Protein 9KCE (pdb70)

Secondary structure (DSSP, 8-state):
-HHHHTTHHHHHHHHHTT-SSHHHHHHHHT----S--HHHHHHHHHHHHHHHHH-SPP-TT----HHHHHHHHTTPPPPHHHHHHHHHHHHHHHHHHHHHHTSS-HHHHHHHTT----HHHHHHHHHHB-TTSPBPGGG-HHHHHHHHHHHHHHHHHHHHHHHHHHH-TTTBSSS--EE-SS-EEEEEEGGGTTTS-EEEEEE-SSS-EEEEEEHHHHHHHHHHHHHHHHHHHHHHHHHHHHHHHHHHTHHHHHHHHHHHHHHHHHHHHHHHHHHHT-B-PPEES-EEEEEE--TTS-TTT---EEEEE-TT--EEEEE--TTSSHHHHHHHHHHHHHHHHTT--BSS-TT-BEE--SEEEEE-S---BTTTTB-HHHHHHHHHHHHHHT-STTEEEEESSTT-SS-HHHHHHHHHHHHHHHHHTT-EEEEE---HHHHHHHHH-TT--EEEEEEETTTTEEEEEEEES------HHHHHHHTT--SHHHHHHT-/--HHHHTTHHHHHHHHHTT-SSHHHHHHHTT----S--HHHHHHHHHHHHHHHHH-SPP-TT----HHHHHHHHTTPPPPHHHHHHHHHHHHHHHHHHHHHHTSS-HHHHHHTTSPPP-HHHHHHHHHHB-TTSPBPGGG-HHHHHHHHHHHHHHHHHHHHHHHHHHH-GGGBSSS--EEETTEEEEEE-S----EEE---EEEEEHHHHHHHHHHHHHHHHHHHHHHHHHHHHHHHHHTTHHHHHHHHHHHHHHHHHHHHHHHHHHHT-B---EESSEEEEEE--TTS-TTT---EEEEE-TT--EEEEE--TTSSHHHHHHHHHHHHHHHHTT--BSS-TT-BEE--SEEEE-----BTTTB-HHHHHHHHHHHHHHH--TTEEEEETTTTTTS-HHHHHHHHHHHHHHHHHHT-EEEEE---HHHHHHHHHSTTEEEEEEEEETTTTEEEEEEEESS-----HHHHHHHTT--HHHHHHH-/-HHHHTTHHHHHHHHHTT-SSHHHHHHHTT----S--HHHHHHHHHHHHHHHHH-SPP-TT----HHHHHHHHTTPPPPHHHHHHHHHHHHHHHHHHHHTTSSS-HHHHHHHTTPPP-HHHHHHHHHHB-TTSPBPTTS-HHHHHHHHHHHHHHHHHHHHHHHHHHH-TTTBSSSS-B--BB-BBSSSSTTS-EEE----TTS-B--EEEGGGHHHHHHHHHHHHHHHHHHHHHHHHHHHHHHTTHHHHHHHHHHHHHHHHHHHHHHHHHHTT-B---EES-EEEEEE--TTS-TTT---EEEEE-TT--EEEEE-STTSSHHHHHHHHHHHHHHHHHT--BSS-TT-BEE--SEEEEE-----BTTTTB-HHHHHHHHHHHHHHH--TTEEEEESSTT-SS-HHHHHHHHHHHHHHHHHTT-EEEEE---HHHHHHHHHSTTEEEEEEEEETTTTEEEEEEEET------HHHHHHHTT--HHHHHHH-/--HHHHTTHHHHHHHHHTT-SSHHHHHHHTT----S-THHHHHHHHHHHHHHHHH-S---SS----HHHHHHHHHTPPPPHHHHHHHHHHHHHHHHHHHHHTTSS-HHHHHHHHTPPP-HHHHHHHHHHB-TTSPBPTTS-HHHHHHHHHHHHHHHHHHHHHHHHHHSSGGGBSSSS-B--TTS-BEEEEGGGTTTS-EEEEEE-TTSSEEEEEEHHHHHHHHHHHHHHHHHHHHHHHHHHHHHHHHHHTHHHHHHHHHHHHHHHHHHHHHHHHHHHT-B---B-S-EEEEEE--TTS-TTT---EEEEE-TT--EEEEE--TTSSHHHHHHHHHHHHHHHHHT--BSS-TT-BB---SEEEEE-----BTTTTB-HHHHHHHHHHHHHHH-STTEEEEESSTT-SS-HHHHHHHHHHHHHHHHHHT-EEEEE---HHHHHHHHH-TTEEEEEEEEETTTTEEEEEEEES------TT------SHHHHHHH--

Foldseek 3Di:
DFQCVLLCQVVVLVVLLVQFPEVLQVVVSVPQWFDQDCPLLLLLLVLVLVCCVVPNDAQAWLQYPLVVLLVCVVVVHFDALVNLVSLLSNLVSLVSRQVVVVPDDRVSSNVLSVLQDHLVVLNVLSPQQAPPVRDGDCSNDVVLVVLVVVLVVLVVVVVVVLLVCLVVPVVQAPDSDWDADPQAIWTLGHVPDQDADFPECTTGGHPVRVVSSVVNVVSVVVNVVVVVVSSSVSSVSCVVVSVSVVSNSNSSNSVSNSSSLSVVCVVLVWDSAAADLWAWFAQFWDVVDDPVPTGGETDTADPLAQEEEEEAADVQCLSVVLSSLLSVQGCNSSSHTGNGDDPGHHHRAPAEEEQNADDDPPPGDRVRSRVVRLVVCLVPAAQRYEYEEEAQLPDDPLPVSLVVSLVSVVSNVVRNYRYYYYYARVSNQVSQLPDSRHWYKYWDADPVVLGTDNYIGTRDHYHHSCLSVVVVVPDDVVVSVVVD/DFCVLLCQVVVLVVLLVQFPECLLVVVSVVQWFDLDQVLLLLLLVLVLVVCVPVNDAQDWLQYQLVVVLVCLVVVHFDALVSLVSLLSNLVSLVRLLVVLVVDDRPSSNVLSVLADHPVVLNVLSVQQAPDVRHGDCSNDVQLVVLVVVLVVLVVVVQVVLLVCLVVVVPQAPDSHQPPNWGFGFPVCPVVFDFAFDDADPVRTTRGTQGPVRPVSVVVSVVSVVSNVVVVSVSRSVSSVSCSVVSVSSVVSSNSSSSVSNSSSLSVVCVVLVWDSAAADPWAWFAQFWDPVDDPVPTGGETDTQDPLAFEEEEEEAVVQCQQVVLSCLLNVQRQNSSSHTGSGDPPGHHHRAPAEEEQHDADDDVVVVGDRVRSRVVSLVVCLVPQALSYEYEYEAQLPDDDNVVSLVVSLVSVVSNVVRNYHYYYYHQRVSNVVSQVVDSNHWYWYFDADPVVRGTPNYIGTRDHYHHSVLSVVVVVPDDPVVSVVVD/DFCVLLVVVVVLVQLLVLFPEVLQVVVSVVLWFDLDQPLLLLLLVLVLVVCVVPNDAQDWLQYDLPVVLVCLVVLHFDALVSLVSVLRNLVSLVSRLVVLCPDDSPSSNVLSVLQDHDVVLNVLSPQQADPVRDGDLRNDVVLVVLVVVLVVLVVVLVVVVLVCLVPVVVQAPDSDWDADPQAIWGWGFLVPPPVAAFAFDDADPVSGTTITDGPVRVVSSVVNVVSVVVSVVVVVVSSSVSSVSCSVVSVSSVVNSNSSSVVSNSSSLSVVCVVLVWDQAAADLWAWFAQFWDPVDDPVDTGGETDTQDNQAQEEEEEAAVVQCLQVVLSRLLNVQGQNSSSHTGNGDPPGHHHHAPAEAEQHDADDDPVVPGDRCRRRVVRLVVCLVPAALRYEYEYEQQLPDDDLVVSLVVSVVSVVSNVVRNHRYYYYHHRPSNQVVLLPDRRHWYKYFDADPVVRGTDNYIGTRDHDYHPVLSVVVVVPDPNVVSVVVVD/DPQCVLLCQVVVLVQLLVQQPECLLVVVSVVQWFDQCLPLLLLLLVLVLCVCVPPNDADPFLLYQLVVVLVCLVVPHFDQLVSLVSLLRNLVSLVRLLVVLCVDPRVSSNVLSVLQDHDVVLNVLSPQQADPPRDGDCSLDVLLVVLVVVLVVLVVVLQVVQLVVLVPVVVQAPDSHWDCPDQFIWGWGFQVCQPVAAFDWDDADPVRGTTTTGGPVRPVSSVVSVVSVVSNVVVVSVSSSVSSVSCNVVSVSSVSSSNSVSVVSNSSSQSVVCVVLVWDSAAADDWAWFAQFWDPVADPVGTGGETDTADPLAQAEEEEAADVQCQQVNLSCLLNVQRQNSSSHTGNGDPPGHHHQAPAEAEQHDADDDPVVNGDRCNRRVVSLVVCLVDAALSYEYEYEAQLPDDDSVVSLVVRLVSVVSNVVRNYRYYYYHQRVSNVVSQLPDSNHWYWYFDADVVVRGTDNYIGTHDHYHRPPVPPVDPDCVVVVVVVHD

Sequence (1963 aa):
MDYLESLDFPKVVEIVKKYALSDLGRKHLDTLKPTVNPWDELELVEELLNYFNRWGEPPIKGLNDISQEVEKVKSGSPLEPWELLRVSVFLEGCDILKKEFEKREYSRLKETFSRLSSFREFVEEVNRCIEQDGEISDRASPRLREIRTEKKRLSSEIKRKADDFVRTHSQILQEQMYVYRDGRYLFPVKASMVRGIVHHTVFLEPDEFVELNNRVRLLEEEERLEISRILRQLTNILLSRLNDLERNVELIARFDSLYARVKFAREFNGTVVKPSSRIRLVNARHPLIPKERVVPINLELPPNKRGFIITGPNMGGKTVTVKTVGLFTALMMSGFPLPCDEGTELKVFPKIMADIEQSIEQSLSTFSSHMKKIVEIVKNADSDSLVILDELGSGTDPVEGAALAIAIIEDLLEKGATIFVTTHLTPVKVFAMNHPLLLNASMEFDPETLSPTYRVLVGVPGGSHAFQIAEKLGLDKRIIENARDYLESLDFPKVVEIVKKYALSDLGRKHLDTLKPTVNPWDELELVEELLNYFNRWGEPPIKGLNDISQEVEKVKSGSPLEPWELLRVSVFLEGCDILKKEFEKREYSRLKETFSRLSSFREFVEEVNRCIEQDGEISDRASPRLREIRTEKKRLSSEIKRKADDFVRTHSQILQEQMYVYYLFPVKASMKNAVRGIVHHLSSSGATVFLEPDEFVELNNRVRLLEEEERLEISRILRQLTNILLSRLNDLERNVELIARFDSLYARVKFAREFNGTVVKPSSRIRLVNARHPLIPKERVVPINLELPPNKRGFIITGPNMGGKTVTVKTVGLFTALMMSGFPLPCDEGTELKVFPKIMADIGEEQSIEQSLSTFSSHMKKIVEIVKNADSDSLVILDELGSGTDPVEGAALAIAIIEDLLEKGATIFVTTHLTPVKVFAMNHPLLLNASMEFDPETLSPTYRVLVGVPGGSHAFQIAEKLGLDKRIIENARDYLESLDFPKVVEIVKKYALSDLGRKHLDTLKPTVNPWDELELVEELLNYFNRWGEPPIKGLNDISQEVEKVKSGSPLEPWELLRVSVFLEGCDILKKEFEKREYSRLKETFSRLSSFREFVEEVNRCIEQDGEISDRASPRLREIRTEKKRLSSEIKRKADDFVRTHSQILQEQMYVYRDGRYLFPVKASMKNAVRGIVHHLSSSGATVFLEPDEFVELNNRVRLLEEEERLEISRILRQLTNILLSRLNDLERNVELIARFDSLYARVKFAREFNGTVVKPSSRIRLVNARHPLIPKERVVPINLELPPNKRGFIITGPNMGGKTVTVKTVGLFTALMMSGFPLPCDEGTELKVFPKIMADIGEEQSIEQSLSTFSSHMKKIVEIVKNADSDSLVILDELGSGTDPVEGAALAIAIIEDLLEKGATIFVTTHLTPVKVFAMNHPLLLNASMEFDPETLSPTYRVLVGVPGGSHAFQIAEKLGLDKRIIENARSMDYLESLDFPKVVEIVKKYALSDLGRRKHLDTLKPTVNPWDELELVEELLNYFNRWGEPPIKGLNDISQEVEKVKSGSPLEPWELLRVSVFLEGCDILKKEFEKREYSRLKETFSRLSSFREFVEEVNRCIEQDGEISDRASPRLREIRTEKKRLSSEIKRKADDFVRTHSQILQEQMYVYRDGRYLFPVKASMKNAVRGIVHHLSSSGATVFLEPDEFVELNNRVRLLEEEERLEISRILRQLTNILLSRLNDLERNVELIARFDSLYARVKFAREFNGTVVKPSSRIRLVNARHPLIPKERVVPINLELPPNKRGFIITGPNMGGKTVTVKTVGLFTALMMSGFPLPCDEGTELKVFPKIMADIGEEQSIEQSLSTFSSHMKKIVEIVKNADSDSLVILDELGSGTDPVEGAALAIAIIEDLLEKGATIFVTTHLTPVKVFAMNHPLLLNASMEFDPETLSPTYRVLVGVPGGSHAFQIEKLGLDKRIIENAR

Organism: Thermotoga maritima (strain ATCC 43589 / DSM 3109 / JCM 10099 / NBRC 100826 / MSB8) (NCBI:txid243274)

Structure (mmCIF, N/CA/C/O backbone):
data_9KCE
#
_entry.id   9KCE
#
_cell.length_a   74.740
_cell.length_b   142.850
_cell.length_c   139.420
_cell.angle_alpha   90.000
_cell.angle_beta   105.390
_cell.angle_gamma   90.000
#
_symmetry.space_group_name_H-M   'P 1 21 1'
#
loop_
_entity.id
_entity.type
_entity.pdbx_description
1 polymer 'Endonuclease MutS2'
2 non-polymer 'PHOSPHOAMINOPHOSPHONIC ACID-ADENYLATE ESTER'
3 non-polymer 'MAGNESIUM ION'
4 non-polymer 'SULFATE ION'
5 non-polymer GLYCEROL
6 water water
#
loop_
_atom_site.group_PDB
_atom_site.id
_atom_site.type_symbol
_atom_site.label_atom_id
_atom_site.label_alt_id
_atom_site.label_comp_id
_atom_site.label_asym_id
_atom_site.label_entity_id
_atom_site.label_seq_id
_atom_site.pdbx_PDB_ins_code
_atom_site.Cartn_x
_atom_site.Cartn_y
_atom_site.Cartn_z
_atom_site.occupancy
_atom_site.B_iso_or_equiv
_atom_site.auth_seq_id
_atom_site.auth_comp_id
_atom_site.auth_asym_id
_atom_site.auth_atom_id
_atom_site.pdbx_PDB_model_num
ATOM 1 N N . MET A 1 1 ? -18.56500 31.21800 -68.45600 1.000 68.28472 1 MET B N 1
ATOM 2 C CA . MET A 1 1 ? -17.72900 32.33300 -68.88500 1.000 70.21008 1 MET B CA 1
ATOM 3 C C . MET A 1 1 ? -18.55100 33.61100 -69.00500 1.000 61.27539 1 MET B C 1
ATOM 4 O O . MET A 1 1 ? -19.71800 33.56800 -69.39400 1.000 76.73115 1 MET B O 1
ATOM 6 N N . ASP A 1 2 ? -17.94600 34.74800 -68.66300 1.000 59.72916 2 ASP B N 1
ATOM 7 C CA . ASP A 1 2 ? -18.61700 36.02600 -68.83100 1.000 58.23009 2 ASP B CA 1
ATOM 8 C C . ASP A 1 2 ? -18.39200 36.53500 -70.25400 1.000 53.42082 2 ASP B C 1
ATOM 9 O O . ASP A 1 2 ? -17.78600 35.86600 -71.09400 1.000 55.62681 2 ASP B O 1
ATOM 14 N N . TYR A 1 3 ? -18.88100 37.74500 -70.52700 1.000 54.26497 3 TYR B N 1
ATOM 15 C CA . TYR A 1 3 ? -18.85800 38.25000 -71.89500 1.000 50.18111 3 TYR B CA 1
ATOM 16 C C . TYR A 1 3 ? -17.43500 38.52100 -72.36800 1.000 47.45740 3 TYR B C 1
ATOM 17 O O . TYR A 1 3 ? -17.07300 38.16400 -73.49600 1.000 43.72444 3 TYR B O 1
ATOM 26 N N . LEU A 1 4 ? -16.60600 39.13000 -71.51800 1.000 42.60832 4 LEU B N 1
ATOM 27 C CA . LEU A 1 4 ? -15.23200 39.41700 -71.91600 1.000 40.19103 4 LEU B CA 1
ATOM 28 C C . LEU A 1 4 ? -14.41600 38.14200 -72.08600 1.000 46.61255 4 LEU B C 1
ATOM 29 O O . LEU A 1 4 ? -13.53500 38.08500 -72.95200 1.000 39.34255 4 LEU B O 1
ATOM 34 N N . GLU A 1 5 ? -14.69800 37.11000 -71.28500 1.000 51.97024 5 GLU B N 1
ATOM 35 C CA . GLU A 1 5 ? -13.96700 35.85300 -71.41700 1.000 42.53479 5 GLU B CA 1
ATOM 36 C C . GLU A 1 5 ? -14.33300 35.13000 -72.70800 1.000 45.73749 5 GLU B C 1
ATOM 37 O O . GLU A 1 5 ? -13.47500 34.49800 -73.33400 1.000 34.81060 5 GLU B O 1
ATOM 43 N N . SER A 1 6 ? -15.60000 35.21000 -73.12500 1.000 40.14452 6 SER B N 1
ATOM 44 C CA . SER A 1 6 ? -16.01700 34.58300 -74.37500 1.000 45.67974 6 SER B CA 1
ATOM 45 C C . SER A 1 6 ? -15.37600 35.23300 -75.59500 1.000 41.89126 6 SER B C 1
ATOM 46 O O . SER A 1 6 ? -15.32100 34.60600 -76.65700 1.000 34.45933 6 SER B O 1
ATOM 49 N N . LEU A 1 7 ? -14.89800 36.46900 -75.46900 1.000 42.84714 7 LEU B N 1
ATOM 50 C CA . LEU A 1 7 ? -14.25800 37.18100 -76.56600 1.000 34.72177 7 LEU B CA 1
ATOM 51 C C . LEU A 1 7 ? -12.73700 37.14600 -76.47500 1.000 41.84405 7 LEU B C 1
ATOM 52 O O . LEU A 1 7 ? -12.06600 37.89500 -77.19600 1.000 35.03025 7 LEU B O 1
ATOM 57 N N . ASP A 1 8 ? -12.18200 36.29800 -75.60500 1.000 34.72447 8 ASP B N 1
ATOM 58 C CA . ASP A 1 8 ? -10.74100 36.15600 -75.41500 1.000 34.84346 8 ASP B CA 1
ATOM 59 C C . ASP A 1 8 ? -10.07500 37.46400 -75.00100 1.000 40.02418 8 ASP B C 1
ATOM 60 O O . ASP A 1 8 ? -8.86800 37.63900 -75.20400 1.000 35.83243 8 ASP B O 1
ATOM 65 N N . PHE A 1 9 ? -10.85300 38.37800 -74.41900 1.000 34.92626 9 PHE B N 1
ATOM 66 C CA . PHE A 1 9 ? -10.32200 39.67000 -73.98900 1.000 35.07084 9 PHE B CA 1
ATOM 67 C C . PHE A 1 9 ? -9.13900 39.52800 -73.03800 1.000 42.93351 9 PHE B C 1
ATOM 68 O O . PHE A 1 9 ? -8.07700 40.11200 -73.32200 1.000 39.18499 9 PHE B O 1
ATOM 76 N N . PRO A 1 10 ? -9.22800 38.78500 -71.92400 1.000 37.31000 10 PRO B N 1
ATOM 77 C CA . PRO A 1 10 ? -8.06300 38.71000 -71.02800 1.000 42.88018 10 PRO B CA 1
ATOM 78 C C . PRO A 1 10 ? -6.86300 38.03700 -71.66700 1.000 35.13077 10 PRO B C 1
ATOM 79 O O . PRO A 1 10 ? -5.72300 38.36600 -71.31500 1.000 37.14987 10 PRO B O 1
ATOM 83 N N . LYS A 1 11 ? -7.08400 37.10700 -72.59700 1.000 35.12250 11 LYS B N 1
ATOM 84 C CA . LYS A 1 11 ? -5.96600 36.50200 -73.31100 1.000 35.33728 11 LYS B CA 1
ATOM 85 C C . LYS A 1 11 ? -5.21400 37.54300 -74.13200 1.000 41.31683 11 LYS B C 1
ATOM 86 O O . LYS A 1 11 ? -3.98100 37.49900 -74.22400 1.000 43.93584 11 LYS B O 1
ATOM 92 N N . VAL A 1 12 ? -5.93800 38.49300 -74.73100 1.000 42.00695 12 VAL B N 1
ATOM 93 C CA . VAL A 1 12 ? -5.28400 39.54500 -75.50400 1.000 43.44269 12 VAL B CA 1
ATOM 94 C C . VAL A 1 12 ? -4.57300 40.52300 -74.57700 1.000 36.11262 12 VAL B C 1
ATOM 95 O O . VAL A 1 12 ? -3.45200 40.96400 -74.85800 1.000 36.65239 12 VAL B O 1
ATOM 99 N N . VAL A 1 13 ? -5.21100 40.88200 -73.46000 1.000 35.88967 13 VAL B N 1
ATOM 100 C CA . VAL A 1 13 ? -4.56200 41.75900 -72.48900 1.000 37.04750 13 VAL B CA 1
ATOM 101 C C . VAL A 1 13 ? -3.27800 41.12300 -71.96900 1.000 39.30054 13 VAL B C 1
ATOM 102 O O . VAL A 1 13 ? -2.30800 41.82700 -71.65700 1.000 36.33794 13 VAL B O 1
ATOM 106 N N . GLU A 1 14 ? -3.23600 39.78700 -71.89300 1.000 35.95835 14 GLU B N 1
ATOM 107 C CA . GLU A 1 14 ? -2.00200 39.11000 -71.50800 1.000 36.82631 14 GLU B CA 1
ATOM 108 C C . GLU A 1 14 ? -0.88900 39.35100 -72.51900 1.000 44.10224 14 GLU B C 1
ATOM 109 O O . GLU A 1 14 ? 0.28800 39.38100 -72.14600 1.000 51.92450 14 GLU B O 1
ATOM 115 N N . ILE A 1 15 ? -1.23400 39.52900 -73.79600 1.000 43.35507 15 ILE B N 1
ATOM 116 C CA . ILE A 1 15 ? -0.21500 39.79600 -74.80700 1.000 37.05661 15 ILE B CA 1
ATOM 117 C C . ILE A 1 15 ? 0.44300 41.14500 -74.55700 1.000 38.73800 15 ILE B C 1
ATOM 118 O O . ILE A 1 15 ? 1.67200 41.27300 -74.62200 1.000 42.78992 15 ILE B O 1
ATOM 123 N N . VAL A 1 16 ? -0.35900 42.17100 -74.26300 1.000 37.21192 16 VAL B N 1
ATOM 124 C CA . VAL A 1 16 ? 0.18700 43.50700 -74.04500 1.000 46.92328 16 VAL B CA 1
ATOM 125 C C . VAL A 1 16 ? 0.99900 43.56200 -72.75800 1.000 40.49177 16 VAL B C 1
ATOM 126 O O . VAL A 1 16 ? 1.99000 44.29800 -72.67300 1.000 37.87175 16 VAL B O 1
ATOM 130 N N . LYS A 1 17 ? 0.60400 42.79000 -71.74100 1.000 37.15355 17 LYS B N 1
ATOM 131 C CA . LYS A 1 17 ? 1.31600 42.80300 -70.46800 1.000 49.09441 17 LYS B CA 1
ATOM 132 C C . LYS A 1 17 ? 2.77400 42.38900 -70.61100 1.000 43.21953 17 LYS B C 1
ATOM 133 O O . LYS A 1 17 ? 3.60000 42.77800 -69.77800 1.000 45.83140 17 LYS B O 1
ATOM 139 N N . LYS A 1 18 ? 3.11200 41.62200 -71.65100 1.000 42.51789 18 LYS B N 1
ATOM 140 C CA . LYS A 1 18 ? 4.49400 41.21500 -71.86700 1.000 40.78490 18 LYS B CA 1
ATOM 141 C C . LYS A 1 18 ? 5.39800 42.39200 -72.20300 1.000 45.38901 18 LYS B C 1
ATOM 142 O O . LYS A 1 18 ? 6.62200 42.25000 -72.14000 1.000 53.43990 18 LYS B O 1
ATOM 148 N N . TYR A 1 19 ? 4.83000 43.54200 -72.55700 1.000 43.63983 19 TYR B N 1
ATOM 149 C CA . TYR A 1 19 ? 5.60700 44.71300 -72.93700 1.000 50.46772 19 TYR B CA 1
ATOM 150 C C . TYR A 1 19 ? 5.78400 45.71300 -71.80000 1.000 39.08464 19 TYR B C 1
ATOM 151 O O . TYR A 1 19 ? 6.39800 46.76300 -72.00900 1.000 39.49165 19 TYR B O 1
ATOM 160 N N . ALA A 1 20 ? 5.27000 45.41400 -70.61000 1.000 41.54803 20 ALA B N 1
ATOM 161 C CA . ALA A 1 20 ? 5.32800 46.36000 -69.50300 1.000 46.28132 20 ALA B CA 1
ATOM 162 C C . ALA A 1 20 ? 6.73500 46.43700 -68.91800 1.000 43.37495 20 ALA B C 1
ATOM 163 O O . ALA A 1 20 ? 7.48600 45.45700 -68.90700 1.000 42.21551 20 ALA B O 1
ATOM 165 N N . LEU A 1 21 ? 7.08900 47.62500 -68.41900 1.000 48.75824 21 LEU B N 1
ATOM 166 C CA . LEU A 1 21 ? 8.39600 47.80000 -67.79600 1.000 47.46836 21 LEU B CA 1
ATOM 167 C C . LEU A 1 21 ? 8.50900 47.06200 -66.46900 1.000 45.97830 21 LEU B C 1
ATOM 168 O O . LEU A 1 21 ? 9.62500 46.73200 -66.05300 1.000 44.37337 21 LEU B O 1
ATOM 173 N N . SER A 1 22 ? 7.39200 46.79500 -65.80600 1.000 38.70699 22 SER B N 1
ATOM 174 C CA . SER A 1 22 ? 7.39800 46.16700 -64.48900 1.000 42.35012 22 SER B CA 1
ATOM 175 C C . SER A 1 22 ? 5.97200 45.75000 -64.15300 1.000 43.62699 22 SER B C 1
ATOM 176 O O . SER A 1 22 ? 5.05400 45.88800 -64.96700 1.000 44.30612 22 SER B O 1
ATOM 179 N N . ASP A 1 23 ? 5.79300 45.24100 -62.93100 1.000 45.22548 23 ASP B N 1
ATOM 180 C CA . ASP A 1 23 ? 4.46100 44.89300 -62.45200 1.000 49.77870 23 ASP B CA 1
ATOM 181 C C . ASP A 1 23 ? 3.61300 46.12100 -62.15900 1.000 37.33044 23 ASP B C 1
ATOM 182 O O . ASP A 1 23 ? 2.40700 45.97900 -61.92700 1.000 36.56436 23 ASP B O 1
ATOM 187 N N . LEU A 1 24 ? 4.21100 47.31500 -62.15900 1.000 37.23036 24 LEU B N 1
ATOM 188 C CA . LEU A 1 24 ? 3.42500 48.54000 -62.07000 1.000 43.86899 24 LEU B CA 1
ATOM 189 C C . LEU A 1 24 ? 2.45800 48.65000 -63.24200 1.000 37.13586 24 LEU B C 1
ATOM 190 O O . LEU A 1 24 ? 1.27400 48.95100 -63.06000 1.000 47.55959 24 LEU B O 1
ATOM 195 N N . GLY A 1 25 ? 2.94800 48.39800 -64.45900 1.000 42.08438 25 GLY B N 1
ATOM 196 C CA . GLY A 1 25 ? 2.08700 48.46300 -65.62600 1.000 46.75183 25 GLY B CA 1
ATOM 197 C C . GLY A 1 25 ? 1.26600 47.21500 -65.85300 1.000 45.72532 25 GLY B C 1
ATOM 198 O O . GLY A 1 25 ? 0.14700 47.29700 -66.36900 1.000 46.29698 25 GLY B O 1
ATOM 199 N N . ARG A 1 26 ? 1.80100 46.04700 -65.48700 1.000 44.08385 26 ARG B N 1
ATOM 200 C CA . ARG A 1 26 ? 1.02500 44.81600 -65.60300 1.000 37.86519 26 ARG B CA 1
ATOM 201 C C . ARG A 1 26 ? -0.23500 44.88400 -64.75000 1.000 42.97714 26 ARG B C 1
ATOM 202 O O . ARG A 1 26 ? -1.31800 44.48300 -65.19300 1.000 50.83132 26 ARG B O 1
ATOM 210 N N . LYS A 1 27 ? -0.11400 45.39600 -63.52400 1.000 54.31865 27 LYS B N 1
ATOM 211 C CA . LYS A 1 27 ? -1.27700 45.50500 -62.65200 1.000 57.70885 27 LYS B CA 1
ATOM 212 C C . LYS A 1 27 ? -2.26200 46.55000 -63.15900 1.000 42.51704 27 LYS B C 1
ATOM 213 O O . LYS A 1 27 ? -3.47700 46.37600 -63.01500 1.000 45.75562 27 LYS B O 1
ATOM 216 N N . HIS A 1 28 ? -1.76500 47.63400 -63.75800 1.000 36.13898 28 HIS B N 1
ATOM 217 C CA . HIS A 1 28 ? -2.66600 48.66200 -64.26800 1.000 41.69564 28 HIS B CA 1
ATOM 218 C C . HIS A 1 28 ? -3.38200 48.19700 -65.53200 1.000 45.01679 28 HIS B C 1
ATOM 219 O O . HIS A 1 28 ? -4.55700 48.52400 -65.74000 1.000 46.47263 28 HIS B O 1
ATOM 226 N N . LEU A 1 29 ? -2.69600 47.43200 -66.38800 1.000 36.45552 29 LEU B N 1
ATOM 227 C CA . LEU A 1 29 ? -3.34200 46.90100 -67.58400 1.000 46.46408 29 LEU B CA 1
ATOM 228 C C . LEU A 1 29 ? -4.49000 45.96200 -67.24500 1.000 46.27069 29 LEU B C 1
ATOM 229 O O . LEU A 1 29 ? -5.38300 45.76600 -68.07800 1.000 43.39776 29 LEU B O 1
ATOM 234 N N . ASP A 1 30 ? -4.48800 45.37900 -66.04500 1.000 41.31341 30 ASP B N 1
ATOM 235 C CA . ASP A 1 30 ? -5.57600 44.50500 -65.62900 1.000 39.45706 30 ASP B CA 1
ATOM 236 C C . ASP A 1 30 ? -6.83200 45.26700 -65.23100 1.000 42.43218 30 ASP B C 1
ATOM 237 O O . ASP A 1 30 ? -7.89300 44.64700 -65.09200 1.000 40.71179 30 ASP B O 1
ATOM 242 N N . THR A 1 31 ? -6.74400 46.58400 -65.05400 1.000 35.43870 31 THR B N 1
ATOM 243 C CA . THR A 1 31 ? -7.89400 47.39200 -64.67100 1.000 42.62222 31 THR B CA 1
ATOM 244 C C . THR A 1 31 ? -8.61600 48.01800 -65.86000 1.000 46.09191 31 THR B C 1
ATOM 245 O O . THR A 1 31 ? -9.73000 48.52600 -65.69000 1.000 40.82185 31 THR B O 1
ATOM 249 N N . LEU A 1 32 ? -8.02000 47.99200 -67.05100 1.000 41.18864 32 LEU B N 1
ATOM 250 C CA . LEU A 1 32 ? -8.63700 48.61100 -68.22000 1.000 46.26979 32 LEU B CA 1
ATOM 251 C C . LEU A 1 32 ? -9.79600 47.75300 -68.71600 1.000 43.95532 32 LEU B C 1
ATOM 252 O O . LEU A 1 32 ? -9.59100 46.62100 -69.16600 1.000 41.62405 32 LEU B O 1
ATOM 257 N N . LYS A 1 33 ? -11.00600 48.29000 -68.63300 1.000 35.64336 33 LYS B N 1
ATOM 258 C CA . LYS A 1 33 ? -12.23000 47.59700 -68.99700 1.000 35.48297 33 LYS B CA 1
ATOM 259 C C . LYS A 1 33 ? -13.09500 48.51100 -69.85000 1.000 45.97802 33 LYS B C 1
ATOM 260 O O . LYS A 1 33 ? -12.94000 49.73700 -69.81100 1.000 42.57201 33 LYS B O 1
ATOM 266 N N . PRO A 1 34 ? -14.00900 47.93900 -70.65600 1.000 50.47480 34 PRO B N 1
ATOM 267 C CA . PRO A 1 34 ? -14.86200 48.76600 -71.52400 1.000 41.88753 34 PRO B CA 1
ATOM 268 C C . PRO A 1 34 ? -15.59900 49.87900 -70.79500 1.000 42.81830 34 PRO B C 1
ATOM 269 O O . PRO A 1 34 ? -16.43700 49.61800 -69.92500 1.000 37.12751 34 PRO B O 1
ATOM 273 N N . THR A 1 35 ? -15.29100 51.12600 -71.14600 1.000 47.54482 35 THR B N 1
ATOM 274 C CA . THR A 1 35 ? -15.97000 52.28900 -70.59900 1.000 50.38408 35 THR B CA 1
ATOM 275 C C . THR A 1 35 ? -16.65300 53.05800 -71.72100 1.000 42.24438 35 THR B C 1
ATOM 276 O O . THR A 1 35 ? -16.28300 52.94900 -72.89400 1.000 42.23684 35 THR B O 1
ATOM 280 N N . VAL A 1 36 ? -17.65700 53.84900 -71.34400 1.000 49.21568 36 VAL B N 1
ATOM 281 C CA . VAL A 1 36 ? -18.44800 54.55500 -72.34500 1.000 49.80688 36 VAL B CA 1
ATOM 282 C C . VAL A 1 36 ? -17.71400 55.78600 -72.87500 1.000 48.91433 36 VAL B C 1
ATOM 283 O O . VAL A 1 36 ? -17.95900 56.21300 -74.00800 1.000 48.10120 36 VAL B O 1
ATOM 287 N N . ASN A 1 37 ? -16.80600 56.37300 -72.09100 1.000 39.45113 37 ASN B N 1
ATOM 288 C CA . ASN A 1 37 ? -15.99900 57.51400 -72.52500 1.000 51.17177 37 ASN B CA 1
ATOM 289 C C . ASN A 1 37 ? -14.52700 57.11400 -72.49700 1.000 44.86522 37 ASN B C 1
ATOM 290 O O . ASN A 1 37 ? -13.81500 57.38900 -71.51800 1.000 43.29895 37 ASN B O 1
ATOM 295 N N . PRO A 1 38 ? -14.03400 56.46700 -73.55600 1.000 37.96543 38 PRO B N 1
ATOM 296 C CA . PRO A 1 38 ? -12.61900 56.07800 -73.58600 1.000 37.93897 38 PRO B CA 1
ATOM 297 C C . PRO A 1 38 ? -11.73500 57.06400 -74.33400 1.000 38.39314 38 PRO B C 1
ATOM 298 O O . PRO A 1 38 ? -10.58700 56.74500 -74.66300 1.000 38.45695 38 PRO B O 1
ATOM 302 N N . TRP A 1 39 ? -12.25100 58.26800 -74.59300 1.000 38.74711 39 TRP B N 1
ATOM 303 C CA . TRP A 1 39 ? -11.56000 59.20100 -75.48200 1.000 41.93586 39 TRP B CA 1
ATOM 304 C C . TRP A 1 39 ? -10.17600 59.56100 -74.95400 1.000 39.38396 39 TRP B C 1
ATOM 305 O O . TRP A 1 39 ? -9.18100 59.48000 -75.68500 1.000 39.59919 39 TRP B O 1
ATOM 316 N N . ASP A 1 40 ? -10.09000 59.95000 -73.67900 1.000 45.65050 40 ASP B N 1
ATOM 317 C CA . ASP A 1 40 ? -8.81300 60.39100 -73.12700 1.000 39.46969 40 ASP B CA 1
ATOM 318 C C . ASP A 1 40 ? -7.79500 59.25800 -73.10700 1.000 42.71349 40 ASP B C 1
ATOM 319 O O . ASP A 1 40 ? -6.61800 59.46600 -73.42800 1.000 40.07022 40 ASP B O 1
ATOM 324 N N . GLU A 1 41 ? -8.23000 58.05400 -72.72800 1.000 39.12830 41 GLU B N 1
ATOM 325 C CA . GLU A 1 41 ? -7.34100 56.89700 -72.75300 1.000 38.56180 41 GLU B CA 1
ATOM 326 C C . GLU A 1 41 ? -6.77800 56.66100 -74.15000 1.000 42.50767 41 GLU B C 1
ATOM 327 O O . GLU A 1 41 ? -5.58200 56.38800 -74.30800 1.000 40.40161 41 GLU B O 1
ATOM 333 N N . LEU A 1 42 ? -7.62100 56.77600 -75.18000 1.000 38.90907 42 LEU B N 1
ATOM 334 C CA . LEU A 1 42 ? -7.16500 56.53000 -76.54400 1.000 45.94464 42 LEU B CA 1
ATOM 335 C C . LEU A 1 42 ? -6.29700 57.66300 -77.08000 1.000 39.71886 42 LEU B C 1
ATOM 336 O O . LEU A 1 42 ? -5.36700 57.40700 -77.85400 1.000 39.95576 42 LEU B O 1
ATOM 341 N N . GLU A 1 43 ? -6.57200 58.91000 -76.68800 1.000 39.97644 43 GLU B N 1
ATOM 342 C CA . GLU A 1 43 ? -5.74100 60.01600 -77.15400 1.000 40.55575 43 GLU B CA 1
ATOM 343 C C . GLU A 1 43 ? -4.33700 59.93700 -76.56300 1.000 48.05672 43 GLU B C 1
ATOM 344 O O . GLU A 1 43 ? -3.35700 60.30200 -77.22500 1.000 41.12084 43 GLU B O 1
ATOM 350 N N . LEU A 1 44 ? -4.22100 59.46900 -75.31700 1.000 44.59846 44 LEU B N 1
ATOM 351 C CA . LEU A 1 44 ? -2.90800 59.32500 -74.70000 1.000 40.38855 44 LEU B CA 1
ATOM 352 C C . LEU A 1 44 ? -2.08200 58.25400 -75.40100 1.000 40.38742 44 LEU B C 1
ATOM 353 O O . LEU A 1 44 ? -0.87800 58.43400 -75.61900 1.000 40.76407 44 LEU B O 1
ATOM 358 N N . VAL A 1 45 ? -2.71200 57.13500 -75.76600 1.000 39.99864 45 VAL B N 1
ATOM 359 C CA . VAL A 1 45 ? -2.01500 56.10900 -76.53700 1.000 43.53389 45 VAL B CA 1
ATOM 360 C C . VAL A 1 45 ? -1.56200 56.66800 -77.88000 1.000 40.55534 45 VAL B C 1
ATOM 361 O O . VAL A 1 45 ? -0.43100 56.42600 -78.32100 1.000 40.86097 45 VAL B O 1
ATOM 365 N N . GLU A 1 46 ? -2.43300 57.43100 -78.54600 1.000 40.71111 46 GLU B N 1
ATOM 366 C CA . GLU A 1 46 ? -2.08000 58.00400 -79.84200 1.000 41.24121 46 GLU B CA 1
ATOM 367 C C . GLU A 1 46 ? -0.90500 58.96600 -79.71500 1.000 53.51183 46 GLU B C 1
ATOM 368 O O . GLU A 1 46 ? 0.03800 58.92100 -80.51400 1.000 45.15627 46 GLU B O 1
ATOM 374 N N . GLU A 1 47 ? -0.94200 59.84300 -78.70900 1.000 45.60962 47 GLU B N 1
ATOM 375 C CA . GLU A 1 47 ? 0.14500 60.80000 -78.52700 1.000 42.40041 47 GLU B CA 1
ATOM 376 C C . GLU A 1 47 ? 1.46400 60.09100 -78.24600 1.000 53.44188 47 GLU B C 1
ATOM 377 O O . GLU A 1 47 ? 2.50400 60.45100 -78.81100 1.000 43.01944 47 GLU B O 1
ATOM 383 N N . LEU A 1 48 ? 1.44200 59.07200 -77.38000 1.000 42.36124 48 LEU B N 1
ATOM 384 C CA . LEU A 1 48 ? 2.65900 58.31100 -77.12000 1.000 42.00600 48 LEU B CA 1
ATOM 385 C C . LEU A 1 48 ? 3.09900 57.52200 -78.34800 1.000 53.56569 48 LEU B C 1
ATOM 386 O O . LEU A 1 48 ? 4.30300 57.34300 -78.56800 1.000 50.45322 48 LEU B O 1
ATOM 391 N N . LEU A 1 49 ? 2.14800 57.04400 -79.15400 1.000 42.70468 49 LEU B N 1
ATOM 392 C CA . LEU A 1 49 ? 2.51300 56.42600 -80.42300 1.000 49.91549 49 LEU B CA 1
ATOM 393 C C . LEU A 1 49 ? 3.19700 57.43100 -81.33800 1.000 56.61779 49 LEU B C 1
ATOM 394 O O . LEU A 1 49 ? 4.14700 57.08700 -82.05200 1.000 54.00901 49 LEU B O 1
ATOM 399 N N . ASN A 1 50 ? 2.72900 58.68200 -81.32800 1.000 56.69559 50 ASN B N 1
ATOM 400 C CA . ASN A 1 50 ? 3.39700 59.72600 -82.09800 1.000 58.97538 50 ASN B CA 1
ATOM 401 C C . ASN A 1 50 ? 4.80300 59.97200 -81.57000 1.000 55.10448 50 ASN B C 1
ATOM 402 O O . ASN A 1 50 ? 5.75200 60.12100 -82.35000 1.000 52.39468 50 ASN B O 1
ATOM 407 N N . TYR A 1 51 ? 4.95500 60.01200 -80.24300 1.000 53.45997 51 TYR B N 1
ATOM 408 C CA . TYR A 1 51 ? 6.26700 60.24300 -79.64700 1.000 51.38203 51 TYR B CA 1
ATOM 409 C C . TYR A 1 51 ? 7.25800 59.15800 -80.05100 1.000 53.66756 51 TYR B C 1
ATOM 410 O O . TYR A 1 51 ? 8.43000 59.44800 -80.31800 1.000 46.50264 51 TYR B O 1
ATOM 419 N N . PHE A 1 52 ? 6.80600 57.90200 -80.09600 1.000 46.04169 52 PHE B N 1
ATOM 420 C CA . PHE A 1 52 ? 7.70500 56.80200 -80.42700 1.000 54.03416 52 PHE B CA 1
ATOM 421 C C . PHE A 1 52 ? 8.28200 56.96400 -81.82800 1.000 62.21755 52 PHE B C 1
ATOM 422 O O . PHE A 1 52 ? 9.50000 56.89000 -82.02300 1.000 61.54256 52 PHE B O 1
ATOM 430 N N . ASN A 1 53 ? 7.41900 57.18600 -82.82100 1.000 63.42507 53 ASN B N 1
ATOM 431 C CA . ASN A 1 53 ? 7.90100 57.35100 -84.18800 1.000 60.28806 53 ASN B CA 1
ATOM 432 C C . ASN A 1 53 ? 8.69800 58.63800 -84.35200 1.000 59.19814 53 ASN B C 1
ATOM 433 O O . ASN A 1 53 ? 9.56600 58.72100 -85.22800 1.000 66.25619 53 ASN B O 1
ATOM 438 N N . ARG A 1 54 ? 8.42900 59.64400 -83.51800 1.000 54.55463 54 ARG B N 1
ATOM 439 C CA . ARG A 1 54 ? 9.13400 60.91700 -83.62800 1.000 68.52231 54 ARG B CA 1
ATOM 440 C C . ARG A 1 54 ? 10.49500 60.86400 -82.93900 1.000 73.62599 54 ARG B C 1
ATOM 441 O O . ARG A 1 54 ? 11.53300 61.07200 -83.57500 1.000 68.15309 54 ARG B O 1
ATOM 443 N N . TRP A 1 55 ? 10.50700 60.58100 -81.63600 1.000 70.19719 55 TRP B N 1
ATOM 444 C CA . TRP A 1 55 ? 11.71500 60.68500 -80.83000 1.000 73.37678 55 TRP B CA 1
ATOM 445 C C . TRP A 1 55 ? 12.23500 59.34700 -80.32100 1.000 74.47494 55 TRP B C 1
ATOM 446 O O . TRP A 1 55 ? 13.22900 59.32700 -79.58900 1.000 76.86981 55 TRP B O 1
ATOM 457 N N . GLY A 1 56 ? 11.60200 58.23700 -80.67600 1.000 67.35242 56 GLY B N 1
ATOM 458 C CA . GLY A 1 56 ? 12.03700 56.94200 -80.18600 1.000 50.42735 56 GLY B CA 1
ATOM 459 C C . GLY A 1 56 ? 11.44100 56.60400 -78.83300 1.000 49.44619 56 GLY B C 1
ATOM 460 O O . GLY A 1 56 ? 10.38400 57.10300 -78.43500 1.000 61.65525 56 GLY B O 1
ATOM 461 N N . GLU A 1 57 ? 12.14400 55.73600 -78.11500 1.000 53.22210 57 GLU B N 1
ATOM 462 C CA . GLU A 1 57 ? 11.66300 55.30100 -76.81200 1.000 54.54822 57 GLU B CA 1
ATOM 463 C C . GLU A 1 57 ? 11.81800 56.42300 -75.78600 1.000 44.46513 57 GLU B C 1
ATOM 464 O O . GLU A 1 57 ? 12.82600 57.13800 -75.78900 1.000 45.09600 57 GLU B O 1
ATOM 470 N N . PRO A 1 58 ? 10.83900 56.60500 -74.90600 1.000 43.88585 58 PRO B N 1
ATOM 471 C CA . PRO A 1 58 ? 10.91800 57.67200 -73.89700 1.000 47.73780 58 PRO B CA 1
ATOM 472 C C . PRO A 1 58 ? 11.97200 57.35100 -72.84800 1.000 60.06473 58 PRO B C 1
ATOM 473 O O . PRO A 1 58 ? 12.47700 56.21900 -72.80200 1.000 55.25341 58 PRO B O 1
ATOM 477 N N . PRO A 1 59 ? 12.39800 58.25300 -71.92200 1.000 55.81377 59 PRO B N 1
ATOM 478 C CA . PRO A 1 59 ? 13.35200 57.86000 -70.85800 1.000 51.69554 59 PRO B CA 1
ATOM 479 C C . PRO A 1 59 ? 12.73700 56.86400 -69.87000 1.000 43.50703 59 PRO B C 1
ATOM 480 O O . PRO A 1 59 ? 11.75400 57.20800 -69.28500 1.000 54.68893 59 PRO B O 1
ATOM 484 N N . ILE A 1 60 ? 13.34700 55.69200 -69.66000 1.000 43.57816 60 ILE B N 1
ATOM 485 C CA . ILE A 1 60 ? 12.66500 54.65300 -68.82400 1.000 42.70385 60 ILE B CA 1
ATOM 486 C C . ILE A 1 60 ? 13.51700 54.12000 -67.65500 1.000 58.99839 60 ILE B C 1
ATOM 487 O O . ILE A 1 60 ? 12.96500 53.36700 -66.85200 1.000 58.94596 60 ILE B O 1
ATOM 492 N N . LYS A 1 61 ? 14.78900 54.48500 -67.53600 1.000 52.98464 61 LYS B N 1
ATOM 493 C CA . LYS A 1 61 ? 15.65500 53.90600 -66.47400 1.000 49.63911 61 LYS B CA 1
ATOM 494 C C . LYS A 1 61 ? 15.15900 54.23900 -65.06300 1.000 52.57442 61 LYS B C 1
ATOM 495 O O . LYS A 1 61 ? 15.00700 55.42800 -64.75900 1.000 55.21377 61 LYS B O 1
ATOM 497 N N . GLY A 1 62 ? 14.94400 53.22100 -64.22700 1.000 53.92356 62 GLY B N 1
ATOM 498 C CA . GLY A 1 62 ? 14.57400 53.45100 -62.82100 1.000 42.25532 62 GLY B CA 1
ATOM 499 C C . GLY A 1 62 ? 13.11200 53.20600 -62.53800 1.000 52.16702 62 GLY B C 1
ATOM 500 O O . GLY A 1 62 ? 12.75100 53.16600 -61.36300 1.000 52.08486 62 GLY B O 1
ATOM 501 N N . LEU A 1 63 ? 12.30600 53.00800 -63.57000 1.000 49.83252 63 LEU B N 1
ATOM 502 C CA . LEU A 1 63 ? 10.84200 52.89600 -63.35900 1.000 40.45133 63 LEU B CA 1
ATOM 503 C C . LEU A 1 63 ? 10.49000 51.44500 -63.03600 1.000 46.75453 63 LEU B C 1
ATOM 504 O O . LEU A 1 63 ? 9.78800 50.81300 -63.83700 1.000 63.65186 63 LEU B O 1
ATOM 509 N N . ASN A 1 64 ? 10.97800 50.94100 -61.90800 1.000 44.24121 64 ASN B N 1
ATOM 510 C CA . ASN A 1 64 ? 10.68800 49.59200 -61.46100 1.000 52.28513 64 ASN B CA 1
ATOM 511 C C . ASN A 1 64 ? 9.53600 49.61200 -60.46100 1.000 46.54483 64 ASN B C 1
ATOM 512 O O . ASN A 1 64 ? 9.07100 50.66800 -60.02600 1.000 51.63650 64 ASN B O 1
ATOM 517 N N . ASP A 1 65 ? 9.06800 48.42100 -60.10000 1.000 38.50149 65 ASP B N 1
ATOM 518 C CA . ASP A 1 65 ? 7.98400 48.28200 -59.13100 1.000 52.16040 65 ASP B CA 1
ATOM 519 C C . ASP A 1 65 ? 8.54200 48.53000 -57.73400 1.000 45.62151 65 ASP B C 1
ATOM 520 O O . ASP A 1 65 ? 9.13500 47.63900 -57.12100 1.000 45.89748 65 ASP B O 1
ATOM 525 N N . ILE A 1 66 ? 8.35200 49.74700 -57.22200 1.000 47.52458 66 ILE B N 1
ATOM 526 C CA . ILE A 1 66 ? 8.79800 50.10200 -55.87800 1.000 48.99724 66 ILE B CA 1
ATOM 527 C C . ILE A 1 66 ? 7.59900 50.15000 -54.93700 1.000 54.42056 66 ILE B C 1
ATOM 528 O O . ILE A 1 66 ? 7.62100 50.84800 -53.91700 1.000 59.94198 66 ILE B O 1
ATOM 533 N N . SER A 1 67 ? 6.55100 49.38800 -55.26500 1.000 67.58255 67 SER B N 1
ATOM 534 C CA . SER A 1 67 ? 5.33300 49.40900 -54.46000 1.000 61.40408 67 SER B CA 1
ATOM 535 C C . SER A 1 67 ? 5.59800 48.95000 -53.03200 1.000 60.65331 67 SER B C 1
ATOM 536 O O . SER A 1 67 ? 5.04900 49.51700 -52.08000 1.000 70.69036 67 SER B O 1
ATOM 539 N N . GLN A 1 68 ? 6.43600 47.92400 -52.86300 1.000 62.19081 68 GLN B N 1
ATOM 540 C CA . GLN A 1 68 ? 6.70900 47.40600 -51.52600 1.000 65.34195 68 GLN B CA 1
ATOM 541 C C . GLN A 1 68 ? 7.45100 48.42800 -50.67400 1.000 61.13572 68 GLN B C 1
ATOM 542 O O . GLN A 1 68 ? 7.21600 48.52500 -49.46500 1.000 55.58245 68 GLN B O 1
ATOM 548 N N . GLU A 1 69 ? 8.35400 49.19900 -51.28100 1.000 48.98742 69 GLU B N 1
ATOM 549 C CA . GLU A 1 69 ? 9.03200 50.25000 -50.53200 1.000 59.25214 69 GLU B CA 1
ATOM 550 C C . GLU A 1 69 ? 8.05500 51.34200 -50.11300 1.000 73.72883 69 GLU B C 1
ATOM 551 O O . GLU A 1 69 ? 8.18100 51.90900 -49.02200 1.000 76.89510 69 GLU B O 1
ATOM 557 N N . VAL A 1 70 ? 7.07000 51.64400 -50.96200 1.000 69.36886 70 VAL B N 1
ATOM 558 C CA . VAL A 1 70 ? 6.07600 52.65400 -50.61100 1.000 63.22390 70 VAL B CA 1
ATOM 559 C C . VAL A 1 70 ? 5.20100 52.16600 -49.46000 1.000 61.74054 70 VAL B C 1
ATOM 560 O O . VAL A 1 70 ? 4.82800 52.94600 -48.57500 1.000 60.74606 70 VAL B O 1
ATOM 564 N N . GLU A 1 71 ? 4.87500 50.86900 -49.43800 1.000 60.64393 71 GLU B N 1
ATOM 565 C CA . GLU A 1 71 ? 4.05500 50.34900 -48.34800 1.000 67.69570 71 GLU B CA 1
ATOM 566 C C . GLU A 1 71 ? 4.82300 50.35000 -47.03000 1.000 75.82079 71 GLU B C 1
ATOM 567 O O . GLU A 1 71 ? 4.24100 50.60200 -45.96900 1.000 70.15119 71 GLU B O 1
ATOM 573 N N . LYS A 1 72 ? 6.12700 50.05700 -47.07200 1.000 74.10152 72 LYS B N 1
ATOM 574 C CA . LYS A 1 72 ? 6.90900 50.04200 -45.84100 1.000 75.05457 72 LYS B CA 1
ATOM 575 C C . LYS A 1 72 ? 6.90000 51.41400 -45.18600 1.000 68.34524 72 LYS B C 1
ATOM 576 O O . LYS A 1 72 ? 6.82800 51.52700 -43.95700 1.000 66.36924 72 LYS B O 1
ATOM 582 N N . VAL A 1 73 ? 6.95500 52.46900 -46.00000 1.000 63.63166 73 VAL B N 1
ATOM 583 C CA . VAL A 1 73 ? 6.76200 53.82100 -45.49000 1.000 67.12039 73 VAL B CA 1
ATOM 584 C C . VAL A 1 73 ? 5.37600 53.97100 -44.87900 1.000 76.20513 73 VAL B C 1
ATOM 585 O O . VAL A 1 73 ? 5.20700 54.61900 -43.83800 1.000 79.59287 73 VAL B O 1
ATOM 589 N N . LYS A 1 74 ? 4.36200 53.38300 -45.51900 1.000 93.65094 74 LYS B N 1
ATOM 590 C CA . LYS A 1 74 ? 3.00000 53.48500 -45.00600 1.000 97.85705 74 LYS B CA 1
ATOM 591 C C . LYS A 1 74 ? 2.89800 52.91800 -43.59700 1.000 82.30333 74 LYS B C 1
ATOM 592 O O . LYS A 1 74 ? 2.22100 53.49200 -42.73600 1.000 75.52919 74 LYS B O 1
ATOM 594 N N . SER A 1 75 ? 3.57600 51.80300 -43.33900 1.000 57.07294 75 SER B N 1
ATOM 595 C CA . SER A 1 75 ? 3.57500 51.17900 -42.02300 1.000 75.45303 75 SER B CA 1
ATOM 596 C C . SER A 1 75 ? 4.49200 51.88700 -41.02700 1.000 67.24862 75 SER B C 1
ATOM 597 O O . SER A 1 75 ? 4.75800 51.33200 -39.95600 1.000 63.95325 75 SER B O 1
ATOM 600 N N . GLY A 1 76 ? 4.98100 53.08500 -41.35500 1.000 68.26930 76 GLY B N 1
ATOM 601 C CA . GLY A 1 76 ? 5.87600 53.82700 -40.49000 1.000 70.13139 76 GLY B CA 1
ATOM 602 C C . GLY A 1 76 ? 7.27200 53.26300 -40.35800 1.000 82.06596 76 GLY B C 1
ATOM 603 O O . GLY A 1 76 ? 8.12800 53.91800 -39.75000 1.000 69.80327 76 GLY B O 1
ATOM 604 N N . SER A 1 77 ? 7.53600 52.08000 -40.90600 1.000 91.26040 77 SER B N 1
ATOM 605 C CA . SER A 1 77 ? 8.84000 51.45600 -40.76400 1.000 81.82088 77 SER B CA 1
ATOM 606 C C . SER A 1 77 ? 9.89300 52.21900 -41.56800 1.000 85.82898 77 SER B C 1
ATOM 607 O O . SER A 1 77 ? 9.59600 52.77100 -42.63200 1.000 71.64809 77 SER B O 1
ATOM 610 N N . PRO A 1 78 ? 11.12600 52.27400 -41.07600 1.000 81.78378 78 PRO B N 1
ATOM 611 C CA . PRO A 1 78 ? 12.20800 52.86600 -41.86600 1.000 74.33002 78 PRO B CA 1
ATOM 612 C C . PRO A 1 78 ? 12.74600 51.87700 -42.88600 1.000 72.20672 78 PRO B C 1
ATOM 613 O O . PRO A 1 78 ? 12.67500 50.65800 -42.71000 1.000 66.76835 78 PRO B O 1
ATOM 617 N N . LEU A 1 79 ? 13.29200 52.42300 -43.96800 1.000 54.70983 79 LEU B N 1
ATOM 618 C CA . LEU A 1 79 ? 13.74700 51.61900 -45.09300 1.000 70.24384 79 LEU B CA 1
ATOM 619 C C . LEU A 1 79 ? 15.25800 51.41400 -45.04900 1.000 67.67743 79 LEU B C 1
ATOM 620 O O . LEU A 1 79 ? 16.01200 52.28500 -44.60800 1.000 58.53231 79 LEU B O 1
ATOM 625 N N . GLU A 1 80 ? 15.69000 50.24900 -45.53200 1.000 64.33665 80 GLU B N 1
ATOM 626 C CA . GLU A 1 80 ? 17.09800 49.89100 -45.58100 1.000 51.96510 80 GLU B CA 1
ATOM 627 C C . GLU A 1 80 ? 17.81600 50.72500 -46.64100 1.000 57.55898 80 GLU B C 1
ATOM 628 O O . GLU A 1 80 ? 17.17600 51.36700 -47.47700 1.000 66.91881 80 GLU B O 1
ATOM 634 N N . PRO A 1 81 ? 19.15600 50.74900 -46.62200 1.000 56.52445 81 PRO B N 1
ATOM 635 C CA . PRO A 1 81 ? 19.88000 51.54000 -47.63600 1.000 60.50021 81 PRO B CA 1
ATOM 636 C C . PRO A 1 81 ? 19.57400 51.14400 -49.07300 1.000 64.95551 81 PRO B C 1
ATOM 637 O O . PRO A 1 81 ? 19.46700 52.02400 -49.93800 1.000 60.22178 81 PRO B O 1
ATOM 641 N N . TRP A 1 82 ? 19.43800 49.84800 -49.36300 1.000 55.19414 82 TRP B N 1
ATOM 642 C CA . TRP A 1 82 ? 19.13600 49.44300 -50.73300 1.000 59.45692 82 TRP B CA 1
ATOM 643 C C . TRP A 1 82 ? 17.72400 49.85600 -51.13100 1.000 62.63516 82 TRP B C 1
ATOM 644 O O . TRP A 1 82 ? 17.47900 50.21200 -52.29000 1.000 53.04322 82 TRP B O 1
ATOM 655 N N . GLU A 1 83 ? 16.78400 49.81800 -50.18500 1.000 53.87823 83 GLU B N 1
ATOM 656 C CA . GLU A 1 83 ? 15.45300 50.34500 -50.45500 1.000 50.88512 83 GLU B CA 1
ATOM 657 C C . GLU A 1 83 ? 15.49200 51.85100 -50.67800 1.000 57.37500 83 GLU B C 1
ATOM 658 O O . GLU A 1 83 ? 14.71600 52.37700 -51.48500 1.000 65.19593 83 GLU B O 1
ATOM 664 N N . LEU A 1 84 ? 16.38300 52.55700 -49.97800 1.000 54.27865 84 LEU B N 1
ATOM 665 C CA . LEU A 1 84 ? 16.54900 53.98500 -50.22400 1.000 56.82108 84 LEU B CA 1
ATOM 666 C C . LEU A 1 84 ? 17.05100 54.23900 -51.63700 1.000 54.23589 84 LEU B C 1
ATOM 667 O O . LEU A 1 84 ? 16.62900 55.20000 -52.29200 1.000 53.13089 84 LEU B O 1
ATOM 672 N N . LEU A 1 85 ? 17.95400 53.38600 -52.12500 1.000 53.05027 85 LEU B N 1
ATOM 673 C CA . LEU A 1 85 ? 18.51300 53.57000 -53.45800 1.000 58.44644 85 LEU B CA 1
ATOM 674 C C . LEU A 1 85 ? 17.52200 53.19100 -54.55100 1.000 56.34254 85 LEU B C 1
ATOM 675 O O . LEU A 1 85 ? 17.51500 53.81600 -55.61900 1.000 56.37944 85 LEU B O 1
ATOM 680 N N . ARG A 1 86 ? 16.68600 52.18100 -54.30500 1.000 53.91675 86 ARG B N 1
ATOM 681 C CA . ARG A 1 86 ? 15.65500 51.81500 -55.26900 1.000 54.09707 86 ARG B CA 1
ATOM 682 C C . ARG A 1 86 ? 14.64000 52.93700 -55.43200 1.000 60.61780 86 ARG B C 1
ATOM 683 O O . ARG A 1 86 ? 14.26300 53.29200 -56.55400 1.000 63.62862 86 ARG B O 1
ATOM 691 N N . VAL A 1 87 ? 14.17700 53.50300 -54.31500 1.000 66.46574 87 VAL B N 1
ATOM 692 C CA . VAL A 1 87 ? 13.22600 54.60600 -54.38200 1.000 53.14969 87 VAL B CA 1
ATOM 693 C C . VAL A 1 87 ? 13.88600 55.84300 -54.97700 1.000 55.20893 87 VAL B C 1
ATOM 694 O O . VAL A 1 87 ? 13.27800 56.56500 -55.77700 1.000 60.96811 87 VAL B O 1
ATOM 698 N N . SER A 1 88 ? 15.14600 56.09900 -54.61400 1.000 57.27335 88 SER B N 1
ATOM 699 C CA . SER A 1 88 ? 15.84800 57.25900 -55.15100 1.000 51.93926 88 SER B CA 1
ATOM 700 C C . SER A 1 88 ? 16.02900 57.16000 -56.65900 1.000 50.49214 88 SER B C 1
ATOM 701 O O . SER A 1 88 ? 16.06300 58.18600 -57.34700 1.000 56.36304 88 SER B O 1
ATOM 704 N N . VAL A 1 89 ? 16.14700 55.94500 -57.19300 1.000 59.07345 89 VAL B N 1
ATOM 705 C CA . VAL A 1 89 ? 16.31100 55.81000 -58.63600 1.000 58.23316 89 VAL B CA 1
ATOM 706 C C . VAL A 1 89 ? 14.95600 55.83600 -59.34200 1.000 58.44802 89 VAL B C 1
ATOM 707 O O . VAL A 1 89 ? 14.87300 56.21700 -60.51600 1.000 42.08285 89 VAL B O 1
ATOM 711 N N . PHE A 1 90 ? 13.88200 55.45100 -58.64700 1.000 47.94704 90 PHE B N 1
ATOM 712 C CA . PHE A 1 90 ? 12.54300 55.58800 -59.20800 1.000 40.76306 90 PHE B CA 1
ATOM 713 C C . PHE A 1 90 ? 12.15100 57.05600 -59.31700 1.000 62.07427 90 PHE B C 1
ATOM 714 O O . PHE A 1 90 ? 11.69000 57.51100 -60.37100 1.000 57.76064 90 PHE B O 1
ATOM 722 N N . LEU A 1 91 ? 12.33200 57.81500 -58.23200 1.000 62.63120 91 LEU B N 1
ATOM 723 C CA . LEU A 1 91 ? 11.97000 59.22800 -58.24800 1.000 55.15085 91 LEU B CA 1
ATOM 724 C C . LEU A 1 91 ? 12.80900 60.01100 -59.24800 1.000 58.99953 91 LEU B C 1
ATOM 725 O O . LEU A 1 91 ? 12.31400 60.96400 -59.86100 1.000 62.52962 91 LEU B O 1
ATOM 730 N N . GLU A 1 92 ? 14.07600 59.62900 -59.42900 1.000 51.47126 92 GLU B N 1
ATOM 731 C CA . GLU A 1 92 ? 14.88500 60.27300 -60.45700 1.000 52.17060 92 GLU B CA 1
ATOM 732 C C . GLU A 1 92 ? 14.40200 59.90500 -61.85300 1.000 64.48079 92 GLU B C 1
ATOM 733 O O . GLU A 1 92 ? 14.46900 60.73300 -62.76900 1.000 67.67608 92 GLU B O 1
ATOM 739 N N . GLY A 1 93 ? 13.91600 58.67500 -62.03700 1.000 60.67324 93 GLY B N 1
ATOM 740 C CA . GLY A 1 93 ? 13.28300 58.31200 -63.29100 1.000 51.35789 93 GLY B CA 1
ATOM 741 C C . GLY A 1 93 ? 11.99300 59.05600 -63.55300 1.000 65.82670 93 GLY B C 1
ATOM 742 O O . GLY A 1 93 ? 11.59100 59.19200 -64.71400 1.000 72.55240 93 GLY B O 1
ATOM 743 N N . CYS A 1 94 ? 11.33400 59.54100 -62.49800 1.000 59.82068 94 CYS B N 1
ATOM 744 C CA . CYS A 1 94 ? 10.14200 60.36200 -62.67300 1.000 60.41514 94 CYS B CA 1
ATOM 745 C C . CYS A 1 94 ? 10.50000 61.77600 -63.11700 1.000 63.71738 94 CYS B C 1
ATOM 746 O O . CYS A 1 94 ? 9.80500 62.36200 -63.95400 1.000 60.77480 94 CYS B O 1
ATOM 749 N N . ASP A 1 95 ? 11.58000 62.33700 -62.56500 1.000 66.22723 95 ASP B N 1
ATOM 750 C CA . ASP A 1 95 ? 11.97800 63.69500 -62.91800 1.000 62.65960 95 ASP B CA 1
ATOM 751 C C . ASP A 1 95 ? 12.50500 63.77100 -64.34500 1.000 64.26349 95 ASP B C 1
ATOM 752 O O . ASP A 1 95 ? 12.32900 64.79600 -65.01400 1.000 49.92849 95 ASP B O 1
ATOM 754 N N . ILE A 1 96 ? 13.14700 62.70700 -64.82900 1.000 61.93944 96 ILE B N 1
ATOM 755 C CA . ILE A 1 96 ? 13.62200 62.71000 -66.20800 1.000 65.54387 96 ILE B CA 1
ATOM 756 C C . ILE A 1 96 ? 12.47100 62.46200 -67.17700 1.000 64.35420 96 ILE B C 1
ATOM 757 O O . ILE A 1 96 ? 12.51600 62.91600 -68.32600 1.000 63.60632 96 ILE B O 1
ATOM 762 N N . LEU A 1 97 ? 11.42600 61.75500 -66.73700 1.000 71.68338 97 LEU B N 1
ATOM 763 C CA . LEU A 1 97 ? 10.27100 61.52900 -67.59900 1.000 64.54290 97 LEU B CA 1
ATOM 764 C C . LEU A 1 97 ? 9.41800 62.78400 -67.71000 1.000 63.29287 97 LEU B C 1
ATOM 765 O O . LEU A 1 97 ? 8.90900 63.10300 -68.79100 1.000 56.82634 97 LEU B O 1
ATOM 770 N N . LYS A 1 98 ? 9.24800 63.50700 -66.60100 1.000 64.06481 98 LYS B N 1
ATOM 771 C CA . LYS A 1 98 ? 8.50600 64.76200 -66.63800 1.000 64.36807 98 LYS B CA 1
ATOM 772 C C . LYS A 1 98 ? 9.18800 65.77200 -67.55200 1.000 60.34004 98 LYS B C 1
ATOM 773 O O . LYS A 1 98 ? 8.56800 66.30700 -68.47700 1.000 68.04287 98 LYS B O 1
ATOM 775 N N . LYS A 1 99 ? 10.47900 66.02600 -67.31900 1.000 63.86673 99 LYS B N 1
ATOM 776 C CA . LYS A 1 99 ? 11.18400 67.05800 -68.07400 1.000 69.13338 99 LYS B CA 1
ATOM 777 C C . LYS A 1 99 ? 11.22100 66.74900 -69.56600 1.000 67.34815 99 LYS B C 1
ATOM 778 O O . LYS A 1 99 ? 11.32500 67.67000 -70.38400 1.000 70.54136 99 LYS B O 1
ATOM 780 N N . GLU A 1 100 ? 11.13100 65.47100 -69.94100 1.000 61.71996 100 GLU B N 1
ATOM 781 C CA . GLU A 1 100 ? 11.15400 65.11600 -71.35600 1.000 63.33937 100 GLU B CA 1
ATOM 782 C C . GLU A 1 100 ? 9.83000 65.43600 -72.03800 1.000 61.98237 100 GLU B C 1
ATOM 783 O O . GLU A 1 100 ? 9.81100 65.84500 -73.20500 1.000 69.16685 100 GLU B O 1
ATOM 789 N N . PHE A 1 101 ? 8.71400 65.26000 -71.33000 1.000 68.69280 101 PHE B N 1
ATOM 790 C CA . PHE A 1 101 ? 7.41300 65.54000 -71.92400 1.000 65.56499 101 PHE B CA 1
ATOM 791 C C . PHE A 1 101 ? 7.10600 67.03300 -71.96100 1.000 76.33690 101 PHE B C 1
ATOM 792 O O . PHE A 1 101 ? 6.39000 67.49000 -72.85900 1.000 64.68103 101 PHE B O 1
ATOM 800 N N . GLU A 1 102 ? 7.63900 67.80400 -71.00800 1.000 78.35334 102 GLU B N 1
ATOM 801 C CA . GLU A 1 102 ? 7.36600 69.23500 -70.97100 1.000 59.31068 102 GLU B CA 1
ATOM 802 C C . GLU A 1 102 ? 8.02700 69.98500 -72.12100 1.000 68.18212 102 GLU B C 1
ATOM 803 O O . GLU A 1 102 ? 7.57100 71.07800 -72.47100 1.000 69.06743 102 GLU B O 1
ATOM 809 N N . LYS A 1 103 ? 9.08300 69.43200 -72.71400 1.000 70.03115 103 LYS B N 1
ATOM 810 C CA . LYS A 1 103 ? 9.73200 70.04100 -73.86700 1.000 64.28682 103 LYS B CA 1
ATOM 811 C C . LYS A 1 103 ? 9.18500 69.52200 -75.19000 1.000 77.39023 103 LYS B C 1
ATOM 812 O O . LYS A 1 103 ? 9.79500 69.76500 -76.23700 1.000 76.71342 103 LYS B O 1
ATOM 818 N N . ARG A 1 104 ? 8.06000 68.81400 -75.16800 1.000 86.20913 104 ARG B N 1
ATOM 819 C CA . ARG A 1 104 ? 7.42800 68.28300 -76.36600 1.000 88.93918 104 ARG B CA 1
ATOM 820 C C . ARG A 1 104 ? 6.09600 68.98800 -76.60700 1.000 84.62831 104 ARG B C 1
ATOM 821 O O . ARG A 1 104 ? 5.71400 69.91900 -75.89000 1.000 88.64083 104 ARG B O 1
ATOM 829 N N . GLU A 1 105 ? 5.37900 68.52400 -77.63100 1.000 80.77459 105 GLU B N 1
ATOM 830 C CA . GLU A 1 105 ? 4.16200 69.16900 -78.10800 1.000 77.23104 105 GLU B CA 1
ATOM 831 C C . GLU A 1 105 ? 2.92200 68.30900 -77.88000 1.000 74.68324 105 GLU B C 1
ATOM 832 O O . GLU A 1 105 ? 1.95400 68.38900 -78.64100 1.000 81.99062 105 GLU B O 1
ATOM 838 N N . TYR A 1 106 ? 3.08100 67.33500 -76.98000 1.000 72.89792 106 TYR B N 1
ATOM 839 C CA . TYR A 1 106 ? 1.98100 66.39000 -76.67600 1.000 60.93957 106 TYR B CA 1
ATOM 840 C C . TYR A 1 106 ? 1.29600 66.88600 -75.43300 1.000 56.49465 106 TYR B C 1
ATOM 841 O O . TYR A 1 106 ? 1.81200 66.70200 -74.32500 1.000 60.90817 106 TYR B O 1
ATOM 850 N N . SER A 1 107 ? 0.14600 67.51100 -75.61900 1.000 60.09060 107 SER B N 1
ATOM 851 C CA . SER A 1 107 ? -0.56900 68.12300 -74.48300 1.000 65.23808 107 SER B CA 1
ATOM 852 C C . SER A 1 107 ? -0.90300 67.08300 -73.42300 1.000 57.82772 107 SER B C 1
ATOM 853 O O . SER A 1 107 ? -0.35400 67.18200 -72.33000 1.000 67.15314 107 SER B O 1
ATOM 856 N N . ARG A 1 108 ? -1.77300 66.13400 -73.74600 1.000 50.54589 108 ARG B N 1
ATOM 857 C CA . ARG A 1 108 ? -2.26200 65.16500 -72.73500 1.000 60.52343 108 ARG B CA 1
ATOM 858 C C . ARG A 1 108 ? -1.10000 64.42300 -72.06300 1.000 53.05061 108 ARG B C 1
ATOM 859 O O . ARG A 1 108 ? -1.24400 64.08300 -70.89200 1.000 54.71612 108 ARG B O 1
ATOM 861 N N . LEU A 1 109 ? 0.01100 64.21800 -72.75600 1.000 49.96795 109 LEU B N 1
ATOM 862 C CA . LEU A 1 109 ? 1.18200 63.59800 -72.09200 1.000 50.62688 109 LEU B CA 1
ATOM 863 C C . LEU A 1 109 ? 1.73000 64.55700 -71.02800 1.000 55.45504 109 LEU B C 1
ATOM 864 O O . LEU A 1 109 ? 1.63200 64.22800 -69.84300 1.000 55.33869 109 LEU B O 1
ATOM 869 N N . LYS A 1 110 ? 2.26500 65.70600 -71.44100 1.000 58.17324 110 LYS B N 1
ATOM 870 C CA . LYS A 1 110 ? 2.78400 66.72500 -70.48900 1.000 64.79078 110 LYS B CA 1
ATOM 871 C C . LYS A 1 110 ? 1.78700 66.96600 -69.36000 1.000 64.32364 110 LYS B C 1
ATOM 872 O O . LYS A 1 110 ? 2.14800 66.76700 -68.20100 1.000 64.62748 110 LYS B O 1
ATOM 874 N N . GLU A 1 111 ? 0.58100 67.38200 -69.69800 1.000 58.17751 111 GLU B N 1
ATOM 875 C CA . GLU A 1 111 ? -0.40200 67.71300 -68.64600 1.000 60.90094 111 GLU B CA 1
ATOM 876 C C . GLU A 1 111 ? -0.53000 66.55900 -67.65900 1.000 53.86188 111 GLU B C 1
ATOM 877 O O . GLU A 1 111 ? -0.52300 66.82300 -66.45300 1.000 61.35966 111 GLU B O 1
ATOM 883 N N . THR A 1 112 ? -0.66600 65.33200 -68.15400 1.000 59.79296 112 THR B N 1
ATOM 884 C CA . THR A 1 112 ? -0.92100 64.18500 -67.24400 1.000 58.50767 112 THR B CA 1
ATOM 885 C C . THR A 1 112 ? 0.32400 63.92500 -66.40000 1.000 62.25007 112 THR B C 1
ATOM 886 O O . THR A 1 112 ? 0.18700 63.76500 -65.18100 1.000 47.88561 112 THR B O 1
ATOM 888 N N . PHE A 1 113 ? 1.48700 63.92800 -67.03800 1.000 56.64304 113 PHE B N 1
ATOM 889 C CA . PHE A 1 113 ? 2.74100 63.60500 -66.32400 1.000 62.14839 113 PHE B CA 1
ATOM 890 C C . PHE A 1 113 ? 3.34600 64.88800 -65.75400 1.000 68.40390 113 PHE B C 1
ATOM 891 O O . PHE A 1 113 ? 4.53800 64.88300 -65.42300 1.000 70.89332 113 PHE B O 1
ATOM 899 N N . SER A 1 114 ? 2.55700 65.96100 -65.67600 1.000 67.75319 114 SER B N 1
ATOM 900 C CA . SER A 1 114 ? 3.03700 67.19400 -65.01000 1.000 64.31172 114 SER B CA 1
ATOM 901 C C . SER A 1 114 ? 2.75700 66.99100 -63.52700 1.000 54.42003 114 SER B C 1
ATOM 902 O O . SER A 1 114 ? 3.60100 67.36800 -62.71500 1.000 58.57219 114 SER B O 1
ATOM 905 N N . ARG A 1 115 ? 1.59800 66.42500 -63.20700 1.000 52.19867 115 ARG B N 1
ATOM 906 C CA . ARG A 1 115 ? 1.34800 66.08800 -61.81300 1.000 60.62395 115 ARG B CA 1
ATOM 907 C C . ARG A 1 115 ? 2.45600 65.23900 -61.20600 1.000 63.23970 115 ARG B C 1
ATOM 908 O O . ARG A 1 115 ? 2.38500 64.93100 -60.00700 1.000 62.69401 115 ARG B O 1
ATOM 916 N N . LEU A 1 116 ? 3.46100 64.84300 -61.99100 1.000 55.84609 116 LEU B N 1
ATOM 917 C CA . LEU A 1 116 ? 4.64700 64.18800 -61.45000 1.000 65.49575 116 LEU B CA 1
ATOM 918 C C . LEU A 1 116 ? 5.41300 65.17500 -60.58000 1.000 62.87425 116 LEU B C 1
ATOM 919 O O . LEU A 1 116 ? 5.91400 66.18900 -61.07800 1.000 61.45992 116 LEU B O 1
ATOM 924 N N . SER A 1 117 ? 5.51800 64.87600 -59.29100 1.000 58.46433 117 SER B N 1
ATOM 925 C CA . SER A 1 117 ? 6.29500 65.69000 -58.36700 1.000 72.83420 117 SER B CA 1
ATOM 926 C C . SER A 1 117 ? 7.66300 65.05000 -58.18000 1.000 68.56566 117 SER B C 1
ATOM 927 O O . SER A 1 117 ? 7.75700 63.85700 -57.87500 1.000 79.31707 117 SER B O 1
ATOM 930 N N . SER A 1 118 ? 8.71700 65.83300 -58.38500 1.000 63.80792 118 SER B N 1
ATOM 931 C CA . SER A 1 118 ? 10.08400 65.33700 -58.30300 1.000 63.67863 118 SER B CA 1
ATOM 932 C C . SER A 1 118 ? 10.65700 65.58200 -56.91200 1.000 74.38569 118 SER B C 1
ATOM 933 O O . SER A 1 118 ? 10.44300 66.64200 -56.31600 1.000 70.26757 118 SER B O 1
ATOM 936 N N . PHE A 1 119 ? 11.38700 64.59400 -56.40400 1.000 66.73846 119 PHE B N 1
ATOM 937 C CA . PHE A 1 119 ? 11.98000 64.65700 -55.06800 1.000 55.19865 119 PHE B CA 1
ATOM 938 C C . PHE A 1 119 ? 13.47700 64.94800 -55.16800 1.000 60.24636 119 PHE B C 1
ATOM 939 O O . PHE A 1 119 ? 14.32000 64.15200 -54.75300 1.000 63.22573 119 PHE B O 1
ATOM 947 N N . ARG A 1 120 ? 13.79900 66.11500 -55.73300 1.000 57.92703 120 ARG B N 1
ATOM 948 C CA . ARG A 1 120 ? 15.19800 66.46000 -55.97600 1.000 54.10673 120 ARG B CA 1
ATOM 949 C C . ARG A 1 120 ? 16.01300 66.48100 -54.68800 1.000 70.88216 120 ARG B C 1
ATOM 950 O O . ARG A 1 120 ? 17.19900 66.13300 -54.70000 1.000 70.90957 120 ARG B O 1
ATOM 952 N N . GLU A 1 121 ? 15.40100 66.87800 -53.57000 1.000 66.51823 121 GLU B N 1
ATOM 953 C CA . GLU A 1 121 ? 16.13000 66.90400 -52.30600 1.000 73.47291 121 GLU B CA 1
ATOM 954 C C . GLU A 1 121 ? 16.39100 65.49400 -51.78900 1.000 69.98813 121 GLU B C 1
ATOM 955 O O . GLU A 1 121 ? 17.48700 65.20100 -51.29600 1.000 67.83090 121 GLU B O 1
ATOM 957 N N . PHE A 1 122 ? 15.39800 64.60800 -51.89200 1.000 68.52069 122 PHE B N 1
ATOM 958 C CA . PHE A 1 122 ? 15.58400 63.23300 -51.44100 1.000 67.28477 122 PHE B CA 1
ATOM 959 C C . PHE A 1 122 ? 16.66800 62.53100 -52.24700 1.000 65.22707 122 PHE B C 1
ATOM 960 O O . PHE A 1 122 ? 17.48400 61.78800 -51.68900 1.000 71.90081 122 PHE B O 1
ATOM 968 N N . VAL A 1 123 ? 16.69200 62.75300 -53.56400 1.000 68.60382 123 VAL B N 1
ATOM 969 C CA . VAL A 1 123 ? 17.71800 62.14400 -54.40500 1.000 73.33765 123 VAL B CA 1
ATOM 970 C C . VAL A 1 123 ? 19.10200 62.62200 -53.98500 1.000 62.23792 123 VAL B C 1
ATOM 971 O O . VAL A 1 123 ? 20.04800 61.83000 -53.89100 1.000 71.00615 123 VAL B O 1
ATOM 975 N N . GLU A 1 124 ? 19.23900 63.92000 -53.70400 1.000 70.09543 124 GLU B N 1
ATOM 976 C CA . GLU A 1 124 ? 20.53500 64.45100 -53.29800 1.000 72.38061 124 GLU B CA 1
ATOM 977 C C . GLU A 1 124 ? 20.91300 64.00800 -51.89000 1.000 72.90947 124 GLU B C 1
ATOM 978 O O . GLU A 1 124 ? 22.09800 63.79500 -51.60900 1.000 77.96335 124 GLU B O 1
ATOM 980 N N . GLU A 1 125 ? 19.93200 63.86100 -50.99500 1.000 70.45413 125 GLU B N 1
ATOM 981 C CA . GLU A 1 125 ? 20.22700 63.43500 -49.63100 1.000 70.65869 125 GLU B CA 1
ATOM 982 C C . GLU A 1 125 ? 20.54200 61.94700 -49.55200 1.000 70.29787 125 GLU B C 1
ATOM 983 O O . GLU A 1 125 ? 21.28800 61.52300 -48.66200 1.000 67.16115 125 GLU B O 1
ATOM 985 N N . VAL A 1 126 ? 19.98600 61.14300 -50.45800 1.000 68.99693 126 VAL B N 1
ATOM 986 C CA . VAL A 1 126 ? 20.33200 59.72600 -50.50000 1.000 59.95964 126 VAL B CA 1
ATOM 987 C C . VAL A 1 126 ? 21.69100 59.52900 -51.15800 1.000 64.03277 126 VAL B C 1
ATOM 988 O O . VAL A 1 126 ? 22.50500 58.72100 -50.69900 1.000 65.82567 126 VAL B O 1
ATOM 992 N N . ASN A 1 127 ? 21.96300 60.27100 -52.23300 1.000 64.31740 127 ASN B N 1
ATOM 993 C CA . ASN A 1 127 ? 23.24600 60.15500 -52.91200 1.000 66.86657 127 ASN B CA 1
ATOM 994 C C . ASN A 1 127 ? 24.39600 60.69100 -52.06900 1.000 60.02889 127 ASN B C 1
ATOM 995 O O . ASN A 1 127 ? 25.55600 60.37200 -52.34800 1.000 60.96535 127 ASN B O 1
ATOM 1000 N N . ARG A 1 128 ? 24.10300 61.49200 -51.04800 1.000 66.14487 128 ARG B N 1
ATOM 1001 C CA . ARG A 1 128 ? 25.14400 62.03100 -50.18200 1.000 65.76716 128 ARG B CA 1
ATOM 1002 C C . ARG A 1 128 ? 25.38000 61.15200 -48.96000 1.000 66.17216 128 ARG B C 1
ATOM 1003 O O . ARG A 1 128 ? 26.52900 60.96300 -48.54500 1.000 60.75568 128 ARG B O 1
ATOM 1011 N N . CYS A 1 129 ? 24.31400 60.59700 -48.38700 1.000 61.66145 129 CYS B N 1
ATOM 1012 C CA . CYS A 1 129 ? 24.41800 59.79300 -47.17600 1.000 63.06482 129 CYS B CA 1
ATOM 1013 C C . CYS A 1 129 ? 24.67600 58.32100 -47.47100 1.000 65.96400 129 CYS B C 1
ATOM 1014 O O . CYS A 1 129 ? 25.50100 57.69200 -46.80100 1.000 62.09907 129 CYS B O 1
ATOM 1017 N N . ILE A 1 130 ? 23.98400 57.75800 -48.45700 1.000 63.62335 130 ILE B N 1
ATOM 1018 C CA . ILE A 1 130 ? 24.12900 56.35300 -48.81900 1.000 66.98217 130 ILE B CA 1
ATOM 1019 C C . ILE A 1 130 ? 25.09500 56.24200 -49.98700 1.000 67.33857 130 ILE B C 1
ATOM 1020 O O . ILE A 1 130 ? 25.04600 57.04300 -50.93000 1.000 74.60032 130 ILE B O 1
ATOM 1025 N N . GLU A 1 131 ? 25.98200 55.25700 -49.92200 1.000 73.81670 131 GLU B N 1
ATOM 1026 C CA . GLU A 1 131 ? 26.90400 54.98700 -51.01100 1.000 79.36394 131 GLU B CA 1
ATOM 1027 C C . GLU A 1 131 ? 26.31000 53.93900 -51.94700 1.000 84.54626 131 GLU B C 1
ATOM 1028 O O . GLU A 1 131 ? 25.36900 53.22200 -51.59700 1.000 79.88381 131 GLU B O 1
ATOM 1034 N N . GLN A 1 132 ? 26.87500 53.86600 -53.15600 1.000 79.93566 132 GLN B N 1
ATOM 1035 C CA . GLN A 1 132 ? 26.31800 53.00200 -54.19500 1.000 71.46100 132 GLN B CA 1
ATOM 1036 C C . GLN A 1 132 ? 26.23700 51.55000 -53.73600 1.000 70.47187 132 GLN B C 1
ATOM 1037 O O . GLN A 1 132 ? 25.25100 50.85700 -54.01300 1.000 66.72947 132 GLN B O 1
ATOM 1043 N N . ASP A 1 133 ? 27.26000 51.07300 -53.02600 1.000 74.47439 133 ASP B N 1
ATOM 1044 C CA . ASP A 1 133 ? 27.28600 49.68600 -52.57700 1.000 78.87941 133 ASP B CA 1
ATOM 1045 C C . ASP A 1 133 ? 26.31900 49.40700 -51.43400 1.000 80.15793 133 ASP B C 1
ATOM 1046 O O . ASP A 1 133 ? 26.15600 48.24200 -51.05800 1.000 68.72733 133 ASP B O 1
ATOM 1051 N N . GLY A 1 134 ? 25.68600 50.43300 -50.87500 1.000 80.55984 134 GLY B N 1
ATOM 1052 C CA . GLY A 1 134 ? 24.79500 50.26200 -49.74900 1.000 77.14840 134 GLY B CA 1
ATOM 1053 C C . GLY A 1 134 ? 25.36500 50.65700 -48.40500 1.000 75.75268 134 GLY B C 1
ATOM 1054 O O . GLY A 1 134 ? 24.70200 50.43700 -47.38500 1.000 73.59244 134 GLY B O 1
ATOM 1055 N N . GLU A 1 135 ? 26.56600 51.22500 -48.36800 1.000 79.87036 135 GLU B N 1
ATOM 1056 C CA . GLU A 1 135 ? 27.17000 51.66900 -47.12300 1.000 67.22539 135 GLU B CA 1
ATOM 1057 C C . GLU A 1 135 ? 26.77600 53.11300 -46.82400 1.000 66.58776 135 GLU B C 1
ATOM 1058 O O . GLU A 1 135 ? 26.26400 53.84000 -47.67800 1.000 76.79248 135 GLU B O 1
ATOM 1064 N N . ILE A 1 136 ? 27.02900 53.52700 -45.58700 1.000 64.27278 136 ILE B N 1
ATOM 1065 C CA . ILE A 1 136 ? 26.71600 54.87200 -45.12400 1.000 51.97258 136 ILE B CA 1
ATOM 1066 C C . ILE A 1 136 ? 27.98000 55.71300 -45.21900 1.000 64.69527 136 ILE B C 1
ATOM 1067 O O . ILE A 1 136 ? 28.98400 55.41600 -44.55900 1.000 66.53577 136 ILE B O 1
ATOM 1072 N N . SER A 1 137 ? 27.93700 56.76100 -46.03700 1.000 64.60356 137 SER B N 1
ATOM 1073 C CA . SER A 1 137 ? 29.07400 57.65600 -46.15500 1.000 63.68415 137 SER B CA 1
ATOM 1074 C C . SER A 1 137 ? 29.27000 58.44100 -44.86000 1.000 77.15940 137 SER B C 1
ATOM 1075 O O . SER A 1 137 ? 28.42500 58.44500 -43.96000 1.000 67.18854 137 SER B O 1
ATOM 1078 N N . ASP A 1 138 ? 30.41300 59.11600 -44.77400 1.000 79.24788 138 ASP B N 1
ATOM 1079 C CA . ASP A 1 138 ? 30.74300 59.90500 -43.59800 1.000 83.48302 138 ASP B CA 1
ATOM 1080 C C . ASP A 1 138 ? 30.15300 61.30800 -43.64200 1.000 84.98305 138 ASP B C 1
ATOM 1081 O O . ASP A 1 138 ? 29.97000 61.92300 -42.58500 1.000 88.75179 138 ASP B O 1
ATOM 1086 N N . ARG A 1 139 ? 29.84300 61.82000 -44.83400 1.000 103.06302 139 ARG B N 1
ATOM 1087 C CA . ARG A 1 139 ? 29.12900 63.08400 -44.97400 1.000 109.77524 139 ARG B CA 1
ATOM 1088 C C . ARG A 1 139 ? 27.67600 62.98100 -44.51700 1.000 100.25828 139 ARG B C 1
ATOM 1089 O O . ARG A 1 139 ? 26.99800 64.01000 -44.42000 1.000 107.25516 139 ARG B O 1
ATOM 1097 N N . ALA A 1 140 ? 27.19800 61.77200 -44.20800 1.000 73.94810 140 ALA B N 1
ATOM 1098 C CA . ALA A 1 140 ? 25.80900 61.58900 -43.79500 1.000 71.57311 140 ALA B CA 1
ATOM 1099 C C . ALA A 1 140 ? 25.44600 62.48700 -42.62000 1.000 75.01843 140 ALA B C 1
ATOM 1100 O O . ALA A 1 140 ? 24.37200 63.10000 -42.60600 1.000 70.81619 140 ALA B O 1
ATOM 1102 N N . SER A 1 141 ? 26.33000 62.58300 -41.63000 1.000 75.65651 141 SER B N 1
ATOM 1103 C CA . SER A 1 141 ? 26.13900 63.47600 -40.49700 1.000 64.76508 141 SER B CA 1
ATOM 1104 C C . SER A 1 141 ? 27.50100 63.77000 -39.89300 1.000 72.10012 141 SER B C 1
ATOM 1105 O O . SER A 1 141 ? 28.41900 62.95200 -40.02200 1.000 70.07480 141 SER B O 1
ATOM 1108 N N . PRO A 1 142 ? 27.67100 64.92300 -39.24000 1.000 77.73593 142 PRO B N 1
ATOM 1109 C CA . PRO A 1 142 ? 28.96700 65.20800 -38.60600 1.000 79.59465 142 PRO B CA 1
ATOM 1110 C C . PRO A 1 142 ? 29.28300 64.27300 -37.45300 1.000 74.99524 142 PRO B C 1
ATOM 1111 O O . PRO A 1 142 ? 30.46200 63.98600 -37.20800 1.000 79.23203 142 PRO B O 1
ATOM 1115 N N . ARG A 1 143 ? 28.26600 63.78600 -36.73900 1.000 67.22393 143 ARG B N 1
ATOM 1116 C CA . ARG A 1 143 ? 28.50400 62.84900 -35.64800 1.000 72.23343 143 ARG B CA 1
ATOM 1117 C C . ARG A 1 143 ? 28.95100 61.48400 -36.16000 1.000 67.55257 143 ARG B C 1
ATOM 1118 O O . ARG A 1 143 ? 29.74500 60.80400 -35.49700 1.000 73.61183 143 ARG B O 1
ATOM 1126 N N . LEU A 1 144 ? 28.47200 61.08000 -37.33900 1.000 70.13478 144 LEU B N 1
ATOM 1127 C CA . LEU A 1 144 ? 28.76100 59.74200 -37.85100 1.000 68.91862 144 LEU B CA 1
ATOM 1128 C C . LEU A 1 144 ? 30.26100 59.51200 -37.99300 1.000 72.78504 144 LEU B C 1
ATOM 1129 O O . LEU A 1 144 ? 30.79500 58.50800 -37.50600 1.000 76.38868 144 LEU B O 1
ATOM 1134 N N . ARG A 1 145 ? 30.96300 60.43200 -38.65400 1.000 75.72530 145 ARG B N 1
ATOM 1135 C CA . ARG A 1 145 ? 32.38800 60.23500 -38.87400 1.000 78.15065 145 ARG B CA 1
ATOM 1136 C C . ARG A 1 145 ? 33.23700 60.67300 -37.68900 1.000 72.07060 145 ARG B C 1
ATOM 1137 O O . ARG A 1 145 ? 34.41100 60.29600 -37.61900 1.000 76.78431 145 ARG B O 1
ATOM 1145 N N . GLU A 1 146 ? 32.68300 61.45500 -36.76000 1.000 69.58972 146 GLU B N 1
ATOM 1146 C CA . GLU A 1 146 ? 33.38200 61.67600 -35.49900 1.000 78.38423 146 GLU B CA 1
ATOM 1147 C C . GLU A 1 146 ? 33.43500 60.38900 -34.68700 1.000 71.37123 146 GLU B C 1
ATOM 1148 O O . GLU A 1 146 ? 34.42900 60.11500 -34.00400 1.000 79.32026 146 GLU B O 1
ATOM 1154 N N . ILE A 1 147 ? 32.37600 59.58200 -34.76400 1.000 68.09243 147 ILE B N 1
ATOM 1155 C CA . ILE A 1 147 ? 32.39400 58.26100 -34.14600 1.000 60.38769 147 ILE B CA 1
ATOM 1156 C C . ILE A 1 147 ? 33.38000 57.35300 -34.87100 1.000 68.74321 147 ILE B C 1
ATOM 1157 O O . ILE A 1 147 ? 34.18400 56.65200 -34.24300 1.000 74.61076 147 ILE B O 1
ATOM 1162 N N . ARG A 1 148 ? 33.34000 57.35800 -36.20500 1.000 58.68963 148 ARG B N 1
ATOM 1163 C CA . ARG A 1 148 ? 34.22300 56.48700 -36.97200 1.000 61.66578 148 ARG B CA 1
ATOM 1164 C C . ARG A 1 148 ? 35.67700 56.92800 -36.87300 1.000 66.04879 148 ARG B C 1
ATOM 1165 O O . ARG A 1 148 ? 36.58100 56.09100 -36.96100 1.000 73.88103 148 ARG B O 1
ATOM 1173 N N . THR A 1 149 ? 35.92500 58.22800 -36.69400 1.000 61.75100 149 THR B N 1
ATOM 1174 C CA . THR A 1 149 ? 37.29300 58.68600 -36.47200 1.000 67.29534 149 THR B CA 1
ATOM 1175 C C . THR A 1 149 ? 37.79400 58.25400 -35.09800 1.000 59.85994 149 THR B C 1
ATOM 1176 O O . THR A 1 149 ? 38.96400 57.88400 -34.94400 1.000 56.81769 149 THR B O 1
ATOM 1180 N N . GLU A 1 150 ? 36.91600 58.27100 -34.09400 1.000 53.25367 150 GLU B N 1
ATOM 1181 C CA . GLU A 1 150 ? 37.30100 57.83300 -32.75900 1.000 64.74895 150 GLU B CA 1
ATOM 1182 C C . GLU A 1 150 ? 37.34600 56.31500 -32.64700 1.000 62.08207 150 GLU B C 1
ATOM 1183 O O . GLU A 1 150 ? 38.17700 55.77900 -31.90600 1.000 59.69907 150 GLU B O 1
ATOM 1189 N N . LYS A 1 151 ? 36.46700 55.61100 -33.36100 1.000 65.72365 151 LYS B N 1
ATOM 1190 C CA . LYS A 1 151 ? 36.53800 54.15400 -33.38100 1.000 62.86373 151 LYS B CA 1
ATOM 1191 C C . LYS A 1 151 ? 37.80400 53.67800 -34.08100 1.000 60.71492 151 LYS B C 1
ATOM 1192 O O . LYS A 1 151 ? 38.48400 52.76800 -33.59200 1.000 71.81640 151 LYS B O 1
ATOM 1198 N N . LYS A 1 152 ? 38.14200 54.28800 -35.22000 1.000 56.09476 152 LYS B N 1
ATOM 1199 C CA . LYS A 1 152 ? 39.36000 53.91500 -35.93200 1.000 66.90540 152 LYS B CA 1
ATOM 1200 C C . LYS A 1 152 ? 40.60000 54.25600 -35.11600 1.000 74.12267 152 LYS B C 1
ATOM 1201 O O . LYS A 1 152 ? 41.56100 53.47900 -35.08200 1.000 77.41683 152 LYS B O 1
ATOM 1207 N N . ARG A 1 153 ? 40.59600 55.41400 -34.45200 1.000 72.57321 153 ARG B N 1
ATOM 1208 C CA . ARG A 1 153 ? 41.74700 55.81200 -33.65100 1.000 65.87645 153 ARG B CA 1
ATOM 1209 C C . ARG A 1 153 ? 41.89200 54.94100 -32.40900 1.000 62.89029 153 ARG B C 1
ATOM 1210 O O . ARG A 1 153 ? 43.01600 54.64600 -31.98800 1.000 64.31601 153 ARG B O 1
ATOM 1218 N N . LEU A 1 154 ? 40.77500 54.50800 -31.82100 1.000 49.34443 154 LEU B N 1
ATOM 1219 C CA . LEU A 1 154 ? 40.84900 53.62400 -30.66200 1.000 55.86814 154 LEU B CA 1
ATOM 1220 C C . LEU A 1 154 ? 41.28200 52.21700 -31.06000 1.000 68.41948 154 LEU B C 1
ATOM 1221 O O . LEU A 1 154 ? 42.10900 51.60200 -30.37600 1.000 71.51392 154 LEU B O 1
ATOM 1226 N N . SER A 1 155 ? 40.73000 51.68900 -32.15900 1.000 61.84872 155 SER B N 1
ATOM 1227 C CA . SER A 1 155 ? 41.05500 50.32800 -32.57800 1.000 64.61768 155 SER B CA 1
ATOM 1228 C C . SER A 1 155 ? 42.55300 50.15400 -32.78600 1.000 64.66197 155 SER B C 1
ATOM 1229 O O . SER A 1 155 ? 43.13000 49.14100 -32.37500 1.000 60.01423 155 SER B O 1
ATOM 1232 N N . SER A 1 156 ? 43.20200 51.13300 -33.42000 1.000 66.33928 156 SER B N 1
ATOM 1233 C CA . SER A 1 156 ? 44.64800 51.08200 -33.58600 1.000 64.84374 156 SER B CA 1
ATOM 1234 C C . SER A 1 156 ? 45.38500 51.18600 -32.25700 1.000 62.94116 156 SER B C 1
ATOM 1235 O O . SER A 1 156 ? 46.54100 50.75900 -32.16800 1.000 69.73521 156 SER B O 1
ATOM 1238 N N . GLU A 1 157 ? 44.74000 51.73000 -31.22500 1.000 60.27275 157 GLU B N 1
ATOM 1239 C CA . GLU A 1 157 ? 45.38900 51.96900 -29.94200 1.000 62.94224 157 GLU B CA 1
ATOM 1240 C C . GLU A 1 157 ? 45.36300 50.74500 -29.03200 1.000 63.41160 157 GLU B C 1
ATOM 1241 O O . GLU A 1 157 ? 46.36900 50.44100 -28.38200 1.000 63.46069 157 GLU B O 1
ATOM 1247 N N . ILE A 1 158 ? 44.23100 50.03700 -28.96400 1.000 57.85138 158 ILE B N 1
ATOM 1248 C CA . ILE A 1 158 ? 44.16400 48.83500 -28.13700 1.000 58.77850 158 ILE B CA 1
ATOM 1249 C C . ILE A 1 158 ? 45.09600 47.76300 -28.68800 1.000 60.83938 158 ILE B C 1
ATOM 1250 O O . ILE A 1 158 ? 45.75200 47.03700 -27.93000 1.000 68.49217 158 ILE B O 1
ATOM 1255 N N . LYS A 1 159 ? 45.17300 47.64800 -30.01600 1.000 51.75587 159 LYS B N 1
ATOM 1256 C CA . LYS A 1 159 ? 46.06000 46.65500 -30.61100 1.000 64.32005 159 LYS B CA 1
ATOM 1257 C C . LYS A 1 159 ? 47.51600 46.96100 -30.29100 1.000 67.06529 159 LYS B C 1
ATOM 1258 O O . LYS A 1 159 ? 48.28700 46.05400 -29.95600 1.000 69.43857 159 LYS B O 1
ATOM 1264 N N . ARG A 1 160 ? 47.91000 48.23300 -30.38500 1.000 65.60135 160 ARG B N 1
ATOM 1265 C CA . ARG A 1 160 ? 49.26400 48.61100 -29.99700 1.000 68.00313 160 ARG B CA 1
ATOM 1266 C C . ARG A 1 160 ? 49.51200 48.30700 -28.52600 1.000 59.34329 160 ARG B C 1
ATOM 1267 O O . ARG A 1 160 ? 50.59600 47.84100 -28.15400 1.000 75.06646 160 ARG B O 1
ATOM 1275 N N . LYS A 1 161 ? 48.51200 48.54900 -27.67400 1.000 60.39746 161 LYS B N 1
ATOM 1276 C CA . LYS A 1 161 ? 48.66900 48.27300 -26.25000 1.000 62.72649 161 LYS B CA 1
ATOM 1277 C C . LYS A 1 161 ? 48.63800 46.77800 -25.95900 1.000 60.96078 161 LYS B C 1
ATOM 1278 O O . LYS A 1 161 ? 49.26200 46.32500 -24.99200 1.000 63.05333 161 LYS B O 1
ATOM 1284 N N . ALA A 1 162 ? 47.92000 46.00000 -26.77200 1.000 67.34465 162 ALA B N 1
ATOM 1285 C CA . ALA A 1 162 ? 47.93300 44.55100 -26.60500 1.000 59.87425 162 ALA B CA 1
ATOM 1286 C C . ALA A 1 162 ? 49.31200 43.97700 -26.89900 1.000 60.41939 162 ALA B C 1
ATOM 1287 O O . ALA A 1 162 ? 49.81200 43.13100 -26.14900 1.000 61.76609 162 ALA B O 1
ATOM 1289 N N . ASP A 1 163 ? 49.94200 44.42800 -27.98700 1.000 55.02261 163 ASP B N 1
ATOM 1290 C CA . ASP A 1 163 ? 51.29600 43.98100 -28.29300 1.000 61.96541 163 ASP B CA 1
ATOM 1291 C C . ASP A 1 163 ? 52.27000 44.38300 -27.19200 1.000 65.84574 163 ASP B C 1
ATOM 1292 O O . ASP A 1 163 ? 53.17600 43.61800 -26.84600 1.000 70.68502 163 ASP B O 1
ATOM 1297 N N . ASP A 1 164 ? 52.09600 45.58100 -26.62800 1.000 78.10430 164 ASP B N 1
ATOM 1298 C CA . ASP A 1 164 ? 52.97600 46.02200 -25.55100 1.000 74.62186 164 ASP B CA 1
ATOM 1299 C C . ASP A 1 164 ? 52.77800 45.17900 -24.29900 1.000 76.53286 164 ASP B C 1
ATOM 1300 O O . ASP A 1 164 ? 53.74400 44.88000 -23.58700 1.000 76.82035 164 ASP B O 1
ATOM 1305 N N . PHE A 1 165 ? 51.53500 44.78100 -24.01700 1.000 62.11209 165 PHE B N 1
ATOM 1306 C CA . PHE A 1 165 ? 51.27200 43.97000 -22.83300 1.000 63.57543 165 PHE B CA 1
ATOM 1307 C C . PHE A 1 165 ? 51.90400 42.58900 -22.95600 1.000 71.54424 165 PHE B C 1
ATOM 1308 O O . PHE A 1 165 ? 52.41500 42.04500 -21.97000 1.000 72.91050 165 PHE B O 1
ATOM 1316 N N . VAL A 1 166 ? 51.87400 42.00600 -24.15600 1.000 68.45097 166 VAL B N 1
ATOM 1317 C CA . VAL A 1 166 ? 52.46800 40.68900 -24.35700 1.000 57.26106 166 VAL B CA 1
ATOM 1318 C C . VAL A 1 166 ? 53.97800 40.74700 -24.15700 1.000 69.89755 166 VAL B C 1
ATOM 1319 O O . VAL A 1 166 ? 54.56700 39.87500 -23.50600 1.000 79.69902 166 VAL B O 1
ATOM 1323 N N . ARG A 1 167 ? 54.62700 41.77900 -24.69700 1.000 68.44734 167 ARG B N 1
ATOM 1324 C CA . ARG A 1 167 ? 56.07900 41.87400 -24.62600 1.000 68.75147 167 ARG B CA 1
ATOM 1325 C C . ARG A 1 167 ? 56.58000 42.31700 -23.25600 1.000 77.12729 167 ARG B C 1
ATOM 1326 O O . ARG A 1 167 ? 57.73800 42.04600 -22.91900 1.000 81.84575 167 ARG B O 1
ATOM 1334 N N . THR A 1 168 ? 55.74300 42.97700 -22.45700 1.000 80.95508 168 THR B N 1
ATOM 1335 C CA . THR A 1 168 ? 56.16100 43.51200 -21.16900 1.000 58.69603 168 THR B CA 1
ATOM 1336 C C . THR A 1 168 ? 55.65000 42.69900 -19.98700 1.000 69.75846 168 THR B C 1
ATOM 1337 O O . THR A 1 168 ? 55.88100 43.09100 -18.83900 1.000 76.96094 168 THR B O 1
ATOM 1339 N N . HIS A 1 169 ? 54.96700 41.58300 -20.23100 1.000 63.18846 169 HIS B N 1
ATOM 1340 C CA . HIS A 1 169 ? 54.43600 40.75100 -19.15800 1.000 58.51526 169 HIS B CA 1
ATOM 1341 C C . HIS A 1 169 ? 54.66700 39.27900 -19.46300 1.000 66.13910 169 HIS B C 1
ATOM 1342 O O . HIS A 1 169 ? 53.83700 38.42200 -19.14100 1.000 69.83376 169 HIS B O 1
ATOM 1349 N N . SER A 1 170 ? 55.80700 38.96400 -20.08300 1.000 66.59742 170 SER B N 1
ATOM 1350 C CA . SER A 1 170 ? 56.07600 37.58600 -20.48000 1.000 72.68640 170 SER B CA 1
ATOM 1351 C C . SER A 1 170 ? 56.20300 36.66200 -19.27500 1.000 76.77229 170 SER B C 1
ATOM 1352 O O . SER A 1 170 ? 55.89000 35.47000 -19.37400 1.000 79.85366 170 SER B O 1
ATOM 1355 N N . GLN A 1 171 ? 56.64800 37.19200 -18.13300 1.000 64.05875 171 GLN B N 1
ATOM 1356 C CA . GLN A 1 171 ? 56.90700 36.34500 -16.97300 1.000 68.12249 171 GLN B CA 1
ATOM 1357 C C . GLN A 1 171 ? 55.63200 35.71600 -16.42500 1.000 68.47560 171 GLN B C 1
ATOM 1358 O O . GLN A 1 171 ? 55.67600 34.60600 -15.88200 1.000 74.02864 171 GLN B O 1
ATOM 1360 N N . ILE A 1 172 ? 54.49100 36.39800 -16.55300 1.000 66.43591 172 ILE B N 1
ATOM 1361 C CA . ILE A 1 172 ? 53.22600 35.87600 -16.05000 1.000 66.84578 172 ILE B CA 1
ATOM 1362 C C . ILE A 1 172 ? 52.37200 35.25700 -17.14700 1.000 69.70896 172 ILE B C 1
ATOM 1363 O O . ILE A 1 172 ? 51.28500 34.74000 -16.85400 1.000 71.35361 172 ILE B O 1
ATOM 1368 N N . LEU A 1 173 ? 52.85200 35.29200 -18.39000 1.000 70.28475 173 LEU B N 1
ATOM 1369 C CA . LEU A 1 173 ? 52.04100 34.77300 -19.52200 1.000 70.94089 173 LEU B CA 1
ATOM 1370 C C . LEU A 1 173 ? 52.44100 33.32700 -19.81800 1.000 72.88013 173 LEU B C 1
ATOM 1371 O O . LEU A 1 173 ? 53.64300 33.08500 -19.99700 1.000 73.93155 173 LEU B O 1
ATOM 1376 N N . GLN A 1 174 ? 51.46600 32.41500 -19.87000 1.000 67.84899 174 GLN B N 1
ATOM 1377 C CA . GLN A 1 174 ? 51.76000 31.00600 -20.24300 1.000 69.00018 174 GLN B CA 1
ATOM 1378 C C . GLN A 1 174 ? 52.45700 31.00300 -21.60200 1.000 71.85221 174 GLN B C 1
ATOM 1379 O O . GLN A 1 174 ? 53.58900 30.51100 -21.67600 1.000 76.83946 174 GLN B O 1
ATOM 1381 N N . GLU A 1 175 ? 51.80900 31.54200 -22.63200 1.000 58.43341 175 GLU B N 1
ATOM 1382 C CA . GLU A 1 175 ? 52.48900 31.66500 -23.94700 1.000 60.07215 175 GLU B CA 1
ATOM 1383 C C . GLU A 1 175 ? 52.42200 33.12700 -24.38400 1.000 57.50591 175 GLU B C 1
ATOM 1384 O O . GLU A 1 175 ? 51.54100 33.84300 -23.89800 1.000 62.06153 175 GLU B O 1
ATOM 1390 N N . GLN A 1 176 ? 53.32400 33.53700 -25.26700 1.000 58.35784 176 GLN B N 1
ATOM 1391 C CA . GLN A 1 176 ? 53.38900 34.95600 -25.69300 1.000 59.00863 176 GLN B CA 1
ATOM 1392 C C . GLN A 1 176 ? 52.34000 35.24800 -26.76800 1.000 57.56579 176 GLN B C 1
ATOM 1393 O O . GLN A 1 176 ? 52.71900 35.33100 -27.94400 1.000 58.10999 176 GLN B O 1
ATOM 1395 N N . MET A 1 177 ? 51.08300 35.44300 -26.37400 1.000 56.42521 177 MET B N 1
ATOM 1396 C CA . MET A 1 177 ? 50.04100 35.63700 -27.40400 1.000 57.02970 177 MET B CA 1
ATOM 1397 C C . MET A 1 177 ? 48.85300 36.38100 -26.80600 1.000 57.92857 177 MET B C 1
ATOM 1398 O O . MET A 1 177 ? 48.80700 36.53400 -25.58300 1.000 54.31644 177 MET B O 1
ATOM 1403 N N . TYR A 1 178 ? 47.94600 36.83800 -27.66700 1.000 60.26775 178 TYR B N 1
ATOM 1404 C CA . TYR A 1 178 ? 46.70000 37.47400 -27.17900 1.000 52.88840 178 TYR B CA 1
ATOM 1405 C C . TYR A 1 178 ? 45.53900 36.80000 -27.89300 1.000 56.89642 178 TYR B C 1
ATOM 1406 O O . TYR A 1 178 ? 45.71000 36.26400 -28.99700 1.000 52.62401 178 TYR B O 1
ATOM 1415 N N . VAL A 1 179 ? 44.38500 36.79900 -27.24900 1.000 51.27588 179 VAL B N 1
ATOM 1416 C CA . VAL A 1 179 ? 43.18900 36.18900 -27.81400 1.000 51.76472 179 VAL B CA 1
ATOM 1417 C C . VAL A 1 179 ? 42.11800 37.25900 -27.96600 1.000 49.74996 179 VAL B C 1
ATOM 1418 O O . VAL A 1 179 ? 41.90300 38.06600 -27.05400 1.000 49.36111 179 VAL B O 1
ATOM 1422 N N . TYR A 1 180 ? 41.45700 37.26700 -29.12000 1.000 54.61034 180 TYR B N 1
ATOM 1423 C CA . TYR A 1 180 ? 40.33500 38.15500 -29.39700 1.000 53.56233 180 TYR B CA 1
ATOM 1424 C C . TYR A 1 180 ? 39.06800 37.31600 -29.47500 1.000 47.95049 180 TYR B C 1
ATOM 1425 O O . TYR A 1 180 ? 38.97000 36.41300 -30.31200 1.000 57.90184 180 TYR B O 1
ATOM 1434 N N . ARG A 1 181 ? 38.10700 37.60900 -28.60400 1.000 54.75587 181 ARG B N 1
ATOM 1435 C CA . ARG A 1 181 ? 36.84500 36.88300 -28.59100 1.000 55.04320 181 ARG B CA 1
ATOM 1436 C C . ARG A 1 181 ? 35.73900 37.82200 -28.14000 1.000 55.06160 181 ARG B C 1
ATOM 1437 O O . ARG A 1 181 ? 35.86600 38.47800 -27.10200 1.000 57.85143 181 ARG B O 1
ATOM 1445 N N . ASP A 1 182 ? 34.66200 37.87900 -28.92700 1.000 55.12109 182 ASP B N 1
ATOM 1446 C CA . ASP A 1 182 ? 33.48700 38.69300 -28.61500 1.000 59.59321 182 ASP B CA 1
ATOM 1447 C C . ASP A 1 182 ? 33.85900 40.16200 -28.42100 1.000 64.20810 182 ASP B C 1
ATOM 1448 O O . ASP A 1 182 ? 33.29400 40.86100 -27.57700 1.000 58.49169 182 ASP B O 1
ATOM 1453 N N . GLY A 1 183 ? 34.82000 40.63500 -29.21200 1.000 69.43604 183 GLY B N 1
ATOM 1454 C CA . GLY A 1 183 ? 35.24000 42.02000 -29.13000 1.000 67.90678 183 GLY B CA 1
ATOM 1455 C C . GLY A 1 183 ? 36.07100 42.37200 -27.91600 1.000 68.00901 183 GLY B C 1
ATOM 1456 O O . GLY A 1 183 ? 36.11800 43.54400 -27.53200 1.000 75.44246 183 GLY B O 1
ATOM 1457 N N . ARG A 1 184 ? 36.73400 41.39500 -27.29800 1.000 50.13422 184 ARG B N 1
ATOM 1458 C CA . ARG A 1 184 ? 37.55400 41.63200 -26.11700 1.000 58.70571 184 ARG B CA 1
ATOM 1459 C C . ARG A 1 184 ? 38.92900 41.01000 -26.30300 1.000 53.26848 184 ARG B C 1
ATOM 1460 O O . ARG A 1 184 ? 39.05200 39.87800 -26.78000 1.000 56.52303 184 ARG B O 1
ATOM 1468 N N . TYR A 1 185 ? 39.96200 41.75400 -25.91700 1.000 56.80593 185 TYR B N 1
ATOM 1469 C CA . TYR A 1 185 ? 41.31800 41.22400 -25.91100 1.000 57.92833 185 TYR B CA 1
ATOM 1470 C C . TYR A 1 185 ? 41.54000 40.40300 -24.64700 1.000 54.95943 185 TYR B C 1
ATOM 1471 O O . TYR A 1 185 ? 41.28900 40.88000 -23.53500 1.000 53.87668 185 TYR B O 1
ATOM 1480 N N . LEU A 1 186 ? 41.99900 39.16600 -24.81800 1.000 51.88949 186 LEU B N 1
ATOM 1481 C CA . LEU A 1 186 ? 42.19700 38.23300 -23.71900 1.000 53.46673 186 LEU B CA 1
ATOM 1482 C C . LEU A 1 186 ? 43.64300 37.75700 -23.70500 1.000 53.44030 186 LEU B C 1
ATOM 1483 O O . LEU A 1 186 ? 44.28800 37.65500 -24.75300 1.000 56.03233 186 LEU B O 1
ATOM 1488 N N . PHE A 1 187 ? 44.14900 37.45700 -22.50700 1.000 51.02212 187 PHE B N 1
ATOM 1489 C CA . PHE A 1 187 ? 45.55200 37.10600 -22.34100 1.000 55.09584 187 PHE B CA 1
ATOM 1490 C C . PHE A 1 187 ? 45.70800 35.81800 -21.54300 1.000 63.85034 187 PHE B C 1
ATOM 1491 O O . PHE A 1 187 ? 45.00100 35.60700 -20.55000 1.000 59.70197 187 PHE B O 1
ATOM 1499 N N . PRO A 1 188 ? 46.63000 34.93700 -21.95500 1.000 52.71891 188 PRO B N 1
ATOM 1500 C CA . PRO A 1 188 ? 46.83600 33.67900 -21.22400 1.000 53.01284 188 PRO B CA 1
ATOM 1501 C C . PRO A 1 188 ? 47.75600 33.83500 -20.02200 1.000 68.05619 188 PRO B C 1
ATOM 1502 O O . PRO A 1 188 ? 48.97300 33.64400 -20.12300 1.000 69.12282 188 PRO B O 1
ATOM 1506 N N . VAL A 1 189 ? 47.17100 34.21000 -18.89300 1.000 58.01491 189 VAL B N 1
ATOM 1507 C CA . VAL A 1 189 ? 47.97700 34.43200 -17.66600 1.000 71.40106 189 VAL B CA 1
ATOM 1508 C C . VAL A 1 189 ? 48.07900 33.11400 -16.88800 1.000 74.68812 189 VAL B C 1
ATOM 1509 O O . VAL A 1 189 ? 47.07900 32.38900 -16.81600 1.000 68.89193 189 VAL B O 1
ATOM 1513 N N . LYS A 1 190 ? 49.25600 32.82300 -16.33300 1.000 70.81479 190 LYS B N 1
ATOM 1514 C CA . LYS A 1 190 ? 49.45700 31.58700 -15.53800 1.000 79.60935 190 LYS B CA 1
ATOM 1515 C C . LYS A 1 190 ? 48.85800 31.73800 -14.13800 1.000 78.45321 190 LYS B C 1
ATOM 1516 O O . LYS A 1 190 ? 48.26700 32.78800 -13.85800 1.000 88.20478 190 LYS B O 1
ATOM 1520 N N . ALA A 1 191 ? 49.02100 30.72200 -13.28700 1.000 93.30243 191 ALA B N 1
ATOM 1521 C CA . ALA A 1 191 ? 48.53400 30.77200 -11.88600 1.000 88.34423 191 ALA B CA 1
ATOM 1522 C C . ALA A 1 191 ? 48.94000 32.08100 -11.20700 1.000 86.05511 191 ALA B C 1
ATOM 1523 O O . ALA A 1 191 ? 48.24800 32.48100 -10.26300 1.000 94.11969 191 ALA B O 1
ATOM 1525 N N . SER A 1 192 ? 50.02300 32.71500 -11.66300 1.000 90.71800 192 SER B N 1
ATOM 1526 C CA . SER A 1 192 ? 50.47000 34.01700 -11.10800 1.000 83.59205 192 SER B CA 1
ATOM 1527 C C . SER A 1 192 ? 49.45700 35.11000 -11.46300 1.000 84.04952 192 SER B C 1
ATOM 1528 O O . SER A 1 192 ? 49.87900 36.15700 -11.97300 1.000 78.70263 192 SER B O 1
ATOM 1531 N N . MET A 1 193 ? 48.17800 34.87700 -11.16700 1.000 84.64002 193 MET B N 1
ATOM 1532 C CA . MET A 1 193 ? 47.10500 35.85700 -11.45800 1.000 73.52299 193 MET B CA 1
ATOM 1533 C C . MET A 1 193 ? 47.27900 37.08300 -10.56000 1.000 75.77075 193 MET B C 1
ATOM 1534 O O . MET A 1 193 ? 46.47500 37.21600 -9.62400 1.000 85.37157 193 MET B O 1
ATOM 1536 N N . VAL A 1 197 ? 48.29900 40.81800 -11.66000 1.000 83.22625 197 VAL B N 1
ATOM 1537 C CA . VAL A 1 197 ? 47.54300 41.54700 -12.72500 1.000 76.46089 197 VAL B CA 1
ATOM 1538 C C . VAL A 1 197 ? 46.05000 41.48900 -12.40000 1.000 85.09787 197 VAL B C 1
ATOM 1539 O O . VAL A 1 197 ? 45.50600 40.37400 -12.34200 1.000 84.66371 197 VAL B O 1
ATOM 1541 N N . ARG A 1 198 ? 45.41700 42.64900 -12.20900 1.000 80.89215 198 ARG B N 1
ATOM 1542 C CA . ARG A 1 198 ? 43.99000 42.67700 -11.79500 1.000 67.33084 198 ARG B CA 1
ATOM 1543 C C . ARG A 1 198 ? 43.09700 42.91300 -13.01200 1.000 71.48969 198 ARG B C 1
ATOM 1544 O O . ARG A 1 198 ? 43.49100 43.69500 -13.89000 1.000 72.98058 198 ARG B O 1
ATOM 1546 N N . GLY A 1 199 ? 41.93300 42.26700 -13.03500 1.000 73.86208 199 GLY B N 1
ATOM 1547 C CA . GLY A 1 199 ? 41.00100 42.42500 -14.16200 1.000 70.47293 199 GLY B CA 1
ATOM 1548 C C . GLY A 1 199 ? 39.90200 41.38300 -14.14400 1.000 73.68456 199 GLY B C 1
ATOM 1549 O O . GLY A 1 199 ? 39.50000 40.98000 -13.04200 1.000 92.96987 199 GLY B O 1
ATOM 1550 N N . ILE A 1 200 ? 39.43500 40.96700 -15.32000 1.000 58.61846 200 ILE B N 1
ATOM 1551 C CA . ILE A 1 200 ? 38.31000 39.99800 -15.40100 1.000 61.29659 200 ILE B CA 1
ATOM 1552 C C . ILE A 1 200 ? 38.80800 38.71500 -16.06800 1.000 68.14637 200 ILE B C 1
ATOM 1553 O O . ILE A 1 200 ? 39.47000 38.81000 -17.10700 1.000 63.44200 200 ILE B O 1
ATOM 1558 N N . VAL A 1 201 ? 38.50800 37.56400 -15.46900 1.000 72.75964 201 VAL B N 1
ATOM 1559 C CA . VAL A 1 201 ? 38.90500 36.25700 -16.05700 1.000 69.06426 201 VAL B CA 1
ATOM 1560 C C . VAL A 1 201 ? 37.70900 35.72000 -16.83800 1.000 71.51830 201 VAL B C 1
ATOM 1561 O O . VAL A 1 201 ? 36.65100 35.52900 -16.22600 1.000 71.34554 201 VAL B O 1
ATOM 1565 N N . HIS A 1 202 ? 37.89600 35.48200 -18.13700 1.000 72.98219 202 HIS B N 1
ATOM 1566 C CA . HIS A 1 202 ? 36.79500 34.97700 -18.99600 1.000 72.60018 202 HIS B CA 1
ATOM 1567 C C . HIS A 1 202 ? 36.99700 33.47600 -19.15500 1.000 79.47380 202 HIS B C 1
ATOM 1568 O O . HIS A 1 202 ? 37.39500 33.06100 -20.25900 1.000 101.87496 202 HIS B O 1
ATOM 1575 N N . HIS A 1 203 ? 36.77900 32.71400 -18.08800 1.000 61.99284 203 HIS B N 1
ATOM 1576 C CA . HIS A 1 203 ? 36.98100 31.23900 -18.11100 1.000 85.42471 203 HIS B CA 1
ATOM 1577 C C . HIS A 1 203 ? 38.47400 30.89800 -18.14100 1.000 77.75425 203 HIS B C 1
ATOM 1578 O O . HIS A 1 203 ? 39.32300 31.77000 -18.41500 1.000 71.83922 203 HIS B O 1
ATOM 1585 N N . THR A 1 210 ? 46.66100 28.03700 -17.18100 1.000 74.73263 210 THR B N 1
ATOM 1586 C CA . THR A 1 210 ? 46.47000 29.28700 -17.90600 1.000 70.23693 210 THR B CA 1
ATOM 1587 C C . THR A 1 210 ? 45.04400 29.80400 -17.74500 1.000 64.26867 210 THR B C 1
ATOM 1588 O O . THR A 1 210 ? 44.08100 29.08300 -18.00600 1.000 62.20248 210 THR B O 1
ATOM 1590 N N . VAL A 1 211 ? 44.91700 31.05600 -17.31500 1.000 68.71786 211 VAL B N 1
ATOM 1591 C CA . VAL A 1 211 ? 43.62600 31.70800 -17.12300 1.000 66.57238 211 VAL B CA 1
ATOM 1592 C C . VAL A 1 211 ? 43.50300 32.82400 -18.15300 1.000 59.60259 211 VAL B C 1
ATOM 1593 O O . VAL A 1 211 ? 44.35600 33.71900 -18.21300 1.000 68.89887 211 VAL B O 1
ATOM 1595 N N . PHE A 1 212 ? 42.44900 32.76900 -18.96600 1.000 61.83775 212 PHE B N 1
ATOM 1596 C CA . PHE A 1 212 ? 42.19700 33.81000 -19.95900 1.000 60.30994 212 PHE B CA 1
ATOM 1597 C C . PHE A 1 212 ? 41.72500 35.07200 -19.24800 1.000 55.59981 212 PHE B C 1
ATOM 1598 O O . PHE A 1 212 ? 40.58100 35.14300 -18.78700 1.000 47.64275 212 PHE B O 1
ATOM 1600 N N . LEU A 1 213 ? 42.60100 36.07100 -19.16400 1.000 59.66661 213 LEU B N 1
ATOM 1601 C CA . LEU A 1 213 ? 42.38400 37.24600 -18.33000 1.000 58.66525 213 LEU B CA 1
ATOM 1602 C C . LEU A 1 213 ? 42.28800 38.50600 -19.17900 1.000 63.74616 213 LEU B C 1
ATOM 1603 O O . LEU A 1 213 ? 42.97300 38.63900 -20.19900 1.000 60.12279 213 LEU B O 1
ATOM 1608 N N . GLU A 1 214 ? 41.42900 39.42800 -18.74700 1.000 59.07662 214 GLU B N 1
ATOM 1609 C CA . GLU A 1 214 ? 41.31800 40.75300 -19.34400 1.000 52.78302 214 GLU B CA 1
ATOM 1610 C C . GLU A 1 214 ? 41.78500 41.78600 -18.32800 1.000 55.92879 214 GLU B C 1
ATOM 1611 O O . GLU A 1 214 ? 41.06900 42.04700 -17.34800 1.000 56.61564 214 GLU B O 1
ATOM 1617 N N . PRO A 1 215 ? 42.96200 42.39000 -18.50200 1.000 48.22540 215 PRO B N 1
ATOM 1618 C CA . PRO A 1 215 ? 43.45000 43.35400 -17.50600 1.000 49.71293 215 PRO B CA 1
ATOM 1619 C C . PRO A 1 215 ? 42.53100 44.56100 -17.39400 1.000 54.91420 215 PRO B C 1
ATOM 1620 O O . PRO A 1 215 ? 41.80900 44.91000 -18.33000 1.000 57.04820 215 PRO B O 1
ATOM 1624 N N . ASP A 1 216 ? 42.56800 45.20100 -16.22000 1.000 62.17006 216 ASP B N 1
ATOM 1625 C CA . ASP A 1 216 ? 41.67300 46.32400 -15.95000 1.000 60.70910 216 ASP B CA 1
ATOM 1626 C C . ASP A 1 216 ? 41.86900 47.46000 -16.94500 1.000 58.22056 216 ASP B C 1
ATOM 1627 O O . ASP A 1 216 ? 40.90400 48.15400 -17.28500 1.000 47.73950 216 ASP B O 1
ATOM 1632 N N . GLU A 1 217 ? 43.10000 47.66900 -17.41900 1.000 54.43774 217 GLU B N 1
ATOM 1633 C CA . GLU A 1 217 ? 43.33000 48.68100 -18.44400 1.000 50.80321 217 GLU B CA 1
ATOM 1634 C C . GLU A 1 217 ? 42.54500 48.36600 -19.71100 1.000 59.11751 217 GLU B C 1
ATOM 1635 O O . GLU A 1 217 ? 41.97400 49.26600 -20.33900 1.000 57.52700 217 GLU B O 1
ATOM 1637 N N . PHE A 1 218 ? 42.49500 47.09000 -20.09400 1.000 60.60715 218 PHE B N 1
ATOM 1638 C CA . PHE A 1 218 ? 41.80200 46.69300 -21.31000 1.000 47.67417 218 PHE B CA 1
ATOM 1639 C C . PHE A 1 218 ? 40.29800 46.55700 -21.11600 1.000 56.06204 218 PHE B C 1
ATOM 1640 O O . PHE A 1 218 ? 39.55900 46.58600 -22.10500 1.000 46.38965 218 PHE B O 1
ATOM 1648 N N . VAL A 1 219 ? 39.82600 46.41200 -19.87700 1.000 55.65384 219 VAL B N 1
ATOM 1649 C CA . VAL A 1 219 ? 38.38600 46.34800 -19.64300 1.000 56.92623 219 VAL B CA 1
ATOM 1650 C C . VAL A 1 219 ? 37.73200 47.67500 -20.00900 1.000 61.18019 219 VAL B C 1
ATOM 1651 O O . VAL A 1 219 ? 36.76500 47.71400 -20.77800 1.000 67.74165 219 VAL B O 1
ATOM 1655 N N . GLU A 1 220 ? 38.25500 48.78200 -19.47300 1.000 46.92926 220 GLU B N 1
ATOM 1656 C CA . GLU A 1 220 ? 37.69900 50.09100 -19.80000 1.000 56.14674 220 GLU B CA 1
ATOM 1657 C C . GLU A 1 220 ? 37.95400 50.46200 -21.25500 1.000 57.70055 220 GLU B C 1
ATOM 1658 O O . GLU A 1 220 ? 37.16600 51.20600 -21.85000 1.000 52.44020 220 GLU B O 1
ATOM 1664 N N . LEU A 1 221 ? 39.03700 49.95700 -21.84600 1.000 53.87188 221 LEU B N 1
ATOM 1665 C CA . LEU A 1 221 ? 39.32000 50.24700 -23.24700 1.000 48.54800 221 LEU B CA 1
ATOM 1666 C C . LEU A 1 221 ? 38.43300 49.42100 -24.17300 1.000 62.54480 221 LEU B C 1
ATOM 1667 O O . LEU A 1 221 ? 37.85100 49.95400 -25.12400 1.000 60.86493 221 LEU B O 1
ATOM 1672 N N . ASN A 1 222 ? 38.32600 48.11300 -23.91700 1.000 63.94977 222 ASN B N 1
ATOM 1673 C CA . ASN A 1 222 ? 37.42800 47.28200 -24.71500 1.000 65.11082 222 ASN B CA 1
ATOM 1674 C C . ASN A 1 222 ? 35.97700 47.69900 -24.53000 1.000 66.19781 222 ASN B C 1
ATOM 1675 O O . ASN A 1 222 ? 35.17100 47.56600 -25.45900 1.000 56.70077 222 ASN B O 1
ATOM 1680 N N . ASN A 1 223 ? 35.62100 48.18800 -23.34200 1.000 58.65404 223 ASN B N 1
ATOM 1681 C CA . ASN A 1 223 ? 34.29000 48.74700 -23.15400 1.000 50.68131 223 ASN B CA 1
ATOM 1682 C C . ASN A 1 223 ? 34.05500 49.89400 -24.12800 1.000 52.84118 223 ASN B C 1
ATOM 1683 O O . ASN A 1 223 ? 33.13600 49.84200 -24.95300 1.000 67.46282 223 ASN B O 1
ATOM 1688 N N . ARG A 1 224 ? 34.91100 50.92400 -24.07300 1.000 46.32247 224 ARG B N 1
ATOM 1689 C CA . ARG A 1 224 ? 34.80100 52.06400 -24.98200 1.000 56.36041 224 ARG B CA 1
ATOM 1690 C C . ARG A 1 224 ? 34.63100 51.63000 -26.43400 1.000 56.14845 224 ARG B C 1
ATOM 1691 O O . ARG A 1 224 ? 33.94100 52.30500 -27.20700 1.000 47.85201 224 ARG B O 1
ATOM 1699 N N . VAL A 1 225 ? 35.24400 50.50900 -26.82000 1.000 53.75640 225 VAL B N 1
ATOM 1700 C CA . VAL A 1 225 ? 35.04500 49.97900 -28.16600 1.000 50.90117 225 VAL B CA 1
ATOM 1701 C C . VAL A 1 225 ? 33.58800 49.57500 -28.36500 1.000 58.82648 225 VAL B C 1
ATOM 1702 O O . VAL A 1 225 ? 32.97000 49.89200 -29.39000 1.000 50.09715 225 VAL B O 1
ATOM 1706 N N . ARG A 1 226 ? 33.01200 48.88300 -27.37900 1.000 55.81118 226 ARG B N 1
ATOM 1707 C CA . ARG A 1 226 ? 31.62400 48.45100 -27.49600 1.000 46.43493 226 ARG B CA 1
ATOM 1708 C C . ARG A 1 226 ? 30.66900 49.63800 -27.46500 1.000 54.43126 226 ARG B C 1
ATOM 1709 O O . ARG A 1 226 ? 29.65200 49.63600 -28.16800 1.000 60.15985 226 ARG B O 1
ATOM 1717 N N . LEU A 1 227 ? 30.97600 50.66400 -26.66000 1.000 52.52796 227 LEU B N 1
ATOM 1718 C CA . LEU A 1 227 ? 30.10800 51.83700 -26.62000 1.000 58.02246 227 LEU B CA 1
ATOM 1719 C C . LEU A 1 227 ? 30.10100 52.56900 -27.95400 1.000 61.99190 227 LEU B C 1
ATOM 1720 O O . LEU A 1 227 ? 29.03900 52.98700 -28.43200 1.000 58.47306 227 LEU B O 1
ATOM 1725 N N . LEU A 1 228 ? 31.27300 52.73900 -28.57100 1.000 52.91005 228 LEU B N 1
ATOM 1726 C CA . LEU A 1 228 ? 31.33300 53.47000 -29.83100 1.000 51.82115 228 LEU B CA 1
ATOM 1727 C C . LEU A 1 228 ? 30.68100 52.69400 -30.97200 1.000 67.29392 228 LEU B C 1
ATOM 1728 O O . LEU A 1 228 ? 30.13100 53.30000 -31.90000 1.000 62.64708 228 LEU B O 1
ATOM 1733 N N . GLU A 1 229 ? 30.72600 51.36100 -30.92400 1.000 64.92493 229 GLU B N 1
ATOM 1734 C CA . GLU A 1 229 ? 30.10000 50.57300 -31.98200 1.000 56.71707 229 GLU B CA 1
ATOM 1735 C C . GLU A 1 229 ? 28.58200 50.60500 -31.86600 1.000 60.17321 229 GLU B C 1
ATOM 1736 O O . GLU A 1 229 ? 27.87800 50.69800 -32.87900 1.000 64.56542 229 GLU B O 1
ATOM 1742 N N . GLU A 1 230 ? 28.05600 50.53900 -30.64200 1.000 52.71133 230 GLU B N 1
ATOM 1743 C CA . GLU A 1 230 ? 26.61800 50.67300 -30.45600 1.000 56.93985 230 GLU B CA 1
ATOM 1744 C C . GLU A 1 230 ? 26.14200 52.10200 -30.68700 1.000 60.26278 230 GLU B C 1
ATOM 1745 O O . GLU A 1 230 ? 24.97100 52.30500 -31.02000 1.000 55.20216 230 GLU B O 1
ATOM 1751 N N . GLU A 1 231 ? 27.02200 53.09300 -30.52100 1.000 53.22480 231 GLU B N 1
ATOM 1752 C CA . GLU A 1 231 ? 26.64700 54.46800 -30.83200 1.000 61.03450 231 GLU B CA 1
ATOM 1753 C C . GLU A 1 231 ? 26.57500 54.69600 -32.33600 1.000 63.16260 231 GLU B C 1
ATOM 1754 O O . GLU A 1 231 ? 25.77400 55.51600 -32.80100 1.000 41.14342 231 GLU B O 1
ATOM 1760 N N . GLU A 1 232 ? 27.40500 53.99000 -33.10600 1.000 62.74522 232 GLU B N 1
ATOM 1761 C CA . GLU A 1 232 ? 27.33100 54.07900 -34.56000 1.000 65.23903 232 GLU B CA 1
ATOM 1762 C C . GLU A 1 232 ? 26.01800 53.49900 -35.07200 1.000 59.14729 232 GLU B C 1
ATOM 1763 O O . GLU A 1 232 ? 25.35300 54.09700 -35.92600 1.000 58.17919 232 GLU B O 1
ATOM 1769 N N . ARG A 1 233 ? 25.62800 52.33100 -34.55300 1.000 62.96078 233 ARG B N 1
ATOM 1770 C CA . ARG A 1 233 ? 24.35000 51.73400 -34.92700 1.000 59.62103 233 ARG B CA 1
ATOM 1771 C C . ARG A 1 233 ? 23.18700 52.65100 -34.57400 1.000 57.14387 233 ARG B C 1
ATOM 1772 O O . ARG A 1 233 ? 22.18300 52.69000 -35.29500 1.000 68.87359 233 ARG B O 1
ATOM 1780 N N . LEU A 1 234 ? 23.29700 53.38900 -33.46800 1.000 59.58088 234 LEU B N 1
ATOM 1781 C CA . LEU A 1 234 ? 22.23100 54.30700 -33.08700 1.000 60.38392 234 LEU B CA 1
ATOM 1782 C C . LEU A 1 234 ? 22.13700 55.48300 -34.04700 1.000 62.53080 234 LEU B C 1
ATOM 1783 O O . LEU A 1 234 ? 21.03800 55.98800 -34.29900 1.000 63.35908 234 LEU B O 1
ATOM 1788 N N . GLU A 1 235 ? 23.26800 55.92900 -34.59200 1.000 51.96966 235 GLU B N 1
ATOM 1789 C CA . GLU A 1 235 ? 23.25500 57.09900 -35.45700 1.000 57.47622 235 GLU B CA 1
ATOM 1790 C C . GLU A 1 235 ? 22.82500 56.75700 -36.87800 1.000 59.76659 235 GLU B C 1
ATOM 1791 O O . GLU A 1 235 ? 22.16500 57.57400 -37.53000 1.000 64.78540 235 GLU B O 1
ATOM 1797 N N . ILE A 1 236 ? 23.17100 55.56600 -37.37300 1.000 53.93730 236 ILE B N 1
ATOM 1798 C CA . ILE A 1 236 ? 22.74000 55.18800 -38.71500 1.000 55.06335 236 ILE B CA 1
ATOM 1799 C C . ILE A 1 236 ? 21.22100 55.06000 -38.76900 1.000 62.25528 236 ILE B C 1
ATOM 1800 O O . ILE A 1 236 ? 20.58900 55.44700 -39.75900 1.000 65.59154 236 ILE B O 1
ATOM 1805 N N . SER A 1 237 ? 20.60700 54.53800 -37.70300 1.000 64.67608 237 SER B N 1
ATOM 1806 C CA . SER A 1 237 ? 19.15200 54.44900 -37.66800 1.000 58.70365 237 SER B CA 1
ATOM 1807 C C . SER A 1 237 ? 18.51900 55.82800 -37.55500 1.000 62.36709 237 SER B C 1
ATOM 1808 O O . SER A 1 237 ? 17.43600 56.06300 -38.10400 1.000 54.75619 237 SER B O 1
ATOM 1811 N N . ARG A 1 238 ? 19.17600 56.74800 -36.84700 1.000 58.10486 238 ARG B N 1
ATOM 1812 C CA . ARG A 1 238 ? 18.71500 58.13100 -36.82800 1.000 64.52322 238 ARG B CA 1
ATOM 1813 C C . ARG A 1 238 ? 18.71000 58.72300 -38.23200 1.000 65.88136 238 ARG B C 1
ATOM 1814 O O . ARG A 1 238 ? 17.83200 59.52300 -38.57700 1.000 80.01557 238 ARG B O 1
ATOM 1822 N N . ILE A 1 239 ? 19.67700 58.33100 -39.06200 1.000 46.10039 239 ILE B N 1
ATOM 1823 C CA . ILE A 1 239 ? 19.74100 58.84600 -40.42500 1.000 67.05605 239 ILE B CA 1
ATOM 1824 C C . ILE A 1 239 ? 18.76400 58.10600 -41.33300 1.000 57.86173 239 ILE B C 1
ATOM 1825 O O . ILE A 1 239 ? 18.07600 58.72500 -42.15200 1.000 55.11759 239 ILE B O 1
ATOM 1830 N N . LEU A 1 240 ? 18.68400 56.77800 -41.20200 1.000 50.89925 240 LEU B N 1
ATOM 1831 C CA . LEU A 1 240 ? 17.73300 56.00800 -41.99800 1.000 51.36728 240 LEU B CA 1
ATOM 1832 C C . LEU A 1 240 ? 16.29800 56.45300 -41.74700 1.000 67.43629 240 LEU B C 1
ATOM 1833 O O . LEU A 1 240 ? 15.46500 56.40500 -42.66000 1.000 77.64154 240 LEU B O 1
ATOM 1838 N N . ARG A 1 241 ? 15.98900 56.88400 -40.52200 1.000 60.52964 241 ARG B N 1
ATOM 1839 C CA . ARG A 1 241 ? 14.66600 57.42400 -40.23200 1.000 54.71325 241 ARG B CA 1
ATOM 1840 C C . ARG A 1 241 ? 14.50200 58.82500 -40.80500 1.000 61.40630 241 ARG B C 1
ATOM 1841 O O . ARG A 1 241 ? 13.46500 59.13500 -41.40100 1.000 75.04394 241 ARG B O 1
ATOM 1843 N N . GLN A 1 242 ? 15.51500 59.68100 -40.63900 1.000 60.26491 242 GLN B N 1
ATOM 1844 C CA . GLN A 1 242 ? 15.46000 61.01500 -41.22800 1.000 58.17373 242 GLN B CA 1
ATOM 1845 C C . GLN A 1 242 ? 15.38800 60.95100 -42.74600 1.000 70.72736 242 GLN B C 1
ATOM 1846 O O . GLN A 1 242 ? 14.84800 61.86500 -43.38200 1.000 71.82825 242 GLN B O 1
ATOM 1852 N N . LEU A 1 243 ? 15.93100 59.88900 -43.34400 1.000 62.53090 243 LEU B N 1
ATOM 1853 C CA . LEU A 1 243 ? 15.85000 59.72000 -44.79000 1.000 60.70421 243 LEU B CA 1
ATOM 1854 C C . LEU A 1 243 ? 14.45600 59.28100 -45.21200 1.000 61.13351 243 LEU B C 1
ATOM 1855 O O . LEU A 1 243 ? 13.88600 59.82500 -46.16400 1.000 58.20624 243 LEU B O 1
ATOM 1860 N N . THR A 1 244 ? 13.89300 58.29300 -44.51200 1.000 60.40446 244 THR B N 1
ATOM 1861 C CA . THR A 1 244 ? 12.54300 57.84200 -44.82900 1.000 58.12803 244 THR B CA 1
ATOM 1862 C C . THR A 1 244 ? 11.53500 58.97100 -44.65900 1.000 71.18242 244 THR B C 1
ATOM 1863 O O . THR A 1 244 ? 10.63700 59.14100 -45.49100 1.000 74.59737 244 THR B O 1
ATOM 1867 N N . ASN A 1 245 ? 11.68200 59.77300 -43.60400 1.000 74.17925 245 ASN B N 1
ATOM 1868 C CA . ASN A 1 245 ? 10.71600 60.83100 -43.33600 1.000 72.21112 245 ASN B CA 1
ATOM 1869 C C . ASN A 1 245 ? 10.69200 61.89800 -44.42300 1.000 79.78701 245 ASN B C 1
ATOM 1870 O O . ASN A 1 245 ? 9.69600 62.62100 -44.53600 1.000 95.66248 245 ASN B O 1
ATOM 1875 N N . ILE A 1 246 ? 11.75700 62.01900 -45.22000 1.000 59.09812 246 ILE B N 1
ATOM 1876 C CA . ILE A 1 246 ? 11.73700 62.96200 -46.33600 1.000 51.10583 246 ILE B CA 1
ATOM 1877 C C . ILE A 1 246 ? 10.60400 62.61900 -47.29600 1.000 66.42573 246 ILE B C 1
ATOM 1878 O O . ILE A 1 246 ? 9.90700 63.50800 -47.80100 1.000 67.70065 246 ILE B O 1
ATOM 1883 N N . LEU A 1 247 ? 10.38600 61.32500 -47.54700 1.000 62.26875 247 LEU B N 1
ATOM 1884 C CA . LEU A 1 247 ? 9.28100 60.91100 -48.40200 1.000 58.36262 247 LEU B CA 1
ATOM 1885 C C . LEU A 1 247 ? 7.93500 61.01800 -47.69500 1.000 62.47836 247 LEU B C 1
ATOM 1886 O O . LEU A 1 247 ? 6.92800 61.32700 -48.34100 1.000 57.77520 247 LEU B O 1
ATOM 1891 N N . LEU A 1 248 ? 7.89400 60.76700 -46.38100 1.000 57.16579 248 LEU B N 1
ATOM 1892 C CA . LEU A 1 248 ? 6.62300 60.78900 -45.66200 1.000 63.43504 248 LEU B CA 1
ATOM 1893 C C . LEU A 1 248 ? 6.00800 62.18000 -45.64500 1.000 58.40356 248 LEU B C 1
ATOM 1894 O O . LEU A 1 248 ? 4.77900 62.31200 -45.65600 1.000 46.44617 248 LEU B O 1
ATOM 1899 N N . SER A 1 249 ? 6.83800 63.22500 -45.61400 1.000 55.22063 249 SER B N 1
ATOM 1900 C CA . SER A 1 249 ? 6.31900 64.58500 -45.71300 1.000 68.23937 249 SER B CA 1
ATOM 1901 C C . SER A 1 249 ? 5.67000 64.85600 -47.06600 1.000 59.99404 249 SER B C 1
ATOM 1902 O O . SER A 1 249 ? 4.89900 65.81400 -47.18900 1.000 61.77344 249 SER B O 1
ATOM 1905 N N . ARG A 1 250 ? 5.96400 64.04000 -48.07600 1.000 52.06420 250 ARG B N 1
ATOM 1906 C CA . ARG A 1 250 ? 5.34500 64.12200 -49.39300 1.000 58.09444 250 ARG B CA 1
ATOM 1907 C C . ARG A 1 250 ? 4.80300 62.76200 -49.80800 1.000 68.75095 250 ARG B C 1
ATOM 1908 O O . ARG A 1 250 ? 4.90000 62.36200 -50.97300 1.000 75.07936 250 ARG B O 1
ATOM 1916 N N . LEU A 1 251 ? 4.23000 62.02300 -48.85400 1.000 64.23639 251 LEU B N 1
ATOM 1917 C CA . LEU A 1 251 ? 3.76100 60.67100 -49.14600 1.000 63.45440 251 LEU B CA 1
ATOM 1918 C C . LEU A 1 251 ? 2.64300 60.68000 -50.18300 1.000 67.02799 251 LEU B C 1
ATOM 1919 O O . LEU A 1 251 ? 2.60700 59.82100 -51.07400 1.000 63.00691 251 LEU B O 1
ATOM 1924 N N . ASN A 1 252 ? 1.71700 61.63900 -50.08300 1.000 75.72511 252 ASN B N 1
ATOM 1925 C CA . ASN A 1 252 ? 0.70100 61.78800 -51.12100 1.000 73.71435 252 ASN B CA 1
ATOM 1926 C C . ASN A 1 252 ? 1.34700 62.05600 -52.47300 1.000 67.60718 252 ASN B C 1
ATOM 1927 O O . ASN A 1 252 ? 0.90300 61.52700 -53.49900 1.000 72.92295 252 ASN B O 1
ATOM 1929 N N . ASP A 1 253 ? 2.40300 62.87200 -52.49300 1.000 54.09378 253 ASP B N 1
ATOM 1930 C CA . ASP A 1 253 ? 3.16600 63.06200 -53.72000 1.000 62.58343 253 ASP B CA 1
ATOM 1931 C C . ASP A 1 253 ? 3.83800 61.76900 -54.16500 1.000 73.00342 253 ASP B C 1
ATOM 1932 O O . ASP A 1 253 ? 4.01500 61.54100 -55.36800 1.000 67.12847 253 ASP B O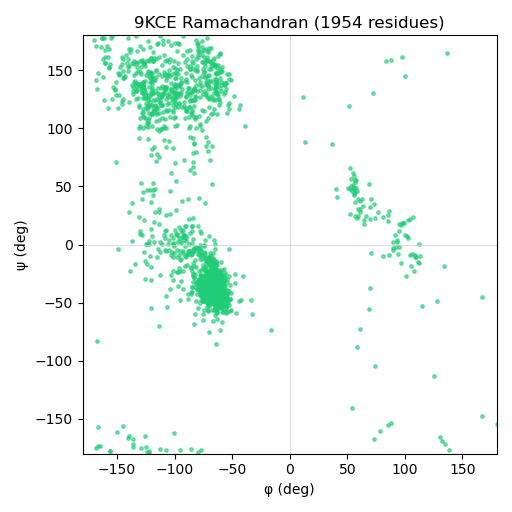 1
ATOM 1937 N N . LEU A 1 254 ? 4.20900 60.90700 -53.21400 1.000 66.99373 254 LEU B N 1
ATOM 1938 C CA . LEU A 1 254 ? 4.89200 59.66300 -53.55200 1.000 62.76932 254 LEU B CA 1
ATOM 1939 C C . LEU A 1 254 ? 3.92700 58.63600 -54.13100 1.000 58.61198 254 LEU B C 1
ATOM 1940 O O . LEU A 1 254 ? 4.20600 58.03200 -55.17200 1.000 59.54131 254 LEU B O 1
ATOM 1942 N N . GLU A 1 255 ? 2.78900 58.42000 -53.46400 1.000 67.38194 255 GLU B N 1
ATOM 1943 C CA . GLU A 1 255 ? 1.80900 57.46000 -53.96600 1.000 60.69218 255 GLU B CA 1
ATOM 1944 C C . GLU A 1 255 ? 1.23400 57.90500 -55.30400 1.000 65.02033 255 GLU B C 1
ATOM 1945 O O . GLU A 1 255 ? 0.93700 57.07300 -56.16900 1.000 62.87722 255 GLU B O 1
ATOM 1951 N N . ARG A 1 256 ? 1.06200 59.21600 -55.49100 1.000 63.09814 256 ARG B N 1
ATOM 1952 C CA . ARG A 1 256 ? 0.64600 59.71500 -56.79600 1.000 62.31676 256 ARG B CA 1
ATOM 1953 C C . ARG A 1 256 ? 1.72000 59.46900 -57.84700 1.000 67.94212 256 ARG B C 1
ATOM 1954 O O . ARG A 1 256 ? 1.39900 59.23000 -59.01600 1.000 66.40478 256 ARG B O 1
ATOM 1962 N N . ASN A 1 257 ? 2.99300 59.51300 -57.44800 1.000 60.95034 257 ASN B N 1
ATOM 1963 C CA . ASN A 1 257 ? 4.07500 59.24800 -58.38800 1.000 55.55904 257 ASN B CA 1
ATOM 1964 C C . ASN A 1 257 ? 4.10900 57.78500 -58.80500 1.000 58.01405 257 ASN B C 1
ATOM 1965 O O . ASN A 1 257 ? 4.48400 57.47600 -59.94200 1.000 60.35392 257 ASN B O 1
ATOM 1970 N N . VAL A 1 258 ? 3.72400 56.87100 -57.91200 1.000 47.55747 258 VAL B N 1
ATOM 1971 C CA . VAL A 1 258 ? 3.74500 55.46200 -58.28400 1.000 52.97605 258 VAL B CA 1
ATOM 1972 C C . VAL A 1 258 ? 2.58700 55.13700 -59.22000 1.000 54.72538 258 VAL B C 1
ATOM 1973 O O . VAL A 1 258 ? 2.72600 54.29900 -60.11900 1.000 58.36837 258 VAL B O 1
ATOM 1977 N N . GLU A 1 259 ? 1.43900 55.80000 -59.05200 1.000 46.47907 259 GLU B N 1
ATOM 1978 C CA . GLU A 1 259 ? 0.32500 55.56300 -59.96100 1.000 57.54876 259 GLU B CA 1
ATOM 1979 C C . GLU A 1 259 ? 0.60200 56.17000 -61.32700 1.000 45.43194 259 GLU B C 1
ATOM 1980 O O . GLU A 1 259 ? 0.33900 55.54100 -62.35800 1.000 51.59892 259 GLU B O 1
ATOM 1986 N N . LEU A 1 260 ? 1.14800 57.38800 -61.35100 1.000 39.72579 260 LEU B N 1
ATOM 1987 C CA . LEU A 1 260 ? 1.43300 58.05000 -62.61900 1.000 48.84085 260 LEU B CA 1
ATOM 1988 C C . LEU A 1 260 ? 2.40900 57.23500 -63.46000 1.000 52.22095 260 LEU B C 1
ATOM 1989 O O . LEU A 1 260 ? 2.29400 57.19000 -64.69100 1.000 46.21529 260 LEU B O 1
ATOM 1994 N N . ILE A 1 261 ? 3.36800 56.56800 -62.81300 1.000 53.11096 261 ILE B N 1
ATOM 1995 C CA . ILE A 1 261 ? 4.28900 55.71100 -63.55100 1.000 49.40399 261 ILE B CA 1
ATOM 1996 C C . ILE A 1 261 ? 3.59500 54.42300 -63.97700 1.000 45.11833 261 ILE B C 1
ATOM 1997 O O . ILE A 1 261 ? 3.87800 53.88400 -65.05500 1.000 38.75911 261 ILE B O 1
ATOM 2002 N N . ALA A 1 262 ? 2.67200 53.91300 -63.15700 1.000 39.76331 262 ALA B N 1
ATOM 2003 C CA . ALA A 1 262 ? 1.89100 52.75000 -63.56600 1.000 37.76450 262 ALA B CA 1
ATOM 2004 C C . ALA A 1 262 ? 1.02400 53.07400 -64.77700 1.000 58.73300 262 ALA B C 1
ATOM 2005 O O . ALA A 1 262 ? 0.89100 52.25300 -65.69400 1.000 47.55546 262 ALA B O 1
ATOM 2007 N N . ARG A 1 263 ? 0.42600 54.26800 -64.79800 1.000 49.15287 263 ARG B N 1
ATOM 2008 C CA . ARG A 1 263 ? -0.35000 54.68000 -65.96300 1.000 49.50965 263 ARG B CA 1
ATOM 2009 C C . ARG A 1 263 ? 0.54500 54.85400 -67.18400 1.000 52.15040 263 ARG B C 1
ATOM 2010 O O . ARG A 1 263 ? 0.15600 54.49700 -68.30200 1.000 44.93533 263 ARG B O 1
ATOM 2018 N N . PHE A 1 264 ? 1.74800 55.39900 -66.99000 1.000 53.02651 264 PHE B N 1
ATOM 2019 C CA . PHE A 1 264 ? 2.69800 55.50300 -68.09100 1.000 47.35167 264 PHE B CA 1
ATOM 2020 C C . PHE A 1 264 ? 3.10100 54.12400 -68.59400 1.000 50.31111 264 PHE B C 1
ATOM 2021 O O . PHE A 1 264 ? 3.18900 53.89400 -69.80500 1.000 46.33246 264 PHE B O 1
ATOM 2029 N N . ASP A 1 265 ? 3.34600 53.18900 -67.67200 1.000 48.39801 265 ASP B N 1
ATOM 2030 C CA . ASP A 1 265 ? 3.78700 51.85400 -68.06300 1.000 39.01718 265 ASP B CA 1
ATOM 2031 C C . ASP A 1 265 ? 2.72700 51.12700 -68.87100 1.000 46.54466 265 ASP B C 1
ATOM 2032 O O . ASP A 1 265 ? 3.05700 50.38300 -69.79900 1.000 38.68823 265 ASP B O 1
ATOM 2037 N N . SER A 1 266 ? 1.45300 51.31900 -68.53000 1.000 47.74128 266 SER B N 1
ATOM 2038 C CA . SER A 1 266 ? 0.38400 50.72700 -69.32700 1.000 38.78291 266 SER B CA 1
ATOM 2039 C C . SER A 1 266 ? 0.31800 51.35700 -70.71600 1.000 40.03182 266 SER B C 1
ATOM 2040 O O . SER A 1 266 ? 0.05000 50.66700 -71.70900 1.000 38.29666 266 SER B O 1
ATOM 2043 N N . LEU A 1 267 ? 0.55900 52.66700 -70.80600 1.000 38.68423 267 LEU B N 1
ATOM 2044 C CA . LEU A 1 267 ? 0.65800 53.31700 -72.10900 1.000 39.09624 267 LEU B CA 1
ATOM 2045 C C . LEU A 1 267 ? 1.85900 52.79100 -72.88400 1.000 41.96651 267 LEU B C 1
ATOM 2046 O O . LEU A 1 267 ? 1.75300 52.45500 -74.06900 1.000 39.56239 267 LEU B O 1
ATOM 2051 N N . TYR A 1 268 ? 3.01500 52.71800 -72.22200 1.000 42.42904 268 TYR B N 1
ATOM 2052 C CA . TYR A 1 268 ? 4.22200 52.20400 -72.86100 1.000 46.55065 268 TYR B CA 1
ATOM 2053 C C . TYR A 1 268 ? 4.00000 50.80300 -73.42000 1.000 46.09898 268 TYR B C 1
ATOM 2054 O O . TYR A 1 268 ? 4.46500 50.48300 -74.52100 1.000 40.02816 268 TYR B O 1
ATOM 2063 N N . ALA A 1 269 ? 3.28500 49.95600 -72.67700 1.000 39.66100 269 ALA B N 1
ATOM 2064 C CA . ALA A 1 269 ? 3.04700 48.59200 -73.13600 1.000 45.91373 269 ALA B CA 1
ATOM 2065 C C . ALA A 1 269 ? 2.11900 48.56900 -74.34500 1.000 49.15171 269 ALA B C 1
ATOM 2066 O O . ALA A 1 269 ? 2.35100 47.81600 -75.29800 1.000 39.00634 269 ALA B O 1
ATOM 2068 N N . ARG A 1 270 ? 1.06600 49.39100 -74.32600 1.000 41.72689 270 ARG B N 1
ATOM 2069 C CA . ARG A 1 270 ? 0.12900 49.41800 -75.44400 1.000 41.57153 270 ARG B CA 1
ATOM 2070 C C . ARG A 1 270 ? 0.79200 49.94600 -76.71000 1.000 39.25205 270 ARG B C 1
ATOM 2071 O O . ARG A 1 270 ? 0.51500 49.45800 -77.81200 1.000 43.77261 270 ARG B O 1
ATOM 2079 N N . VAL A 1 271 ? 1.67100 50.94000 -76.57400 1.000 39.68812 271 VAL B N 1
ATOM 2080 C CA . VAL A 1 271 ? 2.36800 51.47500 -77.73800 1.000 40.80357 271 VAL B CA 1
ATOM 2081 C C . VAL A 1 271 ? 3.32700 50.43800 -78.31000 1.000 44.06279 271 VAL B C 1
ATOM 2082 O O . VAL A 1 271 ? 3.41300 50.26000 -79.53100 1.000 47.92663 271 VAL B O 1
ATOM 2086 N N . LYS A 1 272 ? 4.05600 49.73100 -77.44200 1.000 42.96394 272 LYS B N 1
ATOM 2087 C CA . LYS A 1 272 ? 4.95000 48.68000 -77.91800 1.000 44.35047 272 LYS B CA 1
ATOM 2088 C C . LYS A 1 272 ? 4.17300 47.54200 -78.56600 1.000 48.39182 272 LYS B C 1
ATOM 2089 O O . LYS A 1 272 ? 4.68800 46.86900 -79.46700 1.000 45.53591 272 LYS B O 1
ATOM 2095 N N . PHE A 1 273 ? 2.93500 47.31600 -78.12400 1.000 47.17930 273 PHE B N 1
ATOM 2096 C CA . PHE A 1 273 ? 2.11100 46.26500 -78.70900 1.000 39.28678 273 PHE B CA 1
ATOM 2097 C C . PHE A 1 273 ? 1.59700 46.68000 -80.08200 1.000 46.14863 273 PHE B C 1
ATOM 2098 O O . PHE A 1 273 ? 1.64200 45.89700 -81.03800 1.000 39.51868 273 PHE B O 1
ATOM 2106 N N . ALA A 1 274 ? 1.10300 47.91600 -80.19700 1.000 46.76842 274 ALA B N 1
ATOM 2107 C CA . ALA A 1 274 ? 0.67200 48.42300 -81.49500 1.000 44.56289 274 ALA B CA 1
ATOM 2108 C C . ALA A 1 274 ? 1.84700 48.53500 -82.45700 1.000 41.41172 274 ALA B C 1
ATOM 2109 O O . ALA A 1 274 ? 1.72400 48.20800 -83.64400 1.000 49.88124 274 ALA B O 1
ATOM 2111 N N . ARG A 1 275 ? 2.99700 48.99000 -81.95900 1.000 40.84165 275 ARG B N 1
ATOM 2112 C CA . ARG A 1 275 ? 4.18600 49.10400 -82.79500 1.000 41.36592 275 ARG B CA 1
ATOM 2113 C C . ARG A 1 275 ? 4.63500 47.74400 -83.31900 1.000 47.00317 275 ARG B C 1
ATOM 2114 O O . ARG A 1 275 ? 5.24100 47.66100 -84.39300 1.000 48.69050 275 ARG B O 1
ATOM 2122 N N . GLU A 1 276 ? 4.33300 46.67000 -82.59200 1.000 50.21675 276 GLU B N 1
ATOM 2123 C CA . GLU A 1 276 ? 4.75200 45.33000 -82.98300 1.000 40.83832 276 GLU B CA 1
ATOM 2124 C C . GLU A 1 276 ? 3.70700 44.59000 -83.80700 1.000 58.50261 276 GLU B C 1
ATOM 2125 O O . GLU A 1 276 ? 4.06100 43.66300 -84.54600 1.000 40.61403 276 GLU B O 1
ATOM 2131 N N . PHE A 1 277 ? 2.43500 44.96700 -83.69600 1.000 51.79126 277 PHE B N 1
ATOM 2132 C CA . PHE A 1 277 ? 1.35800 44.32600 -84.43700 1.000 41.60912 277 PHE B CA 1
ATOM 2133 C C . PHE A 1 277 ? 0.80600 45.21600 -85.54000 1.000 42.90549 277 PHE B C 1
ATOM 2134 O O . PHE A 1 277 ? -0.24600 44.89700 -86.10700 1.000 39.73771 277 PHE B O 1
ATOM 2142 N N . ASN A 1 278 ? 1.48800 46.31600 -85.85700 1.000 50.78577 278 ASN B N 1
ATOM 2143 C CA . ASN A 1 278 ? 0.98700 47.34400 -86.76800 1.000 40.76035 278 ASN B CA 1
ATOM 2144 C C . ASN A 1 278 ? -0.40700 47.80600 -86.33600 1.000 43.24317 278 ASN B C 1
ATOM 2145 O O . ASN A 1 278 ? -1.41200 47.60700 -87.01800 1.000 42.93446 278 ASN B O 1
ATOM 2150 N N . GLY A 1 279 ? -0.42800 48.44000 -85.16000 1.000 50.23150 279 GLY B N 1
ATOM 2151 C CA . GLY A 1 279 ? -1.67300 48.83000 -84.54000 1.000 44.65728 279 GLY B CA 1
ATOM 2152 C C . GLY A 1 279 ? -2.14000 50.22500 -84.92000 1.000 41.62296 279 GLY B C 1
ATOM 2153 O O . GLY A 1 279 ? -1.35900 51.08900 -85.32000 1.000 40.64786 279 GLY B O 1
ATOM 2154 N N . THR A 1 280 ? -3.44800 50.43000 -84.77400 1.000 39.82639 280 THR B N 1
ATOM 2155 C CA . THR A 1 280 ? -4.10300 51.69000 -85.09600 1.000 51.03407 280 THR B CA 1
ATOM 2156 C C . THR A 1 280 ? -5.00900 52.07600 -83.93800 1.000 39.72160 280 THR B C 1
ATOM 2157 O O . THR A 1 280 ? -5.75800 51.23700 -83.42800 1.000 39.24906 280 THR B O 1
ATOM 2161 N N . VAL A 1 281 ? -4.93900 53.34000 -83.52400 1.000 39.99476 281 VAL B N 1
ATOM 2162 C CA . VAL A 1 281 ? -5.79200 53.84300 -82.44900 1.000 39.84277 281 VAL B CA 1
ATOM 2163 C C . VAL A 1 281 ? -7.14300 54.18300 -83.07100 1.000 39.70234 281 VAL B C 1
ATOM 2164 O O . VAL A 1 281 ? -7.30600 55.22900 -83.69800 1.000 46.58353 281 VAL B O 1
ATOM 2168 N N . VAL A 1 282 ? -8.11300 53.29400 -82.90800 1.000 39.25458 282 VAL B N 1
ATOM 2169 C CA . VAL A 1 282 ? -9.46400 53.52200 -83.40100 1.000 39.19257 282 VAL B CA 1
ATOM 2170 C C . VAL A 1 282 ? -10.26200 54.22600 -82.31400 1.000 39.08221 282 VAL B C 1
ATOM 2171 O O . VAL A 1 282 ? -10.23900 53.81300 -81.14900 1.000 58.47127 282 VAL B O 1
ATOM 2175 N N . LYS A 1 283 ? -10.95200 55.29300 -82.68800 1.000 39.36796 283 LYS B N 1
ATOM 2176 C CA . LYS A 1 283 ? -11.75900 56.07000 -81.76300 1.000 43.27473 283 LYS B CA 1
ATOM 2177 C C . LYS A 1 283 ? -13.24400 55.85400 -82.03500 1.000 39.17642 283 LYS B C 1
ATOM 2178 O O . LYS A 1 283 ? -13.62900 55.44100 -83.13400 1.000 39.20558 283 LYS B O 1
ATOM 2184 N N . PRO A 1 284 ? -14.10800 56.11200 -81.04900 1.000 39.78859 284 PRO B N 1
ATOM 2185 C CA . PRO A 1 284 ? -15.54100 55.84300 -81.23500 1.000 39.89667 284 PRO B CA 1
ATOM 2186 C C . PRO A 1 284 ? -16.11600 56.58100 -82.43600 1.000 44.79671 284 PRO B C 1
ATOM 2187 O O . PRO A 1 284 ? -15.79900 57.74600 -82.68400 1.000 39.69546 284 PRO B O 1
ATOM 2191 N N . SER A 1 285 ? -16.97600 55.88500 -83.17600 1.000 47.62750 285 SER B N 1
ATOM 2192 C CA . SER A 1 285 ? -17.63900 56.43600 -84.35200 1.000 39.49157 285 SER B CA 1
ATOM 2193 C C . SER A 1 285 ? -19.10900 56.03400 -84.30000 1.000 39.43181 285 SER B C 1
ATOM 2194 O O . SER A 1 285 ? -19.60400 55.53800 -83.28400 1.000 50.01629 285 SER B O 1
ATOM 2197 N N . SER A 1 286 ? -19.81000 56.23200 -85.41500 1.000 50.16899 286 SER B N 1
ATOM 2198 C CA . SER A 1 286 ? -21.21800 55.87400 -85.51700 1.000 50.47298 286 SER B CA 1
ATOM 2199 C C . SER A 1 286 ? -21.45100 54.55500 -86.24100 1.000 41.56628 286 SER B C 1
ATOM 2200 O O . SER A 1 286 ? -22.59000 54.07500 -86.26800 1.000 45.14820 286 SER B O 1
ATOM 2203 N N . ARG A 1 287 ? -20.41100 53.95600 -86.81700 1.000 39.39133 287 ARG B N 1
ATOM 2204 C CA . ARG A 1 287 ? -20.55000 52.77200 -87.64900 1.000 42.80621 287 ARG B CA 1
ATOM 2205 C C . ARG A 1 287 ? -19.60400 51.67900 -87.16800 1.000 53.14524 287 ARG B C 1
ATOM 2206 O O . ARG A 1 287 ? -18.70600 51.91000 -86.35300 1.000 51.94784 287 ARG B O 1
ATOM 2214 N N . ILE A 1 288 ? -19.81700 50.47400 -87.69200 1.000 42.69481 288 ILE B N 1
ATOM 2215 C CA . ILE A 1 288 ? -18.92200 49.34300 -87.47900 1.000 37.86660 288 ILE B CA 1
ATOM 2216 C C . ILE A 1 288 ? -18.33500 48.96400 -88.82800 1.000 37.98629 288 ILE B C 1
ATOM 2217 O O . ILE A 1 288 ? -19.07000 48.55900 -89.73700 1.000 43.63955 288 ILE B O 1
ATOM 2222 N N . ARG A 1 289 ? -17.02100 49.10200 -88.96500 1.000 38.11613 289 ARG B N 1
ATOM 2223 C CA . ARG A 1 289 ? -16.34200 48.70700 -90.19300 1.000 38.25390 289 ARG B CA 1
ATOM 2224 C C . ARG A 1 289 ? -14.93900 48.24300 -89.84700 1.000 38.57405 289 ARG B C 1
ATOM 2225 O O . ARG A 1 289 ? -14.13300 49.02900 -89.34100 1.000 38.40970 289 ARG B O 1
ATOM 2233 N N . LEU A 1 290 ? -14.64900 46.97500 -90.11800 1.000 37.97048 290 LEU B N 1
ATOM 2234 C CA . LEU A 1 290 ? -13.31500 46.42300 -89.93800 1.000 43.49946 290 LEU B CA 1
ATOM 2235 C C . LEU A 1 290 ? -12.58700 46.47100 -91.27400 1.000 38.29316 290 LEU B C 1
ATOM 2236 O O . LEU A 1 290 ? -13.05200 45.89400 -92.26400 1.000 38.25764 290 LEU B O 1
ATOM 2241 N N . VAL A 1 291 ? -11.45700 47.16800 -91.30000 1.000 38.63257 291 VAL B N 1
ATOM 2242 C CA . VAL A 1 291 ? -10.62800 47.29100 -92.49100 1.000 39.01103 291 VAL B CA 1
ATOM 2243 C C . VAL A 1 291 ? -9.34200 46.53100 -92.20100 1.000 39.00850 291 VAL B C 1
ATOM 2244 O O . VAL A 1 291 ? -8.44700 47.04500 -91.52000 1.000 48.19728 291 VAL B O 1
ATOM 2248 N N . ASN A 1 292 ? -9.25900 45.29900 -92.70400 1.000 38.82974 292 ASN B N 1
ATOM 2249 C CA . ASN A 1 292 ? -8.08900 44.43800 -92.53400 1.000 38.84645 292 ASN B CA 1
ATOM 2250 C C . ASN A 1 292 ? -7.77700 44.20600 -91.05000 1.000 38.83805 292 ASN B C 1
ATOM 2251 O O . ASN A 1 292 ? -6.66900 44.45800 -90.56700 1.000 38.80407 292 ASN B O 1
ATOM 2256 N N . ALA A 1 293 ? -8.78300 43.71600 -90.33000 1.000 38.16688 293 ALA B N 1
ATOM 2257 C CA . ALA A 1 293 ? -8.61000 43.36500 -88.92700 1.000 43.02336 293 ALA B CA 1
ATOM 2258 C C . ALA A 1 293 ? -7.90000 42.02100 -88.81200 1.000 49.85771 293 ALA B C 1
ATOM 2259 O O . ALA A 1 293 ? -8.25900 41.05800 -89.49800 1.000 38.74890 293 ALA B O 1
ATOM 2261 N N . ARG A 1 294 ? -6.88800 41.96000 -87.95100 1.000 37.82315 294 ARG B N 1
ATOM 2262 C CA . ARG A 1 294 ? -6.11800 40.74100 -87.71900 1.000 40.92429 294 ARG B CA 1
ATOM 2263 C C . ARG A 1 294 ? -6.25800 40.35700 -86.25200 1.000 38.88738 294 ARG B C 1
ATOM 2264 O O . ARG A 1 294 ? -5.76400 41.07000 -85.37000 1.000 37.50162 294 ARG B O 1
ATOM 2272 N N . HIS A 1 295 ? -6.93300 39.24300 -85.99300 1.000 42.33188 295 HIS B N 1
ATOM 2273 C CA . HIS A 1 295 ? -7.11200 38.77600 -84.62500 1.000 43.54227 295 HIS B CA 1
ATOM 2274 C C . HIS A 1 295 ? -5.74900 38.51200 -83.99400 1.000 43.21296 295 HIS B C 1
ATOM 2275 O O . HIS A 1 295 ? -4.96600 37.71700 -84.53700 1.000 37.09130 295 HIS B O 1
ATOM 2282 N N . PRO A 1 296 ? -5.42500 39.14800 -82.86400 1.000 45.18830 296 PRO B N 1
ATOM 2283 C CA . PRO A 1 296 ? -4.05900 39.03400 -82.32200 1.000 46.96819 296 PRO B CA 1
ATOM 2284 C C . PRO A 1 296 ? -3.70300 37.64500 -81.81000 1.000 36.97945 296 PRO B C 1
ATOM 2285 O O . PRO A 1 296 ? -2.51200 37.36100 -81.64000 1.000 37.21799 296 PRO B O 1
ATOM 2289 N N . LEU A 1 297 ? -4.68000 36.76900 -81.57200 1.000 39.02035 297 LEU B N 1
ATOM 2290 C CA . LEU A 1 297 ? -4.38400 35.41800 -81.11000 1.000 36.50987 297 LEU B CA 1
ATOM 2291 C C . LEU A 1 297 ? -4.01700 34.46600 -82.24300 1.000 44.73626 297 LEU B C 1
ATOM 2292 O O . LEU A 1 297 ? -3.69600 33.30400 -81.96900 1.000 36.62732 297 LEU B O 1
ATOM 2297 N N . ILE A 1 298 ? -4.05200 34.91500 -83.48800 1.000 38.55498 298 ILE B N 1
ATOM 2298 C CA . ILE A 1 298 ? -3.70300 34.08900 -84.64300 1.000 37.04650 298 ILE B CA 1
ATOM 2299 C C . ILE A 1 298 ? -2.26200 34.39800 -85.03200 1.000 37.50737 298 ILE B C 1
ATOM 2300 O O . ILE A 1 298 ? -1.90900 35.58000 -85.15000 1.000 41.59177 298 ILE B O 1
ATOM 2305 N N . PRO A 1 299 ? -1.40900 33.38900 -85.22500 1.000 46.04802 299 PRO B N 1
ATOM 2306 C CA . PRO A 1 299 ? -0.00500 33.65700 -85.56700 1.000 38.18635 299 PRO B CA 1
ATOM 2307 C C . PRO A 1 299 ? 0.12400 34.54900 -86.79600 1.000 59.15973 299 PRO B C 1
ATOM 2308 O O . PRO A 1 299 ? -0.68500 34.48700 -87.72500 1.000 54.10501 299 PRO B O 1
ATOM 2312 N N . LYS A 1 300 ? 1.16800 35.38600 -86.78700 1.000 54.50069 300 LYS B N 1
ATOM 2313 C CA . LYS A 1 300 ? 1.29000 36.44400 -87.78700 1.000 56.60445 300 LYS B CA 1
ATOM 2314 C C . LYS A 1 300 ? 1.45000 35.88700 -89.19900 1.000 56.48962 300 LYS B C 1
ATOM 2315 O O . LYS A 1 300 ? 0.94200 36.48100 -90.15800 1.000 59.09977 300 LYS B O 1
ATOM 2321 N N . GLU A 1 301 ? 2.14300 34.75900 -89.35500 1.000 55.31164 301 GLU B N 1
ATOM 2322 C CA . GLU A 1 301 ? 2.34900 34.15500 -90.66300 1.000 57.74270 301 GLU B CA 1
ATOM 2323 C C . GLU A 1 301 ? 1.22100 33.20700 -91.04600 1.000 51.61413 301 GLU B C 1
ATOM 2324 O O . GLU A 1 301 ? 1.41100 32.33500 -91.90100 1.000 50.04191 301 GLU B O 1
ATOM 2330 N N . ARG A 1 302 ? 0.05200 33.36800 -90.43200 1.000 55.07607 302 ARG B N 1
ATOM 2331 C CA . ARG A 1 302 ? -1.10500 32.51900 -90.68900 1.000 38.56993 302 ARG B CA 1
ATOM 2332 C C . ARG A 1 302 ? -2.41400 33.28900 -90.75500 1.000 38.25077 302 ARG B C 1
ATOM 2333 O O . ARG A 1 302 ? -3.36000 32.80700 -91.38900 1.000 49.94729 302 ARG B O 1
ATOM 2341 N N . VAL A 1 303 ? -2.50400 34.47400 -90.15100 1.000 43.59555 303 VAL B N 1
ATOM 2342 C CA . VAL A 1 303 ? -3.74300 35.23800 -90.15700 1.000 48.91671 303 VAL B CA 1
ATOM 2343 C C . VAL A 1 303 ? -3.98500 35.82200 -91.54300 1.000 46.33451 303 VAL B C 1
ATOM 2344 O O . VAL A 1 303 ? -3.04500 36.18400 -92.26400 1.000 38.63938 303 VAL B O 1
ATOM 2348 N N . VAL A 1 304 ? -5.25000 35.88600 -91.93300 1.000 37.94378 304 VAL B N 1
ATOM 2349 C CA . VAL A 1 304 ? -5.70000 36.62100 -93.11200 1.000 38.11889 304 VAL B CA 1
ATOM 2350 C C . VAL A 1 304 ? -6.53000 37.80200 -92.62700 1.000 38.00266 304 VAL B C 1
ATOM 2351 O O . VAL A 1 304 ? -7.43800 37.60600 -91.81400 1.000 40.73320 304 VAL B O 1
ATOM 2355 N N . PRO A 1 305 ? -6.24300 39.02700 -93.06500 1.000 38.33644 305 PRO B N 1
ATOM 2356 C CA . PRO A 1 305 ? -7.00800 40.18100 -92.57500 1.000 38.26390 305 PRO B CA 1
ATOM 2357 C C . PRO A 1 305 ? -8.47600 40.11000 -92.97400 1.000 37.99443 305 PRO B C 1
ATOM 2358 O O . PRO A 1 305 ? -8.83200 39.61100 -94.04300 1.000 56.77023 305 PRO B O 1
ATOM 2362 N N . ILE A 1 306 ? -9.33300 40.62500 -92.09300 1.000 37.76605 306 ILE B N 1
ATOM 2363 C CA . ILE A 1 306 ? -10.78600 40.54000 -92.23200 1.000 38.34571 306 ILE B CA 1
ATOM 2364 C C . ILE A 1 306 ? -11.33100 41.91600 -92.59700 1.000 43.47471 306 ILE B C 1
ATOM 2365 O O . ILE A 1 306 ? -10.94300 42.92800 -91.99800 1.000 40.44125 306 ILE B O 1
ATOM 2370 N N . ASN A 1 307 ? -12.24000 41.95100 -93.56900 1.000 40.19233 307 ASN B N 1
ATOM 2371 C CA . ASN A 1 307 ? -12.95700 43.16200 -93.94000 1.000 37.93733 307 ASN B CA 1
ATOM 2372 C C . ASN A 1 307 ? -14.44900 42.92900 -93.75700 1.000 37.65453 307 ASN B C 1
ATOM 2373 O O . ASN A 1 307 ? -14.98300 41.91500 -94.21500 1.000 37.44994 307 ASN B O 1
ATOM 2378 N N . LEU A 1 308 ? -15.11600 43.86700 -93.09000 1.000 37.67235 308 LEU B N 1
ATOM 2379 C CA . LEU A 1 308 ? -16.51700 43.70700 -92.73100 1.000 37.44028 308 LEU B CA 1
ATOM 2380 C C . LEU A 1 308 ? -17.07900 45.07900 -92.38700 1.000 44.40111 308 LEU B C 1
ATOM 2381 O O . LEU A 1 308 ? -16.37700 45.90900 -91.80500 1.000 37.81081 308 LEU B O 1
ATOM 2386 N N . GLU A 1 309 ? -18.34000 45.30900 -92.74900 1.000 37.72488 309 GLU B N 1
ATOM 2387 C CA . GLU A 1 309 ? -18.98800 46.58500 -92.47400 1.000 38.11497 309 GLU B CA 1
ATOM 2388 C C . GLU A 1 309 ? -20.48600 46.37700 -92.31000 1.000 38.13678 309 GLU B C 1
ATOM 2389 O O . GLU A 1 309 ? -21.12600 45.76100 -93.16600 1.000 44.51222 309 GLU B O 1
ATOM 2395 N N . LEU A 1 310 ? -21.03800 46.89700 -91.21600 1.000 38.06506 310 LEU B N 1
ATOM 2396 C CA . LEU A 1 310 ? -22.47800 46.86000 -91.00100 1.000 38.15091 310 LEU B CA 1
ATOM 2397 C C . LEU A 1 310 ? -23.10900 48.11200 -91.59500 1.000 49.68922 310 LEU B C 1
ATOM 2398 O O . LEU A 1 310 ? -22.78700 49.22100 -91.15000 1.000 56.34888 310 LEU B O 1
ATOM 2403 N N . PRO A 1 311 ? -23.98500 47.99200 -92.59100 1.000 50.40513 311 PRO B N 1
ATOM 2404 C CA . PRO A 1 311 ? -24.58700 49.18600 -93.18000 1.000 40.70280 311 PRO B CA 1
ATOM 2405 C C . PRO A 1 311 ? -25.44000 49.91500 -92.16200 1.000 44.89182 311 PRO B C 1
ATOM 2406 O O . PRO A 1 311 ? -25.95600 49.30500 -91.20600 1.000 45.40036 311 PRO B O 1
ATOM 2410 N N . PRO A 1 312 ? -25.62200 51.22900 -92.32800 1.000 53.34765 312 PRO B N 1
ATOM 2411 C CA . PRO A 1 312 ? -26.31300 52.01200 -91.28800 1.000 41.32119 312 PRO B CA 1
ATOM 2412 C C . PRO A 1 312 ? -27.78600 51.67300 -91.12900 1.000 48.73279 312 PRO B C 1
ATOM 2413 O O . PRO A 1 312 ? -28.34000 51.91400 -90.05000 1.000 54.60330 312 PRO B O 1
ATOM 2417 N N . ASN A 1 313 ? -28.44400 51.13800 -92.15400 1.000 48.12388 313 ASN B N 1
ATOM 2418 C CA . ASN A 1 313 ? -29.83200 50.71400 -92.02800 1.000 49.26341 313 ASN B CA 1
ATOM 2419 C C . ASN A 1 313 ? -29.96100 49.26300 -91.58300 1.000 54.02243 313 ASN B C 1
ATOM 2420 O O . ASN A 1 313 ? -31.07400 48.72700 -91.56500 1.000 41.83731 313 ASN B O 1
ATOM 2425 N N . LYS A 1 314 ? -28.85200 48.62300 -91.22100 1.000 49.40421 314 LYS B N 1
ATOM 2426 C CA . LYS A 1 314 ? -28.84000 47.22900 -90.80700 1.000 54.38456 314 LYS B CA 1
ATOM 2427 C C . LYS A 1 314 ? -28.37200 47.12700 -89.36200 1.000 53.91791 314 LYS B C 1
ATOM 2428 O O . LYS A 1 314 ? -27.46700 47.85200 -88.93700 1.000 46.08779 314 LYS B O 1
ATOM 2434 N N . ARG A 1 315 ? -28.99600 46.22000 -88.61100 1.000 51.50946 315 ARG B N 1
ATOM 2435 C CA . ARG A 1 315 ? -28.65900 46.01600 -87.20900 1.000 57.41236 315 ARG B CA 1
ATOM 2436 C C . ARG A 1 315 ? -28.37800 44.55400 -86.88300 1.000 54.74299 315 ARG B C 1
ATOM 2437 O O . ARG A 1 315 ? -28.23300 44.21300 -85.70300 1.000 52.39379 315 ARG B O 1
ATOM 2445 N N . GLY A 1 316 ? -28.29800 43.68700 -87.88800 1.000 59.51776 316 GLY B N 1
ATOM 2446 C CA . GLY A 1 316 ? -28.04500 42.28100 -87.65200 1.000 48.36966 316 GLY B CA 1
ATOM 2447 C C . GLY A 1 316 ? -27.19600 41.64000 -88.73000 1.000 51.22493 316 GLY B C 1
ATOM 2448 O O . GLY A 1 316 ? -27.53000 41.69400 -89.91700 1.000 43.24597 316 GLY B O 1
ATOM 2449 N N . PHE A 1 317 ? -26.09200 41.02600 -88.31900 1.000 45.90246 317 PHE B N 1
ATOM 2450 C CA . PHE A 1 317 ? -25.13900 40.38700 -89.21700 1.000 38.53993 317 PHE B CA 1
ATOM 2451 C C . PHE A 1 317 ? -25.23500 38.88200 -89.00600 1.000 45.76698 317 PHE B C 1
ATOM 2452 O O . PHE A 1 317 ? -24.89300 38.37800 -87.93000 1.000 44.37897 317 PHE B O 1
ATOM 2460 N N . ILE A 1 318 ? -25.69400 38.16900 -90.02800 1.000 49.38958 318 ILE B N 1
ATOM 2461 C CA . ILE A 1 318 ? -25.89400 36.72600 -89.96800 1.000 36.61491 318 ILE B CA 1
ATOM 2462 C C . ILE A 1 318 ? -24.80900 36.07700 -90.81500 1.000 35.61888 318 ILE B C 1
ATOM 2463 O O . ILE A 1 318 ? -24.84500 36.15200 -92.05000 1.000 44.27827 318 ILE B O 1
ATOM 2468 N N . ILE A 1 319 ? -23.84500 35.44000 -90.15900 1.000 37.38173 319 ILE B N 1
ATOM 2469 C CA . ILE A 1 319 ? -22.68600 34.86000 -90.82600 1.000 35.64237 319 ILE B CA 1
ATOM 2470 C C . ILE A 1 319 ? -22.87900 33.35600 -90.94300 1.000 38.34776 319 ILE B C 1
ATOM 2471 O O . ILE A 1 319 ? -23.11800 32.67000 -89.94000 1.000 39.54440 319 ILE B O 1
ATOM 2476 N N . THR A 1 320 ? -22.77800 32.84300 -92.16200 1.000 37.09774 320 THR B N 1
ATOM 2477 C CA . THR A 1 320 ? -22.82000 31.41700 -92.43900 1.000 35.72700 320 THR B CA 1
ATOM 2478 C C . THR A 1 320 ? -21.55700 31.02300 -93.19600 1.000 44.00062 320 THR B C 1
ATOM 2479 O O . THR A 1 320 ? -20.67300 31.84800 -93.44300 1.000 39.74587 320 THR B O 1
ATOM 2483 N N . GLY A 1 321 ? -21.46500 29.74400 -93.55300 1.000 43.24412 321 GLY B N 1
ATOM 2484 C CA . GLY A 1 321 ? -20.33100 29.26200 -94.30300 1.000 36.51702 321 GLY B CA 1
ATOM 2485 C C . GLY A 1 321 ? -19.72900 27.98700 -93.75300 1.000 39.33039 321 GLY B C 1
ATOM 2486 O O . GLY A 1 321 ? -20.28400 27.33300 -92.86300 1.000 34.99253 321 GLY B O 1
ATOM 2487 N N . PRO A 1 322 ? -18.55300 27.62900 -94.26300 1.000 39.53603 322 PRO B N 1
ATOM 2488 C CA . PRO A 1 322 ? -18.01100 26.29300 -94.00900 1.000 35.18932 322 PRO B CA 1
ATOM 2489 C C . PRO A 1 322 ? -17.60300 26.09100 -92.56300 1.000 46.50079 322 PRO B C 1
ATOM 2490 O O . PRO A 1 322 ? -17.23300 27.03200 -91.85400 1.000 43.97124 322 PRO B O 1
ATOM 2494 N N . ASN A 1 323 ? -17.68400 24.83500 -92.12700 1.000 35.01667 323 ASN B N 1
ATOM 2495 C CA . ASN A 1 323 ? -17.05300 24.44900 -90.87600 1.000 39.27877 323 ASN B CA 1
ATOM 2496 C C . ASN A 1 323 ? -15.56700 24.77600 -90.94500 1.000 43.07279 323 ASN B C 1
ATOM 2497 O O . ASN A 1 323 ? -14.91900 24.56300 -91.97400 1.000 35.28963 323 ASN B O 1
ATOM 2502 N N . MET A 1 324 ? -15.03500 25.32800 -89.85200 1.000 35.42945 324 MET B N 1
ATOM 2503 C CA . MET A 1 324 ? -13.66000 25.82300 -89.77800 1.000 35.28662 324 MET B CA 1
ATOM 2504 C C . MET A 1 324 ? -13.41700 27.00600 -90.70700 1.000 44.86131 324 MET B C 1
ATOM 2505 O O . MET A 1 324 ? -12.26400 27.32700 -91.01400 1.000 42.13153 324 MET B O 1
ATOM 2510 N N . GLY A 1 325 ? -14.48200 27.66300 -91.16400 1.000 38.60487 325 GLY B N 1
ATOM 2511 C CA . GLY A 1 325 ? -14.37700 28.77200 -92.08400 1.000 35.53414 325 GLY B CA 1
ATOM 2512 C C . GLY A 1 325 ? -14.19600 30.14300 -91.46900 1.000 40.17952 325 GLY B C 1
ATOM 2513 O O . GLY A 1 325 ? -13.99700 31.11500 -92.20400 1.000 42.48994 325 GLY B O 1
ATOM 2514 N N . GLY A 1 326 ? -14.26400 30.27000 -90.15000 1.000 40.99456 326 GLY B N 1
ATOM 2515 C CA . GLY A 1 326 ? -14.08800 31.55000 -89.50300 1.000 35.49738 326 GLY B CA 1
ATOM 2516 C C . GLY A 1 326 ? -15.35600 32.29400 -89.14700 1.000 35.37998 326 GLY B C 1
ATOM 2517 O O . GLY A 1 326 ? -15.28900 33.50600 -88.91800 1.000 35.47537 326 GLY B O 1
ATOM 2518 N N . LYS A 1 327 ? -16.50400 31.61500 -89.09200 1.000 35.20962 327 LYS B N 1
ATOM 2519 C CA . LYS A 1 327 ? -17.73300 32.28000 -88.66800 1.000 35.13242 327 LYS B CA 1
ATOM 2520 C C . LYS A 1 327 ? -17.60100 32.81100 -87.24500 1.000 39.49930 327 LYS B C 1
ATOM 2521 O O . LYS A 1 327 ? -17.93600 33.96800 -86.96500 1.000 36.72596 327 LYS B O 1
ATOM 2527 N N . THR A 1 328 ? -17.09300 31.97900 -86.33300 1.000 34.94314 328 THR B N 1
ATOM 2528 C CA . THR A 1 328 ? -17.00100 32.37100 -84.93100 1.000 43.50139 328 THR B CA 1
ATOM 2529 C C . THR A 1 328 ? -15.93200 33.43700 -84.72100 1.000 34.99895 328 THR B C 1
ATOM 2530 O O . THR A 1 328 ? -16.19000 34.47500 -84.10100 1.000 35.01515 328 THR B O 1
ATOM 2534 N N . VAL A 1 329 ? -14.72400 33.19600 -85.23600 1.000 35.13062 329 VAL B N 1
ATOM 2535 C CA . VAL A 1 329 ? -13.60900 34.11400 -85.02100 1.000 35.30294 329 VAL B CA 1
ATOM 2536 C C . VAL A 1 329 ? -13.92900 35.49200 -85.58700 1.000 42.51919 329 VAL B C 1
ATOM 2537 O O . VAL A 1 329 ? -13.58200 36.52000 -84.99100 1.000 36.44602 329 VAL B O 1
ATOM 2541 N N . THR A 1 330 ? -14.60500 35.53700 -86.73800 1.000 36.98808 330 THR B N 1
ATOM 2542 C CA . THR A 1 330 ? -14.99600 36.81500 -87.32300 1.000 35.70146 330 THR B CA 1
ATOM 2543 C C . THR A 1 330 ? -15.95700 37.56000 -86.40700 1.000 35.61043 330 THR B C 1
ATOM 2544 O O . THR A 1 330 ? -15.70000 38.70100 -86.01000 1.000 35.74239 330 THR B O 1
ATOM 2548 N N . VAL A 1 331 ? -17.07900 36.92500 -86.06200 1.000 35.41325 331 VAL B N 1
ATOM 2549 C CA . VAL A 1 331 ? -18.04400 37.55800 -85.17000 1.000 35.35280 331 VAL B CA 1
ATOM 2550 C C . VAL A 1 331 ? -17.40900 37.85000 -83.81400 1.000 42.64535 331 VAL B C 1
ATOM 2551 O O . VAL A 1 331 ? -17.73600 38.85400 -83.16700 1.000 35.61618 331 VAL B O 1
ATOM 2555 N N . LYS A 1 332 ? -16.46900 37.00400 -83.37900 1.000 35.19242 332 LYS B N 1
ATOM 2556 C CA . LYS A 1 332 ? -15.70700 37.30100 -82.16900 1.000 47.28349 332 LYS B CA 1
ATOM 2557 C C . LYS A 1 332 ? -14.88300 38.57200 -82.33700 1.000 43.90506 332 LYS B C 1
ATOM 2558 O O . LYS A 1 332 ? -14.76300 39.37100 -81.40000 1.000 36.72577 332 LYS B O 1
ATOM 2564 N N . THR A 1 333 ? -14.30200 38.76900 -83.52400 1.000 35.59106 333 THR B N 1
ATOM 2565 C CA . THR A 1 333 ? -13.43100 39.91900 -83.74600 1.000 42.89944 333 THR B CA 1
ATOM 2566 C C . THR A 1 333 ? -14.19200 41.23000 -83.58300 1.000 43.30062 333 THR B C 1
ATOM 2567 O O . THR A 1 333 ? -13.65600 42.20100 -83.03600 1.000 40.22947 333 THR B O 1
ATOM 2571 N N . VAL A 1 334 ? -15.44900 41.27100 -84.03300 1.000 35.92177 334 VAL B N 1
ATOM 2572 C CA . VAL A 1 334 ? -16.25900 42.47500 -83.86700 1.000 36.04790 334 VAL B CA 1
ATOM 2573 C C . VAL A 1 334 ? -16.45700 42.78400 -82.38700 1.000 46.63888 334 VAL B C 1
ATOM 2574 O O . VAL A 1 334 ? -16.34800 43.94000 -81.95600 1.000 36.07750 334 VAL B O 1
ATOM 2578 N N . GLY A 1 335 ? -16.74400 41.75800 -81.58400 1.000 35.64589 335 GLY B N 1
ATOM 2579 C CA . GLY A 1 335 ? -16.94900 41.98100 -80.16200 1.000 35.52277 335 GLY B CA 1
ATOM 2580 C C . GLY A 1 335 ? -15.66300 42.30500 -79.42600 1.000 35.55382 335 GLY B C 1
ATOM 2581 O O . GLY A 1 335 ? -15.63400 43.19600 -78.57100 1.000 35.75534 335 GLY B O 1
ATOM 2582 N N . LEU A 1 336 ? -14.58000 41.59800 -79.75300 1.000 35.54829 336 LEU B N 1
ATOM 2583 C CA . LEU A 1 336 ? -13.31500 41.82100 -79.06100 1.000 35.60260 336 LEU B CA 1
ATOM 2584 C C . LEU A 1 336 ? -12.72700 43.18600 -79.39900 1.000 35.90724 336 LEU B C 1
ATOM 2585 O O . LEU A 1 336 ? -12.27000 43.90700 -78.50400 1.000 50.14261 336 LEU B O 1
ATOM 2590 N N . PHE A 1 337 ? -12.72700 43.56000 -80.68300 1.000 37.87371 337 PHE B N 1
ATOM 2591 C CA . PHE A 1 337 ? -12.16900 44.84900 -81.07900 1.000 36.46742 337 PHE B CA 1
ATOM 2592 C C . PHE A 1 337 ? -12.98900 46.00900 -80.52500 1.000 36.53112 337 PHE B C 1
ATOM 2593 O O . PHE A 1 337 ? -12.44900 47.09900 -80.30400 1.000 36.77123 337 PHE B O 1
ATOM 2601 N N . THR A 1 338 ? -14.28700 45.79800 -80.30000 1.000 36.35251 338 THR B N 1
ATOM 2602 C CA . THR A 1 338 ? -15.10200 46.82000 -79.65200 1.000 36.41865 338 THR B CA 1
ATOM 2603 C C . THR A 1 338 ? -14.72400 46.96200 -78.18500 1.000 45.18587 338 THR B C 1
ATOM 2604 O O . THR A 1 338 ? -14.54600 48.07800 -77.68000 1.000 44.72481 338 THR B O 1
ATOM 2608 N N . ALA A 1 339 ? -14.59500 45.83300 -77.48400 1.000 42.71498 339 ALA B N 1
ATOM 2609 C CA . ALA A 1 339 ? -14.24100 45.86900 -76.07100 1.000 35.85649 339 ALA B CA 1
ATOM 2610 C C . ALA A 1 339 ? -12.84500 46.44000 -75.86600 1.000 36.02970 339 ALA B C 1
ATOM 2611 O O . ALA A 1 339 ? -12.62100 47.23700 -74.94700 1.000 36.08234 339 ALA B O 1
ATOM 2613 N N . LEU A 1 340 ? -11.89000 46.04900 -76.71400 1.000 36.14547 340 LEU B N 1
ATOM 2614 C CA . LEU A 1 340 ? -10.53500 46.57900 -76.59000 1.000 36.36699 340 LEU B CA 1
ATOM 2615 C C . LEU A 1 340 ? -10.51200 48.08500 -76.81400 1.000 43.08674 340 LEU B C 1
ATOM 2616 O O . LEU A 1 340 ? -9.81200 48.81700 -76.10200 1.000 45.82434 340 LEU B O 1
ATOM 2621 N N . MET A 1 341 ? -11.27600 48.56600 -77.79700 1.000 42.69342 341 MET B N 1
ATOM 2622 C CA . MET A 1 341 ? -11.32000 49.99700 -78.07500 1.000 37.19379 341 MET B CA 1
ATOM 2623 C C . MET A 1 341 ? -11.86900 50.77100 -76.88400 1.000 37.14366 341 MET B C 1
ATOM 2624 O O . MET A 1 341 ? -11.32100 51.81300 -76.50200 1.000 37.38447 341 MET B O 1
ATOM 2629 N N . MET A 1 342 ? -12.94700 50.27200 -76.27900 1.000 36.85621 342 MET B N 1
ATOM 2630 C CA . MET A 1 342 ? -13.53400 50.93600 -75.12400 1.000 45.41960 342 MET B CA 1
ATOM 2631 C C . MET A 1 342 ? -12.65900 50.84800 -73.88000 1.000 50.53157 342 MET B C 1
ATOM 2632 O O . MET A 1 342 ? -12.94700 51.53200 -72.89100 1.000 36.75951 342 MET B O 1
ATOM 2637 N N . SER A 1 343 ? -11.60900 50.03200 -73.90000 1.000 39.17063 343 SER B N 1
ATOM 2638 C CA . SER A 1 343 ? -10.70400 49.91300 -72.76900 1.000 45.89210 343 SER B CA 1
ATOM 2639 C C . SER A 1 343 ? -9.44600 50.75600 -72.91800 1.000 36.82063 343 SER B C 1
ATOM 2640 O O . SER A 1 343 ? -8.63900 50.80200 -71.98300 1.000 45.30784 343 SER B O 1
ATOM 2643 N N . GLY A 1 344 ? -9.25700 51.41700 -74.05300 1.000 37.15231 344 GLY B N 1
ATOM 2644 C CA . GLY A 1 344 ? -8.08400 52.23100 -74.27800 1.000 37.52198 344 GLY B CA 1
ATOM 2645 C C . GLY A 1 344 ? -6.96000 51.56500 -75.04100 1.000 37.65180 344 GLY B C 1
ATOM 2646 O O . GLY A 1 344 ? -5.83600 52.07300 -75.01000 1.000 37.94711 344 GLY B O 1
ATOM 2647 N N . PHE A 1 345 ? -7.22600 50.46500 -75.72600 1.000 37.47257 345 PHE B N 1
ATOM 2648 C CA . PHE A 1 345 ? -6.20300 49.73900 -76.45700 1.000 37.59867 345 PHE B CA 1
ATOM 2649 C C . PHE A 1 345 ? -6.23200 50.09300 -77.94000 1.000 46.20786 345 PHE B C 1
ATOM 2650 O O . PHE A 1 345 ? -7.29800 50.36900 -78.50100 1.000 37.88662 345 PHE B O 1
ATOM 2658 N N . PRO A 1 346 ? -5.07800 50.08900 -78.59700 1.000 47.94440 346 PRO B N 1
ATOM 2659 C CA . PRO A 1 346 ? -5.04400 50.15400 -80.06000 1.000 38.51848 346 PRO B CA 1
ATOM 2660 C C . PRO A 1 346 ? -5.42500 48.79200 -80.63600 1.000 38.23668 346 PRO B C 1
ATOM 2661 O O . PRO A 1 346 ? -5.61400 47.82300 -79.90700 1.000 37.86948 346 PRO B O 1
ATOM 2665 N N . LEU A 1 347 ? -5.54200 48.72700 -81.96500 1.000 38.43036 347 LEU B N 1
ATOM 2666 C CA . LEU A 1 347 ? -6.05900 47.52100 -82.60000 1.000 38.17350 347 LEU B CA 1
ATOM 2667 C C . LEU A 1 347 ? -5.23600 47.10200 -83.80900 1.000 38.46705 347 LEU B C 1
ATOM 2668 O O . LEU A 1 347 ? -4.79900 47.95900 -84.59300 1.000 38.89181 347 LEU B O 1
ATOM 2673 N N . PRO A 1 348 ? -5.00600 45.79900 -83.98100 1.000 38.27973 348 PRO B N 1
ATOM 2674 C CA . PRO A 1 348 ? -4.37100 45.31600 -85.21500 1.000 38.81423 348 PRO B CA 1
ATOM 2675 C C . PRO A 1 348 ? -5.32400 45.38400 -86.39900 1.000 38.55007 348 PRO B C 1
ATOM 2676 O O . PRO A 1 348 ? -5.99100 44.40100 -86.74000 1.000 38.26483 348 PRO B O 1
ATOM 2680 N N . CYS A 1 349 ? -5.39700 46.55500 -87.02000 1.000 38.89227 349 CYS B N 1
ATOM 2681 C CA . CYS A 1 349 ? -6.27200 46.78500 -88.15900 1.000 43.76110 349 CYS B CA 1
ATOM 2682 C C . CYS A 1 349 ? -5.69900 47.95000 -88.95200 1.000 49.80191 349 CYS B C 1
ATOM 2683 O O . CYS A 1 349 ? -4.65000 48.50200 -88.60800 1.000 46.32590 349 CYS B O 1
ATOM 2686 N N . ASP A 1 350 ? -6.39900 48.33100 -90.01200 1.000 47.15828 350 ASP B N 1
ATOM 2687 C CA . ASP A 1 350 ? -5.93200 49.39700 -90.88200 1.000 44.36518 350 ASP B CA 1
ATOM 2688 C C . ASP A 1 350 ? -6.63300 50.71300 -90.57200 1.000 40.32024 350 ASP B C 1
ATOM 2689 O O . ASP A 1 350 ? -7.76600 50.74300 -90.08200 1.000 39.99015 350 ASP B O 1
ATOM 2694 N N . GLU A 1 351 ? -5.92600 51.80600 -90.85200 1.000 47.22128 351 GLU B N 1
ATOM 2695 C CA . GLU A 1 351 ? -6.48500 53.15100 -90.81000 1.000 49.49911 351 GLU B CA 1
ATOM 2696 C C . GLU A 1 351 ? -7.72300 53.23600 -91.69100 1.000 44.01380 351 GLU B C 1
ATOM 2697 O O . GLU A 1 351 ? -7.63000 53.12700 -92.91700 1.000 45.97295 351 GLU B O 1
ATOM 2703 N N . GLY A 1 352 ? -8.88200 53.43200 -91.07300 1.000 49.23626 352 GLY B N 1
ATOM 2704 C CA . GLY A 1 352 ? -10.14600 53.39500 -91.77600 1.000 40.64742 352 GLY B CA 1
ATOM 2705 C C . GLY A 1 352 ? -11.15500 52.56800 -91.01000 1.000 40.08091 352 GLY B C 1
ATOM 2706 O O . GLY A 1 352 ? -12.36600 52.67900 -91.22700 1.000 39.97618 352 GLY B O 1
ATOM 2707 N N . THR A 1 353 ? -10.65400 51.73200 -90.10300 1.000 39.74447 353 THR B N 1
ATOM 2708 C CA . THR A 1 353 ? -11.52100 50.93700 -89.24600 1.000 42.16298 353 THR B CA 1
ATOM 2709 C C . THR A 1 353 ? -12.34800 51.84300 -88.34000 1.000 39.20668 353 THR B C 1
ATOM 2710 O O . THR A 1 353 ? -11.83800 52.80900 -87.76700 1.000 39.44520 353 THR B O 1
ATOM 2714 N N . GLU A 1 354 ? -13.63700 51.53000 -88.22200 1.000 43.58857 354 GLU B N 1
ATOM 2715 C CA . GLU A 1 354 ? -14.56800 52.29700 -87.40700 1.000 38.92659 354 GLU B CA 1
ATOM 2716 C C . GLU A 1 354 ? -15.26600 51.36900 -86.42800 1.000 38.44851 354 GLU B C 1
ATOM 2717 O O . GLU A 1 354 ? -15.75700 50.30600 -86.81900 1.000 43.52736 354 GLU B O 1
ATOM 2723 N N . LEU A 1 355 ? -15.31600 51.77300 -85.16200 1.000 38.35380 355 LEU B N 1
ATOM 2724 C CA . LEU A 1 355 ? -16.03800 51.02600 -84.14700 1.000 37.95176 355 LEU B CA 1
ATOM 2725 C C . LEU A 1 355 ? -16.94900 51.96600 -83.37200 1.000 38.03891 355 LEU B C 1
ATOM 2726 O O . LEU A 1 355 ? -16.74200 53.18200 -83.33300 1.000 38.37547 355 LEU B O 1
ATOM 2731 N N . LYS A 1 356 ? -17.96800 51.37700 -82.75800 1.000 37.76044 356 LYS B N 1
ATOM 2732 C CA . LYS A 1 356 ? -19.03100 52.11000 -82.08900 1.000 41.95662 356 LYS B CA 1
ATOM 2733 C C . LYS A 1 356 ? -19.09300 51.69500 -80.62300 1.000 50.20374 356 LYS B C 1
ATOM 2734 O O . LYS A 1 356 ? -18.92400 50.51600 -80.29500 1.000 45.24223 356 LYS B O 1
ATOM 2740 N N . VAL A 1 357 ? -19.32200 52.67000 -79.74500 1.000 37.68313 357 VAL B N 1
ATOM 2741 C CA . VAL A 1 357 ? -19.39200 52.41100 -78.31000 1.000 41.10877 357 VAL B CA 1
ATOM 2742 C C . VAL A 1 357 ? -20.72500 51.75200 -77.98200 1.000 37.25847 357 VAL B C 1
ATOM 2743 O O . VAL A 1 357 ? -21.79000 52.23500 -78.38600 1.000 37.46938 357 VAL B O 1
ATOM 2747 N N . PHE A 1 358 ? -20.67000 50.64500 -77.25000 1.000 46.97489 358 PHE B N 1
ATOM 2748 C CA . PHE A 1 358 ? -21.86400 49.94700 -76.77400 1.000 47.80670 358 PHE B CA 1
ATOM 2749 C C . PHE A 1 358 ? -21.76200 49.77800 -75.26600 1.000 52.34763 358 PHE B C 1
ATOM 2750 O O . PHE A 1 358 ? -20.94700 48.95700 -74.79600 1.000 44.47028 358 PHE B O 1
ATOM 2758 N N . PRO A 1 359 ? -22.55600 50.50400 -74.47600 1.000 60.87254 359 PRO B N 1
ATOM 2759 C CA . PRO A 1 359 ? -22.49100 50.33100 -73.01400 1.000 60.80012 359 PRO B CA 1
ATOM 2760 C C . PRO A 1 359 ? -22.75400 48.90800 -72.55100 1.000 56.16401 359 PRO B C 1
ATOM 2761 O O . PRO A 1 359 ? -22.34000 48.55000 -71.44100 1.000 53.98358 359 PRO B O 1
ATOM 2765 N N . LYS A 1 360 ? -23.41900 48.08400 -73.36100 1.000 41.02629 360 LYS B N 1
ATOM 2766 C CA . LYS A 1 360 ? -23.70200 46.69700 -73.01100 1.000 47.74993 360 LYS B CA 1
ATOM 2767 C C . LYS A 1 360 ? -23.17400 45.79200 -74.11400 1.000 47.87425 360 LYS B C 1
ATOM 2768 O O . LYS A 1 360 ? -23.62400 45.88000 -75.26200 1.000 53.79226 360 LYS B O 1
ATOM 2774 N N . ILE A 1 361 ? -22.22600 44.92700 -73.76800 1.000 39.46870 361 ILE B N 1
ATOM 2775 C CA . ILE A 1 361 ? -21.63400 43.97400 -74.70100 1.000 45.35475 361 ILE B CA 1
ATOM 2776 C C . ILE A 1 361 ? -21.93900 42.57600 -74.18200 1.000 43.01788 361 ILE B C 1
ATOM 2777 O O . ILE A 1 361 ? -21.45800 42.18800 -73.10900 1.000 50.75131 361 ILE B O 1
ATOM 2782 N N . MET A 1 362 ? -22.73100 41.81900 -74.93800 1.000 44.53874 362 MET B N 1
ATOM 2783 C CA . MET A 1 362 ? -23.12300 40.46600 -74.56900 1.000 44.57467 362 MET B CA 1
ATOM 2784 C C . MET A 1 362 ? -22.65500 39.47900 -75.63100 1.000 50.40606 362 MET B C 1
ATOM 2785 O O . MET A 1 362 ? -22.66500 39.78700 -76.82800 1.000 43.05092 362 MET B O 1
ATOM 2790 N N . ALA A 1 363 ? -22.25400 38.28900 -75.18700 1.000 44.53962 363 ALA B N 1
ATOM 2791 C CA . ALA A 1 363 ? -21.77200 37.24400 -76.07800 1.000 37.53213 363 ALA B CA 1
ATOM 2792 C C . ALA A 1 363 ? -22.29000 35.89400 -75.60300 1.000 45.47657 363 ALA B C 1
ATOM 2793 O O . ALA A 1 363 ? -22.67800 35.72700 -74.44400 1.000 58.64163 363 ALA B O 1
ATOM 2795 N N . ASP A 1 364 ? -22.28700 34.92200 -76.51800 1.000 59.90141 364 ASP B N 1
ATOM 2796 C CA . ASP A 1 364 ? -22.81000 33.59100 -76.24500 1.000 46.86600 364 ASP B CA 1
ATOM 2797 C C . ASP A 1 364 ? -21.82200 32.46700 -76.52600 1.000 52.71323 364 ASP B C 1
ATOM 2798 O O . ASP A 1 364 ? -22.05300 31.34200 -76.06700 1.000 72.99774 364 ASP B O 1
ATOM 2803 N N . ILE A 1 365 ? -20.73100 32.74100 -77.24100 1.000 46.28449 365 ILE B N 1
ATOM 2804 C CA . ILE A 1 365 ? -19.74000 31.73800 -77.64400 1.000 35.77375 365 ILE B CA 1
ATOM 2805 C C . ILE A 1 365 ? -19.44600 30.68800 -76.57100 1.000 40.31152 365 ILE B C 1
ATOM 2806 O O . ILE A 1 365 ? -18.66100 30.92000 -75.64900 1.000 52.37113 365 ILE B O 1
ATOM 2811 N N . GLU A 1 368 ? -20.17400 26.53000 -75.17500 1.000 49.56819 368 GLU B N 1
ATOM 2812 C CA . GLU A 1 368 ? -21.00700 25.53500 -74.50700 1.000 54.95072 368 GLU B CA 1
ATOM 2813 C C . GLU A 1 368 ? -20.29300 24.88400 -73.32300 1.000 51.38601 368 GLU B C 1
ATOM 2814 O O . GLU A 1 368 ? -19.17800 24.37700 -73.45600 1.000 47.39728 368 GLU B O 1
ATOM 2816 N N . GLN A 1 369 ? -20.94600 24.89700 -72.16600 1.000 52.14679 369 GLN B N 1
ATOM 2817 C CA . GLN A 1 369 ? -20.43500 24.26000 -70.96300 1.000 44.18491 369 GLN B CA 1
ATOM 2818 C C . GLN A 1 369 ? -21.22800 22.99400 -70.66800 1.000 58.07822 369 GLN B C 1
ATOM 2819 O O . GLN A 1 369 ? -22.43200 22.91800 -70.92800 1.000 56.88026 369 GLN B O 1
ATOM 2821 N N . SER A 1 370 ? -20.53700 21.99600 -70.12100 1.000 57.59683 370 SER B N 1
ATOM 2822 C CA . SER A 1 370 ? -21.13700 20.70500 -69.78400 1.000 47.24811 370 SER B CA 1
ATOM 2823 C C . SER A 1 370 ? -20.74300 20.36100 -68.35000 1.000 47.65623 370 SER B C 1
ATOM 2824 O O . SER A 1 370 ? -19.62600 19.89400 -68.10400 1.000 57.79802 370 SER B O 1
ATOM 2827 N N . ILE A 1 371 ? -21.65500 20.59700 -67.40700 1.000 47.17070 371 ILE B N 1
ATOM 2828 C CA . ILE A 1 371 ? -21.42500 20.28200 -66.00200 1.000 64.83221 371 ILE B CA 1
ATOM 2829 C C . ILE A 1 371 ? -22.66600 19.59600 -65.44300 1.000 60.72338 371 ILE B C 1
ATOM 2830 O O . ILE A 1 371 ? -23.79900 19.89200 -65.84000 1.000 57.18898 371 ILE B O 1
ATOM 2835 N N . GLU A 1 372 ? -22.44100 18.65800 -64.51900 1.000 57.38333 372 GLU B N 1
ATOM 2836 C CA . GLU A 1 372 ? -23.50000 17.80300 -63.99400 1.000 64.96470 372 GLU B CA 1
ATOM 2837 C C . GLU A 1 372 ? -24.43900 18.52100 -63.03800 1.000 62.72724 372 GLU B C 1
ATOM 2838 O O . GLU A 1 372 ? -25.32200 17.87200 -62.46300 1.000 46.29037 372 GLU B O 1
ATOM 2844 N N . GLN A 1 373 ? -24.26900 19.81800 -62.83100 1.000 79.41202 373 GLN B N 1
ATOM 2845 C CA . GLN A 1 373 ? -25.24400 20.61000 -62.08600 1.000 72.33474 373 GLN B CA 1
ATOM 2846 C C . GLN A 1 373 ? -26.16200 21.37000 -63.03800 1.000 70.75502 373 GLN B C 1
ATOM 2847 O O . GLN A 1 373 ? -26.28700 22.59800 -62.99700 1.000 49.68055 373 GLN B O 1
ATOM 2853 N N . SER A 1 374 ? -26.77700 20.59400 -63.93900 1.000 54.00301 374 SER B N 1
ATOM 2854 C CA . SER A 1 374 ? -27.87100 20.99500 -64.82000 1.000 53.14714 374 SER B CA 1
ATOM 2855 C C . SER A 1 374 ? -27.42000 21.83300 -66.00800 1.000 46.79017 374 SER B C 1
ATOM 2856 O O . SER A 1 374 ? -28.20900 22.62200 -66.53800 1.000 61.82015 374 SER B O 1
ATOM 2859 N N . LEU A 1 375 ? -26.17700 21.65900 -66.46100 1.000 37.62695 375 LEU B N 1
ATOM 2860 C CA . LEU A 1 375 ? -25.68400 22.34800 -67.65300 1.000 54.27782 375 LEU B CA 1
ATOM 2861 C C . LEU A 1 375 ? -25.47500 21.32500 -68.76400 1.000 63.36982 375 LEU B C 1
ATOM 2862 O O . LEU A 1 375 ? -24.55500 20.50300 -68.69700 1.000 53.17379 375 LEU B O 1
ATOM 2867 N N . SER A 1 376 ? -26.33500 21.37300 -69.77600 1.000 56.13762 376 SER B N 1
ATOM 2868 C CA . SER A 1 376 ? -26.20700 20.55900 -70.97400 1.000 56.44208 376 SER B CA 1
ATOM 2869 C C . SER A 1 376 ? -25.78100 21.44600 -72.13900 1.000 50.24841 376 SER B C 1
ATOM 2870 O O . SER A 1 376 ? -25.53700 22.64700 -71.97800 1.000 48.52941 376 SER B O 1
ATOM 2873 N N . THR A 1 377 ? -25.67900 20.84000 -73.32500 1.000 34.68028 377 THR B N 1
ATOM 2874 C CA . THR A 1 377 ? -25.37500 21.61800 -74.52100 1.000 50.62301 377 THR B CA 1
ATOM 2875 C C . THR A 1 377 ? -26.42900 22.69500 -74.74200 1.000 55.34557 377 THR B C 1
ATOM 2876 O O . THR A 1 377 ? -26.10400 23.87600 -74.91400 1.000 54.76612 377 THR B O 1
ATOM 2880 N N . PHE A 1 378 ? -27.70400 22.30200 -74.72400 1.000 47.25085 378 PHE B N 1
ATOM 2881 C CA . PHE A 1 378 ? -28.78700 23.26100 -74.91000 1.000 41.48970 378 PHE B CA 1
ATOM 2882 C C . PHE A 1 378 ? -28.90100 24.21100 -73.72300 1.000 47.36024 378 PHE B C 1
ATOM 2883 O O . PHE A 1 378 ? -29.20100 25.39800 -73.90100 1.000 45.67328 378 PHE B O 1
ATOM 2891 N N . SER A 1 379 ? -28.66300 23.71000 -72.50800 1.000 49.88941 379 SER B N 1
ATOM 2892 C CA . SER A 1 379 ? -28.85600 24.53100 -71.31500 1.000 45.92828 379 SER B CA 1
ATOM 2893 C C . SER A 1 379 ? -27.83100 25.65100 -71.22800 1.000 40.62869 379 SER B C 1
ATOM 2894 O O . SER A 1 379 ? -28.18800 26.80600 -70.97100 1.000 47.57057 379 SER B O 1
ATOM 2897 N N . SER A 1 380 ? -26.54800 25.32700 -71.41500 1.000 45.06007 380 SER B N 1
ATOM 2898 C CA . SER A 1 380 ? -25.50600 26.34300 -71.28700 1.000 43.96246 380 SER B CA 1
ATOM 2899 C C . SER A 1 380 ? -25.75300 27.51000 -72.23600 1.000 49.51995 380 SER B C 1
ATOM 2900 O O . SER A 1 380 ? -25.58400 28.67600 -71.85700 1.000 51.94724 380 SER B O 1
ATOM 2903 N N . HIS A 1 381 ? -26.17100 27.21800 -73.46800 1.000 52.52608 381 HIS B N 1
ATOM 2904 C CA . HIS A 1 381 ? -26.51800 28.27900 -74.40600 1.000 44.08977 381 HIS B CA 1
ATOM 2905 C C . HIS A 1 381 ? -27.76600 29.02400 -73.94800 1.000 44.51236 381 HIS B C 1
ATOM 2906 O O . HIS A 1 381 ? -27.74400 30.24600 -73.76400 1.000 46.44664 381 HIS B O 1
ATOM 2913 N N . MET A 1 382 ? -28.86600 28.29500 -73.74300 1.000 41.51903 382 MET B N 1
ATOM 2914 C CA . MET A 1 382 ? -30.14700 28.94400 -73.48100 1.000 41.72040 382 MET B CA 1
ATOM 2915 C C . MET A 1 382 ? -30.16400 29.66000 -72.13500 1.000 51.92564 382 MET B C 1
ATOM 2916 O O . MET A 1 382 ? -30.86200 30.67000 -71.98600 1.000 48.60784 382 MET B O 1
ATOM 2921 N N . LYS A 1 383 ? -29.40700 29.17000 -71.15000 1.000 47.95315 383 LYS B N 1
ATOM 2922 C CA . LYS A 1 383 ? -29.29200 29.90600 -69.89400 1.000 46.23473 383 LYS B CA 1
ATOM 2923 C C . LYS A 1 383 ? -28.68100 31.28200 -70.12500 1.000 47.26924 383 LYS B C 1
ATOM 2924 O O . LYS A 1 383 ? -29.08100 32.26300 -69.48700 1.000 49.54449 383 LYS B O 1
ATOM 2930 N N . LYS A 1 384 ? -27.71700 31.37600 -71.04400 1.000 47.11569 384 LYS B N 1
ATOM 2931 C CA . LYS A 1 384 ? -27.13100 32.67000 -71.37500 1.000 44.87381 384 LYS B CA 1
ATOM 2932 C C . LYS A 1 384 ? -28.09800 33.52300 -72.18500 1.000 48.13124 384 LYS B C 1
ATOM 2933 O O . LYS A 1 384 ? -28.16300 34.74300 -71.99500 1.000 51.04787 384 LYS B O 1
ATOM 2939 N N . ILE A 1 385 ? -28.85400 32.90100 -73.09400 1.000 58.13185 385 ILE B N 1
ATOM 2940 C CA . ILE A 1 385 ? -29.76500 33.65500 -73.95400 1.000 49.03777 385 ILE B CA 1
ATOM 2941 C C . ILE A 1 385 ? -30.82200 34.36500 -73.11400 1.000 42.03167 385 ILE B C 1
ATOM 2942 O O . ILE A 1 385 ? -31.11400 35.54900 -73.32200 1.000 45.00961 385 ILE B O 1
ATOM 2947 N N . VAL A 1 386 ? -31.40000 33.65400 -72.14000 1.000 40.79251 386 VAL B N 1
ATOM 2948 C CA . VAL A 1 386 ? -32.40700 34.26100 -71.27200 1.000 50.01700 386 VAL B CA 1
ATOM 2949 C C . VAL A 1 386 ? -31.82500 35.45100 -70.51900 1.000 55.51552 386 VAL B C 1
ATOM 2950 O O . VAL A 1 386 ? -32.52300 36.44300 -70.26900 1.000 47.42963 386 VAL B O 1
ATOM 2954 N N . GLU A 1 387 ? -30.54300 35.38300 -70.15600 1.000 40.09744 387 GLU B N 1
ATOM 2955 C CA . GLU A 1 387 ? -29.89100 36.52900 -69.53000 1.000 47.23741 387 GLU B CA 1
ATOM 2956 C C . GLU A 1 387 ? -29.74500 37.68400 -70.51400 1.000 52.19456 387 GLU B C 1
ATOM 2957 O O . GLU A 1 387 ? -29.95800 38.84800 -70.15200 1.000 46.03162 387 GLU B O 1
ATOM 2963 N N . ILE A 1 388 ? -29.38700 37.38100 -71.76400 1.000 45.34071 388 ILE B N 1
ATOM 2964 C CA . ILE A 1 388 ? -29.17500 38.43400 -72.75100 1.000 50.62400 388 ILE B CA 1
ATOM 2965 C C . ILE A 1 388 ? -30.49900 39.07900 -73.13700 1.000 39.16731 388 ILE B C 1
ATOM 2966 O O . ILE A 1 388 ? -30.59800 40.30700 -73.24500 1.000 51.03326 388 ILE B O 1
ATOM 2971 N N . VAL A 1 389 ? -31.53400 38.26600 -73.35300 1.000 38.87840 389 VAL B N 1
ATOM 2972 C CA . VAL A 1 389 ? -32.84400 38.80700 -73.70200 1.000 45.56017 389 VAL B CA 1
ATOM 2973 C C . VAL A 1 389 ? -33.37600 39.67700 -72.57200 1.000 48.42808 389 VAL B C 1
ATOM 2974 O O . VAL A 1 389 ? -34.01400 40.71200 -72.80600 1.000 54.79136 389 VAL B O 1
ATOM 2978 N N . LYS A 1 390 ? -33.09800 39.28300 -71.32800 1.000 47.59302 390 LYS B N 1
ATOM 2979 C CA . LYS A 1 390 ? -33.58200 40.03500 -70.17700 1.000 45.23125 390 LYS B CA 1
ATOM 2980 C C . LYS A 1 390 ? -33.00400 41.44400 -70.13100 1.000 47.50528 390 LYS B C 1
ATOM 2981 O O . LYS A 1 390 ? -33.68300 42.37600 -69.68700 1.000 47.86661 390 LYS B O 1
ATOM 2987 N N . ASN A 1 391 ? -31.76500 41.62600 -70.59100 1.000 51.39150 391 ASN B N 1
ATOM 2988 C CA . ASN A 1 391 ? -31.05800 42.88800 -70.42300 1.000 48.84043 391 ASN B CA 1
ATOM 2989 C C . ASN A 1 391 ? -30.70100 43.58900 -71.72800 1.000 48.59891 391 ASN B C 1
ATOM 2990 O O . ASN A 1 391 ? -30.06100 44.64500 -71.68600 1.000 49.41731 391 ASN B O 1
ATOM 2995 N N . ALA A 1 392 ? -31.08600 43.04600 -72.87900 1.000 46.91572 392 ALA B N 1
ATOM 2996 C CA . ALA A 1 392 ? -30.79200 43.70900 -74.14100 1.000 53.08662 392 ALA B CA 1
ATOM 2997 C C . ALA A 1 392 ? -31.67000 44.94400 -74.31600 1.000 52.33017 392 ALA B C 1
ATOM 2998 O O . ALA A 1 392 ? -32.86800 44.91900 -74.01900 1.000 50.71928 392 ALA B O 1
ATOM 3000 N N . ASP A 1 393 ? -31.07000 46.02700 -74.79800 1.000 54.20542 393 ASP B N 1
ATOM 3001 C CA . ASP A 1 393 ? -31.80700 47.25900 -75.07400 1.000 56.32654 393 ASP B CA 1
ATOM 3002 C C . ASP A 1 393 ? -31.20000 47.92100 -76.31000 1.000 49.94293 393 ASP B C 1
ATOM 3003 O O . ASP A 1 393 ? -30.55900 47.27300 -77.14600 1.000 50.70043 393 ASP B O 1
ATOM 3008 N N . SER A 1 394 ? -31.39300 49.23600 -76.42600 1.000 65.13830 394 SER B N 1
ATOM 3009 C CA . SER A 1 394 ? -31.08000 49.94100 -77.66500 1.000 63.36490 394 SER B CA 1
ATOM 3010 C C . SER A 1 394 ? -29.58600 50.15700 -77.86900 1.000 64.33088 394 SER B C 1
ATOM 3011 O O . SER A 1 394 ? -29.16200 50.39200 -79.00500 1.000 76.76862 394 SER B O 1
ATOM 3014 N N . ASP A 1 395 ? -28.77900 50.09600 -76.81200 1.000 58.29202 395 ASP B N 1
ATOM 3015 C CA . ASP A 1 395 ? -27.33900 50.22900 -76.99400 1.000 58.61157 395 ASP B CA 1
ATOM 3016 C C . ASP A 1 395 ? -26.62400 48.95400 -76.56300 1.000 44.99894 395 ASP B C 1
ATOM 3017 O O . ASP A 1 395 ? -25.63400 49.00700 -75.82600 1.000 55.67320 395 ASP B O 1
ATOM 3022 N N . SER A 1 396 ? -27.11500 47.80800 -77.02500 1.000 53.94483 396 SER B N 1
ATOM 3023 C CA . SER A 1 396 ? -26.52600 46.51100 -76.72200 1.000 52.97259 396 SER B CA 1
ATOM 3024 C C . SER A 1 396 ? -25.92200 45.91400 -77.98700 1.000 49.33576 396 SER B C 1
ATOM 3025 O O . SER A 1 396 ? -26.59900 45.81100 -79.01600 1.000 37.41341 396 SER B O 1
ATOM 3028 N N . LEU A 1 397 ? -24.65000 45.53300 -77.90900 1.000 48.54992 397 LEU B N 1
ATOM 3029 C CA . LEU A 1 397 ? -23.99200 44.76000 -78.95500 1.000 36.00307 397 LEU B CA 1
ATOM 3030 C C . LEU A 1 397 ? -23.97400 43.30100 -78.51900 1.000 45.80555 397 LEU B C 1
ATOM 3031 O O . LEU A 1 397 ? -23.38200 42.96300 -77.48800 1.000 48.95885 397 LEU B O 1
ATOM 3036 N N . VAL A 1 398 ? -24.62500 42.44500 -79.29800 1.000 35.67403 398 VAL B N 1
ATOM 3037 C CA . VAL A 1 398 ? -24.92800 41.07900 -78.89200 1.000 46.72627 398 VAL B CA 1
ATOM 3038 C C . VAL A 1 398 ? -24.32600 40.12300 -79.91300 1.000 38.94259 398 VAL B C 1
ATOM 3039 O O . VAL A 1 398 ? -24.58000 40.25100 -81.11500 1.000 48.91212 398 VAL B O 1
ATOM 3043 N N . ILE A 1 399 ? -23.51900 39.17800 -79.43500 1.000 41.76962 399 ILE B N 1
ATOM 3044 C CA . ILE A 1 399 ? -22.80700 38.22800 -80.28600 1.000 39.06073 399 ILE B CA 1
ATOM 3045 C C . ILE A 1 399 ? -23.31500 36.83200 -79.94800 1.000 42.92274 399 ILE B C 1
ATOM 3046 O O . ILE A 1 399 ? -23.20400 36.38400 -78.79900 1.000 41.48458 399 ILE B O 1
ATOM 3051 N N . LEU A 1 400 ? -23.88000 36.14700 -80.94100 1.000 34.89133 400 LEU B N 1
ATOM 3052 C CA . LEU A 1 400 ? -24.54500 34.85900 -80.73800 1.000 36.76300 400 LEU B CA 1
ATOM 3053 C C . LEU A 1 400 ? -23.89900 33.80400 -81.63100 1.000 41.52638 400 LEU B C 1
ATOM 3054 O O . LEU A 1 400 ? -24.15500 33.75900 -82.83600 1.000 47.50173 400 LEU B O 1
ATOM 3059 N N . ASP A 1 401 ? -23.09000 32.93200 -81.04200 1.000 45.09117 401 ASP B N 1
ATOM 3060 C CA . ASP A 1 401 ? -22.42700 31.88000 -81.80000 1.000 36.33807 401 ASP B CA 1
ATOM 3061 C C . ASP A 1 401 ? -23.31200 30.64200 -81.87500 1.000 39.29333 401 ASP B C 1
ATOM 3062 O O . ASP A 1 401 ? -23.89500 30.22500 -80.86900 1.000 34.45121 401 ASP B O 1
ATOM 3067 N N . GLU A 1 402 ? -23.41500 30.06800 -83.07800 1.000 49.30436 402 GLU B N 1
ATOM 3068 C CA . GLU A 1 402 ? -24.08800 28.78700 -83.30200 1.000 36.29852 402 GLU B CA 1
ATOM 3069 C C . GLU A 1 402 ? -25.52500 28.80600 -82.78400 1.000 34.55843 402 GLU B C 1
ATOM 3070 O O . GLU A 1 402 ? -25.98900 27.86400 -82.13900 1.000 46.67677 402 GLU B O 1
ATOM 3072 N N . LEU A 1 403 ? -26.23300 29.89200 -83.08000 1.000 34.89768 403 LEU B N 1
ATOM 3073 C CA . LEU A 1 403 ? -27.59400 30.05300 -82.58400 1.000 41.46235 403 LEU B CA 1
ATOM 3074 C C . LEU A 1 403 ? -28.50100 28.96600 -83.14800 1.000 47.05399 403 LEU B C 1
ATOM 3075 O O . LEU A 1 403 ? -28.52500 28.72300 -84.35800 1.000 46.96228 403 LEU B O 1
ATOM 3080 N N . GLY A 1 404 ? -29.24200 28.30600 -82.26200 1.000 45.47453 404 GLY B N 1
ATOM 3081 C CA . GLY A 1 404 ? -30.16900 27.26700 -82.65600 1.000 48.56004 404 GLY B CA 1
ATOM 3082 C C . GLY A 1 404 ? -29.63100 25.85500 -82.58100 1.000 48.58515 404 GLY B C 1
ATOM 3083 O O . GLY A 1 404 ? -30.37900 24.91200 -82.86800 1.000 39.84618 404 GLY B O 1
ATOM 3084 N N . SER A 1 405 ? -28.36600 25.67800 -82.21500 1.000 48.80479 405 SER B N 1
ATOM 3085 C CA . SER A 1 405 ? -27.79600 24.34900 -82.08500 1.000 52.95434 405 SER B CA 1
ATOM 3086 C C . SER A 1 405 ? -28.21800 23.71500 -80.75900 1.000 50.76398 405 SER B C 1
ATOM 3087 O O . SER A 1 405 ? -28.71900 24.38100 -79.85000 1.000 51.47751 405 SER B O 1
ATOM 3090 N N . GLY A 1 406 ? -28.01600 22.40200 -80.65900 1.000 55.96809 406 GLY B N 1
ATOM 3091 C CA . GLY A 1 406 ? -28.30500 21.67000 -79.44300 1.000 43.89614 406 GLY B CA 1
ATOM 3092 C C . GLY A 1 406 ? -29.70500 21.10800 -79.32900 1.000 49.41964 406 GLY B C 1
ATOM 3093 O O . GLY A 1 406 ? -30.03300 20.51700 -78.29100 1.000 56.82696 406 GLY B O 1
ATOM 3094 N N . THR A 1 407 ? -30.54200 21.27800 -80.35200 1.000 51.84632 407 THR B N 1
ATOM 3095 C CA . THR A 1 407 ? -31.89300 20.73600 -80.37300 1.000 43.86156 407 THR B CA 1
ATOM 3096 C C . THR A 1 407 ? -32.14300 20.13000 -81.74100 1.000 55.41234 407 THR B C 1
ATOM 3097 O O . THR A 1 407 ? -31.24500 20.06600 -82.59000 1.000 61.63557 407 THR B O 1
ATOM 3101 N N . ASP A 1 408 ? -33.37900 19.69800 -81.96300 1.000 44.11659 408 ASP B N 1
ATOM 3102 C CA . ASP A 1 408 ? -33.73700 19.30600 -83.31100 1.000 48.93089 408 ASP B CA 1
ATOM 3103 C C . ASP A 1 408 ? -33.65800 20.53600 -84.22300 1.000 49.50328 408 ASP B C 1
ATOM 3104 O O . ASP A 1 408 ? -33.82600 21.67000 -83.77100 1.000 45.23486 408 ASP B O 1
ATOM 3109 N N . PRO A 1 409 ? -33.30400 20.34600 -85.49400 1.000 48.57923 409 PRO B N 1
ATOM 3110 C CA . PRO A 1 409 ? -33.19700 21.49200 -86.39900 1.000 44.17367 409 PRO B CA 1
ATOM 3111 C C . PRO A 1 409 ? -34.46900 22.31900 -86.49100 1.000 44.63054 409 PRO B C 1
ATOM 3112 O O . PRO A 1 409 ? -34.37900 23.54000 -86.65500 1.000 45.71570 409 PRO B O 1
ATOM 3116 N N . VAL A 1 410 ? -35.64300 21.69800 -86.41200 1.000 44.69080 410 VAL B N 1
ATOM 3117 C CA . VAL A 1 410 ? -36.88200 22.42100 -86.67700 1.000 53.99963 410 VAL B CA 1
ATOM 3118 C C . VAL A 1 410 ? -37.18200 23.40600 -85.55100 1.000 50.96279 410 VAL B C 1
ATOM 3119 O O . VAL A 1 410 ? -37.33100 24.61200 -85.78500 1.000 49.30753 410 VAL B O 1
ATOM 3123 N N . GLU A 1 411 ? -37.27500 22.91200 -84.31200 1.000 48.09482 411 GLU B N 1
ATOM 3124 C CA . GLU A 1 411 ? -37.60700 23.80000 -83.19900 1.000 57.22413 411 GLU B CA 1
ATOM 3125 C C . GLU A 1 411 ? -36.47900 24.78100 -82.90200 1.000 45.11207 411 GLU B C 1
ATOM 3126 O O . GLU A 1 411 ? -36.74200 25.92000 -82.49700 1.000 44.73882 411 GLU B O 1
ATOM 3132 N N . GLY A 1 412 ? -35.22500 24.36300 -83.09000 1.000 47.49351 412 GLY B N 1
ATOM 3133 C CA . GLY A 1 412 ? -34.11500 25.27900 -82.88100 1.000 40.29497 412 GLY B CA 1
ATOM 3134 C C . GLY A 1 412 ? -34.14000 26.44700 -83.84700 1.000 43.79265 412 GLY B C 1
ATOM 3135 O O . GLY A 1 412 ? -33.78200 27.57200 -83.48900 1.000 36.98155 412 GLY B O 1
ATOM 3136 N N . ALA A 1 413 ? -34.56700 26.19700 -85.08600 1.000 49.07611 413 ALA B N 1
ATOM 3137 C CA . ALA A 1 413 ? -34.69500 27.28000 -86.05400 1.000 43.02619 413 ALA B CA 1
ATOM 3138 C C . ALA A 1 413 ? -35.79700 28.25100 -85.65100 1.000 35.97121 413 ALA B C 1
ATOM 3139 O O . ALA A 1 413 ? -35.61800 29.47200 -85.73400 1.000 39.05829 413 ALA B O 1
ATOM 3141 N N . ALA A 1 414 ? -36.94400 27.72700 -85.21000 1.000 36.19426 414 ALA B N 1
ATOM 3142 C CA . ALA A 1 414 ? -38.02900 28.59800 -84.77100 1.000 36.48963 414 ALA B CA 1
ATOM 3143 C C . ALA A 1 414 ? -37.65600 29.36100 -83.50900 1.000 42.43408 414 ALA B C 1
ATOM 3144 O O . ALA A 1 414 ? -38.13000 30.48400 -83.30100 1.000 43.13483 414 ALA B O 1
ATOM 3146 N N . LEU A 1 415 ? -36.81200 28.77300 -82.65800 1.000 45.90319 415 LEU B N 1
ATOM 3147 C CA . LEU A 1 415 ? -36.35200 29.47500 -81.46700 1.000 41.28300 415 LEU B CA 1
ATOM 3148 C C . LEU A 1 415 ? -35.30900 30.53000 -81.81400 1.000 40.02977 415 LEU B C 1
ATOM 3149 O O . LEU A 1 415 ? -35.28200 31.60200 -81.19900 1.000 44.90773 415 LEU B O 1
ATOM 3154 N N . ALA A 1 416 ? -34.44900 30.24900 -82.79600 1.000 38.15707 416 ALA B N 1
ATOM 3155 C CA . ALA A 1 416 ? -33.43800 31.22500 -83.19300 1.000 45.49367 416 ALA B CA 1
ATOM 3156 C C . ALA A 1 416 ? -34.07400 32.44900 -83.84200 1.000 51.43784 416 ALA B C 1
ATOM 3157 O O . ALA A 1 416 ? -33.65000 33.58300 -83.58800 1.000 57.74292 416 ALA B O 1
ATOM 3159 N N . ILE A 1 417 ? -35.09100 32.24100 -84.68000 1.000 47.85947 417 ILE B N 1
ATOM 3160 C CA . ILE A 1 417 ? -35.74600 33.35900 -85.35100 1.000 41.02323 417 ILE B CA 1
ATOM 3161 C C . ILE A 1 417 ? -36.48500 34.22800 -84.34200 1.000 45.93085 417 ILE B C 1
ATOM 3162 O O . ILE A 1 417 ? -36.43500 35.46300 -84.40900 1.000 48.60896 417 ILE B O 1
ATOM 3167 N N . ALA A 1 418 ? -37.17300 33.60100 -83.38400 1.000 43.34640 418 ALA B N 1
ATOM 3168 C CA . ALA A 1 418 ? -37.92000 34.36600 -82.39100 1.000 49.23557 418 ALA B CA 1
ATOM 3169 C C . ALA A 1 418 ? -36.99800 35.18000 -81.49300 1.000 41.86202 418 ALA B C 1
ATOM 3170 O O . ALA A 1 418 ? -37.37700 36.26700 -81.04400 1.000 43.90048 418 ALA B O 1
ATOM 3172 N N . ILE A 1 419 ? -35.79200 34.67700 -81.22100 1.000 48.09165 419 ILE B N 1
ATOM 3173 C CA . ILE A 1 419 ? -34.86400 35.39700 -80.35500 1.000 43.65264 419 ILE B CA 1
ATOM 3174 C C . ILE A 1 419 ? -34.25800 36.58300 -81.09600 1.000 49.64923 419 ILE B C 1
ATOM 3175 O O . ILE A 1 419 ? -34.17400 37.69400 -80.55900 1.000 48.79861 419 ILE B O 1
ATOM 3180 N N . ILE A 1 420 ? -33.83000 36.36300 -82.34300 1.000 45.98437 420 ILE B N 1
ATOM 3181 C CA . ILE A 1 420 ? -33.23000 37.44000 -83.12800 1.000 52.70909 420 ILE B CA 1
ATOM 3182 C C . ILE A 1 420 ? -34.21000 38.59700 -83.27400 1.000 50.52839 420 ILE B C 1
ATOM 3183 O O . ILE A 1 420 ? -33.85200 39.76800 -83.09600 1.000 46.62024 420 ILE B O 1
ATOM 3188 N N . GLU A 1 421 ? -35.46600 38.28600 -83.58700 1.000 44.44005 421 GLU B N 1
ATOM 3189 C CA . GLU A 1 421 ? -36.44700 39.34000 -83.79700 1.000 41.38586 421 GLU B CA 1
ATOM 3190 C C . GLU A 1 421 ? -36.93400 39.93800 -82.48300 1.000 52.36547 421 GLU B C 1
ATOM 3191 O O . GLU A 1 421 ? -37.35000 41.10300 -82.45500 1.000 53.61924 421 GLU B O 1
ATOM 3197 N N . ASP A 1 422 ? -36.87900 39.17800 -81.38700 1.000 52.23076 422 ASP B N 1
ATOM 3198 C CA . ASP A 1 422 ? -37.13600 39.78500 -80.08400 1.000 53.62148 422 ASP B CA 1
ATOM 3199 C C . ASP A 1 422 ? -36.01800 40.74500 -79.70500 1.000 49.09288 422 ASP B C 1
ATOM 3200 O O . ASP A 1 422 ? -36.26800 41.78700 -79.08900 1.000 44.23687 422 ASP B O 1
ATOM 3205 N N . LEU A 1 423 ? -34.77900 40.41500 -80.07100 1.000 47.53968 423 LEU B N 1
ATOM 3206 C CA . LEU A 1 423 ? -33.65100 41.28600 -79.76200 1.000 36.78610 423 LEU B CA 1
ATOM 3207 C C . LEU A 1 423 ? -33.55500 42.45000 -80.74200 1.000 48.45005 423 LEU B C 1
ATOM 3208 O O . LEU A 1 423 ? -33.21500 43.57100 -80.34500 1.000 54.38560 423 LEU B O 1
ATOM 3213 N N . LEU A 1 424 ? -33.84100 42.20700 -82.02500 1.000 51.39413 424 LEU B N 1
ATOM 3214 C CA . LEU A 1 424 ? -33.90300 43.30700 -82.98300 1.000 58.60087 424 LEU B CA 1
ATOM 3215 C C . LEU A 1 424 ? -34.94600 44.33300 -82.56200 1.000 61.76122 424 LEU B C 1
ATOM 3216 O O . LEU A 1 424 ? -34.72900 45.54300 -82.69400 1.000 53.04789 424 LEU B O 1
ATOM 3221 N N . GLU A 1 425 ? -36.08400 43.86300 -82.04600 1.000 58.08617 425 GLU B N 1
ATOM 3222 C CA . GLU A 1 425 ? -37.13300 44.76900 -81.59600 1.000 51.88967 425 GLU B CA 1
ATOM 3223 C C . GLU A 1 425 ? -36.67200 45.62200 -80.41900 1.000 58.83670 425 GLU B C 1
ATOM 3224 O O . GLU A 1 425 ? -37.08200 46.78300 -80.29700 1.000 54.17084 425 GLU B O 1
ATOM 3230 N N . LYS A 1 426 ? -35.80700 45.07800 -79.55500 1.000 55.22732 426 LYS B N 1
ATOM 3231 C CA . LYS A 1 426 ? -35.26600 45.85700 -78.44600 1.000 47.71582 426 LYS B CA 1
ATOM 3232 C C . LYS A 1 426 ? -34.27300 46.92100 -78.89500 1.000 46.45624 426 LYS B C 1
ATOM 3233 O O . LYS A 1 426 ? -33.91400 47.78400 -78.08700 1.000 61.79906 426 LYS B O 1
ATOM 3239 N N . GLY A 1 427 ? -33.81300 46.87800 -80.14300 1.000 47.14035 427 GLY B N 1
ATOM 3240 C CA . GLY A 1 427 ? -32.83900 47.83700 -80.62200 1.000 40.15701 427 GLY B CA 1
ATOM 3241 C C . GLY A 1 427 ? -31.39800 47.39400 -80.53600 1.000 49.58997 427 GLY B C 1
ATOM 3242 O O . GLY A 1 427 ? -30.50000 48.24100 -80.61400 1.000 46.70765 427 GLY B O 1
ATOM 3243 N N . ALA A 1 428 ? -31.14400 46.09800 -80.38700 1.000 44.72714 428 ALA B N 1
ATOM 3244 C CA . ALA A 1 428 ? -29.78300 45.60500 -80.22800 1.000 45.60747 428 ALA B CA 1
ATOM 3245 C C . ALA A 1 428 ? -29.11000 45.38900 -81.57800 1.000 50.58066 428 ALA B C 1
ATOM 3246 O O . ALA A 1 428 ? -29.75200 44.99600 -82.55700 1.000 49.32614 428 ALA B O 1
ATOM 3248 N N . THR A 1 429 ? -27.80800 45.66100 -81.62300 1.000 42.48690 429 THR B N 1
ATOM 3249 C CA . THR A 1 429 ? -26.97100 45.29300 -82.75600 1.000 41.53001 429 THR B CA 1
ATOM 3250 C C . THR A 1 429 ? -26.44700 43.88100 -82.52800 1.000 54.08609 429 THR B C 1
ATOM 3251 O O . THR A 1 429 ? -25.92400 43.57400 -81.45100 1.000 44.05507 429 THR B O 1
ATOM 3255 N N . ILE A 1 430 ? -26.59200 43.02100 -83.53300 1.000 37.80765 430 ILE B N 1
ATOM 3256 C CA . ILE A 1 430 ? -26.47000 41.58200 -83.33600 1.000 41.73408 430 ILE B CA 1
ATOM 3257 C C . ILE A 1 430 ? -25.58400 40.98200 -84.41900 1.000 43.34210 430 ILE B C 1
ATOM 3258 O O . ILE A 1 430 ? -25.77400 41.25500 -85.60900 1.000 47.32291 430 ILE B O 1
ATOM 3263 N N . PHE A 1 431 ? -24.62400 40.15700 -84.00200 1.000 35.66234 431 PHE B N 1
ATOM 3264 C CA . PHE A 1 431 ? -23.77300 39.38400 -84.89800 1.000 46.98113 431 PHE B CA 1
ATOM 3265 C C . PHE A 1 431 ? -23.92400 37.91500 -84.52800 1.000 45.88600 431 PHE B C 1
ATOM 3266 O O . PHE A 1 431 ? -23.63800 37.53200 -83.38800 1.000 35.19704 431 PHE B O 1
ATOM 3274 N N . VAL A 1 432 ? -24.38400 37.09000 -85.47400 1.000 35.32359 432 VAL B N 1
ATOM 3275 C CA . VAL A 1 432 ? -24.61400 35.67900 -85.19000 1.000 36.61615 432 VAL B CA 1
ATOM 3276 C C . VAL A 1 432 ? -23.92000 34.79400 -86.21500 1.000 35.08442 432 VAL B C 1
ATOM 3277 O O . VAL A 1 432 ? -23.60000 35.20600 -87.33200 1.000 37.85429 432 VAL B O 1
ATOM 3281 N N . THR A 1 433 ? -23.70100 33.55000 -85.80300 1.000 34.92389 433 THR B N 1
ATOM 3282 C CA . THR A 1 433 ? -23.30100 32.46300 -86.68000 1.000 34.87159 433 THR B CA 1
ATOM 3283 C C . THR A 1 433 ? -24.36500 31.38100 -86.60300 1.000 40.68428 433 THR B C 1
ATOM 3284 O O . THR A 1 433 ? -24.91500 31.11600 -85.52900 1.000 41.89323 433 THR B O 1
ATOM 3288 N N . THR A 1 434 ? -24.65900 30.76400 -87.74400 1.000 48.52482 434 THR B N 1
ATOM 3289 C CA . THR A 1 434 ? -25.69800 29.74700 -87.79300 1.000 39.69195 434 THR B CA 1
ATOM 3290 C C . THR A 1 434 ? -25.45700 28.84800 -88.99500 1.000 34.81302 434 THR B C 1
ATOM 3291 O O . THR A 1 434 ? -24.72900 29.19900 -89.92700 1.000 42.77651 434 THR B O 1
ATOM 3295 N N . HIS A 1 435 ? -26.07900 27.67200 -88.95200 1.000 34.77777 435 HIS B N 1
ATOM 3296 C CA . HIS A 1 435 ? -26.04000 26.73900 -90.06700 1.000 43.10026 435 HIS B CA 1
ATOM 3297 C C . HIS A 1 435 ? -27.40200 26.09200 -90.27400 1.000 44.05099 435 HIS B C 1
ATOM 3298 O O . HIS A 1 435 ? -27.49000 24.96100 -90.76100 1.000 51.16598 435 HIS B O 1
ATOM 3305 N N . LEU A 1 436 ? -28.47000 26.79100 -89.90000 1.000 42.74079 436 LEU B N 1
ATOM 3306 C CA . LEU A 1 436 ? -29.83700 26.32400 -90.09200 1.000 43.56948 436 LEU B CA 1
ATOM 3307 C C . LEU A 1 436 ? -30.47500 27.13500 -91.21200 1.000 48.25776 436 LEU B C 1
ATOM 3308 O O . LEU A 1 436 ? -30.49100 28.37100 -91.15700 1.000 38.60688 436 LEU B O 1
ATOM 3313 N N . THR A 1 437 ? -30.99600 26.43600 -92.22200 1.000 39.70824 437 THR B N 1
ATOM 3314 C CA . THR A 1 437 ? -31.55000 27.10400 -93.39900 1.000 38.02508 437 THR B CA 1
ATOM 3315 C C . THR A 1 437 ? -32.63900 28.11700 -93.06300 1.000 45.91219 437 THR B C 1
ATOM 3316 O O . THR A 1 437 ? -32.58800 29.23700 -93.60200 1.000 42.63598 437 THR B O 1
ATOM 3320 N N . PRO A 1 438 ? -33.63300 27.81900 -92.21400 1.000 46.88798 438 PRO B N 1
ATOM 3321 C CA . PRO A 1 438 ? -34.67800 28.82700 -91.95800 1.000 36.10260 438 PRO B CA 1
ATOM 3322 C C . PRO A 1 438 ? -34.14500 30.13600 -91.39800 1.000 53.16405 438 PRO B C 1
ATOM 3323 O O . PRO A 1 438 ? -34.71100 31.19700 -91.69400 1.000 50.89528 438 PRO B O 1
ATOM 3327 N N . VAL A 1 439 ? -33.07100 30.09700 -90.60500 1.000 41.96144 439 VAL B N 1
ATOM 3328 C CA . VAL A 1 439 ? -32.46300 31.33600 -90.12600 1.000 49.88587 439 VAL B CA 1
ATOM 3329 C C . VAL A 1 439 ? -31.82600 32.09700 -91.28600 1.000 48.16265 439 VAL B C 1
ATOM 3330 O O . VAL A 1 439 ? -31.86200 33.33200 -91.33300 1.000 38.59925 439 VAL B O 1
ATOM 3334 N N . LYS A 1 440 ? -31.23600 31.36900 -92.23700 1.000 38.23987 440 LYS B N 1
ATOM 3335 C CA . LYS A 1 440 ? -30.64400 31.99800 -93.41500 1.000 45.62685 440 LYS B CA 1
ATOM 3336 C C . LYS A 1 440 ? -31.69500 32.75000 -94.22300 1.000 45.97623 440 LYS B C 1
ATOM 3337 O O . LYS A 1 440 ? -31.49800 33.91100 -94.59900 1.000 44.65650 440 LYS B O 1
ATOM 3341 N N . VAL A 1 441 ? -32.82700 32.09800 -94.49100 1.000 50.80513 441 VAL B N 1
ATOM 3342 C CA . VAL A 1 441 ? -33.88000 32.71200 -95.29100 1.000 48.87945 441 VAL B CA 1
ATOM 3343 C C . VAL A 1 441 ? -34.45900 33.92300 -94.57400 1.000 51.41235 441 VAL B C 1
ATOM 3344 O O . VAL A 1 441 ? -34.76300 34.94700 -95.20000 1.000 57.54751 441 VAL B O 1
ATOM 3348 N N . PHE A 1 442 ? -34.62000 33.82700 -93.25200 1.000 44.04258 442 PHE B N 1
ATOM 3349 C CA . PHE A 1 442 ? -35.12100 34.95300 -92.47100 1.000 47.06906 442 PHE B CA 1
ATOM 3350 C C . PHE A 1 442 ? -34.22900 36.17800 -92.61300 1.000 48.40513 442 PHE B C 1
ATOM 3351 O O . PHE A 1 442 ? -34.71900 37.31200 -92.56500 1.000 55.06643 442 PHE B O 1
ATOM 3359 N N . ALA A 1 443 ? -32.92300 35.97200 -92.79700 1.000 52.70049 443 ALA B N 1
ATOM 3360 C CA . ALA A 1 443 ? -31.98600 37.08800 -92.85400 1.000 57.93294 443 ALA B CA 1
ATOM 3361 C C . ALA A 1 443 ? -32.07300 37.85900 -94.16300 1.000 52.64767 443 ALA B C 1
ATOM 3362 O O . ALA A 1 443 ? -31.80100 39.06500 -94.18200 1.000 56.75417 443 ALA B O 1
ATOM 3364 N N . MET A 1 444 ? -32.44100 37.19800 -95.26100 1.000 59.69155 444 MET B N 1
ATOM 3365 C CA . MET A 1 444 ? -32.53500 37.87600 -96.54800 1.000 63.61489 444 MET B CA 1
ATOM 3366 C C . MET A 1 444 ? -33.88200 38.55000 -96.76800 1.000 56.06408 444 MET B C 1
ATOM 3367 O O . MET A 1 444 ? -33.97400 39.45800 -97.60100 1.000 64.80507 444 MET B O 1
ATOM 3372 N N . ASN A 1 445 ? -34.92000 38.14200 -96.03600 1.000 58.67281 445 ASN B N 1
ATOM 3373 C CA . ASN A 1 445 ? -36.24500 38.73100 -96.16300 1.000 53.63700 445 ASN B CA 1
ATOM 3374 C C . ASN A 1 445 ? -36.51400 39.83100 -95.14400 1.000 59.14967 445 ASN B C 1
ATOM 3375 O O . ASN A 1 445 ? -37.49200 40.57000 -95.29800 1.000 59.92056 445 ASN B O 1
ATOM 3380 N N . HIS A 1 446 ? -35.67900 39.95800 -94.11600 1.000 58.64834 446 HIS B N 1
ATOM 3381 C CA . HIS A 1 446 ? -35.94900 40.97700 -93.11300 1.000 57.04599 446 HIS B CA 1
ATOM 3382 C C . HIS A 1 446 ? -35.12700 42.23000 -93.38400 1.000 63.55769 446 HIS B C 1
ATOM 3383 O O . HIS A 1 446 ? -33.93100 42.13600 -93.68300 1.000 60.48199 446 HIS B O 1
ATOM 3390 N N . PRO A 1 447 ? -35.75300 43.40700 -93.27800 1.000 61.82858 447 PRO B N 1
ATOM 3391 C CA . PRO A 1 447 ? -35.05500 44.64200 -93.67100 1.000 59.74336 447 PRO B CA 1
ATOM 3392 C C . PRO A 1 447 ? -33.89200 45.00300 -92.76400 1.000 59.03763 447 PRO B C 1
ATOM 3393 O O . PRO A 1 447 ? -32.96600 45.68900 -93.21400 1.000 50.63793 447 PRO B O 1
ATOM 3397 N N . LEU A 1 448 ? -33.91000 44.57300 -91.50400 1.000 56.50769 448 LEU B N 1
ATOM 3398 C CA . LEU A 1 448 ? -32.84500 44.90600 -90.57100 1.000 45.27544 448 LEU B CA 1
ATOM 3399 C C . LEU A 1 448 ? -31.69000 43.91500 -90.59900 1.000 43.29635 448 LEU B C 1
ATOM 3400 O O . LEU A 1 448 ? -30.65600 44.17700 -89.97500 1.000 54.83832 448 LEU B O 1
ATOM 3405 N N . LEU A 1 449 ? -31.83200 42.80000 -91.30700 1.000 54.05930 449 LEU B N 1
ATOM 3406 C CA . LEU A 1 449 ? -30.83100 41.74500 -91.31400 1.000 47.67862 449 LEU B CA 1
ATOM 3407 C C . LEU A 1 449 ? -29.99000 41.78900 -92.58400 1.000 47.09102 449 LEU B C 1
ATOM 3408 O O . LEU A 1 449 ? -30.46700 42.14800 -93.66300 1.000 42.71752 449 LEU B O 1
ATOM 3413 N N . LEU A 1 450 ? -28.72500 41.40900 -92.43600 1.000 44.78843 450 LEU B N 1
ATOM 3414 C CA . LEU A 1 450 ? -27.80000 41.25300 -93.54700 1.000 37.98088 450 LEU B CA 1
ATOM 3415 C C . LEU A 1 450 ? -27.17600 39.86900 -93.46900 1.000 50.85426 450 LEU B C 1
ATOM 3416 O O . LEU A 1 450 ? -26.78400 39.41600 -92.39000 1.000 50.60397 450 LEU B O 1
ATOM 3421 N N . ASN A 1 451 ? -27.09500 39.19600 -94.61100 1.000 49.22457 451 ASN B N 1
ATOM 3422 C CA . ASN A 1 451 ? -26.51500 37.86400 -94.69800 1.000 37.09830 451 ASN B CA 1
ATOM 3423 C C . ASN A 1 451 ? -25.07600 37.97100 -95.18400 1.000 46.21869 451 ASN B C 1
ATOM 3424 O O . ASN A 1 451 ? -24.79800 38.65800 -96.17200 1.000 51.68520 451 ASN B O 1
ATOM 3429 N N . ALA A 1 452 ? -24.16900 37.29200 -94.49000 1.000 45.43701 452 ALA B N 1
ATOM 3430 C CA . ALA A 1 452 ? -22.76900 37.23300 -94.87700 1.000 43.70179 452 ALA B CA 1
ATOM 3431 C C . ALA A 1 452 ? -22.30500 35.78500 -94.82100 1.000 42.03180 452 ALA B C 1
ATOM 3432 O O . ALA A 1 452 ? -22.97800 34.91500 -94.26300 1.000 42.08087 452 ALA B O 1
ATOM 3434 N N . SER A 1 453 ? -21.14000 35.52900 -95.41000 1.000 36.14456 453 SER B N 1
ATOM 3435 C CA . SER A 1 453 ? -20.60800 34.17700 -95.46500 1.000 35.84657 453 SER B CA 1
ATOM 3436 C C . SER A 1 453 ? -19.10200 34.23800 -95.65900 1.000 43.18983 453 SER B C 1
ATOM 3437 O O . SER A 1 453 ? -18.57600 35.19500 -96.23200 1.000 40.78886 453 SER B O 1
ATOM 3440 N N . MET A 1 454 ? -18.41500 33.20800 -95.17200 1.000 35.83353 454 MET B N 1
ATOM 3441 C CA . MET A 1 454 ? -16.98200 33.08100 -95.38200 1.000 35.97395 454 MET B CA 1
ATOM 3442 C C . MET A 1 454 ? -16.71700 32.28500 -96.65300 1.000 39.99684 454 MET B C 1
ATOM 3443 O O . MET A 1 454 ? -17.42600 31.32300 -96.95900 1.000 35.91328 454 MET B O 1
ATOM 3448 N N . GLU A 1 455 ? -15.70400 32.71000 -97.40200 1.000 42.39577 455 GLU B N 1
ATOM 3449 C CA . GLU A 1 455 ? -15.44500 32.13800 -98.71500 1.000 47.30767 455 GLU B CA 1
ATOM 3450 C C . GLU A 1 455 ? -14.83100 30.74800 -98.59300 1.000 56.68185 455 GLU B C 1
ATOM 3451 O O . GLU A 1 455 ? -14.09600 30.44500 -97.64900 1.000 44.40298 455 GLU B O 1
ATOM 3457 N N . PHE A 1 456 ? -15.14500 29.89900 -99.56700 1.000 47.08981 456 PHE B N 1
ATOM 3458 C CA . PHE A 1 456 ? -14.58400 28.56200 -99.65600 1.000 40.36575 456 PHE B CA 1
ATOM 3459 C C . PHE A 1 456 ? -13.98300 28.35200 -101.03600 1.000 51.70527 456 PHE B C 1
ATOM 3460 O O . PHE A 1 456 ? -14.60300 28.68800 -102.05000 1.000 52.61824 456 PHE B O 1
ATOM 3468 N N . ASP A 1 457 ? -12.78600 27.76800 -101.07000 1.000 52.37113 457 ASP B N 1
ATOM 3469 C CA . ASP A 1 457 ? -12.13300 27.42900 -102.32700 1.000 48.60202 457 ASP B CA 1
ATOM 3470 C C . ASP A 1 457 ? -12.57100 26.02800 -102.73500 1.000 57.93980 457 ASP B C 1
ATOM 3471 O O . ASP A 1 457 ? -12.25100 25.06200 -102.02400 1.000 52.08756 457 ASP B O 1
ATOM 3476 N N . PRO A 1 458 ? -13.29700 25.86300 -103.84500 1.000 54.98313 458 PRO B N 1
ATOM 3477 C CA . PRO A 1 458 ? -13.69300 24.50300 -104.24600 1.000 64.37188 458 PRO B CA 1
ATOM 3478 C C . PRO A 1 458 ? -12.52200 23.64700 -104.69200 1.000 66.74523 458 PRO B C 1
ATOM 3479 O O . PRO A 1 458 ? -12.47600 22.45300 -104.36600 1.000 58.77464 458 PRO B O 1
ATOM 3483 N N . GLU A 1 459 ? -11.56700 24.22500 -105.42500 1.000 69.94916 459 GLU B N 1
ATOM 3484 C CA . GLU A 1 459 ? -10.43500 23.45300 -105.92700 1.000 63.46540 459 GLU B CA 1
ATOM 3485 C C . GLU A 1 459 ? -9.57700 22.92300 -104.78300 1.000 57.54212 459 GLU B C 1
ATOM 3486 O O . GLU A 1 459 ? -9.35600 21.71300 -104.66100 1.000 58.65814 459 GLU B O 1
ATOM 3488 N N . THR A 1 460 ? -9.08000 23.82100 -103.93000 1.000 67.24270 460 THR B N 1
ATOM 3489 C CA . THR A 1 460 ? -8.25400 23.39500 -102.80600 1.000 53.04719 460 THR B CA 1
ATOM 3490 C C . THR A 1 460 ? -9.06100 22.72500 -101.70400 1.000 52.10756 460 THR B C 1
ATOM 3491 O O . THR A 1 460 ? -8.46000 22.12100 -100.80800 1.000 52.44779 460 THR B O 1
ATOM 3495 N N . LEU A 1 461 ? -10.39000 22.81100 -101.75500 1.000 49.55965 461 LEU B N 1
ATOM 3496 C CA . LEU A 1 461 ? -11.26500 22.24300 -100.73000 1.000 58.49500 461 LEU B CA 1
ATOM 3497 C C . LEU A 1 461 ? -10.87300 22.74200 -99.33900 1.000 62.14327 461 LEU B C 1
ATOM 3498 O O . LEU A 1 461 ? -10.77400 21.97600 -98.37800 1.000 65.85927 461 LEU B O 1
ATOM 3500 N N . SER A 1 462 ? -10.64800 24.05400 -99.23900 1.000 63.39531 462 SER B N 1
ATOM 3501 C CA . SER A 1 462 ? -10.21900 24.68900 -98.00400 1.000 61.02725 462 SER B CA 1
ATOM 3502 C C . SER A 1 462 ? -10.85900 26.06500 -97.87100 1.000 60.56266 462 SER B C 1
ATOM 3503 O O . SER A 1 462 ? -11.05500 26.75800 -98.88200 1.000 46.61598 462 SER B O 1
ATOM 3506 N N . PRO A 1 463 ? -11.20700 26.48000 -96.65500 1.000 49.35472 463 PRO B N 1
ATOM 3507 C CA . PRO A 1 463 ? -11.72700 27.83600 -96.45900 1.000 49.33614 463 PRO B CA 1
ATOM 3508 C C . PRO A 1 463 ? -10.64500 28.88100 -96.68500 1.000 45.26438 463 PRO B C 1
ATOM 3509 O O . PRO A 1 463 ? -9.44600 28.61200 -96.58700 1.000 52.86726 463 PRO B O 1
ATOM 3513 N N . THR A 1 464 ? -11.09400 30.09900 -96.99600 1.000 42.40487 464 THR B N 1
ATOM 3514 C CA . THR A 1 464 ? -10.19300 31.20700 -97.27100 1.000 43.52299 464 THR B CA 1
ATOM 3515 C C . THR A 1 464 ? -10.27700 32.34000 -96.25800 1.000 46.34171 464 THR B C 1
ATOM 3516 O O . THR A 1 464 ? -9.42500 33.23400 -96.29400 1.000 44.22835 464 THR B O 1
ATOM 3520 N N . TYR A 1 465 ? -11.28100 32.34100 -95.37600 1.000 40.31141 465 TYR B N 1
ATOM 3521 C CA . TYR A 1 465 ? -11.41400 33.33500 -94.30600 1.000 46.13711 465 TYR B CA 1
ATOM 3522 C C . TYR A 1 465 ? -11.61200 34.74700 -94.84700 1.000 43.34669 465 TYR B C 1
ATOM 3523 O O . TYR A 1 465 ? -11.16400 35.72400 -94.24000 1.000 47.66569 465 TYR B O 1
ATOM 3532 N N . ARG A 1 466 ? -12.28700 34.86600 -95.98800 1.000 36.97480 466 ARG B N 1
ATOM 3533 C CA . ARG A 1 466 ? -12.67200 36.15200 -96.55500 1.000 37.11973 466 ARG B CA 1
ATOM 3534 C C . ARG A 1 466 ? -14.18300 36.30200 -96.44800 1.000 40.50403 466 ARG B C 1
ATOM 3535 O O . ARG A 1 466 ? -14.92900 35.39300 -96.83000 1.000 36.70431 466 ARG B O 1
ATOM 3537 N N . VAL A 1 467 ? -14.62800 37.44300 -95.93100 1.000 36.93402 467 VAL B N 1
ATOM 3538 C CA . VAL A 1 467 ? -16.04700 37.67300 -95.68000 1.000 36.75924 467 VAL B CA 1
ATOM 3539 C C . VAL A 1 467 ? -16.71300 38.13800 -96.96900 1.000 36.94074 467 VAL B C 1
ATOM 3540 O O . VAL A 1 467 ? -16.35600 39.18200 -97.52300 1.000 37.24751 467 VAL B O 1
ATOM 3544 N N . LEU A 1 468 ? -17.68300 37.36200 -97.44700 1.000 44.49824 468 LEU B N 1
ATOM 3545 C CA . LEU A 1 468 ? -18.48400 37.72300 -98.61100 1.000 37.24135 468 LEU B CA 1
ATOM 3546 C C . LEU A 1 468 ? -19.82900 38.23400 -98.10900 1.000 45.62223 468 LEU B C 1
ATOM 3547 O O . LEU A 1 468 ? -20.61300 37.47600 -97.52700 1.000 39.94352 468 LEU B O 1
ATOM 3552 N N . VAL A 1 469 ? -20.09100 39.51600 -98.33300 1.000 57.20777 469 VAL B N 1
ATOM 3553 C CA . VAL A 1 469 ? -21.25300 40.19400 -97.77400 1.000 56.81652 469 VAL B CA 1
ATOM 3554 C C . VAL A 1 469 ? -22.38100 40.19100 -98.79700 1.000 56.03076 469 VAL B C 1
ATOM 3555 O O . VAL A 1 469 ? -22.15800 40.42700 -99.99200 1.000 58.40193 469 VAL B O 1
ATOM 3559 N N . GLY A 1 470 ? -23.59600 39.89900 -98.32900 1.000 52.02952 470 GLY B N 1
ATOM 3560 C CA . GLY A 1 470 ? -24.78800 39.91300 -99.14900 1.000 55.86382 470 GLY B CA 1
ATOM 3561 C C . GLY A 1 470 ? -25.34400 38.54300 -99.47300 1.000 51.97352 470 GLY B C 1
ATOM 3562 O O . GLY A 1 470 ? -26.53800 38.43100 -99.78000 1.000 61.97502 470 GLY B O 1
ATOM 3563 N N . VAL A 1 471 ? -24.52400 37.49900 -99.40700 1.000 50.97932 471 VAL B N 1
ATOM 3564 C CA . VAL A 1 471 ? -24.96000 36.16500 -99.80800 1.000 61.41985 471 VAL B CA 1
ATOM 3565 C C . VAL A 1 471 ? -24.83500 35.19500 -98.63800 1.000 68.00441 471 VAL B C 1
ATOM 3566 O O . VAL A 1 471 ? -23.88100 35.28400 -97.84900 1.000 50.24520 471 VAL B O 1
ATOM 3570 N N . PRO A 1 472 ? -25.77400 34.27000 -98.47900 1.000 66.79558 472 PRO B N 1
ATOM 3571 C CA . PRO A 1 472 ? -25.62700 33.22000 -97.47000 1.000 60.24369 472 PRO B CA 1
ATOM 3572 C C . PRO A 1 472 ? -24.63500 32.15800 -97.93300 1.000 61.13209 472 PRO B C 1
ATOM 3573 O O . PRO A 1 472 ? -24.22000 32.11400 -99.09100 1.000 62.33682 472 PRO B O 1
ATOM 3577 N N . GLY A 1 473 ? -24.25800 31.26000 -97.02200 1.000 62.78813 473 GLY B N 1
ATOM 3578 C CA . GLY A 1 473 ? -23.24800 30.23600 -97.35900 1.000 59.84811 473 GLY B CA 1
ATOM 3579 C C . GLY A 1 473 ? -23.58200 28.84000 -96.86500 1.000 56.67050 473 GLY B C 1
ATOM 3580 O O . GLY A 1 473 ? -24.69900 28.63800 -96.37300 1.000 53.49413 473 GLY B O 1
ATOM 3581 N N . GLY A 1 474 ? -22.63300 27.91200 -96.99300 1.000 49.72168 474 GLY B N 1
ATOM 3582 C CA . GLY A 1 474 ? -22.89200 26.50800 -96.62600 1.000 54.60508 474 GLY B CA 1
ATOM 3583 C C . GLY A 1 474 ? -21.78100 25.87100 -95.81900 1.000 50.69729 474 GLY B C 1
ATOM 3584 O O . GLY A 1 474 ? -20.63700 26.28900 -95.99100 1.000 45.13830 474 GLY B O 1
ATOM 3585 N N . SER A 1 475 ? -22.09100 24.81400 -95.07200 1.000 48.22283 475 SER B N 1
ATOM 3586 C CA . SER A 1 475 ? -21.11500 24.18700 -94.14300 1.000 45.68284 475 SER B CA 1
ATOM 3587 C C . SER A 1 475 ? -20.01900 23.37300 -94.84100 1.000 44.76177 475 SER B C 1
ATOM 3588 O O . SER A 1 475 ? -18.91100 23.37300 -94.31200 1.000 36.15639 475 SER B O 1
ATOM 3591 N N . HIS A 1 476 ? -20.32100 22.67600 -95.94400 1.000 49.60088 476 HIS B N 1
ATOM 3592 C CA . HIS A 1 476 ? -19.32500 21.85900 -96.70100 1.000 35.17101 476 HIS B CA 1
ATOM 3593 C C . HIS A 1 476 ? -18.73200 20.77600 -95.79100 1.000 41.55268 476 HIS B C 1
ATOM 3594 O O . HIS A 1 476 ? -17.54500 20.45100 -95.91500 1.000 35.27985 476 HIS B O 1
ATOM 3601 N N . ALA A 1 477 ? -19.56700 20.18600 -94.94300 1.000 35.03818 477 ALA B N 1
ATOM 3602 C CA . ALA A 1 477 ? -19.09600 19.19400 -93.95600 1.000 42.43658 477 ALA B CA 1
ATOM 3603 C C . ALA A 1 477 ? -18.31900 18.07000 -94.63300 1.000 46.91355 477 ALA B C 1
ATOM 3604 O O . ALA A 1 477 ? -17.24800 17.71600 -94.13500 1.000 45.94014 477 ALA B O 1
ATOM 3606 N N . PHE A 1 478 ? -18.85100 17.54500 -95.73000 1.000 43.24415 478 PHE B N 1
ATOM 3607 C CA . PHE A 1 478 ? -18.20400 16.41400 -96.38800 1.000 35.35631 478 PHE B CA 1
ATOM 3608 C C . PHE A 1 478 ? -16.77100 16.75000 -96.77800 1.000 35.52460 478 PHE B C 1
ATOM 3609 O O . PHE A 1 478 ? -15.85000 15.95700 -96.55000 1.000 47.17497 478 PHE B O 1
ATOM 3617 N N . GLN A 1 479 ? -16.56100 17.92700 -97.36900 1.000 38.09792 479 GLN B N 1
ATOM 3618 C CA . GLN A 1 479 ? -15.21900 18.29800 -97.80300 1.000 44.83462 479 GLN B CA 1
ATOM 3619 C C . GLN A 1 479 ? -14.31300 18.59600 -96.61400 1.000 41.03531 479 GLN B C 1
ATOM 3620 O O . GLN A 1 479 ? -13.13600 18.21600 -96.61400 1.000 51.06065 479 GLN B O 1
ATOM 3626 N N . ILE A 1 480 ? -14.84100 19.27000 -95.59100 1.000 35.61144 480 ILE B N 1
ATOM 3627 C CA . ILE A 1 480 ? -14.01400 19.62300 -94.44200 1.000 47.15680 480 ILE B CA 1
ATOM 3628 C C . ILE A 1 480 ? -13.69900 18.38700 -93.60700 1.000 43.10529 480 ILE B C 1
ATOM 3629 O O . ILE A 1 480 ? -12.59100 18.25200 -93.07100 1.000 50.04582 480 ILE B O 1
ATOM 3634 N N . ALA A 1 481 ? -14.65100 17.45600 -93.49600 1.000 40.64472 481 ALA B N 1
ATOM 3635 C CA . ALA A 1 481 ? -14.35000 16.19400 -92.82500 1.000 44.67620 481 ALA B CA 1
ATOM 3636 C C . ALA A 1 481 ? -13.29000 15.40700 -93.58200 1.000 45.93212 481 ALA B C 1
ATOM 3637 O O . ALA A 1 481 ? -12.48600 14.69600 -92.96900 1.000 44.23385 481 ALA B O 1
ATOM 3639 N N . GLU A 1 482 ? -13.26800 15.52600 -94.91100 1.000 45.84076 482 GLU B N 1
ATOM 3640 C CA . GLU A 1 482 ? -12.20600 14.89800 -95.68900 1.000 44.20344 482 GLU B CA 1
ATOM 3641 C C . GLU A 1 482 ? -10.85900 15.55000 -95.39900 1.000 41.23287 482 GLU B C 1
ATOM 3642 O O . GLU A 1 482 ? -9.85100 14.85600 -95.21700 1.000 42.20440 482 GLU B O 1
ATOM 3648 N N . LYS A 1 483 ? -10.82400 16.88400 -95.33600 1.000 36.37610 483 LYS B N 1
ATOM 3649 C CA . LYS A 1 483 ? -9.57100 17.58200 -95.06400 1.000 44.17672 483 LYS B CA 1
ATOM 3650 C C . LYS A 1 483 ? -9.03000 17.26300 -93.67300 1.000 54.14072 483 LYS B C 1
ATOM 3651 O O . LYS A 1 483 ? -7.81800 17.35500 -93.44400 1.000 41.98697 483 LYS B O 1
ATOM 3653 N N . LEU A 1 484 ? -9.90000 16.88400 -92.73800 1.000 40.58147 484 LEU B N 1
ATOM 3654 C CA . LEU A 1 484 ? -9.47500 16.50500 -91.39600 1.000 48.19131 484 LEU B CA 1
ATOM 3655 C C . LEU A 1 484 ? -9.16900 15.01700 -91.26800 1.000 45.07672 484 LEU B C 1
ATOM 3656 O O . LEU A 1 484 ? -8.89500 14.54800 -90.16000 1.000 43.17005 484 LEU B O 1
ATOM 3661 N N . GLY A 1 485 ? -9.25000 14.24400 -92.35200 1.000 52.19580 485 GLY B N 1
ATOM 3662 C CA . GLY A 1 485 ? -8.80600 12.83600 -92.28700 1.000 36.88299 485 GLY B CA 1
ATOM 3663 C C . GLY A 1 485 ? -9.88200 11.76800 -92.32500 1.000 40.21989 485 GLY B C 1
ATOM 3664 O O . GLY A 1 485 ? -9.50000 10.60200 -92.41000 1.000 55.15848 485 GLY B O 1
ATOM 3665 N N . LEU A 1 486 ? -11.16000 12.11200 -92.22700 1.000 36.47253 486 LEU B N 1
ATOM 3666 C CA . LEU A 1 486 ? -12.17400 11.03000 -92.19300 1.000 44.94845 486 LEU B CA 1
ATOM 3667 C C . LEU A 1 486 ? -12.05400 10.22500 -93.49100 1.000 47.45028 486 LEU B C 1
ATOM 3668 O O . LEU A 1 486 ? -11.98900 10.85300 -94.55900 1.000 46.58019 486 LEU B O 1
ATOM 3673 N N . ASP A 1 487 ? -12.01700 8.89100 -93.39700 1.000 42.59151 487 ASP B N 1
ATOM 3674 C CA . ASP A 1 487 ? -11.78400 8.02600 -94.58300 1.000 48.36064 487 ASP B CA 1
ATOM 3675 C C . ASP A 1 487 ? -12.74600 8.35100 -95.71700 1.000 52.27233 487 ASP B C 1
ATOM 3676 O O . ASP A 1 487 ? -13.91800 8.65000 -95.43600 1.000 50.05654 487 ASP B O 1
ATOM 3678 N N . LYS A 1 488 ? -12.26900 8.20000 -96.95100 1.000 62.37303 488 LYS B N 1
ATOM 3679 C CA . LYS A 1 488 ? -13.09500 8.51600 -98.13900 1.000 56.83312 488 LYS B CA 1
ATOM 3680 C C . LYS A 1 488 ? -14.31100 7.60300 -98.19800 1.000 53.18523 488 LYS B C 1
ATOM 3681 O O . LYS A 1 488 ? -15.34300 8.06000 -98.69100 1.000 48.24099 488 LYS B O 1
ATOM 3683 N N . ARG A 1 489 ? -14.18300 6.37400 -97.70900 1.000 51.13517 489 ARG B N 1
ATOM 3684 C CA . ARG A 1 489 ? -15.28200 5.38700 -97.82400 1.000 48.18505 489 ARG B CA 1
ATOM 3685 C C . ARG A 1 489 ? -16.43300 5.77800 -96.90700 1.000 52.13708 489 ARG B C 1
ATOM 3686 O O . ARG A 1 489 ? -17.57200 5.40100 -97.20300 1.000 46.19364 489 ARG B O 1
ATOM 3688 N N . ILE A 1 490 ? -16.13200 6.49800 -95.83800 1.000 43.71348 490 ILE B N 1
ATOM 3689 C CA . ILE A 1 490 ? -17.19700 6.98000 -94.92200 1.000 40.73863 490 ILE B CA 1
ATOM 3690 C C . ILE A 1 490 ? -17.84200 8.17200 -95.62000 1.000 38.91732 490 ILE B C 1
ATOM 3691 O O . ILE A 1 490 ? -19.07000 8.24500 -95.65300 1.000 47.24325 490 ILE B O 1
ATOM 3696 N N . ILE A 1 491 ? -17.01600 9.04900 -96.18100 1.000 36.77784 491 ILE B N 1
ATOM 3697 C CA . ILE A 1 491 ? -17.54100 10.22400 -96.92700 1.000 55.27211 491 ILE B CA 1
ATOM 3698 C C . ILE A 1 491 ? -18.36700 9.71500 -98.11400 1.000 47.17083 491 ILE B C 1
ATOM 3699 O O . ILE A 1 491 ? -19.44400 10.27000 -98.36300 1.000 48.09034 491 ILE B O 1
ATOM 3701 N N . GLU A 1 492 ? -17.89300 8.66800 -98.78600 1.000 44.66091 492 GLU B N 1
ATOM 3702 C CA . GLU A 1 492 ? -18.64400 8.07800 -99.92300 1.000 54.38117 492 GLU B CA 1
ATOM 3703 C C . GLU A 1 492 ? -19.96000 7.48300 -99.42700 1.000 41.27041 492 GLU B C 1
ATOM 3704 O O . GLU A 1 492 ? -20.97700 7.66500 -100.09900 1.000 51.92176 492 GLU B O 1
ATOM 3706 N N . ASN A 1 493 ? -19.93400 6.81600 -98.28400 1.000 44.56900 493 ASN B N 1
ATOM 3707 C CA . ASN A 1 493 ? -21.18300 6.29000 -97.74500 1.000 45.48936 493 ASN B CA 1
ATOM 3708 C C . ASN A 1 493 ? -22.12400 7.41200 -97.32900 1.000 46.31965 493 ASN B C 1
ATOM 3709 O O . ASN A 1 493 ? -23.34700 7.22600 -97.31900 1.000 47.55431 493 ASN B O 1
ATOM 3714 N N . ALA A 1 494 ? -21.57700 8.58300 -96.99500 1.000 43.58944 494 ALA B N 1
ATOM 3715 C CA . ALA A 1 494 ? -22.40300 9.70900 -96.58000 1.000 43.39227 494 ALA B CA 1
ATOM 3716 C C . ALA A 1 494 ? -23.03500 10.41600 -97.77300 1.000 35.86843 494 ALA B C 1
ATOM 3717 O O . ALA A 1 494 ? -24.17400 10.88800 -97.68400 1.000 47.02926 494 ALA B O 1
ATOM 3719 N N . ARG A 1 495 ? -22.31800 10.50200 -98.89000 1.000 49.41118 495 ARG B N 1
ATOM 3720 C CA . ARG A 1 495 ? -22.81000 11.21600 -100.06400 1.000 55.58195 495 ARG B CA 1
ATOM 3721 C C . ARG A 1 495 ? -23.48200 10.26600 -101.05300 1.000 48.38514 495 ARG B C 1
ATOM 3722 O O . ARG A 1 495 ? -24.52400 9.68100 -100.75600 1.000 47.24298 495 ARG B O 1
ATOM 3724 N N . ASP B 1 2 ? -7.56100 12.72000 -74.61800 1.000 92.84673 2 ASP C N 1
ATOM 3725 C CA . ASP B 1 2 ? -7.82400 12.05800 -73.34600 1.000 61.11421 2 ASP C CA 1
ATOM 3726 C C . ASP B 1 2 ? -9.31600 11.78000 -73.17600 1.000 59.71230 2 ASP C C 1
ATOM 3727 O O . ASP B 1 2 ? -10.12000 12.70200 -73.03300 1.000 51.30933 2 ASP C O 1
ATOM 3732 N N . TYR B 1 3 ? -9.67500 10.49800 -73.18400 1.000 46.36984 3 TYR C N 1
ATOM 3733 C CA . TYR B 1 3 ? -11.07000 10.09000 -73.09900 1.000 45.62136 3 TYR C CA 1
ATOM 3734 C C . TYR B 1 3 ? -11.59100 10.04500 -71.66900 1.000 46.25717 3 TYR C C 1
ATOM 3735 O O . TYR B 1 3 ? -12.79300 10.24800 -71.45100 1.000 43.75914 3 TYR C O 1
ATOM 3744 N N . LEU B 1 4 ? -10.71600 9.80000 -70.69000 1.000 36.36913 4 LEU C N 1
ATOM 3745 C CA . LEU B 1 4 ? -11.15600 9.74400 -69.30000 1.000 36.35032 4 LEU C CA 1
ATOM 3746 C C . LEU B 1 4 ? -11.68300 11.09400 -68.82800 1.000 36.02867 4 LEU C C 1
ATOM 3747 O O . LEU B 1 4 ? -12.68100 11.15700 -68.10100 1.000 35.94654 4 LEU C O 1
ATOM 3752 N N . GLU B 1 5 ? -11.02800 12.18600 -69.23300 1.000 35.87567 5 GLU C N 1
ATOM 3753 C CA . GLU B 1 5 ? -11.52300 13.51200 -68.87800 1.000 35.58958 5 GLU C CA 1
ATOM 3754 C C . GLU B 1 5 ? -12.90900 13.75800 -69.46100 1.000 40.18167 5 GLU C C 1
ATOM 3755 O O . GLU B 1 5 ? -13.75900 14.38500 -68.81800 1.000 35.27498 5 GLU C O 1
ATOM 3761 N N . SER B 1 6 ? -13.16000 13.26200 -70.67400 1.000 38.57822 6 SER C N 1
ATOM 3762 C CA . SER B 1 6 ? -14.47700 13.42800 -71.27700 1.000 39.00542 6 SER C CA 1
ATOM 3763 C C . SER B 1 6 ? -15.54300 12.64800 -70.52100 1.000 40.51621 6 SER C C 1
ATOM 3764 O O . SER B 1 6 ? -16.71900 13.02700 -70.54100 1.000 45.84308 6 SER C O 1
ATOM 3767 N N . LEU B 1 7 ? -15.15900 11.56600 -69.85200 1.000 37.56251 7 LEU C N 1
ATOM 3768 C CA . LEU B 1 7 ? -16.08400 10.77700 -69.05400 1.000 35.82715 7 LEU C CA 1
ATOM 3769 C C . LEU B 1 7 ? -16.09600 11.18500 -67.58600 1.000 35.79330 7 LEU C C 1
ATOM 3770 O O . LEU B 1 7 ? -16.65600 10.45400 -66.76300 1.000 35.96492 7 LEU C O 1
ATOM 3775 N N . ASP B 1 8 ? -15.49400 12.33200 -67.24700 1.000 35.59532 8 ASP C N 1
ATOM 3776 C CA . ASP B 1 8 ? -15.43800 12.84600 -65.87400 1.000 35.54007 8 ASP C CA 1
ATOM 3777 C C . ASP B 1 8 ? -14.71500 11.88700 -64.93200 1.000 37.57987 8 ASP C C 1
ATOM 3778 O O . ASP B 1 8 ? -15.01800 11.83000 -63.73800 1.000 41.69490 8 ASP C O 1
ATOM 3783 N N . PHE B 1 9 ? -13.74900 11.13500 -65.45800 1.000 43.36323 9 PHE C N 1
ATOM 3784 C CA . PHE B 1 9 ? -13.03900 10.15600 -64.63600 1.000 41.39792 9 PHE C CA 1
ATOM 3785 C C . PHE B 1 9 ? -12.28300 10.79300 -63.47500 1.000 43.80712 9 PHE C C 1
ATOM 3786 O O . PHE B 1 9 ? -12.45100 10.32600 -62.33400 1.000 36.71611 9 PHE C O 1
ATOM 3794 N N . PRO B 1 10 ? -11.45900 11.83300 -63.66400 1.000 45.12927 10 PRO C N 1
ATOM 3795 C CA . PRO B 1 10 ? -10.75400 12.39600 -62.50000 1.000 35.95791 10 PRO C CA 1
ATOM 3796 C C . PRO B 1 10 ? -11.67600 13.11300 -61.53000 1.000 42.00605 10 PRO C C 1
ATOM 3797 O O . PRO B 1 10 ? -11.34800 13.20600 -60.34100 1.000 37.69852 10 PRO C O 1
ATOM 3801 N N . LYS B 1 11 ? -12.81900 13.62800 -61.99500 1.000 43.11527 11 LYS C N 1
ATOM 3802 C CA . LYS B 1 11 ? -13.78100 14.22900 -61.07600 1.000 38.32225 11 LYS C CA 1
ATOM 3803 C C . LYS B 1 11 ? -14.34300 13.20200 -60.10100 1.000 41.17507 11 LYS C C 1
ATOM 3804 O O . LYS B 1 11 ? -14.62600 13.53300 -58.94400 1.000 35.67836 11 LYS C O 1
ATOM 3810 N N . VAL B 1 12 ? -14.51000 11.95500 -60.54400 1.000 35.94191 12 VAL C N 1
ATOM 3811 C CA . VAL B 1 12 ? -15.00200 10.91300 -59.65000 1.000 36.21357 12 VAL C CA 1
ATOM 3812 C C . VAL B 1 12 ? -13.88500 10.41000 -58.74300 1.000 36.39444 12 VAL C C 1
ATOM 3813 O O . VAL B 1 12 ? -14.11900 10.08700 -57.57400 1.000 36.53459 12 VAL C O 1
ATOM 3817 N N . VAL B 1 13 ? -12.65800 10.34200 -59.26200 1.000 36.42059 13 VAL C N 1
ATOM 3818 C CA . VAL B 1 13 ? -11.51900 9.97200 -58.42800 1.000 36.60169 13 VAL C CA 1
ATOM 3819 C C . VAL B 1 13 ? -11.31300 11.00900 -57.33100 1.000 46.68724 13 VAL C C 1
ATOM 3820 O O . VAL B 1 13 ? -11.00400 10.66900 -56.18200 1.000 50.61245 13 VAL C O 1
ATOM 3824 N N . GLU B 1 14 ? -11.50100 12.28900 -57.66300 1.000 40.33411 14 GLU C N 1
ATOM 3825 C CA . GLU B 1 14 ? -11.39500 13.34300 -56.66100 1.000 35.89972 14 GLU C CA 1
ATOM 3826 C C . GLU B 1 14 ? -12.42900 13.15800 -55.55500 1.000 48.96011 14 GLU C C 1
ATOM 3827 O O . GLU B 1 14 ? -12.14300 13.41300 -54.37800 1.000 41.11533 14 GLU C O 1
ATOM 3833 N N . ILE B 1 15 ? -13.63400 12.70500 -55.91200 1.000 43.07877 15 ILE C N 1
ATOM 3834 C CA . ILE B 1 15 ? -14.63000 12.36200 -54.89900 1.000 39.09563 15 ILE C CA 1
ATOM 3835 C C . ILE B 1 15 ? -14.09000 11.27900 -53.97300 1.000 40.14914 15 ILE C C 1
ATOM 3836 O O . ILE B 1 15 ? -14.25600 11.34500 -52.74900 1.000 47.95365 15 ILE C O 1
ATOM 3841 N N . VAL B 1 16 ? -13.42200 10.27200 -54.54200 1.000 36.68107 16 VAL C N 1
ATOM 3842 C CA . VAL B 1 16 ? -12.85300 9.20300 -53.72800 1.000 42.78083 16 VAL C CA 1
ATOM 3843 C C . VAL B 1 16 ? -11.69700 9.73100 -52.88500 1.000 42.77274 16 VAL C C 1
ATOM 3844 O O . VAL B 1 16 ? -11.50800 9.31600 -51.73400 1.000 37.15461 16 VAL C O 1
ATOM 3848 N N . LYS B 1 17 ? -10.91900 10.66800 -53.43300 1.000 39.46843 17 LYS C N 1
ATOM 3849 C CA . LYS B 1 17 ? -9.75800 11.18800 -52.72000 1.000 37.62973 17 LYS C CA 1
ATOM 3850 C C . LYS B 1 17 ? -10.13700 11.96100 -51.46300 1.000 46.92565 17 LYS C C 1
ATOM 3851 O O . LYS B 1 17 ? -9.29800 12.10600 -50.56600 1.000 42.22612 17 LYS C O 1
ATOM 3857 N N . LYS B 1 18 ? -11.37700 12.45000 -51.37200 1.000 36.90529 18 LYS C N 1
ATOM 3858 C CA . LYS B 1 18 ? -11.81200 13.16300 -50.17600 1.000 44.03703 18 LYS C CA 1
ATOM 3859 C C . LYS B 1 18 ? -11.83100 12.26700 -48.94400 1.000 45.04902 18 LYS C C 1
ATOM 3860 O O . LYS B 1 18 ? -11.84800 12.78000 -47.81900 1.000 39.15965 18 LYS C O 1
ATOM 3866 N N . TYR B 1 19 ? -11.82900 10.94600 -49.12900 1.000 39.61913 19 TYR C N 1
ATOM 3867 C CA . TYR B 1 19 ? -11.85500 10.00100 -48.02300 1.000 37.22637 19 TYR C CA 1
ATOM 3868 C C . TYR B 1 19 ? -10.47500 9.48900 -47.63500 1.000 37.42434 19 TYR C C 1
ATOM 3869 O O . TYR B 1 19 ? -10.35300 8.81400 -46.60500 1.000 50.09091 19 TYR C O 1
ATOM 3878 N N . ALA B 1 20 ? -9.44300 9.78700 -48.42200 1.000 38.27862 20 ALA C N 1
ATOM 3879 C CA . ALA B 1 20 ? -8.09700 9.34400 -48.08400 1.000 37.53934 20 ALA C CA 1
ATOM 3880 C C . ALA B 1 20 ? -7.64000 9.97000 -46.77200 1.000 49.66114 20 ALA C C 1
ATOM 3881 O O . ALA B 1 20 ? -7.91000 11.14200 -46.49400 1.000 46.84785 20 ALA C O 1
ATOM 3883 N N . LEU B 1 21 ? -6.94600 9.17700 -45.95700 1.000 45.61120 21 LEU C N 1
ATOM 3884 C CA . LEU B 1 21 ? -6.48800 9.66200 -44.66200 1.000 58.45156 21 LEU C CA 1
ATOM 3885 C C . LEU B 1 21 ? -5.17700 10.43600 -44.74300 1.000 50.88354 21 LEU C C 1
ATOM 3886 O O . LEU B 1 21 ? -4.75200 11.00700 -43.73300 1.000 58.28368 21 LEU C O 1
ATOM 3891 N N . SER B 1 22 ? -4.54100 10.48300 -45.91000 1.000 51.94386 22 SER C N 1
ATOM 3892 C CA . SER B 1 22 ? -3.31800 11.25200 -46.09600 1.000 38.80539 22 SER C CA 1
ATOM 3893 C C . SER B 1 22 ? -3.14100 11.52800 -47.58200 1.000 52.68617 22 SER C C 1
ATOM 3894 O O . SER B 1 22 ? -3.85300 10.98000 -48.42800 1.000 43.28414 22 SER C O 1
ATOM 3897 N N . ASP B 1 23 ? -2.17400 12.39100 -47.89300 1.000 45.42746 23 ASP C N 1
ATOM 3898 C CA . ASP B 1 23 ? -1.84200 12.63700 -49.28900 1.000 37.26119 23 ASP C CA 1
ATOM 3899 C C . ASP B 1 23 ? -1.06500 11.48800 -49.91600 1.000 41.47847 23 ASP C C 1
ATOM 3900 O O . ASP B 1 23 ? -0.71500 11.56900 -51.09900 1.000 50.01527 23 ASP C O 1
ATOM 3902 N N . LEU B 1 24 ? -0.78200 10.42900 -49.15300 1.000 51.09366 24 LEU C N 1
ATOM 3903 C CA . LEU B 1 24 ? -0.17200 9.23600 -49.73100 1.000 45.64205 24 LEU C CA 1
ATOM 3904 C C . LEU B 1 24 ? -1.17600 8.47400 -50.58600 1.000 46.46382 24 LEU C C 1
ATOM 3905 O O . LEU B 1 24 ? -0.91500 8.17600 -51.75800 1.000 38.57980 24 LEU C O 1
ATOM 3910 N N . GLY B 1 25 ? -2.33200 8.14200 -50.00700 1.000 38.41451 25 GLY C N 1
ATOM 3911 C CA . GLY B 1 25 ? -3.37700 7.49600 -50.77800 1.000 38.42216 25 GLY C CA 1
ATOM 3912 C C . GLY B 1 25 ? -3.92600 8.37900 -51.87800 1.000 49.42747 25 GLY C C 1
ATOM 3913 O O . GLY B 1 25 ? -4.36800 7.87700 -52.91500 1.000 42.19470 25 GLY C O 1
ATOM 3914 N N . ARG B 1 26 ? -3.91100 9.69900 -51.67000 1.000 45.48904 26 ARG C N 1
ATOM 3915 C CA . ARG B 1 26 ? -4.31900 10.62400 -52.72300 1.000 45.35537 26 ARG C CA 1
ATOM 3916 C C . ARG B 1 26 ? -3.45900 10.44500 -53.96700 1.000 44.06379 26 ARG C C 1
ATOM 3917 O O . ARG B 1 26 ? -3.97600 10.32100 -55.08200 1.000 40.62346 26 ARG C O 1
ATOM 3925 N N . LYS B 1 27 ? -2.13600 10.42000 -53.78800 1.000 47.95771 27 LYS C N 1
ATOM 3926 C CA . LYS B 1 27 ? -1.23600 10.25400 -54.92400 1.000 38.99243 27 LYS C CA 1
ATOM 3927 C C . LYS B 1 27 ? -1.39000 8.87800 -55.56000 1.000 46.48578 27 LYS C C 1
ATOM 3928 O O . LYS B 1 27 ? -1.28400 8.74000 -56.78500 1.000 44.83461 27 LYS C O 1
ATOM 3934 N N . HIS B 1 28 ? -1.63600 7.84600 -54.74800 1.000 50.80437 28 HIS C N 1
ATOM 3935 C CA . HIS B 1 28 ? -1.74700 6.50100 -55.30000 1.000 38.82169 28 HIS C CA 1
ATOM 3936 C C . HIS B 1 28 ? -3.06600 6.29700 -56.03500 1.000 38.62808 28 HIS C C 1
ATOM 3937 O O . HIS B 1 28 ? -3.10900 5.58300 -57.04300 1.000 38.80215 28 HIS C O 1
ATOM 3944 N N . LEU B 1 29 ? -4.15300 6.89800 -55.54100 1.000 38.29493 29 LEU C N 1
ATOM 3945 C CA . LEU B 1 29 ? -5.41600 6.84300 -56.27000 1.000 38.15500 29 LEU C CA 1
ATOM 3946 C C . LEU B 1 29 ? -5.26300 7.43100 -57.66600 1.000 45.40970 29 LEU C C 1
ATOM 3947 O O . LEU B 1 29 ? -5.86200 6.93400 -58.62800 1.000 48.14100 29 LEU C O 1
ATOM 3952 N N . ASP B 1 30 ? -4.44700 8.47900 -57.79700 1.000 38.46323 30 ASP C N 1
ATOM 3953 C CA . ASP B 1 30 ? -4.16100 9.07300 -59.09600 1.000 40.97047 30 ASP C CA 1
ATOM 3954 C C . ASP B 1 30 ? -3.42200 8.12500 -60.03000 1.000 37.95453 30 ASP C C 1
ATOM 3955 O O . ASP B 1 30 ? -3.34400 8.40500 -61.23100 1.000 37.87848 30 ASP C O 1
ATOM 3960 N N . THR B 1 31 ? -2.87600 7.02500 -59.51700 1.000 38.36145 31 THR C N 1
ATOM 3961 C CA . THR B 1 31 ? -2.17300 6.05800 -60.34600 1.000 38.75342 31 THR C CA 1
ATOM 3962 C C . THR B 1 31 ? -3.08900 4.98000 -60.90800 1.000 38.87849 31 THR C C 1
ATOM 3963 O O . THR B 1 31 ? -2.64700 4.19400 -61.75100 1.000 42.22863 31 THR C O 1
ATOM 3967 N N . LEU B 1 32 ? -4.34500 4.92400 -60.46900 1.000 41.36874 32 LEU C N 1
ATOM 3968 C CA . LEU B 1 32 ? -5.26100 3.85300 -60.84900 1.000 40.89075 32 LEU C CA 1
ATOM 3969 C C . LEU B 1 32 ? -5.95400 4.23500 -62.15000 1.000 50.84219 32 LEU C C 1
ATOM 3970 O O . LEU B 1 32 ? -6.79200 5.14300 -62.17400 1.000 52.82608 32 LEU C O 1
ATOM 3975 N N . LYS B 1 33 ? -5.60800 3.54000 -63.22400 1.000 50.35736 33 LYS C N 1
ATOM 3976 C CA . LYS B 1 33 ? -6.13100 3.77900 -64.55800 1.000 48.88106 33 LYS C CA 1
ATOM 3977 C C . LYS B 1 33 ? -6.65400 2.47200 -65.13100 1.000 47.26188 33 LYS C C 1
ATOM 3978 O O . LYS B 1 33 ? -6.26500 1.38900 -64.68000 1.000 43.56026 33 LYS C O 1
ATOM 3984 N N . PRO B 1 34 ? -7.56400 2.53900 -66.12100 1.000 58.51049 34 PRO C N 1
ATOM 3985 C CA . PRO B 1 34 ? -8.16300 1.31100 -66.67000 1.000 49.25858 34 PRO C CA 1
ATOM 3986 C C . PRO B 1 34 ? -7.14700 0.27400 -67.12300 1.000 44.24237 34 PRO C C 1
ATOM 3987 O O . PRO B 1 34 ? -6.30900 0.54500 -67.98900 1.000 44.34469 34 PRO C O 1
ATOM 3991 N N . THR B 1 35 ? -7.22300 -0.92000 -66.54000 1.000 39.83482 35 THR C N 1
ATOM 3992 C CA . THR B 1 35 ? -6.37000 -2.03700 -66.91200 1.000 48.29826 35 THR C CA 1
ATOM 3993 C C . THR B 1 35 ? -7.23100 -3.21800 -67.34600 1.000 46.85060 35 THR C C 1
ATOM 3994 O O . THR B 1 35 ? -8.40800 -3.32400 -66.99200 1.000 49.02002 35 THR C O 1
ATOM 3998 N N . VAL B 1 36 ? -6.62100 -4.10900 -68.12900 1.000 40.96435 36 VAL C N 1
ATOM 3999 C CA . VAL B 1 36 ? -7.35000 -5.25300 -68.66700 1.000 45.39896 36 VAL C CA 1
ATOM 4000 C C . VAL B 1 36 ? -7.61000 -6.30000 -67.58600 1.000 54.31310 36 VAL C C 1
ATOM 4001 O O . VAL B 1 36 ? -8.62200 -7.01400 -67.63200 1.000 56.02035 36 VAL C O 1
ATOM 4005 N N . ASN B 1 37 ? -6.72900 -6.39200 -66.58300 1.000 47.40158 37 ASN C N 1
ATOM 4006 C CA . ASN B 1 37 ? -6.82400 -7.38000 -65.50800 1.000 42.32568 37 ASN C CA 1
ATOM 4007 C C . ASN B 1 37 ? -6.94600 -6.66500 -64.16600 1.000 50.89939 37 ASN C C 1
ATOM 4008 O O . ASN B 1 37 ? -5.94900 -6.49500 -63.44900 1.000 42.24935 37 ASN C O 1
ATOM 4013 N N . PRO B 1 38 ? -8.15200 -6.23900 -63.78800 1.000 55.05965 38 PRO C N 1
ATOM 4014 C CA . PRO B 1 38 ? -8.34300 -5.53600 -62.50700 1.000 42.04924 38 PRO C CA 1
ATOM 4015 C C . PRO B 1 38 ? -8.80000 -6.41800 -61.34900 1.000 50.66394 38 PRO C C 1
ATOM 4016 O O . PRO B 1 38 ? -9.07100 -5.87300 -60.27200 1.000 54.18212 38 PRO C O 1
ATOM 4020 N N . TRP B 1 39 ? -8.87100 -7.73800 -61.54000 1.000 45.67690 39 TRP C N 1
ATOM 4021 C CA . TRP B 1 39 ? -9.50500 -8.61300 -60.55600 1.000 56.12166 39 TRP C CA 1
ATOM 4022 C C . TRP B 1 39 ? -8.85000 -8.49600 -59.18400 1.000 44.20570 39 TRP C C 1
ATOM 4023 O O . TRP B 1 39 ? -9.54200 -8.47300 -58.15900 1.000 52.57464 39 TRP C O 1
ATOM 4034 N N . ASP B 1 40 ? -7.51800 -8.42300 -59.14200 1.000 43.16436 40 ASP C N 1
ATOM 4035 C CA . ASP B 1 40 ? -6.83000 -8.35800 -57.85600 1.000 50.14623 40 ASP C CA 1
ATOM 4036 C C . ASP B 1 40 ? -7.19200 -7.08600 -57.09900 1.000 57.26491 40 ASP C C 1
ATOM 4037 O O . ASP B 1 40 ? -7.45200 -7.12500 -55.89100 1.000 50.42646 40 ASP C O 1
ATOM 4042 N N . GLU B 1 41 ? -7.22400 -5.94600 -57.79600 1.000 57.00159 41 GLU C N 1
ATOM 4043 C CA . GLU B 1 41 ? -7.57600 -4.69200 -57.14000 1.000 41.77367 41 GLU C CA 1
ATOM 4044 C C . GLU B 1 41 ? -9.00700 -4.72500 -56.61900 1.000 42.50045 41 GLU C C 1
ATOM 4045 O O . GLU B 1 41 ? -9.28700 -4.22500 -55.52400 1.000 54.70563 41 GLU C O 1
ATOM 4051 N N . LEU B 1 42 ? -9.92600 -5.31800 -57.38600 1.000 48.20901 42 LEU C N 1
ATOM 4052 C CA . LEU B 1 42 ? -11.32400 -5.34200 -56.96700 1.000 45.45822 42 LEU C CA 1
ATOM 4053 C C . LEU B 1 42 ? -11.53400 -6.27100 -55.77800 1.000 51.15691 42 LEU C C 1
ATOM 4054 O O . LEU B 1 42 ? -12.29900 -5.94700 -54.86200 1.000 46.44872 42 LEU C O 1
ATOM 4059 N N . GLU B 1 43 ? -10.86900 -7.42900 -55.77300 1.000 44.10988 43 GLU C N 1
ATOM 4060 C CA . GLU B 1 43 ? -10.99700 -8.34400 -54.64400 1.000 43.27866 43 GLU C CA 1
ATOM 4061 C C . GLU B 1 43 ? -10.44800 -7.73000 -53.36200 1.000 58.30268 43 GLU C C 1
ATOM 4062 O O . GLU B 1 43 ? -10.95800 -8.00800 -52.26900 1.000 43.41532 43 GLU C O 1
ATOM 4068 N N . LEU B 1 44 ? -9.41500 -6.89200 -53.47400 1.000 45.27354 44 LEU C N 1
ATOM 4069 C CA . LEU B 1 44 ? -8.89900 -6.20200 -52.30000 1.000 42.74413 44 LEU C CA 1
ATOM 4070 C C . LEU B 1 44 ? -9.90300 -5.18100 -51.78100 1.000 48.94667 44 LEU C C 1
ATOM 4071 O O . LEU B 1 44 ? -10.06200 -5.02300 -50.56400 1.000 51.74383 44 LEU C O 1
ATOM 4076 N N . VAL B 1 45 ? -10.58700 -4.47600 -52.68500 1.000 41.86123 45 VAL C N 1
ATOM 4077 C CA . VAL B 1 45 ? -11.66300 -3.58500 -52.26200 1.000 41.49497 45 VAL C CA 1
ATOM 4078 C C . VAL B 1 45 ? -12.79800 -4.38900 -51.64600 1.000 41.86504 45 VAL C C 1
ATOM 4079 O O . VAL B 1 45 ? -13.38400 -3.99100 -50.63100 1.000 44.52408 45 VAL C O 1
ATOM 4083 N N . GLU B 1 46 ? -13.12200 -5.53800 -52.24400 1.000 43.44250 46 GLU C N 1
ATOM 4084 C CA . GLU B 1 46 ? -14.20000 -6.36700 -51.71900 1.000 56.94046 46 GLU C CA 1
ATOM 4085 C C . GLU B 1 46 ? -13.85700 -6.93100 -50.34500 1.000 44.49530 46 GLU C C 1
ATOM 4086 O O . GLU B 1 46 ? -14.74600 -7.09800 -49.50200 1.000 45.42826 46 GLU C O 1
ATOM 4092 N N . GLU B 1 47 ? -12.57800 -7.21200 -50.09200 1.000 43.28262 47 GLU C N 1
ATOM 4093 C CA . GLU B 1 47 ? -12.18900 -7.75600 -48.79500 1.000 50.31355 47 GLU C CA 1
ATOM 4094 C C . GLU B 1 47 ? -12.31500 -6.70800 -47.69800 1.000 52.54864 47 GLU C C 1
ATOM 4095 O O . GLU B 1 47 ? -12.89300 -6.97400 -46.63800 1.000 51.25499 47 GLU C O 1
ATOM 4101 N N . LEU B 1 48 ? -11.77700 -5.50700 -47.93400 1.000 46.02931 48 LEU C N 1
ATOM 4102 C CA . LEU B 1 48 ? -11.87500 -4.45200 -46.93100 1.000 42.49230 48 LEU C CA 1
ATOM 4103 C C . LEU B 1 48 ? -13.31000 -3.97400 -46.76500 1.000 42.30696 48 LEU C C 1
ATOM 4104 O O . LEU B 1 48 ? -13.67300 -3.47000 -45.69600 1.000 53.59263 48 LEU C O 1
ATOM 4109 N N . LEU B 1 49 ? -14.13400 -4.11900 -47.80400 1.000 49.13456 49 LEU C N 1
ATOM 4110 C CA . LEU B 1 49 ? -15.53900 -3.74400 -47.69000 1.000 51.78983 49 LEU C CA 1
ATOM 4111 C C . LEU B 1 49 ? -16.25800 -4.63600 -46.68700 1.000 45.81415 49 LEU C C 1
ATOM 4112 O O . LEU B 1 49 ? -17.00700 -4.14900 -45.83200 1.000 42.65504 49 LEU C O 1
ATOM 4117 N N . ASN B 1 50 ? -16.03700 -5.95100 -46.77500 1.000 47.43300 50 ASN C N 1
ATOM 4118 C CA . ASN B 1 50 ? -16.62100 -6.86000 -45.79500 1.000 53.93895 50 ASN C CA 1
ATOM 4119 C C . ASN B 1 50 ? -16.01800 -6.64700 -44.41200 1.000 53.58391 50 ASN C C 1
ATOM 4120 O O . ASN B 1 50 ? -16.69200 -6.87900 -43.40200 1.000 45.03334 50 ASN C O 1
ATOM 4125 N N . TYR B 1 51 ? -14.76000 -6.20400 -44.34900 1.000 50.83664 51 TYR C N 1
ATOM 4126 C CA . TYR B 1 51 ? -14.14800 -5.86500 -43.06800 1.000 55.16762 51 TYR C CA 1
ATOM 4127 C C . TYR B 1 51 ? -14.93900 -4.77100 -42.36400 1.000 46.43138 51 TYR C C 1
ATOM 4128 O O . TYR B 1 51 ? -15.30100 -4.91000 -41.19000 1.000 50.33715 51 TYR C O 1
ATOM 4137 N N . PHE B 1 52 ? -15.19500 -3.66400 -43.06400 1.000 42.75776 52 PHE C N 1
ATOM 4138 C CA . PHE B 1 52 ? -15.95900 -2.56600 -42.48200 1.000 48.52856 52 PHE C CA 1
ATOM 4139 C C . PHE B 1 52 ? -17.31200 -3.04700 -41.97400 1.000 55.09348 52 PHE C C 1
ATOM 4140 O O . PHE B 1 52 ? -17.71700 -2.72600 -40.85100 1.000 59.15505 52 PHE C O 1
ATOM 4148 N N . ASN B 1 53 ? -18.03200 -3.81400 -42.79700 1.000 50.51218 53 ASN C N 1
ATOM 4149 C CA . ASN B 1 53 ? -19.33600 -4.31400 -42.37900 1.000 59.82174 53 ASN C CA 1
ATOM 4150 C C . ASN B 1 53 ? -19.22100 -5.21500 -41.15700 1.000 56.14185 53 ASN C C 1
ATOM 4151 O O . ASN B 1 53 ? -20.12700 -5.24000 -40.31700 1.000 51.15647 53 ASN C O 1
ATOM 4153 N N . ARG B 1 54 ? -18.11200 -5.94500 -41.03300 1.000 44.33330 54 ARG C N 1
ATOM 4154 C CA . ARG B 1 54 ? -17.94100 -6.87200 -39.91400 1.000 60.88346 54 ARG C CA 1
ATOM 4155 C C . ARG B 1 54 ? -17.44100 -6.15700 -38.65900 1.000 67.24026 54 ARG C C 1
ATOM 4156 O O . ARG B 1 54 ? -18.16600 -6.04500 -37.66600 1.000 65.79581 54 ARG C O 1
ATOM 4158 N N . TRP B 1 55 ? -16.19800 -5.67300 -38.68100 1.000 56.69014 55 TRP C N 1
ATOM 4159 C CA . TRP B 1 55 ? -15.57100 -5.10600 -37.49200 1.000 62.72693 55 TRP C CA 1
ATOM 4160 C C . TRP B 1 55 ? -15.43300 -3.58700 -37.54700 1.000 53.69205 55 TRP C C 1
ATOM 4161 O O . TRP B 1 55 ? -14.71100 -3.01300 -36.72600 1.000 48.56050 55 TRP C O 1
ATOM 4172 N N . GLY B 1 56 ? -16.09800 -2.92100 -38.48600 1.000 58.05225 56 GLY C N 1
ATOM 4173 C CA . GLY B 1 56 ? -16.05700 -1.47100 -38.52800 1.000 44.73428 56 GLY C CA 1
ATOM 4174 C C . GLY B 1 56 ? -14.77000 -0.92800 -39.12600 1.000 47.64747 56 GLY C C 1
ATOM 4175 O O . GLY B 1 56 ? -14.02700 -1.61900 -39.83500 1.000 46.65589 56 GLY C O 1
ATOM 4176 N N . GLU B 1 57 ? -14.51100 0.34300 -38.82900 1.000 51.10118 57 GLU C N 1
ATOM 4177 C CA . GLU B 1 57 ? -13.32000 1.00200 -39.34600 1.000 51.85346 57 GLU C CA 1
ATOM 4178 C C . GLU B 1 57 ? -12.06500 0.32600 -38.79800 1.000 46.94553 57 GLU C C 1
ATOM 4179 O O . GLU B 1 57 ? -12.01100 -0.01900 -37.61200 1.000 51.54115 57 GLU C O 1
ATOM 4185 N N . PRO B 1 58 ? -11.04500 0.12100 -39.62500 1.000 54.19435 58 PRO C N 1
ATOM 4186 C CA . PRO B 1 58 ? -9.80300 -0.48900 -39.14600 1.000 41.83825 58 PRO C CA 1
ATOM 4187 C C . PRO B 1 58 ? -8.93900 0.53900 -38.43600 1.000 42.40257 58 PRO C C 1
ATOM 4188 O O . PRO B 1 58 ? -9.20500 1.74800 -38.52900 1.000 61.18057 58 PRO C O 1
ATOM 4192 N N . PRO B 1 59 ? -7.91200 0.10600 -37.70300 1.000 57.86063 59 PRO C N 1
ATOM 4193 C CA . PRO B 1 59 ? -7.03900 1.07000 -37.01200 1.000 42.57671 59 PRO C CA 1
ATOM 4194 C C . PRO B 1 59 ? -6.32500 1.98100 -38.00200 1.000 47.86948 59 PRO C C 1
ATOM 4195 O O . PRO B 1 59 ? -5.69600 1.51700 -38.95600 1.000 51.70673 59 PRO C O 1
ATOM 4199 N N . ILE B 1 60 ? -6.42200 3.29100 -37.76600 1.000 45.13623 60 ILE C N 1
ATOM 4200 C CA . ILE B 1 60 ? -5.91900 4.27300 -38.72500 1.000 52.14593 60 ILE C CA 1
ATOM 4201 C C . ILE B 1 60 ? -5.15900 5.40400 -38.04100 1.000 49.28093 60 ILE C C 1
ATOM 4202 O O . ILE B 1 60 ? -4.72000 6.35100 -38.70300 1.000 52.49644 60 ILE C O 1
ATOM 4207 N N . LYS B 1 61 ? -5.00400 5.33100 -36.72100 1.000 46.27648 61 LYS C N 1
ATOM 4208 C CA . LYS B 1 61 ? -4.33800 6.40800 -35.99800 1.000 44.18129 61 LYS C CA 1
ATOM 4209 C C . LYS B 1 61 ? -2.85700 6.45700 -36.35800 1.000 49.96119 61 LYS C C 1
ATOM 4210 O O . LYS B 1 61 ? -2.15500 5.44300 -36.28800 1.000 52.30062 61 LYS C O 1
ATOM 4213 N N . GLY B 1 62 ? -2.38500 7.63800 -36.75500 1.000 39.37127 62 GLY C N 1
ATOM 4214 C CA . GLY B 1 62 ? -0.98300 7.85000 -37.05000 1.000 39.43147 62 GLY C CA 1
ATOM 4215 C C . GLY B 1 62 ? -0.57500 7.65900 -38.49500 1.000 47.77638 62 GLY C C 1
ATOM 4216 O O . GLY B 1 62 ? 0.59700 7.88100 -38.82100 1.000 39.51833 62 GLY C O 1
ATOM 4217 N N . LEU B 1 63 ? -1.50000 7.27200 -39.37600 1.000 54.07271 63 LEU C N 1
ATOM 4218 C CA . LEU B 1 63 ? -1.17700 6.97200 -40.77300 1.000 44.50223 63 LEU C CA 1
ATOM 4219 C C . LEU B 1 63 ? -1.15100 8.26400 -41.59200 1.000 48.97672 63 LEU C C 1
ATOM 4220 O O . LEU B 1 63 ? -1.96100 8.49500 -42.49100 1.000 44.90722 63 LEU C O 1
ATOM 4225 N N . ASN B 1 64 ? -0.18000 9.11300 -41.27700 1.000 46.27492 64 ASN C N 1
ATOM 4226 C CA . ASN B 1 64 ? -0.03600 10.39800 -41.94500 1.000 40.77651 64 ASN C CA 1
ATOM 4227 C C . ASN B 1 64 ? 1.04700 10.33200 -43.01900 1.000 49.57387 64 ASN C C 1
ATOM 4228 O O . ASN B 1 64 ? 1.76200 9.33800 -43.16700 1.000 46.27345 64 ASN C O 1
ATOM 4233 N N . ASP B 1 65 ? 1.15300 11.42100 -43.77900 1.000 43.80391 65 ASP C N 1
ATOM 4234 C CA . ASP B 1 65 ? 2.10500 11.52100 -44.88100 1.000 38.36891 65 ASP C CA 1
ATOM 4235 C C . ASP B 1 65 ? 3.47000 11.91000 -44.32800 1.000 40.34647 65 ASP C C 1
ATOM 4236 O O . ASP B 1 65 ? 3.67700 13.05800 -43.92100 1.000 55.50595 65 ASP C O 1
ATOM 4241 N N . ILE B 1 66 ? 4.40700 10.96400 -44.32300 1.000 39.02970 66 ILE C N 1
ATOM 4242 C CA . ILE B 1 66 ? 5.74500 11.23000 -43.80500 1.000 50.27842 66 ILE C CA 1
ATOM 4243 C C . ILE B 1 66 ? 6.75800 11.15600 -44.94000 1.000 48.41933 66 ILE C C 1
ATOM 4244 O O . ILE B 1 66 ? 7.93600 10.85400 -44.71600 1.000 46.07442 66 ILE C O 1
ATOM 4249 N N . SER B 1 67 ? 6.30800 11.44900 -46.16200 1.000 39.32761 67 SER C N 1
ATOM 4250 C CA . SER B 1 67 ? 7.19600 11.37200 -47.31800 1.000 45.56050 67 SER C CA 1
ATOM 4251 C C . SER B 1 67 ? 8.36600 12.34000 -47.18700 1.000 39.65020 67 SER C C 1
ATOM 4252 O O . SER B 1 67 ? 9.49700 12.01300 -47.56800 1.000 45.96881 67 SER C O 1
ATOM 4255 N N . GLN B 1 68 ? 8.11300 13.53700 -46.65300 1.000 39.24990 68 GLN C N 1
ATOM 4256 C CA . GLN B 1 68 ? 9.18800 14.50800 -46.47800 1.000 53.11837 68 GLN C CA 1
ATOM 4257 C C . GLN B 1 68 ? 10.21900 14.01700 -45.47000 1.000 49.70431 68 GLN C C 1
ATOM 4258 O O . GLN B 1 68 ? 11.42800 14.14700 -45.69400 1.000 45.05367 68 GLN C O 1
ATOM 4264 N N . GLU B 1 69 ? 9.75900 13.44400 -44.35600 1.000 59.06222 69 GLU C N 1
ATOM 4265 C CA . GLU B 1 69 ? 10.68400 12.94200 -43.34700 1.000 42.27856 69 GLU C CA 1
ATOM 4266 C C . GLU B 1 69 ? 11.52600 11.79400 -43.89200 1.000 40.76001 69 GLU C C 1
ATOM 4267 O O . GLU B 1 69 ? 12.70700 11.66500 -43.54800 1.000 41.61094 69 GLU C O 1
ATOM 4273 N N . VAL B 1 70 ? 10.94200 10.95700 -44.75100 1.000 45.69711 70 VAL C N 1
ATOM 4274 C CA . VAL B 1 70 ? 11.68200 9.81500 -45.28400 1.000 54.33618 70 VAL C CA 1
ATOM 4275 C C . VAL B 1 70 ? 12.81600 10.28300 -46.19000 1.000 53.85782 70 VAL C C 1
ATOM 4276 O O . VAL B 1 70 ? 13.92400 9.73200 -46.15400 1.000 56.36469 70 VAL C O 1
ATOM 4280 N N . GLU B 1 71 ? 12.56700 11.31000 -47.00800 1.000 46.21304 71 GLU C N 1
ATOM 4281 C CA . GLU B 1 71 ? 13.61800 11.82700 -47.88100 1.000 50.78594 71 GLU C CA 1
ATOM 4282 C C . GLU B 1 71 ? 14.75200 12.44300 -47.07300 1.000 57.94651 71 GLU C C 1
ATOM 4283 O O . GLU B 1 71 ? 15.92900 12.29500 -47.42600 1.000 57.20960 71 GLU C O 1
ATOM 4289 N N . LYS B 1 72 ? 14.41600 13.13800 -45.98300 1.000 57.63839 72 LYS C N 1
ATOM 4290 C CA . LYS B 1 72 ? 15.43800 13.74200 -45.13600 1.000 47.53449 72 LYS C CA 1
ATOM 4291 C C . LYS B 1 72 ? 16.37800 12.68700 -44.56200 1.000 49.11224 72 LYS C C 1
ATOM 4292 O O . LYS B 1 72 ? 17.59500 12.89500 -44.50700 1.000 47.30411 72 LYS C O 1
ATOM 4298 N N . VAL B 1 73 ? 15.83300 11.54700 -44.13300 1.000 42.74828 73 VAL C N 1
ATOM 4299 C CA . VAL B 1 73 ? 16.68100 10.44700 -43.68300 1.000 43.04327 73 VAL C CA 1
ATOM 4300 C C . VAL B 1 73 ? 17.51400 9.91700 -44.84100 1.000 47.83627 73 VAL C C 1
ATOM 4301 O O . VAL B 1 73 ? 18.72600 9.70700 -44.71100 1.000 56.22519 73 VAL C O 1
ATOM 4305 N N . LYS B 1 74 ? 16.87400 9.69700 -45.99300 1.000 48.88432 74 LYS C N 1
ATOM 4306 C CA . LYS B 1 74 ? 17.59500 9.23900 -47.17700 1.000 56.97899 74 LYS C CA 1
ATOM 4307 C C . LYS B 1 74 ? 18.69600 10.21800 -47.56400 1.000 58.34973 74 LYS C C 1
ATOM 4308 O O . LYS B 1 74 ? 19.77100 9.81000 -48.01800 1.000 64.54064 74 LYS C O 1
ATOM 4314 N N . SER B 1 75 ? 18.44900 11.51700 -47.38100 1.000 50.64048 75 SER C N 1
ATOM 4315 C CA . SER B 1 75 ? 19.45300 12.53500 -47.66000 1.000 60.22202 75 SER C CA 1
ATOM 4316 C C . SER B 1 75 ? 20.61100 12.51700 -46.66900 1.000 69.18742 75 SER C C 1
ATOM 4317 O O . SER B 1 75 ? 21.62000 13.18800 -46.91500 1.000 69.69963 75 SER C O 1
ATOM 4320 N N . GLY B 1 76 ? 20.49400 11.78300 -45.56200 1.000 52.52881 76 GLY C N 1
ATOM 4321 C CA . GLY B 1 76 ? 21.54200 11.68200 -44.57400 1.000 62.53811 76 GLY C CA 1
ATOM 4322 C C . GLY B 1 76 ? 21.39800 12.62300 -43.39500 1.000 59.15308 76 GLY C C 1
ATOM 4323 O O . GLY B 1 76 ? 22.05800 12.41400 -42.37200 1.000 66.37502 76 GLY C O 1
ATOM 4324 N N . SER B 1 77 ? 20.55500 13.64700 -43.51100 1.000 57.31907 77 SER C N 1
ATOM 4325 C CA . SER B 1 77 ? 20.39300 14.61200 -42.43600 1.000 54.94131 77 SER C CA 1
ATOM 4326 C C . SER B 1 77 ? 19.71900 13.96600 -41.22600 1.000 63.08034 77 SER C C 1
ATOM 4327 O O . SER B 1 77 ? 18.98800 12.98000 -41.36300 1.000 56.32406 77 SER C O 1
ATOM 4330 N N . PRO B 1 78 ? 19.95900 14.49400 -40.02900 1.000 56.77271 78 PRO C N 1
ATOM 4331 C CA . PRO B 1 78 ? 19.21800 14.03000 -38.85500 1.000 54.74296 78 PRO C CA 1
ATOM 4332 C C . PRO B 1 78 ? 17.86300 14.71000 -38.75300 1.000 53.15054 78 PRO C C 1
ATOM 4333 O O . PRO B 1 78 ? 17.67300 15.84700 -39.18900 1.000 54.39785 78 PRO C O 1
ATOM 4337 N N . LEU B 1 79 ? 16.91200 13.99200 -38.16500 1.000 50.87105 79 LEU C N 1
ATOM 4338 C CA . LEU B 1 79 ? 15.55000 14.49000 -38.04600 1.000 48.49491 79 LEU C CA 1
ATOM 4339 C C . LEU B 1 79 ? 15.39200 15.35100 -36.80000 1.000 49.69791 79 LEU C C 1
ATOM 4340 O O . LEU B 1 79 ? 16.02700 15.11400 -35.76900 1.000 66.43561 79 LEU C O 1
ATOM 4345 N N . GLU B 1 80 ? 14.53900 16.36600 -36.91000 1.000 52.74598 80 GLU C N 1
ATOM 4346 C CA . GLU B 1 80 ? 14.17300 17.16300 -35.75500 1.000 42.27531 80 GLU C CA 1
ATOM 4347 C C . GLU B 1 80 ? 13.27100 16.34500 -34.83500 1.000 45.46004 80 GLU C C 1
ATOM 4348 O O . GLU B 1 80 ? 12.65600 15.36700 -35.26700 1.000 49.07732 80 GLU C O 1
ATOM 4354 N N . PRO B 1 81 ? 13.18900 16.71100 -33.55500 1.000 49.45945 81 PRO C N 1
ATOM 4355 C CA . PRO B 1 81 ? 12.35700 15.92500 -32.62900 1.000 53.97170 81 PRO C CA 1
ATOM 4356 C C . PRO B 1 81 ? 10.90200 15.80500 -33.05700 1.000 54.30632 81 PRO C C 1
ATOM 4357 O O . PRO B 1 81 ? 10.29300 14.75000 -32.83800 1.000 51.68248 81 PRO C O 1
ATOM 4361 N N . TRP B 1 82 ? 10.32400 16.84300 -33.66500 1.000 46.66524 82 TRP C N 1
ATOM 4362 C CA . TRP B 1 82 ? 8.93800 16.74300 -34.10900 1.000 41.31453 82 TRP C CA 1
ATOM 4363 C C . TRP B 1 82 ? 8.78800 15.84000 -35.32700 1.000 48.05179 82 TRP C C 1
ATOM 4364 O O . TRP B 1 82 ? 7.69300 15.31600 -35.56500 1.000 45.08561 82 TRP C O 1
ATOM 4375 N N . GLU B 1 83 ? 9.85600 15.64200 -36.10000 1.000 41.38731 83 GLU C N 1
ATOM 4376 C CA . GLU B 1 83 ? 9.78700 14.70700 -37.21700 1.000 50.87242 83 GLU C CA 1
ATOM 4377 C C . GLU B 1 83 ? 9.89500 13.26500 -36.73900 1.000 49.34722 83 GLU C C 1
ATOM 4378 O O . GLU B 1 83 ? 9.18100 12.38800 -37.23900 1.000 56.15312 83 GLU C O 1
ATOM 4384 N N . LEU B 1 84 ? 10.77800 13.00400 -35.77100 1.000 52.22230 84 LEU C N 1
ATOM 4385 C CA . LEU B 1 84 ? 10.89600 11.66000 -35.21500 1.000 46.44520 84 LEU C CA 1
ATOM 4386 C C . LEU B 1 84 ? 9.60300 11.21800 -34.54400 1.000 43.18514 84 LEU C C 1
ATOM 4387 O O . LEU B 1 84 ? 9.27200 10.02600 -34.55700 1.000 45.60301 84 LEU C O 1
ATOM 4392 N N . LEU B 1 85 ? 8.86200 12.15900 -33.95300 1.000 39.97821 85 LEU C N 1
ATOM 4393 C CA . LEU B 1 85 ? 7.56100 11.82600 -33.38500 1.000 39.79335 85 LEU C CA 1
ATOM 4394 C C . LEU B 1 85 ? 6.57300 11.42600 -34.47300 1.000 53.29390 85 LEU C C 1
ATOM 4395 O O . LEU B 1 85 ? 5.80600 10.47100 -34.30400 1.000 54.77740 85 LEU C O 1
ATOM 4400 N N . ARG B 1 86 ? 6.57700 12.15000 -35.59400 1.000 46.77470 86 ARG C N 1
ATOM 4401 C CA . ARG B 1 86 ? 5.67800 11.82200 -36.69400 1.000 43.60134 86 ARG C CA 1
ATOM 4402 C C . ARG B 1 86 ? 5.99600 10.44700 -37.26600 1.000 39.74821 86 ARG C C 1
ATOM 4403 O O . ARG B 1 86 ? 5.09600 9.62500 -37.47200 1.000 47.69735 86 ARG C O 1
ATOM 4411 N N . VAL B 1 87 ? 7.27700 10.17900 -37.52800 1.000 40.12447 87 VAL C N 1
ATOM 4412 C CA . VAL B 1 87 ? 7.66100 8.90200 -38.12300 1.000 40.62659 87 VAL C CA 1
ATOM 4413 C C . VAL B 1 87 ? 7.33100 7.75300 -37.18000 1.000 45.89388 87 VAL C C 1
ATOM 4414 O O . VAL B 1 87 ? 6.91800 6.67100 -37.61600 1.000 51.77224 87 VAL C O 1
ATOM 4418 N N . SER B 1 88 ? 7.49300 7.97300 -35.87500 1.000 41.96228 88 SER C N 1
ATOM 4419 C CA . SER B 1 88 ? 7.24200 6.91200 -34.90600 1.000 50.08337 88 SER C CA 1
ATOM 4420 C C . SER B 1 88 ? 5.75900 6.57200 -34.83700 1.000 41.16446 88 SER C C 1
ATOM 4421 O O . SER B 1 88 ? 5.37800 5.39600 -34.89300 1.000 47.73295 88 SER C O 1
ATOM 4424 N N . VAL B 1 89 ? 4.90300 7.58900 -34.71900 1.000 40.62137 89 VAL C N 1
ATOM 4425 C CA . VAL B 1 89 ? 3.46600 7.33800 -34.65700 1.000 45.00017 89 VAL C CA 1
ATOM 4426 C C . VAL B 1 89 ? 2.97100 6.72800 -35.96300 1.000 50.01483 89 VAL C C 1
ATOM 4427 O O . VAL B 1 89 ? 1.97600 5.99200 -35.97900 1.000 45.54104 89 VAL C O 1
ATOM 4431 N N . PHE B 1 90 ? 3.66200 7.00300 -37.07200 1.000 43.45930 90 PHE C N 1
ATOM 4432 C CA . PHE B 1 90 ? 3.31300 6.38300 -38.34300 1.000 51.76077 90 PHE C CA 1
ATOM 4433 C C . PHE B 1 90 ? 3.78800 4.93700 -38.39600 1.000 45.43975 90 PHE C C 1
ATOM 4434 O O . PHE B 1 90 ? 3.10500 4.07500 -38.96200 1.000 42.09921 90 PHE C O 1
ATOM 4442 N N . LEU B 1 91 ? 4.95600 4.65800 -37.81600 1.000 50.92322 91 LEU C N 1
ATOM 4443 C CA . LEU B 1 91 ? 5.46100 3.29100 -37.80200 1.000 45.74080 91 LEU C CA 1
ATOM 4444 C C . LEU B 1 91 ? 4.69500 2.42700 -36.81000 1.000 52.12783 91 LEU C C 1
ATOM 4445 O O . LEU B 1 91 ? 4.48500 1.23400 -37.06100 1.000 43.93091 91 LEU C O 1
ATOM 4450 N N . GLU B 1 92 ? 4.27300 3.00400 -35.68200 1.000 49.57852 92 GLU C N 1
ATOM 4451 C CA . GLU B 1 92 ? 3.41600 2.26400 -34.76200 1.000 48.98529 92 GLU C CA 1
ATOM 4452 C C . GLU B 1 92 ? 2.05900 1.98200 -35.39000 1.000 46.00295 92 GLU C C 1
ATOM 4453 O O . GLU B 1 92 ? 1.47500 0.91600 -35.16500 1.000 42.61392 92 GLU C O 1
ATOM 4459 N N . GLY B 1 93 ? 1.54300 2.92700 -36.17800 1.000 50.85428 93 GLY C N 1
ATOM 4460 C CA . GLY B 1 93 ? 0.32700 2.66100 -36.92700 1.000 41.56185 93 GLY C CA 1
ATOM 4461 C C . GLY B 1 93 ? 0.49600 1.51700 -37.90600 1.000 41.96711 93 GLY C C 1
ATOM 4462 O O . GLY B 1 93 ? -0.42700 0.72700 -38.11700 1.000 46.44461 93 GLY C O 1
ATOM 4463 N N . CYS B 1 94 ? 1.68300 1.40900 -38.51100 1.000 42.15249 94 CYS C N 1
ATOM 4464 C CA . CYS B 1 94 ? 1.96300 0.29100 -39.40600 1.000 42.59290 94 CYS C CA 1
ATOM 4465 C C . CYS B 1 94 ? 1.93100 -1.03500 -38.65700 1.000 43.21585 94 CYS C C 1
ATOM 4466 O O . CYS B 1 94 ? 1.47900 -2.05200 -39.19700 1.000 45.03065 94 CYS C O 1
ATOM 4469 N N . ASP B 1 95 ? 2.40900 -1.04100 -37.41100 1.000 58.28068 95 ASP C N 1
ATOM 4470 C CA . ASP B 1 95 ? 2.43900 -2.27100 -36.62800 1.000 44.04059 95 ASP C CA 1
ATOM 4471 C C . ASP B 1 95 ? 1.03400 -2.74200 -36.28000 1.000 44.05639 95 ASP C C 1
ATOM 4472 O O . ASP B 1 95 ? 0.73100 -3.93600 -36.38300 1.000 49.27633 95 ASP C O 1
ATOM 4477 N N . ILE B 1 96 ? 0.16400 -1.82100 -35.86100 1.000 43.55163 96 ILE C N 1
ATOM 4478 C CA . ILE B 1 96 ? -1.19700 -2.20200 -35.50100 1.000 43.58557 96 ILE C CA 1
ATOM 4479 C C . ILE B 1 96 ? -1.95800 -2.69100 -36.72600 1.000 59.21030 96 ILE C C 1
ATOM 4480 O O . ILE B 1 96 ? -2.73100 -3.65400 -36.64800 1.000 65.03726 96 ILE C O 1
ATOM 4485 N N . LEU B 1 97 ? -1.74800 -2.04400 -37.87500 1.000 43.18679 97 LEU C N 1
ATOM 4486 C CA . LEU B 1 97 ? -2.45400 -2.44700 -39.08700 1.000 53.48594 97 LEU C CA 1
ATOM 4487 C C . LEU B 1 97 ? -2.06200 -3.85700 -39.51100 1.000 43.78849 97 LEU C C 1
ATOM 4488 O O . LEU B 1 97 ? -2.92700 -4.67000 -39.85600 1.000 44.02111 97 LEU C O 1
ATOM 4493 N N . LYS B 1 98 ? -0.76400 -4.16900 -39.48200 1.000 51.70196 98 LYS C N 1
ATOM 4494 C CA . LYS B 1 98 ? -0.32000 -5.51400 -39.83500 1.000 59.67880 98 LYS C CA 1
ATOM 4495 C C . LYS B 1 98 ? -0.89400 -6.54700 -38.87300 1.000 61.41405 98 LYS C C 1
ATOM 4496 O O . LYS B 1 98 ? -1.38600 -7.60100 -39.29300 1.000 58.62703 98 LYS C O 1
ATOM 4502 N N . LYS B 1 99 ? -0.83700 -6.25600 -37.57100 1.000 53.68662 99 LYS C N 1
ATOM 4503 C CA . LYS B 1 99 ? -1.34400 -7.19600 -36.57500 1.000 66.01118 99 LYS C CA 1
ATOM 4504 C C . LYS B 1 99 ? -2.83400 -7.44500 -36.76100 1.000 50.10756 99 LYS C C 1
ATOM 4505 O O . LYS B 1 99 ? -3.29300 -8.59200 -36.71100 1.000 64.59122 99 LYS C O 1
ATOM 4511 N N . GLU B 1 100 ? -3.60000 -6.37900 -36.99000 1.000 55.01933 100 GLU C N 1
ATOM 4512 C CA . GLU B 1 100 ? -5.05100 -6.49400 -37.03400 1.000 59.61030 100 GLU C CA 1
ATOM 4513 C C . GLU B 1 100 ? -5.52400 -7.31700 -38.22700 1.000 56.24190 100 GLU C C 1
ATOM 4514 O O . GLU B 1 100 ? -6.59500 -7.93000 -38.16600 1.000 57.18282 100 GLU C O 1
ATOM 4520 N N . PHE B 1 101 ? -4.73900 -7.36800 -39.30200 1.000 55.58244 101 PHE C N 1
ATOM 4521 C CA . PHE B 1 101 ? -5.12500 -8.12100 -40.49000 1.000 60.23652 101 PHE C CA 1
ATOM 4522 C C . PHE B 1 101 ? -4.79600 -9.60600 -40.39700 1.000 61.37938 101 PHE C C 1
ATOM 4523 O O . PHE B 1 101 ? -5.13200 -10.35300 -41.32200 1.000 63.11443 101 PHE C O 1
ATOM 4531 N N . GLU B 1 102 ? -4.15500 -10.05800 -39.31700 1.000 66.84285 102 GLU C N 1
ATOM 4532 C CA . GLU B 1 102 ? -3.81900 -11.47000 -39.17600 1.000 61.88934 102 GLU C CA 1
ATOM 4533 C C . GLU B 1 102 ? -4.82200 -12.25400 -38.34300 1.000 54.10273 102 GLU C C 1
ATOM 4534 O O . GLU B 1 102 ? -4.91100 -13.47600 -38.50300 1.000 73.79513 102 GLU C O 1
ATOM 4540 N N . LYS B 1 103 ? -5.57400 -11.59100 -37.46700 1.000 57.74711 103 LYS C N 1
ATOM 4541 C CA . LYS B 1 103 ? -6.61400 -12.26400 -36.69900 1.000 66.90182 103 LYS C CA 1
ATOM 4542 C C . LYS B 1 103 ? -7.91200 -12.43000 -37.47800 1.000 75.64146 103 LYS C C 1
ATOM 4543 O O . LYS B 1 103 ? -8.85600 -13.02900 -36.94900 1.000 76.26048 103 LYS C O 1
ATOM 4549 N N . ARG B 1 104 ? -7.98700 -11.92300 -38.70400 1.000 69.62857 104 ARG C N 1
ATOM 4550 C CA . ARG B 1 104 ? -9.22300 -11.89800 -39.46900 1.000 59.05023 104 ARG C CA 1
ATOM 4551 C C . ARG B 1 104 ? -9.15900 -12.86900 -40.64300 1.000 62.59944 104 ARG C C 1
ATOM 4552 O O . ARG B 1 104 ? -8.11500 -13.44800 -40.95700 1.000 66.15599 104 ARG C O 1
ATOM 4560 N N . GLU B 1 105 ? -10.30800 -13.02800 -41.29800 1.000 69.87815 105 GLU C N 1
ATOM 4561 C CA . GLU B 1 105 ? -10.52200 -14.03800 -42.32800 1.000 65.73120 105 GLU C CA 1
ATOM 4562 C C . GLU B 1 105 ? -10.11000 -13.59100 -43.72400 1.000 56.57687 105 GLU C C 1
ATOM 4563 O O . GLU B 1 105 ? -10.14700 -14.40500 -44.65200 1.000 67.67303 105 GLU C O 1
ATOM 4569 N N . TYR B 1 106 ? -9.72000 -12.33400 -43.90000 1.000 69.96342 106 TYR C N 1
ATOM 4570 C CA . TYR B 1 106 ? -9.55700 -11.74700 -45.22600 1.000 63.59606 106 TYR C CA 1
ATOM 4571 C C . TYR B 1 106 ? -8.17100 -12.06600 -45.77700 1.000 52.03526 106 TYR C C 1
ATOM 4572 O O . TYR B 1 106 ? -7.15700 -11.61600 -45.23000 1.000 66.15392 106 TYR C O 1
ATOM 4581 N N . SER B 1 107 ? -8.13600 -12.83500 -46.86600 1.000 57.07066 107 SER C N 1
ATOM 4582 C CA . SER B 1 107 ? -6.89400 -13.44000 -47.33900 1.000 61.07561 107 SER C CA 1
ATOM 4583 C C . SER B 1 107 ? -5.97900 -12.42800 -48.02100 1.000 58.77972 107 SER C C 1
ATOM 4584 O O . SER B 1 107 ? -4.84000 -12.22200 -47.59200 1.000 56.44323 107 SER C O 1
ATOM 4587 N N . ARG B 1 108 ? -6.45800 -11.79500 -49.09600 1.000 63.91911 108 ARG C N 1
ATOM 4588 C CA . ARG B 1 108 ? -5.59600 -10.91100 -49.87700 1.000 65.50478 108 ARG C CA 1
ATOM 4589 C C . ARG B 1 108 ? -5.12900 -9.71600 -49.05300 1.000 68.10310 108 ARG C C 1
ATOM 4590 O O . ARG B 1 108 ? -3.99400 -9.25000 -49.21200 1.000 66.36196 108 ARG C O 1
ATOM 4598 N N . LEU B 1 109 ? -5.98800 -9.20300 -48.16800 1.000 60.83767 109 LEU C N 1
ATOM 4599 C CA . LEU B 1 109 ? -5.54900 -8.16500 -47.24000 1.000 52.33575 109 LEU C CA 1
ATOM 4600 C C . LEU B 1 109 ? -4.41000 -8.66900 -46.36400 1.000 64.29477 109 LEU C C 1
ATOM 4601 O O . LEU B 1 109 ? -3.47500 -7.92200 -46.05200 1.000 62.46016 109 LEU C O 1
ATOM 4606 N N . LYS B 1 110 ? -4.46700 -9.94300 -45.97000 1.000 65.73545 110 LYS C N 1
ATOM 4607 C CA . LYS B 1 110 ? -3.48500 -10.49000 -45.04000 1.000 66.45004 110 LYS C CA 1
ATOM 4608 C C . LYS B 1 110 ? -2.11100 -10.61100 -45.69100 1.000 53.43695 110 LYS C C 1
ATOM 4609 O O . LYS B 1 110 ? -1.10700 -10.16100 -45.12800 1.000 60.98546 110 LYS C O 1
ATOM 4615 N N . GLU B 1 111 ? -2.04500 -11.21300 -46.88000 1.000 61.00912 111 GLU C N 1
ATOM 4616 C CA . GLU B 1 111 ? -0.75200 -11.42900 -47.51900 1.000 61.21327 111 GLU C CA 1
ATOM 4617 C C . GLU B 1 111 ? -0.14600 -10.14200 -48.06100 1.000 60.57262 111 GLU C C 1
ATOM 4618 O O . GLU B 1 111 ? 1.07500 -10.07800 -48.24000 1.000 58.18747 111 GLU C O 1
ATOM 4624 N N . THR B 1 112 ? -0.96100 -9.11900 -48.32100 1.000 53.69470 112 THR C N 1
ATOM 4625 C CA . THR B 1 112 ? -0.43600 -7.88100 -48.88600 1.000 53.34984 112 THR C CA 1
ATOM 4626 C C . THR B 1 112 ? 0.25500 -7.03100 -47.82700 1.000 55.01573 112 THR C C 1
ATOM 4627 O O . THR B 1 112 ? 1.39000 -6.58400 -48.02300 1.000 59.02933 112 THR C O 1
ATOM 4631 N N . PHE B 1 113 ? -0.41100 -6.80000 -46.69800 1.000 52.57428 113 PHE C N 1
ATOM 4632 C CA . PHE B 1 113 ? 0.09500 -5.90200 -45.66900 1.000 58.26832 113 PHE C CA 1
ATOM 4633 C C . PHE B 1 113 ? 0.86600 -6.62200 -44.57100 1.000 67.42735 113 PHE C C 1
ATOM 4634 O O . PHE B 1 113 ? 1.30400 -5.97500 -43.61100 1.000 50.50918 113 PHE C O 1
ATOM 4642 N N . SER B 1 114 ? 1.04800 -7.93900 -44.68700 1.000 61.59745 114 SER C N 1
ATOM 4643 C CA . SER B 1 114 ? 2.05200 -8.61800 -43.88000 1.000 61.27280 114 SER C CA 1
ATOM 4644 C C . SER B 1 114 ? 3.46500 -8.23700 -44.29400 1.000 61.89492 114 SER C C 1
ATOM 4645 O O . SER B 1 114 ? 4.41600 -8.54700 -43.56700 1.000 55.36641 114 SER C O 1
ATOM 4648 N N . ARG B 1 115 ? 3.61900 -7.57800 -45.44200 1.000 68.61218 115 ARG C N 1
ATOM 4649 C CA . ARG B 1 115 ? 4.90000 -7.07200 -45.91300 1.000 57.65815 115 ARG C CA 1
ATOM 4650 C C . ARG B 1 115 ? 5.33500 -5.79800 -45.19800 1.000 50.84421 115 ARG C C 1
ATOM 4651 O O . ARG B 1 115 ? 6.44100 -5.31300 -45.45700 1.000 52.33959 115 ARG C O 1
ATOM 4659 N N . LEU B 1 116 ? 4.49600 -5.23800 -44.32700 1.000 46.54051 116 LEU C N 1
ATOM 4660 C CA . LEU B 1 116 ? 4.92500 -4.11900 -43.50100 1.000 53.39315 116 LEU C CA 1
ATOM 4661 C C . LEU B 1 116 ? 6.04700 -4.56300 -42.56900 1.000 57.61853 116 LEU C C 1
ATOM 4662 O O . LEU B 1 116 ? 6.10200 -5.71500 -42.13300 1.000 65.89360 116 LEU C O 1
ATOM 4667 N N . SER B 1 117 ? 6.95800 -3.64200 -42.27500 1.000 55.48085 117 SER C N 1
ATOM 4668 C CA . SER B 1 117 ? 8.11500 -3.93300 -41.43800 1.000 55.84039 117 SER C CA 1
ATOM 4669 C C . SER B 1 117 ? 7.90500 -3.35500 -40.04600 1.000 54.18550 117 SER C C 1
ATOM 4670 O O . SER B 1 117 ? 7.60100 -2.16600 -39.89800 1.000 48.54177 117 SER C O 1
ATOM 4673 N N . SER B 1 118 ? 8.06900 -4.19600 -39.03100 1.000 62.46457 118 SER C N 1
ATOM 4674 C CA . SER B 1 118 ? 7.88900 -3.74500 -37.65900 1.000 66.69042 118 SER C CA 1
ATOM 4675 C C . SER B 1 118 ? 9.07100 -2.88800 -37.22600 1.000 55.64481 118 SER C C 1
ATOM 4676 O O . SER B 1 118 ? 10.23100 -3.26000 -37.43000 1.000 54.41704 118 SER C O 1
ATOM 4679 N N . PHE B 1 119 ? 8.77500 -1.73300 -36.63700 1.000 48.12749 119 PHE C N 1
ATOM 4680 C CA . PHE B 1 119 ? 9.78400 -0.82300 -36.11200 1.000 60.31681 119 PHE C CA 1
ATOM 4681 C C . PHE B 1 119 ? 9.58300 -0.60400 -34.61800 1.000 54.03204 119 PHE C C 1
ATOM 4682 O O . PHE B 1 119 ? 9.79400 0.49300 -34.09700 1.000 57.61441 119 PHE C O 1
ATOM 4690 N N . ARG B 1 120 ? 9.17300 -1.66500 -33.91500 1.000 59.71217 120 ARG C N 1
ATOM 4691 C CA . ARG B 1 120 ? 8.85800 -1.56000 -32.49300 1.000 70.58297 120 ARG C CA 1
ATOM 4692 C C . ARG B 1 120 ? 10.03700 -1.03300 -31.68300 1.000 61.34337 120 ARG C C 1
ATOM 4693 O O . ARG B 1 120 ? 9.83900 -0.32900 -30.68600 1.000 56.42423 120 ARG C O 1
ATOM 4701 N N . GLU B 1 121 ? 11.26400 -1.36000 -32.09300 1.000 51.45847 121 GLU C N 1
ATOM 4702 C CA . GLU B 1 121 ? 12.44100 -0.84100 -31.40500 1.000 60.95365 121 GLU C CA 1
ATOM 4703 C C . GLU B 1 121 ? 12.51900 0.67600 -31.52600 1.000 62.62213 121 GLU C C 1
ATOM 4704 O O . GLU B 1 121 ? 12.69200 1.38500 -30.52700 1.000 57.65749 121 GLU C O 1
ATOM 4710 N N . PHE B 1 122 ? 12.38500 1.19000 -32.75100 1.000 64.07040 122 PHE C N 1
ATOM 4711 C CA . PHE B 1 122 ? 12.48000 2.62900 -32.97700 1.000 49.10691 122 PHE C CA 1
ATOM 4712 C C . PHE B 1 122 ? 11.39200 3.38300 -32.22300 1.000 50.41978 122 PHE C C 1
ATOM 4713 O O . PHE B 1 122 ? 11.64800 4.45400 -31.66000 1.000 60.12621 122 PHE C O 1
ATOM 4721 N N . VAL B 1 123 ? 10.17100 2.84100 -32.19900 1.000 55.64094 123 VAL C N 1
ATOM 4722 C CA . VAL B 1 123 ? 9.06700 3.52200 -31.52500 1.000 59.69355 123 VAL C CA 1
ATOM 4723 C C . VAL B 1 123 ? 9.32700 3.63200 -30.02900 1.000 54.93069 123 VAL C C 1
ATOM 4724 O O . VAL B 1 123 ? 8.90600 4.60200 -29.38700 1.000 60.79409 123 VAL C O 1
ATOM 4728 N N . GLU B 1 124 ? 10.03200 2.65700 -29.44900 1.000 61.51869 124 GLU C N 1
ATOM 4729 C CA . GLU B 1 124 ? 10.30900 2.69900 -28.01600 1.000 69.25738 124 GLU C CA 1
ATOM 4730 C C . GLU B 1 124 ? 11.36600 3.74600 -27.68600 1.000 58.39049 124 GLU C C 1
ATOM 4731 O O . GLU B 1 124 ? 11.20600 4.52700 -26.74200 1.000 59.31654 124 GLU C O 1
ATOM 4737 N N . GLU B 1 125 ? 12.46200 3.76900 -28.45100 1.000 53.27572 125 GLU C N 1
ATOM 4738 C CA . GLU B 1 125 ? 13.51500 4.75000 -28.20900 1.000 54.57384 125 GLU C CA 1
ATOM 4739 C C . GLU B 1 125 ? 12.98800 6.17300 -28.34300 1.000 61.27961 125 GLU C C 1
ATOM 4740 O O . GLU B 1 125 ? 13.32800 7.04700 -27.53600 1.000 60.63356 125 GLU C O 1
ATOM 4746 N N . VAL B 1 126 ? 12.15700 6.42600 -29.35700 1.000 43.09461 126 VAL C N 1
ATOM 4747 C CA . VAL B 1 126 ? 11.62700 7.77000 -29.56900 1.000 55.10574 126 VAL C CA 1
ATOM 4748 C C . VAL B 1 126 ? 10.70500 8.16400 -28.42200 1.000 57.90599 126 VAL C C 1
ATOM 4749 O O . VAL B 1 126 ? 10.78600 9.27900 -27.89300 1.000 56.29808 126 VAL C O 1
ATOM 4753 N N . ASN B 1 127 ? 9.81900 7.25300 -28.01500 1.000 56.37985 127 ASN C N 1
ATOM 4754 C CA . ASN B 1 127 ? 8.91000 7.54600 -26.91300 1.000 55.31870 127 ASN C CA 1
ATOM 4755 C C . ASN B 1 127 ? 9.63900 7.67300 -25.58300 1.000 61.66237 127 ASN C C 1
ATOM 4756 O O . ASN B 1 127 ? 9.10300 8.28400 -24.65300 1.000 60.92927 127 ASN C O 1
ATOM 4761 N N . ARG B 1 128 ? 10.84600 7.11700 -25.47300 1.000 63.67491 128 ARG C N 1
ATOM 4762 C CA . ARG B 1 128 ? 11.64000 7.24400 -24.25900 1.000 66.99278 128 ARG C CA 1
ATOM 4763 C C . ARG B 1 128 ? 12.46000 8.52900 -24.24000 1.000 68.76637 128 ARG C C 1
ATOM 4764 O O . ARG B 1 128 ? 12.55900 9.18800 -23.19700 1.000 64.91820 128 ARG C O 1
ATOM 4772 N N . CYS B 1 129 ? 13.05200 8.90000 -25.37400 1.000 58.78024 129 CYS C N 1
ATOM 4773 C CA . CYS B 1 129 ? 13.91100 10.07600 -25.43900 1.000 63.25031 129 CYS C CA 1
ATOM 4774 C C . CYS B 1 129 ? 13.12700 11.36200 -25.66300 1.000 55.41260 129 CYS C C 1
ATOM 4775 O O . CYS B 1 129 ? 13.48000 12.40700 -25.10300 1.000 48.45409 129 CYS C O 1
ATOM 4778 N N . ILE B 1 130 ? 12.06600 11.30500 -26.46200 1.000 58.06857 130 ILE C N 1
ATOM 4779 C CA . ILE B 1 130 ? 11.32100 12.48600 -26.88000 1.000 58.07670 130 ILE C CA 1
ATOM 4780 C C . ILE B 1 130 ? 9.92100 12.41400 -26.29000 1.000 59.73972 130 ILE C C 1
ATOM 4781 O O . ILE B 1 130 ? 9.27000 11.36300 -26.34400 1.000 65.03543 130 ILE C O 1
ATOM 4786 N N . GLU B 1 131 ? 9.46100 13.53000 -25.72900 1.000 59.47370 131 GLU C N 1
ATOM 4787 C CA . GLU B 1 131 ? 8.12000 13.63800 -25.18000 1.000 69.43555 131 GLU C CA 1
ATOM 4788 C C . GLU B 1 131 ? 7.17600 14.24600 -26.21400 1.000 66.15001 131 GLU C C 1
ATOM 4789 O O . GLU B 1 131 ? 7.55400 14.52800 -27.35400 1.000 61.27467 131 GLU C O 1
ATOM 4795 N N . GLN B 1 132 ? 5.92500 14.45300 -25.79800 1.000 68.21460 132 GLN C N 1
ATOM 4796 C CA . GLN B 1 132 ? 4.87700 14.82100 -26.74600 1.000 73.47423 132 GLN C CA 1
ATOM 4797 C C . GLN B 1 132 ? 5.07300 16.23100 -27.28800 1.000 61.05117 132 GLN C C 1
ATOM 4798 O O . GLN B 1 132 ? 4.80200 16.49000 -28.46600 1.000 67.63200 132 GLN C O 1
ATOM 4804 N N . ASP B 1 133 ? 5.53900 17.15600 -26.45200 1.000 57.39653 133 ASP C N 1
ATOM 4805 C CA . ASP B 1 133 ? 5.73500 18.53200 -26.88700 1.000 55.68848 133 ASP C CA 1
ATOM 4806 C C . ASP B 1 133 ? 6.98800 18.72000 -27.73300 1.000 54.53235 133 ASP C C 1
ATOM 4807 O O . ASP B 1 133 ? 7.17700 19.80300 -28.29700 1.000 49.43272 133 ASP C O 1
ATOM 4812 N N . GLY B 1 134 ? 7.84800 17.70900 -27.83000 1.000 52.82119 134 GLY C N 1
ATOM 4813 C CA . GLY B 1 134 ? 9.02300 17.76700 -28.67600 1.000 49.82484 134 GLY C CA 1
ATOM 4814 C C . GLY B 1 134 ? 10.34200 17.88200 -27.94400 1.000 63.05160 134 GLY C C 1
ATOM 4815 O O . GLY B 1 134 ? 11.39200 17.74100 -28.58200 1.000 66.41785 134 GLY C O 1
ATOM 4816 N N . GLU B 1 135 ? 10.33600 18.13500 -26.63800 1.000 58.36568 135 GLU C N 1
ATOM 4817 C CA . GLU B 1 135 ? 11.59000 18.23700 -25.91000 1.000 65.44242 135 GLU C CA 1
ATOM 4818 C C . GLU B 1 135 ? 12.23700 16.86600 -25.74200 1.000 59.19208 135 GLU C C 1
ATOM 4819 O O . GLU B 1 135 ? 11.58600 15.81900 -25.82800 1.000 49.99095 135 GLU C O 1
ATOM 4825 N N . ILE B 1 136 ? 13.54300 16.88500 -25.50400 1.000 54.03018 136 ILE C N 1
ATOM 4826 C CA . ILE B 1 136 ? 14.27500 15.66800 -25.18100 1.000 51.75150 136 ILE C CA 1
ATOM 4827 C C . ILE B 1 136 ? 14.10200 15.38400 -23.69700 1.000 50.53306 136 ILE C C 1
ATOM 4828 O O . ILE B 1 136 ? 14.33000 16.25900 -22.85300 1.000 59.54106 136 ILE C O 1
ATOM 4833 N N . SER B 1 137 ? 13.68600 14.16500 -23.37400 1.000 51.41898 137 SER C N 1
ATOM 4834 C CA . SER B 1 137 ? 13.43100 13.80400 -21.99000 1.000 61.94982 137 SER C CA 1
ATOM 4835 C C . SER B 1 137 ? 14.73900 13.57600 -21.23600 1.000 56.55627 137 SER C C 1
ATOM 4836 O O . SER B 1 137 ? 15.78500 13.28600 -21.82200 1.000 56.28964 137 SER C O 1
ATOM 4839 N N . ASP B 1 138 ? 14.66400 13.72100 -19.91000 1.000 65.28862 138 ASP C N 1
ATOM 4840 C CA . ASP B 1 138 ? 15.80200 13.37000 -19.06500 1.000 59.59387 138 ASP C CA 1
ATOM 4841 C C . ASP B 1 138 ? 16.14500 11.89300 -19.18700 1.000 55.64170 138 ASP C C 1
ATOM 4842 O O . ASP B 1 138 ? 17.30300 11.50600 -18.99400 1.000 60.62641 138 ASP C O 1
ATOM 4844 N N . ARG B 1 139 ? 15.15700 11.05800 -19.51300 1.000 54.57235 139 ARG C N 1
ATOM 4845 C CA . ARG B 1 139 ? 15.35900 9.62300 -19.66300 1.000 59.79075 139 ARG C CA 1
ATOM 4846 C C . ARG B 1 139 ? 16.09500 9.25500 -20.94300 1.000 58.44486 139 ARG C C 1
ATOM 4847 O O . ARG B 1 139 ? 16.34000 8.06300 -21.16600 1.000 71.30686 139 ARG C O 1
ATOM 4849 N N . ALA B 1 140 ? 16.44800 10.23200 -21.78200 1.000 59.67656 140 ALA C N 1
ATOM 4850 C CA . ALA B 1 140 ? 17.12900 9.93100 -23.03700 1.000 66.77100 140 ALA C CA 1
ATOM 4851 C C . ALA B 1 140 ? 18.49200 9.29800 -22.78100 1.000 64.18338 140 ALA C C 1
ATOM 4852 O O . ALA B 1 140 ? 18.73200 8.13700 -23.13200 1.000 59.96812 140 ALA C O 1
ATOM 4854 N N . SER B 1 141 ? 19.39700 10.05000 -22.16400 1.000 61.56033 141 SER C N 1
ATOM 4855 C CA . SER B 1 141 ? 20.72400 9.56700 -21.81700 1.000 60.42488 141 SER C CA 1
ATOM 4856 C C . SER B 1 141 ? 21.09900 10.10100 -20.44500 1.000 44.90919 141 SER C C 1
ATOM 4857 O O . SER B 1 141 ? 20.65500 11.18800 -20.05500 1.000 44.32888 141 SER C O 1
ATOM 4860 N N . PRO B 1 142 ? 21.90600 9.35700 -19.68500 1.000 56.07848 142 PRO C N 1
ATOM 4861 C CA . PRO B 1 142 ? 22.35400 9.87800 -18.38400 1.000 54.60976 142 PRO C CA 1
ATOM 4862 C C . PRO B 1 142 ? 23.21300 11.12000 -18.51400 1.000 45.36663 142 PRO C C 1
ATOM 4863 O O . PRO B 1 142 ? 23.18600 11.98000 -17.62500 1.000 48.88058 142 PRO C O 1
ATOM 4867 N N . ARG B 1 143 ? 23.96800 11.24100 -19.60900 1.000 50.38087 143 ARG C N 1
ATOM 4868 C CA . ARG B 1 143 ? 24.80100 12.42100 -19.81800 1.000 45.49972 143 ARG C CA 1
ATOM 4869 C C . ARG B 1 143 ? 23.95300 13.68600 -19.88800 1.000 51.98520 143 ARG C C 1
ATOM 4870 O O . ARG B 1 143 ? 24.25500 14.68600 -19.22600 1.000 54.67168 143 ARG C O 1
ATOM 4878 N N . LEU B 1 144 ? 22.88300 13.65800 -20.68700 1.000 47.76649 144 LEU C N 1
ATOM 4879 C CA . LEU B 1 144 ? 21.97100 14.79600 -20.74200 1.000 53.24304 144 LEU C CA 1
ATOM 4880 C C . LEU B 1 144 ? 21.31800 15.03900 -19.38800 1.000 55.41028 144 LEU C C 1
ATOM 4881 O O . LEU B 1 144 ? 21.13000 16.19000 -18.97600 1.000 47.55284 144 LEU C O 1
ATOM 4886 N N . ARG B 1 145 ? 20.97000 13.96200 -18.68000 1.000 59.59947 145 ARG C N 1
ATOM 4887 C CA . ARG B 1 145 ? 20.39400 14.09600 -17.34700 1.000 51.57777 145 ARG C CA 1
ATOM 4888 C C . ARG B 1 145 ? 21.35200 14.81000 -16.40000 1.000 59.72248 145 ARG C C 1
ATOM 4889 O O . ARG B 1 145 ? 20.92800 15.61600 -15.56300 1.000 49.73471 145 ARG C O 1
ATOM 4897 N N . GLU B 1 146 ? 22.65300 14.53600 -16.52600 1.000 55.62765 146 GLU C N 1
ATOM 4898 C CA . GLU B 1 146 ? 23.62700 15.16700 -15.64200 1.000 48.46615 146 GLU C CA 1
ATOM 4899 C C . GLU B 1 146 ? 23.83300 16.63300 -15.99900 1.000 46.58394 146 GLU C C 1
ATOM 4900 O O . GLU B 1 146 ? 23.87700 17.49200 -15.11000 1.000 55.10315 146 GLU C O 1
ATOM 4902 N N . ILE B 1 147 ? 23.95800 16.93900 -17.29300 1.000 54.30129 147 ILE C N 1
ATOM 4903 C CA . ILE B 1 147 ? 24.16700 18.32200 -17.71500 1.000 49.27306 147 ILE C CA 1
ATOM 4904 C C . ILE B 1 147 ? 23.01000 19.19900 -17.25500 1.000 48.26209 147 ILE C C 1
ATOM 4905 O O . ILE B 1 147 ? 23.21800 20.30600 -16.74300 1.000 53.31441 147 ILE C O 1
ATOM 4910 N N . ARG B 1 148 ? 21.77500 18.71000 -17.40800 1.000 42.11780 148 ARG C N 1
ATOM 4911 C CA . ARG B 1 148 ? 20.61400 19.48900 -16.98500 1.000 50.92807 148 ARG C CA 1
ATOM 4912 C C . ARG B 1 148 ? 20.63300 19.74100 -15.48100 1.000 45.74230 148 ARG C C 1
ATOM 4913 O O . ARG B 1 148 ? 20.29300 20.83900 -15.02500 1.000 45.68719 148 ARG C O 1
ATOM 4921 N N . THR B 1 149 ? 21.02700 18.73700 -14.69300 1.000 49.92303 149 THR C N 1
ATOM 4922 C CA . THR B 1 149 ? 21.12200 18.93200 -13.24900 1.000 46.84269 149 THR C CA 1
ATOM 4923 C C . THR B 1 149 ? 22.19300 19.95900 -12.90400 1.000 42.41809 149 THR C C 1
ATOM 4924 O O . THR B 1 149 ? 21.97100 20.84100 -12.06600 1.000 45.51165 149 THR C O 1
ATOM 4928 N N . GLU B 1 150 ? 23.35600 19.87000 -13.55200 1.000 44.79384 150 GLU C N 1
ATOM 4929 C CA . GLU B 1 150 ? 24.42200 20.83300 -13.29500 1.000 42.44239 150 GLU C CA 1
ATOM 4930 C C . GLU B 1 150 ? 24.06300 22.21500 -13.82700 1.000 44.28123 150 GLU C C 1
ATOM 4931 O O . GLU B 1 150 ? 24.40400 23.23000 -13.21000 1.000 54.85813 150 GLU C O 1
ATOM 4937 N N . LYS B 1 151 ? 23.37400 22.27800 -14.97000 1.000 58.60911 151 LYS C N 1
ATOM 4938 C CA . LYS B 1 151 ? 22.95700 23.57100 -15.50400 1.000 50.95309 151 LYS C CA 1
ATOM 4939 C C . LYS B 1 151 ? 21.93300 24.23800 -14.59400 1.000 45.18086 151 LYS C C 1
ATOM 4940 O O . LYS B 1 151 ? 21.97200 25.45800 -14.39600 1.000 51.96249 151 LYS C O 1
ATOM 4942 N N . LYS B 1 152 ? 21.00800 23.45600 -14.03400 1.000 47.10992 152 LYS C N 1
ATOM 4943 C CA . LYS B 1 152 ? 20.01900 24.02100 -13.12400 1.000 51.98099 152 LYS C CA 1
ATOM 4944 C C . LYS B 1 152 ? 20.66700 24.46500 -11.82000 1.000 59.14711 152 LYS C C 1
ATOM 4945 O O . LYS B 1 152 ? 20.36700 25.55100 -11.30900 1.000 57.36287 152 LYS C O 1
ATOM 4947 N N . ARG B 1 153 ? 21.56100 23.63600 -11.27100 1.000 60.84216 153 ARG C N 1
ATOM 4948 C CA . ARG B 1 153 ? 22.26000 24.00000 -10.04200 1.000 56.42303 153 ARG C CA 1
ATOM 4949 C C . ARG B 1 153 ? 23.07800 25.27100 -10.22800 1.000 56.20164 153 ARG C C 1
ATOM 4950 O O . ARG B 1 153 ? 23.11000 26.13200 -9.34200 1.000 61.54228 153 ARG C O 1
ATOM 4958 N N . LEU B 1 154 ? 23.74400 25.40800 -11.37700 1.000 56.33045 154 LEU C N 1
ATOM 4959 C CA . LEU B 1 154 ? 24.51000 26.62000 -11.64200 1.000 59.22909 154 LEU C CA 1
ATOM 4960 C C . LEU B 1 154 ? 23.59200 27.81400 -11.87100 1.000 58.45218 154 LEU C C 1
ATOM 4961 O O . LEU B 1 154 ? 23.89700 28.93200 -11.43700 1.000 67.78992 154 LEU C O 1
ATOM 4966 N N . SER B 1 155 ? 22.46100 27.59900 -12.54700 1.000 53.76308 155 SER C N 1
ATOM 4967 C CA . SER B 1 155 ? 21.54800 28.70400 -12.81700 1.000 65.15265 155 SER C CA 1
ATOM 4968 C C . SER B 1 155 ? 20.85200 29.18000 -11.54900 1.000 55.51184 155 SER C C 1
ATOM 4969 O O . SER B 1 155 ? 20.50100 30.36100 -11.44400 1.000 51.95065 155 SER C O 1
ATOM 4972 N N . SER B 1 156 ? 20.64400 28.28600 -10.58000 1.000 56.29679 156 SER C N 1
ATOM 4973 C CA . SER B 1 156 ? 20.05700 28.70500 -9.31200 1.000 47.04739 156 SER C CA 1
ATOM 4974 C C . SER B 1 156 ? 21.02200 29.56700 -8.50700 1.000 50.98740 156 SER C C 1
ATOM 4975 O O . SER B 1 156 ? 20.58600 30.39900 -7.70400 1.000 50.30313 156 SER C O 1
ATOM 4977 N N . GLU B 1 157 ? 22.32900 29.39000 -8.71200 1.000 48.23076 157 GLU C N 1
ATOM 4978 C CA . GLU B 1 157 ? 23.30800 30.20700 -8.00400 1.000 49.58377 157 GLU C CA 1
ATOM 4979 C C . GLU B 1 157 ? 23.34300 31.62600 -8.55700 1.000 51.44485 157 GLU C C 1
ATOM 4980 O O . GLU B 1 157 ? 23.33100 32.60000 -7.79500 1.000 56.16915 157 GLU C O 1
ATOM 4982 N N . ILE B 1 158 ? 23.38400 31.76300 -9.88600 1.000 53.83227 158 ILE C N 1
ATOM 4983 C CA . ILE B 1 158 ? 23.46400 33.08900 -10.49400 1.000 50.41536 158 ILE C CA 1
ATOM 4984 C C . ILE B 1 158 ? 22.23000 33.91100 -10.14800 1.000 56.20491 158 ILE C C 1
ATOM 4985 O O . ILE B 1 158 ? 22.33200 35.09300 -9.79700 1.000 46.03841 158 ILE C O 1
ATOM 4987 N N . LYS B 1 159 ? 21.04500 33.29900 -10.23500 1.000 54.92997 159 LYS C N 1
ATOM 4988 C CA . LYS B 1 159 ? 19.81800 34.01000 -9.88500 1.000 50.53298 159 LYS C CA 1
ATOM 4989 C C . LYS B 1 159 ? 19.82300 34.44900 -8.42700 1.000 53.40926 159 LYS C C 1
ATOM 4990 O O . LYS B 1 159 ? 19.29300 35.51800 -8.10100 1.000 56.22545 159 LYS C O 1
ATOM 4992 N N . ARG B 1 160 ? 20.41200 33.64600 -7.53800 1.000 51.17210 160 ARG C N 1
ATOM 4993 C CA . ARG B 1 160 ? 20.57000 34.07300 -6.15200 1.000 52.98712 160 ARG C CA 1
ATOM 4994 C C . ARG B 1 160 ? 21.57500 35.21300 -6.04800 1.000 45.87481 160 ARG C C 1
ATOM 4995 O O . ARG B 1 160 ? 21.32500 36.21400 -5.36700 1.000 58.68330 160 ARG C O 1
ATOM 4997 N N . LYS B 1 161 ? 22.72000 35.07900 -6.72200 1.000 46.82527 161 LYS C N 1
ATOM 4998 C CA . LYS B 1 161 ? 23.69900 36.16000 -6.74500 1.000 52.39586 161 LYS C CA 1
ATOM 4999 C C . LYS B 1 161 ? 23.14400 37.40100 -7.43200 1.000 54.86680 161 LYS C C 1
ATOM 5000 O O . LYS B 1 161 ? 23.49300 38.52600 -7.05500 1.000 50.91852 161 LYS C O 1
ATOM 5006 N N . ALA B 1 162 ? 22.27900 37.21800 -8.43500 1.000 62.90658 162 ALA C N 1
ATOM 5007 C CA . ALA B 1 162 ? 21.70600 38.35800 -9.14500 1.000 55.52609 162 ALA C CA 1
ATOM 5008 C C . ALA B 1 162 ? 20.74500 39.13800 -8.25800 1.000 58.44434 162 ALA C C 1
ATOM 5009 O O . ALA B 1 162 ? 20.78300 40.37400 -8.23100 1.000 49.99063 162 ALA C O 1
ATOM 5011 N N . ASP B 1 163 ? 19.87000 38.43600 -7.53400 1.000 60.36833 163 ASP C N 1
ATOM 5012 C CA . ASP B 1 163 ? 18.97000 39.11900 -6.61100 1.000 65.13944 163 ASP C CA 1
ATOM 5013 C C . ASP B 1 163 ? 19.74000 39.80500 -5.49200 1.000 58.95573 163 ASP C C 1
ATOM 5014 O O . ASP B 1 163 ? 19.26900 40.80400 -4.93600 1.000 57.15531 163 ASP C O 1
ATOM 5019 N N . ASP B 1 164 ? 20.92300 39.29100 -5.15200 1.000 56.45961 164 ASP C N 1
ATOM 5020 C CA . ASP B 1 164 ? 21.77000 39.97700 -4.18400 1.000 60.43223 164 ASP C CA 1
ATOM 5021 C C . ASP B 1 164 ? 22.36600 41.24600 -4.78200 1.000 61.67122 164 ASP C C 1
ATOM 5022 O O . ASP B 1 164 ? 22.45300 42.27700 -4.10400 1.000 59.97177 164 ASP C O 1
ATOM 5027 N N . PHE B 1 165 ? 22.77900 41.19200 -6.05100 1.000 50.73096 165 PHE C N 1
ATOM 5028 C CA . PHE B 1 165 ? 23.29800 42.38700 -6.70900 1.000 57.57320 165 PHE C CA 1
ATOM 5029 C C . PHE B 1 165 ? 22.21600 43.45100 -6.84000 1.000 63.50540 165 PHE C C 1
ATOM 5030 O O . PHE B 1 165 ? 22.49500 44.65200 -6.72900 1.000 55.19842 165 PHE C O 1
ATOM 5038 N N . VAL B 1 166 ? 20.97200 43.02800 -7.07600 1.000 65.65159 166 VAL C N 1
ATOM 5039 C CA . VAL B 1 166 ? 19.87500 43.97700 -7.24000 1.000 63.91276 166 VAL C CA 1
ATOM 5040 C C . VAL B 1 166 ? 19.58100 44.68500 -5.92300 1.000 57.64371 166 VAL C C 1
ATOM 5041 O O . VAL B 1 166 ? 19.46100 45.91400 -5.87300 1.000 61.25656 166 VAL C O 1
ATOM 5045 N N . ARG B 1 167 ? 19.47100 43.92000 -4.83300 1.000 55.44967 167 ARG C N 1
ATOM 5046 C CA . ARG B 1 167 ? 19.12100 44.51300 -3.54700 1.000 60.21516 167 ARG C CA 1
ATOM 5047 C C . ARG B 1 167 ? 20.23900 45.39200 -2.99900 1.000 55.89826 167 ARG C C 1
ATOM 5048 O O . ARG B 1 167 ? 19.96300 46.38600 -2.31700 1.000 61.99464 167 ARG C O 1
ATOM 5056 N N . THR B 1 168 ? 21.47100 45.13000 -3.42900 1.000 54.69651 168 THR C N 1
ATOM 5057 C CA . THR B 1 168 ? 22.63800 45.87300 -2.89400 1.000 50.70963 168 THR C CA 1
ATOM 5058 C C . THR B 1 168 ? 23.04600 47.04700 -3.78700 1.000 58.24466 168 THR C C 1
ATOM 5059 O O . THR B 1 168 ? 23.75000 47.93600 -3.29500 1.000 57.36487 168 THR C O 1
ATOM 5063 N N . HIS B 1 169 ? 22.65500 47.03600 -5.05700 1.000 63.07079 169 HIS C N 1
ATOM 5064 C CA . HIS B 1 169 ? 23.06900 48.10800 -6.00000 1.000 61.12219 169 HIS C CA 1
ATOM 5065 C C . HIS B 1 169 ? 21.81300 48.81700 -6.50800 1.000 70.62686 169 HIS C C 1
ATOM 5066 O O . HIS B 1 169 ? 21.75300 49.15300 -7.70000 1.000 82.74032 169 HIS C O 1
ATOM 5073 N N . SER B 1 170 ? 20.86000 49.08300 -5.61600 1.000 73.65890 170 SER C N 1
ATOM 5074 C CA . SER B 1 170 ? 19.56200 49.69600 -6.00400 1.000 83.47727 170 SER C CA 1
ATOM 5075 C C . SER B 1 170 ? 19.70400 51.12200 -6.54600 1.000 87.77132 170 SER C C 1
ATOM 5076 O O . SER B 1 170 ? 18.67900 51.68100 -6.95900 1.000 70.66755 170 SER C O 1
ATOM 5079 N N . GLN B 1 171 ? 20.90700 51.69200 -6.54700 1.000 79.68016 171 GLN C N 1
ATOM 5080 C CA . GLN B 1 171 ? 21.04900 53.10500 -6.97300 1.000 72.78592 171 GLN C CA 1
ATOM 5081 C C . GLN B 1 171 ? 21.57300 53.18500 -8.40600 1.000 80.22749 171 GLN C C 1
ATOM 5082 O O . GLN B 1 171 ? 21.34200 54.21900 -9.05100 1.000 86.81061 171 GLN C O 1
ATOM 5084 N N . ILE B 1 172 ? 22.24200 52.14200 -8.88500 1.000 73.11071 172 ILE C N 1
ATOM 5085 C CA . ILE B 1 172 ? 22.87100 52.20500 -10.23300 1.000 75.52345 172 ILE C CA 1
ATOM 5086 C C . ILE B 1 172 ? 21.94500 51.52900 -11.24600 1.000 73.15200 172 ILE C C 1
ATOM 5087 O O . ILE B 1 172 ? 22.17300 51.68600 -12.45100 1.000 70.56700 172 ILE C O 1
ATOM 5092 N N . LEU B 1 173 ? 20.92000 50.83300 -10.77000 1.000 68.30265 173 LEU C N 1
ATOM 5093 C CA . LEU B 1 173 ? 20.05500 50.06000 -11.69100 1.000 69.50935 173 LEU C CA 1
ATOM 5094 C C . LEU B 1 173 ? 18.85300 50.89900 -12.11100 1.000 70.01228 173 LEU C C 1
ATOM 5095 O O . LEU B 1 173 ? 18.24900 51.53100 -11.23500 1.000 73.47702 173 LEU C O 1
ATOM 5100 N N . GLN B 1 174 ? 18.53800 50.90800 -13.40600 1.000 68.50453 174 GLN C N 1
ATOM 5101 C CA . GLN B 1 174 ? 17.32700 51.61400 -13.88600 1.000 72.74488 174 GLN C CA 1
ATOM 5102 C C . GLN B 1 174 ? 16.13800 50.81300 -13.38000 1.000 72.99805 174 GLN C C 1
ATOM 5103 O O . GLN B 1 174 ? 15.48000 51.26000 -12.43000 1.000 77.96382 174 GLN C O 1
ATOM 5109 N N . GLU B 1 175 ? 15.87200 49.67900 -14.01400 1.000 80.25524 175 GLU C N 1
ATOM 5110 C CA . GLU B 1 175 ? 14.83900 48.79800 -13.48800 1.000 83.81074 175 GLU C CA 1
ATOM 5111 C C . GLU B 1 175 ? 15.47600 47.81000 -12.51800 1.000 88.96041 175 GLU C C 1
ATOM 5112 O O . GLU B 1 175 ? 16.45300 47.13700 -12.86100 1.000 97.25875 175 GLU C O 1
ATOM 5114 N N . GLN B 1 176 ? 14.92600 47.73400 -11.30600 1.000 82.48215 176 GLN C N 1
ATOM 5115 C CA . GLN B 1 176 ? 15.46300 46.87300 -10.25100 1.000 78.41138 176 GLN C CA 1
ATOM 5116 C C . GLN B 1 176 ? 15.18800 45.41300 -10.60000 1.000 80.39536 176 GLN C C 1
ATOM 5117 O O . GLN B 1 176 ? 14.25300 44.78200 -10.10100 1.000 80.83544 176 GLN C O 1
ATOM 5123 N N . MET B 1 177 ? 16.03400 44.86400 -11.46500 1.000 77.17058 177 MET C N 1
ATOM 5124 C CA . MET B 1 177 ? 15.86100 43.49900 -11.94500 1.000 65.46198 177 MET C CA 1
ATOM 5125 C C . MET B 1 177 ? 17.15700 43.04200 -12.60400 1.000 66.88495 177 MET C C 1
ATOM 5126 O O . MET B 1 177 ? 18.18100 43.73300 -12.55800 1.000 65.06099 177 MET C O 1
ATOM 5131 N N . TYR B 1 178 ? 17.10400 41.86100 -13.21300 1.000 67.67255 178 TYR C N 1
ATOM 5132 C CA . TYR B 1 178 ? 18.16500 41.32900 -14.05100 1.000 70.97835 178 TYR C CA 1
ATOM 5133 C C . TYR B 1 178 ? 17.55300 40.93700 -15.38900 1.000 76.27501 178 TYR C C 1
ATOM 5134 O O . TYR B 1 178 ? 16.35000 40.68400 -15.48900 1.000 74.28378 178 TYR C O 1
ATOM 5143 N N . VAL B 1 179 ? 18.38700 40.89300 -16.42400 1.000 70.47768 179 VAL C N 1
ATOM 5144 C CA . VAL B 1 179 ? 17.91200 40.81400 -17.79900 1.000 72.52266 179 VAL C CA 1
ATOM 5145 C C . VAL B 1 179 ? 18.57900 39.64700 -18.51400 1.000 81.25818 179 VAL C C 1
ATOM 5146 O O . VAL B 1 179 ? 19.78700 39.42600 -18.37000 1.000 78.55879 179 VAL C O 1
ATOM 5150 N N . TYR B 1 180 ? 17.78100 38.89800 -19.27700 1.000 84.32233 180 TYR C N 1
ATOM 5151 C CA . TYR B 1 180 ? 18.26200 37.83600 -20.16200 1.000 69.15225 180 TYR C CA 1
ATOM 5152 C C . TYR B 1 180 ? 19.04300 36.75700 -19.41800 1.000 66.45902 180 TYR C C 1
ATOM 5153 O O . TYR B 1 180 ? 19.15300 35.62500 -19.89100 1.000 69.24973 180 TYR C O 1
ATOM 5155 N N . TYR B 1 185 ? 23.04400 36.49600 -18.47800 1.000 58.07585 185 TYR C N 1
ATOM 5156 C CA . TYR B 1 185 ? 22.54200 37.12500 -17.22400 1.000 66.63124 185 TYR C CA 1
ATOM 5157 C C . TYR B 1 185 ? 23.28900 38.43600 -17.00400 1.000 73.80546 185 TYR C C 1
ATOM 5158 O O . TYR B 1 185 ? 24.46900 38.39600 -16.60900 1.000 61.23383 185 TYR C O 1
ATOM 5167 N N . LEU B 1 186 ? 22.62800 39.56500 -17.26500 1.000 70.33773 186 LEU C N 1
ATOM 5168 C CA . LEU B 1 186 ? 23.29500 40.88800 -17.15400 1.000 65.17556 186 LEU C CA 1
ATOM 5169 C C . LEU B 1 186 ? 22.39400 41.85400 -16.37900 1.000 59.49098 186 LEU C C 1
ATOM 5170 O O . LEU B 1 186 ? 21.28900 41.44700 -15.99700 1.000 60.20056 186 LEU C O 1
ATOM 5172 N N . PHE B 1 187 ? 22.84800 43.08900 -16.16900 1.000 51.47654 187 PHE C N 1
ATOM 5173 C CA . PHE B 1 187 ? 22.06600 44.00800 -15.30700 1.000 56.16424 187 PHE C CA 1
ATOM 5174 C C . PHE B 1 187 ? 21.80700 45.35300 -15.98200 1.000 51.14263 187 PHE C C 1
ATOM 5175 O O . PHE B 1 187 ? 22.73400 45.94800 -16.53700 1.000 53.34235 187 PHE C O 1
ATOM 5183 N N . PRO B 1 188 ? 20.55900 45.85400 -15.91900 1.000 56.57315 188 PRO C N 1
ATOM 5184 C CA . PRO B 1 188 ? 20.21500 47.16200 -16.48200 1.000 53.52679 188 PRO C CA 1
ATOM 5185 C C . PRO B 1 188 ? 20.80400 48.38000 -15.75400 1.000 58.63113 188 PRO C C 1
ATOM 5186 O O . PRO B 1 188 ? 20.05400 49.07700 -15.12000 1.000 61.44516 188 PRO C O 1
ATOM 5190 N N . VAL B 1 189 ? 22.10900 48.62700 -15.87800 1.000 64.32389 189 VAL C N 1
ATOM 5191 C CA . VAL B 1 189 ? 22.68600 49.75300 -15.09700 1.000 67.60131 189 VAL C CA 1
ATOM 5192 C C . VAL B 1 189 ? 22.52500 51.03800 -15.90000 1.000 67.77969 189 VAL C C 1
ATOM 5193 O O . VAL B 1 189 ? 22.51800 50.97600 -17.13400 1.000 65.12528 189 VAL C O 1
ATOM 5195 N N . LYS B 1 190 ? 22.42300 52.15500 -15.19300 1.000 75.88140 190 LYS C N 1
ATOM 5196 C CA . LYS B 1 190 ? 22.24800 53.46100 -15.86300 1.000 72.94136 190 LYS C CA 1
ATOM 5197 C C . LYS B 1 190 ? 23.60300 53.95600 -16.36100 1.000 77.94343 190 LYS C C 1
ATOM 5198 O O . LYS B 1 190 ? 24.61600 53.59700 -15.75200 1.000 75.39095 190 LYS C O 1
ATOM 5202 N N . ALA B 1 191 ? 23.61000 54.73000 -17.44500 1.000 81.11222 191 ALA C N 1
ATOM 5203 C CA . ALA B 1 191 ? 24.86400 55.34400 -17.92600 1.000 73.42131 191 ALA C CA 1
ATOM 5204 C C . ALA B 1 191 ? 25.23100 56.45200 -16.94600 1.000 77.12093 191 ALA C C 1
ATOM 5205 O O . ALA B 1 191 ? 24.42200 56.69000 -16.02800 1.000 80.72574 191 ALA C O 1
ATOM 5207 N N . SER B 1 192 ? 26.36600 57.12600 -17.13900 1.000 80.88279 192 SER C N 1
ATOM 5208 C CA . SER B 1 192 ? 26.86600 58.10200 -16.13100 1.000 77.38578 192 SER C CA 1
ATOM 5209 C C . SER B 1 192 ? 27.28500 57.27100 -14.92100 1.000 75.76052 192 SER C C 1
ATOM 5210 O O . SER B 1 192 ? 28.45300 57.36500 -14.52200 1.000 77.53968 192 SER C O 1
ATOM 5212 N N . MET B 1 193 ? 26.37300 56.45600 -14.39500 1.000 69.95218 193 MET C N 1
ATOM 5213 C CA . MET B 1 193 ? 26.74000 55.51200 -13.31700 1.000 89.89688 193 MET C CA 1
ATOM 5214 C C . MET B 1 193 ? 27.21000 54.23000 -13.99900 1.000 81.40367 193 MET C C 1
ATOM 5215 O O . MET B 1 193 ? 26.87700 53.15600 -13.52400 1.000 76.14498 193 MET C O 1
ATOM 5220 N N . LYS B 1 194 ? 27.94900 54.36100 -15.09400 1.000 82.71201 194 LYS C N 1
ATOM 5221 C CA . LYS B 1 194 ? 28.39100 53.16900 -15.85500 1.000 88.12781 194 LYS C CA 1
ATOM 5222 C C . LYS B 1 194 ? 29.71600 52.67200 -15.28100 1.000 89.04838 194 LYS C C 1
ATOM 5223 O O . LYS B 1 194 ? 29.83100 51.45800 -15.04400 1.000 93.38516 194 LYS C O 1
ATOM 5225 N N . ASN B 1 195 ? 30.66700 53.57800 -15.05800 1.000 71.82319 195 ASN C N 1
ATOM 5226 C CA . ASN B 1 195 ? 32.01600 53.15500 -14.60100 1.000 79.53272 195 ASN C CA 1
ATOM 5227 C C . ASN B 1 195 ? 32.00500 52.86600 -13.09200 1.000 81.02650 195 ASN C C 1
ATOM 5228 O O . ASN B 1 195 ? 33.09400 52.76300 -12.50800 1.000 76.25732 195 ASN C O 1
ATOM 5230 N N . ALA B 1 196 ? 30.82800 52.70600 -12.49000 1.000 72.37657 196 ALA C N 1
ATOM 5231 C CA . ALA B 1 196 ? 30.79100 52.50400 -11.04600 1.000 72.81436 196 ALA C CA 1
ATOM 5232 C C . ALA B 1 196 ? 31.09500 51.05900 -10.67000 1.000 80.93589 196 ALA C C 1
ATOM 5233 O O . ALA B 1 196 ? 31.77100 50.80600 -9.66800 1.000 73.46626 196 ALA C O 1
ATOM 5235 N N . VAL B 1 197 ? 30.60300 50.10400 -11.45500 1.000 76.09625 197 VAL C N 1
ATOM 5236 C CA . VAL B 1 197 ? 30.82200 48.68300 -11.21400 1.000 60.77423 197 VAL C CA 1
ATOM 5237 C C . VAL B 1 197 ? 31.73400 48.15000 -12.30900 1.000 63.94158 197 VAL C C 1
ATOM 5238 O O . VAL B 1 197 ? 31.46300 48.34500 -13.50000 1.000 71.42170 197 VAL C O 1
ATOM 5240 N N . ARG B 1 198 ? 32.81400 47.48300 -11.90600 1.000 67.88038 198 ARG C N 1
ATOM 5241 C CA . ARG B 1 198 ? 33.74100 46.88200 -12.86000 1.000 65.62432 198 ARG C CA 1
ATOM 5242 C C . ARG B 1 198 ? 33.03700 45.75100 -13.60100 1.000 57.36723 198 ARG C C 1
ATOM 5243 O O . ARG B 1 198 ? 32.69000 44.72800 -13.00200 1.000 63.92768 198 ARG C O 1
ATOM 5245 N N . GLY B 1 199 ? 32.82300 45.92900 -14.90100 1.000 58.48904 199 GLY C N 1
ATOM 5246 C CA . GLY B 1 199 ? 32.10300 44.92800 -15.66200 1.000 62.47356 199 GLY C CA 1
ATOM 5247 C C . GLY B 1 199 ? 32.31300 45.08800 -17.15200 1.000 49.81617 199 GLY C C 1
ATOM 5248 O O . GLY B 1 199 ? 32.98700 46.00900 -17.61900 1.000 48.17209 199 GLY C O 1
ATOM 5249 N N . ILE B 1 200 ? 31.71100 44.16300 -17.89700 1.000 52.97137 200 ILE C N 1
ATOM 5250 C CA . ILE B 1 200 ? 31.81000 44.11700 -19.35100 1.000 53.25529 200 ILE C CA 1
ATOM 5251 C C . ILE B 1 200 ? 30.53500 44.70100 -19.94300 1.000 52.83818 200 ILE C C 1
ATOM 5252 O O . ILE B 1 200 ? 29.42500 44.32500 -19.54300 1.000 45.56178 200 ILE C O 1
ATOM 5256 N N . VAL B 1 201 ? 30.69100 45.61900 -20.89400 1.000 52.04764 201 VAL C N 1
ATOM 5257 C CA . VAL B 1 201 ? 29.56000 46.25900 -21.55800 1.000 59.69107 201 VAL C CA 1
ATOM 5258 C C . VAL B 1 201 ? 29.14300 45.41100 -22.75200 1.000 53.13779 201 VAL C C 1
ATOM 5259 O O . VAL B 1 201 ? 29.99000 44.96700 -23.53800 1.000 53.32617 201 VAL C O 1
ATOM 5263 N N . HIS B 1 202 ? 27.83700 45.19300 -22.89800 1.000 48.44678 202 HIS C N 1
ATOM 5264 C CA . HIS B 1 202 ? 27.30500 44.36000 -23.96900 1.000 63.42028 202 HIS C CA 1
ATOM 5265 C C . HIS B 1 202 ? 26.34500 45.10600 -24.88300 1.000 63.55786 202 HIS C C 1
ATOM 5266 O O . HIS B 1 202 ? 26.54600 45.12100 -26.10300 1.000 62.98639 202 HIS C O 1
ATOM 5273 N N . HIS B 1 203 ? 25.30300 45.72800 -24.33300 1.000 56.08888 203 HIS C N 1
ATOM 5274 C CA . HIS B 1 203 ? 24.25800 46.33600 -25.14200 1.000 61.72516 203 HIS C CA 1
ATOM 5275 C C . HIS B 1 203 ? 23.91600 47.71300 -24.59200 1.000 64.28387 203 HIS C C 1
ATOM 5276 O O . HIS B 1 203 ? 24.11200 48.00000 -23.40800 1.000 61.14481 203 HIS C O 1
ATOM 5283 N N . LEU B 1 204 ? 23.38900 48.56200 -25.47200 1.000 66.97357 204 LEU C N 1
ATOM 5284 C CA . LEU B 1 204 ? 23.01400 49.92700 -25.13700 1.000 64.80138 204 LEU C CA 1
ATOM 5285 C C . LEU B 1 204 ? 21.54000 50.15500 -25.45300 1.000 67.70936 204 LEU C C 1
ATOM 5286 O O . LEU B 1 204 ? 20.99200 49.57100 -26.39400 1.000 65.37717 204 LEU C O 1
ATOM 5291 N N . SER B 1 205 ? 20.90300 51.00600 -24.65200 1.000 66.29231 205 SER C N 1
ATOM 5292 C CA . SER B 1 205 ? 19.50200 51.33800 -24.86400 1.000 75.06871 205 SER C CA 1
ATOM 5293 C C . SER B 1 205 ? 19.34000 52.25500 -26.07300 1.000 71.87762 205 SER C C 1
ATOM 5294 O O . SER B 1 205 ? 20.25100 53.00000 -26.44300 1.000 64.50862 205 SER C O 1
ATOM 5296 N N . SER B 1 206 ? 18.15400 52.19800 -26.68700 1.000 69.26831 206 SER C N 1
ATOM 5297 C CA . SER B 1 206 ? 17.87200 53.00100 -27.87200 1.000 74.84677 206 SER C CA 1
ATOM 5298 C C . SER B 1 206 ? 17.88100 54.49800 -27.59000 1.000 76.49843 206 SER C C 1
ATOM 5299 O O . SER B 1 206 ? 17.94100 55.28700 -28.54000 1.000 69.58652 206 SER C O 1
ATOM 5301 N N . SER B 1 207 ? 17.81000 54.90800 -26.32400 1.000 69.32738 207 SER C N 1
ATOM 5302 C CA . SER B 1 207 ? 17.95300 56.30800 -25.95200 1.000 68.18336 207 SER C CA 1
ATOM 5303 C C . SER B 1 207 ? 19.27100 56.59700 -25.25100 1.000 71.81661 207 SER C C 1
ATOM 5304 O O . SER B 1 207 ? 19.47800 57.72600 -24.79700 1.000 76.03857 207 SER C O 1
ATOM 5306 N N . GLY B 1 208 ? 20.16500 55.61600 -25.15200 1.000 76.29254 208 GLY C N 1
ATOM 5307 C CA . GLY B 1 208 ? 21.40900 55.81800 -24.43400 1.000 83.60269 208 GLY C CA 1
ATOM 5308 C C . GLY B 1 208 ? 21.25100 55.95800 -22.93800 1.000 80.37165 208 GLY C C 1
ATOM 5309 O O . GLY B 1 208 ? 22.03700 56.66900 -22.30400 1.000 89.05488 208 GLY C O 1
ATOM 5310 N N . ALA B 1 209 ? 20.26000 55.26700 -22.37900 1.000 82.91323 209 ALA C N 1
ATOM 5311 C CA . ALA B 1 209 ? 19.97300 55.39300 -20.93500 1.000 85.00019 209 ALA C CA 1
ATOM 5312 C C . ALA B 1 209 ? 20.49500 54.16900 -20.18500 1.000 78.09131 209 ALA C C 1
ATOM 5313 O O . ALA B 1 209 ? 21.00100 54.34400 -19.07000 1.000 85.93266 209 ALA C O 1
ATOM 5315 N N . THR B 1 210 ? 20.37300 52.98700 -20.78000 1.000 72.05809 210 THR C N 1
ATOM 5316 C CA . THR B 1 210 ? 20.77800 51.73600 -20.09300 1.000 80.98556 210 THR C CA 1
ATOM 5317 C C . THR B 1 210 ? 22.08100 51.21000 -20.69500 1.000 77.76124 210 THR C C 1
ATOM 5318 O O . THR B 1 210 ? 22.25700 51.35700 -21.90900 1.000 79.33318 210 THR C O 1
ATOM 5322 N N . VAL B 1 211 ? 22.94900 50.62000 -19.87200 1.000 70.90169 211 VAL C N 1
ATOM 5323 C CA . VAL B 1 211 ? 24.27000 50.15400 -20.38300 1.000 60.06688 211 VAL C CA 1
ATOM 5324 C C . VAL B 1 211 ? 24.38500 48.64000 -20.22100 1.000 66.36180 211 VAL C C 1
ATOM 5325 O O . VAL B 1 211 ? 25.52400 48.16900 -20.25500 1.000 79.41346 211 VAL C O 1
ATOM 5327 N N . PHE B 1 212 ? 23.26900 47.92700 -20.06300 1.000 59.13315 212 PHE C N 1
ATOM 5328 C CA . PHE B 1 212 ? 23.26900 46.43900 -19.97000 1.000 59.86240 212 PHE C CA 1
ATOM 5329 C C . PHE B 1 212 ? 24.68600 45.90500 -19.74500 1.000 66.78434 212 PHE C C 1
ATOM 5330 O O . PHE B 1 212 ? 25.34200 45.51300 -20.72300 1.000 65.58534 212 PHE C O 1
ATOM 5338 N N . LEU B 1 213 ? 25.10200 45.80700 -18.48000 1.000 62.31463 213 LEU C N 1
ATOM 5339 C CA . LEU B 1 213 ? 26.50300 45.42800 -18.16800 1.000 57.76864 213 LEU C CA 1
ATOM 5340 C C . LEU B 1 213 ? 26.58600 44.07200 -17.47100 1.000 61.94968 213 LEU C C 1
ATOM 5341 O O . LEU B 1 213 ? 25.66900 43.74100 -16.70700 1.000 54.32758 213 LEU C O 1
ATOM 5346 N N . GLU B 1 214 ? 27.65500 43.32800 -17.74400 1.000 54.57782 214 GLU C N 1
ATOM 5347 C CA . GLU B 1 214 ? 27.89700 42.04700 -17.04100 1.000 57.05099 214 GLU C CA 1
ATOM 5348 C C . GLU B 1 214 ? 28.92600 42.32300 -15.95100 1.000 56.07380 214 GLU C C 1
ATOM 5349 O O . GLU B 1 214 ? 30.07900 42.61500 -16.28300 1.000 50.61143 214 GLU C O 1
ATOM 5355 N N . PRO B 1 215 ? 28.53600 42.29500 -14.66700 1.000 56.04284 215 PRO C N 1
ATOM 5356 C CA . PRO B 1 215 ? 29.47400 42.59000 -13.57700 1.000 58.80281 215 PRO C CA 1
ATOM 5357 C C . PRO B 1 215 ? 30.62800 41.59800 -13.51400 1.000 59.81394 215 PRO C C 1
ATOM 5358 O O . PRO B 1 215 ? 30.57400 40.49500 -14.06500 1.000 54.97062 215 PRO C O 1
ATOM 5362 N N . ASP B 1 216 ? 31.68400 42.02300 -12.81300 1.000 67.66858 216 ASP C N 1
ATOM 5363 C CA . ASP B 1 216 ? 32.91600 41.24800 -12.70100 1.000 65.58502 216 ASP C CA 1
ATOM 5364 C C . ASP B 1 216 ? 32.64400 39.82000 -12.24400 1.000 70.80931 216 ASP C C 1
ATOM 5365 O O . ASP B 1 216 ? 33.01100 38.85300 -12.92000 1.000 68.64154 216 ASP C O 1
ATOM 5370 N N . GLU B 1 217 ? 31.99500 39.67100 -11.09300 1.000 67.92511 217 GLU C N 1
ATOM 5371 C CA . GLU B 1 217 ? 31.72000 38.35600 -10.51700 1.000 74.77338 217 GLU C CA 1
ATOM 5372 C C . GLU B 1 217 ? 30.67500 37.56300 -11.29000 1.000 74.39064 217 GLU C C 1
ATOM 5373 O O . GLU B 1 217 ? 30.28600 36.51200 -10.76800 1.000 68.58131 217 GLU C O 1
ATOM 5375 N N . PHE B 1 218 ? 30.20700 37.99500 -12.46100 1.000 64.88703 218 PHE C N 1
ATOM 5376 C CA . PHE B 1 218 ? 29.22000 37.25300 -13.23300 1.000 58.74641 218 PHE C CA 1
ATOM 5377 C C . PHE B 1 218 ? 29.76800 36.74400 -14.55800 1.000 71.73482 218 PHE C C 1
ATOM 5378 O O . PHE B 1 218 ? 29.05400 36.03700 -15.27600 1.000 60.28093 218 PHE C O 1
ATOM 5386 N N . VAL B 1 219 ? 31.01300 37.07800 -14.89900 1.000 74.17751 219 VAL C N 1
ATOM 5387 C CA . VAL B 1 219 ? 31.54300 36.74500 -16.21900 1.000 66.48099 219 VAL C CA 1
ATOM 5388 C C . VAL B 1 219 ? 31.86000 35.25600 -16.30700 1.000 63.03682 219 VAL C C 1
ATOM 5389 O O . VAL B 1 219 ? 31.36100 34.54800 -17.19000 1.000 62.28750 219 VAL C O 1
ATOM 5393 N N . GLU B 1 220 ? 32.69800 34.75900 -15.39300 1.000 59.56268 220 GLU C N 1
ATOM 5394 C CA . GLU B 1 220 ? 33.06900 33.34900 -15.43500 1.000 59.93720 220 GLU C CA 1
ATOM 5395 C C . GLU B 1 220 ? 31.88300 32.44500 -15.12900 1.000 58.06591 220 GLU C C 1
ATOM 5396 O O . GLU B 1 220 ? 31.83200 31.30800 -15.61100 1.000 63.90645 220 GLU C O 1
ATOM 5402 N N . LEU B 1 221 ? 30.92500 32.92700 -14.33600 1.000 52.04704 221 LEU C N 1
ATOM 5403 C CA . LEU B 1 221 ? 29.74000 32.12900 -14.04100 1.000 54.63669 221 LEU C CA 1
ATOM 5404 C C . LEU B 1 221 ? 28.83700 32.01800 -15.26300 1.000 55.13726 221 LEU C C 1
ATOM 5405 O O . LEU B 1 221 ? 28.34600 30.93100 -15.58500 1.000 51.42947 221 LEU C O 1
ATOM 5410 N N . ASN B 1 222 ? 28.61100 33.13500 -15.96000 1.000 57.65196 222 ASN C N 1
ATOM 5411 C CA . ASN B 1 222 ? 27.85700 33.08500 -17.21000 1.000 58.68706 222 ASN C CA 1
ATOM 5412 C C . ASN B 1 222 ? 28.55400 32.19800 -18.23400 1.000 54.00555 222 ASN C C 1
ATOM 5413 O O . ASN B 1 222 ? 27.89700 31.48400 -19.00200 1.000 54.20810 222 ASN C O 1
ATOM 5418 N N . ASN B 1 223 ? 29.88800 32.22400 -18.25100 1.000 57.55710 223 ASN C N 1
ATOM 5419 C CA . ASN B 1 223 ? 30.63300 31.40300 -19.19900 1.000 59.92625 223 ASN C CA 1
ATOM 5420 C C . ASN B 1 223 ? 30.50500 29.92100 -18.86800 1.000 62.67505 223 ASN C C 1
ATOM 5421 O O . ASN B 1 223 ? 30.39700 29.08500 -19.77300 1.000 56.35975 223 ASN C O 1
ATOM 5426 N N . ARG B 1 224 ? 30.51600 29.57700 -17.57700 1.000 64.33523 224 ARG C N 1
ATOM 5427 C CA . ARG B 1 224 ? 30.34800 28.18200 -17.18400 1.000 55.13067 224 ARG C CA 1
ATOM 5428 C C . ARG B 1 224 ? 28.95500 27.67500 -17.53300 1.000 56.10194 224 ARG C C 1
ATOM 5429 O O . ARG B 1 224 ? 28.79800 26.53100 -17.97300 1.000 57.17946 224 ARG C O 1
ATOM 5437 N N . VAL B 1 225 ? 27.93200 28.51000 -17.34100 1.000 49.89550 225 VAL C N 1
ATOM 5438 C CA . VAL B 1 225 ? 26.57800 28.11100 -17.70900 1.000 52.79668 225 VAL C CA 1
ATOM 5439 C C . VAL B 1 225 ? 26.44900 27.99500 -19.22300 1.000 58.40810 225 VAL C C 1
ATOM 5440 O O . VAL B 1 225 ? 25.73800 27.12100 -19.73400 1.000 55.02021 225 VAL C O 1
ATOM 5442 N N . ARG B 1 226 ? 27.14000 28.86300 -19.96500 1.000 52.45104 226 ARG C N 1
ATOM 5443 C CA . ARG B 1 226 ? 27.05300 28.81800 -21.42100 1.000 56.15009 226 ARG C CA 1
ATOM 5444 C C . ARG B 1 226 ? 27.79100 27.61400 -21.99200 1.000 57.22921 226 ARG C C 1
ATOM 5445 O O . ARG B 1 226 ? 27.41100 27.10400 -23.05300 1.000 66.13850 226 ARG C O 1
ATOM 5453 N N . LEU B 1 227 ? 28.84000 27.14500 -21.31400 1.000 54.03493 227 LEU C N 1
ATOM 5454 C CA . LEU B 1 227 ? 29.48200 25.90500 -21.73900 1.000 59.16839 227 LEU C CA 1
ATOM 5455 C C . LEU B 1 227 ? 28.57400 24.70900 -21.48600 1.000 62.17084 227 LEU C C 1
ATOM 5456 O O . LEU B 1 227 ? 28.48100 23.80300 -22.32300 1.000 56.61280 227 LEU C O 1
ATOM 5461 N N . LEU B 1 228 ? 27.89300 24.69500 -20.33600 1.000 51.99592 228 LEU C N 1
ATOM 5462 C CA . LEU B 1 228 ? 26.95500 23.61900 -20.03700 1.000 57.86278 228 LEU C CA 1
ATOM 5463 C C . LEU B 1 228 ? 25.82400 23.56100 -21.05500 1.000 56.54318 228 LEU C C 1
ATOM 5464 O O . LEU B 1 228 ? 25.31800 22.47500 -21.35900 1.000 57.19013 228 LEU C O 1
ATOM 5469 N N . GLU B 1 229 ? 25.41600 24.71200 -21.59300 1.000 53.27370 229 GLU C N 1
ATOM 5470 C CA . GLU B 1 229 ? 24.36800 24.71900 -22.60800 1.000 54.70144 229 GLU C CA 1
ATOM 5471 C C . GLU B 1 229 ? 24.87400 24.14800 -23.92700 1.000 48.88867 229 GLU C C 1
ATOM 5472 O O . GLU B 1 229 ? 24.14700 23.42200 -24.61400 1.000 46.03090 229 GLU C O 1
ATOM 5478 N N . GLU B 1 230 ? 26.11700 24.46600 -24.29800 1.000 53.83491 230 GLU C N 1
ATOM 5479 C CA . GLU B 1 230 ? 26.70800 23.85900 -25.48600 1.000 42.93778 230 GLU C CA 1
ATOM 5480 C C . GLU B 1 230 ? 26.88700 22.35800 -25.30900 1.000 58.46486 230 GLU C C 1
ATOM 5481 O O . GLU B 1 230 ? 26.76500 21.59900 -26.27900 1.000 64.95654 230 GLU C O 1
ATOM 5483 N N . GLU B 1 231 ? 27.17700 21.91200 -24.08300 1.000 56.30412 231 GLU C N 1
ATOM 5484 C CA . GLU B 1 231 ? 27.23600 20.48100 -23.80700 1.000 49.74753 231 GLU C CA 1
ATOM 5485 C C . GLU B 1 231 ? 25.86900 19.83400 -23.98900 1.000 52.89544 231 GLU C C 1
ATOM 5486 O O . GLU B 1 231 ? 25.76100 18.73700 -24.55000 1.000 51.10147 231 GLU C O 1
ATOM 5492 N N . GLU B 1 232 ? 24.81300 20.49800 -23.51300 1.000 43.11360 232 GLU C N 1
ATOM 5493 C CA . GLU B 1 232 ? 23.46100 19.99700 -23.72900 1.000 49.49112 232 GLU C CA 1
ATOM 5494 C C . GLU B 1 232 ? 23.12300 19.95000 -25.21500 1.000 62.92326 232 GLU C C 1
ATOM 5495 O O . GLU B 1 232 ? 22.56200 18.96000 -25.70100 1.000 54.43856 232 GLU C O 1
ATOM 5501 N N . ARG B 1 233 ? 23.46400 21.00800 -25.95400 1.000 51.11993 233 ARG C N 1
ATOM 5502 C CA . ARG B 1 233 ? 23.18300 21.03500 -27.38500 1.000 43.78474 233 ARG C CA 1
ATOM 5503 C C . ARG B 1 233 ? 23.95200 19.94500 -28.11900 1.000 49.13436 233 ARG C C 1
ATOM 5504 O O . ARG B 1 233 ? 23.40400 19.28100 -29.00500 1.000 59.34013 233 ARG C O 1
ATOM 5512 N N . LEU B 1 234 ? 25.22300 19.74700 -27.76600 1.000 48.32140 234 LEU C N 1
ATOM 5513 C CA . LEU B 1 234 ? 26.02000 18.72800 -28.44300 1.000 44.12431 234 LEU C CA 1
ATOM 5514 C C . LEU B 1 234 ? 25.48600 17.32900 -28.16000 1.000 53.22541 234 LEU C C 1
ATOM 5515 O O . LEU B 1 234 ? 25.48700 16.46600 -29.04600 1.000 55.22208 234 LEU C O 1
ATOM 5517 N N . GLU B 1 235 ? 25.01600 17.08900 -26.93400 1.000 59.49289 235 GLU C N 1
ATOM 5518 C CA . GLU B 1 235 ? 24.51500 15.76500 -26.57900 1.000 52.12791 235 GLU C CA 1
ATOM 5519 C C . GLU B 1 235 ? 23.19100 15.47000 -27.27400 1.000 43.80118 235 GLU C C 1
ATOM 5520 O O . GLU B 1 235 ? 22.93300 14.32700 -27.67100 1.000 47.73037 235 GLU C O 1
ATOM 5526 N N . ILE B 1 236 ? 22.33900 16.48500 -27.43100 1.000 51.56864 236 ILE C N 1
ATOM 5527 C CA . ILE B 1 236 ? 21.05700 16.27600 -28.10000 1.000 53.94165 236 ILE C CA 1
ATOM 5528 C C . ILE B 1 236 ? 21.26600 15.92200 -29.56900 1.000 54.77785 236 ILE C C 1
ATOM 5529 O O . ILE B 1 236 ? 20.57400 15.05500 -30.11700 1.000 43.00316 236 ILE C O 1
ATOM 5534 N N . SER B 1 237 ? 22.23300 16.57000 -30.22400 1.000 51.86414 237 SER C N 1
ATOM 5535 C CA . SER B 1 237 ? 22.53200 16.24400 -31.61500 1.000 49.37649 237 SER C CA 1
ATOM 5536 C C . SER B 1 237 ? 23.01000 14.80600 -31.76500 1.000 56.86879 237 SER C C 1
ATOM 5537 O O . SER B 1 237 ? 22.76700 14.17600 -32.80100 1.000 54.22529 237 SER C O 1
ATOM 5540 N N . ARG B 1 238 ? 23.69200 14.27300 -30.74800 1.000 52.54396 238 ARG C N 1
ATOM 5541 C CA . ARG B 1 238 ? 24.08900 12.87000 -30.78400 1.000 48.68949 238 ARG C CA 1
ATOM 5542 C C . ARG B 1 238 ? 22.88900 11.95700 -30.57200 1.000 52.80810 238 ARG C C 1
ATOM 5543 O O . ARG B 1 238 ? 22.81000 10.87400 -31.16400 1.000 52.45812 238 ARG C O 1
ATOM 5545 N N . ILE B 1 239 ? 21.94300 12.38100 -29.73000 1.000 44.33312 239 ILE C N 1
ATOM 5546 C CA . ILE B 1 239 ? 20.74200 11.58600 -29.50000 1.000 52.77739 239 ILE C CA 1
ATOM 5547 C C . ILE B 1 239 ? 19.88200 11.53500 -30.75900 1.000 51.76168 239 ILE C C 1
ATOM 5548 O O . ILE B 1 239 ? 19.34100 10.48100 -31.11300 1.000 65.98204 239 ILE C O 1
ATOM 5553 N N . LEU B 1 240 ? 19.75400 12.66400 -31.46200 1.000 43.35873 240 LEU C N 1
ATOM 5554 C CA . LEU B 1 240 ? 18.94700 12.68500 -32.67900 1.000 51.27615 240 LEU C CA 1
ATOM 5555 C C . LEU B 1 240 ? 19.61100 11.89700 -33.80200 1.000 53.35520 240 LEU C C 1
ATOM 5556 O O . LEU B 1 240 ? 18.92700 11.22600 -34.58300 1.000 57.88109 240 LEU C O 1
ATOM 5561 N N . ARG B 1 241 ? 20.94100 11.96300 -33.90100 1.000 54.62715 241 ARG C N 1
ATOM 5562 C CA . ARG B 1 241 ? 21.64000 11.20300 -34.93200 1.000 56.54963 241 ARG C CA 1
ATOM 5563 C C . ARG B 1 241 ? 21.49200 9.70400 -34.70800 1.000 62.27193 241 ARG C C 1
ATOM 5564 O O . ARG B 1 241 ? 21.28800 8.94500 -35.66300 1.000 67.51723 241 ARG C O 1
ATOM 5572 N N . GLN B 1 242 ? 21.59500 9.25900 -33.45200 1.000 61.70469 242 GLN C N 1
ATOM 5573 C CA . GLN B 1 242 ? 21.45300 7.83800 -33.15500 1.000 64.31080 242 GLN C CA 1
ATOM 5574 C C . GLN B 1 242 ? 20.04400 7.34200 -33.44900 1.000 55.67302 242 GLN C C 1
ATOM 5575 O O . GLN B 1 242 ? 19.86900 6.18500 -33.84900 1.000 54.58922 242 GLN C O 1
ATOM 5577 N N . LEU B 1 243 ? 19.03400 8.19400 -33.26300 1.000 54.84590 243 LEU C N 1
ATOM 5578 C CA . LEU B 1 243 ? 17.66500 7.79900 -33.57600 1.000 58.43855 243 LEU C CA 1
ATOM 5579 C C . LEU B 1 243 ? 17.43700 7.74800 -35.08200 1.000 58.09819 243 LEU C C 1
ATOM 5580 O O . LEU B 1 243 ? 16.83800 6.79600 -35.59600 1.000 50.53689 243 LEU C O 1
ATOM 5585 N N . THR B 1 244 ? 17.90600 8.76800 -35.80700 1.000 48.97522 244 THR C N 1
ATOM 5586 C CA . THR B 1 244 ? 17.72900 8.78800 -37.25500 1.000 61.41376 244 THR C CA 1
ATOM 5587 C C . THR B 1 244 ? 18.49500 7.65500 -37.92900 1.000 64.65290 244 THR C C 1
ATOM 5588 O O . THR B 1 244 ? 18.09000 7.18100 -38.99700 1.000 59.45527 244 THR C O 1
ATOM 5592 N N . ASN B 1 245 ? 19.59200 7.19900 -37.31700 1.000 63.47910 245 ASN C N 1
ATOM 5593 C CA . ASN B 1 245 ? 20.35500 6.09500 -37.89100 1.000 67.73328 245 ASN C CA 1
ATOM 5594 C C . ASN B 1 245 ? 19.57700 4.78600 -37.84200 1.000 68.32058 245 ASN C C 1
ATOM 5595 O O . ASN B 1 245 ? 19.76800 3.92400 -38.70800 1.000 67.27495 245 ASN C O 1
ATOM 5600 N N . ILE B 1 246 ? 18.70600 4.61700 -36.84300 1.000 55.09048 246 ILE C N 1
ATOM 5601 C CA . ILE B 1 246 ? 17.81200 3.46100 -36.82200 1.000 60.10247 246 ILE C CA 1
ATOM 5602 C C . ILE B 1 246 ? 16.96900 3.42400 -38.09100 1.000 57.51507 246 ILE C C 1
ATOM 5603 O O . ILE B 1 246 ? 16.69100 2.35100 -38.64300 1.000 59.61787 246 ILE C O 1
ATOM 5608 N N . LEU B 1 247 ? 16.55900 4.59600 -38.58000 1.000 54.20076 247 LEU C N 1
ATOM 5609 C CA . LEU B 1 247 ? 15.81000 4.66900 -39.82700 1.000 58.83066 247 LEU C CA 1
ATOM 5610 C C . LEU B 1 247 ? 16.72300 4.59500 -41.04400 1.000 58.17986 247 LEU C C 1
ATOM 5611 O O . LEU B 1 247 ? 16.32800 4.04100 -42.07800 1.000 55.93739 247 LEU C O 1
ATOM 5616 N N . LEU B 1 248 ? 17.94000 5.13800 -40.94100 1.000 59.57490 248 LEU C N 1
ATOM 5617 C CA . LEU B 1 248 ? 18.87200 5.08800 -42.06300 1.000 54.33802 248 LEU C CA 1
ATOM 5618 C C . LEU B 1 248 ? 19.31100 3.65900 -42.35600 1.000 52.99179 248 LEU C C 1
ATOM 5619 O O . LEU B 1 248 ? 19.49000 3.28700 -43.52100 1.000 59.01333 248 LEU C O 1
ATOM 5624 N N . SER B 1 249 ? 19.49300 2.84500 -41.31300 1.000 54.77939 249 SER C N 1
ATOM 5625 C CA . SER B 1 249 ? 19.93100 1.46800 -41.50700 1.000 60.78058 249 SER C CA 1
ATOM 5626 C C . SER B 1 249 ? 18.82400 0.57600 -42.05600 1.000 54.51265 249 SER C C 1
ATOM 5627 O O . SER B 1 249 ? 19.12000 -0.49300 -42.60100 1.000 64.51934 249 SER C O 1
ATOM 5630 N N . ARG B 1 250 ? 17.56400 0.98500 -41.92100 1.000 56.40126 250 ARG C N 1
ATOM 5631 C CA . ARG B 1 250 ? 16.44700 0.23000 -42.47400 1.000 55.42515 250 ARG C CA 1
ATOM 5632 C C . ARG B 1 250 ? 15.66400 1.09400 -43.45600 1.000 55.24233 250 ARG C C 1
ATOM 5633 O O . ARG B 1 250 ? 14.43100 1.14400 -43.40400 1.000 51.73099 250 ARG C O 1
ATOM 5641 N N . LEU B 1 251 ? 16.37900 1.77500 -44.35500 1.000 50.02279 251 LEU C N 1
ATOM 5642 C CA . LEU B 1 251 ? 15.73400 2.71300 -45.26900 1.000 52.67858 251 LEU C CA 1
ATOM 5643 C C . LEU B 1 251 ? 14.74500 2.00400 -46.18700 1.000 60.66267 251 LEU C C 1
ATOM 5644 O O . LEU B 1 251 ? 13.62700 2.49000 -46.39900 1.000 65.12095 251 LEU C O 1
ATOM 5649 N N . ASN B 1 252 ? 15.13600 0.85300 -46.73900 1.000 62.69204 252 ASN C N 1
ATOM 5650 C CA . ASN B 1 252 ? 14.24400 0.12500 -47.63600 1.000 50.29324 252 ASN C CA 1
ATOM 5651 C C . ASN B 1 252 ? 12.99300 -0.34900 -46.90800 1.000 62.44483 252 ASN C C 1
ATOM 5652 O O . ASN B 1 252 ? 11.88900 -0.30700 -47.46400 1.000 60.78731 252 ASN C O 1
ATOM 5657 N N . ASP B 1 253 ? 13.14600 -0.80800 -45.66300 1.000 57.87698 253 ASP C N 1
ATOM 5658 C CA . ASP B 1 253 ? 11.98500 -1.22700 -44.88500 1.000 53.10808 253 ASP C CA 1
ATOM 5659 C C . ASP B 1 253 ? 11.03900 -0.05900 -44.64100 1.000 57.60236 253 ASP C C 1
ATOM 5660 O O . ASP B 1 253 ? 9.81400 -0.23000 -44.63800 1.000 62.52778 253 ASP C O 1
ATOM 5665 N N . LEU B 1 254 ? 11.59000 1.14000 -44.44500 1.000 60.60307 254 LEU C N 1
ATOM 5666 C CA . LEU B 1 254 ? 10.75700 2.31000 -44.19300 1.000 48.54624 254 LEU C CA 1
ATOM 5667 C C . LEU B 1 254 ? 10.06900 2.78200 -45.46700 1.000 55.27203 254 LEU C C 1
ATOM 5668 O O . LEU B 1 254 ? 8.90500 3.19900 -45.43300 1.000 58.21945 254 LEU C O 1
ATOM 5673 N N . GLU B 1 255 ? 10.77000 2.72100 -46.60200 1.000 56.28878 255 GLU C N 1
ATOM 5674 C CA . GLU B 1 255 ? 10.16700 3.13400 -47.86400 1.000 49.98855 255 GLU C CA 1
ATOM 5675 C C . GLU B 1 255 ? 9.11000 2.14400 -48.33400 1.000 55.10992 255 GLU C C 1
ATOM 5676 O O . GLU B 1 255 ? 8.15900 2.53300 -49.01900 1.000 55.27894 255 GLU C O 1
ATOM 5682 N N . ARG B 1 256 ? 9.26100 0.86400 -47.98800 1.000 55.80191 256 ARG C N 1
ATOM 5683 C CA . ARG B 1 256 ? 8.21500 -0.10400 -48.29500 1.000 45.69807 256 ARG C CA 1
ATOM 5684 C C . ARG B 1 256 ? 6.99000 0.10900 -47.41700 1.000 52.27880 256 ARG C C 1
ATOM 5685 O O . ARG B 1 256 ? 5.85900 -0.11100 -47.86700 1.000 58.45726 256 ARG C O 1
ATOM 5693 N N . ASN B 1 257 ? 7.19400 0.53300 -46.16700 1.000 43.29218 257 ASN C N 1
ATOM 5694 C CA . ASN B 1 257 ? 6.06500 0.84200 -45.29900 1.000 46.80864 257 ASN C CA 1
ATOM 5695 C C . ASN B 1 257 ? 5.27000 2.02900 -45.82700 1.000 49.87674 257 ASN C C 1
ATOM 5696 O O . ASN B 1 257 ? 4.04000 2.05600 -45.70200 1.000 48.96233 257 ASN C O 1
ATOM 5701 N N . VAL B 1 258 ? 5.94400 3.01000 -46.42800 1.000 44.06690 258 VAL C N 1
ATOM 5702 C CA . VAL B 1 258 ? 5.23000 4.19300 -46.89800 1.000 53.04745 258 VAL C CA 1
ATOM 5703 C C . VAL B 1 258 ? 4.41900 3.88700 -48.15500 1.000 41.22659 258 VAL C C 1
ATOM 5704 O O . VAL B 1 258 ? 3.32800 4.43500 -48.33300 1.000 43.22528 258 VAL C O 1
ATOM 5708 N N . GLU B 1 259 ? 4.90500 2.99800 -49.02600 1.000 41.63807 259 GLU C N 1
ATOM 5709 C CA . GLU B 1 259 ? 4.12900 2.64300 -50.20900 1.000 56.66056 259 GLU C CA 1
ATOM 5710 C C . GLU B 1 259 ? 2.93000 1.78400 -49.83700 1.000 51.52871 259 GLU C C 1
ATOM 5711 O O . GLU B 1 259 ? 1.83900 1.96500 -50.38600 1.000 49.09947 259 GLU C O 1
ATOM 5717 N N . LEU B 1 260 ? 3.11500 0.84900 -48.90200 1.000 42.00113 260 LEU C N 1
ATOM 5718 C CA . LEU B 1 260 ? 2.01700 -0.02200 -48.50100 1.000 43.73267 260 LEU C CA 1
ATOM 5719 C C . LEU B 1 260 ? 0.90100 0.75600 -47.81700 1.000 41.61868 260 LEU C C 1
ATOM 5720 O O . LEU B 1 260 ? -0.27700 0.41500 -47.97200 1.000 41.51833 260 LEU C O 1
ATOM 5725 N N . ILE B 1 261 ? 1.24400 1.80000 -47.06300 1.000 41.33247 261 ILE C N 1
ATOM 5726 C CA . ILE B 1 261 ? 0.20800 2.64600 -46.48100 1.000 40.85444 261 ILE C CA 1
ATOM 5727 C C . ILE B 1 261 ? -0.49600 3.44400 -47.57100 1.000 50.32165 261 ILE C C 1
ATOM 5728 O O . ILE B 1 261 ? -1.71500 3.65000 -47.51900 1.000 40.10570 261 ILE C O 1
ATOM 5733 N N . ALA B 1 262 ? 0.25400 3.89700 -48.57800 1.000 40.29961 262 ALA C N 1
ATOM 5734 C CA . ALA B 1 262 ? -0.37000 4.55400 -49.72100 1.000 43.77368 262 ALA C CA 1
ATOM 5735 C C . ALA B 1 262 ? -1.37800 3.62900 -50.39000 1.000 43.89334 262 ALA C C 1
ATOM 5736 O O . ALA B 1 262 ? -2.50600 4.03500 -50.69100 1.000 39.66835 262 ALA C O 1
ATOM 5738 N N . ARG B 1 263 ? -0.99200 2.37000 -50.61100 1.000 40.50691 263 ARG C N 1
ATOM 5739 C CA . ARG B 1 263 ? -1.90200 1.40600 -51.22100 1.000 40.66240 263 ARG C CA 1
ATOM 5740 C C . ARG B 1 263 ? -3.10300 1.14200 -50.32200 1.000 40.62456 263 ARG C C 1
ATOM 5741 O O . ARG B 1 263 ? -4.24800 1.11800 -50.79000 1.000 45.12675 263 ARG C O 1
ATOM 5749 N N . PHE B 1 264 ? -2.86000 0.93600 -49.02500 1.000 40.82565 264 PHE C N 1
ATOM 5750 C CA . PHE B 1 264 ? -3.96400 0.70500 -48.09800 1.000 48.62036 264 PHE C CA 1
ATOM 5751 C C . PHE B 1 264 ? -4.86000 1.93300 -47.99500 1.000 43.11525 264 PHE C C 1
ATOM 5752 O O . PHE B 1 264 ? -6.08200 1.80900 -47.84700 1.000 40.84971 264 PHE C O 1
ATOM 5760 N N . ASP B 1 265 ? -4.26800 3.12700 -48.04500 1.000 40.12011 265 ASP C N 1
ATOM 5761 C CA . ASP B 1 265 ? -5.06500 4.34800 -48.00400 1.000 47.05072 265 ASP C CA 1
ATOM 5762 C C . ASP B 1 265 ? -5.94300 4.47000 -49.24500 1.000 39.16717 265 ASP C C 1
ATOM 5763 O O . ASP B 1 265 ? -7.10400 4.88900 -49.15800 1.000 38.92586 265 ASP C O 1
ATOM 5768 N N . SER B 1 266 ? -5.40800 4.10400 -50.41200 1.000 45.12249 266 SER C N 1
ATOM 5769 C CA . SER B 1 266 ? -6.22700 4.10300 -51.61900 1.000 46.12065 266 SER C CA 1
ATOM 5770 C C . SER B 1 266 ? -7.35500 3.08300 -51.52400 1.000 39.34151 266 SER C C 1
ATOM 5771 O O . SER B 1 266 ? -8.44200 3.31000 -52.07000 1.000 39.54714 266 SER C O 1
ATOM 5774 N N . LEU B 1 267 ? -7.12100 1.96300 -50.83500 1.000 39.80653 267 LEU C N 1
ATOM 5775 C CA . LEU B 1 267 ? -8.18900 0.99600 -50.61400 1.000 40.08446 267 LEU C CA 1
ATOM 5776 C C . LEU B 1 267 ? -9.16800 1.49500 -49.56000 1.000 39.92997 267 LEU C C 1
ATOM 5777 O O . LEU B 1 267 ? -10.38100 1.28300 -49.67400 1.000 39.93696 267 LEU C O 1
ATOM 5782 N N . TYR B 1 268 ? -8.65400 2.16300 -48.52500 1.000 43.72167 268 TYR C N 1
ATOM 5783 C CA . TYR B 1 268 ? -9.51000 2.68700 -47.46700 1.000 39.67571 268 TYR C CA 1
ATOM 5784 C C . TYR B 1 268 ? -10.45200 3.76100 -48.00200 1.000 39.21172 268 TYR C C 1
ATOM 5785 O O . TYR B 1 268 ? -11.61900 3.83300 -47.60000 1.000 39.19940 268 TYR C O 1
ATOM 5794 N N . ALA B 1 269 ? -9.96600 4.60000 -48.91800 1.000 38.86234 269 ALA C N 1
ATOM 5795 C CA . ALA B 1 269 ? -10.82100 5.63800 -49.48500 1.000 41.92297 269 ALA C CA 1
ATOM 5796 C C . ALA B 1 269 ? -11.89200 5.04100 -50.39100 1.000 38.53148 269 ALA C C 1
ATOM 5797 O O . ALA B 1 269 ? -13.04200 5.49400 -50.38300 1.000 38.37457 269 ALA C O 1
ATOM 5799 N N . ARG B 1 270 ? -11.53500 4.01700 -51.17200 1.000 38.80717 270 ARG C N 1
ATOM 5800 C CA . ARG B 1 270 ? -12.50600 3.38800 -52.06100 1.000 40.95387 270 ARG C CA 1
ATOM 5801 C C . ARG B 1 270 ? -13.60300 2.67000 -51.28600 1.000 45.24478 270 ARG C C 1
ATOM 5802 O O . ARG B 1 270 ? -14.75500 2.63300 -51.73400 1.000 39.19906 270 ARG C O 1
ATOM 5810 N N . VAL B 1 271 ? -13.27000 2.10000 -50.12600 1.000 39.53912 271 VAL C N 1
ATOM 5811 C CA . VAL B 1 271 ? -14.26900 1.38300 -49.34100 1.000 39.88884 271 VAL C CA 1
ATOM 5812 C C . VAL B 1 271 ? -15.24400 2.36100 -48.69600 1.000 39.63618 271 VAL C C 1
ATOM 5813 O O . VAL B 1 271 ? -16.45900 2.12800 -48.68000 1.000 39.77284 271 VAL C O 1
ATOM 5817 N N . LYS B 1 272 ? -14.73300 3.47500 -48.16500 1.000 39.28999 272 LYS C N 1
ATOM 5818 C CA . LYS B 1 272 ? -15.61600 4.45600 -47.54500 1.000 40.81566 272 LYS C CA 1
ATOM 5819 C C . LYS B 1 272 ? -16.44400 5.20100 -48.58300 1.000 38.73701 272 LYS C C 1
ATOM 5820 O O . LYS B 1 272 ? -17.57800 5.60200 -48.29700 1.000 38.71057 272 LYS C O 1
ATOM 5826 N N . PHE B 1 273 ? -15.89900 5.39600 -49.78700 1.000 38.51969 273 PHE C N 1
ATOM 5827 C CA . PHE B 1 273 ? -16.70800 5.89600 -50.89500 1.000 38.28505 273 PHE C CA 1
ATOM 5828 C C . PHE B 1 273 ? -17.86100 4.94700 -51.20100 1.000 41.20937 273 PHE C C 1
ATOM 5829 O O . PHE B 1 273 ? -18.96900 5.38800 -51.53000 1.000 38.52001 273 PHE C O 1
ATOM 5837 N N . ALA B 1 274 ? -17.62300 3.63700 -51.07900 1.000 39.03984 274 ALA C N 1
ATOM 5838 C CA . ALA B 1 274 ? -18.66100 2.65700 -51.38100 1.000 39.40292 274 ALA C CA 1
ATOM 5839 C C . ALA B 1 274 ? -19.78300 2.67600 -50.35100 1.000 43.35949 274 ALA C C 1
ATOM 5840 O O . ALA B 1 274 ? -20.94700 2.45800 -50.70300 1.000 46.02901 274 ALA C O 1
ATOM 5842 N N . ARG B 1 275 ? -19.46200 2.92900 -49.08100 1.000 41.56543 275 ARG C N 1
ATOM 5843 C CA . ARG B 1 275 ? -20.49700 2.93200 -48.05300 1.000 46.49911 275 ARG C CA 1
ATOM 5844 C C . ARG B 1 275 ? -21.30700 4.22300 -48.05600 1.000 44.53617 275 ARG C C 1
ATOM 5845 O O . ARG B 1 275 ? -22.49900 4.20100 -47.72900 1.000 53.32454 275 ARG C O 1
ATOM 5853 N N . GLU B 1 276 ? -20.69000 5.34800 -48.42400 1.000 41.07565 276 GLU C N 1
ATOM 5854 C CA . GLU B 1 276 ? -21.44100 6.59500 -48.51900 1.000 45.09825 276 GLU C CA 1
ATOM 5855 C C . GLU B 1 276 ? -22.43200 6.55700 -49.67700 1.000 49.38306 276 GLU C C 1
ATOM 5856 O O . GLU B 1 276 ? -23.57200 7.01700 -49.54000 1.000 49.70557 276 GLU C O 1
ATOM 5862 N N . PHE B 1 277 ? -22.02000 6.00600 -50.82000 1.000 38.72512 277 PHE C N 1
ATOM 5863 C CA . PHE B 1 277 ? -22.83900 5.97700 -52.02500 1.000 49.60206 277 PHE C CA 1
ATOM 5864 C C . PHE B 1 277 ? -23.56800 4.65300 -52.21700 1.000 49.78372 277 PHE C C 1
ATOM 5865 O O . PHE B 1 277 ? -24.16800 4.44300 -53.27600 1.000 46.78237 277 PHE C O 1
ATOM 5873 N N . ASN B 1 278 ? -23.52800 3.76200 -51.22400 1.000 47.57608 278 ASN C N 1
ATOM 5874 C CA . ASN B 1 278 ? -24.11900 2.42700 -51.31900 1.000 49.78339 278 ASN C CA 1
ATOM 5875 C C . ASN B 1 278 ? -23.55300 1.67400 -52.52500 1.000 46.65390 278 ASN C C 1
ATOM 5876 O O . ASN B 1 278 ? -24.27600 1.24600 -53.42900 1.000 48.75046 278 ASN C O 1
ATOM 5881 N N . GLY B 1 279 ? -22.22500 1.51700 -52.51600 1.000 49.13254 279 GLY C N 1
ATOM 5882 C CA . GLY B 1 279 ? -21.53900 0.97800 -53.66600 1.000 43.63558 279 GLY C CA 1
ATOM 5883 C C . GLY B 1 279 ? -21.52000 -0.54000 -53.70100 1.000 43.86461 279 GLY C C 1
ATOM 5884 O O . GLY B 1 279 ? -21.74600 -1.22700 -52.70300 1.000 44.19303 279 GLY C O 1
ATOM 5885 N N . THR B 1 280 ? -21.23500 -1.06100 -54.89400 1.000 50.70815 280 THR C N 1
ATOM 5886 C CA . THR B 1 280 ? -21.14500 -2.49100 -55.15800 1.000 46.25094 280 THR C CA 1
ATOM 5887 C C . THR B 1 280 ? -19.88700 -2.76500 -55.96900 1.000 40.86673 280 THR C C 1
ATOM 5888 O O . THR B 1 280 ? -19.57500 -2.03200 -56.91100 1.000 47.20812 280 THR C O 1
ATOM 5892 N N . VAL B 1 281 ? -19.15900 -3.81400 -55.59600 1.000 41.27196 281 VAL C N 1
ATOM 5893 C CA . VAL B 1 281 ? -17.94500 -4.20200 -56.30400 1.000 41.27350 281 VAL C CA 1
ATOM 5894 C C . VAL B 1 281 ? -18.36800 -5.10700 -57.45600 1.000 41.63922 281 VAL C C 1
ATOM 5895 O O . VAL B 1 281 ? -18.66000 -6.28700 -57.26500 1.000 53.08392 281 VAL C O 1
ATOM 5899 N N . VAL B 1 282 ? -18.40800 -4.54800 -58.65600 1.000 46.76996 282 VAL C N 1
ATOM 5900 C CA . VAL B 1 282 ? -18.78900 -5.28900 -59.85000 1.000 48.49858 282 VAL C CA 1
ATOM 5901 C C . VAL B 1 282 ? -17.52600 -5.76000 -60.55600 1.000 41.35944 282 VAL C C 1
ATOM 5902 O O . VAL B 1 282 ? -16.53900 -5.02000 -60.66200 1.000 41.05006 282 VAL C O 1
ATOM 5906 N N . LYS B 1 283 ? -17.54400 -7.00600 -61.01600 1.000 49.89261 283 LYS C N 1
ATOM 5907 C CA . LYS B 1 283 ? -16.37700 -7.62500 -61.61500 1.000 41.98260 283 LYS C CA 1
ATOM 5908 C C . LYS B 1 283 ? -16.58500 -7.82600 -63.11300 1.000 43.23152 283 LYS C C 1
ATOM 5909 O O . LYS B 1 283 ? -17.72600 -7.90400 -63.58100 1.000 41.86608 283 LYS C O 1
ATOM 5915 N N . PRO B 1 284 ? -15.50400 -7.88800 -63.89300 1.000 41.85154 284 PRO C N 1
ATOM 5916 C CA . PRO B 1 284 ? -15.64700 -7.97800 -65.35300 1.000 41.72965 284 PRO C CA 1
ATOM 5917 C C . PRO B 1 284 ? -16.49600 -9.16900 -65.77100 1.000 51.10356 284 PRO C C 1
ATOM 5918 O O . PRO B 1 284 ? -16.28500 -10.29900 -65.32200 1.000 48.75647 284 PRO C O 1
ATOM 5922 N N . SER B 1 285 ? -17.46300 -8.90000 -66.64000 1.000 48.98859 285 SER C N 1
ATOM 5923 C CA . SER B 1 285 ? -18.37500 -9.91700 -67.14200 1.000 42.49899 285 SER C CA 1
ATOM 5924 C C . SER B 1 285 ? -18.32600 -9.87400 -68.66800 1.000 43.87604 285 SER C C 1
ATOM 5925 O O . SER B 1 285 ? -17.41900 -9.29300 -69.27600 1.000 41.80101 285 SER C O 1
ATOM 5928 N N . SER B 1 286 ? -19.30800 -10.50400 -69.30900 1.000 43.47777 286 SER C N 1
ATOM 5929 C CA . SER B 1 286 ? -19.48300 -10.41400 -70.75200 1.000 42.07039 286 SER C CA 1
ATOM 5930 C C . SER B 1 286 ? -20.72800 -9.62900 -71.13300 1.000 41.72361 286 SER C C 1
ATOM 5931 O O . SER B 1 286 ? -21.01700 -9.48900 -72.32400 1.000 41.72746 286 SER C O 1
ATOM 5934 N N . ARG B 1 287 ? -21.47100 -9.12300 -70.15500 1.000 50.52524 287 ARG C N 1
ATOM 5935 C CA . ARG B 1 287 ? -22.67300 -8.34000 -70.38200 1.000 41.37211 287 ARG C CA 1
ATOM 5936 C C . ARG B 1 287 ? -22.45500 -6.90500 -69.92200 1.000 44.30927 287 ARG C C 1
ATOM 5937 O O . ARG B 1 287 ? -21.53800 -6.60600 -69.15300 1.000 42.73552 287 ARG C O 1
ATOM 5945 N N . ILE B 1 288 ? -23.31400 -6.01400 -70.40800 1.000 47.02094 288 ILE C N 1
ATOM 5946 C CA . ILE B 1 288 ? -23.35900 -4.62500 -69.96200 1.000 40.10002 288 ILE C CA 1
ATOM 5947 C C . ILE B 1 288 ? -24.79100 -4.36500 -69.51700 1.000 40.16671 288 ILE C C 1
ATOM 5948 O O . ILE B 1 288 ? -25.69300 -4.19300 -70.34700 1.000 40.09355 288 ILE C O 1
ATOM 5953 N N . ARG B 1 289 ? -25.01400 -4.36000 -68.20600 1.000 40.33943 289 ARG C N 1
ATOM 5954 C CA . ARG B 1 289 ? -26.32900 -4.08600 -67.64100 1.000 42.30861 289 ARG C CA 1
ATOM 5955 C C . ARG B 1 289 ? -26.14800 -3.21000 -66.41400 1.000 40.36818 289 ARG C C 1
ATOM 5956 O O . ARG B 1 289 ? -25.42500 -3.58300 -65.48500 1.000 40.44555 289 ARG C O 1
ATOM 5964 N N . LEU B 1 290 ? -26.78600 -2.04400 -66.41900 1.000 39.96715 290 LEU C N 1
ATOM 5965 C CA . LEU B 1 290 ? -26.82300 -1.17100 -65.25700 1.000 39.83001 290 LEU C CA 1
ATOM 5966 C C . LEU B 1 290 ? -28.11100 -1.43200 -64.49200 1.000 43.72905 290 LEU C C 1
ATOM 5967 O O . LEU B 1 290 ? -29.19900 -1.44200 -65.07900 1.000 40.30158 290 LEU C O 1
ATOM 5972 N N . VAL B 1 291 ? -27.98400 -1.65800 -63.19100 1.000 52.32439 291 VAL C N 1
ATOM 5973 C CA . VAL B 1 291 ? -29.12000 -1.93300 -62.32200 1.000 52.48014 291 VAL C CA 1
ATOM 5974 C C . VAL B 1 291 ? -29.13200 -0.83600 -61.26800 1.000 40.62169 291 VAL C C 1
ATOM 5975 O O . VAL B 1 291 ? -28.34200 -0.86900 -60.31900 1.000 50.49523 291 VAL C O 1
ATOM 5979 N N . ASN B 1 292 ? -30.02000 0.14500 -61.44300 1.000 46.71115 292 ASN C N 1
ATOM 5980 C CA . ASN B 1 292 ? -30.15900 1.26900 -60.51600 1.000 44.69478 292 ASN C CA 1
ATOM 5981 C C . ASN B 1 292 ? -28.82700 1.99300 -60.31600 1.000 42.89078 292 ASN C C 1
ATOM 5982 O O . ASN B 1 292 ? -28.37900 2.22300 -59.19100 1.000 51.77047 292 ASN C O 1
ATOM 5987 N N . ALA B 1 293 ? -28.19000 2.35000 -61.42600 1.000 41.34933 293 ALA C N 1
ATOM 5988 C CA . ALA B 1 293 ? -26.92200 3.06000 -61.37500 1.000 47.67086 293 ALA C CA 1
ATOM 5989 C C . ALA B 1 293 ? -27.15500 4.53000 -61.05300 1.000 38.65724 293 ALA C C 1
ATOM 5990 O O . ALA B 1 293 ? -28.07700 5.15800 -61.58100 1.000 38.57243 293 ALA C O 1
ATOM 5992 N N . ARG B 1 294 ? -26.31900 5.07500 -60.17200 1.000 42.52058 294 ARG C N 1
ATOM 5993 C CA . ARG B 1 294 ? -26.43200 6.46200 -59.73200 1.000 40.85169 294 ARG C CA 1
ATOM 5994 C C . ARG B 1 294 ? -25.11100 7.17100 -59.98700 1.000 37.75856 294 ARG C C 1
ATOM 5995 O O . ARG B 1 294 ? -24.08700 6.80800 -59.39900 1.000 42.67015 294 ARG C O 1
ATOM 6003 N N . HIS B 1 295 ? -25.13600 8.17300 -60.86000 1.000 46.52874 295 HIS C N 1
ATOM 6004 C CA . HIS B 1 295 ? -23.92500 8.91800 -61.16600 1.000 40.57668 295 HIS C CA 1
ATOM 6005 C C . HIS B 1 295 ? -23.39900 9.59300 -59.90200 1.000 41.26419 295 HIS C C 1
ATOM 6006 O O . HIS B 1 295 ? -24.14500 10.32700 -59.23900 1.000 38.83235 295 HIS C O 1
ATOM 6013 N N . PRO B 1 296 ? -22.13600 9.36800 -59.53100 1.000 44.83627 296 PRO C N 1
ATOM 6014 C CA . PRO B 1 296 ? -21.62600 9.93100 -58.27100 1.000 41.20262 296 PRO C CA 1
ATOM 6015 C C . PRO B 1 296 ? -21.54500 11.45500 -58.25400 1.000 43.34140 296 PRO C C 1
ATOM 6016 O O . PRO B 1 296 ? -21.37900 12.02600 -57.16900 1.000 39.34631 296 PRO C O 1
ATOM 6020 N N . LEU B 1 297 ? -21.66700 12.12700 -59.39800 1.000 36.24385 297 LEU C N 1
ATOM 6021 C CA . LEU B 1 297 ? -21.58800 13.58200 -59.45300 1.000 35.93146 297 LEU C CA 1
ATOM 6022 C C . LEU B 1 297 ? -22.94700 14.26000 -59.35700 1.000 35.94366 297 LEU C C 1
ATOM 6023 O O . LEU B 1 297 ? -23.02600 15.48400 -59.50900 1.000 42.63413 297 LEU C O 1
ATOM 6028 N N . ILE B 1 298 ? -24.00600 13.50500 -59.11200 1.000 36.23730 298 ILE C N 1
ATOM 6029 C CA . ILE B 1 298 ? -25.34300 14.04700 -58.88400 1.000 36.33381 298 ILE C CA 1
ATOM 6030 C C . ILE B 1 298 ? -25.66200 13.89900 -57.40200 1.000 41.45448 298 ILE C C 1
ATOM 6031 O O . ILE B 1 298 ? -25.40700 12.83300 -56.83000 1.000 43.99613 298 ILE C O 1
ATOM 6036 N N . PRO B 1 299 ? -26.19200 14.93200 -56.74300 1.000 51.87615 299 PRO C N 1
ATOM 6037 C CA . PRO B 1 299 ? -26.54800 14.79700 -55.32600 1.000 47.53421 299 PRO C CA 1
ATOM 6038 C C . PRO B 1 299 ? -27.58500 13.70500 -55.11300 1.000 55.07138 299 PRO C C 1
ATOM 6039 O O . PRO B 1 299 ? -28.40300 13.41300 -55.98900 1.000 54.62272 299 PRO C O 1
ATOM 6043 N N . LYS B 1 300 ? -27.53900 13.09500 -53.92500 1.000 46.17469 300 LYS C N 1
ATOM 6044 C CA . LYS B 1 300 ? -28.43300 11.97800 -53.63200 1.000 53.03443 300 LYS C CA 1
ATOM 6045 C C . LYS B 1 300 ? -29.89800 12.39600 -53.67400 1.000 59.43432 300 LYS C C 1
ATOM 6046 O O . LYS B 1 300 ? -30.76300 11.59100 -54.03800 1.000 67.18569 300 LYS C O 1
ATOM 6048 N N . GLU B 1 301 ? -30.19400 13.64700 -53.31400 1.000 57.68158 301 GLU C N 1
ATOM 6049 C CA . GLU B 1 301 ? -31.57400 14.12100 -53.31400 1.000 57.14571 301 GLU C CA 1
ATOM 6050 C C . GLU B 1 301 ? -32.10600 14.31100 -54.72800 1.000 67.65095 301 GLU C C 1
ATOM 6051 O O . GLU B 1 301 ? -33.32200 14.24600 -54.94500 1.000 72.62146 301 GLU C O 1
ATOM 6057 N N . ARG B 1 302 ? -31.22000 14.55000 -55.69500 1.000 64.39314 302 ARG C N 1
ATOM 6058 C CA . ARG B 1 302 ? -31.61900 14.76100 -57.08000 1.000 60.19640 302 ARG C CA 1
ATOM 6059 C C . ARG B 1 302 ? -31.50300 13.51300 -57.94300 1.000 49.71569 302 ARG C C 1
ATOM 6060 O O . ARG B 1 302 ? -32.19400 13.42200 -58.96200 1.000 43.26989 302 ARG C O 1
ATOM 6068 N N . VAL B 1 303 ? -30.65900 12.55300 -57.56300 1.000 46.30539 303 VAL C N 1
ATOM 6069 C CA . VAL B 1 303 ? -30.30400 11.47100 -58.47200 1.000 40.27037 303 VAL C CA 1
ATOM 6070 C C . VAL B 1 303 ? -31.47400 10.51200 -58.64800 1.000 44.66980 303 VAL C C 1
ATOM 6071 O O . VAL B 1 303 ? -32.21800 10.21700 -57.70100 1.000 56.91078 303 VAL C O 1
ATOM 6075 N N . VAL B 1 304 ? -31.64900 10.03600 -59.87500 1.000 38.27680 304 VAL C N 1
ATOM 6076 C CA . VAL B 1 304 ? -32.63200 9.02000 -60.22600 1.000 39.37713 304 VAL C CA 1
ATOM 6077 C C . VAL B 1 304 ? -31.86800 7.83400 -60.80400 1.000 45.82839 304 VAL C C 1
ATOM 6078 O O . VAL B 1 304 ? -31.18400 7.97900 -61.82200 1.000 41.79392 304 VAL C O 1
ATOM 6082 N N . PRO B 1 305 ? -31.94600 6.65100 -60.19400 1.000 45.67623 305 PRO C N 1
ATOM 6083 C CA . PRO B 1 305 ? -31.16000 5.51100 -60.68200 1.000 40.04907 305 PRO C CA 1
ATOM 6084 C C . PRO B 1 305 ? -31.51600 5.13700 -62.11500 1.000 43.99856 305 PRO C C 1
ATOM 6085 O O . PRO B 1 305 ? -32.67600 5.20300 -62.52700 1.000 39.37132 305 PRO C O 1
ATOM 6089 N N . ILE B 1 306 ? -30.49400 4.73700 -62.86900 1.000 38.97858 306 ILE C N 1
ATOM 6090 C CA . ILE B 1 306 ? -30.61800 4.42600 -64.28800 1.000 38.91059 306 ILE C CA 1
ATOM 6091 C C . ILE B 1 306 ? -30.59400 2.91600 -64.46200 1.000 42.45988 306 ILE C C 1
ATOM 6092 O O . ILE B 1 306 ? -29.71500 2.23300 -63.92200 1.000 43.99451 306 ILE C O 1
ATOM 6097 N N . ASN B 1 307 ? -31.55800 2.39300 -65.21400 1.000 46.34076 307 ASN C N 1
ATOM 6098 C CA . ASN B 1 307 ? -31.61300 0.97900 -65.55900 1.000 39.92675 307 ASN C CA 1
ATOM 6099 C C . ASN B 1 307 ? -31.46800 0.84400 -67.06700 1.000 52.93883 307 ASN C C 1
ATOM 6100 O O . ASN B 1 307 ? -32.29100 1.37100 -67.82500 1.000 55.00584 307 ASN C O 1
ATOM 6105 N N . LEU B 1 308 ? -30.41400 0.15400 -67.49800 1.000 48.81833 308 LEU C N 1
ATOM 6106 C CA . LEU B 1 308 ? -30.15500 -0.04700 -68.91500 1.000 53.08898 308 LEU C CA 1
ATOM 6107 C C . LEU B 1 308 ? -29.47600 -1.39600 -69.09300 1.000 56.58724 308 LEU C C 1
ATOM 6108 O O . LEU B 1 308 ? -28.70300 -1.83600 -68.23600 1.000 53.76978 308 LEU C O 1
ATOM 6113 N N . GLU B 1 309 ? -29.77900 -2.05200 -70.21100 1.000 52.50425 309 GLU C N 1
ATOM 6114 C CA . GLU B 1 309 ? -29.17000 -3.33700 -70.53300 1.000 48.70034 309 GLU C CA 1
ATOM 6115 C C . GLU B 1 309 ? -28.98400 -3.42800 -72.03900 1.000 40.02159 309 GLU C C 1
ATOM 6116 O O . GLU B 1 309 ? -29.95200 -3.28800 -72.79100 1.000 40.02282 309 GLU C O 1
ATOM 6122 N N . LEU B 1 310 ? -27.74500 -3.66300 -72.47200 1.000 39.88885 310 LEU C N 1
ATOM 6123 C CA . LEU B 1 310 ? -27.45200 -3.89000 -73.88000 1.000 39.76907 310 LEU C CA 1
ATOM 6124 C C . LEU B 1 310 ? -27.67800 -5.36300 -74.20500 1.000 42.29766 310 LEU C C 1
ATOM 6125 O O . LEU B 1 310 ? -26.94400 -6.22000 -73.68600 1.000 40.52182 310 LEU C O 1
ATOM 6130 N N . PRO B 1 311 ? -28.66000 -5.70400 -75.03700 1.000 45.41090 311 PRO C N 1
ATOM 6131 C CA . PRO B 1 311 ? -28.90700 -7.11100 -75.33800 1.000 40.84843 311 PRO C CA 1
ATOM 6132 C C . PRO B 1 311 ? -27.71600 -7.72700 -76.04400 1.000 40.84812 311 PRO C C 1
ATOM 6133 O O . PRO B 1 311 ? -26.95400 -7.03100 -76.74200 1.000 40.45179 311 PRO C O 1
ATOM 6137 N N . PRO B 1 312 ? -27.51200 -9.03800 -75.88600 1.000 49.64967 312 PRO C N 1
ATOM 6138 C CA . PRO B 1 312 ? -26.32700 -9.67500 -76.49000 1.000 50.01620 312 PRO C CA 1
ATOM 6139 C C . PRO B 1 312 ? -26.31500 -9.63800 -78.00900 1.000 55.67067 312 PRO C C 1
ATOM 6140 O O . PRO B 1 312 ? -25.23300 -9.65200 -78.60700 1.000 57.76673 312 PRO C O 1
ATOM 6144 N N . ASN B 1 313 ? -27.47900 -9.59300 -78.65600 1.000 41.18811 313 ASN C N 1
ATOM 6145 C CA . ASN B 1 313 ? -27.54000 -9.49400 -80.10700 1.000 47.87982 313 ASN C CA 1
ATOM 6146 C C . ASN B 1 313 ? -27.43100 -8.05500 -80.60300 1.000 50.79912 313 ASN C C 1
ATOM 6147 O O . ASN B 1 313 ? -27.75300 -7.78300 -81.76500 1.000 57.97592 313 ASN C O 1
ATOM 6152 N N . LYS B 1 314 ? -26.98000 -7.13600 -79.75500 1.000 40.16327 314 LYS C N 1
ATOM 6153 C CA . LYS B 1 314 ? -26.90400 -5.72500 -80.09100 1.000 39.65895 314 LYS C CA 1
ATOM 6154 C C . LYS B 1 314 ? -25.48000 -5.21500 -79.91800 1.000 39.42090 314 LYS C C 1
ATOM 6155 O O . LYS B 1 314 ? -24.66500 -5.80100 -79.20100 1.000 51.24179 314 LYS C O 1
ATOM 6161 N N . ARG B 1 315 ? -25.18800 -4.10700 -80.59600 1.000 39.43411 315 ARG C N 1
ATOM 6162 C CA . ARG B 1 315 ? -23.87600 -3.47500 -80.51800 1.000 45.09560 315 ARG C CA 1
ATOM 6163 C C . ARG B 1 315 ? -23.92600 -1.97000 -80.33200 1.000 42.97462 315 ARG C C 1
ATOM 6164 O O . ARG B 1 315 ? -22.90600 -1.38700 -79.94400 1.000 44.34873 315 ARG C O 1
ATOM 6172 N N . GLY B 1 316 ? -25.05500 -1.32400 -80.58700 1.000 38.18696 316 GLY C N 1
ATOM 6173 C CA . GLY B 1 316 ? -25.14200 0.11800 -80.48800 1.000 37.81006 316 GLY C CA 1
ATOM 6174 C C . GLY B 1 316 ? -26.37700 0.55200 -79.73200 1.000 41.53495 316 GLY C C 1
ATOM 6175 O O . GLY B 1 316 ? -27.42300 -0.09500 -79.77800 1.000 43.91763 316 GLY C O 1
ATOM 6176 N N . PHE B 1 317 ? -26.23900 1.67300 -79.03200 1.000 40.60461 317 PHE C N 1
ATOM 6177 C CA . PHE B 1 317 ? -27.31600 2.24600 -78.22800 1.000 42.12718 317 PHE C CA 1
ATOM 6178 C C . PHE B 1 317 ? -27.44000 3.72000 -78.60400 1.000 39.50283 317 PHE C C 1
ATOM 6179 O O . PHE B 1 317 ? -26.63500 4.54700 -78.16700 1.000 59.97802 317 PHE C O 1
ATOM 6187 N N . ILE B 1 318 ? -28.43500 4.04800 -79.42300 1.000 37.31840 318 ILE C N 1
ATOM 6188 C CA . ILE B 1 318 ? -28.69700 5.42900 -79.81300 1.000 45.79486 318 ILE C CA 1
ATOM 6189 C C . ILE B 1 318 ? -29.71200 6.01200 -78.83500 1.000 41.69015 318 ILE C C 1
ATOM 6190 O O . ILE B 1 318 ? -30.81400 5.47500 -78.67600 1.000 40.87567 318 ILE C O 1
ATOM 6195 N N . ILE B 1 319 ? -29.34000 7.10800 -78.17600 1.000 36.74008 319 ILE C N 1
ATOM 6196 C CA . ILE B 1 319 ? -30.14100 7.70600 -77.11400 1.000 36.80673 319 ILE C CA 1
ATOM 6197 C C . ILE B 1 319 ? -30.65900 9.05400 -77.59400 1.000 36.59741 319 ILE C C 1
ATOM 6198 O O . ILE B 1 319 ? -29.87300 9.94000 -77.94900 1.000 36.30919 319 ILE C O 1
ATOM 6203 N N . THR B 1 320 ? -31.97700 9.21200 -77.59400 1.000 36.77742 320 THR C N 1
ATOM 6204 C CA . THR B 1 320 ? -32.63600 10.46700 -77.92100 1.000 38.92525 320 THR C CA 1
ATOM 6205 C C . THR B 1 320 ? -33.50300 10.89300 -76.74100 1.000 39.02517 320 THR C C 1
ATOM 6206 O O . THR B 1 320 ? -33.55100 10.22600 -75.70700 1.000 45.70384 320 THR C O 1
ATOM 6210 N N . GLY B 1 321 ? -34.18800 12.02200 -76.89500 1.000 49.89204 321 GLY C N 1
ATOM 6211 C CA . GLY B 1 321 ? -35.05600 12.51100 -75.85200 1.000 37.63395 321 GLY C CA 1
ATOM 6212 C C . GLY B 1 321 ? -34.95700 14.00800 -75.64300 1.000 44.35548 321 GLY C C 1
ATOM 6213 O O . GLY B 1 321 ? -34.24200 14.71800 -76.35800 1.000 49.54727 321 GLY C O 1
ATOM 6214 N N . PRO B 1 322 ? -35.68000 14.51400 -74.64700 1.000 45.94640 322 PRO C N 1
ATOM 6215 C CA . PRO B 1 322 ? -35.73900 15.96300 -74.43300 1.000 52.59993 322 PRO C CA 1
ATOM 6216 C C . PRO B 1 322 ? -34.40100 16.54100 -74.00300 1.000 42.48304 322 PRO C C 1
ATOM 6217 O O . PRO B 1 322 ? -33.51300 15.84300 -73.50900 1.000 40.18444 322 PRO C O 1
ATOM 6221 N N . ASN B 1 323 ? -34.26600 17.85000 -74.21100 1.000 39.36078 323 ASN C N 1
ATOM 6222 C CA . ASN B 1 323 ? -33.11200 18.56600 -73.69200 1.000 43.08517 323 ASN C CA 1
ATOM 6223 C C . ASN B 1 323 ? -33.13000 18.53800 -72.17300 1.000 36.09427 323 ASN C C 1
ATOM 6224 O O . ASN B 1 323 ? -34.19100 18.62500 -71.54700 1.000 36.36074 323 ASN C O 1
ATOM 6229 N N . MET B 1 324 ? -31.94300 18.41500 -71.58500 1.000 41.25264 324 MET C N 1
ATOM 6230 C CA . MET B 1 324 ? -31.76400 18.19000 -70.15400 1.000 44.49212 324 MET C CA 1
ATOM 6231 C C . MET B 1 324 ? -32.49100 16.94200 -69.67000 1.000 43.78874 324 MET C C 1
ATOM 6232 O O . MET B 1 324 ? -32.82600 16.83500 -68.48600 1.000 52.55346 324 MET C O 1
ATOM 6237 N N . GLY B 1 325 ? -32.73600 15.98900 -70.57000 1.000 42.64084 325 GLY C N 1
ATOM 6238 C CA . GLY B 1 325 ? -33.38700 14.74500 -70.21900 1.000 38.27578 325 GLY C CA 1
ATOM 6239 C C . GLY B 1 325 ? -32.47700 13.66700 -69.68400 1.000 44.96931 325 GLY C C 1
ATOM 6240 O O . GLY B 1 325 ? -32.96300 12.63100 -69.22200 1.000 41.80618 325 GLY C O 1
ATOM 6241 N N . GLY B 1 326 ? -31.16700 13.88200 -69.72900 1.000 39.81430 326 GLY C N 1
ATOM 6242 C CA . GLY B 1 326 ? -30.21400 12.90400 -69.25700 1.000 36.48102 326 GLY C CA 1
ATOM 6243 C C . GLY B 1 326 ? -29.58600 12.02800 -70.31900 1.000 36.44079 326 GLY C C 1
ATOM 6244 O O . GLY B 1 326 ? -29.04000 10.97400 -69.97400 1.000 46.11610 326 GLY C O 1
ATOM 6245 N N . LYS B 1 327 ? -29.64200 12.42500 -71.59200 1.000 37.55030 327 LYS C N 1
ATOM 6246 C CA . LYS B 1 327 ? -29.05300 11.60800 -72.64900 1.000 36.57625 327 LYS C CA 1
ATOM 6247 C C . LYS B 1 327 ? -27.54400 11.47900 -72.46700 1.000 44.18969 327 LYS C C 1
ATOM 6248 O O . LYS B 1 327 ? -26.99700 10.36900 -72.47100 1.000 36.22256 327 LYS C O 1
ATOM 6254 N N . THR B 1 328 ? -26.85300 12.60900 -72.29600 1.000 35.87316 328 THR C N 1
ATOM 6255 C CA . THR B 1 328 ? -25.39800 12.57700 -72.17800 1.000 42.78105 328 THR C CA 1
ATOM 6256 C C . THR B 1 328 ? -24.95500 11.91800 -70.87700 1.000 36.40600 328 THR C C 1
ATOM 6257 O O . THR B 1 328 ? -23.99400 11.13900 -70.86700 1.000 36.16124 328 THR C O 1
ATOM 6261 N N . VAL B 1 329 ? -25.63700 12.22100 -69.77000 1.000 42.97063 329 VAL C N 1
ATOM 6262 C CA . VAL B 1 329 ? -25.24300 11.67100 -68.47500 1.000 36.04800 329 VAL C CA 1
ATOM 6263 C C . VAL B 1 329 ? -25.35500 10.15100 -68.48700 1.000 42.08845 329 VAL C C 1
ATOM 6264 O O . VAL B 1 329 ? -24.45900 9.44300 -68.01100 1.000 36.44126 329 VAL C O 1
ATOM 6268 N N . THR B 1 330 ? -26.44700 9.62600 -69.04900 1.000 47.91980 330 THR C N 1
ATOM 6269 C CA . THR B 1 330 ? -26.61300 8.17800 -69.14400 1.000 44.61505 330 THR C CA 1
ATOM 6270 C C . THR B 1 330 ? -25.54300 7.55800 -70.03200 1.000 36.80728 330 THR C C 1
ATOM 6271 O O . THR B 1 330 ? -24.98400 6.50300 -69.70700 1.000 45.82414 330 THR C O 1
ATOM 6275 N N . VAL B 1 331 ? -25.24600 8.20000 -71.16100 1.000 39.63600 331 VAL C N 1
ATOM 6276 C CA . VAL B 1 331 ? -24.18400 7.71500 -72.03200 1.000 44.72185 331 VAL C CA 1
ATOM 6277 C C . VAL B 1 331 ? -22.83000 7.82300 -71.33400 1.000 44.33997 331 VAL C C 1
ATOM 6278 O O . VAL B 1 331 ? -21.93100 7.00600 -71.57300 1.000 36.56006 331 VAL C O 1
ATOM 6282 N N . LYS B 1 332 ? -22.67300 8.80300 -70.43900 1.000 42.69485 332 LYS C N 1
ATOM 6283 C CA . LYS B 1 332 ? -21.42400 8.95100 -69.70100 1.000 36.22151 332 LYS C CA 1
ATOM 6284 C C . LYS B 1 332 ? -21.26600 7.86300 -68.65000 1.000 40.88724 332 LYS C C 1
ATOM 6285 O O . LYS B 1 332 ? -20.14400 7.42100 -68.37600 1.000 36.58982 332 LYS C O 1
ATOM 6291 N N . THR B 1 333 ? -22.37600 7.42500 -68.05400 1.000 36.71702 333 THR C N 1
ATOM 6292 C CA . THR B 1 333 ? -22.31000 6.43100 -66.99200 1.000 42.40871 333 THR C CA 1
ATOM 6293 C C . THR B 1 333 ? -21.78100 5.09700 -67.50200 1.000 49.65046 333 THR C C 1
ATOM 6294 O O . THR B 1 333 ? -21.08900 4.38400 -66.76400 1.000 38.89475 333 THR C O 1
ATOM 6298 N N . VAL B 1 334 ? -22.09000 4.74200 -68.75200 1.000 37.30532 334 VAL C N 1
ATOM 6299 C CA . VAL B 1 334 ? -21.55800 3.50600 -69.32200 1.000 37.55958 334 VAL C CA 1
ATOM 6300 C C . VAL B 1 334 ? -20.04000 3.59000 -69.42700 1.000 37.47757 334 VAL C C 1
ATOM 6301 O O . VAL B 1 334 ? -19.31700 2.70300 -68.95900 1.000 37.74010 334 VAL C O 1
ATOM 6305 N N . GLY B 1 335 ? -19.53500 4.66500 -70.03300 1.000 37.14662 335 GLY C N 1
ATOM 6306 C CA . GLY B 1 335 ? -18.09600 4.80900 -70.17700 1.000 37.09643 335 GLY C CA 1
ATOM 6307 C C . GLY B 1 335 ? -17.38300 5.00400 -68.85100 1.000 48.28446 335 GLY C C 1
ATOM 6308 O O . GLY B 1 335 ? -16.32000 4.42100 -68.61600 1.000 37.31431 335 GLY C O 1
ATOM 6309 N N . LEU B 1 336 ? -17.95700 5.82300 -67.96500 1.000 36.96702 336 LEU C N 1
ATOM 6310 C CA . LEU B 1 336 ? -17.30300 6.10700 -66.69200 1.000 38.64329 336 LEU C CA 1
ATOM 6311 C C . LEU B 1 336 ? -17.23100 4.86100 -65.81800 1.000 39.74937 336 LEU C C 1
ATOM 6312 O O . LEU B 1 336 ? -16.15800 4.50700 -65.31600 1.000 37.48995 336 LEU C O 1
ATOM 6317 N N . PHE B 1 337 ? -18.36500 4.18200 -65.62500 1.000 37.55610 337 PHE C N 1
ATOM 6318 C CA . PHE B 1 337 ? -18.37900 3.01000 -64.75400 1.000 37.95445 337 PHE C CA 1
ATOM 6319 C C . PHE B 1 337 ? -17.50400 1.89300 -65.30500 1.000 38.23398 337 PHE C C 1
ATOM 6320 O O . PHE B 1 337 ? -16.89200 1.14700 -64.53300 1.000 43.28667 337 PHE C O 1
ATOM 6328 N N . THR B 1 338 ? -17.42800 1.76400 -66.62900 1.000 38.17237 338 THR C N 1
ATOM 6329 C CA . THR B 1 338 ? -16.51100 0.79800 -67.22300 1.000 46.60097 338 THR C CA 1
ATOM 6330 C C . THR B 1 338 ? -15.06700 1.15600 -66.89100 1.000 44.62041 338 THR C C 1
ATOM 6331 O O . THR B 1 338 ? -14.28600 0.30200 -66.45600 1.000 44.51667 338 THR C O 1
ATOM 6335 N N . ALA B 1 339 ? -14.69900 2.42600 -67.08000 1.000 38.01647 339 ALA C N 1
ATOM 6336 C CA . ALA B 1 339 ? -13.34800 2.85900 -66.74500 1.000 37.98374 339 ALA C CA 1
ATOM 6337 C C . ALA B 1 339 ? -13.08800 2.77000 -65.24900 1.000 40.04211 339 ALA C C 1
ATOM 6338 O O . ALA B 1 339 ? -11.94100 2.57900 -64.83000 1.000 38.26909 339 ALA C O 1
ATOM 6340 N N . LEU B 1 340 ? -14.13400 2.90300 -64.43300 1.000 38.06459 340 LEU C N 1
ATOM 6341 C CA . LEU B 1 340 ? -13.96000 2.84000 -62.98800 1.000 38.18503 340 LEU C CA 1
ATOM 6342 C C . LEU B 1 340 ? -13.73900 1.40800 -62.51300 1.000 50.00672 340 LEU C C 1
ATOM 6343 O O . LEU B 1 340 ? -12.85300 1.15700 -61.68800 1.000 38.85322 340 LEU C O 1
ATOM 6348 N N . MET B 1 341 ? -14.53400 0.46000 -63.01600 1.000 40.48086 341 MET C N 1
ATOM 6349 C CA . MET B 1 341 ? -14.31600 -0.94100 -62.67000 1.000 39.41009 341 MET C CA 1
ATOM 6350 C C . MET B 1 341 ? -12.95300 -1.41600 -63.15200 1.000 45.33831 341 MET C C 1
ATOM 6351 O O . MET B 1 341 ? -12.22500 -2.09200 -62.41500 1.000 39.93841 341 MET C O 1
ATOM 6356 N N . MET B 1 342 ? -12.59000 -1.06700 -64.38900 1.000 39.41119 342 MET C N 1
ATOM 6357 C CA . MET B 1 342 ? -11.29900 -1.47200 -64.93300 1.000 39.61282 342 MET C CA 1
ATOM 6358 C C . MET B 1 342 ? -10.12800 -0.86100 -64.17700 1.000 46.33728 342 MET C C 1
ATOM 6359 O O . MET B 1 342 ? -9.00100 -1.34600 -64.31500 1.000 41.05235 342 MET C O 1
ATOM 6364 N N . SER B 1 343 ? -10.36000 0.18700 -63.38700 1.000 39.24134 343 SER C N 1
ATOM 6365 C CA . SER B 1 343 ? -9.30000 0.78100 -62.58300 1.000 47.89887 343 SER C CA 1
ATOM 6366 C C . SER B 1 343 ? -9.19300 0.17800 -61.18800 1.000 40.08095 343 SER C C 1
ATOM 6367 O O . SER B 1 343 ? -8.15300 0.33900 -60.53900 1.000 43.85625 343 SER C O 1
ATOM 6370 N N . GLY B 1 344 ? -10.22800 -0.50100 -60.71500 1.000 43.94258 344 GLY C N 1
ATOM 6371 C CA . GLY B 1 344 ? -10.25400 -1.05900 -59.38500 1.000 39.95218 344 GLY C CA 1
ATOM 6372 C C . GLY B 1 344 ? -11.16000 -0.35200 -58.39200 1.000 45.24424 344 GLY C C 1
ATOM 6373 O O . GLY B 1 344 ? -10.92500 -0.46800 -57.18100 1.000 41.31106 344 GLY C O 1
ATOM 6374 N N . PHE B 1 345 ? -12.18100 0.36900 -58.86100 1.000 39.36600 345 PHE C N 1
ATOM 6375 C CA . PHE B 1 345 ? -13.06900 1.14200 -58.00900 1.000 45.01581 345 PHE C CA 1
ATOM 6376 C C . PHE B 1 345 ? -14.42200 0.45600 -57.87600 1.000 39.34645 345 PHE C C 1
ATOM 6377 O O . PHE B 1 345 ? -14.88800 -0.18100 -58.82600 1.000 39.47180 345 PHE C O 1
ATOM 6385 N N . PRO B 1 346 ? -15.06800 0.55100 -56.72100 1.000 51.49376 346 PRO C N 1
ATOM 6386 C CA . PRO B 1 346 ? -16.45900 0.10700 -56.61100 1.000 43.64351 346 PRO C CA 1
ATOM 6387 C C . PRO B 1 346 ? -17.38700 1.13500 -57.24500 1.000 39.20040 346 PRO C C 1
ATOM 6388 O O . PRO B 1 346 ? -17.00200 2.26900 -57.53100 1.000 38.78690 346 PRO C O 1
ATOM 6392 N N . LEU B 1 347 ? -18.63300 0.72000 -57.46300 1.000 39.36623 347 LEU C N 1
ATOM 6393 C CA . LEU B 1 347 ? -19.55000 1.50300 -58.27900 1.000 40.56226 347 LEU C CA 1
ATOM 6394 C C . LEU B 1 347 ? -20.85300 1.78600 -57.54000 1.000 41.73383 347 LEU C C 1
ATOM 6395 O O . LEU B 1 347 ? -21.45200 0.86400 -56.95900 1.000 40.41282 347 LEU C O 1
ATOM 6400 N N . PRO B 1 348 ? -21.32800 3.03700 -57.54300 1.000 41.16513 348 PRO C N 1
ATOM 6401 C CA . PRO B 1 348 ? -22.65900 3.32500 -56.98800 1.000 46.17978 348 PRO C CA 1
ATOM 6402 C C . PRO B 1 348 ? -23.76500 2.70500 -57.82500 1.000 46.04638 348 PRO C C 1
ATOM 6403 O O . PRO B 1 348 ? -24.33300 3.36300 -58.70300 1.000 50.89918 348 PRO C O 1
ATOM 6407 N N . CYS B 1 349 ? -24.07400 1.43900 -57.56600 1.000 49.61396 349 CYS C N 1
ATOM 6408 C CA . CYS B 1 349 ? -25.12500 0.73800 -58.29200 1.000 57.64263 349 CYS C CA 1
ATOM 6409 C C . CYS B 1 349 ? -25.64400 -0.38100 -57.40000 1.000 47.04797 349 CYS C C 1
ATOM 6410 O O . CYS B 1 349 ? -25.15500 -0.59200 -56.28600 1.000 55.66791 349 CYS C O 1
ATOM 6413 N N . ASP B 1 350 ? -26.64600 -1.09600 -57.89600 1.000 41.51119 350 ASP C N 1
ATOM 6414 C CA . ASP B 1 350 ? -27.24000 -2.20200 -57.16400 1.000 41.37243 350 ASP C CA 1
ATOM 6415 C C . ASP B 1 350 ? -26.69300 -3.52800 -57.67700 1.000 41.69321 350 ASP C C 1
ATOM 6416 O O . ASP B 1 350 ? -26.20000 -3.63300 -58.80300 1.000 53.73697 350 ASP C O 1
ATOM 6421 N N . GLU B 1 351 ? -26.78700 -4.54500 -56.82800 1.000 42.23039 351 GLU C N 1
ATOM 6422 C CA . GLU B 1 351 ? -26.24100 -5.85000 -57.16600 1.000 42.60462 351 GLU C CA 1
ATOM 6423 C C . GLU B 1 351 ? -26.97600 -6.45600 -58.35600 1.000 45.13975 351 GLU C C 1
ATOM 6424 O O . GLU B 1 351 ? -28.20500 -6.39400 -58.45100 1.000 45.92362 351 GLU C O 1
ATOM 6430 N N . GLY B 1 352 ? -26.20800 -7.05400 -59.26500 1.000 42.74920 352 GLY C N 1
ATOM 6431 C CA . GLY B 1 352 ? -26.70100 -7.50700 -60.54800 1.000 45.77078 352 GLY C CA 1
ATOM 6432 C C . GLY B 1 352 ? -26.16100 -6.71300 -61.71800 1.000 46.09641 352 GLY C C 1
ATOM 6433 O O . GLY B 1 352 ? -26.27800 -7.16200 -62.86600 1.000 58.05600 352 GLY C O 1
ATOM 6434 N N . THR B 1 353 ? -25.57600 -5.54700 -61.45800 1.000 51.17959 353 THR C N 1
ATOM 6435 C CA . THR B 1 353 ? -24.94900 -4.75900 -62.50800 1.000 41.21023 353 THR C CA 1
ATOM 6436 C C . THR B 1 353 ? -23.75500 -5.50700 -63.09200 1.000 47.89086 353 THR C C 1
ATOM 6437 O O . THR B 1 353 ? -22.93000 -6.05700 -62.35600 1.000 44.50749 353 THR C O 1
ATOM 6441 N N . GLU B 1 354 ? -23.66800 -5.53400 -64.42100 1.000 50.62540 354 GLU C N 1
ATOM 6442 C CA . GLU B 1 354 ? -22.57900 -6.19400 -65.12400 1.000 43.92087 354 GLU C CA 1
ATOM 6443 C C . GLU B 1 354 ? -21.94600 -5.23200 -66.11900 1.000 40.72295 354 GLU C C 1
ATOM 6444 O O . GLU B 1 354 ? -22.64400 -4.45600 -66.77800 1.000 40.35215 354 GLU C O 1
ATOM 6450 N N . LEU B 1 355 ? -20.61800 -5.28300 -66.21300 1.000 40.61159 355 LEU C N 1
ATOM 6451 C CA . LEU B 1 355 ? -19.87400 -4.52400 -67.20800 1.000 40.20601 355 LEU C CA 1
ATOM 6452 C C . LEU B 1 355 ? -18.77600 -5.40800 -67.78000 1.000 43.68165 355 LEU C C 1
ATOM 6453 O O . LEU B 1 355 ? -18.46500 -6.47800 -67.25000 1.000 44.99384 355 LEU C O 1
ATOM 6458 N N . LYS B 1 356 ? -18.17900 -4.93900 -68.86900 1.000 41.23358 356 LYS C N 1
ATOM 6459 C CA . LYS B 1 356 ? -17.27500 -5.74400 -69.67400 1.000 46.19426 356 LYS C CA 1
ATOM 6460 C C . LYS B 1 356 ? -15.96000 -5.00500 -69.86600 1.000 40.17048 356 LYS C C 1
ATOM 6461 O O . LYS B 1 356 ? -15.94900 -3.79400 -70.10700 1.000 39.72791 356 LYS C O 1
ATOM 6467 N N . VAL B 1 357 ? -14.85300 -5.73900 -69.74300 1.000 40.50248 357 VAL C N 1
ATOM 6468 C CA . VAL B 1 357 ? -13.53400 -5.15200 -69.94800 1.000 41.80057 357 VAL C CA 1
ATOM 6469 C C . VAL B 1 357 ? -13.37800 -4.76400 -71.41100 1.000 40.13870 357 VAL C C 1
ATOM 6470 O O . VAL B 1 357 ? -13.58300 -5.58400 -72.31600 1.000 57.55700 357 VAL C O 1
ATOM 6474 N N . PHE B 1 358 ? -13.02400 -3.50800 -71.65000 1.000 39.72311 358 PHE C N 1
ATOM 6475 C CA . PHE B 1 358 ? -12.78900 -3.00200 -73.00100 1.000 39.50029 358 PHE C CA 1
ATOM 6476 C C . PHE B 1 358 ? -11.37400 -2.45100 -73.08300 1.000 39.47331 358 PHE C C 1
ATOM 6477 O O . PHE B 1 358 ? -11.09400 -1.38800 -72.49700 1.000 39.19480 358 PHE C O 1
ATOM 6485 N N . PRO B 1 359 ? -10.45600 -3.12000 -73.78300 1.000 41.07093 359 PRO C N 1
ATOM 6486 C CA . PRO B 1 359 ? -9.09000 -2.58200 -73.90000 1.000 39.79942 359 PRO C CA 1
ATOM 6487 C C . PRO B 1 359 ? -9.03600 -1.18100 -74.48300 1.000 42.24422 359 PRO C C 1
ATOM 6488 O O . PRO B 1 359 ? -8.10500 -0.42800 -74.17200 1.000 42.79993 359 PRO C O 1
ATOM 6492 N N . LYS B 1 360 ? -10.00500 -0.80400 -75.31600 1.000 45.37838 360 LYS C N 1
ATOM 6493 C CA . LYS B 1 360 ? -10.06900 0.52700 -75.91300 1.000 45.47831 360 LYS C CA 1
ATOM 6494 C C . LYS B 1 360 ? -11.37900 1.18500 -75.49900 1.000 41.78635 360 LYS C C 1
ATOM 6495 O O . LYS B 1 360 ? -12.45800 0.74700 -75.91300 1.000 45.93791 360 LYS C O 1
ATOM 6501 N N . ILE B 1 361 ? -11.28900 2.23100 -74.68500 1.000 38.03856 361 ILE C N 1
ATOM 6502 C CA . ILE B 1 361 ? -12.43400 3.06800 -74.34300 1.000 37.69257 361 ILE C CA 1
ATOM 6503 C C . ILE B 1 361 ? -12.21800 4.43000 -74.98700 1.000 37.35454 361 ILE C C 1
ATOM 6504 O O . ILE B 1 361 ? -11.22100 5.10600 -74.70500 1.000 39.29735 361 ILE C O 1
ATOM 6509 N N . MET B 1 362 ? -13.14100 4.83100 -75.85900 1.000 41.62786 362 MET C N 1
ATOM 6510 C CA . MET B 1 362 ? -13.05700 6.11500 -76.53900 1.000 36.90090 362 MET C CA 1
ATOM 6511 C C . MET B 1 362 ? -14.34400 6.89500 -76.32400 1.000 36.55365 362 MET C C 1
ATOM 6512 O O . MET B 1 362 ? -15.41400 6.31700 -76.11200 1.000 40.18746 362 MET C O 1
ATOM 6517 N N . ALA B 1 363 ? -14.22700 8.22100 -76.38600 1.000 36.28659 363 ALA C N 1
ATOM 6518 C CA . ALA B 1 363 ? -15.35700 9.10700 -76.15300 1.000 40.16590 363 ALA C CA 1
ATOM 6519 C C . ALA B 1 363 ? -15.16900 10.39800 -76.93700 1.000 41.16781 363 ALA C C 1
ATOM 6520 O O . ALA B 1 363 ? -14.05800 10.92600 -77.02300 1.000 45.75286 363 ALA C O 1
ATOM 6522 N N . ASP B 1 364 ? -16.26300 10.89100 -77.51500 1.000 38.90186 364 ASP C N 1
ATOM 6523 C CA . ASP B 1 364 ? -16.31900 12.20400 -78.15600 1.000 35.41739 364 ASP C CA 1
ATOM 6524 C C . ASP B 1 364 ? -17.43900 12.96200 -77.45400 1.000 40.87139 364 ASP C C 1
ATOM 6525 O O . ASP B 1 364 ? -18.60900 12.86500 -77.83800 1.000 35.22446 364 ASP C O 1
ATOM 6530 N N . ILE B 1 365 ? -17.08100 13.68600 -76.39400 1.000 35.16407 365 ILE C N 1
ATOM 6531 C CA . ILE B 1 365 ? -18.03500 14.44100 -75.59200 1.000 35.03234 365 ILE C CA 1
ATOM 6532 C C . ILE B 1 365 ? -17.47000 15.83200 -75.35400 1.000 48.72607 365 ILE C C 1
ATOM 6533 O O . ILE B 1 365 ? -16.35000 15.97400 -74.85000 1.000 48.52661 365 ILE C O 1
ATOM 6538 N N . GLY B 1 366 ? -18.24100 16.85000 -75.71100 1.000 56.92160 366 GLY C N 1
ATOM 6539 C CA . GLY B 1 366 ? -17.83800 18.22100 -75.49600 1.000 46.34281 366 GLY C CA 1
ATOM 6540 C C . GLY B 1 366 ? -17.22300 18.84600 -76.73700 1.000 46.83087 366 GLY C C 1
ATOM 6541 O O . GLY B 1 366 ? -16.78400 18.16600 -77.66900 1.000 56.99607 366 GLY C O 1
ATOM 6542 N N . GLU B 1 367 ? -17.19500 20.17600 -76.74100 1.000 56.91599 367 GLU C N 1
ATOM 6543 C CA . GLU B 1 367 ? -16.63500 20.95400 -77.83700 1.000 68.33387 367 GLU C CA 1
ATOM 6544 C C . GLU B 1 367 ? -15.61500 21.93700 -77.28200 1.000 57.22566 367 GLU C C 1
ATOM 6545 O O . GLU B 1 367 ? -15.82700 22.53200 -76.22200 1.000 63.37812 367 GLU C O 1
ATOM 6547 N N . GLU B 1 368 ? -14.51200 22.08800 -78.00200 1.000 58.11587 368 GLU C N 1
ATOM 6548 C CA . GLU B 1 368 ? -13.44500 23.02200 -77.59000 1.000 55.30981 368 GLU C CA 1
ATOM 6549 C C . GLU B 1 368 ? -13.26100 24.09700 -78.66100 1.000 52.69410 368 GLU C C 1
ATOM 6550 O O . GLU B 1 368 ? -13.09500 23.75000 -79.83600 1.000 47.57986 368 GLU C O 1
ATOM 6552 N N . GLN B 1 369 ? -13.24900 25.36000 -78.23800 1.000 70.93538 369 GLN C N 1
ATOM 6553 C CA . GLN B 1 369 ? -13.04000 26.48600 -79.17600 1.000 58.32223 369 GLN C CA 1
ATOM 6554 C C . GLN B 1 369 ? -11.65800 27.07700 -78.91900 1.000 53.04154 369 GLN C C 1
ATOM 6555 O O . GLN B 1 369 ? -11.52100 27.81200 -77.94300 1.000 75.69872 369 GLN C O 1
ATOM 6561 N N . SER B 1 370 ? -10.67500 26.73100 -79.73700 1.000 47.64402 370 SER C N 1
ATOM 6562 C CA . SER B 1 370 ? -9.33200 27.33900 -79.60400 1.000 51.47533 370 SER C CA 1
ATOM 6563 C C . SER B 1 370 ? -8.90500 27.90900 -80.95600 1.000 47.54277 370 SER C C 1
ATOM 6564 O O . SER B 1 370 ? -8.95100 27.18000 -81.94600 1.000 49.67908 370 SER C O 1
ATOM 6567 N N . ILE B 1 371 ? -8.47400 29.16200 -80.96800 1.000 35.34496 371 ILE C N 1
ATOM 6568 C CA . ILE B 1 371 ? -7.99400 29.78300 -82.23000 1.000 53.43733 371 ILE C CA 1
ATOM 6569 C C . ILE B 1 371 ? -6.60000 29.23000 -82.51000 1.000 51.71144 371 ILE C C 1
ATOM 6570 O O . ILE B 1 371 ? -6.28400 28.96300 -83.67600 1.000 53.51573 371 ILE C O 1
ATOM 6575 N N . GLU B 1 372 ? -5.81200 29.05100 -81.46000 1.000 52.04862 372 GLU C N 1
ATOM 6576 C CA . GLU B 1 372 ? -4.41800 28.57700 -81.63100 1.000 58.44436 372 GLU C CA 1
ATOM 6577 C C . GLU B 1 372 ? -4.43700 27.19200 -82.27300 1.000 68.30654 372 GLU C C 1
ATOM 6578 O O . GLU B 1 372 ? -3.76100 27.00700 -83.29800 1.000 72.81001 372 GLU C O 1
ATOM 6580 N N . GLN B 1 373 ? -5.19900 26.26800 -81.69400 1.000 73.07943 373 GLN C N 1
ATOM 6581 C CA . GLN B 1 373 ? -5.23100 24.87500 -82.21700 1.000 70.13672 373 GLN C CA 1
ATOM 6582 C C . GLN B 1 373 ? -6.22900 24.77000 -83.36700 1.000 57.55111 373 GLN C C 1
ATOM 6583 O O . GLN B 1 373 ? -6.69900 23.65500 -83.61500 1.000 66.50054 373 GLN C O 1
ATOM 6585 N N . SER B 1 374 ? -6.54100 25.88600 -84.02300 1.000 49.68085 374 SER C N 1
ATOM 6586 C CA . SER B 1 374 ? -7.55100 25.88800 -85.10800 1.000 49.71492 374 SER C CA 1
ATOM 6587 C C . SER B 1 374 ? -8.71800 24.99000 -84.70900 1.000 48.22733 374 SER C C 1
ATOM 6588 O O . SER B 1 374 ? -9.15700 24.18800 -85.53400 1.000 52.07604 374 SER C O 1
ATOM 6590 N N . LEU B 1 375 ? -9.21400 25.15300 -83.49100 1.000 37.06836 375 LEU C N 1
ATOM 6591 C CA . LEU B 1 375 ? -10.27300 24.23400 -83.02600 1.000 44.74434 375 LEU C CA 1
ATOM 6592 C C . LEU B 1 375 ? -11.63200 24.90700 -83.13600 1.000 40.64129 375 LEU C C 1
ATOM 6593 O O . LEU B 1 375 ? -11.81100 25.99200 -82.58700 1.000 44.92966 375 LEU C O 1
ATOM 6598 N N . SER B 1 376 ? -12.55000 24.23400 -83.80800 1.000 39.67711 376 SER C N 1
ATOM 6599 C CA . SER B 1 376 ? -13.90800 24.77900 -83.98900 1.000 43.56416 376 SER C CA 1
ATOM 6600 C C . SER B 1 376 ? -14.88600 23.78100 -83.39700 1.000 45.05689 376 SER C C 1
ATOM 6601 O O . SER B 1 376 ? -14.46000 22.68900 -83.04300 1.000 38.56509 376 SER C O 1
ATOM 6604 N N . THR B 1 377 ? -16.14100 24.17200 -83.28300 1.000 34.55845 377 THR C N 1
ATOM 6605 C CA . THR B 1 377 ? -17.16500 23.23300 -82.83400 1.000 41.66246 377 THR C CA 1
ATOM 6606 C C . THR B 1 377 ? -17.11500 21.94800 -83.65100 1.000 51.17269 377 THR C C 1
ATOM 6607 O O . THR B 1 377 ? -16.97400 20.84600 -83.10300 1.000 50.89375 377 THR C O 1
ATOM 6611 N N . PHE B 1 378 ? -17.22700 22.07900 -84.97500 1.000 34.61615 378 PHE C N 1
ATOM 6612 C CA . PHE B 1 378 ? -17.11000 20.92700 -85.86200 1.000 44.83716 378 PHE C CA 1
ATOM 6613 C C . PHE B 1 378 ? -15.72300 20.30200 -85.77100 1.000 44.42232 378 PHE C C 1
ATOM 6614 O O . PHE B 1 378 ? -15.58900 19.07400 -85.71400 1.000 34.91500 378 PHE C O 1
ATOM 6622 N N . SER B 1 379 ? -14.68000 21.13600 -85.73900 1.000 34.90765 379 SER C N 1
ATOM 6623 C CA . SER B 1 379 ? -13.31100 20.63100 -85.80600 1.000 38.56051 379 SER C CA 1
ATOM 6624 C C . SER B 1 379 ? -12.92600 19.85900 -84.54700 1.000 43.89137 379 SER C C 1
ATOM 6625 O O . SER B 1 379 ? -12.21900 18.84800 -84.62800 1.000 40.49336 379 SER C O 1
ATOM 6628 N N . SER B 1 380 ? -13.35700 20.32800 -83.37400 1.000 39.91897 380 SER C N 1
ATOM 6629 C CA . SER B 1 380 ? -12.98300 19.64200 -82.14200 1.000 38.19632 380 SER C CA 1
ATOM 6630 C C . SER B 1 380 ? -13.66900 18.28700 -82.04100 1.000 44.83354 380 SER C C 1
ATOM 6631 O O . SER B 1 380 ? -13.08200 17.32400 -81.53300 1.000 38.99959 380 SER C O 1
ATOM 6634 N N . HIS B 1 381 ? -14.90800 18.18900 -82.52500 1.000 50.41051 381 HIS C N 1
ATOM 6635 C CA . HIS B 1 381 ? -15.59100 16.90100 -82.54600 1.000 48.56510 381 HIS C CA 1
ATOM 6636 C C . HIS B 1 381 ? -14.97000 15.97200 -83.58200 1.000 42.55174 381 HIS C C 1
ATOM 6637 O O . HIS B 1 381 ? -14.61500 14.82800 -83.27300 1.000 35.27834 381 HIS C O 1
ATOM 6644 N N . MET B 1 382 ? -14.81500 16.46200 -84.81600 1.000 41.82820 382 MET C N 1
ATOM 6645 C CA . MET B 1 382 ? -14.40500 15.60500 -85.92300 1.000 35.94465 382 MET C CA 1
ATOM 6646 C C . MET B 1 382 ? -12.96200 15.13500 -85.78500 1.000 42.25587 382 MET C C 1
ATOM 6647 O O . MET B 1 382 ? -12.63800 14.01300 -86.19400 1.000 40.19210 382 MET C O 1
ATOM 6652 N N . LYS B 1 383 ? -12.08500 15.96100 -85.20600 1.000 47.82109 383 LYS C N 1
ATOM 6653 C CA . LYS B 1 383 ? -10.70900 15.52300 -84.98400 1.000 46.71100 383 LYS C CA 1
ATOM 6654 C C . LYS B 1 383 ? -10.65100 14.36500 -83.99800 1.000 39.80130 383 LYS C C 1
ATOM 6655 O O . LYS B 1 383 ? -9.72800 13.54400 -84.05400 1.000 40.54822 383 LYS C O 1
ATOM 6661 N N . LYS B 1 384 ? -11.62600 14.28100 -83.09100 1.000 36.19812 384 LYS C N 1
ATOM 6662 C CA . LYS B 1 384 ? -11.72700 13.11700 -82.22000 1.000 45.25944 384 LYS C CA 1
ATOM 6663 C C . LYS B 1 384 ? -12.33000 11.92900 -82.95900 1.000 42.14628 384 LYS C C 1
ATOM 6664 O O . LYS B 1 384 ? -11.93800 10.78200 -82.71900 1.000 42.53087 384 LYS C O 1
ATOM 6670 N N . ILE B 1 385 ? -13.28500 12.18600 -83.85700 1.000 40.06718 385 ILE C N 1
ATOM 6671 C CA . ILE B 1 385 ? -13.91500 11.10500 -84.61000 1.000 36.83711 385 ILE C CA 1
ATOM 6672 C C . ILE B 1 385 ? -12.88100 10.38900 -85.46900 1.000 36.12551 385 ILE C C 1
ATOM 6673 O O . ILE B 1 385 ? -12.83100 9.15400 -85.51300 1.000 37.01844 385 ILE C O 1
ATOM 6678 N N . VAL B 1 386 ? -12.03700 11.15700 -86.16300 1.000 37.66534 386 VAL C N 1
ATOM 6679 C CA . VAL B 1 386 ? -10.98100 10.56100 -86.97700 1.000 36.44505 386 VAL C CA 1
ATOM 6680 C C . VAL B 1 386 ? -10.05000 9.72500 -86.10700 1.000 39.75842 386 VAL C C 1
ATOM 6681 O O . VAL B 1 386 ? -9.61400 8.63900 -86.50600 1.000 49.83183 386 VAL C O 1
ATOM 6685 N N . GLU B 1 387 ? -9.74600 10.21300 -84.90100 1.000 45.49156 387 GLU C N 1
ATOM 6686 C CA . GLU B 1 387 ? -8.98300 9.42300 -83.93800 1.000 36.87135 387 GLU C CA 1
ATOM 6687 C C . GLU B 1 387 ? -9.68000 8.10000 -83.64700 1.000 42.38902 387 GLU C C 1
ATOM 6688 O O . GLU B 1 387 ? -9.07900 7.02400 -83.76400 1.000 43.88620 387 GLU C O 1
ATOM 6694 N N . ILE B 1 388 ? -10.96000 8.16500 -83.27600 1.000 36.72704 388 ILE C N 1
ATOM 6695 C CA . ILE B 1 388 ? -11.69000 6.97100 -82.85800 1.000 42.31759 388 ILE C CA 1
ATOM 6696 C C . ILE B 1 388 ? -11.83800 5.99500 -84.01900 1.000 48.65646 388 ILE C C 1
ATOM 6697 O O . ILE B 1 388 ? -11.58000 4.79300 -83.87500 1.000 47.71736 388 ILE C O 1
ATOM 6702 N N . VAL B 1 389 ? -12.25900 6.49500 -85.18400 1.000 41.74579 389 VAL C N 1
ATOM 6703 C CA . VAL B 1 389 ? -12.47600 5.62700 -86.33900 1.000 38.11780 389 VAL C CA 1
ATOM 6704 C C . VAL B 1 389 ? -11.18700 4.90700 -86.71800 1.000 47.06736 389 VAL C C 1
ATOM 6705 O O . VAL B 1 389 ? -11.20100 3.72800 -87.09400 1.000 38.15081 389 VAL C O 1
ATOM 6709 N N . LYS B 1 390 ? -10.04900 5.59400 -86.59800 1.000 43.60118 390 LYS C N 1
ATOM 6710 C CA . LYS B 1 390 ? -8.78100 5.00700 -87.01600 1.000 46.45622 390 LYS C CA 1
ATOM 6711 C C . LYS B 1 390 ? -8.37200 3.84100 -86.12100 1.000 57.07938 390 LYS C C 1
ATOM 6712 O O . LYS B 1 390 ? -7.68000 2.92500 -86.58000 1.000 72.82994 390 LYS C O 1
ATOM 6718 N N . ASN B 1 391 ? -8.79800 3.84000 -84.85700 1.000 59.76894 391 ASN C N 1
ATOM 6719 C CA . ASN B 1 391 ? -8.33900 2.84100 -83.89900 1.000 56.30974 391 ASN C CA 1
ATOM 6720 C C . ASN B 1 391 ? -9.46300 1.98700 -83.32100 1.000 56.80076 391 ASN C C 1
ATOM 6721 O O . ASN B 1 391 ? -9.21100 1.19200 -82.40800 1.000 51.56882 391 ASN C O 1
ATOM 6726 N N . ALA B 1 392 ? -10.68700 2.11300 -83.82800 1.000 53.27197 392 ALA C N 1
ATOM 6727 C CA . ALA B 1 392 ? -11.80100 1.32200 -83.32000 1.000 49.99642 392 ALA C CA 1
ATOM 6728 C C . ALA B 1 392 ? -11.74000 -0.10000 -83.86700 1.000 46.84529 392 ALA C C 1
ATOM 6729 O O . ALA B 1 392 ? -11.64700 -0.30500 -85.08100 1.000 47.09935 392 ALA C O 1
ATOM 6731 N N . ASP B 1 393 ? -11.79100 -1.08300 -82.96900 1.000 52.25936 393 ASP C N 1
ATOM 6732 C CA . ASP B 1 393 ? -11.80100 -2.49000 -83.35300 1.000 40.22897 393 ASP C CA 1
ATOM 6733 C C . ASP B 1 393 ? -12.77900 -3.23000 -82.44300 1.000 45.86886 393 ASP C C 1
ATOM 6734 O O . ASP B 1 393 ? -13.58500 -2.61900 -81.73500 1.000 44.49598 393 ASP C O 1
ATOM 6739 N N . SER B 1 394 ? -12.69900 -4.56300 -82.46200 1.000 55.38159 394 SER C N 1
ATOM 6740 C CA . SER B 1 394 ? -13.61700 -5.38800 -81.68200 1.000 58.08989 394 SER C CA 1
ATOM 6741 C C . SER B 1 394 ? -13.45900 -5.18600 -80.18000 1.000 48.95096 394 SER C C 1
ATOM 6742 O O . SER B 1 394 ? -14.38900 -5.49000 -79.42400 1.000 49.14578 394 SER C O 1
ATOM 6745 N N . ASP B 1 395 ? -12.31200 -4.68800 -79.73000 1.000 47.73784 395 ASP C N 1
ATOM 6746 C CA . ASP B 1 395 ? -12.06400 -4.45300 -78.31500 1.000 40.80875 395 ASP C CA 1
ATOM 6747 C C . ASP B 1 395 ? -12.46900 -3.05400 -77.86700 1.000 45.74613 395 ASP C C 1
ATOM 6748 O O . ASP B 1 395 ? -12.21800 -2.69200 -76.71400 1.000 51.46058 395 ASP C O 1
ATOM 6753 N N . SER B 1 396 ? -13.08800 -2.26800 -78.74100 1.000 45.92620 396 SER C N 1
ATOM 6754 C CA . SER B 1 396 ? -13.32300 -0.85500 -78.48700 1.000 38.54521 396 SER C CA 1
ATOM 6755 C C . SER B 1 396 ? -14.74600 -0.60600 -78.00400 1.000 38.34723 396 SER C C 1
ATOM 6756 O O . SER B 1 396 ? -15.70400 -1.18500 -78.52600 1.000 47.11578 396 SER C O 1
ATOM 6759 N N . LEU B 1 397 ? -14.87200 0.25900 -77.00000 1.000 38.62481 397 LEU C N 1
ATOM 6760 C CA . LEU B 1 397 ? -16.14800 0.82600 -76.58500 1.000 37.89804 397 LEU C CA 1
ATOM 6761 C C . LEU B 1 397 ? -16.10700 2.32500 -76.84500 1.000 37.49070 397 LEU C C 1
ATOM 6762 O O . LEU B 1 397 ? -15.19100 3.01400 -76.38300 1.000 39.86249 397 LEU C O 1
ATOM 6767 N N . VAL B 1 398 ? -17.08800 2.82500 -77.58900 1.000 37.27856 398 VAL C N 1
ATOM 6768 C CA . VAL B 1 398 ? -17.06500 4.18900 -78.10000 1.000 36.93151 398 VAL C CA 1
ATOM 6769 C C . VAL B 1 398 ? -18.29900 4.93200 -77.61000 1.000 38.15354 398 VAL C C 1
ATOM 6770 O O . VAL B 1 398 ? -19.41300 4.39800 -77.63500 1.000 36.81603 398 VAL C O 1
ATOM 6774 N N . ILE B 1 399 ? -18.09100 6.16600 -77.15900 1.000 36.47018 399 ILE C N 1
ATOM 6775 C CA . ILE B 1 399 ? -19.15700 7.03500 -76.67900 1.000 36.27447 399 ILE C CA 1
ATOM 6776 C C . ILE B 1 399 ? -19.15800 8.27600 -77.56200 1.000 36.60727 399 ILE C C 1
ATOM 6777 O O . ILE B 1 399 ? -18.21000 9.07200 -77.52700 1.000 38.72130 399 ILE C O 1
ATOM 6782 N N . LEU B 1 400 ? -20.21200 8.44600 -78.35300 1.000 35.92976 400 LEU C N 1
ATOM 6783 C CA . LEU B 1 400 ? -20.34200 9.58100 -79.26100 1.000 35.70004 400 LEU C CA 1
ATOM 6784 C C . LEU B 1 400 ? -21.49500 10.45700 -78.78500 1.000 35.56589 400 LEU C C 1
ATOM 6785 O O . LEU B 1 400 ? -22.65600 10.03700 -78.82100 1.000 35.65856 400 LEU C O 1
ATOM 6790 N N . ASP B 1 401 ? -21.17300 11.66900 -78.34000 1.000 35.88287 401 ASP C N 1
ATOM 6791 C CA . ASP B 1 401 ? -22.16500 12.61600 -77.85100 1.000 44.44605 401 ASP C CA 1
ATOM 6792 C C . ASP B 1 401 ? -22.50100 13.62300 -78.94300 1.000 43.38732 401 ASP C C 1
ATOM 6793 O O . ASP B 1 401 ? -21.60200 14.23400 -79.53300 1.000 42.80379 401 ASP C O 1
ATOM 6798 N N . GLU B 1 402 ? -23.79600 13.78700 -79.20400 1.000 35.65604 402 GLU C N 1
ATOM 6799 C CA . GLU B 1 402 ? -24.31200 14.71000 -80.21100 1.000 37.20381 402 GLU C CA 1
ATOM 6800 C C . GLU B 1 402 ? -23.65200 14.47200 -81.56900 1.000 39.78727 402 GLU C C 1
ATOM 6801 O O . GLU B 1 402 ? -23.05500 15.36300 -82.17600 1.000 34.88217 402 GLU C O 1
ATOM 6807 N N . LEU B 1 403 ? -23.77000 13.23100 -82.03400 1.000 35.14776 403 LEU C N 1
ATOM 6808 C CA . LEU B 1 403 ? -23.27900 12.87200 -83.35600 1.000 44.19275 403 LEU C CA 1
ATOM 6809 C C . LEU B 1 403 ? -24.08400 13.59600 -84.42900 1.000 50.83519 403 LEU C C 1
ATOM 6810 O O . LEU B 1 403 ? -25.31900 13.57900 -84.41200 1.000 47.28791 403 LEU C O 1
ATOM 6815 N N . GLY B 1 404 ? -23.38100 14.23100 -85.36600 1.000 40.67525 404 GLY C N 1
ATOM 6816 C CA . GLY B 1 404 ? -24.02100 14.98400 -86.42200 1.000 36.28016 404 GLY C CA 1
ATOM 6817 C C . GLY B 1 404 ? -24.28900 16.43700 -86.09800 1.000 50.47172 404 GLY C C 1
ATOM 6818 O O . GLY B 1 404 ? -24.74700 17.17700 -86.97900 1.000 55.75054 404 GLY C O 1
ATOM 6819 N N . SER B 1 405 ? -24.02100 16.87000 -84.87100 1.000 47.02513 405 SER C N 1
ATOM 6820 C CA . SER B 1 405 ? -24.24000 18.25200 -84.47600 1.000 48.26413 405 SER C CA 1
ATOM 6821 C C . SER B 1 405 ? -23.04600 19.11700 -84.86400 1.000 41.16883 405 SER C C 1
ATOM 6822 O O . SER B 1 405 ? -21.92200 18.63500 -85.03100 1.000 44.82888 405 SER C O 1
ATOM 6825 N N . GLY B 1 406 ? -23.30700 20.41100 -85.00600 1.000 35.75392 406 GLY C N 1
ATOM 6826 C CA . GLY B 1 406 ? -22.28200 21.36500 -85.36500 1.000 48.26412 406 GLY C CA 1
ATOM 6827 C C . GLY B 1 406 ? -22.17800 21.68500 -86.83700 1.000 43.90783 406 GLY C C 1
ATOM 6828 O O . GLY B 1 406 ? -21.20100 22.32400 -87.24400 1.000 43.21581 406 GLY C O 1
ATOM 6829 N N . THR B 1 407 ? -23.14600 21.26900 -87.64500 1.000 44.27134 407 THR C N 1
ATOM 6830 C CA . THR B 1 407 ? -23.09800 21.50800 -89.08000 1.000 43.71977 407 THR C CA 1
ATOM 6831 C C . THR B 1 407 ? -24.50400 21.34700 -89.64300 1.000 43.28922 407 THR C C 1
ATOM 6832 O O . THR B 1 407 ? -25.45300 21.03600 -88.91700 1.000 42.89444 407 THR C O 1
ATOM 6836 N N . ASP B 1 408 ? -24.62400 21.57700 -90.95300 1.000 43.76246 408 ASP C N 1
ATOM 6837 C CA . ASP B 1 408 ? -25.84700 21.38000 -91.71900 1.000 45.13296 408 ASP C CA 1
ATOM 6838 C C . ASP B 1 408 ? -26.49800 20.06200 -91.31600 1.000 42.66359 408 ASP C C 1
ATOM 6839 O O . ASP B 1 408 ? -25.87800 18.99700 -91.43300 1.000 41.45787 408 ASP C O 1
ATOM 6844 N N . PRO B 1 409 ? -27.73500 20.10300 -90.81200 1.000 43.59695 409 PRO C N 1
ATOM 6845 C CA . PRO B 1 409 ? -28.36200 18.87400 -90.29400 1.000 34.90643 409 PRO C CA 1
ATOM 6846 C C . PRO B 1 409 ? -28.46200 17.74900 -91.30800 1.000 51.25946 409 PRO C C 1
ATOM 6847 O O . PRO B 1 409 ? -28.34500 16.57900 -90.92300 1.000 50.55874 409 PRO C O 1
ATOM 6851 N N . VAL B 1 410 ? -28.67700 18.05500 -92.59100 1.000 34.98111 410 VAL C N 1
ATOM 6852 C CA . VAL B 1 410 ? -28.77300 16.97900 -93.57000 1.000 44.34920 410 VAL C CA 1
ATOM 6853 C C . VAL B 1 410 ? -27.40300 16.36200 -93.82400 1.000 46.25991 410 VAL C C 1
ATOM 6854 O O . VAL B 1 410 ? -27.29500 15.15200 -94.06500 1.000 45.02280 410 VAL C O 1
ATOM 6858 N N . GLU B 1 411 ? -26.33400 17.15800 -93.74500 1.000 34.92436 411 GLU C N 1
ATOM 6859 C CA . GLU B 1 411 ? -24.99700 16.60200 -93.92100 1.000 41.87393 411 GLU C CA 1
ATOM 6860 C C . GLU B 1 411 ? -24.50000 15.93900 -92.64200 1.000 45.56864 411 GLU C C 1
ATOM 6861 O O . GLU B 1 411 ? -23.85000 14.88900 -92.69800 1.000 46.91347 411 GLU C O 1
ATOM 6867 N N . GLY B 1 412 ? -24.79800 16.53600 -91.48600 1.000 34.87989 412 GLY C N 1
ATOM 6868 C CA . GLY B 1 412 ? -24.39000 15.93200 -90.22800 1.000 42.49514 412 GLY C CA 1
ATOM 6869 C C . GLY B 1 412 ? -25.05700 14.59400 -89.97900 1.000 40.60022 412 GLY C C 1
ATOM 6870 O O . GLY B 1 412 ? -24.42800 13.66000 -89.47400 1.000 39.26514 412 GLY C O 1
ATOM 6871 N N . ALA B 1 413 ? -26.34200 14.48000 -90.33000 1.000 40.26619 413 ALA C N 1
ATOM 6872 C CA . ALA B 1 413 ? -27.04000 13.20700 -90.17200 1.000 42.64218 413 ALA C CA 1
ATOM 6873 C C . ALA B 1 413 ? -26.50300 12.14600 -91.12400 1.000 43.34791 413 ALA C C 1
ATOM 6874 O O . ALA B 1 413 ? -26.51200 10.95500 -90.79100 1.000 52.81178 413 ALA C O 1
ATOM 6876 N N . ALA B 1 414 ? -26.03800 12.54800 -92.31000 1.000 39.10633 414 ALA C N 1
ATOM 6877 C CA . ALA B 1 414 ? -25.41500 11.58600 -93.21300 1.000 40.99928 414 ALA C CA 1
ATOM 6878 C C . ALA B 1 414 ? -24.04100 11.16800 -92.70400 1.000 41.66248 414 ALA C C 1
ATOM 6879 O O . ALA B 1 414 ? -23.67700 9.98800 -92.78200 1.000 41.03934 414 ALA C O 1
ATOM 6881 N N . LEU B 1 415 ? -23.26500 12.12200 -92.18200 1.000 43.61460 415 LEU C N 1
ATOM 6882 C CA . LEU B 1 415 ? -21.99100 11.78000 -91.55600 1.000 45.35291 415 LEU C CA 1
ATOM 6883 C C . LEU B 1 415 ? -22.20300 10.91200 -90.32400 1.000 37.31881 415 LEU C C 1
ATOM 6884 O O . LEU B 1 415 ? -21.43800 9.97200 -90.07800 1.000 35.52145 415 LEU C O 1
ATOM 6889 N N . ALA B 1 416 ? -23.24100 11.21200 -89.54000 1.000 35.32948 416 ALA C N 1
ATOM 6890 C CA . ALA B 1 416 ? -23.50900 10.43900 -88.33300 1.000 39.99562 416 ALA C CA 1
ATOM 6891 C C . ALA B 1 416 ? -23.79800 8.98100 -88.66300 1.000 41.69941 416 ALA C C 1
ATOM 6892 O O . ALA B 1 416 ? -23.35000 8.07500 -87.95000 1.000 39.79341 416 ALA C O 1
ATOM 6894 N N . ILE B 1 417 ? -24.54000 8.73300 -89.74400 1.000 48.77815 417 ILE C N 1
ATOM 6895 C CA . ILE B 1 417 ? -24.92700 7.36600 -90.07400 1.000 41.40975 417 ILE C CA 1
ATOM 6896 C C . ILE B 1 417 ? -23.73400 6.58600 -90.61200 1.000 43.81903 417 ILE C C 1
ATOM 6897 O O . ILE B 1 417 ? -23.52000 5.42300 -90.24600 1.000 39.84204 417 ILE C O 1
ATOM 6902 N N . ALA B 1 418 ? -22.92600 7.21500 -91.47000 1.000 42.29748 418 ALA C N 1
ATOM 6903 C CA . ALA B 1 418 ? -21.75400 6.53700 -92.01500 1.000 43.04227 418 ALA C CA 1
ATOM 6904 C C . ALA B 1 418 ? -20.75000 6.18800 -90.91900 1.000 44.91903 418 ALA C C 1
ATOM 6905 O O . ALA B 1 418 ? -20.14200 5.11100 -90.94500 1.000 43.85419 418 ALA C O 1
ATOM 6907 N N . ILE B 1 419 ? -20.56400 7.08300 -89.94500 1.000 35.98219 419 ILE C N 1
ATOM 6908 C CA . ILE B 1 419 ? -19.61000 6.82100 -88.86800 1.000 36.07766 419 ILE C CA 1
ATOM 6909 C C . ILE B 1 419 ? -20.06800 5.63400 -88.02900 1.000 40.56163 419 ILE C C 1
ATOM 6910 O O . ILE B 1 419 ? -19.28600 4.72400 -87.72700 1.000 42.73643 419 ILE C O 1
ATOM 6915 N N . ILE B 1 420 ? -21.34600 5.63000 -87.63800 1.000 36.22568 420 ILE C N 1
ATOM 6916 C CA . ILE B 1 420 ? -21.90900 4.49100 -86.91800 1.000 36.44536 420 ILE C CA 1
ATOM 6917 C C . ILE B 1 420 ? -21.69900 3.20800 -87.70900 1.000 48.33133 420 ILE C C 1
ATOM 6918 O O . ILE B 1 420 ? -21.30100 2.17500 -87.15500 1.000 45.60307 420 ILE C O 1
ATOM 6923 N N . GLU B 1 421 ? -21.94800 3.26100 -89.02100 1.000 36.64175 421 GLU C N 1
ATOM 6924 C CA . GLU B 1 421 ? -21.75700 2.08600 -89.86600 1.000 38.21355 421 GLU C CA 1
ATOM 6925 C C . GLU B 1 421 ? -20.30900 1.61400 -89.83700 1.000 44.38254 421 GLU C C 1
ATOM 6926 O O . GLU B 1 421 ? -20.04200 0.40700 -89.76300 1.000 43.03522 421 GLU C O 1
ATOM 6932 N N . ASP B 1 422 ? -19.35900 2.55200 -89.88400 1.000 40.68341 422 ASP C N 1
ATOM 6933 C CA . ASP B 1 422 ? -17.95000 2.17400 -89.88800 1.000 45.30546 422 ASP C CA 1
ATOM 6934 C C . ASP B 1 422 ? -17.54900 1.50800 -88.57700 1.000 37.71079 422 ASP C C 1
ATOM 6935 O O . ASP B 1 422 ? -16.78900 0.53300 -88.58000 1.000 41.59250 422 ASP C O 1
ATOM 6940 N N . LEU B 1 423 ? -18.04700 2.01700 -87.44800 1.000 42.73071 423 LEU C N 1
ATOM 6941 C CA . LEU B 1 423 ? -17.70700 1.41600 -86.16300 1.000 42.80290 423 LEU C CA 1
ATOM 6942 C C . LEU B 1 423 ? -18.37700 0.05900 -85.99700 1.000 37.61248 423 LEU C C 1
ATOM 6943 O O . LEU B 1 423 ? -17.78600 -0.86600 -85.42800 1.000 37.90725 423 LEU C O 1
ATOM 6948 N N . LEU B 1 424 ? -19.60900 -0.07900 -86.49000 1.000 37.55721 424 LEU C N 1
ATOM 6949 C CA . LEU B 1 424 ? -20.30500 -1.35900 -86.39400 1.000 37.85243 424 LEU C CA 1
ATOM 6950 C C . LEU B 1 424 ? -19.59900 -2.43600 -87.21100 1.000 38.14120 424 LEU C C 1
ATOM 6951 O O . LEU B 1 424 ? -19.42300 -3.56700 -86.74200 1.000 38.48208 424 LEU C O 1
ATOM 6956 N N . GLU B 1 425 ? -19.18800 -2.10500 -88.43800 1.000 38.03606 425 GLU C N 1
ATOM 6957 C CA . GLU B 1 425 ? -18.45900 -3.07100 -89.25500 1.000 39.16846 425 GLU C CA 1
ATOM 6958 C C . GLU B 1 425 ? -17.14700 -3.47400 -88.60400 1.000 46.25552 425 GLU C C 1
ATOM 6959 O O . GLU B 1 425 ? -16.70600 -4.62100 -88.75400 1.000 44.84637 425 GLU C O 1
ATOM 6965 N N . LYS B 1 426 ? -16.51100 -2.55200 -87.88300 1.000 40.72822 426 LYS C N 1
ATOM 6966 C CA . LYS B 1 426 ? -15.25600 -2.83200 -87.20300 1.000 38.77906 426 LYS C CA 1
ATOM 6967 C C . LYS B 1 426 ? -15.44600 -3.60900 -85.90600 1.000 46.05248 426 LYS C C 1
ATOM 6968 O O . LYS B 1 426 ? -14.45400 -3.91500 -85.23400 1.000 39.09223 426 LYS C O 1
ATOM 6974 N N . GLY B 1 427 ? -16.68600 -3.93300 -85.54400 1.000 38.84336 427 GLY C N 1
ATOM 6975 C CA . GLY B 1 427 ? -16.94500 -4.71500 -84.35300 1.000 43.89559 427 GLY C CA 1
ATOM 6976 C C . GLY B 1 427 ? -16.92700 -3.94100 -83.05900 1.000 46.57136 427 GLY C C 1
ATOM 6977 O O . GLY B 1 427 ? -16.70600 -4.53600 -82.00000 1.000 39.17435 427 GLY C O 1
ATOM 6978 N N . ALA B 1 428 ? -17.15900 -2.63400 -83.10500 1.000 38.52182 428 ALA C N 1
ATOM 6979 C CA . ALA B 1 428 ? -17.10200 -1.80100 -81.91700 1.000 38.33792 428 ALA C CA 1
ATOM 6980 C C . ALA B 1 428 ? -18.46100 -1.74100 -81.23200 1.000 38.26883 428 ALA C C 1
ATOM 6981 O O . ALA B 1 428 ? -19.50700 -1.93000 -81.85800 1.000 38.24553 428 ALA C O 1
ATOM 6983 N N . THR B 1 429 ? -18.43100 -1.50000 -79.92600 1.000 38.26675 429 THR C N 1
ATOM 6984 C CA . THR B 1 429 ? -19.63100 -1.23600 -79.14600 1.000 38.19227 429 THR C CA 1
ATOM 6985 C C . THR B 1 429 ? -19.74600 0.26900 -78.96700 1.000 37.78282 429 THR C C 1
ATOM 6986 O O . THR B 1 429 ? -18.78000 0.92400 -78.56500 1.000 42.80308 429 THR C O 1
ATOM 6990 N N . ILE B 1 430 ? -20.91000 0.82000 -79.29500 1.000 38.56753 430 ILE C N 1
ATOM 6991 C CA . ILE B 1 430 ? -21.07400 2.26600 -79.34800 1.000 40.14949 430 ILE C CA 1
ATOM 6992 C C . ILE B 1 430 ? -22.29400 2.68300 -78.54200 1.000 37.18307 430 ILE C C 1
ATOM 6993 O O . ILE B 1 430 ? -23.29300 1.96100 -78.45700 1.000 37.39360 430 ILE C O 1
ATOM 6998 N N . PHE B 1 431 ? -22.19400 3.86200 -77.93100 1.000 36.93174 431 PHE C N 1
ATOM 6999 C CA . PHE B 1 431 ? -23.29400 4.48900 -77.21200 1.000 36.85938 431 PHE C CA 1
ATOM 7000 C C . PHE B 1 431 ? -23.38800 5.92700 -77.69700 1.000 42.69140 431 PHE C C 1
ATOM 7001 O O . PHE B 1 431 ? -22.43700 6.70000 -77.54100 1.000 41.91353 431 PHE C O 1
ATOM 7009 N N . VAL B 1 432 ? -24.52300 6.28000 -78.29500 1.000 48.66399 432 VAL C N 1
ATOM 7010 C CA . VAL B 1 432 ? -24.65100 7.49500 -79.08700 1.000 41.66383 432 VAL C CA 1
ATOM 7011 C C . VAL B 1 432 ? -25.86500 8.28400 -78.62100 1.000 36.14193 432 VAL C C 1
ATOM 7012 O O . VAL B 1 432 ? -26.93400 7.71300 -78.37300 1.000 36.35079 432 VAL C O 1
ATOM 7016 N N . THR B 1 433 ? -25.69500 9.59700 -78.49600 1.000 35.90069 433 THR C N 1
ATOM 7017 C CA . THR B 1 433 ? -26.80000 10.53000 -78.35300 1.000 35.84151 433 THR C CA 1
ATOM 7018 C C . THR B 1 433 ? -26.95000 11.33000 -79.63900 1.000 35.67241 433 THR C C 1
ATOM 7019 O O . THR B 1 433 ? -25.96800 11.61900 -80.33000 1.000 35.52491 433 THR C O 1
ATOM 7023 N N . THR B 1 434 ? -28.19200 11.68400 -79.95900 1.000 46.29734 434 THR C N 1
ATOM 7024 C CA . THR B 1 434 ? -28.47300 12.44300 -81.16900 1.000 35.73460 434 THR C CA 1
ATOM 7025 C C . THR B 1 434 ? -29.83600 13.10500 -81.03500 1.000 44.45749 434 THR C C 1
ATOM 7026 O O . THR B 1 434 ? -30.69200 12.66200 -80.26300 1.000 37.18760 434 THR C O 1
ATOM 7030 N N . HIS B 1 435 ? -30.01500 14.19300 -81.78700 1.000 35.54030 435 HIS C N 1
ATOM 7031 C CA . HIS B 1 435 ? -31.31800 14.83100 -81.93200 1.000 45.06111 435 HIS C CA 1
ATOM 7032 C C . HIS B 1 435 ? -31.69700 14.98800 -83.40000 1.000 47.15655 435 HIS C C 1
ATOM 7033 O O . HIS B 1 435 ? -32.53600 15.83000 -83.73300 1.000 43.37394 435 HIS C O 1
ATOM 7040 N N . LEU B 1 436 ? -31.09600 14.19300 -84.28000 1.000 40.62387 436 LEU C N 1
ATOM 7041 C CA . LEU B 1 436 ? -31.37700 14.23700 -85.70700 1.000 41.26865 436 LEU C CA 1
ATOM 7042 C C . LEU B 1 436 ? -32.27500 13.06500 -86.08100 1.000 39.99475 436 LEU C C 1
ATOM 7043 O O . LEU B 1 436 ? -32.02500 11.92700 -85.66700 1.000 46.12705 436 LEU C O 1
ATOM 7048 N N . THR B 1 437 ? -33.32300 13.34800 -86.86200 1.000 35.89585 437 THR C N 1
ATOM 7049 C CA . THR B 1 437 ? -34.31500 12.31600 -87.16000 1.000 36.14976 437 THR C CA 1
ATOM 7050 C C . THR B 1 437 ? -33.74900 11.16700 -87.98700 1.000 42.82545 437 THR C C 1
ATOM 7051 O O . THR B 1 437 ? -34.02700 10.00200 -87.65000 1.000 39.11014 437 THR C O 1
ATOM 7055 N N . PRO B 1 438 ? -32.97500 11.39200 -89.05900 1.000 47.98911 438 PRO C N 1
ATOM 7056 C CA . PRO B 1 438 ? -32.45900 10.23800 -89.81800 1.000 46.75870 438 PRO C CA 1
ATOM 7057 C C . PRO B 1 438 ? -31.60900 9.29700 -88.98400 1.000 43.52382 438 PRO C C 1
ATOM 7058 O O . PRO B 1 438 ? -31.52900 8.10300 -89.30000 1.000 41.32590 438 PRO C O 1
ATOM 7062 N N . VAL B 1 439 ? -30.97400 9.79100 -87.92000 1.000 42.21640 439 VAL C N 1
ATOM 7063 C CA . VAL B 1 439 ? -30.22200 8.89900 -87.04400 1.000 50.96967 439 VAL C CA 1
ATOM 7064 C C . VAL B 1 439 ? -31.17000 7.99100 -86.27000 1.000 44.64444 439 VAL C C 1
ATOM 7065 O O . VAL B 1 439 ? -30.90600 6.79400 -86.10200 1.000 45.07469 439 VAL C O 1
ATOM 7069 N N . LYS B 1 440 ? -32.29300 8.53900 -85.79200 1.000 45.43906 440 LYS C N 1
ATOM 7070 C CA . LYS B 1 440 ? -33.28700 7.70800 -85.11800 1.000 44.01004 440 LYS C CA 1
ATOM 7071 C C . LYS B 1 440 ? -33.83300 6.64200 -86.05700 1.000 44.75674 440 LYS C C 1
ATOM 7072 O O . LYS B 1 440 ? -34.08700 5.50600 -85.64100 1.000 37.20057 440 LYS C O 1
ATOM 7078 N N . VAL B 1 441 ? -34.01800 6.99100 -87.33200 1.000 46.44746 441 VAL C N 1
ATOM 7079 C CA . VAL B 1 441 ? -34.54100 6.03300 -88.29900 1.000 36.99868 441 VAL C CA 1
ATOM 7080 C C . VAL B 1 441 ? -33.50600 4.95500 -88.59700 1.000 37.01056 441 VAL C C 1
ATOM 7081 O O . VAL B 1 441 ? -33.83700 3.76600 -88.68100 1.000 42.94057 441 VAL C O 1
ATOM 7085 N N . PHE B 1 442 ? -32.23800 5.34700 -88.75100 1.000 36.76163 442 PHE C N 1
ATOM 7086 C CA . PHE B 1 442 ? -31.19100 4.36700 -89.02700 1.000 36.80186 442 PHE C CA 1
ATOM 7087 C C . PHE B 1 442 ? -30.99900 3.40700 -87.86200 1.000 48.70504 442 PHE C C 1
ATOM 7088 O O . PHE B 1 442 ? -30.59400 2.25600 -88.06500 1.000 41.46222 442 PHE C O 1
ATOM 7096 N N . ALA B 1 443 ? -31.28600 3.85300 -86.63800 1.000 42.30690 443 ALA C N 1
ATOM 7097 C CA . ALA B 1 443 ? -31.11200 2.98000 -85.48300 1.000 47.82567 443 ALA C CA 1
ATOM 7098 C C . ALA B 1 443 ? -32.14000 1.85400 -85.47700 1.000 51.33217 443 ALA C C 1
ATOM 7099 O O . ALA B 1 443 ? -31.80900 0.70700 -85.14900 1.000 43.45828 443 ALA C O 1
ATOM 7101 N N . MET B 1 444 ? -33.39000 2.15200 -85.83600 1.000 37.74949 444 MET C N 1
ATOM 7102 C CA . MET B 1 444 ? -34.41100 1.11200 -85.82400 1.000 48.94381 444 MET C CA 1
ATOM 7103 C C . MET B 1 444 ? -34.39600 0.26400 -87.08800 1.000 43.34287 444 MET C C 1
ATOM 7104 O O . MET B 1 444 ? -34.93700 -0.84800 -87.07900 1.000 50.90240 444 MET C O 1
ATOM 7109 N N . ASN B 1 445 ? -33.78200 0.75400 -88.16500 1.000 37.92900 445 ASN C N 1
ATOM 7110 C CA . ASN B 1 445 ? -33.63400 -0.05600 -89.36800 1.000 54.11091 445 ASN C CA 1
ATOM 7111 C C . ASN B 1 445 ? -32.47900 -1.04100 -89.24800 1.000 45.78537 445 ASN C C 1
ATOM 7112 O O . ASN B 1 445 ? -32.53000 -2.12600 -89.83800 1.000 42.65234 445 ASN C O 1
ATOM 7117 N N . HIS B 1 446 ? -31.43800 -0.68800 -88.49200 1.000 44.73361 446 HIS C N 1
ATOM 7118 C CA . HIS B 1 446 ? -30.26700 -1.54400 -88.35700 1.000 43.08225 446 HIS C CA 1
ATOM 7119 C C . HIS B 1 446 ? -30.49800 -2.57300 -87.25900 1.000 38.40732 446 HIS C C 1
ATOM 7120 O O . HIS B 1 446 ? -30.81600 -2.19500 -86.12400 1.000 42.66179 446 HIS C O 1
ATOM 7127 N N . PRO B 1 447 ? -30.35800 -3.86900 -87.55500 1.000 38.71761 447 PRO C N 1
ATOM 7128 C CA . PRO B 1 447 ? -30.61500 -4.88900 -86.52400 1.000 48.58357 447 PRO C CA 1
ATOM 7129 C C . PRO B 1 447 ? -29.62400 -4.86300 -85.37000 1.000 39.12191 447 PRO C C 1
ATOM 7130 O O . PRO B 1 447 ? -29.96200 -5.34800 -84.28300 1.000 39.40117 447 PRO C O 1
ATOM 7134 N N . LEU B 1 448 ? -28.42200 -4.31400 -85.55900 1.000 38.84472 448 LEU C N 1
ATOM 7135 C CA . LEU B 1 448 ? -27.44200 -4.22200 -84.48100 1.000 42.70734 448 LEU C CA 1
ATOM 7136 C C . LEU B 1 448 ? -27.65300 -3.01200 -83.58200 1.000 46.66811 448 LEU C C 1
ATOM 7137 O O . LEU B 1 448 ? -26.94000 -2.87200 -82.58400 1.000 38.57326 448 LEU C O 1
ATOM 7142 N N . LEU B 1 449 ? -28.60100 -2.14000 -83.90000 1.000 41.58830 449 LEU C N 1
ATOM 7143 C CA . LEU B 1 449 ? -28.79600 -0.90200 -83.16400 1.000 44.00123 449 LEU C CA 1
ATOM 7144 C C . LEU B 1 449 ? -30.08300 -0.96200 -82.35300 1.000 49.58985 449 LEU C C 1
ATOM 7145 O O . LEU B 1 449 ? -31.05700 -1.61200 -82.74300 1.000 38.62315 449 LEU C O 1
ATOM 7150 N N . LEU B 1 450 ? -30.07200 -0.27200 -81.21700 1.000 46.72749 450 LEU C N 1
ATOM 7151 C CA . LEU B 1 450 ? -31.21200 -0.21700 -80.31500 1.000 46.25255 450 LEU C CA 1
ATOM 7152 C C . LEU B 1 450 ? -31.52400 1.24000 -80.01300 1.000 49.90628 450 LEU C C 1
ATOM 7153 O O . LEU B 1 450 ? -30.61300 2.03500 -79.76100 1.000 45.61429 450 LEU C O 1
ATOM 7158 N N . ASN B 1 451 ? -32.80500 1.58800 -80.04800 1.000 47.07923 451 ASN C N 1
ATOM 7159 C CA . ASN B 1 451 ? -33.26300 2.94000 -79.77000 1.000 38.08367 451 ASN C CA 1
ATOM 7160 C C . ASN B 1 451 ? -33.80100 3.02300 -78.35000 1.000 53.31899 451 ASN C C 1
ATOM 7161 O O . ASN B 1 451 ? -34.52000 2.13000 -77.89300 1.000 55.97798 451 ASN C O 1
ATOM 7166 N N . ALA B 1 452 ? -33.44000 4.09400 -77.65200 1.000 45.86868 452 ALA C N 1
ATOM 7167 C CA . ALA B 1 452 ? -34.01600 4.38600 -76.35000 1.000 51.29778 452 ALA C CA 1
ATOM 7168 C C . ALA B 1 452 ? -34.14400 5.89400 -76.20800 1.000 46.98651 452 ALA C C 1
ATOM 7169 O O . ALA B 1 452 ? -33.49200 6.66300 -76.91800 1.000 44.56643 452 ALA C O 1
ATOM 7171 N N . SER B 1 453 ? -35.00700 6.31100 -75.28700 1.000 49.31000 453 SER C N 1
ATOM 7172 C CA . SER B 1 453 ? -35.26800 7.72300 -75.07300 1.000 49.09423 453 SER C CA 1
ATOM 7173 C C . SER B 1 453 ? -35.41400 8.00000 -73.58500 1.000 50.07344 453 SER C C 1
ATOM 7174 O O . SER B 1 453 ? -35.79900 7.12300 -72.81000 1.000 50.31408 453 SER C O 1
ATOM 7177 N N . MET B 1 454 ? -35.10000 9.23300 -73.19600 1.000 47.49099 454 MET C N 1
ATOM 7178 C CA . MET B 1 454 ? -35.35300 9.68400 -71.83900 1.000 39.99532 454 MET C CA 1
ATOM 7179 C C . MET B 1 454 ? -36.80900 10.09900 -71.69800 1.000 51.33606 454 MET C C 1
ATOM 7180 O O . MET B 1 454 ? -37.37600 10.75100 -72.58000 1.000 56.69715 454 MET C O 1
ATOM 7185 N N . GLU B 1 455 ? -37.41400 9.70000 -70.58600 1.000 55.26847 455 GLU C N 1
ATOM 7186 C CA . GLU B 1 455 ? -38.84700 9.86400 -70.40500 1.000 54.70927 455 GLU C CA 1
ATOM 7187 C C . GLU B 1 455 ? -39.20800 11.32300 -70.14800 1.000 60.41941 455 GLU C C 1
ATOM 7188 O O . GLU B 1 455 ? -38.46500 12.06400 -69.49900 1.000 55.04235 455 GLU C O 1
ATOM 7194 N N . PHE B 1 456 ? -40.36200 11.73200 -70.67100 1.000 61.21026 456 PHE C N 1
ATOM 7195 C CA . PHE B 1 456 ? -40.87700 13.08400 -70.50800 1.000 60.64500 456 PHE C CA 1
ATOM 7196 C C . PHE B 1 456 ? -42.29300 13.00600 -69.95800 1.000 59.56867 456 PHE C C 1
ATOM 7197 O O . PHE B 1 456 ? -43.14700 12.31900 -70.52900 1.000 61.24674 456 PHE C O 1
ATOM 7205 N N . ASP B 1 457 ? -42.53700 13.70700 -68.85100 1.000 69.50499 457 ASP C N 1
ATOM 7206 C CA . ASP B 1 457 ? -43.84100 13.68200 -68.20000 1.000 75.36522 457 ASP C CA 1
ATOM 7207 C C . ASP B 1 457 ? -44.74200 14.74600 -68.81400 1.000 80.53972 457 ASP C C 1
ATOM 7208 O O . ASP B 1 457 ? -44.41900 15.93900 -68.72500 1.000 72.96597 457 ASP C O 1
ATOM 7213 N N . PRO B 1 458 ? -45.86700 14.37100 -69.43200 1.000 80.25940 458 PRO C N 1
ATOM 7214 C CA . PRO B 1 458 ? -46.70700 15.39100 -70.08400 1.000 63.58587 458 PRO C CA 1
ATOM 7215 C C . PRO B 1 458 ? -47.40300 16.31900 -69.10500 1.000 79.18944 458 PRO C C 1
ATOM 7216 O O . PRO B 1 458 ? -47.48500 17.52700 -69.36000 1.000 81.95254 458 PRO C O 1
ATOM 7220 N N . GLU B 1 459 ? -47.91700 15.79000 -67.99200 1.000 82.25353 459 GLU C N 1
ATOM 7221 C CA . GLU B 1 459 ? -48.67800 16.62100 -67.06500 1.000 80.54917 459 GLU C CA 1
ATOM 7222 C C . GLU B 1 459 ? -47.78200 17.59000 -66.30300 1.000 80.26974 459 GLU C C 1
ATOM 7223 O O . GLU B 1 459 ? -48.24000 18.66400 -65.89800 1.000 78.74363 459 GLU C O 1
ATOM 7225 N N . THR B 1 460 ? -46.51300 17.23600 -66.09800 1.000 87.28774 460 THR C N 1
ATOM 7226 C CA . THR B 1 460 ? -45.57900 18.10000 -65.39200 1.000 101.70384 460 THR C CA 1
ATOM 7227 C C . THR B 1 460 ? -44.58500 18.79800 -66.30900 1.000 96.33163 460 THR C C 1
ATOM 7228 O O . THR B 1 460 ? -43.81100 19.63200 -65.82300 1.000 90.10197 460 THR C O 1
ATOM 7232 N N . LEU B 1 461 ? -44.59000 18.48700 -67.60800 1.000 80.41302 461 LEU C N 1
ATOM 7233 C CA . LEU B 1 461 ? -43.71600 19.12800 -68.59600 1.000 76.14336 461 LEU C CA 1
ATOM 7234 C C . LEU B 1 461 ? -42.25800 19.12100 -68.13700 1.000 83.00230 461 LEU C C 1
ATOM 7235 O O . LEU B 1 461 ? -41.56000 20.13600 -68.18100 1.000 65.27987 461 LEU C O 1
ATOM 7240 N N . SER B 1 462 ? -41.79500 17.95400 -67.69400 1.000 81.01798 462 SER C N 1
ATOM 7241 C CA . SER B 1 462 ? -40.47600 17.84100 -67.08900 1.000 74.72369 462 SER C CA 1
ATOM 7242 C C . SER B 1 462 ? -39.88800 16.47500 -67.40400 1.000 71.57307 462 SER C C 1
ATOM 7243 O O . SER B 1 462 ? -40.63600 15.51400 -67.62200 1.000 64.31704 462 SER C O 1
ATOM 7246 N N . PRO B 1 463 ? -38.56400 16.35700 -67.44400 1.000 68.66590 463 PRO C N 1
ATOM 7247 C CA . PRO B 1 463 ? -37.94200 15.04000 -67.59900 1.000 61.53607 463 PRO C CA 1
ATOM 7248 C C . PRO B 1 463 ? -37.97700 14.24700 -66.30400 1.000 59.11593 463 PRO C C 1
ATOM 7249 O O . PRO B 1 463 ? -37.86800 14.79500 -65.20400 1.000 56.00521 463 PRO C O 1
ATOM 7253 N N . THR B 1 464 ? -38.13800 12.93300 -66.45400 1.000 51.50170 464 THR C N 1
ATOM 7254 C CA . THR B 1 464 ? -38.17000 12.01500 -65.32400 1.000 38.96081 464 THR C CA 1
ATOM 7255 C C . THR B 1 464 ? -36.91600 11.15700 -65.22600 1.000 58.51890 464 THR C C 1
ATOM 7256 O O . THR B 1 464 ? -36.78700 10.38200 -64.27000 1.000 65.42801 464 THR C O 1
ATOM 7260 N N . TYR B 1 465 ? -36.00200 11.26500 -66.19300 1.000 55.22914 465 TYR C N 1
ATOM 7261 C CA . TYR B 1 465 ? -34.71100 10.57200 -66.15900 1.000 56.10952 465 TYR C CA 1
ATOM 7262 C C . TYR B 1 465 ? -34.88600 9.05700 -66.12700 1.000 53.07758 465 TYR C C 1
ATOM 7263 O O . TYR B 1 465 ? -34.13400 8.34100 -65.46300 1.000 56.25290 465 TYR C O 1
ATOM 7272 N N . ARG B 1 466 ? -35.88400 8.56400 -66.85400 1.000 53.08619 466 ARG C N 1
ATOM 7273 C CA . ARG B 1 466 ? -36.13500 7.13800 -66.99300 1.000 40.92608 466 ARG C CA 1
ATOM 7274 C C . ARG B 1 466 ? -35.74800 6.67900 -68.39300 1.000 59.00141 466 ARG C C 1
ATOM 7275 O O . ARG B 1 466 ? -36.06200 7.34600 -69.38400 1.000 53.67271 466 ARG C O 1
ATOM 7283 N N . VAL B 1 467 ? -35.06200 5.54100 -68.46800 1.000 51.48754 467 VAL C N 1
ATOM 7284 C CA . VAL B 1 467 ? -34.56800 5.00900 -69.73400 1.000 49.93638 467 VAL C CA 1
ATOM 7285 C C . VAL B 1 467 ? -35.62700 4.07800 -70.31000 1.000 44.98064 467 VAL C C 1
ATOM 7286 O O . VAL B 1 467 ? -35.84700 2.97700 -69.80000 1.000 50.75071 467 VAL C O 1
ATOM 7290 N N . LEU B 1 468 ? -36.28100 4.51700 -71.38200 1.000 56.96084 468 LEU C N 1
ATOM 7291 C CA . LEU B 1 468 ? -37.28400 3.71800 -72.07800 1.000 45.75797 468 LEU C CA 1
ATOM 7292 C C . LEU B 1 468 ? -36.63400 3.10600 -73.31100 1.000 43.41122 468 LEU C C 1
ATOM 7293 O O . LEU B 1 468 ? -36.34200 3.81300 -74.28100 1.000 54.08859 468 LEU C O 1
ATOM 7298 N N . VAL B 1 469 ? -36.41000 1.79600 -73.27600 1.000 41.28605 469 VAL C N 1
ATOM 7299 C CA . VAL B 1 469 ? -35.77400 1.10100 -74.38900 1.000 57.80304 469 VAL C CA 1
ATOM 7300 C C . VAL B 1 469 ? -36.82400 0.78600 -75.44500 1.000 52.06852 469 VAL C C 1
ATOM 7301 O O . VAL B 1 469 ? -37.91300 0.29500 -75.12900 1.000 52.49832 469 VAL C O 1
ATOM 7305 N N . GLY B 1 470 ? -36.50200 1.08100 -76.70500 1.000 59.40650 470 GLY C N 1
ATOM 7306 C CA . GLY B 1 470 ? -37.34100 0.74000 -77.82800 1.000 56.49866 470 GLY C CA 1
ATOM 7307 C C . GLY B 1 470 ? -38.10300 1.90100 -78.43200 1.000 58.12954 470 GLY C C 1
ATOM 7308 O O . GLY B 1 470 ? -38.56300 1.79100 -79.57300 1.000 67.51250 470 GLY C O 1
ATOM 7309 N N . VAL B 1 471 ? -38.24700 3.00100 -77.70800 1.000 60.23348 471 VAL C N 1
ATOM 7310 C CA . VAL B 1 471 ? -39.04800 4.14000 -78.14400 1.000 67.83368 471 VAL C CA 1
ATOM 7311 C C . VAL B 1 471 ? -38.10600 5.30900 -78.41400 1.000 61.82643 471 VAL C C 1
ATOM 7312 O O . VAL B 1 471 ? -37.33100 5.68700 -77.52700 1.000 52.82802 471 VAL C O 1
ATOM 7316 N N . PRO B 1 472 ? -38.12200 5.89400 -79.60700 1.000 65.14543 472 PRO C N 1
ATOM 7317 C CA . PRO B 1 472 ? -37.39000 7.14600 -79.82100 1.000 53.55934 472 PRO C CA 1
ATOM 7318 C C . PRO B 1 472 ? -38.11500 8.31300 -79.16900 1.000 60.69425 472 PRO C C 1
ATOM 7319 O O . PRO B 1 472 ? -39.30500 8.24400 -78.85500 1.000 62.46667 472 PRO C O 1
ATOM 7323 N N . GLY B 1 473 ? -37.37200 9.40200 -78.96000 1.000 56.87999 473 GLY C N 1
ATOM 7324 C CA . GLY B 1 473 ? -37.92800 10.58300 -78.33000 1.000 41.99097 473 GLY C CA 1
ATOM 7325 C C . GLY B 1 473 ? -37.38700 11.85700 -78.94900 1.000 45.82861 473 GLY C C 1
ATOM 7326 O O . GLY B 1 473 ? -36.35400 11.86100 -79.62400 1.000 60.54868 473 GLY C O 1
ATOM 7327 N N . GLY B 1 474 ? -38.10200 12.95500 -78.68400 1.000 53.42568 474 GLY C N 1
ATOM 7328 C CA . GLY B 1 474 ? -37.80300 14.25000 -79.25500 1.000 42.96039 474 GLY C CA 1
ATOM 7329 C C . GLY B 1 474 ? -37.36500 15.27200 -78.21100 1.000 47.43319 474 GLY C C 1
ATOM 7330 O O . GLY B 1 474 ? -37.41800 15.03600 -77.00900 1.000 51.92025 474 GLY C O 1
ATOM 7331 N N . SER B 1 475 ? -36.94900 16.44500 -78.70600 1.000 53.27782 475 SER C N 1
ATOM 7332 C CA . SER B 1 475 ? -36.16500 17.35900 -77.87300 1.000 46.60860 475 SER C CA 1
ATOM 7333 C C . SER B 1 475 ? -37.03000 18.14800 -76.89900 1.000 47.98533 475 SER C C 1
ATOM 7334 O O . SER B 1 475 ? -36.55200 18.53000 -75.82400 1.000 45.63965 475 SER C O 1
ATOM 7337 N N . HIS B 1 476 ? -38.28500 18.42000 -77.25800 1.000 44.64979 476 HIS C N 1
ATOM 7338 C CA . HIS B 1 476 ? -39.19600 19.20700 -76.42200 1.000 45.83108 476 HIS C CA 1
ATOM 7339 C C . HIS B 1 476 ? -38.58700 20.56800 -76.08200 1.000 52.47699 476 HIS C C 1
ATOM 7340 O O . HIS B 1 476 ? -38.56200 20.99700 -74.92800 1.000 55.86499 476 HIS C O 1
ATOM 7347 N N . ALA B 1 477 ? -38.08800 21.25400 -77.11300 1.000 46.21100 477 ALA C N 1
ATOM 7348 C CA . ALA B 1 477 ? -37.24900 22.42700 -76.87600 1.000 46.84374 477 ALA C CA 1
ATOM 7349 C C . ALA B 1 477 ? -38.04600 23.58700 -76.29000 1.000 55.49416 477 ALA C C 1
ATOM 7350 O O . ALA B 1 477 ? -37.52300 24.36100 -75.47900 1.000 53.90310 477 ALA C O 1
ATOM 7352 N N . PHE B 1 478 ? -39.30800 23.73400 -76.69200 1.000 43.42590 478 PHE C N 1
ATOM 7353 C CA . PHE B 1 478 ? -40.08200 24.89300 -76.25500 1.000 53.65122 478 PHE C CA 1
ATOM 7354 C C . PHE B 1 478 ? -40.43400 24.80500 -74.77400 1.000 59.95763 478 PHE C C 1
ATOM 7355 O O . PHE B 1 478 ? -40.36900 25.80800 -74.05300 1.000 56.61009 478 PHE C O 1
ATOM 7363 N N . GLN B 1 479 ? -40.79900 23.61200 -74.30200 1.000 62.77022 479 GLN C N 1
ATOM 7364 C CA . GLN B 1 479 ? -41.14700 23.45000 -72.89500 1.000 58.06271 479 GLN C CA 1
ATOM 7365 C C . GLN B 1 479 ? -39.92300 23.56600 -71.99800 1.000 58.21932 479 GLN C C 1
ATOM 7366 O O . GLN B 1 479 ? -40.02700 24.06600 -70.87300 1.000 58.30924 479 GLN C O 1
ATOM 7372 N N . ILE B 1 480 ? -38.76100 23.12000 -72.47500 1.000 49.79847 480 ILE C N 1
ATOM 7373 C CA . ILE B 1 480 ? -37.54500 23.24600 -71.68100 1.000 53.57457 480 ILE C CA 1
ATOM 7374 C C . ILE B 1 480 ? -37.03900 24.68500 -71.69800 1.000 49.41969 480 ILE C C 1
ATOM 7375 O O . ILE B 1 480 ? -36.54300 25.19200 -70.68500 1.000 55.11530 480 ILE C O 1
ATOM 7380 N N . ALA B 1 481 ? -37.15900 25.37400 -72.83700 1.000 49.69896 481 ALA C N 1
ATOM 7381 C CA . ALA B 1 481 ? -36.78700 26.78600 -72.87600 1.000 54.13361 481 ALA C CA 1
ATOM 7382 C C . ALA B 1 481 ? -37.69600 27.61400 -71.97800 1.000 55.55251 481 ALA C C 1
ATOM 7383 O O . ALA B 1 481 ? -37.25800 28.59900 -71.37100 1.000 56.53583 481 ALA C O 1
ATOM 7385 N N . GLU B 1 482 ? -38.97200 27.23200 -71.88500 1.000 52.59049 482 GLU C N 1
ATOM 7386 C CA . GLU B 1 482 ? -39.88200 27.91000 -70.96800 1.000 58.21306 482 GLU C CA 1
ATOM 7387 C C . GLU B 1 482 ? -39.48800 27.66100 -69.51700 1.000 59.25047 482 GLU C C 1
ATOM 7388 O O . GLU B 1 482 ? -39.53300 28.57800 -68.68700 1.000 62.97739 482 GLU C O 1
ATOM 7394 N N . LYS B 1 483 ? -39.09800 26.42600 -69.19200 1.000 57.60115 483 LYS C N 1
ATOM 7395 C CA . LYS B 1 483 ? -38.65000 26.12600 -67.83700 1.000 46.83109 483 LYS C CA 1
ATOM 7396 C C . LYS B 1 483 ? -37.31200 26.78400 -67.53100 1.000 51.67868 483 LYS C C 1
ATOM 7397 O O . LYS B 1 483 ? -37.02800 27.09400 -66.36800 1.000 49.56447 483 LYS C O 1
ATOM 7399 N N . LEU B 1 484 ? -36.48100 27.00400 -68.54800 1.000 51.28410 484 LEU C N 1
ATOM 7400 C CA . LEU B 1 484 ? -35.19000 27.65000 -68.34900 1.000 48.04619 484 LEU C CA 1
ATOM 7401 C C . LEU B 1 484 ? -35.29700 29.16500 -68.24600 1.000 52.58028 484 LEU C C 1
ATOM 7402 O O . LEU B 1 484 ? -34.27600 29.82600 -68.02100 1.000 52.46889 484 LEU C O 1
ATOM 7407 N N . GLY B 1 485 ? -36.49300 29.72900 -68.40900 1.000 52.14612 485 GLY C N 1
ATOM 7408 C CA . GLY B 1 485 ? -36.72100 31.13800 -68.15900 1.000 57.77253 485 GLY C CA 1
ATOM 7409 C C . GLY B 1 485 ? -37.02800 31.98500 -69.37500 1.000 50.51801 485 GLY C C 1
ATOM 7410 O O . GLY B 1 485 ? -37.21300 33.19800 -69.22000 1.000 44.52976 485 GLY C O 1
ATOM 7411 N N . LEU B 1 486 ? -37.08700 31.40600 -70.57200 1.000 48.83604 486 LEU C N 1
ATOM 7412 C CA . LEU B 1 486 ? -37.38600 32.20000 -71.75600 1.000 52.40581 486 LEU C CA 1
ATOM 7413 C C . LEU B 1 486 ? -38.79500 32.77300 -71.66800 1.000 54.06491 486 LEU C C 1
ATOM 7414 O O . LEU B 1 486 ? -39.72700 32.10700 -71.20800 1.000 59.01977 486 LEU C O 1
ATOM 7419 N N . ASP B 1 487 ? -38.94000 34.02600 -72.10000 1.000 51.46162 487 ASP C N 1
ATOM 7420 C CA . ASP B 1 487 ? -40.22300 34.70700 -72.00800 1.000 44.78301 487 ASP C CA 1
ATOM 7421 C C . ASP B 1 487 ? -41.28500 33.95400 -72.79600 1.000 56.52221 487 ASP C C 1
ATOM 7422 O O . ASP B 1 487 ? -41.02600 33.44000 -73.88800 1.000 61.54195 487 ASP C O 1
ATOM 7424 N N . LYS B 1 488 ? -42.49000 33.88000 -72.22500 1.000 61.98018 488 LYS C N 1
ATOM 7425 C CA . LYS B 1 488 ? -43.59800 33.22800 -72.91500 1.000 64.38523 488 LYS C CA 1
ATOM 7426 C C . LYS B 1 488 ? -43.93100 33.91400 -74.23200 1.000 69.84331 488 LYS C C 1
ATOM 7427 O O . LYS B 1 488 ? -44.51000 33.28000 -75.12200 1.000 66.29498 488 LYS C O 1
ATOM 7429 N N . ARG B 1 489 ? -43.57600 35.19300 -74.37600 1.000 69.53604 489 ARG C N 1
ATOM 7430 C CA . ARG B 1 489 ? -43.78700 35.88500 -75.64300 1.000 66.29195 489 ARG C CA 1
ATOM 7431 C C . ARG B 1 489 ? -42.96400 35.24700 -76.75500 1.000 50.11922 489 ARG C C 1
ATOM 7432 O O . ARG B 1 489 ? -43.48800 34.93200 -77.83000 1.000 61.58112 489 ARG C O 1
ATOM 7435 N N . ILE B 1 490 ? -41.66800 35.03900 -76.50800 1.000 49.82145 490 ILE C N 1
ATOM 7436 C CA . ILE B 1 490 ? -40.78700 34.51200 -77.54600 1.000 50.70619 490 ILE C CA 1
ATOM 7437 C C . ILE B 1 490 ? -41.18300 33.09400 -77.93300 1.000 54.60319 490 ILE C C 1
ATOM 7438 O O . ILE B 1 490 ? -41.00400 32.68500 -79.08800 1.000 58.74618 490 ILE C O 1
ATOM 7440 N N . ILE B 1 491 ? -41.73600 32.32800 -76.99400 1.000 53.19510 491 ILE C N 1
ATOM 7441 C CA . ILE B 1 491 ? -42.06500 30.93300 -77.27000 1.000 61.47088 491 ILE C CA 1
ATOM 7442 C C . ILE B 1 491 ? -43.39300 30.82300 -78.01300 1.000 71.21559 491 ILE C C 1
ATOM 7443 O O . ILE B 1 491 ? -43.49300 30.12200 -79.02700 1.000 52.06149 491 ILE C O 1
ATOM 7448 N N . GLU B 1 492 ? -44.43100 31.51000 -77.52200 1.000 70.57638 492 GLU C N 1
ATOM 7449 C CA . GLU B 1 492 ? -45.69100 31.56300 -78.25800 1.000 61.99710 492 GLU C CA 1
ATOM 7450 C C . GLU B 1 492 ? -45.47100 32.06100 -79.67800 1.000 60.67611 492 GLU C C 1
ATOM 7451 O O . GLU B 1 492 ? -46.18400 31.65300 -80.60200 1.000 69.92499 492 GLU C O 1
ATOM 7453 N N . ASN B 1 493 ? -44.48300 32.93700 -79.86700 1.000 59.68062 493 ASN C N 1
ATOM 7454 C CA . ASN B 1 493 ? -44.07500 33.32800 -81.21000 1.000 65.99242 493 ASN C CA 1
ATOM 7455 C C . ASN B 1 493 ? -43.43200 32.16200 -81.95200 1.000 60.93825 493 ASN C C 1
ATOM 7456 O O . ASN B 1 493 ? -43.71500 31.93900 -83.13400 1.000 69.03575 493 ASN C O 1
ATOM 7461 N N . ALA B 1 494 ? -42.56700 31.40600 -81.27100 1.000 65.04050 494 ALA C N 1
ATOM 7462 C CA . ALA B 1 494 ? -41.86000 30.30900 -81.92400 1.000 56.36173 494 ALA C CA 1
ATOM 7463 C C . ALA B 1 494 ? -42.81700 29.20300 -82.35400 1.000 59.15357 494 ALA C C 1
ATOM 7464 O O . ALA B 1 494 ? -42.61800 28.57500 -83.40000 1.000 52.43652 494 ALA C O 1
ATOM 7466 N N . ARG B 1 495 ? -43.86000 28.95400 -81.56800 1.000 57.63772 495 ARG C N 1
ATOM 7467 C CA . ARG B 1 495 ? -44.81900 27.90400 -81.88700 1.000 61.82789 495 ARG C CA 1
ATOM 7468 C C . ARG B 1 495 ? -45.82900 28.37500 -82.92900 1.000 65.27855 495 ARG C C 1
ATOM 7469 O O . ARG B 1 495 ? -45.55200 29.28400 -83.71200 1.000 67.86321 495 ARG C O 1
ATOM 7471 N N . ASP C 1 2 ? 31.04100 64.29800 -3.71200 1.000 74.67773 2 ASP A N 1
ATOM 7472 C CA . ASP C 1 2 ? 30.01200 65.12600 -4.33100 1.000 78.26607 2 ASP A CA 1
ATOM 7473 C C . ASP C 1 2 ? 29.87200 66.45000 -3.58400 1.000 65.81161 2 ASP A C 1
ATOM 7474 O O . ASP C 1 2 ? 29.30400 66.50200 -2.49200 1.000 66.49621 2 ASP A O 1
ATOM 7479 N N . TYR C 1 3 ? 30.39300 67.52100 -4.18700 1.000 63.54864 3 TYR A N 1
ATOM 7480 C CA . TYR C 1 3 ? 30.38000 68.82100 -3.52200 1.000 59.97630 3 TYR A CA 1
ATOM 7481 C C . TYR C 1 3 ? 28.97200 69.40200 -3.46200 1.000 55.69553 3 TYR A C 1
ATOM 7482 O O . TYR C 1 3 ? 28.57800 69.98100 -2.44300 1.000 58.49432 3 TYR A O 1
ATOM 7491 N N . LEU C 1 4 ? 28.20000 69.26000 -4.54400 1.000 63.88151 4 LEU A N 1
ATOM 7492 C CA . LEU C 1 4 ? 26.82800 69.76000 -4.54300 1.000 60.55559 4 LEU A CA 1
ATOM 7493 C C . LEU C 1 4 ? 25.99000 69.06300 -3.48000 1.000 50.85217 4 LEU A C 1
ATOM 7494 O O . LEU C 1 4 ? 25.21800 69.71000 -2.76200 1.000 43.03162 4 LEU A O 1
ATOM 7499 N N . GLU C 1 5 ? 26.13100 67.74000 -3.36500 1.000 54.65176 5 GLU A N 1
ATOM 7500 C CA . GLU C 1 5 ? 25.34800 66.99000 -2.39000 1.000 53.42834 5 GLU A CA 1
ATOM 7501 C C . GLU C 1 5 ? 25.68000 67.40200 -0.96000 1.000 48.60649 5 GLU A C 1
ATOM 7502 O O . GLU C 1 5 ? 24.79400 67.41300 -0.09800 1.000 39.48621 5 GLU A O 1
ATOM 7508 N N . SER C 1 6 ? 26.94200 67.74900 -0.69000 1.000 46.46144 6 SER A N 1
ATOM 7509 C CA . SER C 1 6 ? 27.30900 68.20700 0.64700 1.000 43.78527 6 SER A CA 1
ATOM 7510 C C . SER C 1 6 ? 26.60300 69.50700 1.00700 1.000 43.62475 6 SER A C 1
ATOM 7511 O O . SER C 1 6 ? 26.31000 69.75000 2.18400 1.000 40.85918 6 SER A O 1
ATOM 7514 N N . LEU C 1 7 ? 26.31900 70.34900 0.01700 1.000 40.34794 7 LEU A N 1
ATOM 7515 C CA . LEU C 1 7 ? 25.61300 71.60400 0.23500 1.000 41.43816 7 LEU A CA 1
ATOM 7516 C C . LEU C 1 7 ? 24.10300 71.46800 0.06600 1.000 37.34429 7 LEU A C 1
ATOM 7517 O O . LEU C 1 7 ? 23.40000 72.48600 0.06600 1.000 37.30255 7 LEU A O 1
ATOM 7522 N N . ASP C 1 8 ? 23.59700 70.23900 -0.07600 1.000 37.03293 8 ASP A N 1
ATOM 7523 C CA . ASP C 1 8 ? 22.16200 69.96300 -0.17000 1.000 36.60445 8 ASP A CA 1
ATOM 7524 C C . ASP C 1 8 ? 21.54800 70.54400 -1.44100 1.000 44.32411 8 ASP A C 1
ATOM 7525 O O . ASP C 1 8 ? 20.34400 70.80600 -1.49500 1.000 36.42237 8 ASP A O 1
ATOM 7530 N N . PHE C 1 9 ? 22.37200 70.74300 -2.47000 1.000 40.42727 9 PHE A N 1
ATOM 7531 C CA . PHE C 1 9 ? 21.87500 71.21000 -3.76300 1.000 39.13460 9 PHE A CA 1
ATOM 7532 C C . PHE C 1 9 ? 20.73800 70.35700 -4.31400 1.000 46.32158 9 PHE A C 1
ATOM 7533 O O . PHE C 1 9 ? 19.68700 70.92400 -4.65200 1.000 43.55013 9 PHE A O 1
ATOM 7541 N N .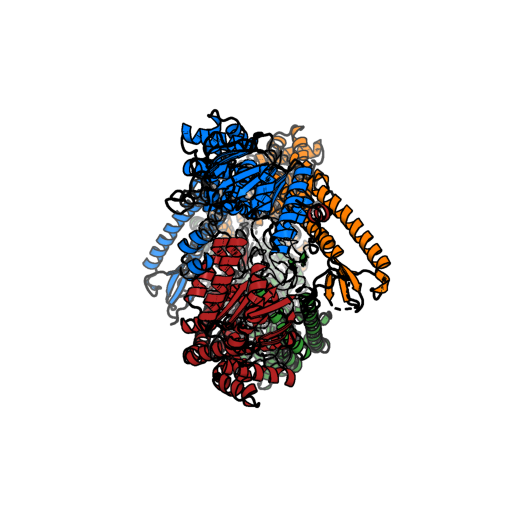 PRO C 1 10 ? 20.85200 69.02500 -4.41400 1.000 42.53661 10 PRO A N 1
ATOM 7542 C CA . PRO C 1 10 ? 19.74100 68.25800 -5.00200 1.000 36.32280 10 PRO A CA 1
ATOM 7543 C C . PRO C 1 10 ? 18.45900 68.32600 -4.19300 1.000 35.92384 10 PRO A C 1
ATOM 7544 O O . PRO C 1 10 ? 17.36700 68.28300 -4.77600 1.000 52.37928 10 PRO A O 1
ATOM 7548 N N . LYS C 1 11 ? 18.55100 68.43300 -2.86600 1.000 38.56808 11 LYS A N 1
ATOM 7549 C CA . LYS C 1 11 ? 17.34100 68.51400 -2.05700 1.000 41.08491 11 LYS A CA 1
ATOM 7550 C C . LYS C 1 11 ? 16.59400 69.82000 -2.29500 1.000 35.52863 11 LYS A C 1
ATOM 7551 O O . LYS C 1 11 ? 15.36300 69.85800 -2.18800 1.000 35.29116 11 LYS A O 1
ATOM 7557 N N . VAL C 1 12 ? 17.31500 70.89500 -2.61700 1.000 35.87873 12 VAL A N 1
ATOM 7558 C CA . VAL C 1 12 ? 16.66000 72.16600 -2.90900 1.000 48.31137 12 VAL A CA 1
ATOM 7559 C C . VAL C 1 12 ? 16.01300 72.13200 -4.28900 1.000 36.02423 12 VAL A C 1
ATOM 7560 O O . VAL C 1 12 ? 14.90800 72.65200 -4.48200 1.000 35.93450 12 VAL A O 1
ATOM 7564 N N . VAL C 1 13 ? 16.68600 71.51900 -5.26600 1.000 37.05620 13 VAL A N 1
ATOM 7565 C CA . VAL C 1 13 ? 16.10600 71.39000 -6.60000 1.000 42.74151 13 VAL A CA 1
ATOM 7566 C C . VAL C 1 13 ? 14.79700 70.61300 -6.54300 1.000 42.73971 13 VAL A C 1
ATOM 7567 O O . VAL C 1 13 ? 13.88200 70.86400 -7.33800 1.000 40.67119 13 VAL A O 1
ATOM 7571 N N . GLU C 1 14 ? 14.67600 69.67600 -5.59800 1.000 39.00333 14 GLU A N 1
ATOM 7572 C CA . GLU C 1 14 ? 13.44100 68.91000 -5.47200 1.000 37.46266 14 GLU A CA 1
ATOM 7573 C C . GLU C 1 14 ? 12.26500 69.81200 -5.12300 1.000 38.97227 14 GLU A C 1
ATOM 7574 O O . GLU C 1 14 ? 11.16700 69.64600 -5.66700 1.000 47.03224 14 GLU A O 1
ATOM 7580 N N . ILE C 1 15 ? 12.47600 70.77600 -4.22100 1.000 41.66774 15 ILE A N 1
ATOM 7581 C CA . ILE C 1 15 ? 11.41300 71.71300 -3.86500 1.000 35.15909 15 ILE A CA 1
ATOM 7582 C C . ILE C 1 15 ? 10.91700 72.45100 -5.10000 1.000 41.36257 15 ILE A C 1
ATOM 7583 O O . ILE C 1 15 ? 9.71000 72.66000 -5.27900 1.000 40.83388 15 ILE A O 1
ATOM 7588 N N . VAL C 1 16 ? 11.83900 72.85300 -5.97600 1.000 35.64952 16 VAL A N 1
ATOM 7589 C CA . VAL C 1 16 ? 11.45200 73.57500 -7.17900 1.000 38.85826 16 VAL A CA 1
ATOM 7590 C C . VAL C 1 16 ? 10.69200 72.66400 -8.13500 1.000 48.69581 16 VAL A C 1
ATOM 7591 O O . VAL C 1 16 ? 9.78300 73.11600 -8.84300 1.000 37.39812 16 VAL A O 1
ATOM 7595 N N . LYS C 1 17 ? 11.03600 71.37400 -8.16500 1.000 43.39625 17 LYS A N 1
ATOM 7596 C CA . LYS C 1 17 ? 10.38300 70.45200 -9.08900 1.000 39.13736 17 LYS A CA 1
ATOM 7597 C C . LYS C 1 17 ? 8.89700 70.31300 -8.79400 1.000 39.16309 17 LYS A C 1
ATOM 7598 O O . LYS C 1 17 ? 8.09900 70.10500 -9.71600 1.000 51.60823 17 LYS A O 1
ATOM 7604 N N . LYS C 1 18 ? 8.50500 70.43000 -7.52200 1.000 34.94569 18 LYS A N 1
ATOM 7605 C CA . LYS C 1 18 ? 7.09600 70.31900 -7.16100 1.000 34.76688 18 LYS A CA 1
ATOM 7606 C C . LYS C 1 18 ? 6.25400 71.41700 -7.79400 1.000 34.96340 18 LYS A C 1
ATOM 7607 O O . LYS C 1 18 ? 5.02600 71.28900 -7.84200 1.000 34.86931 18 LYS A O 1
ATOM 7613 N N . TYR C 1 19 ? 6.88300 72.48800 -8.27900 1.000 35.64726 19 TYR A N 1
ATOM 7614 C CA . TYR C 1 19 ? 6.17600 73.57000 -8.95000 1.000 36.88725 19 TYR A CA 1
ATOM 7615 C C . TYR C 1 19 ? 6.10400 73.39300 -10.46200 1.000 40.39925 19 TYR A C 1
ATOM 7616 O O . TYR C 1 19 ? 5.41700 74.17800 -11.12600 1.000 35.81198 19 TYR A O 1
ATOM 7625 N N . ALA C 1 20 ? 6.78900 72.39600 -11.01700 1.000 35.51093 20 ALA A N 1
ATOM 7626 C CA . ALA C 1 20 ? 6.76500 72.17200 -12.45500 1.000 44.24835 20 ALA A CA 1
ATOM 7627 C C . ALA C 1 20 ? 5.37800 71.72600 -12.91100 1.000 36.48086 20 ALA A C 1
ATOM 7628 O O . ALA C 1 20 ? 4.58800 71.16900 -12.14500 1.000 45.13793 20 ALA A O 1
ATOM 7630 N N . LEU C 1 21 ? 5.08600 71.98300 -14.18700 1.000 42.81388 21 LEU A N 1
ATOM 7631 C CA . LEU C 1 21 ? 3.78800 71.61000 -14.73900 1.000 46.58297 21 LEU A CA 1
ATOM 7632 C C . LEU C 1 21 ? 3.72300 70.13600 -15.10700 1.000 37.36039 21 LEU A C 1
ATOM 7633 O O . LEU C 1 21 ? 2.64900 69.52800 -15.03100 1.000 35.02213 21 LEU A O 1
ATOM 7638 N N . SER C 1 22 ? 4.84500 69.55100 -15.51000 1.000 35.20972 22 SER A N 1
ATOM 7639 C CA . SER C 1 22 ? 4.87500 68.15400 -15.90900 1.000 39.83615 22 SER A CA 1
ATOM 7640 C C . SER C 1 22 ? 6.28300 67.62000 -15.69300 1.000 43.52185 22 SER A C 1
ATOM 7641 O O . SER C 1 22 ? 7.18800 68.34200 -15.27000 1.000 35.17835 22 SER A O 1
ATOM 7644 N N . ASP C 1 23 ? 6.46100 66.33600 -16.00100 1.000 44.50192 23 ASP A N 1
ATOM 7645 C CA . ASP C 1 23 ? 7.77800 65.72200 -15.90000 1.000 41.32642 23 ASP A CA 1
ATOM 7646 C C . ASP C 1 23 ? 8.78900 66.42000 -16.79800 1.000 41.64694 23 ASP A C 1
ATOM 7647 O O . ASP C 1 23 ? 9.98500 66.41400 -16.49500 1.000 54.11990 23 ASP A O 1
ATOM 7652 N N . LEU C 1 24 ? 8.32600 67.04100 -17.88700 1.000 43.05009 24 LEU A N 1
ATOM 7653 C CA . LEU C 1 24 ? 9.22500 67.73400 -18.80800 1.000 44.22206 24 LEU A CA 1
ATOM 7654 C C . LEU C 1 24 ? 10.10600 68.74400 -18.08200 1.000 36.28573 24 LEU A C 1
ATOM 7655 O O . LEU C 1 24 ? 11.32200 68.80300 -18.30200 1.000 36.23446 24 LEU A O 1
ATOM 7660 N N . GLY C 1 25 ? 9.50300 69.55800 -17.21300 1.000 38.71118 25 GLY A N 1
ATOM 7661 C CA . GLY C 1 25 ? 10.28200 70.51300 -16.45000 1.000 36.16798 25 GLY A CA 1
ATOM 7662 C C . GLY C 1 25 ? 11.05600 69.88100 -15.31800 1.000 36.10166 25 GLY A C 1
ATOM 7663 O O . GLY C 1 25 ? 12.11200 70.39100 -14.92900 1.000 43.93598 25 GLY A O 1
ATOM 7664 N N . ARG C 1 26 ? 10.55500 68.76800 -14.77400 1.000 43.08270 26 ARG A N 1
ATOM 7665 C CA . ARG C 1 26 ? 11.26600 68.09500 -13.69100 1.000 37.16817 26 ARG A CA 1
ATOM 7666 C C . ARG C 1 26 ? 12.56200 67.46500 -14.18900 1.000 40.43940 26 ARG A C 1
ATOM 7667 O O . ARG C 1 26 ? 13.58000 67.50200 -13.48800 1.000 53.45485 26 ARG A O 1
ATOM 7675 N N . LYS C 1 27 ? 12.55700 66.89200 -15.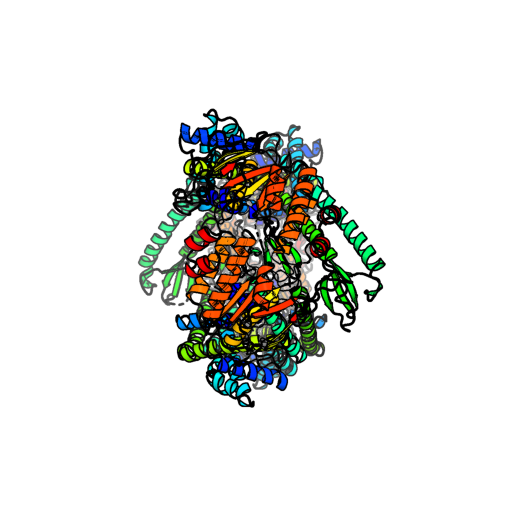39700 1.000 40.73262 27 LYS A N 1
ATOM 7676 C CA . LYS C 1 27 ? 13.80300 66.36700 -15.94800 1.000 48.56090 27 LYS A CA 1
ATOM 7677 C C . LYS C 1 27 ? 14.78300 67.49100 -16.25300 1.000 36.43578 27 LYS A C 1
ATOM 7678 O O . LYS C 1 27 ? 15.98500 67.36000 -15.99600 1.000 48.10725 27 LYS A O 1
ATOM 7684 N N . HIS C 1 28 ? 14.28900 68.60300 -16.80000 1.000 36.60063 28 HIS A N 1
ATOM 7685 C CA . HIS C 1 28 ? 15.18700 69.67900 -17.19700 1.000 37.07127 28 HIS A CA 1
ATOM 7686 C C . HIS C 1 28 ? 15.82900 70.35000 -15.99300 1.000 37.18530 28 HIS A C 1
ATOM 7687 O O . HIS C 1 28 ? 16.97200 70.81200 -16.08400 1.000 43.21955 28 HIS A O 1
ATOM 7694 N N . LEU C 1 29 ? 15.11700 70.41800 -14.86500 1.000 39.95980 29 LEU A N 1
ATOM 7695 C CA . LEU C 1 29 ? 15.70700 70.98500 -13.65800 1.000 45.00415 29 LEU A CA 1
ATOM 7696 C C . LEU C 1 29 ? 16.88800 70.15500 -13.17400 1.000 42.40975 29 LEU A C 1
ATOM 7697 O O . LEU C 1 29 ? 17.85000 70.70700 -12.62900 1.000 48.34377 29 LEU A O 1
ATOM 7702 N N . ASP C 1 30 ? 16.83900 68.83400 -13.37500 1.000 40.56641 30 ASP A N 1
ATOM 7703 C CA . ASP C 1 30 ? 17.94000 67.97000 -12.96400 1.000 36.84557 30 ASP A CA 1
ATOM 7704 C C . ASP C 1 30 ? 19.21700 68.25100 -13.74100 1.000 43.26877 30 ASP A C 1
ATOM 7705 O O . ASP C 1 30 ? 20.30100 67.86300 -13.29100 1.000 44.02404 30 ASP A O 1
ATOM 7710 N N . THR C 1 31 ? 19.11600 68.90800 -14.89300 1.000 44.70308 31 THR A N 1
ATOM 7711 C CA . THR C 1 31 ? 20.28000 69.22100 -15.70900 1.000 49.65951 31 THR A CA 1
ATOM 7712 C C . THR C 1 31 ? 20.90100 70.56900 -15.36600 1.000 48.81159 31 THR A C 1
ATOM 7713 O O . THR C 1 31 ? 22.00300 70.86700 -15.84300 1.000 42.17260 31 THR A O 1
ATOM 7717 N N . LEU C 1 32 ? 20.23200 71.38500 -14.55500 1.000 38.35793 32 LEU A N 1
ATOM 7718 C CA . LEU C 1 32 ? 20.74700 72.70500 -14.19900 1.000 50.92932 32 LEU A CA 1
ATOM 7719 C C . LEU C 1 32 ? 21.83200 72.53800 -13.14200 1.000 48.19716 32 LEU A C 1
ATOM 7720 O O . LEU C 1 32 ? 21.54600 72.31400 -11.96400 1.000 51.35392 32 LEU A O 1
ATOM 7725 N N . LYS C 1 33 ? 23.08400 72.63900 -13.56900 1.000 48.41341 33 LYS A N 1
ATOM 7726 C CA . LYS C 1 33 ? 24.25500 72.55300 -12.71500 1.000 45.36203 33 LYS A CA 1
ATOM 7727 C C . LYS C 1 33 ? 25.03200 73.86200 -12.78100 1.000 51.61739 33 LYS A C 1
ATOM 7728 O O . LYS C 1 33 ? 24.88000 74.63100 -13.73800 1.000 61.62965 33 LYS A O 1
ATOM 7734 N N . PRO C 1 34 ? 25.84700 74.16300 -11.76900 1.000 54.13172 34 PRO A N 1
ATOM 7735 C CA . PRO C 1 34 ? 26.54200 75.46000 -11.74200 1.000 59.37162 34 PRO A CA 1
ATOM 7736 C C . PRO C 1 34 ? 27.36300 75.69100 -13.00300 1.000 51.41998 34 PRO A C 1
ATOM 7737 O O . PRO C 1 34 ? 28.08700 74.80800 -13.46800 1.000 47.97143 34 PRO A O 1
ATOM 7741 N N . THR C 1 35 ? 27.23400 76.89400 -13.56100 1.000 41.84663 35 THR A N 1
ATOM 7742 C CA . THR C 1 35 ? 27.94700 77.28000 -14.76900 1.000 43.25537 35 THR A CA 1
ATOM 7743 C C . THR C 1 35 ? 28.57500 78.65300 -14.57600 1.000 43.06409 35 THR A C 1
ATOM 7744 O O . THR C 1 35 ? 28.09300 79.47300 -13.79000 1.000 56.53774 35 THR A O 1
ATOM 7748 N N . VAL C 1 36 ? 29.66700 78.89100 -15.30500 1.000 43.75302 36 VAL A N 1
ATOM 7749 C CA . VAL C 1 36 ? 30.39400 80.15100 -15.18400 1.000 49.65579 36 VAL A CA 1
ATOM 7750 C C . VAL C 1 36 ? 29.59400 81.30100 -15.79100 1.000 58.53449 36 VAL A C 1
ATOM 7751 O O . VAL C 1 36 ? 29.74500 82.46100 -15.38300 1.000 48.82636 36 VAL A O 1
ATOM 7755 N N . ASN C 1 37 ? 28.70300 80.99800 -16.73900 1.000 59.52754 37 ASN A N 1
ATOM 7756 C CA . ASN C 1 37 ? 28.00900 81.98700 -17.56400 1.000 63.91732 37 ASN A CA 1
ATOM 7757 C C . ASN C 1 37 ? 26.50400 81.84600 -17.35500 1.000 59.38094 37 ASN A C 1
ATOM 7758 O O . ASN C 1 37 ? 25.80200 81.27800 -18.20500 1.000 62.25869 37 ASN A O 1
ATOM 7763 N N . PRO C 1 38 ? 25.97100 82.34700 -16.23900 1.000 56.91896 38 PRO A N 1
ATOM 7764 C CA . PRO C 1 38 ? 24.53800 82.17500 -15.94400 1.000 42.84951 38 PRO A CA 1
ATOM 7765 C C . PRO C 1 38 ? 23.67000 83.40600 -16.18400 1.000 42.99607 38 PRO A C 1
ATOM 7766 O O . PRO C 1 38 ? 22.49500 83.37500 -15.80100 1.000 47.59952 38 PRO A O 1
ATOM 7770 N N . TRP C 1 39 ? 24.20400 84.47000 -16.79000 1.000 51.27662 39 TRP A N 1
ATOM 7771 C CA . TRP C 1 39 ? 23.41400 85.68300 -16.98100 1.000 56.00615 39 TRP A CA 1
ATOM 7772 C C . TRP C 1 39 ? 22.19600 85.42300 -17.86200 1.000 49.89320 39 TRP A C 1
ATOM 7773 O O . TRP C 1 39 ? 21.11200 85.96100 -17.60800 1.000 43.89399 39 TRP A O 1
ATOM 7784 N N . ASP C 1 40 ? 22.35200 84.59800 -18.89900 1.000 47.85116 40 ASP A N 1
ATOM 7785 C CA . ASP C 1 40 ? 21.23100 84.31900 -19.79100 1.000 52.57247 40 ASP A CA 1
ATOM 7786 C C . ASP C 1 40 ? 20.11800 83.57700 -19.06000 1.000 50.14483 40 ASP A C 1
ATOM 7787 O O . ASP C 1 40 ? 18.94200 83.95000 -19.15500 1.000 49.72916 40 ASP A O 1
ATOM 7789 N N . GLU C 1 41 ? 20.47300 82.52500 -18.32000 1.000 50.19917 41 GLU A N 1
ATOM 7790 C CA . GLU C 1 41 ? 19.46800 81.78200 -17.56800 1.000 41.42410 41 GLU A CA 1
ATOM 7791 C C . GLU C 1 41 ? 18.78800 82.67100 -16.53500 1.000 48.77460 41 GLU A C 1
ATOM 7792 O O . GLU C 1 41 ? 17.56000 82.64000 -16.38700 1.000 40.94444 41 GLU A O 1
ATOM 7798 N N . LEU C 1 42 ? 19.56700 83.48600 -15.82100 1.000 46.32920 42 LEU A N 1
ATOM 7799 C CA . LEU C 1 42 ? 18.99200 84.32500 -14.77600 1.000 45.90350 42 LEU A CA 1
ATOM 7800 C C . LEU C 1 42 ? 18.12000 85.43300 -15.35500 1.000 52.72393 42 LEU A C 1
ATOM 7801 O O . LEU C 1 42 ? 17.12900 85.82900 -14.73000 1.000 42.97460 42 LEU A O 1
ATOM 7806 N N . GLU C 1 43 ? 18.46300 85.93900 -16.54100 1.000 45.47442 43 GLU A N 1
ATOM 7807 C CA . GLU C 1 43 ? 17.64600 86.97900 -17.15600 1.000 48.57882 43 GLU A CA 1
ATOM 7808 C C . GLU C 1 43 ? 16.28600 86.43500 -17.57700 1.000 50.47618 43 GLU A C 1
ATOM 7809 O O . GLU C 1 43 ? 15.26600 87.12000 -17.43600 1.000 44.80152 43 GLU A O 1
ATOM 7815 N N . LEU C 1 44 ? 16.25300 85.20500 -18.09700 1.000 41.83971 44 LEU A N 1
ATOM 7816 C CA . LEU C 1 44 ? 14.97800 84.58300 -18.44000 1.000 41.38502 44 LEU A CA 1
ATOM 7817 C C . LEU C 1 44 ? 14.10900 84.39600 -17.20200 1.000 54.21727 44 LEU A C 1
ATOM 7818 O O . LEU C 1 44 ? 12.89500 84.62900 -17.24500 1.000 41.10792 44 LEU A O 1
ATOM 7823 N N . VAL C 1 45 ? 14.71700 83.96900 -16.09100 1.000 51.62794 45 VAL A N 1
ATOM 7824 C CA . VAL C 1 45 ? 13.98200 83.82800 -14.83700 1.000 40.23026 45 VAL A CA 1
ATOM 7825 C C . VAL C 1 45 ? 13.44900 85.18000 -14.38500 1.000 40.50904 45 VAL A C 1
ATOM 7826 O O . VAL C 1 45 ? 12.29000 85.30400 -13.96900 1.000 40.26962 45 VAL A O 1
ATOM 7830 N N . GLU C 1 46 ? 14.28400 86.21800 -14.47000 1.000 41.05561 46 GLU A N 1
ATOM 7831 C CA . GLU C 1 46 ? 13.85600 87.55100 -14.06300 1.000 41.38234 46 GLU A CA 1
ATOM 7832 C C . GLU C 1 46 ? 12.71600 88.05900 -14.93800 1.000 49.10451 46 GLU A C 1
ATOM 7833 O O . GLU C 1 46 ? 11.73400 88.61400 -14.42900 1.000 41.61351 46 GLU A O 1
ATOM 7839 N N . GLU C 1 47 ? 12.82100 87.86900 -16.25800 1.000 41.72895 47 GLU A N 1
ATOM 7840 C CA . GLU C 1 47 ? 11.78000 88.35000 -17.16000 1.000 41.90357 47 GLU A CA 1
ATOM 7841 C C . GLU C 1 47 ? 10.45200 87.65300 -16.89100 1.000 41.36422 47 GLU A C 1
ATOM 7842 O O . GLU C 1 47 ? 9.39300 88.28900 -16.92200 1.000 41.46268 47 GLU A O 1
ATOM 7848 N N . LEU C 1 48 ? 10.48900 86.34400 -16.62100 1.000 40.82554 48 LEU A N 1
ATOM 7849 C CA . LEU C 1 48 ? 9.25500 85.61900 -16.33000 1.000 40.32910 48 LEU A CA 1
ATOM 7850 C C . LEU C 1 48 ? 8.66600 86.04400 -14.99100 1.000 51.09519 48 LEU A C 1
ATOM 7851 O O . LEU C 1 48 ? 7.44200 86.16700 -14.85500 1.000 41.57824 48 LEU A O 1
ATOM 7856 N N . LEU C 1 49 ? 9.52100 86.26800 -13.98900 1.000 40.20043 49 LEU A N 1
ATOM 7857 C CA . LEU C 1 49 ? 9.04000 86.79700 -12.71800 1.000 47.35029 49 LEU A CA 1
ATOM 7858 C C . LEU C 1 49 ? 8.41000 88.17100 -12.90900 1.000 40.59061 49 LEU A C 1
ATOM 7859 O O . LEU C 1 49 ? 7.37900 88.48200 -12.30100 1.000 43.16196 49 LEU A O 1
ATOM 7864 N N . ASN C 1 50 ? 9.01000 89.00500 -13.76100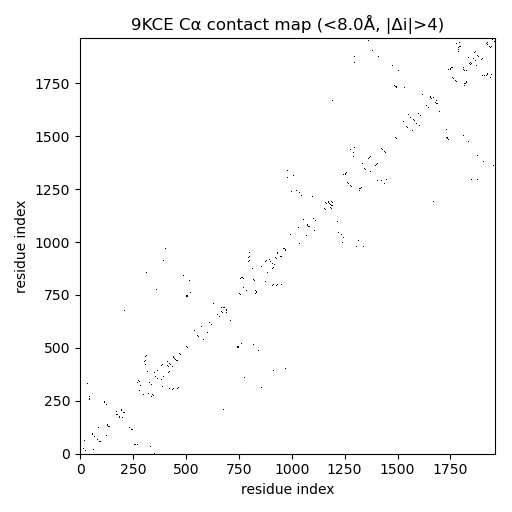 1.000 41.12548 50 ASN A N 1
ATOM 7865 C CA . ASN C 1 50 ? 8.40000 90.29200 -14.07900 1.000 46.15194 50 ASN A CA 1
ATOM 7866 C C . ASN C 1 50 ? 7.04300 90.10600 -14.74600 1.000 41.52454 50 ASN A C 1
ATOM 7867 O O . ASN C 1 50 ? 6.08600 90.82400 -14.43300 1.000 41.68074 50 ASN A O 1
ATOM 7872 N N . TYR C 1 51 ? 6.93900 89.13400 -15.65900 1.000 41.40882 51 TYR A N 1
ATOM 7873 C CA . TYR C 1 51 ? 5.67000 88.86800 -16.33200 1.000 41.17845 51 TYR A CA 1
ATOM 7874 C C . TYR C 1 51 ? 4.59100 88.46600 -15.33600 1.000 45.55552 51 TYR A C 1
ATOM 7875 O O . TYR C 1 51 ? 3.43700 88.89600 -15.45200 1.000 42.82741 51 TYR A O 1
ATOM 7884 N N . PHE C 1 52 ? 4.94700 87.63000 -14.35500 1.000 40.32117 52 PHE A N 1
ATOM 7885 C CA . PHE C 1 52 ? 3.97200 87.17100 -13.37100 1.000 40.46749 52 PHE A CA 1
ATOM 7886 C C . PHE C 1 52 ? 3.32600 88.34300 -12.64200 1.000 40.25289 52 PHE A C 1
ATOM 7887 O O . PHE C 1 52 ? 2.10600 88.36300 -12.44300 1.000 46.13380 52 PHE A O 1
ATOM 7895 N N . ASN C 1 53 ? 4.12600 89.33000 -12.24000 1.000 42.66114 53 ASN A N 1
ATOM 7896 C CA . ASN C 1 53 ? 3.61000 90.45700 -11.47400 1.000 44.63235 53 ASN A CA 1
ATOM 7897 C C . ASN C 1 53 ? 2.87800 91.47700 -12.33400 1.000 57.15701 53 ASN A C 1
ATOM 7898 O O . ASN C 1 53 ? 2.19600 92.34900 -11.78400 1.000 64.62339 53 ASN A O 1
ATOM 7903 N N . ARG C 1 54 ? 2.99900 91.39400 -13.65800 1.000 46.63439 54 ARG A N 1
ATOM 7904 C CA . ARG C 1 54 ? 2.31800 92.31000 -14.56300 1.000 51.76312 54 ARG A CA 1
ATOM 7905 C C . ARG C 1 54 ? 0.99800 91.74900 -15.07500 1.000 62.84053 54 ARG A C 1
ATOM 7906 O O . ARG C 1 54 ? -0.02400 92.44200 -15.04700 1.000 61.71969 54 ARG A O 1
ATOM 7908 N N . TRP C 1 55 ? 0.99400 90.49800 -15.54100 1.000 62.56146 55 TRP A N 1
ATOM 7909 C CA . TRP C 1 55 ? -0.18500 89.92000 -16.16600 1.000 55.78196 55 TRP A CA 1
ATOM 7910 C C . TRP C 1 55 ? -0.64800 88.61900 -15.52800 1.000 56.46600 55 TRP A C 1
ATOM 7911 O O . TRP C 1 55 ? -1.64100 88.04800 -15.99000 1.000 51.17286 55 TRP A O 1
ATOM 7922 N N . GLY C 1 56 ? 0.02800 88.13600 -14.49000 1.000 53.87286 56 GLY A N 1
ATOM 7923 C CA . GLY C 1 56 ? -0.37200 86.90000 -13.85000 1.000 39.83892 56 GLY A CA 1
ATOM 7924 C C . GLY C 1 56 ? 0.25100 85.67900 -14.49200 1.000 44.01049 56 GLY A C 1
ATOM 7925 O O . GLY C 1 56 ? 1.32200 85.76600 -15.09900 1.000 50.45835 56 GLY A O 1
ATOM 7926 N N . GLU C 1 57 ? -0.41700 84.53800 -14.37200 1.000 43.37557 57 GLU A N 1
ATOM 7927 C CA . GLU C 1 57 ? 0.12700 83.30100 -14.90900 1.000 40.04448 57 GLU A CA 1
ATOM 7928 C C . GLU C 1 57 ? 0.07800 83.31800 -16.43700 1.000 50.99530 57 GLU A C 1
ATOM 7929 O O . GLU C 1 57 ? -0.90900 83.77100 -17.02500 1.000 39.11720 57 GLU A O 1
ATOM 7935 N N . PRO C 1 58 ? 1.12500 82.84200 -17.10600 1.000 48.78062 58 PRO A N 1
ATOM 7936 C CA . PRO C 1 58 ? 1.09500 82.74200 -18.56900 1.000 43.75310 58 PRO A CA 1
ATOM 7937 C C . PRO C 1 58 ? 0.14700 81.64200 -19.01400 1.000 45.27817 58 PRO A C 1
ATOM 7938 O O . PRO C 1 58 ? -0.28900 80.82100 -18.19400 1.000 38.25920 58 PRO A O 1
ATOM 7942 N N . PRO C 1 59 ? -0.21000 81.59800 -20.29800 1.000 49.16382 59 PRO A N 1
ATOM 7943 C CA . PRO C 1 59 ? -1.09200 80.52500 -20.78200 1.000 44.26044 59 PRO A CA 1
ATOM 7944 C C . PRO C 1 59 ? -0.42400 79.16300 -20.66000 1.000 40.65669 59 PRO A C 1
ATOM 7945 O O . PRO C 1 59 ? 0.70900 78.96500 -21.10500 1.000 45.28441 59 PRO A O 1
ATOM 7949 N N . ILE C 1 60 ? -1.14600 78.21500 -20.06400 1.000 37.64997 60 ILE A N 1
ATOM 7950 C CA . ILE C 1 60 ? -0.54700 76.96800 -19.59700 1.000 47.62841 60 ILE A CA 1
ATOM 7951 C C . ILE C 1 60 ? -1.27500 75.75300 -20.16300 1.000 42.45659 60 ILE A C 1
ATOM 7952 O O . ILE C 1 60 ? -0.66200 74.70100 -20.38700 1.000 39.49135 60 ILE A O 1
ATOM 7957 N N . LYS C 1 61 ? -2.57500 75.90400 -20.42100 1.000 47.59597 61 LYS A N 1
ATOM 7958 C CA . LYS C 1 61 ? -3.43300 74.79000 -20.82000 1.000 54.57436 61 LYS A CA 1
ATOM 7959 C C . LYS C 1 61 ? -2.81100 73.95700 -21.93400 1.000 36.62053 61 LYS A C 1
ATOM 7960 O O . LYS C 1 61 ? -2.39400 74.48700 -22.96800 1.000 40.61253 61 LYS A O 1
ATOM 7964 N N . GLY C 1 62 ? -2.74300 72.64500 -21.70900 1.000 36.24940 62 GLY A N 1
ATOM 7965 C CA . GLY C 1 62 ? -2.25700 71.71300 -22.70100 1.000 36.10715 62 GLY A CA 1
ATOM 7966 C C . GLY C 1 62 ? -0.78600 71.36900 -22.61100 1.000 41.65985 62 GLY A C 1
ATOM 7967 O O . GLY C 1 62 ? -0.33800 70.46100 -23.32200 1.000 42.57559 62 GLY A O 1
ATOM 7968 N N . LEU C 1 63 ? -0.01800 72.05000 -21.76100 1.000 37.74090 63 LEU A N 1
ATOM 7969 C CA . LEU C 1 63 ? 1.42500 71.82400 -21.67800 1.000 41.25428 63 LEU A CA 1
ATOM 7970 C C . LEU C 1 63 ? 1.73700 70.62000 -20.78200 1.000 37.66123 63 LEU A C 1
ATOM 7971 O O . LEU C 1 63 ? 2.41000 70.71700 -19.75500 1.000 48.98192 63 LEU A O 1
ATOM 7976 N N . ASN C 1 64 ? 1.23300 69.46200 -21.20000 1.000 35.51956 64 ASN A N 1
ATOM 7977 C CA . ASN C 1 64 ? 1.47500 68.21800 -20.48800 1.000 38.77465 64 ASN A CA 1
ATOM 7978 C C . ASN C 1 64 ? 2.69800 67.50700 -21.06400 1.000 42.60364 64 ASN A C 1
ATOM 7979 O O . ASN C 1 64 ? 3.33800 67.97400 -22.00900 1.000 40.60559 64 ASN A O 1
ATOM 7984 N N . ASP C 1 65 ? 3.03000 66.35800 -20.48200 1.000 40.23524 65 ASP A N 1
ATOM 7985 C CA . ASP C 1 65 ? 4.16300 65.55600 -20.92900 1.000 44.73409 65 ASP A CA 1
ATOM 7986 C C . ASP C 1 65 ? 3.71300 64.62300 -22.04800 1.000 44.78989 65 ASP A C 1
ATOM 7987 O O . ASP C 1 65 ? 2.85000 63.76400 -21.83700 1.000 37.97613 65 ASP A O 1
ATOM 7992 N N . ILE C 1 66 ? 4.30000 64.79100 -23.23400 1.000 40.91670 66 ILE A N 1
ATOM 7993 C CA . ILE C 1 66 ? 3.95100 63.97100 -24.39100 1.000 53.09941 66 ILE A CA 1
ATOM 7994 C C . ILE C 1 66 ? 5.16400 63.16600 -24.84200 1.000 50.56226 66 ILE A C 1
ATOM 7995 O O . ILE C 1 66 ? 5.28600 62.81000 -26.02000 1.000 46.58162 66 ILE A O 1
ATOM 8000 N N . SER C 1 67 ? 6.06400 62.86400 -23.90300 1.000 59.21505 67 SER A N 1
ATOM 8001 C CA . SER C 1 67 ? 7.27000 62.11800 -24.24600 1.000 58.08711 67 SER A CA 1
ATOM 8002 C C . SER C 1 67 ? 6.93600 60.72300 -24.76100 1.000 50.59166 67 SER A C 1
ATOM 8003 O O . SER C 1 67 ? 7.57700 60.22800 -25.69600 1.000 59.16596 67 SER A O 1
ATOM 8006 N N . GLN C 1 68 ? 5.93500 60.07300 -24.16400 1.000 51.26740 68 GLN A N 1
ATOM 8007 C CA . GLN C 1 68 ? 5.57300 58.72600 -24.59000 1.000 46.08677 68 GLN A CA 1
ATOM 8008 C C . GLN C 1 68 ? 5.06800 58.71800 -26.02600 1.000 58.40391 68 GLN A C 1
ATOM 8009 O O . GLN C 1 68 ? 5.38400 57.80600 -26.79800 1.000 61.50846 68 GLN A O 1
ATOM 8015 N N . GLU C 1 69 ? 4.28600 59.73200 -26.40300 1.000 57.36571 69 GLU A N 1
ATOM 8016 C CA . GLU C 1 69 ? 3.72200 59.77100 -27.74700 1.000 38.14903 69 GLU A CA 1
ATOM 8017 C C . GLU C 1 69 ? 4.79500 60.04500 -28.79100 1.000 55.09279 69 GLU A C 1
ATOM 8018 O O . GLU C 1 69 ? 4.74900 59.49100 -29.89600 1.000 61.67582 69 GLU A O 1
ATOM 8024 N N . VAL C 1 70 ? 5.76600 60.90100 -28.46600 1.000 56.38156 70 VAL A N 1
ATOM 8025 C CA . VAL C 1 70 ? 6.84000 61.18700 -29.41200 1.000 63.45811 70 VAL A CA 1
ATOM 8026 C C . VAL C 1 70 ? 7.69800 59.94800 -29.62900 1.000 60.00607 70 VAL A C 1
ATOM 8027 O O . VAL C 1 70 ? 8.08500 59.63200 -30.76100 1.000 57.55401 70 VAL A O 1
ATOM 8031 N N . GLU C 1 71 ? 7.99000 59.21400 -28.55200 1.000 70.56194 71 GLU A N 1
ATOM 8032 C CA . GLU C 1 71 ? 8.71600 57.95500 -28.68900 1.000 78.09227 71 GLU A CA 1
ATOM 8033 C C . GLU C 1 71 ? 7.90300 56.93400 -29.47800 1.000 73.09723 71 GLU A C 1
ATOM 8034 O O . GLU C 1 71 ? 8.46500 56.13300 -30.23500 1.000 66.16679 71 GLU A O 1
ATOM 8040 N N . LYS C 1 72 ? 6.57800 56.94400 -29.31000 1.000 67.45015 72 LYS A N 1
ATOM 8041 C CA . LYS C 1 72 ? 5.72100 56.09100 -30.12700 1.000 63.43912 72 LYS A CA 1
ATOM 8042 C C . LYS C 1 72 ? 5.80100 56.48700 -31.59600 1.000 63.15831 72 LYS A C 1
ATOM 8043 O O . LYS C 1 72 ? 5.87200 55.62400 -32.47900 1.000 61.45261 72 LYS A O 1
ATOM 8049 N N . VAL C 1 73 ? 5.79300 57.79200 -31.87500 1.000 62.30323 73 VAL A N 1
ATOM 8050 C CA . VAL C 1 73 ? 6.00800 58.25900 -33.23800 1.000 53.71517 73 VAL A CA 1
ATOM 8051 C C . VAL C 1 73 ? 7.41900 57.91500 -33.70300 1.000 57.33640 73 VAL A C 1
ATOM 8052 O O . VAL C 1 73 ? 7.63700 57.61700 -34.88400 1.000 63.38198 73 VAL A O 1
ATOM 8056 N N . LYS C 1 74 ? 8.39100 57.92700 -32.78500 1.000 67.19165 74 LYS A N 1
ATOM 8057 C CA . LYS C 1 74 ? 9.77200 57.63900 -33.16200 1.000 72.53721 74 LYS A CA 1
ATOM 8058 C C . LYS C 1 74 ? 9.91300 56.23000 -33.72800 1.000 61.10044 74 LYS A C 1
ATOM 8059 O O . LYS C 1 74 ? 10.71600 55.99700 -34.63900 1.000 49.80090 74 LYS A O 1
ATOM 8061 N N . SER C 1 75 ? 9.14300 55.28100 -33.20600 1.000 50.90530 75 SER A N 1
ATOM 8062 C CA . SER C 1 75 ? 9.21700 53.90300 -33.66900 1.000 59.95837 75 SER A CA 1
ATOM 8063 C C . SER C 1 75 ? 8.37000 53.65000 -34.90800 1.000 75.27445 75 SER A C 1
ATOM 8064 O O . SER C 1 75 ? 8.28600 52.50100 -35.35600 1.000 72.67147 75 SER A O 1
ATOM 8067 N N . GLY C 1 76 ? 7.74900 54.68700 -35.47100 1.000 80.51464 76 GLY A N 1
ATOM 8068 C CA . GLY C 1 76 ? 6.88100 54.53900 -36.61800 1.000 78.62610 76 GLY A CA 1
ATOM 8069 C C . GLY C 1 76 ? 5.47600 54.07400 -36.30800 1.000 82.57546 76 GLY A C 1
ATOM 8070 O O . GLY C 1 76 ? 4.62400 54.09400 -37.20800 1.000 89.92887 76 GLY A O 1
ATOM 8071 N N . SER C 1 77 ? 5.20200 53.65700 -35.07300 1.000 65.41499 77 SER A N 1
ATOM 8072 C CA . SER C 1 77 ? 3.87600 53.17700 -34.71500 1.000 56.38693 77 SER A CA 1
ATOM 8073 C C . SER C 1 77 ? 2.85700 54.30900 -34.83100 1.000 59.86670 77 SER A C 1
ATOM 8074 O O . SER C 1 77 ? 3.20700 55.48700 -34.71200 1.000 56.24546 77 SER A O 1
ATOM 8077 N N . PRO C 1 78 ? 1.59100 53.98500 -35.07800 1.000 69.64033 78 PRO A N 1
ATOM 8078 C CA . PRO C 1 78 ? 0.56200 55.02100 -35.15400 1.000 62.84487 78 PRO A CA 1
ATOM 8079 C C . PRO C 1 78 ? -0.01700 55.34700 -33.78700 1.000 45.50215 78 PRO A C 1
ATOM 8080 O O . PRO C 1 78 ? -0.01800 54.53600 -32.86000 1.000 52.60087 78 PRO A O 1
ATOM 8084 N N . LEU C 1 79 ? -0.51000 56.57400 -33.67100 1.000 49.13843 79 LEU A N 1
ATOM 8085 C CA . LEU C 1 79 ? -1.07000 57.04500 -32.41500 1.000 56.99793 79 LEU A CA 1
ATOM 8086 C C . LEU C 1 79 ? -2.56000 56.74200 -32.34500 1.000 47.92698 79 LEU A C 1
ATOM 8087 O O . LEU C 1 79 ? -3.26200 56.71900 -33.35900 1.000 48.63540 79 LEU A O 1
ATOM 8092 N N . GLU C 1 80 ? -3.03200 56.49500 -31.13000 1.000 43.20707 80 GLU A N 1
ATOM 8093 C CA . GLU C 1 80 ? -4.45300 56.35500 -30.88100 1.000 42.97335 80 GLU A CA 1
ATOM 8094 C C . GLU C 1 80 ? -5.11100 57.73100 -30.88600 1.000 43.88226 80 GLU A C 1
ATOM 8095 O O . GLU C 1 80 ? -4.42600 58.75500 -30.80900 1.000 40.94534 80 GLU A O 1
ATOM 8101 N N . PRO C 1 81 ? -6.44200 57.78700 -31.01200 1.000 44.44682 81 PRO A N 1
ATOM 8102 C CA . PRO C 1 81 ? -7.11500 59.09700 -30.94700 1.000 39.58872 81 PRO A CA 1
ATOM 8103 C C . PRO C 1 81 ? -6.81400 59.87100 -29.67500 1.000 41.32891 81 PRO A C 1
ATOM 8104 O O . PRO C 1 81 ? -6.64700 61.09700 -29.72700 1.000 42.39014 81 PRO A O 1
ATOM 8108 N N . TRP C 1 82 ? -6.73000 59.19200 -28.52700 1.000 41.15842 82 TRP A N 1
ATOM 8109 C CA . TRP C 1 82 ? -6.41700 59.90500 -27.29300 1.000 34.13484 82 TRP A CA 1
ATOM 8110 C C . TRP C 1 82 ? -4.98300 60.41700 -27.29400 1.000 37.39502 82 TRP A C 1
ATOM 8111 O O . TRP C 1 82 ? -4.70400 61.47600 -26.71800 1.000 35.64392 82 TRP A O 1
ATOM 8122 N N . GLU C 1 83 ? -4.06500 59.69600 -27.94000 1.000 34.11467 83 GLU A N 1
ATOM 8123 C CA . GLU C 1 83 ? -2.70200 60.19800 -28.06700 1.000 39.75002 83 GLU A CA 1
ATOM 8124 C C . GLU C 1 83 ? -2.63900 61.36500 -29.04300 1.000 38.54016 83 GLU A C 1
ATOM 8125 O O . GLU C 1 83 ? -1.93800 62.35300 -28.79500 1.000 49.87478 83 GLU A O 1
ATOM 8131 N N . LEU C 1 84 ? -3.36800 61.27200 -30.15800 1.000 45.34430 84 LEU A N 1
ATOM 8132 C CA . LEU C 1 84 ? -3.40400 62.38000 -31.10600 1.000 46.11853 84 LEU A CA 1
ATOM 8133 C C . LEU C 1 84 ? -4.04100 63.61500 -30.48100 1.000 34.98583 84 LEU A C 1
ATOM 8134 O O . LEU C 1 84 ? -3.61300 64.74500 -30.74500 1.000 35.24677 84 LEU A O 1
ATOM 8139 N N . LEU C 1 85 ? -5.06000 63.42000 -29.64100 1.000 34.87329 85 LEU A N 1
ATOM 8140 C CA . LEU C 1 85 ? -5.68800 64.54900 -28.96200 1.000 35.05004 85 LEU A CA 1
ATOM 8141 C C . LEU C 1 85 ? -4.73300 65.20500 -27.97000 1.000 37.97999 85 LEU A C 1
ATOM 8142 O O . LEU C 1 85 ? -4.63900 66.43700 -27.91600 1.000 45.52207 85 LEU A O 1
ATOM 8147 N N . ARG C 1 86 ? -4.01900 64.39800 -27.17700 1.000 34.86713 86 ARG A N 1
ATOM 8148 C CA . ARG C 1 86 ? -3.10000 64.95400 -26.18900 1.000 43.02874 86 ARG A CA 1
ATOM 8149 C C . ARG C 1 86 ? -1.97100 65.72500 -26.85700 1.000 39.32004 86 ARG A C 1
ATOM 8150 O O . ARG C 1 86 ? -1.51600 66.75000 -26.33600 1.000 39.82601 86 ARG A O 1
ATOM 8153 N N . VAL C 1 87 ? -1.49600 65.24200 -28.00700 1.000 35.15900 87 VAL A N 1
ATOM 8154 C CA . VAL C 1 87 ? -0.43300 65.94800 -28.71300 1.000 36.12680 87 VAL A CA 1
ATOM 8155 C C . VAL C 1 87 ? -0.97600 67.21500 -29.35500 1.000 35.74446 87 VAL A C 1
ATOM 8156 O O . VAL C 1 87 ? -0.28300 68.23800 -29.41500 1.000 37.78223 87 VAL A O 1
ATOM 8160 N N . SER C 1 88 ? -2.22600 67.17800 -29.82100 1.000 42.16024 88 SER A N 1
ATOM 8161 C CA . SER C 1 88 ? -2.82300 68.35200 -30.44600 1.000 40.15951 88 SER A CA 1
ATOM 8162 C C . SER C 1 88 ? -2.93200 69.50500 -29.45500 1.000 37.47976 88 SER A C 1
ATOM 8163 O O . SER C 1 88 ? -2.46800 70.61800 -29.72900 1.000 43.96969 88 SER A O 1
ATOM 8166 N N . VAL C 1 89 ? -3.54100 69.25700 -28.29200 1.000 36.04162 89 VAL A N 1
ATOM 8167 C CA . VAL C 1 89 ? -3.69700 70.32200 -27.30400 1.000 43.71964 89 VAL A CA 1
ATOM 8168 C C . VAL C 1 89 ? -2.33900 70.82300 -26.83200 1.000 40.90143 89 VAL A C 1
ATOM 8169 O O . VAL C 1 89 ? -2.18400 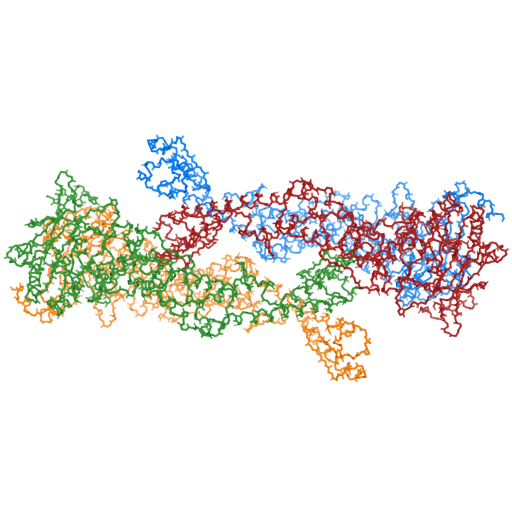72.00600 -26.50200 1.000 37.72663 89 VAL A O 1
ATOM 8173 N N . PHE C 1 90 ? -1.33400 69.94600 -26.80200 1.000 37.40660 90 PHE A N 1
ATOM 8174 C CA . PHE C 1 90 ? 0.02100 70.38900 -26.49900 1.000 36.24075 90 PHE A CA 1
ATOM 8175 C C . PHE C 1 90 ? 0.53700 71.32000 -27.58600 1.000 40.21483 90 PHE A C 1
ATOM 8176 O O . PHE C 1 90 ? 0.98500 72.43800 -27.30100 1.000 40.37766 90 PHE A O 1
ATOM 8184 N N . LEU C 1 91 ? 0.48200 70.87300 -28.84400 1.000 50.14558 91 LEU A N 1
ATOM 8185 C CA . LEU C 1 91 ? 0.92300 71.72100 -29.94500 1.000 40.13344 91 LEU A CA 1
ATOM 8186 C C . LEU C 1 91 ? 0.11000 73.00600 -30.01800 1.000 37.38312 91 LEU A C 1
ATOM 8187 O O . LEU C 1 91 ? 0.65600 74.06500 -30.34800 1.000 37.77774 91 LEU A O 1
ATOM 8192 N N . GLU C 1 92 ? -1.18400 72.94000 -29.69600 1.000 37.25002 92 GLU A N 1
ATOM 8193 C CA . GLU C 1 92 ? -1.97900 74.15800 -29.59800 1.000 37.56391 92 GLU A CA 1
ATOM 8194 C C . GLU C 1 92 ? -1.47600 75.04000 -28.46600 1.000 49.10169 92 GLU A C 1
ATOM 8195 O O . GLU C 1 92 ? -1.39500 76.26600 -28.61300 1.000 47.75932 92 GLU A O 1
ATOM 8201 N N . GLY C 1 93 ? -1.12800 74.43200 -27.32900 1.000 49.71168 93 GLY A N 1
ATOM 8202 C CA . GLY C 1 93 ? -0.58900 75.19700 -26.22100 1.000 37.49697 93 GLY A CA 1
ATOM 8203 C C . GLY C 1 93 ? 0.73900 75.85200 -26.54000 1.000 37.80181 93 GLY A C 1
ATOM 8204 O O . GLY C 1 93 ? 1.05200 76.91900 -26.00300 1.000 48.62915 93 GLY A O 1
ATOM 8205 N N . CYS C 1 94 ? 1.54400 75.22900 -27.40500 1.000 37.78521 94 CYS A N 1
ATOM 8206 C CA . CYS C 1 94 ? 2.78000 75.87200 -27.84200 1.000 40.11029 94 CYS A CA 1
ATOM 8207 C C . CYS C 1 94 ? 2.48400 77.14400 -28.62300 1.000 56.68161 94 CYS A C 1
ATOM 8208 O O . CYS C 1 94 ? 3.12100 78.18100 -28.40700 1.000 54.41194 94 CYS A O 1
ATOM 8211 N N . ASP C 1 95 ? 1.51400 77.07800 -29.54000 1.000 47.09832 95 ASP A N 1
ATOM 8212 C CA . ASP C 1 95 ? 1.19300 78.23300 -30.37100 1.000 49.59605 95 ASP A CA 1
ATOM 8213 C C . ASP C 1 95 ? 0.70200 79.40400 -29.52700 1.000 43.54301 95 ASP A C 1
ATOM 8214 O O . ASP C 1 95 ? 1.07200 80.55600 -29.77800 1.000 39.87578 95 ASP A O 1
ATOM 8219 N N . ILE C 1 96 ? -0.12500 79.12800 -28.51700 1.000 39.09888 96 ILE A N 1
ATOM 8220 C CA . ILE C 1 96 ? -0.62700 80.19700 -27.65900 1.000 50.77766 96 ILE A CA 1
ATOM 8221 C C . ILE C 1 96 ? 0.50300 80.79600 -26.82900 1.000 44.65996 96 ILE A C 1
ATOM 8222 O O . ILE C 1 96 ? 0.55700 82.01400 -26.61300 1.000 39.87530 96 ILE A O 1
ATOM 8227 N N . LEU C 1 97 ? 1.42500 79.95600 -26.35500 1.000 39.15317 97 LEU A N 1
ATOM 8228 C CA . LEU C 1 97 ? 2.55000 80.46400 -25.57600 1.000 56.16256 97 LEU A CA 1
ATOM 8229 C C . LEU C 1 97 ? 3.44500 81.35700 -26.42600 1.000 49.55200 97 LEU A C 1
ATOM 8230 O O . LEU C 1 97 ? 3.88300 82.42200 -25.97400 1.000 46.97013 97 LEU A O 1
ATOM 8235 N N . LYS C 1 98 ? 3.72400 80.94000 -27.66300 1.000 45.85697 98 LYS A N 1
ATOM 8236 C CA . LYS C 1 98 ? 4.50800 81.77600 -28.56700 1.000 52.98283 98 LYS A CA 1
ATOM 8237 C C . LYS C 1 98 ? 3.78800 83.08300 -28.86900 1.000 41.16021 98 LYS A C 1
ATOM 8238 O O . LYS C 1 98 ? 4.41300 84.14900 -28.91400 1.000 47.07769 98 LYS A O 1
ATOM 8244 N N . LYS C 1 99 ? 2.47100 83.02100 -29.07500 1.000 46.18424 99 LYS A N 1
ATOM 8245 C CA . LYS C 1 99 ? 1.72100 84.22900 -29.39800 1.000 52.48066 99 LYS A CA 1
ATOM 8246 C C . LYS C 1 99 ? 1.69000 85.19500 -28.22100 1.000 48.71300 99 LYS A C 1
ATOM 8247 O O . LYS C 1 99 ? 1.72500 86.41500 -28.41400 1.000 45.32737 99 LYS A O 1
ATOM 8253 N N . GLU C 1 100 ? 1.62400 84.67100 -26.99400 1.000 50.33588 100 GLU A N 1
ATOM 8254 C CA . GLU C 1 100 ? 1.51000 85.54300 -25.82900 1.000 51.22295 100 GLU A CA 1
ATOM 8255 C C . GLU C 1 100 ? 2.79500 86.32700 -25.59700 1.000 46.51322 100 GLU A C 1
ATOM 8256 O O . GLU C 1 100 ? 2.76500 87.55100 -25.43500 1.000 44.35563 100 GLU A O 1
ATOM 8262 N N . PHE C 1 101 ? 3.93800 85.63900 -25.58100 1.000 47.32122 101 PHE A N 1
ATOM 8263 C CA . PHE C 1 101 ? 5.21200 86.32600 -25.40300 1.000 46.47211 101 PHE A CA 1
ATOM 8264 C C . PHE C 1 101 ? 5.58200 87.19000 -26.59900 1.000 48.85353 101 PHE A C 1
ATOM 8265 O O . PHE C 1 101 ? 6.49400 88.01500 -26.48600 1.000 54.61830 101 PHE A O 1
ATOM 8273 N N . GLU C 1 102 ? 4.89900 87.02100 -27.73300 1.000 61.09559 102 GLU A N 1
ATOM 8274 C CA . GLU C 1 102 ? 5.18600 87.82900 -28.91100 1.000 44.90259 102 GLU A CA 1
ATOM 8275 C C . GLU C 1 102 ? 4.62700 89.23900 -28.78700 1.000 43.78396 102 GLU A C 1
ATOM 8276 O O . GLU C 1 102 ? 5.23000 90.18600 -29.30400 1.000 44.15090 102 GLU A O 1
ATOM 8282 N N . LYS C 1 103 ? 3.49000 89.40200 -28.11200 1.000 43.36308 103 LYS A N 1
ATOM 8283 C CA . LYS C 1 103 ? 2.87700 90.70700 -27.92200 1.000 51.46947 103 LYS A CA 1
ATOM 8284 C C . LYS C 1 103 ? 3.34200 91.39900 -26.64400 1.000 56.24632 103 LYS A C 1
ATOM 8285 O O . LYS C 1 103 ? 2.70000 92.35900 -26.20400 1.000 68.23016 103 LYS A O 1
ATOM 8291 N N . ARG C 1 104 ? 4.44000 90.94300 -26.04600 1.000 55.51634 104 ARG A N 1
ATOM 8292 C CA . ARG C 1 104 ? 4.94200 91.49100 -24.79400 1.000 60.08071 104 ARG A CA 1
ATOM 8293 C C . ARG C 1 104 ? 6.30100 92.14900 -25.00400 1.000 55.53450 104 ARG A C 1
ATOM 8294 O O . ARG C 1 104 ? 6.91000 92.05500 -26.07400 1.000 64.42686 104 ARG A O 1
ATOM 8302 N N . GLU C 1 105 ? 6.77600 92.81200 -23.94800 1.000 61.93868 105 GLU A N 1
ATOM 8303 C CA . GLU C 1 105 ? 8.01300 93.58200 -23.98500 1.000 65.00170 105 GLU A CA 1
ATOM 8304 C C . GLU C 1 105 ? 9.23000 92.81200 -23.48500 1.000 61.06390 105 GLU A C 1
ATOM 8305 O O . GLU C 1 105 ? 10.34700 93.33500 -23.56300 1.000 58.26633 105 GLU A O 1
ATOM 8311 N N . TYR C 1 106 ? 9.04700 91.59600 -22.97700 1.000 56.50488 106 TYR A N 1
ATOM 8312 C CA . TYR C 1 106 ? 10.15900 90.80200 -22.46500 1.000 49.90126 106 TYR A CA 1
ATOM 8313 C C . TYR C 1 106 ? 10.90000 90.18600 -23.64600 1.000 45.62879 106 TYR A C 1
ATOM 8314 O O . TYR C 1 106 ? 10.37800 89.29700 -24.32600 1.000 54.51774 106 TYR A O 1
ATOM 8323 N N . SER C 1 107 ? 12.12300 90.66200 -23.88900 1.000 44.32855 107 SER A N 1
ATOM 8324 C CA . SER C 1 107 ? 12.81700 90.34500 -25.13300 1.000 44.61553 107 SER A CA 1
ATOM 8325 C C . SER C 1 107 ? 13.35800 88.92200 -25.12400 1.000 44.11997 107 SER A C 1
ATOM 8326 O O . SER C 1 107 ? 13.18500 88.17600 -26.09500 1.000 64.71287 107 SER A O 1
ATOM 8329 N N . ARG C 1 108 ? 14.02800 88.53100 -24.03900 1.000 54.97323 108 ARG A N 1
ATOM 8330 C CA . ARG C 1 108 ? 14.65700 87.21400 -24.00600 1.000 53.71767 108 ARG A CA 1
ATOM 8331 C C . ARG C 1 108 ? 13.61800 86.09800 -24.01300 1.000 42.78448 108 ARG A C 1
ATOM 8332 O O . ARG C 1 108 ? 13.84200 85.04100 -24.61400 1.000 42.55492 108 ARG A O 1
ATOM 8336 N N . LEU C 1 109 ? 12.47400 86.31000 -23.35500 1.000 43.26842 109 LEU A N 1
ATOM 8337 C CA . LEU C 1 109 ? 11.39500 85.33000 -23.43000 1.000 41.89629 109 LEU A CA 1
ATOM 8338 C C . LEU C 1 109 ? 10.80700 85.27700 -24.83400 1.000 57.97664 109 LEU A C 1
ATOM 8339 O O . LEU C 1 109 ? 10.53400 84.19300 -25.36100 1.000 57.34742 109 LEU A O 1
ATOM 8344 N N . LYS C 1 110 ? 10.60800 86.44300 -25.45100 1.000 58.77736 110 LYS A N 1
ATOM 8345 C CA . LYS C 1 110 ? 10.05900 86.48700 -26.80200 1.000 58.94001 110 LYS A CA 1
ATOM 8346 C C . LYS C 1 110 ? 10.99900 85.82500 -27.80100 1.000 60.05859 110 LYS A C 1
ATOM 8347 O O . LYS C 1 110 ? 10.55600 85.07900 -28.68200 1.000 63.73820 110 LYS A O 1
ATOM 8353 N N . GLU C 1 111 ? 12.30400 86.07300 -27.67200 1.000 57.53124 111 GLU A N 1
ATOM 8354 C CA . GLU C 1 111 ? 13.25500 85.52700 -28.63400 1.000 51.21146 111 GLU A CA 1
ATOM 8355 C C . GLU C 1 111 ? 13.43200 84.02400 -28.45400 1.000 57.70269 111 GLU A C 1
ATOM 8356 O O . GLU C 1 111 ? 13.55800 83.28900 -29.44000 1.000 56.63998 111 GLU A O 1
ATOM 8362 N N . THR C 1 112 ? 13.44500 83.55000 -27.20500 1.000 56.98878 112 THR A N 1
ATOM 8363 C CA . THR C 1 112 ? 13.71200 82.13800 -26.94800 1.000 45.72980 112 THR A CA 1
ATOM 8364 C C . THR C 1 112 ? 12.59300 81.25500 -27.48700 1.000 47.47043 112 THR A C 1
ATOM 8365 O O . THR C 1 112 ? 12.85000 80.23900 -28.14500 1.000 41.94704 112 THR A O 1
ATOM 8369 N N . PHE C 1 113 ? 11.34400 81.62600 -27.21900 1.000 45.41216 113 PHE A N 1
ATOM 8370 C CA . PHE C 1 113 ? 10.19900 80.80500 -27.58300 1.000 48.19686 113 PHE A CA 1
ATOM 8371 C C . PHE C 1 113 ? 9.58800 81.19100 -28.92300 1.000 64.58492 113 PHE A C 1
ATOM 8372 O O . PHE C 1 113 ? 8.60400 80.57200 -29.34600 1.000 51.04633 113 PHE A O 1
ATOM 8380 N N . SER C 1 114 ? 10.15500 82.18600 -29.60900 1.000 64.75421 114 SER A N 1
ATOM 8381 C CA . SER C 1 114 ? 9.84700 82.37700 -31.01900 1.000 52.85111 114 SER A CA 1
ATOM 8382 C C . SER C 1 114 ? 10.37000 81.23300 -31.87600 1.000 47.94523 114 SER A C 1
ATOM 8383 O O . SER C 1 114 ? 10.07200 81.19000 -33.07400 1.000 69.43104 114 SER A O 1
ATOM 8386 N N . ARG C 1 115 ? 11.14800 80.32000 -31.29600 1.000 49.25645 115 ARG A N 1
ATOM 8387 C CA . ARG C 1 115 ? 11.59500 79.11500 -31.97800 1.000 55.79967 115 ARG A CA 1
ATOM 8388 C C . ARG C 1 115 ? 10.58000 77.98300 -31.90100 1.000 52.20052 115 ARG A C 1
ATOM 8389 O O . ARG C 1 115 ? 10.85300 76.89100 -32.41200 1.000 62.00491 115 ARG A O 1
ATOM 8397 N N . LEU C 1 116 ? 9.42800 78.21000 -31.27300 1.000 44.88439 116 LEU A N 1
ATOM 8398 C CA . LEU C 1 116 ? 8.37400 77.20500 -31.21900 1.000 59.83687 116 LEU A CA 1
ATOM 8399 C C . LEU C 1 116 ? 7.66400 77.14700 -32.56600 1.000 67.35491 116 LEU A C 1
ATOM 8400 O O . LEU C 1 116 ? 7.02700 78.12100 -32.98200 1.000 56.18166 116 LEU A O 1
ATOM 8405 N N . SER C 1 117 ? 7.77000 76.01300 -33.25000 1.000 62.10185 117 SER A N 1
ATOM 8406 C CA . SER C 1 117 ? 7.14000 75.84200 -34.55200 1.000 55.24734 117 SER A CA 1
ATOM 8407 C C . SER C 1 117 ? 5.70800 75.35500 -34.36000 1.000 57.01307 117 SER A C 1
ATOM 8408 O O . SER C 1 117 ? 5.47600 74.32900 -33.71200 1.000 51.61649 117 SER A O 1
ATOM 8411 N N . SER C 1 118 ? 4.75100 76.09600 -34.91500 1.000 88.64163 118 SER A N 1
ATOM 8412 C CA . SER C 1 118 ? 3.35000 75.72600 -34.80000 1.000 82.05065 118 SER A CA 1
ATOM 8413 C C . SER C 1 118 ? 3.05400 74.47200 -35.61800 1.000 78.87284 118 SER A C 1
ATOM 8414 O O . SER C 1 118 ? 3.77900 74.11900 -36.55200 1.000 81.44507 118 SER A O 1
ATOM 8417 N N . PHE C 1 119 ? 1.97300 73.78700 -35.24700 1.000 48.39049 119 PHE A N 1
ATOM 8418 C CA . PHE C 1 119 ? 1.52300 72.63200 -36.01500 1.000 62.06551 119 PHE A CA 1
ATOM 8419 C C . PHE C 1 119 ? 0.07700 72.83400 -36.45200 1.000 59.76946 119 PHE A C 1
ATOM 8420 O O . PHE C 1 119 ? -0.76800 71.94600 -36.29900 1.000 49.21703 119 PHE A O 1
ATOM 8428 N N . ARG C 1 120 ? -0.19000 74.02900 -36.98800 1.000 60.45753 120 ARG A N 1
ATOM 8429 C CA . ARG C 1 120 ? -1.46900 74.39700 -37.58600 1.000 57.54559 120 ARG A CA 1
ATOM 8430 C C . ARG C 1 120 ? -2.05400 73.29600 -38.46200 1.000 57.14861 120 ARG A C 1
ATOM 8431 O O . ARG C 1 120 ? -3.23900 72.96200 -38.34800 1.000 38.64972 120 ARG A O 1
ATOM 8439 N N . GLU C 1 121 ? -1.24000 72.72800 -39.35500 1.000 58.41838 121 GLU A N 1
ATOM 8440 C CA . GLU C 1 121 ? -1.73400 71.67900 -40.24000 1.000 46.47275 121 GLU A CA 1
ATOM 8441 C C . GLU C 1 121 ? -2.18300 70.46100 -39.44800 1.000 51.70837 121 GLU A C 1
ATOM 8442 O O . GLU C 1 121 ? -3.23700 69.88000 -39.73000 1.000 49.24904 121 GLU A O 1
ATOM 8448 N N . PHE C 1 122 ? -1.39600 70.06200 -38.44700 1.000 55.83954 122 PHE A N 1
ATOM 8449 C CA . PHE C 1 122 ? -1.75300 68.90200 -37.63900 1.000 37.11345 122 PHE A CA 1
ATOM 8450 C C . PHE C 1 122 ? -2.94200 69.20400 -36.73500 1.000 37.00602 122 PHE A C 1
ATOM 8451 O O . PHE C 1 122 ? -3.81100 68.34600 -36.53600 1.000 45.70480 122 PHE A O 1
ATOM 8459 N N . VAL C 1 123 ? -3.00600 70.42000 -36.18900 1.000 38.01904 123 VAL A N 1
ATOM 8460 C CA . VAL C 1 123 ? -4.08600 70.76200 -35.26700 1.000 45.04046 123 VAL A CA 1
ATOM 8461 C C . VAL C 1 123 ? -5.41900 70.82800 -36.00200 1.000 37.88798 123 VAL A C 1
ATOM 8462 O O . VAL C 1 123 ? -6.45400 70.40300 -35.47500 1.000 37.11108 123 VAL A O 1
ATOM 8466 N N . GLU C 1 124 ? -5.41700 71.35300 -37.22900 1.000 49.88082 124 GLU A N 1
ATOM 8467 C CA . GLU C 1 124 ? -6.65000 71.42500 -38.00600 1.000 37.71265 124 GLU A CA 1
ATOM 8468 C C . GLU C 1 124 ? -7.19900 70.03300 -38.29100 1.000 37.33377 124 GLU A C 1
ATOM 8469 O O . GLU C 1 124 ? -8.38800 69.76500 -38.08500 1.000 37.24925 124 GLU A O 1
ATOM 8475 N N . GLU C 1 125 ? -6.33500 69.12800 -38.75500 1.000 37.13060 125 GLU A N 1
ATOM 8476 C CA . GLU C 1 125 ? -6.79300 67.80400 -39.16200 1.000 37.60951 125 GLU A CA 1
ATOM 8477 C C . GLU C 1 125 ? -7.24200 66.97100 -37.96600 1.000 51.71320 125 GLU A C 1
ATOM 8478 O O . GLU C 1 125 ? -8.21300 66.21100 -38.06500 1.000 46.06682 125 GLU A O 1
ATOM 8484 N N . VAL C 1 126 ? -6.54800 67.09100 -36.83100 1.000 39.42967 126 VAL A N 1
ATOM 8485 C CA . VAL C 1 126 ? -6.92900 66.31400 -35.65500 1.000 36.05108 126 VAL A CA 1
ATOM 8486 C C . VAL C 1 126 ? -8.26700 66.79400 -35.11200 1.000 36.14412 126 VAL A C 1
ATOM 8487 O O . VAL C 1 126 ? -9.13600 65.98800 -34.75900 1.000 45.76858 126 VAL A O 1
ATOM 8491 N N . ASN C 1 127 ? -8.45900 68.11200 -35.03800 1.000 36.47957 127 ASN A N 1
ATOM 8492 C CA . ASN C 1 127 ? -9.73500 68.64000 -34.57900 1.000 42.05832 127 ASN A CA 1
ATOM 8493 C C . ASN C 1 127 ? -10.85000 68.38000 -35.57900 1.000 45.52943 127 ASN A C 1
ATOM 8494 O O . ASN C 1 127 ? -12.02500 68.38500 -35.19600 1.000 52.53973 127 ASN A O 1
ATOM 8499 N N . ARG C 1 128 ? -10.51000 68.14800 -36.84600 1.000 41.61395 128 ARG A N 1
ATOM 8500 C CA . ARG C 1 128 ? -11.52200 67.86200 -37.85000 1.000 37.47197 128 ARG A CA 1
ATOM 8501 C C . ARG C 1 128 ? -11.90400 66.38700 -37.87800 1.000 44.93834 128 ARG A C 1
ATOM 8502 O O . ARG C 1 128 ? -13.07900 66.05700 -38.07000 1.000 38.05015 128 ARG A O 1
ATOM 8510 N N . CYS C 1 129 ? -10.94200 65.49100 -37.65800 1.000 38.76194 129 CYS A N 1
ATOM 8511 C CA . CYS C 1 129 ? -11.17600 64.06400 -37.82000 1.000 40.59558 129 CYS A CA 1
ATOM 8512 C C . CYS C 1 129 ? -11.53400 63.34300 -36.52700 1.000 42.14309 129 CYS A C 1
ATOM 8513 O O . CYS C 1 129 ? -12.16500 62.28300 -36.59000 1.000 48.87712 129 CYS A O 1
ATOM 8516 N N . ILE C 1 130 ? -11.16300 63.88400 -35.36700 1.000 40.87160 130 ILE A N 1
ATOM 8517 C CA . ILE C 1 130 ? -11.27600 63.18600 -34.09000 1.000 41.48223 130 ILE A CA 1
ATOM 8518 C C . ILE C 1 130 ? -12.09400 64.03300 -33.12500 1.000 35.58253 130 ILE A C 1
ATOM 8519 O O . ILE C 1 130 ? -11.76500 65.20000 -32.88400 1.000 38.94395 130 ILE A O 1
ATOM 8524 N N . GLU C 1 131 ? -13.13900 63.43600 -32.55500 1.000 35.52685 131 GLU A N 1
ATOM 8525 C CA . GLU C 1 131 ? -14.01000 64.13400 -31.62200 1.000 37.12805 131 GLU A CA 1
ATOM 8526 C C . GLU C 1 131 ? -13.39300 64.15400 -30.22300 1.000 35.58307 131 GLU A C 1
ATOM 8527 O O . GLU C 1 131 ? -12.33900 63.56600 -29.96600 1.000 46.06253 131 GLU A O 1
ATOM 8533 N N . GLN C 1 132 ? -14.07300 64.84000 -29.30000 1.000 38.12239 132 GLN A N 1
ATOM 8534 C CA . GLN C 1 132 ? -13.52400 65.03000 -27.96000 1.000 51.34645 132 GLN A CA 1
ATOM 8535 C C . GLN C 1 132 ? -13.45200 63.71600 -27.19200 1.000 42.07505 132 GLN A C 1
ATOM 8536 O O . GLN C 1 132 ? -12.46800 63.45700 -26.49100 1.000 45.95228 132 GLN A O 1
ATOM 8542 N N . ASP C 1 133 ? -14.47700 62.87100 -27.31300 1.000 50.94448 133 ASP A N 1
ATOM 8543 C CA . ASP C 1 133 ? -14.50400 61.60600 -26.58900 1.000 46.42449 133 ASP A CA 1
ATOM 8544 C C . ASP C 1 133 ? -13.56900 60.55500 -27.17500 1.000 45.97738 133 ASP A C 1
ATOM 8545 O O . ASP C 1 133 ? -13.42300 59.48300 -26.57900 1.000 60.34510 133 ASP A O 1
ATOM 8550 N N . GLY C 1 134 ? -12.94500 60.82400 -28.32000 1.000 43.59552 134 GLY A N 1
ATOM 8551 C CA . GLY C 1 134 ? -12.02700 59.89300 -28.94300 1.000 37.47142 134 GLY A CA 1
ATOM 8552 C C . GLY C 1 134 ? -12.56700 59.20100 -30.17500 1.000 54.52349 134 GLY A C 1
ATOM 8553 O O . GLY C 1 134 ? -11.80200 58.50800 -30.85800 1.000 47.00268 134 GLY A O 1
ATOM 8554 N N . GLU C 1 135 ? -13.85200 59.35600 -30.48100 1.000 47.89972 135 GLU A N 1
ATOM 8555 C CA . GLU C 1 135 ? -14.40600 58.74300 -31.67600 1.000 51.12580 135 GLU A CA 1
ATOM 8556 C C . GLU C 1 135 ? -13.93600 59.47900 -32.92700 1.000 44.21215 135 GLU A C 1
ATOM 8557 O O . GLU C 1 135 ? -13.56200 60.65400 -32.89100 1.000 40.80174 135 GLU A O 1
ATOM 8563 N N . ILE C 1 136 ? -13.95900 58.76600 -34.04500 1.000 45.78869 136 ILE A N 1
ATOM 8564 C CA . ILE C 1 136 ? -13.67100 59.35400 -35.34500 1.000 36.38897 136 ILE A CA 1
ATOM 8565 C C . ILE C 1 136 ? -14.98100 59.85800 -35.93300 1.000 41.48063 136 ILE A C 1
ATOM 8566 O O . ILE C 1 136 ? -15.96900 59.11500 -35.99500 1.000 35.19485 136 ILE A O 1
ATOM 8571 N N . SER C 1 137 ? -14.99700 61.12100 -36.35200 1.000 35.46784 137 SER A N 1
ATOM 8572 C CA . SER C 1 137 ? -16.21000 61.70900 -36.89600 1.000 38.03242 137 SER A CA 1
ATOM 8573 C C . SER C 1 137 ? -16.39300 61.31400 -38.35900 1.000 35.78592 137 SER A C 1
ATOM 8574 O O . SER C 1 137 ? -15.44800 60.92500 -39.05100 1.000 35.62566 137 SER A O 1
ATOM 8577 N N . ASP C 1 138 ? -17.64000 61.41900 -38.82800 1.000 45.81017 138 ASP A N 1
ATOM 8578 C CA . ASP C 1 138 ? -17.94900 61.04900 -40.20800 1.000 51.35832 138 ASP A CA 1
ATOM 8579 C C . ASP C 1 138 ? -17.19900 61.91700 -41.21000 1.000 45.89188 138 ASP A C 1
ATOM 8580 O O . ASP C 1 138 ? -16.86600 61.45100 -42.30500 1.000 42.75227 138 ASP A O 1
ATOM 8585 N N . ARG C 1 139 ? -16.91900 63.17400 -40.85400 1.000 42.80056 139 ARG A N 1
ATOM 8586 C CA . ARG C 1 139 ? -16.26300 64.10300 -41.76500 1.000 44.51096 139 ARG A CA 1
ATOM 8587 C C . ARG C 1 139 ? -14.81300 63.74100 -42.05100 1.000 51.89500 139 ARG A C 1
ATOM 8588 O O . ARG C 1 139 ? -14.20800 64.36400 -42.93000 1.000 49.95698 139 ARG A O 1
ATOM 8596 N N . ALA C 1 140 ? -14.24500 62.77000 -41.32800 1.000 46.91532 140 ALA A N 1
ATOM 8597 C CA . ALA C 1 140 ? -12.82700 62.45400 -41.47900 1.000 45.80305 140 ALA A CA 1
ATOM 8598 C C . ALA C 1 140 ? -12.47000 62.15600 -42.92900 1.000 46.72904 140 ALA A C 1
ATOM 8599 O O . ALA C 1 140 ? -11.42800 62.60000 -43.42500 1.000 42.26934 140 ALA A O 1
ATOM 8601 N N . SER C 1 141 ? -13.32500 61.41600 -43.62700 1.000 37.09102 141 SER A N 1
ATOM 8602 C CA . SER C 1 141 ? -13.10400 61.09300 -45.02800 1.000 39.73378 141 SER A CA 1
ATOM 8603 C C . SER C 1 141 ? -14.44900 60.78500 -45.66200 1.000 45.25881 141 SER A C 1
ATOM 8604 O O . SER C 1 141 ? -15.39500 60.40500 -44.96200 1.000 49.68216 141 SER A O 1
ATOM 8607 N N . PRO C 1 142 ? -14.57500 60.95300 -46.98200 1.000 49.95925 142 PRO A N 1
ATOM 8608 C CA . PRO C 1 142 ? -15.83400 60.56600 -47.63500 1.000 47.02401 142 PRO A CA 1
ATOM 8609 C C . PRO C 1 142 ? -16.09400 59.07000 -47.58400 1.000 46.31686 142 PRO A C 1
ATOM 8610 O O . PRO C 1 142 ? -17.25700 58.66200 -47.47100 1.000 39.40388 142 PRO A O 1
ATOM 8614 N N . ARG C 1 143 ? -15.04700 58.24100 -47.65200 1.000 35.58634 143 ARG A N 1
ATOM 8615 C CA . ARG C 1 143 ? -15.24900 56.79600 -47.60400 1.000 40.31415 143 ARG A CA 1
ATOM 8616 C C . ARG C 1 143 ? -15.82300 56.36500 -46.26200 1.000 41.83725 143 ARG A C 1
ATOM 8617 O O . ARG C 1 143 ? -16.75600 55.55500 -46.21100 1.000 42.34334 143 ARG A O 1
ATOM 8625 N N . LEU C 1 144 ? -15.28700 56.90500 -45.16400 1.000 45.06151 144 LEU A N 1
ATOM 8626 C CA . LEU C 1 144 ? -15.78500 56.53900 -43.84100 1.000 44.20907 144 LEU A CA 1
ATOM 8627 C C . LEU C 1 144 ? -17.24100 56.95300 -43.66600 1.000 44.39263 144 LEU A C 1
ATOM 8628 O O . LEU C 1 144 ? -18.02700 56.23900 -43.03000 1.000 44.78173 144 LEU A O 1
ATOM 8633 N N . ARG C 1 145 ? -17.62100 58.10200 -44.23100 1.000 40.03996 145 ARG A N 1
ATOM 8634 C CA . ARG C 1 145 ? -19.01300 58.53400 -44.16900 1.000 43.67423 145 ARG A CA 1
ATOM 8635 C C . ARG C 1 145 ? -19.92200 57.59200 -44.95000 1.000 50.26031 145 ARG A C 1
ATOM 8636 O O . ARG C 1 145 ? -21.02600 57.26700 -44.49700 1.000 41.81116 145 ARG A O 1
ATOM 8644 N N . GLU C 1 146 ? -19.47800 57.14500 -46.12700 1.000 35.75265 146 GLU A N 1
ATOM 8645 C CA . GLU C 1 146 ? -20.30300 56.24400 -46.92500 1.000 49.36951 146 GLU A CA 1
ATOM 8646 C C . GLU C 1 146 ? -20.36400 54.85700 -46.30000 1.000 45.63534 146 GLU A C 1
ATOM 8647 O O . GLU C 1 146 ? -21.40700 54.19300 -46.34900 1.000 36.06498 146 GLU A O 1
ATOM 8653 N N . ILE C 1 147 ? -19.26100 54.40500 -45.69900 1.000 45.51720 147 ILE A N 1
ATOM 8654 C CA . ILE C 1 147 ? -19.26300 53.11400 -45.01500 1.000 34.97933 147 ILE A CA 1
ATOM 8655 C C . ILE C 1 147 ? -20.27000 53.12300 -43.87200 1.000 35.10054 147 ILE A C 1
ATOM 8656 O O . ILE C 1 147 ? -21.10100 52.21700 -43.74600 1.000 44.83070 147 ILE A O 1
ATOM 8661 N N . ARG C 1 148 ? -20.22000 54.15700 -43.02700 1.000 38.73574 148 ARG A N 1
ATOM 8662 C CA . ARG C 1 148 ? -21.10100 54.19900 -41.86400 1.000 42.14340 148 ARG A CA 1
ATOM 8663 C C . ARG C 1 148 ? -22.56100 54.37500 -42.26400 1.000 41.00358 148 ARG A C 1
ATOM 8664 O O . ARG C 1 148 ? -23.45400 53.85300 -41.58800 1.000 43.83316 148 ARG A O 1
ATOM 8672 N N . THR C 1 149 ? -22.82400 55.10600 -43.34800 1.000 47.07807 149 THR A N 1
ATOM 8673 C CA . THR C 1 149 ? -24.18800 55.20100 -43.86100 1.000 48.45391 149 THR A CA 1
ATOM 8674 C C . THR C 1 149 ? -24.65300 53.86100 -44.41600 1.000 36.06281 149 THR A C 1
ATOM 8675 O O . THR C 1 149 ? -25.77700 53.41900 -44.14900 1.000 36.25022 149 THR A O 1
ATOM 8679 N N . GLU C 1 150 ? -23.79500 53.20200 -45.19800 1.000 35.78525 150 GLU A N 1
ATOM 8680 C CA . GLU C 1 150 ? -24.10700 51.86600 -45.69500 1.000 39.25043 150 GLU A CA 1
ATOM 8681 C C . GLU C 1 150 ? -24.27500 50.88000 -44.54700 1.000 44.75932 150 GLU A C 1
ATOM 8682 O O . GLU C 1 150 ? -25.18000 50.03600 -44.56600 1.000 47.77958 150 GLU A O 1
ATOM 8688 N N . LYS C 1 151 ? -23.41000 50.97500 -43.53700 1.000 37.38993 151 LYS A N 1
ATOM 8689 C CA . LYS C 1 151 ? -23.46700 50.05000 -42.41100 1.000 46.17381 151 LYS A CA 1
ATOM 8690 C C . LYS C 1 151 ? -24.74400 50.23700 -41.60000 1.000 42.89452 151 LYS A C 1
ATOM 8691 O O . LYS C 1 151 ? -25.37900 49.25500 -41.20000 1.000 53.15324 151 LYS A O 1
ATOM 8697 N N . LYS C 1 152 ? -25.13700 51.48800 -41.35000 1.000 51.90162 152 LYS A N 1
ATOM 8698 C CA . LYS C 1 152 ? -26.31200 51.73700 -40.52000 1.000 52.89080 152 LYS A CA 1
ATOM 8699 C C . LYS C 1 152 ? -27.58800 51.27300 -41.21000 1.000 47.63377 152 LYS A C 1
ATOM 8700 O O . LYS C 1 152 ? -28.46000 50.67500 -40.56900 1.000 56.26861 152 LYS A O 1
ATOM 8702 N N . ARG C 1 153 ? -27.71900 51.54000 -42.51200 1.000 42.33389 153 ARG A N 1
ATOM 8703 C CA . ARG C 1 153 ? -28.91700 51.12100 -43.23400 1.000 47.12245 153 ARG A CA 1
ATOM 8704 C C . ARG C 1 153 ? -28.99800 49.60400 -43.33300 1.000 43.81023 153 ARG A C 1
ATOM 8705 O O . ARG C 1 153 ? -30.06600 49.01700 -43.12100 1.000 37.29995 153 ARG A O 1
ATOM 8707 N N . LEU C 1 154 ? -27.87800 48.95400 -43.65200 1.000 37.20432 154 LEU A N 1
ATOM 8708 C CA . LEU C 1 154 ? -27.85300 47.49800 -43.70200 1.000 37.86207 154 LEU A CA 1
ATOM 8709 C C . LEU C 1 154 ? -28.19700 46.89200 -42.34900 1.000 47.11523 154 LEU A C 1
ATOM 8710 O O . LEU C 1 154 ? -28.85500 45.84800 -42.27700 1.000 56.16694 154 LEU A O 1
ATOM 8715 N N . SER C 1 155 ? -27.76600 47.53700 -41.26200 1.000 43.34081 155 SER A N 1
ATOM 8716 C CA . SER C 1 155 ? -27.99900 46.98600 -39.93200 1.000 51.62851 155 SER A CA 1
ATOM 8717 C C . SER C 1 155 ? -29.48500 46.93200 -39.60100 1.000 47.51527 155 SER A C 1
ATOM 8718 O O . SER C 1 155 ? -29.94700 45.99200 -38.94500 1.000 62.22634 155 SER A O 1
ATOM 8721 N N . SER C 1 156 ? -30.25200 47.93200 -40.03400 1.000 44.72684 156 SER A N 1
ATOM 8722 C CA . SER C 1 156 ? -31.69000 47.88700 -39.80500 1.000 46.14169 156 SER A CA 1
ATOM 8723 C C . SER C 1 156 ? -32.38300 46.93900 -40.77300 1.000 48.88931 156 SER A C 1
ATOM 8724 O O . SER C 1 156 ? -33.38800 46.31700 -40.41300 1.000 48.98641 156 SER A O 1
ATOM 8727 N N . GLU C 1 157 ? -31.85700 46.81400 -41.99500 1.000 47.69161 157 GLU A N 1
ATOM 8728 C CA . GLU C 1 157 ? -32.45300 45.91900 -42.98200 1.000 44.27482 157 GLU A CA 1
ATOM 8729 C C . GLU C 1 157 ? -32.29600 44.46000 -42.57200 1.000 47.15798 157 GLU A C 1
ATOM 8730 O O . GLU C 1 157 ? -33.20400 43.64800 -42.78400 1.000 50.18919 157 GLU A O 1
ATOM 8736 N N . ILE C 1 158 ? -31.15400 44.11000 -41.97500 1.000 51.90755 158 ILE A N 1
ATOM 8737 C CA . ILE C 1 158 ? -30.92600 42.72300 -41.58600 1.000 38.78677 158 ILE A CA 1
ATOM 8738 C C . ILE C 1 158 ? -31.78300 42.35100 -40.38000 1.000 49.97851 158 ILE A C 1
ATOM 8739 O O . ILE C 1 158 ? -32.21900 41.20000 -40.25300 1.000 49.49781 158 ILE A O 1
ATOM 8744 N N . LYS C 1 159 ? -32.05500 43.30700 -39.48700 1.000 48.74115 159 LYS A N 1
ATOM 8745 C CA . LYS C 1 159 ? -32.95000 43.03400 -38.36700 1.000 51.80651 159 LYS A CA 1
ATOM 8746 C C . LYS C 1 159 ? -34.40500 42.99700 -38.81700 1.000 47.61299 159 LYS A C 1
ATOM 8747 O O . LYS C 1 159 ? -35.20300 42.21900 -38.28300 1.000 51.76357 159 LYS A O 1
ATOM 8753 N N . ARG C 1 160 ? -34.76500 43.83700 -39.79000 1.000 50.48067 160 ARG A N 1
ATOM 8754 C CA . ARG C 1 160 ? -36.11700 43.80500 -40.33500 1.000 50.07598 160 ARG A CA 1
ATOM 8755 C C . ARG C 1 160 ? -36.39500 42.47700 -41.02800 1.000 49.09398 160 ARG A C 1
ATOM 8756 O O . ARG C 1 160 ? -37.47400 41.89500 -40.86600 1.000 52.66759 160 ARG A O 1
ATOM 8764 N N . LYS C 1 161 ? -35.42600 41.97600 -41.79800 1.000 40.96623 161 LYS A N 1
ATOM 8765 C CA . LYS C 1 161 ? -35.60700 40.69700 -42.47100 1.000 39.48477 161 LYS A CA 1
ATOM 8766 C C . LYS C 1 161 ? -35.59300 39.53300 -41.48600 1.000 57.54834 161 LYS A C 1
ATOM 8767 O O . LYS C 1 161 ? -36.31800 38.55200 -41.68200 1.000 53.12531 161 LYS A O 1
ATOM 8773 N N . ALA C 1 162 ? -34.78700 39.62500 -40.42400 1.000 41.32405 162 ALA A N 1
ATOM 8774 C CA . ALA C 1 162 ? -34.76500 38.56200 -39.42400 1.000 51.77986 162 ALA A CA 1
ATOM 8775 C C . ALA C 1 162 ? -36.10600 38.45300 -38.71100 1.000 50.87074 162 ALA A C 1
ATOM 8776 O O . ALA C 1 162 ? -36.58100 37.34600 -38.43200 1.000 52.39356 162 ALA A O 1
ATOM 8778 N N . ASP C 1 163 ? -36.73200 39.59200 -38.40500 1.000 48.51689 163 ASP A N 1
ATOM 8779 C CA . ASP C 1 163 ? -38.07300 39.56200 -37.83200 1.000 46.42155 163 ASP A CA 1
ATOM 8780 C C . ASP C 1 163 ? -39.09300 39.01700 -38.82500 1.000 59.34034 163 ASP A C 1
ATOM 8781 O O . ASP C 1 163 ? -40.06000 38.36300 -38.42000 1.000 57.01721 163 ASP A O 1
ATOM 8786 N N . ASP C 1 164 ? -38.89300 39.26900 -40.12300 1.000 51.36860 164 ASP A N 1
ATOM 8787 C CA . ASP C 1 164 ? -39.78400 38.70500 -41.13200 1.000 54.05707 164 ASP A CA 1
ATOM 8788 C C . ASP C 1 164 ? -39.62400 37.19300 -41.22200 1.000 62.55731 164 ASP A C 1
ATOM 8789 O O . ASP C 1 164 ? -40.60100 36.47100 -41.45700 1.000 65.25773 164 ASP A O 1
ATOM 8794 N N . PHE C 1 165 ? -38.40000 36.69500 -41.03400 1.000 57.15499 165 PHE A N 1
ATOM 8795 C CA . PHE C 1 165 ? -38.15900 35.25800 -41.11300 1.000 48.92504 165 PHE A CA 1
ATOM 8796 C C . PHE C 1 165 ? -38.87600 34.51700 -39.99200 1.000 51.40732 165 PHE A C 1
ATOM 8797 O O . PHE C 1 165 ? -39.58900 33.53800 -40.24000 1.000 51.39145 165 PHE A O 1
ATOM 8805 N N . VAL C 1 166 ? -38.69400 34.96900 -38.74700 1.000 49.79071 166 VAL A N 1
ATOM 8806 C CA . VAL C 1 166 ? -39.34500 34.32100 -37.61100 1.000 48.60388 166 VAL A CA 1
ATOM 8807 C C . VAL C 1 166 ? -40.85900 34.37800 -37.76000 1.000 56.68860 166 VAL A C 1
ATOM 8808 O O . VAL C 1 166 ? -41.57000 33.42800 -37.41100 1.000 57.95140 166 VAL A O 1
ATOM 8812 N N . ARG C 1 167 ? -41.37300 35.48500 -38.29700 1.000 63.37690 167 ARG A N 1
ATOM 8813 C CA . ARG C 1 167 ? -42.81700 35.65100 -38.42900 1.000 64.31810 167 ARG A CA 1
ATOM 8814 C C . ARG C 1 167 ? -43.40400 34.67200 -39.43900 1.000 57.27591 167 ARG A C 1
ATOM 8815 O O . ARG C 1 167 ? -44.51100 34.15800 -39.23900 1.000 55.91102 167 ARG A O 1
ATOM 8823 N N . THR C 1 168 ? -42.67900 34.39100 -40.52200 1.000 57.91554 168 THR A N 1
ATOM 8824 C CA . THR C 1 168 ? -43.19900 33.55700 -41.60200 1.000 60.79285 168 THR A CA 1
ATOM 8825 C C . THR C 1 168 ? -42.77000 32.09700 -41.50700 1.000 58.53971 168 THR A C 1
ATOM 8826 O O . THR C 1 168 ? -43.55700 31.20900 -41.84700 1.000 60.57288 168 THR A O 1
ATOM 8830 N N . HIS C 1 169 ? -41.55100 31.81500 -41.04800 1.000 57.24002 169 HIS A N 1
ATOM 8831 C CA . HIS C 1 169 ? -41.03800 30.44400 -41.00800 1.000 52.63444 169 HIS A CA 1
ATOM 8832 C C . HIS C 1 169 ? -41.27600 29.76100 -39.66700 1.000 54.57696 169 HIS A C 1
ATOM 8833 O O . HIS C 1 169 ? -40.43500 28.98500 -39.20500 1.000 60.12677 169 HIS A O 1
ATOM 8840 N N . SER C 1 170 ? -42.41900 30.01200 -39.02700 1.000 58.29939 170 SER A N 1
ATOM 8841 C CA . SER C 1 170 ? -42.66200 29.45300 -37.70000 1.000 56.10733 170 SER A CA 1
ATOM 8842 C C . SER C 1 170 ? -42.81700 27.93800 -37.73500 1.000 60.81099 170 SER A C 1
ATOM 8843 O O . SER C 1 170 ? -42.49400 27.26200 -36.75100 1.000 58.71829 170 SER A O 1
ATOM 8846 N N . GLN C 1 171 ? -43.30300 27.38800 -38.85000 1.000 66.91549 171 GLN A N 1
ATOM 8847 C CA . GLN C 1 171 ? -43.58000 25.95700 -38.91000 1.000 68.49479 171 GLN A CA 1
ATOM 8848 C C . GLN C 1 171 ? -42.30900 25.12600 -38.79100 1.000 67.36886 171 GLN A C 1
ATOM 8849 O O . GLN C 1 171 ? -42.36100 23.97200 -38.35000 1.000 72.49289 171 GLN A O 1
ATOM 8855 N N . ILE C 1 172 ? -41.16100 25.69000 -39.17500 1.000 59.31409 172 ILE A N 1
ATOM 8856 C CA . ILE C 1 172 ? -39.89100 24.97500 -39.08200 1.000 58.33854 172 ILE A CA 1
ATOM 8857 C C . ILE C 1 172 ? -39.06100 25.39300 -37.87500 1.000 53.99717 172 ILE A C 1
ATOM 8858 O O . ILE C 1 172 ? -38.06100 24.72400 -37.56400 1.000 55.24399 172 ILE A O 1
ATOM 8863 N N . LEU C 1 173 ? -39.43200 26.46800 -37.19000 1.000 49.13084 173 LEU A N 1
ATOM 8864 C CA . LEU C 1 173 ? -38.66100 26.92700 -36.04500 1.000 57.76353 173 LEU A CA 1
ATOM 8865 C C . LEU C 1 173 ? -39.03000 26.13300 -34.80100 1.000 57.91626 173 LEU A C 1
ATOM 8866 O O . LEU C 1 173 ? -40.19600 25.78600 -34.58900 1.000 66.33445 173 LEU A O 1
ATOM 8871 N N . GLN C 1 174 ? -38.02100 25.83600 -33.97900 1.000 56.59767 174 GLN A N 1
ATOM 8872 C CA . GLN C 1 174 ? -38.27900 25.15500 -32.71500 1.000 56.51024 174 GLN A CA 1
ATOM 8873 C C . GLN C 1 174 ? -38.97300 26.08700 -31.73100 1.000 62.22864 174 GLN A C 1
ATOM 8874 O O . GLN C 1 174 ? -40.00700 25.73800 -31.15000 1.000 62.56589 174 GLN A O 1
ATOM 8880 N N . GLU C 1 175 ? -38.41000 27.27800 -31.52900 1.000 63.96097 175 GLU A N 1
ATOM 8881 C CA . GLU C 1 175 ? -39.04500 28.34500 -30.77100 1.000 60.48897 175 GLU A CA 1
ATOM 8882 C C . GLU C 1 175 ? -39.06400 29.60400 -31.62700 1.000 53.90387 175 GLU A C 1
ATOM 8883 O O . GLU C 1 175 ? -38.24600 29.77100 -32.53400 1.000 57.86731 175 GLU A O 1
ATOM 8885 N N . GLN C 1 176 ? -40.01100 30.49200 -31.33200 1.000 57.29927 176 GLN A N 1
ATOM 8886 C CA . GLN C 1 176 ? -40.18100 31.72800 -32.09600 1.000 52.33265 176 GLN A CA 1
ATOM 8887 C C . GLN C 1 176 ? -39.19700 32.76700 -31.57200 1.000 45.19215 176 GLN A C 1
ATOM 8888 O O . GLN C 1 176 ? -39.51700 33.57600 -30.70100 1.000 51.93826 176 GLN A O 1
ATOM 8894 N N . MET C 1 177 ? -37.98900 32.75900 -32.12600 1.000 46.63153 177 MET A N 1
ATOM 8895 C CA . MET C 1 177 ? -36.90000 33.60700 -31.64900 1.000 47.06686 177 MET A CA 1
ATOM 8896 C C . MET C 1 177 ? -35.75300 33.52500 -32.65000 1.000 56.92819 177 MET A C 1
ATOM 8897 O O . MET C 1 177 ? -35.80700 32.76900 -33.62600 1.000 42.43059 177 MET A O 1
ATOM 8902 N N . TYR C 1 178 ? -34.70900 34.31400 -32.39900 1.000 48.16925 178 TYR A N 1
ATOM 8903 C CA . TYR C 1 178 ? -33.44400 34.14800 -33.10200 1.000 47.46325 178 TYR A CA 1
ATOM 8904 C C . TYR C 1 178 ? -32.30300 34.48800 -32.15300 1.000 51.30426 178 TYR A C 1
ATOM 8905 O O . TYR C 1 178 ? -32.49500 35.14400 -31.12400 1.000 62.10680 178 TYR A O 1
ATOM 8914 N N . VAL C 1 179 ? -31.11000 34.01800 -32.50500 1.000 39.82661 179 VAL A N 1
ATOM 8915 C CA . VAL C 1 179 ? -29.91200 34.22900 -31.70600 1.000 46.77320 179 VAL A CA 1
ATOM 8916 C C . VAL C 1 179 ? -28.92600 35.06200 -32.51100 1.000 49.01009 179 VAL A C 1
ATOM 8917 O O . VAL C 1 179 ? -28.88500 34.99700 -33.74400 1.000 36.76359 179 VAL A O 1
ATOM 8919 N N . TYR C 1 180 ? -28.12600 35.85000 -31.80000 1.000 39.54441 180 TYR A N 1
ATOM 8920 C CA . TYR C 1 180 ? -27.10200 36.69600 -32.40500 1.000 43.10127 180 TYR A CA 1
ATOM 8921 C C . TYR C 1 180 ? -25.76400 36.33600 -31.77600 1.000 50.23689 180 TYR A C 1
ATOM 8922 O O . TYR C 1 180 ? -25.49600 36.70300 -30.62800 1.000 49.94317 180 TYR A O 1
ATOM 8931 N N . ARG C 1 181 ? -24.92600 35.62400 -32.52300 1.000 45.31577 181 ARG A N 1
ATOM 8932 C CA . ARG C 1 181 ? -23.62500 35.19600 -32.03000 1.000 41.33870 181 ARG A CA 1
ATOM 8933 C C . ARG C 1 181 ? -22.54400 35.61400 -33.01300 1.000 44.71590 181 ARG A C 1
ATOM 8934 O O . ARG C 1 181 ? -22.66300 35.36300 -34.21700 1.000 47.45686 181 ARG A O 1
ATOM 8942 N N . ASP C 1 182 ? -21.49400 36.25300 -32.49200 1.000 39.84585 182 ASP A N 1
ATOM 8943 C CA . ASP C 1 182 ? -20.31700 36.63500 -33.27200 1.000 41.72185 182 ASP A CA 1
ATOM 8944 C C . ASP C 1 182 ? -20.69700 37.51700 -34.46100 1.000 47.91489 182 ASP A C 1
ATOM 8945 O O . ASP C 1 182 ? -20.22700 37.32500 -35.58400 1.000 48.51174 182 ASP A O 1
ATOM 8950 N N . GLY C 1 183 ? -21.55600 38.49700 -34.20000 1.000 45.67235 183 GLY A N 1
ATOM 8951 C CA . GLY C 1 183 ? -21.97200 39.42600 -35.23800 1.000 43.01261 183 GLY A CA 1
ATOM 8952 C C . GLY C 1 183 ? -22.70800 38.76800 -36.38300 1.000 45.47935 183 GLY A C 1
ATOM 8953 O O . GLY C 1 183 ? -22.51000 39.14500 -37.54500 1.000 45.73427 183 GLY A O 1
ATOM 8954 N N . ARG C 1 184 ? -23.56600 37.79600 -36.08000 1.000 43.05896 184 ARG A N 1
ATOM 8955 C CA . ARG C 1 184 ? -24.17400 36.96200 -37.10900 1.000 47.56139 184 ARG A CA 1
ATOM 8956 C C . ARG C 1 184 ? -25.51100 36.44100 -36.60300 1.000 43.57816 184 ARG A C 1
ATOM 8957 O O . ARG C 1 184 ? -25.60900 35.99400 -35.45600 1.000 47.24245 184 ARG A O 1
ATOM 8965 N N . TYR C 1 185 ? -26.53100 36.50200 -37.45500 1.000 43.88439 185 TYR A N 1
ATOM 8966 C CA . TYR C 1 185 ? -27.88000 36.09100 -37.08600 1.000 39.53474 185 TYR A CA 1
ATOM 8967 C C . TYR C 1 185 ? -28.05500 34.59400 -37.31100 1.000 36.20593 185 TYR A C 1
ATOM 8968 O O . TYR C 1 185 ? -27.75800 34.08400 -38.39500 1.000 48.56189 185 TYR A O 1
ATOM 8977 N N . LEU C 1 186 ? -28.54300 33.89700 -36.28700 1.000 40.46679 186 LEU A N 1
ATOM 8978 C CA . LEU C 1 186 ? -28.77900 32.46200 -36.35200 1.000 41.09385 186 LEU A CA 1
ATOM 8979 C C . LEU C 1 186 ? -30.20600 32.16400 -35.91600 1.000 45.28845 186 LEU A C 1
ATOM 8980 O O . LEU C 1 186 ? -30.83300 32.94200 -35.19400 1.000 41.09940 186 LEU A O 1
ATOM 8985 N N . PHE C 1 187 ? -30.72000 31.02000 -36.36600 1.000 39.37047 187 PHE A N 1
ATOM 8986 C CA . PHE C 1 187 ? -32.11200 30.67800 -36.13100 1.000 37.91561 187 PHE A CA 1
ATOM 8987 C C . PHE C 1 187 ? -32.23800 29.24900 -35.62300 1.000 41.35278 187 PHE A C 1
ATOM 8988 O O . PHE C 1 187 ? -31.55000 28.34600 -36.11700 1.000 45.39032 187 PHE A O 1
ATOM 8996 N N . PRO C 1 188 ? -33.10700 29.01200 -34.63400 1.000 48.39286 188 PRO A N 1
ATOM 8997 C CA . PRO C 1 188 ? -33.28900 27.64800 -34.12000 1.000 38.95231 188 PRO A CA 1
ATOM 8998 C C . PRO C 1 188 ? -34.32300 26.85800 -34.90900 1.000 47.40292 188 PRO A C 1
ATOM 8999 O O . PRO C 1 188 ? -35.52200 26.91600 -34.61700 1.000 45.62122 188 PRO A O 1
ATOM 9003 N N . VAL C 1 189 ? -33.86700 26.11300 -35.91100 1.000 43.10904 189 VAL A N 1
ATOM 9004 C CA . VAL C 1 189 ? -34.73700 25.29600 -36.74700 1.000 45.88314 189 VAL A CA 1
ATOM 9005 C C . VAL C 1 189 ? -34.73000 23.87000 -36.21700 1.000 52.85794 189 VAL A C 1
ATOM 9006 O O . VAL C 1 189 ? -33.67700 23.34200 -35.83600 1.000 49.64816 189 VAL A O 1
ATOM 9010 N N . LYS C 1 190 ? -35.91200 23.25500 -36.17000 1.000 48.24721 190 LYS A N 1
ATOM 9011 C CA . LYS C 1 190 ? -36.03100 21.85800 -35.77400 1.000 54.12992 190 LYS A CA 1
ATOM 9012 C C . LYS C 1 190 ? -35.09600 20.98200 -36.59600 1.000 55.47624 190 LYS A C 1
ATOM 9013 O O . LYS C 1 190 ? -34.91100 21.20000 -37.79700 1.000 57.67055 190 LYS A O 1
ATOM 9019 N N . ALA C 1 191 ? -34.50900 19.97700 -35.94100 1.000 63.43352 191 ALA A N 1
ATOM 9020 C CA . ALA C 1 191 ? -33.72200 18.98800 -36.66800 1.000 64.28539 191 ALA A CA 1
ATOM 9021 C C . ALA C 1 191 ? -34.56400 18.23200 -37.68500 1.000 58.95405 191 ALA A C 1
ATOM 9022 O O . ALA C 1 191 ? -34.01500 17.68900 -38.65100 1.000 55.99184 191 ALA A O 1
ATOM 9024 N N . SER C 1 192 ? -35.88600 18.19900 -37.49400 1.000 72.05439 192 SER A N 1
ATOM 9025 C CA . SER C 1 192 ? -36.76200 17.48000 -38.41300 1.000 68.68725 192 SER A CA 1
ATOM 9026 C C . SER C 1 192 ? -36.71700 18.06900 -39.81700 1.000 62.29612 192 SER A C 1
ATOM 9027 O O . SER C 1 192 ? -36.85600 17.33400 -40.80000 1.000 59.03382 192 SER A O 1
ATOM 9030 N N . MET C 1 193 ? -36.52700 19.38200 -39.93500 1.000 65.34707 193 MET A N 1
ATOM 9031 C CA . MET C 1 193 ? -36.55300 20.05800 -41.22700 1.000 65.52793 193 MET A CA 1
ATOM 9032 C C . MET C 1 193 ? -35.30400 20.90000 -41.43400 1.000 64.79397 193 MET A C 1
ATOM 9033 O O . MET C 1 193 ? -35.37400 22.04500 -41.88900 1.000 69.05073 193 MET A O 1
ATOM 9038 N N . LYS C 1 194 ? -34.13500 20.34000 -41.11700 1.000 63.89809 194 LYS A N 1
ATOM 9039 C CA . LYS C 1 194 ? -32.88200 21.02900 -41.40500 1.000 61.17910 194 LYS A CA 1
ATOM 9040 C C . LYS C 1 194 ? -32.65500 21.21900 -42.90000 1.000 70.83489 194 LYS A C 1
ATOM 9041 O O . LYS C 1 194 ? -31.79100 22.01700 -43.28300 1.000 70.80466 194 LYS A O 1
ATOM 9043 N N . ASN C 1 195 ? -33.40200 20.51500 -43.74600 1.000 69.69229 195 ASN A N 1
ATOM 9044 C CA . ASN C 1 195 ? -33.30300 20.65600 -45.19000 1.000 69.48662 195 ASN A CA 1
ATOM 9045 C C . ASN C 1 195 ? -34.42200 21.50300 -45.77600 1.000 69.04641 195 ASN A C 1
ATOM 9046 O O . ASN C 1 195 ? -34.45900 21.69600 -46.99500 1.000 82.97786 195 ASN A O 1
ATOM 9051 N N . ALA C 1 196 ? -35.33500 22.00800 -44.94400 1.000 70.62304 196 ALA A N 1
ATOM 9052 C CA . ALA C 1 196 ? -36.42900 22.82600 -45.45700 1.000 61.48623 196 ALA A CA 1
ATOM 9053 C C . ALA C 1 196 ? -35.91500 24.14500 -46.02200 1.000 65.15944 196 ALA A C 1
ATOM 9054 O O . ALA C 1 196 ? -36.43800 24.64300 -47.02600 1.000 76.24874 196 ALA A O 1
ATOM 9056 N N . VAL C 1 197 ? -34.89600 24.72300 -45.39300 1.000 57.03774 197 VAL A N 1
ATOM 9057 C CA . VAL C 1 197 ? -34.28200 25.96400 -45.84900 1.000 59.83719 197 VAL A CA 1
ATOM 9058 C C . VAL C 1 197 ? -32.78200 25.73800 -45.97500 1.000 50.37172 197 VAL A C 1
ATOM 9059 O O . VAL C 1 197 ? -32.13300 25.30000 -45.01800 1.000 65.52408 197 VAL A O 1
ATOM 9063 N N . ARG C 1 198 ? -32.23700 26.03500 -47.15000 1.000 48.73777 198 ARG A N 1
ATOM 9064 C CA . ARG C 1 198 ? -30.81000 25.87100 -47.38200 1.000 36.77168 198 ARG A CA 1
ATOM 9065 C C . ARG C 1 198 ? -30.01900 26.89400 -46.57500 1.000 52.11050 198 ARG A C 1
ATOM 9066 O O . ARG C 1 198 ? -30.41700 28.05500 -46.45200 1.000 50.06696 198 ARG A O 1
ATOM 9070 N N . GLY C 1 199 ? -28.88900 26.45900 -46.02300 1.000 49.59497 199 GLY A N 1
ATOM 9071 C CA . GLY C 1 199 ? -28.08200 27.35200 -45.21500 1.000 48.94179 199 GLY A CA 1
ATOM 9072 C C . GLY C 1 199 ? -26.82300 26.73800 -44.63800 1.000 43.95854 199 GLY A C 1
ATOM 9073 O O . GLY C 1 199 ? -26.27300 25.78100 -45.19100 1.000 40.28084 199 GLY A O 1
ATOM 9074 N N . ILE C 1 200 ? -26.35700 27.29400 -43.52100 1.000 35.83551 200 ILE A N 1
ATOM 9075 C CA . ILE C 1 200 ? -25.12900 26.86500 -42.86100 1.000 41.52787 200 ILE A CA 1
ATOM 9076 C C . ILE C 1 200 ? -25.45100 26.58900 -41.40200 1.000 35.90312 200 ILE A C 1
ATOM 9077 O O . ILE C 1 200 ? -25.82200 27.50800 -40.66300 1.000 41.96884 200 ILE A O 1
ATOM 9082 N N . VAL C 1 201 ? -25.30200 25.33800 -40.98400 1.000 45.18300 201 VAL A N 1
ATOM 9083 C CA . VAL C 1 201 ? -25.49000 24.98500 -39.58200 1.000 40.61849 201 VAL A CA 1
ATOM 9084 C C . VAL C 1 201 ? -24.25700 25.40200 -38.79500 1.000 38.34120 201 VAL A C 1
ATOM 9085 O O . VAL C 1 201 ? -23.12000 25.26800 -39.26600 1.000 40.66951 201 VAL A O 1
ATOM 9089 N N . HIS C 1 202 ? -24.48100 25.93700 -37.59700 1.000 42.13822 202 HIS A N 1
ATOM 9090 C CA . HIS C 1 202 ? -23.40500 26.32800 -36.69400 1.000 50.76375 202 HIS A CA 1
ATOM 9091 C C . HIS C 1 202 ? -23.26600 25.39900 -35.50100 1.000 45.01186 202 HIS A C 1
ATOM 9092 O O . HIS C 1 202 ? -22.14600 25.03400 -35.13800 1.000 50.55775 202 HIS A O 1
ATOM 9099 N N . HIS C 1 203 ? -24.37800 25.01600 -34.87600 1.000 36.55504 203 HIS A N 1
ATOM 9100 C CA . HIS C 1 203 ? -24.37200 24.05500 -33.78500 1.000 56.49992 203 HIS A CA 1
ATOM 9101 C C . HIS C 1 203 ? -25.62300 23.19800 -33.85700 1.000 58.41768 203 HIS A C 1
ATOM 9102 O O . HIS C 1 203 ? -26.68000 23.64600 -34.31200 1.000 46.99881 203 HIS A O 1
ATOM 9109 N N . LEU C 1 204 ? -25.49000 21.96200 -33.39700 1.000 57.05227 204 LEU A N 1
ATOM 9110 C CA . LEU C 1 204 ? -26.63200 21.13200 -33.05700 1.000 51.21094 204 LEU A CA 1
ATOM 9111 C C . LEU C 1 204 ? -26.88000 21.22800 -31.55800 1.000 51.59929 204 LEU A C 1
ATOM 9112 O O . LEU C 1 204 ? -25.98400 21.55500 -30.77800 1.000 47.98258 204 LEU A O 1
ATOM 9114 N N . SER C 1 205 ? -28.11900 20.95900 -31.16100 1.000 61.79628 205 SER A N 1
ATOM 9115 C CA . SER C 1 205 ? -28.45900 21.02700 -29.75100 1.000 54.22067 205 SER A CA 1
ATOM 9116 C C . SER C 1 205 ? -27.84800 19.84600 -29.00100 1.000 63.91896 205 SER A C 1
ATOM 9117 O O . SER C 1 205 ? -27.35200 18.88200 -29.59200 1.000 67.43327 205 SER A O 1
ATOM 9119 N N . SER C 1 206 ? -27.87800 19.93600 -27.67000 1.000 76.07871 206 SER A N 1
ATOM 9120 C CA . SER C 1 206 ? -27.52200 18.78100 -26.85500 1.000 79.74709 206 SER A CA 1
ATOM 9121 C C . SER C 1 206 ? -28.49200 17.63200 -27.09900 1.000 77.22230 206 SER A C 1
ATOM 9122 O O . SER C 1 206 ? -28.07600 16.47900 -27.25700 1.000 85.92282 206 SER A O 1
ATOM 9125 N N . SER C 1 207 ? -29.79100 17.93600 -27.15300 1.000 64.08259 207 SER A N 1
ATOM 9126 C CA . SER C 1 207 ? -30.79400 16.92200 -27.44900 1.000 70.09063 207 SER A CA 1
ATOM 9127 C C . SER C 1 207 ? -30.77500 16.49600 -28.90900 1.000 71.12662 207 SER A C 1
ATOM 9128 O O . SER C 1 207 ? -31.36500 15.46500 -29.24800 1.000 69.26543 207 SER A O 1
ATOM 9131 N N . GLY C 1 208 ? -30.11100 17.25700 -29.77700 1.000 67.37801 208 GLY A N 1
ATOM 9132 C CA . GLY C 1 208 ? -30.18200 16.98000 -31.19600 1.000 63.30069 208 GLY A CA 1
ATOM 9133 C C . GLY C 1 208 ? -31.52800 17.27900 -31.81300 1.000 74.56214 208 GLY A C 1
ATOM 9134 O O . GLY C 1 208 ? -31.85200 16.73400 -32.87100 1.000 53.93299 208 GLY A O 1
ATOM 9135 N N . ALA C 1 209 ? -32.32700 18.13300 -31.17300 1.000 70.23007 209 ALA A N 1
ATOM 9136 C CA . ALA C 1 209 ? -33.66400 18.46200 -31.64700 1.000 58.87364 209 ALA A CA 1
ATOM 9137 C C . ALA C 1 209 ? -33.71300 19.71900 -32.50000 1.000 61.50248 209 ALA A C 1
ATOM 9138 O O . ALA C 1 209 ? -34.54800 19.80400 -33.40700 1.000 60.56720 209 ALA A O 1
ATOM 9140 N N . THR C 1 210 ? -32.84600 20.69500 -32.24000 1.000 54.40994 210 THR A N 1
ATOM 9141 C CA . THR C 1 210 ? -32.84700 21.95000 -32.97800 1.000 61.19094 210 THR A CA 1
ATOM 9142 C C . THR C 1 210 ? -31.46100 22.21700 -33.54700 1.000 54.96602 210 THR A C 1
ATOM 9143 O O . THR C 1 210 ? -30.44700 21.95900 -32.89200 1.000 61.40540 210 THR A O 1
ATOM 9147 N N . VAL C 1 211 ? -31.42900 22.73200 -34.77400 1.000 58.82000 211 VAL A N 1
ATOM 9148 C CA . VAL C 1 211 ? -30.19100 23.06600 -35.47100 1.000 60.55947 211 VAL A CA 1
ATOM 9149 C C . VAL C 1 211 ? -30.12100 24.58000 -35.60500 1.000 53.74833 211 VAL A C 1
ATOM 9150 O O . VAL C 1 211 ? -30.99900 25.19800 -36.22000 1.000 55.86553 211 VAL A O 1
ATOM 9152 N N . PHE C 1 212 ? -29.07900 25.17700 -35.03200 1.000 43.83093 212 PHE A N 1
ATOM 9153 C CA . PHE C 1 212 ? -28.85700 26.61500 -35.14700 1.000 50.89230 212 PHE A CA 1
ATOM 9154 C C . PHE C 1 212 ? -28.15200 26.89000 -36.47000 1.000 45.61872 212 PHE A C 1
ATOM 9155 O O . PHE C 1 212 ? -26.97700 26.54900 -36.63900 1.000 45.45084 212 PHE A O 1
ATOM 9163 N N . LEU C 1 213 ? -28.86300 27.50200 -37.41300 1.000 47.33012 213 LEU A N 1
ATOM 9164 C CA . LEU C 1 213 ? -28.31800 27.73600 -38.74200 1.000 49.54284 213 LEU A CA 1
ATOM 9165 C C . LEU C 1 213 ? -28.70900 29.12500 -39.22400 1.000 45.80494 213 LEU A C 1
ATOM 9166 O O . LEU C 1 213 ? -29.58600 29.78500 -38.65800 1.000 46.37294 213 LEU A O 1
ATOM 9171 N N . GLU C 1 214 ? -28.03700 29.57000 -40.28200 1.000 36.31788 214 GLU A N 1
ATOM 9172 C CA . GLU C 1 214 ? -28.37600 30.81700 -40.95400 1.000 46.00150 214 GLU A CA 1
ATOM 9173 C C . GLU C 1 214 ? -28.73100 30.51300 -42.40300 1.000 36.22520 214 GLU A C 1
ATOM 9174 O O . GLU C 1 214 ? -27.89700 29.95500 -43.13600 1.000 35.98563 214 GLU A O 1
ATOM 9180 N N . PRO C 1 215 ? -29.94300 30.83500 -42.85300 1.000 36.49977 215 PRO A N 1
ATOM 9181 C CA . PRO C 1 215 ? -30.30200 30.59500 -44.25500 1.000 36.49343 215 PRO A CA 1
ATOM 9182 C C . PRO C 1 215 ? -29.39600 31.35500 -45.21200 1.000 36.58605 215 PRO A C 1
ATOM 9183 O O . PRO C 1 215 ? -28.68600 32.29000 -44.83300 1.000 50.31099 215 PRO A O 1
ATOM 9187 N N . ASP C 1 216 ? -29.44400 30.94100 -46.48200 1.000 49.33539 216 ASP A N 1
ATOM 9188 C CA . ASP C 1 216 ? -28.53600 31.49100 -47.48600 1.000 47.39936 216 ASP A CA 1
ATOM 9189 C C . ASP C 1 216 ? -28.65300 33.00600 -47.58400 1.000 50.33641 216 ASP A C 1
ATOM 9190 O O . ASP C 1 216 ? -27.64000 33.70300 -47.71900 1.000 50.39092 216 ASP A O 1
ATOM 9195 N N . GLU C 1 217 ? -29.87700 33.53800 -47.51200 1.000 40.63061 217 GLU A N 1
ATOM 9196 C CA . GLU C 1 217 ? -30.05200 34.98300 -47.61700 1.000 52.01654 217 GLU A CA 1
ATOM 9197 C C . GLU C 1 217 ? -29.35700 35.71300 -46.47700 1.000 50.73891 217 GLU A C 1
ATOM 9198 O O . GLU C 1 217 ? -28.88900 36.84300 -46.65700 1.000 54.16403 217 GLU A O 1
ATOM 9204 N N . PHE C 1 218 ? -29.26300 35.08800 -45.30500 1.000 55.55692 218 PHE A N 1
ATOM 9205 C CA . PHE C 1 218 ? -28.57600 35.71100 -44.18400 1.000 47.58168 218 PHE A CA 1
ATOM 9206 C C . PHE C 1 218 ? -27.08000 35.44700 -44.19700 1.000 39.53539 218 PHE A C 1
ATOM 9207 O O . PHE C 1 218 ? -26.33100 36.19000 -43.55600 1.000 40.79754 218 PHE A O 1
ATOM 9215 N N . VAL C 1 219 ? -26.62700 34.42100 -44.92100 1.000 35.27651 219 VAL A N 1
ATOM 9216 C CA . VAL C 1 219 ? -25.19100 34.21300 -45.07200 1.000 42.66473 219 VAL A CA 1
ATOM 9217 C C . VAL C 1 219 ? -24.56400 35.39100 -45.80500 1.000 41.98220 219 VAL A C 1
ATOM 9218 O O . VAL C 1 219 ? -23.49500 35.88200 -45.42300 1.000 49.16974 219 VAL A O 1
ATOM 9222 N N . GLU C 1 220 ? -25.22900 35.88100 -46.85400 1.000 43.54500 220 GLU A N 1
ATOM 9223 C CA . GLU C 1 220 ? -24.69800 37.02600 -47.58400 1.000 41.64052 220 GLU A CA 1
ATOM 9224 C C . GLU C 1 220 ? -24.96000 38.34000 -46.85800 1.000 39.63735 220 GLU A C 1
ATOM 9225 O O . GLU C 1 220 ? -24.14200 39.26200 -46.94900 1.000 34.61746 220 GLU A O 1
ATOM 9228 N N . LEU C 1 221 ? -26.07400 38.44600 -46.12800 1.000 43.09322 221 LEU A N 1
ATOM 9229 C CA . LEU C 1 221 ? -26.34500 39.67100 -45.38200 1.000 35.15178 221 LEU A CA 1
ATOM 9230 C C . LEU C 1 221 ? -25.41500 39.80300 -44.18300 1.000 52.19039 221 LEU A C 1
ATOM 9231 O O . LEU C 1 221 ? -24.87500 40.88700 -43.92900 1.000 42.01278 221 LEU A O 1
ATOM 9236 N N . ASN C 1 222 ? -25.21800 38.71400 -43.43200 1.000 48.23750 222 ASN A N 1
ATOM 9237 C CA . ASN C 1 222 ? -24.28300 38.75100 -42.31200 1.000 37.66254 222 ASN A CA 1
ATOM 9238 C C . ASN C 1 222 ? -22.85500 38.96500 -42.79800 1.000 40.82838 222 ASN A C 1
ATOM 9239 O O . ASN C 1 222 ? -22.06100 39.64000 -42.13100 1.000 49.87802 222 ASN A O 1
ATOM 9244 N N . ASN C 1 223 ? -22.50900 38.39600 -43.95600 1.000 37.82016 223 ASN A N 1
ATOM 9245 C CA . ASN C 1 223 ? -21.18900 38.63400 -44.52800 1.000 39.42783 223 ASN A CA 1
ATOM 9246 C C . ASN C 1 223 ? -21.04000 40.07200 -45.00500 1.000 34.13308 223 ASN A C 1
ATOM 9247 O O . ASN C 1 223 ? -19.93300 40.62100 -44.97600 1.000 43.71209 223 ASN A O 1
ATOM 9252 N N . ARG C 1 224 ? -22.13300 40.69500 -45.45300 1.000 38.69696 224 ARG A N 1
ATOM 9253 C CA . ARG C 1 224 ? -22.06700 42.09800 -45.84900 1.000 48.68881 224 ARG A CA 1
ATOM 9254 C C . ARG C 1 224 ? -21.84600 43.00500 -44.64600 1.000 44.53621 224 ARG A C 1
ATOM 9255 O O . ARG C 1 224 ? -21.21100 44.05900 -44.77100 1.000 40.50841 224 ARG A O 1
ATOM 9263 N N . VAL C 1 225 ? -22.35900 42.61400 -43.47800 1.000 42.34988 225 VAL A N 1
ATOM 9264 C CA . VAL C 1 225 ? -22.12600 43.39000 -42.26600 1.000 40.51548 225 VAL A CA 1
ATOM 9265 C C . VAL C 1 225 ? -20.66500 43.28800 -41.84700 1.000 38.54050 225 VAL A C 1
ATOM 9266 O O . VAL C 1 225 ? -20.05300 44.27800 -41.42700 1.000 48.18224 225 VAL A O 1
ATOM 9270 N N . ARG C 1 226 ? -20.08200 42.09400 -41.96400 1.000 40.98683 226 ARG A N 1
ATOM 9271 C CA . ARG C 1 226 ? -18.69400 41.90000 -41.56300 1.000 42.41687 226 ARG A CA 1
ATOM 9272 C C . ARG C 1 226 ? -17.75100 42.70500 -42.44700 1.000 35.13581 226 ARG A C 1
ATOM 9273 O O . ARG C 1 226 ? -16.83700 43.37500 -41.95100 1.000 43.31981 226 ARG A O 1
ATOM 9281 N N . LEU C 1 227 ? -17.95600 42.64600 -43.76400 1.000 40.07376 227 LEU A N 1
ATOM 9282 C CA . LEU C 1 227 ? -17.07700 43.36600 -44.67900 1.000 43.31747 227 LEU A CA 1
ATOM 9283 C C . LEU C 1 227 ? -17.11000 44.86700 -44.42800 1.000 36.18707 227 LEU A C 1
ATOM 9284 O O . LEU C 1 227 ? -16.08100 45.53800 -44.55800 1.000 41.78702 227 LEU A O 1
ATOM 9289 N N . LEU C 1 228 ? -18.27200 45.40900 -44.05700 1.000 36.34655 228 LEU A N 1
ATOM 9290 C CA . LEU C 1 228 ? -18.35400 46.83300 -43.75200 1.000 39.21774 228 LEU A CA 1
ATOM 9291 C C . LEU C 1 228 ? -17.69800 47.15100 -42.41500 1.000 44.12337 228 LEU A C 1
ATOM 9292 O O . LEU C 1 228 ? -16.98500 48.15400 -42.29300 1.000 37.18805 228 LEU A O 1
ATOM 9297 N N . GLU C 1 229 ? -17.93500 46.31600 -41.39900 1.000 38.41163 229 GLU A N 1
ATOM 9298 C CA . GLU C 1 229 ? -17.23500 46.48700 -40.13000 1.000 37.59942 229 GLU A CA 1
ATOM 9299 C C . GLU C 1 229 ? -15.72900 46.41000 -40.33000 1.000 33.72660 229 GLU A C 1
ATOM 9300 O O . GLU C 1 229 ? -14.97200 47.18200 -39.72900 1.000 45.25108 229 GLU A O 1
ATOM 9306 N N . GLU C 1 230 ? -15.27600 45.48700 -41.17800 1.000 39.23388 230 GLU A N 1
ATOM 9307 C CA . GLU C 1 230 ? -13.85800 45.42200 -41.50700 1.000 33.57735 230 GLU A CA 1
ATOM 9308 C C . GLU C 1 230 ? -13.42300 46.65900 -42.28100 1.000 40.82453 230 GLU A C 1
ATOM 9309 O O . GLU C 1 230 ? -12.43900 47.31200 -41.92000 1.000 46.80088 230 GLU A O 1
ATOM 9315 N N . GLU C 1 231 ? -14.16200 47.01100 -43.33800 1.000 40.68530 231 GLU A N 1
ATOM 9316 C CA . GLU C 1 231 ? -13.79100 48.16300 -44.15500 1.000 39.99768 231 GLU A CA 1
ATOM 9317 C C . GLU C 1 231 ? -13.71600 49.43800 -43.32300 1.000 39.74575 231 GLU A C 1
ATOM 9318 O O . GLU C 1 231 ? -12.81900 50.26400 -43.52400 1.000 33.92386 231 GLU A O 1
ATOM 9324 N N . GLU C 1 232 ? -14.64600 49.61500 -42.38000 1.000 38.81716 232 GLU A N 1
ATOM 9325 C CA . GLU C 1 232 ? -14.55500 50.75400 -41.47100 1.000 41.04333 232 GLU A CA 1
ATOM 9326 C C . GLU C 1 232 ? -13.28900 50.67700 -40.62800 1.000 48.76753 232 GLU A C 1
ATOM 9327 O O . GLU C 1 232 ? -12.65200 51.70100 -40.35300 1.000 46.40545 232 GLU A O 1
ATOM 9333 N N . ARG C 1 233 ? -12.90700 49.46700 -40.21300 1.000 44.86187 233 ARG A N 1
ATOM 9334 C CA . ARG C 1 233 ? -11.69800 49.30000 -39.41300 1.000 33.61367 233 ARG A CA 1
ATOM 9335 C C . ARG C 1 233 ? -10.45500 49.69500 -40.19800 1.000 35.34390 233 ARG A C 1
ATOM 9336 O O . ARG C 1 233 ? -9.52300 50.28700 -39.64100 1.000 49.38006 233 ARG A O 1
ATOM 9344 N N . LEU C 1 234 ? -10.42100 49.38200 -41.49600 1.000 46.32536 234 LEU A N 1
ATOM 9345 C CA . LEU C 1 234 ? -9.25900 49.73500 -42.30600 1.000 50.12609 234 LEU A CA 1
ATOM 9346 C C . LEU C 1 234 ? -9.22300 51.22300 -42.63000 1.000 43.93453 234 LEU A C 1
ATOM 9347 O O . LEU C 1 234 ? -8.13900 51.80800 -42.72300 1.000 53.21224 234 LEU A O 1
ATOM 9352 N N . GLU C 1 235 ? -10.38600 51.85000 -42.81500 1.000 36.26892 235 GLU A N 1
ATOM 9353 C CA . GLU C 1 235 ? -10.39700 53.27300 -43.13800 1.000 40.95750 235 GLU A CA 1
ATOM 9354 C C . GLU C 1 235 ? -10.08200 54.12900 -41.91600 1.000 43.98294 235 GLU A C 1
ATOM 9355 O O . GLU C 1 235 ? -9.47500 55.19900 -42.04800 1.000 46.45010 235 GLU A O 1
ATOM 9361 N N . ILE C 1 236 ? -10.47300 53.67500 -40.72500 1.000 47.01403 236 ILE A N 1
ATOM 9362 C CA . ILE C 1 236 ? -10.09600 54.37600 -39.50400 1.000 46.48794 236 ILE A CA 1
ATOM 9363 C C . ILE C 1 236 ? -8.58900 54.29800 -39.29600 1.000 50.70199 236 ILE A C 1
ATOM 9364 O O . ILE C 1 236 ? -7.93200 55.30300 -38.99300 1.000 42.06491 236 ILE A O 1
ATOM 9369 N N . SER C 1 237 ? -8.01900 53.10200 -39.46500 1.000 52.13004 237 SER A N 1
ATOM 9370 C CA . SER C 1 237 ? -6.58200 52.93100 -39.28400 1.000 40.03807 237 SER A CA 1
ATOM 9371 C C . SER C 1 237 ? -5.79800 53.76900 -40.28300 1.000 43.47694 237 SER A C 1
ATOM 9372 O O . SER C 1 237 ? -4.73400 54.30600 -39.95200 1.000 55.00476 237 SER A O 1
ATOM 9375 N N . ARG C 1 238 ? -6.31100 53.90100 -41.50800 1.000 45.22301 238 ARG A N 1
ATOM 9376 C CA . ARG C 1 238 ? -5.63800 54.72600 -42.50600 1.000 55.36390 238 ARG A CA 1
ATOM 9377 C C . ARG C 1 238 ? -5.62100 56.19100 -42.09100 1.000 43.40609 238 ARG A C 1
ATOM 9378 O O . ARG C 1 238 ? -4.64200 56.90400 -42.34100 1.000 50.56301 238 ARG A O 1
ATOM 9386 N N . ILE C 1 239 ? -6.69600 56.66000 -41.45400 1.000 43.40913 239 ILE A N 1
ATOM 9387 C CA . ILE C 1 239 ? -6.75100 58.05000 -41.01500 1.000 47.74224 239 ILE A CA 1
ATOM 9388 C C . ILE C 1 239 ? -5.75900 58.28700 -39.88500 1.000 43.02658 239 ILE A C 1
ATOM 9389 O O . ILE C 1 239 ? -4.94200 59.21300 -39.93700 1.000 45.59551 239 ILE A O 1
ATOM 9394 N N . LEU C 1 240 ? -5.81400 57.44800 -38.84600 1.000 47.51764 240 LEU A N 1
ATOM 9395 C CA . LEU C 1 240 ? -4.85700 57.56300 -37.75100 1.000 43.04633 240 LEU A CA 1
ATOM 9396 C C . LEU C 1 240 ? -3.43100 57.35300 -38.23500 1.000 46.43233 240 LEU A C 1
ATOM 9397 O O . LEU C 1 240 ? -2.49000 57.89800 -37.64900 1.000 57.50569 240 LEU A O 1
ATOM 9402 N N . ARG C 1 241 ? -3.24800 56.56700 -39.29700 1.000 54.83678 241 ARG A N 1
ATOM 9403 C CA . ARG C 1 241 ? -1.91300 56.40000 -39.85800 1.000 51.66643 241 ARG A CA 1
ATOM 9404 C C . ARG C 1 241 ? -1.44500 57.67900 -40.53900 1.000 44.58815 241 ARG A C 1
ATOM 9405 O O . ARG C 1 241 ? -0.26700 58.04100 -40.44800 1.000 49.16996 241 ARG A O 1
ATOM 9413 N N . GLN C 1 242 ? -2.35400 58.38200 -41.21600 1.000 44.31299 242 GLN A N 1
ATOM 9414 C CA . GLN C 1 242 ? -1.97200 59.61900 -41.88500 1.000 48.56997 242 GLN A CA 1
ATOM 9415 C C . GLN C 1 242 ? -1.86100 60.78300 -40.91100 1.000 48.21329 242 GLN A C 1
ATOM 9416 O O . GLN C 1 242 ? -1.02200 61.67100 -41.10800 1.000 51.89495 242 GLN A O 1
ATOM 9422 N N . LEU C 1 243 ? -2.68900 60.80200 -39.86600 1.000 50.90385 243 LEU A N 1
ATOM 9423 C CA . LEU C 1 243 ? -2.55200 61.83000 -38.84100 1.000 52.72937 243 LEU A CA 1
ATOM 9424 C C . LEU C 1 243 ? -1.22600 61.68400 -38.10500 1.000 43.52944 243 LEU A C 1
ATOM 9425 O O . LEU C 1 243 ? -0.48300 62.65900 -37.94800 1.000 35.74542 243 LEU A O 1
ATOM 9430 N N . THR C 1 244 ? -0.90800 60.46400 -37.65900 1.000 39.80764 244 THR A N 1
ATOM 9431 C CA . THR C 1 244 ? 0.38400 60.20800 -37.02900 1.000 35.36109 244 THR A CA 1
ATOM 9432 C C . THR C 1 244 ? 1.54000 60.54300 -37.96600 1.000 53.26073 244 THR A C 1
ATOM 9433 O O . THR C 1 244 ? 2.61700 60.94300 -37.50800 1.000 57.00659 244 THR A O 1
ATOM 9437 N N . ASN C 1 245 ? 1.33000 60.41000 -39.27900 1.000 56.06233 245 ASN A N 1
ATOM 9438 C CA . ASN C 1 245 ? 2.40100 60.68600 -40.23100 1.000 50.01796 245 ASN A CA 1
ATOM 9439 C C . ASN C 1 245 ? 2.74400 62.16900 -40.29000 1.000 57.40896 245 ASN A C 1
ATOM 9440 O O . ASN C 1 245 ? 3.90000 62.52300 -40.55100 1.000 65.29338 245 ASN A O 1
ATOM 9445 N N . ILE C 1 246 ? 1.76600 63.04800 -40.05100 1.000 54.48909 246 ILE A N 1
ATOM 9446 C CA . ILE C 1 246 ? 2.04100 64.48300 -40.07500 1.000 61.21207 246 ILE A CA 1
ATOM 9447 C C . ILE C 1 246 ? 3.06800 64.84500 -39.00800 1.000 61.19084 246 ILE A C 1
ATOM 9448 O O . ILE C 1 246 ? 3.96200 65.67000 -39.23800 1.000 61.03671 246 ILE A O 1
ATOM 9453 N N . LEU C 1 247 ? 2.96700 64.22900 -37.82900 1.000 55.03885 247 LEU A N 1
ATOM 9454 C CA . LEU C 1 247 ? 3.99000 64.42400 -36.80700 1.000 58.75570 247 LEU A CA 1
ATOM 9455 C C . LEU C 1 247 ? 5.28500 63.72300 -37.19200 1.000 60.96851 247 LEU A C 1
ATOM 9456 O O . LEU C 1 247 ? 6.37100 64.30800 -37.10800 1.000 72.52769 247 LEU A O 1
ATOM 9461 N N . LEU C 1 248 ? 5.18300 62.45900 -37.61800 1.000 69.35285 248 LEU A N 1
ATOM 9462 C CA . LEU C 1 248 ? 6.36600 61.67100 -37.95000 1.000 59.47468 248 LEU A CA 1
ATOM 9463 C C . LEU C 1 248 ? 7.20400 62.33500 -39.03400 1.000 63.02761 248 LEU A C 1
ATOM 9464 O O . LEU C 1 248 ? 8.43300 62.20200 -39.03500 1.000 64.31969 248 LEU A O 1
ATOM 9469 N N . SER C 1 249 ? 6.56400 63.05300 -39.95900 1.000 60.54729 249 SER A N 1
ATOM 9470 C CA . SER C 1 249 ? 7.31900 63.76600 -40.98400 1.000 60.07534 249 SER A CA 1
ATOM 9471 C C . SER C 1 249 ? 8.16300 64.87700 -40.37400 1.000 58.97825 249 SER A C 1
ATOM 9472 O O . SER C 1 249 ? 9.32200 65.06800 -40.76200 1.000 59.81861 249 SER A O 1
ATOM 9475 N N . ARG C 1 250 ? 7.60800 65.61000 -39.41700 1.000 49.94416 250 ARG A N 1
ATOM 9476 C CA . ARG C 1 250 ? 8.30200 66.73300 -38.78500 1.000 64.46279 250 ARG A CA 1
ATOM 9477 C C . ARG C 1 250 ? 8.80400 66.35700 -37.39700 1.000 57.61641 250 ARG A C 1
ATOM 9478 O O . ARG C 1 250 ? 8.63900 67.10100 -36.43100 1.000 59.82550 250 ARG A O 1
ATOM 9486 N N . LEU C 1 251 ? 9.43100 65.18100 -37.29700 1.000 51.75054 251 LEU A N 1
ATOM 9487 C CA . LEU C 1 251 ? 9.91500 64.69300 -36.01100 1.000 53.37053 251 LEU A CA 1
ATOM 9488 C C . LEU C 1 251 ? 10.96600 65.62100 -35.41500 1.000 67.32383 251 LEU A C 1
ATOM 9489 O O . LEU C 1 251 ? 11.11700 65.67800 -34.18900 1.000 59.35902 251 LEU A O 1
ATOM 9494 N N . ASN C 1 252 ? 11.69500 66.35700 -36.25700 1.000 69.22199 252 ASN A N 1
ATOM 9495 C CA . ASN C 1 252 ? 12.69500 67.28800 -35.74400 1.000 55.28430 252 ASN A CA 1
ATOM 9496 C C . ASN C 1 252 ? 12.03400 68.48500 -35.07000 1.000 68.02833 252 ASN A C 1
ATOM 9497 O O . ASN C 1 252 ? 12.40000 68.85900 -33.94900 1.000 67.17176 252 ASN A O 1
ATOM 9502 N N . ASP C 1 253 ? 11.05500 69.10000 -35.73700 1.000 63.93294 253 ASP A N 1
ATOM 9503 C CA . ASP C 1 253 ? 10.33200 70.20900 -35.12500 1.000 64.17171 253 ASP A CA 1
ATOM 9504 C C . ASP C 1 253 ? 9.51100 69.74400 -33.93000 1.000 65.17258 253 ASP A C 1
ATOM 9505 O O . ASP C 1 253 ? 9.27100 70.52300 -33.00100 1.000 56.87002 253 ASP A O 1
ATOM 9510 N N . LEU C 1 254 ? 9.07800 68.48200 -33.93500 1.000 62.33629 254 LEU A N 1
ATOM 9511 C CA . LEU C 1 254 ? 8.30800 67.96100 -32.81100 1.000 56.41700 254 LEU A CA 1
ATOM 9512 C C . LEU C 1 254 ? 9.19600 67.73700 -31.59600 1.000 58.62946 254 LEU A C 1
ATOM 9513 O O . LEU C 1 254 ? 8.76500 67.94900 -30.45600 1.000 52.13885 254 LEU A O 1
ATOM 9518 N N . GLU C 1 255 ? 10.43800 67.30000 -31.81600 1.000 53.21695 255 GLU A N 1
ATOM 9519 C CA . GLU C 1 255 ? 11.37100 67.13300 -30.70900 1.000 61.70523 255 GLU A CA 1
ATOM 9520 C C . GLU C 1 255 ? 11.87300 68.46800 -30.17700 1.000 65.44770 255 GLU A C 1
ATOM 9521 O O . GLU C 1 255 ? 12.29400 68.54400 -29.01700 1.000 60.12371 255 GLU A O 1
ATOM 9527 N N . ARG C 1 256 ? 11.83400 69.51800 -30.99700 1.000 61.24946 256 ARG A N 1
ATOM 9528 C CA . ARG C 1 256 ? 12.26000 70.83800 -30.55000 1.000 43.08856 256 ARG A CA 1
ATOM 9529 C C . ARG C 1 256 ? 11.19900 71.49900 -29.68100 1.000 53.14670 256 ARG A C 1
ATOM 9530 O O . ARG C 1 256 ? 11.52800 72.13100 -28.67300 1.000 63.45086 256 ARG A O 1
ATOM 9538 N N . ASN C 1 257 ? 9.92300 71.36000 -30.04700 1.000 52.29895 257 ASN A N 1
ATOM 9539 C CA . ASN C 1 257 ? 8.86400 71.98500 -29.26200 1.000 50.90213 257 ASN A CA 1
ATOM 9540 C C . ASN C 1 257 ? 8.77900 71.38200 -27.86600 1.000 56.24877 257 ASN A C 1
ATOM 9541 O O . ASN C 1 257 ? 8.48300 72.08800 -26.89600 1.000 47.53747 257 ASN A O 1
ATOM 9546 N N . VAL C 1 258 ? 9.04200 70.07900 -27.74200 1.000 53.37166 258 VAL A N 1
ATOM 9547 C CA . VAL C 1 258 ? 8.95600 69.44100 -26.43500 1.000 49.09466 258 VAL A CA 1
ATOM 9548 C C . VAL C 1 258 ? 10.16500 69.80400 -25.57800 1.000 58.89325 258 VAL A C 1
ATOM 9549 O O . VAL C 1 258 ? 10.05900 69.88900 -24.34800 1.000 47.49473 258 VAL A O 1
ATOM 9553 N N . GLU C 1 259 ? 11.32300 70.04100 -26.20000 1.000 57.65105 259 GLU A N 1
ATOM 9554 C CA . GLU C 1 259 ? 12.48100 70.49000 -25.43700 1.000 51.68032 259 GLU A CA 1
ATOM 9555 C C . GLU C 1 259 ? 12.35000 71.95400 -25.03600 1.000 56.81101 259 GLU A C 1
ATOM 9556 O O . GLU C 1 259 ? 12.87100 72.35300 -23.98700 1.000 46.33102 259 GLU A O 1
ATOM 9562 N N . LEU C 1 260 ? 11.64200 72.75600 -25.83800 1.000 47.71250 260 LEU A N 1
ATOM 9563 C CA . LEU C 1 260 ? 11.43100 74.16100 -25.50600 1.000 43.75976 260 LEU A CA 1
ATOM 9564 C C . LEU C 1 260 ? 10.38400 74.32300 -24.41300 1.000 43.28138 260 LEU A C 1
ATOM 9565 O O . LEU C 1 260 ? 10.50000 75.21500 -23.56500 1.000 44.04929 260 LEU A O 1
ATOM 9570 N N . ILE C 1 261 ? 9.34900 73.48000 -24.42300 1.000 43.26492 261 ILE A N 1
ATOM 9571 C CA . ILE C 1 261 ? 8.35700 73.52000 -23.35500 1.000 45.17356 261 ILE A CA 1
ATOM 9572 C C . ILE C 1 261 ? 8.97600 73.05400 -22.04400 1.000 47.08767 261 ILE A C 1
ATOM 9573 O O . ILE C 1 261 ? 8.70200 73.61700 -20.97700 1.000 41.07584 261 ILE A O 1
ATOM 9578 N N . ALA C 1 262 ? 9.83100 72.02900 -22.10200 1.000 39.40534 262 ALA A N 1
ATOM 9579 C CA . ALA C 1 262 ? 10.56300 71.61500 -20.91200 1.000 40.62151 262 ALA A CA 1
ATOM 9580 C C . ALA C 1 262 ? 11.42000 72.75100 -20.37200 1.000 51.67705 262 ALA A C 1
ATOM 9581 O O . ALA C 1 262 ? 11.61900 72.86100 -19.15600 1.000 39.52929 262 ALA A O 1
ATOM 9583 N N . ARG C 1 263 ? 11.92600 73.60900 -21.25900 1.000 50.63221 263 ARG A N 1
ATOM 9584 C CA . ARG C 1 263 ? 12.67600 74.77800 -20.81600 1.000 38.25519 263 ARG A CA 1
ATOM 9585 C C . ARG C 1 263 ? 11.75600 75.79500 -20.15500 1.000 42.10623 263 ARG A C 1
ATOM 9586 O O . ARG C 1 263 ? 12.06400 76.31900 -19.07700 1.000 46.42177 263 ARG A O 1
ATOM 9594 N N . PHE C 1 264 ? 10.61500 76.08600 -20.78600 1.000 39.79641 264 PHE A N 1
ATOM 9595 C CA . PHE C 1 264 ? 9.65800 77.01000 -20.18600 1.000 45.78977 264 PHE A CA 1
ATOM 9596 C C . PHE C 1 264 ? 9.11400 76.46100 -18.87400 1.000 42.13059 264 PHE A C 1
ATOM 9597 O O . PHE C 1 264 ? 8.87000 77.21900 -17.92700 1.000 41.28631 264 PHE A O 1
ATOM 9605 N N . ASP C 1 265 ? 8.90000 75.14400 -18.80900 1.000 37.37227 265 ASP A N 1
ATOM 9606 C CA . ASP C 1 265 ? 8.38300 74.53300 -17.59000 1.000 36.97069 265 ASP A CA 1
ATOM 9607 C C . ASP C 1 265 ? 9.33500 74.74600 -16.41900 1.000 42.35885 265 ASP A C 1
ATOM 9608 O O . ASP C 1 265 ? 8.89800 74.96200 -15.28300 1.000 36.84159 265 ASP A O 1
ATOM 9613 N N . SER C 1 266 ? 10.64300 74.69900 -16.68000 1.000 37.22645 266 SER A N 1
ATOM 9614 C CA . SER C 1 266 ? 11.61500 74.88800 -15.61100 1.000 38.41438 266 SER A CA 1
ATOM 9615 C C . SER C 1 266 ? 11.66000 76.34300 -15.15700 1.000 48.50828 266 SER A C 1
ATOM 9616 O O . SER C 1 266 ? 11.77300 76.61900 -13.95700 1.000 46.77594 266 SER A O 1
ATOM 9619 N N . LEU C 1 267 ? 11.57600 77.28800 -16.09800 1.000 37.98440 267 LEU A N 1
ATOM 9620 C CA . LEU C 1 267 ? 11.46400 78.69200 -15.71700 1.000 38.30395 267 LEU A CA 1
ATOM 9621 C C . LEU C 1 267 ? 10.17500 78.94100 -14.94600 1.000 38.05357 267 LEU A C 1
ATOM 9622 O O . LEU C 1 267 ? 10.15400 79.71600 -13.98300 1.000 38.13370 267 LEU A O 1
ATOM 9627 N N . TYR C 1 268 ? 9.08800 78.29000 -15.36000 1.000 37.77303 268 TYR A N 1
ATOM 9628 C CA . TYR C 1 268 ? 7.81600 78.44500 -14.66500 1.000 39.95321 268 TYR A CA 1
ATOM 9629 C C . TYR C 1 268 ? 7.91300 77.95600 -13.22600 1.000 39.89644 268 TYR A C 1
ATOM 9630 O O . TYR C 1 268 ? 7.43500 78.62400 -12.30100 1.000 37.25607 268 TYR A O 1
ATOM 9639 N N . ALA C 1 269 ? 8.54300 76.79700 -13.01900 1.000 36.97324 269 ALA A N 1
ATOM 9640 C CA . ALA C 1 269 ? 8.69100 76.26000 -11.67200 1.000 40.62749 269 ALA A CA 1
ATOM 9641 C C . ALA C 1 269 ? 9.58700 77.14800 -10.81500 1.000 36.90609 269 ALA A C 1
ATOM 9642 O O . ALA C 1 269 ? 9.28100 77.39900 -9.64400 1.000 36.78505 269 ALA A O 1
ATOM 9644 N N . ARG C 1 270 ? 10.69500 77.63200 -11.38100 1.000 37.25603 270 ARG A N 1
ATOM 9645 C CA . ARG C 1 270 ? 11.60000 78.49100 -10.62500 1.000 37.51411 270 ARG A CA 1
ATOM 9646 C C . ARG C 1 270 ? 10.92400 79.79500 -10.22300 1.000 45.02114 270 ARG A C 1
ATOM 9647 O O . ARG C 1 270 ? 11.18800 80.33100 -9.14000 1.000 39.32400 270 ARG A O 1
ATOM 9655 N N . VAL C 1 271 ? 10.05200 80.32500 -11.08300 1.000 37.87549 271 VAL A N 1
ATOM 9656 C CA . VAL C 1 271 ? 9.36700 81.57200 -10.75900 1.000 38.11499 271 VAL A CA 1
ATOM 9657 C C . VAL C 1 271 ? 8.34100 81.34200 -9.65600 1.000 37.78073 271 VAL A C 1
ATOM 9658 O O . VAL C 1 271 ? 8.26500 82.11000 -8.69100 1.000 37.87382 271 VAL A O 1
ATOM 9662 N N . LYS C 1 272 ? 7.54800 80.27300 -9.77300 1.000 37.40819 272 LYS A N 1
ATOM 9663 C CA . LYS C 1 272 ? 6.60900 79.93800 -8.70600 1.000 37.10415 272 LYS A CA 1
ATOM 9664 C C . LYS C 1 272 ? 7.33100 79.67100 -7.39200 1.000 42.45593 272 LYS A C 1
ATOM 9665 O O . LYS C 1 272 ? 6.77500 79.91700 -6.31500 1.000 36.82794 272 LYS A O 1
ATOM 9671 N N . PHE C 1 273 ? 8.56800 79.17700 -7.46000 1.000 36.90663 273 PHE A N 1
ATOM 9672 C CA . PHE C 1 273 ? 9.35400 78.97400 -6.25000 1.000 40.04936 273 PHE A CA 1
ATOM 9673 C C . PHE C 1 273 ? 9.78800 80.29900 -5.63400 1.000 50.36244 273 PHE A C 1
ATOM 9674 O O . PHE C 1 273 ? 9.92600 80.39800 -4.40900 1.000 36.99450 273 PHE A O 1
ATOM 9682 N N . ALA C 1 274 ? 10.00100 81.32600 -6.46000 1.000 48.10581 274 ALA A N 1
ATOM 9683 C CA . ALA C 1 274 ? 10.39900 82.62600 -5.93300 1.000 37.87503 274 ALA A CA 1
ATOM 9684 C C . ALA C 1 274 ? 9.21300 83.37800 -5.34200 1.000 37.89816 274 ALA A C 1
ATOM 9685 O O . ALA C 1 274 ? 9.34700 84.03000 -4.30100 1.000 47.65624 274 ALA A O 1
ATOM 9687 N N . ARG C 1 275 ? 8.04400 83.29700 -5.98100 1.000 37.85667 275 ARG A N 1
ATOM 9688 C CA . ARG C 1 275 ? 6.87600 83.99300 -5.45300 1.000 43.17306 275 ARG A CA 1
ATOM 9689 C C . ARG C 1 275 ? 6.39600 83.36900 -4.15000 1.000 47.04832 275 ARG A C 1
ATOM 9690 O O . ARG C 1 275 ? 5.80100 84.05900 -3.31400 1.000 53.13463 275 ARG A O 1
ATOM 9698 N N . GLU C 1 276 ? 6.65800 82.07700 -3.95000 1.000 47.20789 276 GLU A N 1
ATOM 9699 C CA . GLU C 1 276 ? 6.30900 81.43600 -2.68800 1.000 48.64241 276 GLU A CA 1
ATOM 9700 C C . GLU C 1 276 ? 7.30800 81.77900 -1.58900 1.000 50.98537 276 GLU A C 1
ATOM 9701 O O . GLU C 1 276 ? 6.91200 82.07300 -0.45600 1.000 48.95566 276 GLU A O 1
ATOM 9707 N N . PHE C 1 277 ? 8.60100 81.75000 -1.90400 1.000 37.75828 277 PHE A N 1
ATOM 9708 C CA . PHE C 1 277 ? 9.65500 81.97300 -0.92600 1.000 43.59254 277 PHE A CA 1
ATOM 9709 C C . PHE C 1 277 ? 10.09500 83.43000 -0.84400 1.000 48.57258 277 PHE A C 1
ATOM 9710 O O . PHE C 1 277 ? 11.06800 83.72700 -0.14200 1.000 37.99418 277 PHE A O 1
ATOM 9718 N N . ASN C 1 278 ? 9.40400 84.33600 -1.54000 1.000 53.90682 278 ASN A N 1
ATOM 9719 C CA . ASN C 1 278 ? 9.78000 85.74900 -1.60300 1.000 42.04173 278 ASN A CA 1
ATOM 9720 C C . ASN C 1 278 ? 11.22500 85.90300 -2.06900 1.000 40.59065 278 ASN A C 1
ATOM 9721 O O . ASN C 1 278 ? 12.02800 86.62900 -1.47800 1.000 52.32008 278 ASN A O 1
ATOM 9726 N N . GLY C 1 279 ? 11.55300 85.20400 -3.15400 1.000 38.40636 279 GLY A N 1
ATOM 9727 C CA . GLY C 1 279 ? 12.91500 85.16300 -3.63800 1.000 43.64476 279 GLY A CA 1
ATOM 9728 C C . GLY C 1 279 ? 13.26600 86.31100 -4.57200 1.000 45.74310 279 GLY A C 1
ATOM 9729 O O . GLY C 1 279 ? 12.40900 87.04800 -5.06100 1.000 39.40053 279 GLY A O 1
ATOM 9730 N N . THR C 1 280 ? 14.56800 86.44300 -4.81800 1.000 39.48685 280 THR A N 1
ATOM 9731 C CA . THR C 1 280 ? 15.12000 87.48400 -5.66800 1.000 40.07334 280 THR A CA 1
ATOM 9732 C C . THR C 1 280 ? 16.06700 86.84900 -6.67300 1.000 40.20808 280 THR A C 1
ATOM 9733 O O . THR C 1 280 ? 16.70600 85.83100 -6.39000 1.000 42.19306 280 THR A O 1
ATOM 9737 N N . VAL C 1 281 ? 16.14500 87.44800 -7.85800 1.000 40.64089 281 VAL A N 1
ATOM 9738 C CA . VAL C 1 281 ? 17.08000 87.00600 -8.88500 1.000 47.47613 281 VAL A CA 1
ATOM 9739 C C . VAL C 1 281 ? 18.39800 87.72900 -8.62800 1.000 44.84362 281 VAL A C 1
ATOM 9740 O O . VAL C 1 281 ? 18.56300 88.89600 -8.98500 1.000 52.27641 281 VAL A O 1
ATOM 9744 N N . VAL C 1 282 ? 19.33700 87.03200 -7.99700 1.000 41.23890 282 VAL A N 1
ATOM 9745 C CA . VAL C 1 282 ? 20.66000 87.58800 -7.73800 1.000 41.71910 282 VAL A CA 1
ATOM 9746 C C . VAL C 1 282 ? 21.52400 87.36900 -8.97200 1.000 42.77943 282 VAL A C 1
ATOM 9747 O O . VAL C 1 282 ? 21.67500 86.23800 -9.44400 1.000 54.20950 282 VAL A O 1
ATOM 9751 N N . LYS C 1 283 ? 22.07700 88.43900 -9.49900 1.000 53.63854 283 LYS A N 1
ATOM 9752 C CA . LYS C 1 283 ? 22.95400 88.23700 -10.63900 1.000 57.28554 283 LYS A CA 1
ATOM 9753 C C . LYS C 1 283 ? 24.41300 88.30100 -10.20200 1.000 43.60654 283 LYS A C 1
ATOM 9754 O O . LYS C 1 283 ? 24.73400 88.94100 -9.19700 1.000 58.27090 283 LYS A O 1
ATOM 9760 N N . PRO C 1 284 ? 25.30500 87.62200 -10.92600 1.000 47.07143 284 PRO A N 1
ATOM 9761 C CA . PRO C 1 284 ? 26.71700 87.57900 -10.52200 1.000 46.85228 284 PRO A CA 1
ATOM 9762 C C . PRO C 1 284 ? 27.28800 88.96500 -10.25600 1.000 54.72724 284 PRO A C 1
ATOM 9763 O O . PRO C 1 284 ? 26.98200 89.93300 -10.95500 1.000 56.58547 284 PRO A O 1
ATOM 9767 N N . SER C 1 285 ? 28.12300 89.05200 -9.22800 1.000 65.91699 285 SER A N 1
ATOM 9768 C CA . SER C 1 285 ? 28.69700 90.32200 -8.79900 1.000 62.61999 285 SER A CA 1
ATOM 9769 C C . SER C 1 285 ? 30.15500 90.07700 -8.42900 1.000 55.47855 285 SER A C 1
ATOM 9770 O O . SER C 1 285 ? 30.74500 89.04600 -8.77300 1.000 54.32421 285 SER A O 1
ATOM 9773 N N . SER C 1 286 ? 30.74800 91.03600 -7.71700 1.000 63.18414 286 SER A N 1
ATOM 9774 C CA . SER C 1 286 ? 32.11100 90.91500 -7.22400 1.000 72.83812 286 SER A CA 1
ATOM 9775 C C . SER C 1 286 ? 32.18600 90.68500 -5.72200 1.000 59.28078 286 SER A C 1
ATOM 9776 O O . SER C 1 286 ? 33.28300 90.44800 -5.20400 1.000 58.18433 286 SER A O 1
ATOM 9779 N N . ARG C 1 287 ? 31.06000 90.73800 -5.01700 1.000 57.51337 287 ARG A N 1
ATOM 9780 C CA . ARG C 1 287 ? 31.03300 90.66900 -3.56600 1.000 64.45975 287 ARG A CA 1
ATOM 9781 C C . ARG C 1 287 ? 30.21100 89.47300 -3.10000 1.000 60.89118 287 ARG A C 1
ATOM 9782 O O . ARG C 1 287 ? 29.39300 88.92100 -3.84300 1.000 52.07632 287 ARG A O 1
ATOM 9784 N N . ILE C 1 288 ? 30.45000 89.07400 -1.85400 1.000 51.23143 288 ILE A N 1
ATOM 9785 C CA . ILE C 1 288 ? 29.65000 88.06600 -1.16700 1.000 52.19040 288 ILE A CA 1
ATOM 9786 C C . ILE C 1 288 ? 28.98800 88.76300 0.01200 1.000 47.36662 288 ILE A C 1
ATOM 9787 O O . ILE C 1 288 ? 29.65300 89.07700 1.00800 1.000 61.16516 288 ILE A O 1
ATOM 9792 N N . ARG C 1 289 ? 27.68800 89.01900 -0.10000 1.000 42.75416 289 ARG A N 1
ATOM 9793 C CA . ARG C 1 289 ? 26.94600 89.64800 0.98500 1.000 49.71121 289 ARG A CA 1
ATOM 9794 C C . ARG C 1 289 ? 25.53800 89.08000 0.99200 1.000 49.01589 289 ARG A C 1
ATOM 9795 O O . ARG C 1 289 ? 24.82400 89.17400 -0.01000 1.000 59.39957 289 ARG A O 1
ATOM 9803 N N . LEU C 1 290 ? 25.15200 88.47900 2.11100 1.000 52.11912 290 LEU A N 1
ATOM 9804 C CA . LEU C 1 290 ? 23.82800 87.89900 2.27700 1.000 46.98595 290 LEU A CA 1
ATOM 9805 C C . LEU C 1 290 ? 22.96000 88.87400 3.06000 1.000 48.08223 290 LEU A C 1
ATOM 9806 O O . LEU C 1 290 ? 23.33300 89.30000 4.15900 1.000 45.48145 290 LEU A O 1
ATOM 9811 N N . VAL C 1 291 ? 21.81600 89.23300 2.49100 1.000 40.62529 291 VAL A N 1
ATOM 9812 C CA . VAL C 1 291 ? 20.88700 90.17300 3.10700 1.000 40.61053 291 VAL A CA 1
ATOM 9813 C C . VAL C 1 291 ? 19.60700 89.40200 3.39800 1.000 40.02921 291 VAL A C 1
ATOM 9814 O O . VAL C 1 291 ? 18.78300 89.18500 2.50000 1.000 56.30671 291 VAL A O 1
ATOM 9818 N N . ASN C 1 292 ? 19.44600 88.97400 4.65000 1.000 39.64952 292 ASN A N 1
ATOM 9819 C CA . ASN C 1 292 ? 18.25900 88.24500 5.10300 1.000 42.85261 292 ASN A CA 1
ATOM 9820 C C . ASN C 1 292 ? 18.04400 86.96100 4.29900 1.000 38.81498 292 ASN A C 1
ATOM 9821 O O . ASN C 1 292 ? 16.93600 86.65200 3.85900 1.000 43.04450 292 ASN A O 1
ATOM 9826 N N . ALA C 1 293 ? 19.12100 86.20300 4.11600 1.000 38.82177 293 ALA A N 1
ATOM 9827 C CA . ALA C 1 293 ? 19.02900 84.93600 3.40400 1.000 38.54785 293 ALA A CA 1
ATOM 9828 C C . ALA C 1 293 ? 18.32400 83.89300 4.26500 1.000 37.99604 293 ALA A C 1
ATOM 9829 O O . ALA C 1 293 ? 18.67400 83.69600 5.43300 1.000 46.60669 293 ALA A O 1
ATOM 9831 N N . ARG C 1 294 ? 17.32700 83.22800 3.68700 1.000 46.56940 294 ARG A N 1
ATOM 9832 C CA . ARG C 1 294 ? 16.54900 82.19900 4.36800 1.000 37.22866 294 ARG A CA 1
ATOM 9833 C C . ARG C 1 294 ? 16.80500 80.85900 3.69200 1.000 37.02675 294 ARG A C 1
ATOM 9834 O O . ARG C 1 294 ? 16.49500 80.69100 2.50800 1.000 43.76285 294 ARG A O 1
ATOM 9842 N N . HIS C 1 295 ? 17.36800 79.91600 4.43900 1.000 36.80659 295 HIS A N 1
ATOM 9843 C CA . HIS C 1 295 ? 17.65700 78.59700 3.89100 1.000 36.63169 295 HIS A CA 1
ATOM 9844 C C . HIS C 1 295 ? 16.35500 77.89200 3.52600 1.000 42.66345 295 HIS A C 1
ATOM 9845 O O . HIS C 1 295 ? 15.47600 77.74400 4.39000 1.000 36.02868 295 HIS A O 1
ATOM 9852 N N . PRO C 1 296 ? 16.18800 77.44700 2.27800 1.000 37.80464 296 PRO A N 1
ATOM 9853 C CA . PRO C 1 296 ? 14.89200 76.88000 1.86700 1.000 36.04233 296 PRO A CA 1
ATOM 9854 C C . PRO C 1 296 ? 14.53500 75.58300 2.57100 1.000 36.74619 296 PRO A C 1
ATOM 9855 O O . PRO C 1 296 ? 13.34500 75.24900 2.64400 1.000 38.57946 296 PRO A O 1
ATOM 9859 N N . LEU C 1 297 ? 15.51400 74.84800 3.10000 1.000 40.26149 297 LEU A N 1
ATOM 9860 C CA . LEU C 1 297 ? 15.23600 73.58600 3.77200 1.000 35.98698 297 LEU A CA 1
ATOM 9861 C C . LEU C 1 297 ? 14.72400 73.76500 5.19400 1.000 35.15749 297 LEU A C 1
ATOM 9862 O O . LEU C 1 297 ? 14.31000 72.77800 5.81100 1.000 43.72545 297 LEU A O 1
ATOM 9867 N N . ILE C 1 298 ? 14.74200 74.97900 5.72300 1.000 36.84431 298 ILE A N 1
ATOM 9868 C CA . ILE C 1 298 ? 14.22100 75.27500 7.05600 1.000 35.11503 298 ILE A CA 1
ATOM 9869 C C . ILE C 1 298 ? 12.78800 75.77300 6.90200 1.000 35.05631 298 ILE A C 1
ATOM 9870 O O . ILE C 1 298 ? 12.54500 76.66300 6.07600 1.000 35.27234 298 ILE A O 1
ATOM 9875 N N . PRO C 1 299 ? 11.82700 75.23700 7.65700 1.000 37.13195 299 PRO A N 1
ATOM 9876 C CA . PRO C 1 299 ? 10.44700 75.72300 7.54300 1.000 34.79805 299 PRO A CA 1
ATOM 9877 C C . PRO C 1 299 ? 10.35400 77.20700 7.86000 1.000 48.06267 299 PRO A C 1
ATOM 9878 O O . PRO C 1 299 ? 11.12300 77.74600 8.66100 1.000 54.61381 299 PRO A O 1
ATOM 9882 N N . LYS C 1 300 ? 9.39000 77.87000 7.21500 1.000 40.85691 300 LYS A N 1
ATOM 9883 C CA . LYS C 1 300 ? 9.23600 79.31100 7.39300 1.000 51.15009 300 LYS A CA 1
ATOM 9884 C C . LYS C 1 300 ? 8.87900 79.66800 8.83200 1.000 45.49811 300 LYS A C 1
ATOM 9885 O O . LYS C 1 300 ? 9.20600 80.76500 9.29900 1.000 49.14183 300 LYS A O 1
ATOM 9891 N N . GLU C 1 301 ? 8.22300 78.75800 9.55200 1.000 44.77309 301 GLU A N 1
ATOM 9892 C CA . GLU C 1 301 ? 7.85000 79.01800 10.93500 1.000 47.26239 301 GLU A CA 1
ATOM 9893 C C . GLU C 1 301 ? 9.04200 79.01500 11.88200 1.000 44.42153 301 GLU A C 1
ATOM 9894 O O . GLU C 1 301 ? 8.90000 79.47300 13.02100 1.000 45.73352 301 GLU A O 1
ATOM 9900 N N . ARG C 1 302 ? 10.20400 78.51500 11.44800 1.000 44.09823 302 ARG A N 1
ATOM 9901 C CA . ARG C 1 302 ? 11.40100 78.48900 12.28000 1.000 43.37691 302 ARG A CA 1
ATOM 9902 C C . ARG C 1 302 ? 12.57900 79.25600 11.70300 1.000 43.57721 302 ARG A C 1
ATOM 9903 O O . ARG C 1 302 ? 13.50100 79.58500 12.45900 1.000 38.06579 302 ARG A O 1
ATOM 9911 N N . VAL C 1 303 ? 12.59300 79.53200 10.39700 1.000 38.45910 303 VAL A N 1
ATOM 9912 C CA . VAL C 1 303 ? 13.79000 80.07300 9.76500 1.000 35.75150 303 VAL A CA 1
ATOM 9913 C C . VAL C 1 303 ? 14.06300 81.48200 10.27600 1.000 41.90998 303 VAL A C 1
ATOM 9914 O O . VAL C 1 303 ? 13.14000 82.27700 10.50700 1.000 43.39408 303 VAL A O 1
ATOM 9918 N N . VAL C 1 304 ? 15.34000 81.78400 10.48400 1.000 38.19879 304 VAL A N 1
ATOM 9919 C CA . VAL C 1 304 ? 15.80100 83.11700 10.84600 1.000 36.56306 304 VAL A CA 1
ATOM 9920 C C . VAL C 1 304 ? 16.69600 83.60800 9.71600 1.000 36.93479 304 VAL A C 1
ATOM 9921 O O . VAL C 1 304 ? 17.66400 82.92800 9.36800 1.000 36.95524 304 VAL A O 1
ATOM 9925 N N . PRO C 1 305 ? 16.40900 84.75900 9.11100 1.000 37.26366 305 PRO A N 1
ATOM 9926 C CA . PRO C 1 305 ? 17.22400 85.23000 7.98400 1.000 37.65544 305 PRO A CA 1
ATOM 9927 C C . PRO C 1 305 ? 18.65500 85.52600 8.40600 1.000 37.91499 305 PRO A C 1
ATOM 9928 O O . PRO C 1 305 ? 18.90700 86.04000 9.49800 1.000 41.78091 305 PRO A O 1
ATOM 9932 N N . ILE C 1 306 ? 19.59300 85.20100 7.51800 1.000 45.70412 306 ILE A N 1
ATOM 9933 C CA . ILE C 1 306 ? 21.02500 85.32600 7.78400 1.000 38.40744 306 ILE A CA 1
ATOM 9934 C C . ILE C 1 306 ? 21.55100 86.57300 7.08700 1.000 45.56510 306 ILE A C 1
ATOM 9935 O O . ILE C 1 306 ? 21.26600 86.80200 5.90400 1.000 47.63941 306 ILE A O 1
ATOM 9940 N N . ASN C 1 307 ? 22.31500 87.37900 7.81700 1.000 43.19710 307 ASN A N 1
ATOM 9941 C CA . ASN C 1 307 ? 22.99400 88.54300 7.26600 1.000 42.15431 307 ASN A CA 1
ATOM 9942 C C . ASN C 1 307 ? 24.49400 88.37600 7.46100 1.000 43.12377 307 ASN A C 1
ATOM 9943 O O . ASN C 1 307 ? 24.94900 88.02800 8.55600 1.000 41.81882 307 ASN A O 1
ATOM 9948 N N . LEU C 1 308 ? 25.25500 88.62200 6.39700 1.000 40.61556 308 LEU A N 1
ATOM 9949 C CA . LEU C 1 308 ? 26.67600 88.30300 6.36100 1.000 40.93186 308 LEU A CA 1
ATOM 9950 C C . LEU C 1 308 ? 27.32100 88.97500 5.15600 1.000 47.07495 308 LEU A C 1
ATOM 9951 O O . LEU C 1 308 ? 26.78600 88.90600 4.04500 1.000 57.29378 308 LEU A O 1
ATOM 9956 N N . GLU C 1 309 ? 28.46700 89.62200 5.35600 1.000 42.09026 309 GLU A N 1
ATOM 9957 C CA . GLU C 1 309 ? 29.21500 90.20600 4.25100 1.000 47.33478 309 GLU A CA 1
ATOM 9958 C C . GLU C 1 309 ? 30.69500 89.90000 4.41200 1.000 43.13813 309 GLU A C 1
ATOM 9959 O O . GLU C 1 309 ? 31.26900 90.13200 5.48000 1.000 61.36221 309 GLU A O 1
ATOM 9965 N N . LEU C 1 310 ? 31.30200 89.38100 3.35000 1.000 53.98213 310 LEU A N 1
ATOM 9966 C CA . LEU C 1 310 ? 32.74700 89.23900 3.29000 1.000 43.94615 310 LEU A CA 1
ATOM 9967 C C . LEU C 1 310 ? 33.33700 90.48200 2.63800 1.000 53.44649 310 LEU A C 1
ATOM 9968 O O . LEU C 1 310 ? 32.99200 90.78600 1.48900 1.000 70.10652 310 LEU A O 1
ATOM 9973 N N . PRO C 1 311 ? 34.18900 91.23600 3.32600 1.000 61.42969 311 PRO A N 1
ATOM 9974 C CA . PRO C 1 311 ? 34.77300 92.44500 2.72500 1.000 56.47149 311 PRO A CA 1
ATOM 9975 C C . PRO C 1 311 ? 35.68500 92.09400 1.56200 1.000 65.17283 311 PRO A C 1
ATOM 9976 O O . PRO C 1 311 ? 36.14900 90.94900 1.44800 1.000 50.69685 311 PRO A O 1
ATOM 9980 N N . PRO C 1 312 ? 35.96600 93.05400 0.67400 1.000 60.57984 312 PRO A N 1
ATOM 9981 C CA . PRO C 1 312 ? 36.79000 92.73400 -0.50400 1.000 68.01490 312 PRO A CA 1
ATOM 9982 C C . PRO C 1 312 ? 38.24500 92.44900 -0.17200 1.000 67.72869 312 PRO A C 1
ATOM 9983 O O . PRO C 1 312 ? 38.90900 91.73100 -0.93000 1.000 75.64892 312 PRO A O 1
ATOM 9987 N N . ASN C 1 313 ? 38.76500 92.99100 0.92800 1.000 66.23777 313 ASN A N 1
ATOM 9988 C CA . ASN C 1 313 ? 40.13100 92.70300 1.34600 1.000 78.36007 313 ASN A CA 1
ATOM 9989 C C . ASN C 1 313 ? 40.26000 91.36300 2.06200 1.000 76.74524 313 ASN A C 1
ATOM 9990 O O . ASN C 1 313 ? 41.37900 90.97200 2.41200 1.000 76.92382 313 ASN A O 1
ATOM 9995 N N . LYS C 1 314 ? 39.15900 90.65100 2.27700 1.000 58.27184 314 LYS A N 1
ATOM 9996 C CA . LYS C 1 314 ? 39.15500 89.42300 3.05400 1.000 60.28082 314 LYS A CA 1
ATOM 9997 C C . LYS C 1 314 ? 38.95000 88.21400 2.15200 1.000 53.94227 314 LYS A C 1
ATOM 9998 O O . LYS C 1 314 ? 38.22300 88.27200 1.15500 1.000 61.47893 314 LYS A O 1
ATOM 10004 N N . ARG C 1 315 ? 39.59500 87.11000 2.52400 1.000 54.46205 315 ARG A N 1
ATOM 10005 C CA . ARG C 1 315 ? 39.46100 85.85100 1.81000 1.000 51.44925 315 ARG A CA 1
ATOM 10006 C C . ARG C 1 315 ? 38.94100 84.71400 2.67400 1.000 53.13511 315 ARG A C 1
ATOM 10007 O O . ARG C 1 315 ? 38.60200 83.65500 2.13100 1.000 60.38031 315 ARG A O 1
ATOM 10015 N N . GLY C 1 316 ? 38.86100 84.89500 3.98100 1.000 55.76728 316 GLY A N 1
ATOM 10016 C CA . GLY C 1 316 ? 38.48900 83.81400 4.87800 1.000 44.55156 316 GLY A CA 1
ATOM 10017 C C . GLY C 1 316 ? 37.46500 84.24200 5.90300 1.000 43.95935 316 GLY A C 1
ATOM 10018 O O . GLY C 1 316 ? 37.52800 85.34700 6.44200 1.000 53.57641 316 GLY A O 1
ATOM 10019 N N . PHE C 1 317 ? 36.52500 83.34400 6.17700 1.000 43.25410 317 PHE A N 1
ATOM 10020 C CA . PHE C 1 317 ? 35.45300 83.58300 7.13600 1.000 42.65228 317 PHE A CA 1
ATOM 10021 C C . PHE C 1 317 ? 35.45400 82.42100 8.11900 1.000 51.67360 317 PHE A C 1
ATOM 10022 O O . PHE C 1 317 ? 35.13600 81.28700 7.74600 1.000 42.64041 317 PHE A O 1
ATOM 10030 N N . ILE C 1 318 ? 35.83500 82.69200 9.36300 1.000 42.16334 318 ILE A N 1
ATOM 10031 C CA . ILE C 1 318 ? 35.93100 81.66900 10.39800 1.000 46.25068 318 ILE A CA 1
ATOM 10032 C C . ILE C 1 318 ? 34.73600 81.83900 11.32900 1.000 46.61072 318 ILE A C 1
ATOM 10033 O O . ILE C 1 318 ? 34.61100 82.86400 12.01200 1.000 46.32037 318 ILE A O 1
ATOM 10038 N N . ILE C 1 319 ? 33.86200 80.83400 11.35500 1.000 43.46249 319 ILE A N 1
ATOM 10039 C CA . ILE C 1 319 ? 32.62200 80.86600 12.12200 1.000 43.71070 319 ILE A CA 1
ATOM 10040 C C . ILE C 1 319 ? 32.77500 79.96200 13.33100 1.000 44.69396 319 ILE A C 1
ATOM 10041 O O . ILE C 1 319 ? 32.98900 78.75200 13.18800 1.000 47.43684 319 ILE A O 1
ATOM 10046 N N . THR C 1 320 ? 32.62800 80.54000 14.51300 1.000 39.55954 320 THR A N 1
ATOM 10047 C CA . THR C 1 320 ? 32.59800 79.79500 15.75900 1.000 39.21696 320 THR A CA 1
ATOM 10048 C C . THR C 1 320 ? 31.28400 80.07800 16.47900 1.000 38.71332 320 THR A C 1
ATOM 10049 O O . THR C 1 320 ? 30.41500 80.79200 15.97600 1.000 45.05691 320 THR A O 1
ATOM 10053 N N . GLY C 1 321 ? 31.13100 79.49500 17.66300 1.000 48.05690 321 GLY A N 1
ATOM 10054 C CA . GLY C 1 321 ? 29.93900 79.71300 18.44300 1.000 37.94893 321 GLY A CA 1
ATOM 10055 C C . GLY C 1 321 ? 29.36500 78.44100 19.02900 1.000 41.48961 321 GLY A C 1
ATOM 10056 O O . GLY C 1 321 ? 29.96700 77.36400 18.96100 1.000 37.51826 321 GLY A O 1
ATOM 10057 N N . PRO C 1 322 ? 28.16900 78.54900 19.60800 1.000 37.10099 322 PRO A N 1
ATOM 10058 C CA . PRO C 1 322 ? 27.60200 77.41800 20.35100 1.000 40.09105 322 PRO A CA 1
ATOM 10059 C C . PRO C 1 322 ? 27.31800 76.22500 19.45400 1.000 42.94222 322 PRO A C 1
ATOM 10060 O O . PRO C 1 322 ? 27.09700 76.36000 18.24800 1.000 48.03941 322 PRO A O 1
ATOM 10064 N N . ASN C 1 323 ? 27.33300 75.04200 20.06500 1.000 36.34136 323 ASN A N 1
ATOM 10065 C CA . ASN C 1 323 ? 26.75700 73.87400 19.42100 1.000 36.12263 323 ASN A CA 1
ATOM 10066 C C . ASN C 1 323 ? 25.27600 74.11200 19.16800 1.000 45.75279 323 ASN A C 1
ATOM 10067 O O . ASN C 1 323 ? 24.60300 74.81400 19.92900 1.000 35.66641 323 ASN A O 1
ATOM 10072 N N . MET C 1 324 ? 24.77200 73.51900 18.08300 1.000 38.75807 324 MET A N 1
ATOM 10073 C CA . MET C 1 324 ? 23.39700 73.71700 17.63400 1.000 35.82361 324 MET A CA 1
ATOM 10074 C C . MET C 1 324 ? 23.09800 75.18300 17.34100 1.000 35.62977 324 MET A C 1
ATOM 10075 O O . MET C 1 324 ? 21.93800 75.60600 17.39400 1.000 35.44780 324 MET A O 1
ATOM 10080 N N . GLY C 1 325 ? 24.12800 75.96700 17.03000 1.000 35.99380 325 GLY A N 1
ATOM 10081 C CA . GLY C 1 325 ? 24.00700 77.39700 16.84200 1.000 41.11186 325 GLY A CA 1
ATOM 10082 C C . GLY C 1 325 ? 23.97300 77.87300 15.40400 1.000 46.45731 325 GLY A C 1
ATOM 10083 O O . GLY C 1 325 ? 23.98800 79.08800 15.17200 1.000 36.66960 325 GLY A O 1
ATOM 10084 N N . GLY C 1 326 ? 23.93400 76.96600 14.43200 1.000 36.38063 326 GLY A N 1
ATOM 10085 C CA . GLY C 1 326 ? 23.84700 77.35700 13.04200 1.000 36.58511 326 GLY A CA 1
ATOM 10086 C C . GLY C 1 326 ? 25.15900 77.67100 12.36100 1.000 40.60773 326 GLY A C 1
ATOM 10087 O O . GLY C 1 326 ? 25.15100 78.35500 11.33200 1.000 37.30020 326 GLY A O 1
ATOM 10088 N N . LYS C 1 327 ? 26.28900 77.20000 12.89700 1.000 37.19918 327 LYS A N 1
ATOM 10089 C CA . LYS C 1 327 ? 27.56900 77.42800 12.23100 1.000 37.68780 327 LYS A CA 1
ATOM 10090 C C . LYS C 1 327 ? 27.60100 76.75600 10.86400 1.000 48.78201 327 LYS A C 1
ATOM 10091 O O . LYS C 1 327 ? 27.90500 77.39400 9.84900 1.000 43.94691 327 LYS A O 1
ATOM 10097 N N . THR C 1 328 ? 27.28800 75.45900 10.82000 1.000 37.47106 328 THR A N 1
ATOM 10098 C CA . THR C 1 328 ? 27.36400 74.72100 9.56400 1.000 45.29731 328 THR A CA 1
ATOM 10099 C C . THR C 1 328 ? 26.30200 75.19000 8.57500 1.000 43.28929 328 THR A C 1
ATOM 10100 O O . THR C 1 328 ? 26.58600 75.35200 7.38400 1.000 37.70629 328 THR A O 1
ATOM 10104 N N . VAL C 1 329 ? 25.07500 75.41700 9.04700 1.000 37.06442 329 VAL A N 1
ATOM 10105 C CA . VAL C 1 329 ? 24.01000 75.85600 8.15000 1.000 36.96896 329 VAL A CA 1
ATOM 10106 C C . VAL C 1 329 ? 24.36300 77.19800 7.52300 1.000 49.20980 329 VAL A C 1
ATOM 10107 O O . VAL C 1 329 ? 24.13500 77.42000 6.32700 1.000 37.52868 329 VAL A O 1
ATOM 10111 N N . THR C 1 330 ? 24.94100 78.10500 8.31400 1.000 37.60328 330 THR A N 1
ATOM 10112 C CA . THR C 1 330 ? 25.35300 79.40100 7.78300 1.000 39.63540 330 THR A CA 1
ATOM 10113 C C . THR C 1 330 ? 26.41100 79.23600 6.69900 1.000 40.49799 330 THR A C 1
ATOM 10114 O O . THR C 1 330 ? 26.30200 79.81800 5.61400 1.000 45.29036 330 THR A O 1
ATOM 10118 N N . VAL C 1 331 ? 27.43800 78.43100 6.97200 1.000 38.58993 331 VAL A N 1
ATOM 10119 C CA . VAL C 1 331 ? 28.47000 78.19400 5.96900 1.000 39.03082 331 VAL A CA 1
ATOM 10120 C C . VAL C 1 331 ? 27.89700 77.42300 4.78200 1.000 52.38841 331 VAL A C 1
ATOM 10121 O O . VAL C 1 331 ? 28.36200 77.58200 3.64500 1.000 39.24623 331 VAL A O 1
ATOM 10125 N N . LYS C 1 332 ? 26.87000 76.59900 5.01200 1.000 44.92802 332 LYS A N 1
ATOM 10126 C CA . LYS C 1 332 ? 26.21500 75.91100 3.90700 1.000 43.06022 332 LYS A CA 1
ATOM 10127 C C . LYS C 1 332 ? 25.43300 76.88300 3.03600 1.000 46.52523 332 LYS A C 1
ATOM 10128 O O . LYS C 1 332 ? 25.26500 76.64000 1.83700 1.000 51.48468 332 LYS A O 1
ATOM 10134 N N . THR C 1 333 ? 24.95100 77.98300 3.61900 1.000 38.26038 333 THR A N 1
ATOM 10135 C CA . THR C 1 333 ? 24.12300 78.91400 2.86100 1.000 38.33895 333 THR A CA 1
ATOM 10136 C C . THR C 1 333 ? 24.93700 79.63700 1.79600 1.000 48.69481 333 THR A C 1
ATOM 10137 O O . THR C 1 333 ? 24.47900 79.79300 0.65800 1.000 38.99055 333 THR A O 1
ATOM 10141 N N . VAL C 1 334 ? 26.15200 80.07100 2.14100 1.000 41.07719 334 VAL A N 1
ATOM 10142 C CA . VAL C 1 334 ? 26.99600 80.76700 1.17400 1.000 46.04529 334 VAL A CA 1
ATOM 10143 C C . VAL C 1 334 ? 27.31800 79.85500 -0.00400 1.000 44.07012 334 VAL A C 1
ATOM 10144 O O . VAL C 1 334 ? 27.22700 80.26400 -1.16800 1.000 49.20655 334 VAL A O 1
ATOM 10148 N N . GLY C 1 335 ? 27.68200 78.60300 0.27700 1.000 39.79785 335 GLY A N 1
ATOM 10149 C CA . GLY C 1 335 ? 27.99400 77.68000 -0.80000 1.000 39.88997 335 GLY A CA 1
ATOM 10150 C C . GLY C 1 335 ? 26.77500 77.30400 -1.62000 1.000 49.65761 335 GLY A C 1
ATOM 10151 O O . GLY C 1 335 ? 26.84800 77.20900 -2.84900 1.000 40.52858 335 GLY A O 1
ATOM 10152 N N . LEU C 1 336 ? 25.63900 77.09000 -0.95600 1.000 43.51281 336 LEU A N 1
ATOM 10153 C CA . LEU C 1 336 ? 24.43000 76.69600 -1.67100 1.000 38.65751 336 LEU A CA 1
ATOM 10154 C C . LEU C 1 336 ? 23.90000 77.84000 -2.52600 1.000 46.72689 336 LEU A C 1
ATOM 10155 O O . LEU C 1 336 ? 23.57900 77.64900 -3.70500 1.000 45.78050 336 LEU A O 1
ATOM 10160 N N . PHE C 1 337 ? 23.80200 79.04100 -1.94900 1.000 39.04350 337 PHE A N 1
ATOM 10161 C CA . PHE C 1 337 ? 23.28300 80.17800 -2.70400 1.000 41.73189 337 PHE A CA 1
ATOM 10162 C C . PHE C 1 337 ? 24.19300 80.53600 -3.87000 1.000 47.47011 337 PHE A C 1
ATOM 10163 O O . PHE C 1 337 ? 23.71600 81.01900 -4.90300 1.000 49.32979 337 PHE A O 1
ATOM 10171 N N . THR C 1 338 ? 25.50000 80.30100 -3.73000 1.000 48.03689 338 THR A N 1
ATOM 10172 C CA . THR C 1 338 ? 26.41100 80.49900 -4.85300 1.000 40.75294 338 THR A CA 1
ATOM 10173 C C . THR C 1 338 ? 26.14800 79.47800 -5.95300 1.000 49.43297 338 THR A C 1
ATOM 10174 O O . THR C 1 338 ? 26.05600 79.83000 -7.13500 1.000 58.13247 338 THR A O 1
ATOM 10178 N N . ALA C 1 339 ? 26.02000 78.20200 -5.58000 1.000 48.00398 339 ALA A N 1
ATOM 10179 C CA . ALA C 1 339 ? 25.76800 77.16200 -6.57200 1.000 44.32359 339 ALA A CA 1
ATOM 10180 C C . ALA C 1 339 ? 24.40000 77.33600 -7.22100 1.000 48.15287 339 ALA A C 1
ATOM 10181 O O . ALA C 1 339 ? 24.25300 77.13600 -8.43300 1.000 43.71239 339 ALA A O 1
ATOM 10183 N N . LEU C 1 340 ? 23.38900 77.70800 -6.43100 1.000 43.96313 340 LEU A N 1
ATOM 10184 C CA . LEU C 1 340 ? 22.05500 77.92900 -6.98100 1.000 39.11032 340 LEU A CA 1
ATOM 10185 C C . LEU C 1 340 ? 22.05600 79.08900 -7.96600 1.000 54.68935 340 LEU A C 1
ATOM 10186 O O . LEU C 1 340 ? 21.50800 78.98500 -9.07000 1.000 48.65505 340 LEU A O 1
ATOM 10191 N N . MET C 1 341 ? 22.66500 80.21100 -7.57500 1.000 54.36362 341 MET A N 1
ATOM 10192 C CA . MET C 1 341 ? 22.72200 81.37300 -8.45400 1.000 43.56098 341 MET A CA 1
ATOM 10193 C C . MET C 1 341 ? 23.44800 81.04500 -9.75200 1.000 53.08061 341 MET A C 1
ATOM 10194 O O . MET C 1 341 ? 23.02900 81.47500 -10.83300 1.000 47.92598 341 MET A O 1
ATOM 10199 N N . MET C 1 342 ? 24.54200 80.28400 -9.66400 1.000 47.90554 342 MET A N 1
ATOM 10200 C CA . MET C 1 342 ? 25.26400 79.88200 -10.86300 1.000 41.36123 342 MET A CA 1
ATOM 10201 C C . MET C 1 342 ? 24.44700 78.94100 -11.73800 1.000 56.07904 342 MET A C 1
ATOM 10202 O O . MET C 1 342 ? 24.69800 78.85900 -12.94400 1.000 41.29911 342 MET A O 1
ATOM 10207 N N . SER C 1 343 ? 23.47900 78.23500 -11.15900 1.000 55.30887 343 SER A N 1
ATOM 10208 C CA . SER C 1 343 ? 22.64300 77.29700 -11.89300 1.000 39.99923 343 SER A CA 1
ATOM 10209 C C . SER C 1 343 ? 21.41600 77.95400 -12.51000 1.000 50.20080 343 SER A C 1
ATOM 10210 O O . SER C 1 343 ? 20.62100 77.26200 -13.15500 1.000 53.76378 343 SER A O 1
ATOM 10213 N N . GLY C 1 344 ? 21.23900 79.25900 -12.32900 1.000 40.17009 344 GLY A N 1
ATOM 10214 C CA . GLY C 1 344 ? 20.08500 79.94000 -12.87300 1.000 40.12858 344 GLY A CA 1
ATOM 10215 C C . GLY C 1 344 ? 18.85800 79.91400 -11.99400 1.000 39.62759 344 GLY A C 1
ATOM 10216 O O . GLY C 1 344 ? 17.73700 79.96900 -12.51100 1.000 46.97420 344 GLY A O 1
ATOM 10217 N N . PHE C 1 345 ? 19.02700 79.83600 -10.68100 1.000 49.01892 345 PHE A N 1
ATOM 10218 C CA . PHE C 1 345 ? 17.90300 79.80700 -9.76300 1.000 40.97945 345 PHE A CA 1
ATOM 10219 C C . PHE C 1 345 ? 17.76000 81.14200 -9.04000 1.000 39.19337 345 PHE A C 1
ATOM 10220 O O . PHE C 1 345 ? 18.75900 81.81200 -8.76200 1.000 48.71274 345 PHE A O 1
ATOM 10228 N N . PRO C 1 346 ? 16.53800 81.55600 -8.71700 1.000 38.98602 346 PRO A N 1
ATOM 10229 C CA . PRO C 1 346 ? 16.36400 82.66500 -7.77600 1.000 41.81180 346 PRO A CA 1
ATOM 10230 C C . PRO C 1 346 ? 16.66400 82.19500 -6.36100 1.000 42.48996 346 PRO A C 1
ATOM 10231 O O . PRO C 1 346 ? 16.77400 81.00000 -6.08100 1.000 38.45304 346 PRO A O 1
ATOM 10235 N N . LEU C 1 347 ? 16.80300 83.16000 -5.45200 1.000 48.36189 347 LEU A N 1
ATOM 10236 C CA . LEU C 1 347 ? 17.27600 82.86200 -4.10700 1.000 39.55557 347 LEU A CA 1
ATOM 10237 C C . LEU C 1 347 ? 16.33900 83.45600 -3.06400 1.000 38.59456 347 LEU A C 1
ATOM 10238 O O . LEU C 1 347 ? 15.96400 84.63700 -3.16800 1.000 38.89342 347 LEU A O 1
ATOM 10243 N N . PRO C 1 348 ? 15.94800 82.68500 -2.04000 1.000 38.14740 348 PRO A N 1
ATOM 10244 C CA . PRO C 1 348 ? 15.11600 83.24900 -0.96900 1.000 41.41131 348 PRO A CA 1
ATOM 10245 C C . PRO C 1 348 ? 15.92000 84.17600 -0.07000 1.000 46.01001 348 PRO A C 1
ATOM 10246 O O . PRO C 1 348 ? 16.54700 83.74100 0.90200 1.000 38.11816 348 PRO A O 1
ATOM 10250 N N . CYS C 1 349 ? 15.90600 85.46100 -0.40600 1.000 46.93486 349 CYS A N 1
ATOM 10251 C CA . CYS C 1 349 ? 16.65800 86.48000 0.31100 1.000 42.14679 349 CYS A CA 1
ATOM 10252 C C . CYS C 1 349 ? 16.08200 87.83500 -0.07400 1.000 45.62860 349 CYS A C 1
ATOM 10253 O O . CYS C 1 349 ? 15.17300 87.92900 -0.90200 1.000 54.15095 349 CYS A O 1
ATOM 10256 N N . ASP C 1 350 ? 16.61900 88.88800 0.52900 1.000 48.53206 350 ASP A N 1
ATOM 10257 C CA . ASP C 1 350 ? 16.17800 90.24300 0.24200 1.000 45.39111 350 ASP A CA 1
ATOM 10258 C C . ASP C 1 350 ? 17.07400 90.88500 -0.80900 1.000 59.63754 350 ASP A C 1
ATOM 10259 O O . ASP C 1 350 ? 18.25700 90.55100 -0.93300 1.000 49.14142 350 ASP A O 1
ATOM 10264 N N . GLU C 1 351 ? 16.48700 91.80700 -1.57400 1.000 57.11457 351 GLU A N 1
ATOM 10265 C CA . GLU C 1 351 ? 17.25000 92.57100 -2.55100 1.000 49.85371 351 GLU A CA 1
ATOM 10266 C C . GLU C 1 351 ? 18.42200 93.26800 -1.87300 1.000 63.36417 351 GLU A C 1
ATOM 10267 O O . GLU C 1 351 ? 18.29800 93.79800 -0.76500 1.000 42.08688 351 GLU A O 1
ATOM 10269 N N . GLY C 1 352 ? 19.56900 93.26200 -2.54700 1.000 68.56203 352 GLY A N 1
ATOM 10270 C CA . GLY C 1 352 ? 20.82800 93.66900 -1.95900 1.000 42.83036 352 GLY A CA 1
ATOM 10271 C C . GLY C 1 352 ? 21.80900 92.53200 -1.79200 1.000 47.92458 352 GLY A C 1
ATOM 10272 O O . GLY C 1 352 ? 23.00100 92.78600 -1.58200 1.000 50.79230 352 GLY A O 1
ATOM 10273 N N . THR C 1 353 ? 21.34200 91.28900 -1.88300 1.000 42.04634 353 THR A N 1
ATOM 10274 C CA . THR C 1 353 ? 22.22400 90.13300 -1.81200 1.000 44.63353 353 THR A CA 1
ATOM 10275 C C . THR C 1 353 ? 23.17400 90.12000 -3.00300 1.000 48.44358 353 THR A C 1
ATOM 10276 O O . THR C 1 353 ? 22.75700 90.32500 -4.14600 1.000 57.07099 353 THR A O 1
ATOM 10280 N N . GLU C 1 354 ? 24.45400 89.87700 -2.73400 1.000 43.84791 354 GLU A N 1
ATOM 10281 C CA . GLU C 1 354 ? 25.47800 89.83800 -3.76600 1.000 43.08896 354 GLU A CA 1
ATOM 10282 C C . GLU C 1 354 ? 26.25800 88.53900 -3.65200 1.000 44.02568 354 GLU A C 1
ATOM 10283 O O . GLU C 1 354 ? 26.58800 88.09800 -2.54700 1.000 52.94549 354 GLU A O 1
ATOM 10289 N N . LEU C 1 355 ? 26.55000 87.92700 -4.79700 1.000 49.76984 355 LEU A N 1
ATOM 10290 C CA . LEU C 1 355 ? 27.26200 86.65900 -4.84000 1.000 48.19829 355 LEU A CA 1
ATOM 10291 C C . LEU C 1 355 ? 28.20100 86.65000 -6.03600 1.000 43.43588 355 LEU A C 1
ATOM 10292 O O . LEU C 1 355 ? 27.88600 87.21500 -7.08600 1.000 58.57759 355 LEU A O 1
ATOM 10297 N N . LYS C 1 356 ? 29.35400 86.01100 -5.86800 1.000 50.39870 356 LYS A N 1
ATOM 10298 C CA . LYS C 1 356 ? 30.36800 85.93300 -6.90700 1.000 44.23660 356 LYS A CA 1
ATOM 10299 C C . LYS C 1 356 ? 30.35900 84.55600 -7.55700 1.000 50.56420 356 LYS A C 1
ATOM 10300 O O . LYS C 1 356 ? 30.09700 83.54100 -6.90600 1.000 51.45804 356 LYS A O 1
ATOM 10306 N N . VAL C 1 357 ? 30.63700 84.53300 -8.86000 1.000 59.37820 357 VAL A N 1
ATOM 10307 C CA . VAL C 1 357 ? 30.80100 83.27200 -9.57000 1.000 55.75733 357 VAL A CA 1
ATOM 10308 C C . VAL C 1 357 ? 32.12900 82.64300 -9.17400 1.000 49.74921 357 VAL A C 1
ATOM 10309 O O . VAL C 1 357 ? 33.18200 83.29200 -9.21800 1.000 61.96533 357 VAL A O 1
ATOM 10313 N N . PHE C 1 358 ? 32.08400 81.38100 -8.77100 1.000 44.01958 358 PHE A N 1
ATOM 10314 C CA . PHE C 1 358 ? 33.28800 80.63000 -8.42800 1.000 52.32786 358 PHE A CA 1
ATOM 10315 C C . PHE C 1 358 ? 33.34800 79.38400 -9.29800 1.000 58.82654 358 PHE A C 1
ATOM 10316 O O . PHE C 1 358 ? 32.55200 78.44900 -9.08800 1.000 56.10589 358 PHE A O 1
ATOM 10324 N N . PRO C 1 359 ? 34.24000 79.33000 -10.29100 1.000 58.72190 359 PRO A N 1
ATOM 10325 C CA . PRO C 1 359 ? 34.33300 78.12300 -11.13200 1.000 56.05589 359 PRO A CA 1
ATOM 10326 C C . PRO C 1 359 ? 34.50600 76.83600 -10.34000 1.000 55.15034 359 PRO A C 1
ATOM 10327 O O . PRO C 1 359 ? 33.89300 75.81700 -10.68100 1.000 61.75660 359 PRO A O 1
ATOM 10331 N N . LYS C 1 360 ? 35.31300 76.85300 -9.28600 1.000 51.95170 360 LYS A N 1
ATOM 10332 C CA . LYS C 1 360 ? 35.49900 75.69500 -8.42500 1.000 53.75264 360 LYS A CA 1
ATOM 10333 C C . LYS C 1 360 ? 34.76500 75.92100 -7.11100 1.000 60.66312 360 LYS A C 1
ATOM 10334 O O . LYS C 1 360 ? 34.95600 76.95200 -6.45700 1.000 60.92885 360 LYS A O 1
ATOM 10340 N N . ILE C 1 361 ? 33.92000 74.96500 -6.73600 1.000 52.70564 361 ILE A N 1
ATOM 10341 C CA . ILE C 1 361 ? 33.22200 74.98000 -5.45600 1.000 56.03466 361 ILE A CA 1
ATOM 10342 C C . ILE C 1 361 ? 33.50600 73.65100 -4.77100 1.000 51.89850 361 ILE A C 1
ATOM 10343 O O . ILE C 1 361 ? 33.01900 72.60300 -5.21500 1.000 60.24027 361 ILE A O 1
ATOM 10348 N N . MET C 1 362 ? 34.29800 73.68600 -3.70400 1.000 49.74594 362 MET A N 1
ATOM 10349 C CA . MET C 1 362 ? 34.63600 72.49900 -2.93600 1.000 44.30941 362 MET A CA 1
ATOM 10350 C C . MET C 1 362 ? 34.07700 72.63100 -1.52700 1.000 49.62474 362 MET A C 1
ATOM 10351 O O . MET C 1 362 ? 33.93700 73.73900 -0.99900 1.000 51.65080 362 MET A O 1
ATOM 10356 N N . ALA C 1 363 ? 33.75300 71.49300 -0.91600 1.000 48.41746 363 ALA A N 1
ATOM 10357 C CA . ALA C 1 363 ? 33.10400 71.51500 0.39100 1.000 48.64349 363 ALA A CA 1
ATOM 10358 C C . ALA C 1 363 ? 33.39400 70.21900 1.12900 1.000 54.80977 363 ALA A C 1
ATOM 10359 O O . ALA C 1 363 ? 33.11900 69.13400 0.60600 1.000 55.75079 363 ALA A O 1
ATOM 10361 N N . ASP C 1 364 ? 33.93800 70.33100 2.33800 1.000 56.07873 364 ASP A N 1
ATOM 10362 C CA . ASP C 1 364 ? 34.15500 69.19600 3.23200 1.000 55.51099 364 ASP A CA 1
ATOM 10363 C C . ASP C 1 364 ? 33.16500 69.33500 4.38600 1.000 55.19825 364 ASP A C 1
ATOM 10364 O O . ASP C 1 364 ? 33.45600 69.96500 5.40300 1.000 59.77407 364 ASP A O 1
ATOM 10369 N N . ILE C 1 365 ? 31.98300 68.75100 4.21400 1.000 58.79767 365 ILE A N 1
ATOM 10370 C CA . ILE C 1 365 ? 30.93500 68.76400 5.22700 1.000 50.06486 365 ILE A CA 1
ATOM 10371 C C . ILE C 1 365 ? 30.54800 67.32400 5.52700 1.000 57.29826 365 ILE A C 1
ATOM 10372 O O . ILE C 1 365 ? 30.26100 66.54900 4.60600 1.000 52.93887 365 ILE A O 1
ATOM 10377 N N . GLY C 1 366 ? 30.54200 66.97000 6.80400 1.000 56.53523 366 GLY A N 1
ATOM 10378 C CA . GLY C 1 366 ? 30.14400 65.64600 7.22400 1.000 58.54267 366 GLY A CA 1
ATOM 10379 C C . GLY C 1 366 ? 31.27200 64.63500 7.12300 1.000 63.35241 366 GLY A C 1
ATOM 10380 O O . GLY C 1 366 ? 32.23800 64.79600 6.37800 1.000 69.34491 366 GLY A O 1
ATOM 10381 N N . GLU C 1 367 ? 31.13300 63.56500 7.90100 1.000 56.41014 367 GLU A N 1
ATOM 10382 C CA . GLU C 1 367 ? 32.09900 62.48000 7.93200 1.000 59.11344 367 GLU A CA 1
ATOM 10383 C C . GLU C 1 367 ? 31.45100 61.19200 7.44300 1.000 55.55097 367 GLU A C 1
ATOM 10384 O O . GLU C 1 367 ? 30.22600 61.04300 7.44500 1.000 53.19472 367 GLU A O 1
ATOM 10386 N N . GLU C 1 368 ? 32.29600 60.25500 7.01900 1.000 58.05252 368 GLU A N 1
ATOM 10387 C CA . GLU C 1 368 ? 31.85500 58.94100 6.57400 1.000 58.24155 368 GLU A CA 1
ATOM 10388 C C . GLU C 1 368 ? 32.70300 57.87800 7.25300 1.000 61.49491 368 GLU A C 1
ATOM 10389 O O . GLU C 1 368 ? 33.93500 57.92300 7.18100 1.000 67.77623 368 GLU A O 1
ATOM 10391 N N . GLN C 1 369 ? 32.04600 56.93300 7.91800 1.000 59.86035 369 GLN A N 1
ATOM 10392 C CA . GLN C 1 369 ? 32.71800 55.79600 8.53600 1.000 59.53796 369 GLN A CA 1
ATOM 10393 C C . GLN C 1 369 ? 32.47800 54.57000 7.66400 1.000 64.22415 369 GLN A C 1
ATOM 10394 O O . GLN C 1 369 ? 31.35500 54.05900 7.59700 1.000 72.28027 369 GLN A O 1
ATOM 10400 N N . SER C 1 370 ? 33.52800 54.10600 6.99100 1.000 64.12673 370 SER A N 1
ATOM 10401 C CA . SER C 1 370 ? 33.45100 52.91800 6.15000 1.000 68.50220 370 SER A CA 1
ATOM 10402 C C . SER C 1 370 ? 34.61200 51.99800 6.48700 1.000 60.00556 370 SER A C 1
ATOM 10403 O O . SER C 1 370 ? 35.77800 52.38500 6.34800 1.000 57.00611 370 SER A O 1
ATOM 10406 N N . ILE C 1 371 ? 34.29100 50.78400 6.92800 1.000 54.79966 371 ILE A N 1
ATOM 10407 C CA . ILE C 1 371 ? 35.32300 49.77700 7.13000 1.000 53.78165 371 ILE A CA 1
ATOM 10408 C C . ILE C 1 371 ? 35.81000 49.24500 5.78900 1.000 62.72075 371 ILE A C 1
ATOM 10409 O O . ILE C 1 371 ? 37.01200 49.03000 5.58700 1.000 64.62568 371 ILE A O 1
ATOM 10414 N N . GLU C 1 372 ? 34.88900 49.04900 4.84300 1.000 53.89561 372 GLU A N 1
ATOM 10415 C CA . GLU C 1 372 ? 35.26700 48.49200 3.54800 1.000 64.01767 372 GLU A CA 1
ATOM 10416 C C . GLU C 1 372 ? 36.11500 49.47000 2.74300 1.000 70.07496 372 GLU A C 1
ATOM 10417 O O . GLU C 1 372 ? 37.09900 49.06800 2.11200 1.000 66.99858 372 GLU A O 1
ATOM 10419 N N . GLN C 1 373 ? 35.76300 50.75200 2.75800 1.000 68.21418 373 GLN A N 1
ATOM 10420 C CA . GLN C 1 373 ? 36.45800 51.74500 1.94900 1.000 73.95198 373 GLN A CA 1
ATOM 10421 C C . GLN C 1 373 ? 37.62500 52.39800 2.68200 1.000 73.09330 373 GLN A C 1
ATOM 10422 O O . GLN C 1 373 ? 38.31700 53.23500 2.09100 1.000 81.37161 373 GLN A O 1
ATOM 10424 N N . SER C 1 374 ? 37.85900 52.02700 3.94400 1.000 73.16529 374 SER A N 1
ATOM 10425 C CA . SER C 1 374 ? 38.98300 52.53000 4.73900 1.000 66.26778 374 SER A CA 1
ATOM 10426 C C . SER C 1 374 ? 38.80700 54.01000 5.06800 1.000 66.87709 374 SER A C 1
ATOM 10427 O O . SER C 1 374 ? 39.69100 54.83700 4.83200 1.000 62.70425 374 SER A O 1
ATOM 10429 N N . LEU C 1 375 ? 37.64100 54.34200 5.61900 1.000 59.00557 375 LEU A N 1
ATOM 10430 C CA . LEU C 1 375 ? 37.29300 55.71500 5.96400 1.000 57.29964 375 LEU A CA 1
ATOM 10431 C C . LEU C 1 375 ? 37.06900 55.80900 7.46500 1.000 63.62635 375 LEU A C 1
ATOM 10432 O O . LEU C 1 375 ? 36.15200 55.17600 8.00300 1.000 65.05396 375 LEU A O 1
ATOM 10437 N N . SER C 1 376 ? 37.90300 56.59400 8.13400 1.000 61.94683 376 SER A N 1
ATOM 10438 C CA . SER C 1 376 ? 37.72700 56.93400 9.53700 1.000 58.72222 376 SER A CA 1
ATOM 10439 C C . SER C 1 376 ? 37.23300 58.37000 9.64800 1.000 62.05315 376 SER A C 1
ATOM 10440 O O . SER C 1 376 ? 37.12100 59.08900 8.65100 1.000 53.26044 376 SER A O 1
ATOM 10443 N N . THR C 1 377 ? 36.92300 58.78100 10.88100 1.000 50.59156 377 THR A N 1
ATOM 10444 C CA . THR C 1 377 ? 36.54500 60.17100 11.12000 1.000 42.78910 377 THR A CA 1
ATOM 10445 C C . THR C 1 377 ? 37.59000 61.11200 10.54000 1.000 51.75190 377 THR A C 1
ATOM 10446 O O . THR C 1 377 ? 37.26100 62.07100 9.83300 1.000 54.93448 377 THR A O 1
ATOM 10450 N N . PHE C 1 378 ? 38.86500 60.83000 10.81200 1.000 53.03183 378 PHE A N 1
ATOM 10451 C CA . PHE C 1 378 ? 39.95300 61.62700 10.26000 1.000 55.71414 378 PHE A CA 1
ATOM 10452 C C . PHE C 1 378 ? 40.16600 61.33900 8.77900 1.000 43.39901 378 PHE A C 1
ATOM 10453 O O . PHE C 1 378 ? 40.43000 62.25900 7.99900 1.000 57.78148 378 PHE A O 1
ATOM 10461 N N . SER C 1 379 ? 40.06200 60.07000 8.37700 1.000 51.93601 379 SER A N 1
ATOM 10462 C CA . SER C 1 379 ? 40.29000 59.70900 6.98200 1.000 47.82226 379 SER A CA 1
ATOM 10463 C C . SER C 1 379 ? 39.20000 60.26800 6.07800 1.000 61.59725 379 SER A C 1
ATOM 10464 O O . SER C 1 379 ? 39.48600 60.72000 4.96200 1.000 55.77729 379 SER A O 1
ATOM 10467 N N . SER C 1 380 ? 37.94400 60.23800 6.53900 1.000 64.73254 380 SER A N 1
ATOM 10468 C CA . SER C 1 380 ? 36.84200 60.75300 5.72900 1.000 48.19428 380 SER A CA 1
ATOM 10469 C C . SER C 1 380 ? 37.02700 62.23000 5.41900 1.000 64.13177 380 SER A C 1
ATOM 10470 O O . SER C 1 380 ? 36.88600 62.65000 4.26400 1.000 71.40991 380 SER A O 1
ATOM 10473 N N . HIS C 1 381 ? 37.32500 63.03400 6.43600 1.000 53.77757 381 HIS A N 1
ATOM 10474 C CA . HIS C 1 381 ? 37.67500 64.40900 6.17100 1.000 59.64690 381 HIS A CA 1
ATOM 10475 C C . HIS C 1 381 ? 38.91200 64.37900 5.28400 1.000 60.29410 381 HIS A C 1
ATOM 10476 O O . HIS C 1 381 ? 38.81900 64.68500 4.09600 1.000 69.11787 381 HIS A O 1
ATOM 10483 N N . MET C 1 382 ? 40.07100 64.03900 5.86100 1.000 53.93136 382 MET A N 1
ATOM 10484 C CA . MET C 1 382 ? 41.36000 64.31800 5.22400 1.000 54.08635 382 MET A CA 1
ATOM 10485 C C . MET C 1 382 ? 41.36700 63.98600 3.72800 1.000 59.89679 382 MET A C 1
ATOM 10486 O O . MET C 1 382 ? 41.79100 64.80600 2.90900 1.000 52.24295 382 MET A O 1
ATOM 10491 N N . LYS C 1 383 ? 40.88500 62.79200 3.34900 1.000 66.36252 383 LYS A N 1
ATOM 10492 C CA . LYS C 1 383 ? 40.82900 62.41700 1.93400 1.000 56.66229 383 LYS A CA 1
ATOM 10493 C C . LYS C 1 383 ? 40.13900 63.48000 1.08900 1.000 60.53037 383 LYS A C 1
ATOM 10494 O O . LYS C 1 383 ? 40.51900 63.69700 -0.06600 1.000 69.70311 383 LYS A O 1
ATOM 10496 N N . LYS C 1 384 ? 39.12700 64.15300 1.64600 1.000 53.13852 384 LYS A N 1
ATOM 10497 C CA . LYS C 1 384 ? 38.49800 65.24700 0.92000 1.000 60.93455 384 LYS A CA 1
ATOM 10498 C C . LYS C 1 384 ? 39.34900 66.51300 0.95100 1.000 59.90449 384 LYS A C 1
ATOM 10499 O O . LYS C 1 384 ? 39.46900 67.17800 -0.08400 1.000 61.97231 384 LYS A O 1
ATOM 10505 N N . ILE C 1 385 ? 39.93600 66.88800 2.10400 1.000 63.31031 385 ILE A N 1
ATOM 10506 C CA . ILE C 1 385 ? 40.77700 68.09200 2.10400 1.000 61.44385 385 ILE A CA 1
ATOM 10507 C C . ILE C 1 385 ? 41.96100 67.93000 1.15200 1.000 57.40086 385 ILE A C 1
ATOM 10508 O O . ILE C 1 385 ? 42.37800 68.89800 0.50800 1.000 52.35169 385 ILE A O 1
ATOM 10513 N N . VAL C 1 386 ? 42.52100 66.72000 1.03700 1.000 60.43803 386 VAL A N 1
ATOM 10514 C CA . VAL C 1 386 ? 43.66900 66.52800 0.14500 1.000 61.51723 386 VAL A CA 1
ATOM 10515 C C . VAL C 1 386 ? 43.33500 66.97900 -1.27400 1.000 72.61244 386 VAL A C 1
ATOM 10516 O O . VAL C 1 386 ? 44.05100 67.79300 -1.87400 1.000 69.26013 386 VAL A O 1
ATOM 10520 N N . GLU C 1 387 ? 42.23700 66.45900 -1.83200 1.000 64.80775 387 GLU A N 1
ATOM 10521 C CA . GLU C 1 387 ? 41.84700 66.83900 -3.18800 1.000 67.35245 387 GLU A CA 1
ATOM 10522 C C . GLU C 1 387 ? 41.58500 68.33400 -3.29000 1.000 67.33728 387 GLU A C 1
ATOM 10523 O O . GLU C 1 387 ? 41.93200 68.96400 -4.29500 1.000 65.15095 387 GLU A O 1
ATOM 10529 N N . ILE C 1 388 ? 40.96800 68.91600 -2.25900 1.000 69.83334 388 ILE A N 1
ATOM 10530 C CA . ILE C 1 388 ? 40.62300 70.33400 -2.30200 1.000 55.65219 388 ILE A CA 1
ATOM 10531 C C . ILE C 1 388 ? 41.87900 71.19000 -2.42200 1.000 60.22139 388 ILE A C 1
ATOM 10532 O O . ILE C 1 388 ? 41.89600 72.18600 -3.15400 1.000 52.25828 388 ILE A O 1
ATOM 10537 N N . VAL C 1 389 ? 42.95500 70.80800 -1.72700 1.000 59.11496 389 VAL A N 1
ATOM 10538 C CA . VAL C 1 389 ? 44.21000 71.54500 -1.86100 1.000 62.55032 389 VAL A CA 1
ATOM 10539 C C . VAL C 1 389 ? 44.81300 71.33400 -3.24400 1.000 64.00531 389 VAL A C 1
ATOM 10540 O O . VAL C 1 389 ? 45.31800 72.27700 -3.86500 1.000 64.50155 389 VAL A O 1
ATOM 10544 N N . LYS C 1 390 ? 44.77100 70.09800 -3.74600 1.000 58.98232 390 LYS A N 1
ATOM 10545 C CA . LYS C 1 390 ? 45.39400 69.80100 -5.03300 1.000 70.30731 390 LYS A CA 1
ATOM 10546 C C . LYS C 1 390 ? 44.71800 70.54900 -6.17600 1.000 71.07652 390 LYS A C 1
ATOM 10547 O O . LYS C 1 390 ? 45.37000 70.86900 -7.17700 1.000 76.17336 390 LYS A O 1
ATOM 10549 N N . ASN C 1 391 ? 43.43000 70.84500 -6.02300 1.000 70.01312 391 ASN A N 1
ATOM 10550 C CA . ASN C 1 391 ? 42.68300 71.52300 -7.11100 1.000 67.66807 391 ASN A CA 1
ATOM 10551 C C . ASN C 1 391 ? 42.17200 72.86800 -6.60800 1.000 74.09580 391 ASN A C 1
ATOM 10552 O O . ASN C 1 391 ? 40.97000 73.10900 -6.72600 1.000 79.61781 391 ASN A O 1
ATOM 10557 N N . ALA C 1 392 ? 43.05300 73.70300 -6.06100 1.000 68.85344 392 ALA A N 1
ATOM 10558 C CA . ALA C 1 392 ? 42.58200 74.97500 -5.47000 1.000 59.62556 392 ALA A CA 1
ATOM 10559 C C . ALA C 1 392 ? 43.32500 76.14800 -6.09000 1.000 65.34268 392 ALA A C 1
ATOM 10560 O O . ALA C 1 392 ? 44.51400 75.99800 -6.38600 1.000 69.98205 392 ALA A O 1
ATOM 10562 N N . ASP C 1 393 ? 42.63700 77.27200 -6.23700 1.000 62.88537 393 ASP A N 1
ATOM 10563 C CA . ASP C 1 393 ? 43.25600 78.43000 -6.91900 1.000 66.32589 393 ASP A CA 1
ATOM 10564 C C . ASP C 1 393 ? 42.43200 79.69300 -6.67600 1.000 67.43997 393 ASP A C 1
ATOM 10565 O O . ASP C 1 393 ? 41.67300 79.72300 -5.70500 1.000 71.53098 393 ASP A O 1
ATOM 10570 N N . SER C 1 394 ? 42.56300 80.67400 -7.56200 1.000 73.66482 394 SER A N 1
ATOM 10571 C CA . SER C 1 394 ? 41.85800 81.96900 -7.40900 1.000 78.82847 394 SER A CA 1
ATOM 10572 C C . SER C 1 394 ? 40.37400 81.82400 -7.73100 1.000 77.81642 394 SER A C 1
ATOM 10573 O O . SER C 1 394 ? 39.63100 82.78400 -7.47200 1.000 66.34846 394 SER A O 1
ATOM 10576 N N . ASP C 1 395 ? 39.96300 80.67300 -8.26600 1.000 75.73458 395 ASP A N 1
ATOM 10577 C CA . ASP C 1 395 ? 38.58500 80.50800 -8.69600 1.000 76.87581 395 ASP A CA 1
ATOM 10578 C C . ASP C 1 395 ? 37.81300 79.57100 -7.78300 1.000 66.95700 395 ASP A C 1
ATOM 10579 O O . ASP C 1 395 ? 36.66800 79.21900 -8.08800 1.000 60.18248 395 ASP A O 1
ATOM 10584 N N . SER C 1 396 ? 38.40900 79.17200 -6.66500 1.000 69.02844 396 SER A N 1
ATOM 10585 C CA . SER C 1 396 ? 37.85100 78.15200 -5.79200 1.000 61.05351 396 SER A CA 1
ATOM 10586 C C . SER C 1 396 ? 37.17500 78.79400 -4.58900 1.000 58.52258 396 SER A C 1
ATOM 10587 O O . SER C 1 396 ? 37.76000 79.65900 -3.92800 1.000 59.68758 396 SER A O 1
ATOM 10590 N N . LEU C 1 397 ? 35.94400 78.37500 -4.31900 1.000 57.56080 397 LEU A N 1
ATOM 10591 C CA . LEU C 1 397 ? 35.24500 78.68800 -3.08000 1.000 52.64298 397 LEU A CA 1
ATOM 10592 C C . LEU C 1 397 ? 35.19800 77.41400 -2.24700 1.000 47.29048 397 LEU A C 1
ATOM 10593 O O . LEU C 1 397 ? 34.59100 76.42100 -2.66100 1.000 58.64087 397 LEU A O 1
ATOM 10598 N N . VAL C 1 398 ? 35.84900 77.43900 -1.08800 1.000 56.07854 398 VAL A N 1
ATOM 10599 C CA . VAL C 1 398 ? 36.05600 76.25200 -0.26700 1.000 50.84440 398 VAL A CA 1
ATOM 10600 C C . VAL C 1 398 ? 35.24000 76.38600 1.01100 1.000 50.28471 398 VAL A C 1
ATOM 10601 O O . VAL C 1 398 ? 35.23700 77.44600 1.64800 1.000 44.03147 398 VAL A O 1
ATOM 10605 N N . ILE C 1 399 ? 34.54900 75.31000 1.38200 1.000 50.68150 399 ILE A N 1
ATOM 10606 C CA . ILE C 1 399 ? 33.67500 75.27400 2.55000 1.000 49.39359 399 ILE A CA 1
ATOM 10607 C C . ILE C 1 399 ? 34.09500 74.06800 3.38000 1.000 40.84329 399 ILE A C 1
ATOM 10608 O O . ILE C 1 399 ? 33.71500 72.93400 3.07200 1.000 51.84487 399 ILE A O 1
ATOM 10613 N N . LEU C 1 400 ? 34.87000 74.29900 4.43600 1.000 55.48054 400 LEU A N 1
ATOM 10614 C CA . LEU C 1 400 ? 35.28600 73.23200 5.34100 1.000 50.61025 400 LEU A CA 1
ATOM 10615 C C . LEU C 1 400 ? 34.67800 73.49500 6.71000 1.000 49.12118 400 LEU A C 1
ATOM 10616 O O . LEU C 1 400 ? 35.04200 74.46700 7.37800 1.000 54.10820 400 LEU A O 1
ATOM 10621 N N . ASP C 1 401 ? 33.76100 72.63300 7.13100 1.000 48.90088 401 ASP A N 1
ATOM 10622 C CA . ASP C 1 401 ? 33.15200 72.75500 8.44500 1.000 54.51213 401 ASP A CA 1
ATOM 10623 C C . ASP C 1 401 ? 33.85700 71.83300 9.43300 1.000 52.05675 401 ASP A C 1
ATOM 10624 O O . ASP C 1 401 ? 34.35200 70.76200 9.07100 1.000 45.73789 401 ASP A O 1
ATOM 10629 N N . GLU C 1 402 ? 33.93000 72.28700 10.68700 1.000 53.71488 402 GLU A N 1
ATOM 10630 C CA . GLU C 1 402 ? 34.59500 71.55100 11.76500 1.000 53.67307 402 GLU A CA 1
ATOM 10631 C C . GLU C 1 402 ? 36.04700 71.23300 11.41000 1.000 53.22018 402 GLU A C 1
ATOM 10632 O O . GLU C 1 402 ? 36.53700 70.12800 11.65300 1.000 43.29699 402 GLU A O 1
ATOM 10638 N N . LEU C 1 403 ? 36.74000 72.21400 10.83400 1.000 53.37688 403 LEU A N 1
ATOM 10639 C CA . LEU C 1 403 ? 38.11800 72.01000 10.41300 1.000 51.48083 403 LEU A CA 1
ATOM 10640 C C . LEU C 1 403 ? 39.01700 71.73800 11.61200 1.000 65.43656 403 LEU A C 1
ATOM 10641 O O . LEU C 1 403 ? 38.93400 72.41400 12.64200 1.000 56.18131 403 LEU A O 1
ATOM 10646 N N . GLY C 1 404 ? 39.88500 70.73800 11.46900 1.000 76.18902 404 GLY A N 1
ATOM 10647 C CA . GLY C 1 404 ? 40.81100 70.37000 12.51500 1.000 72.42666 404 GLY A CA 1
ATOM 10648 C C . GLY C 1 404 ? 40.26400 69.40500 13.54300 1.000 73.52263 404 GLY A C 1
ATOM 10649 O O . GLY C 1 404 ? 41.03400 68.91700 14.38200 1.000 80.52410 404 GLY A O 1
ATOM 10650 N N . SER C 1 405 ? 38.96700 69.11700 13.51500 1.000 62.99661 405 SER A N 1
ATOM 10651 C CA . SER C 1 405 ? 38.39600 68.16900 14.45400 1.000 62.37456 405 SER A CA 1
ATOM 10652 C C . SER C 1 405 ? 38.67800 66.73900 14.00000 1.000 51.28266 405 SER A C 1
ATOM 10653 O O . SER C 1 405 ? 39.12200 66.48800 12.87700 1.000 55.02559 405 SER A O 1
ATOM 10656 N N . GLY C 1 406 ? 38.42400 65.79300 14.89900 1.000 53.85485 406 GLY A N 1
ATOM 10657 C CA . GLY C 1 406 ? 38.64000 64.39200 14.61100 1.000 60.23213 406 GLY A CA 1
ATOM 10658 C C . GLY C 1 406 ? 40.00600 63.85900 14.97500 1.000 56.22976 406 GLY A C 1
ATOM 10659 O O . GLY C 1 406 ? 40.32000 62.71600 14.62100 1.000 52.07737 406 GLY A O 1
ATOM 10660 N N . THR C 1 407 ? 40.82600 64.64300 15.66700 1.000 66.54240 407 THR A N 1
ATOM 10661 C CA . THR C 1 407 ? 42.16100 64.21600 16.06500 1.000 53.11655 407 THR A CA 1
ATOM 10662 C C . THR C 1 407 ? 42.57600 65.03300 17.28100 1.000 53.70542 407 THR A C 1
ATOM 10663 O O . THR C 1 407 ? 41.80900 65.85500 17.79000 1.000 52.91807 407 THR A O 1
ATOM 10667 N N . ASP C 1 408 ? 43.80200 64.79200 17.74600 1.000 69.30801 408 ASP A N 1
ATOM 10668 C CA . ASP C 1 408 ? 44.36000 65.48400 18.89700 1.000 54.84763 408 ASP A CA 1
ATOM 10669 C C . ASP C 1 408 ? 44.26500 66.99600 18.69100 1.000 59.45293 408 ASP A C 1
ATOM 10670 O O . ASP C 1 408 ? 44.83000 67.51800 17.71800 1.000 64.54777 408 ASP A O 1
ATOM 10675 N N . PRO C 1 409 ? 43.56100 67.72100 19.56400 1.000 51.75394 409 PRO A N 1
ATOM 10676 C CA . PRO C 1 409 ? 43.32400 69.15400 19.31200 1.000 51.60201 409 PRO A CA 1
ATOM 10677 C C . PRO C 1 409 ? 44.58900 69.98500 19.19500 1.000 53.73033 409 PRO A C 1
ATOM 10678 O O . PRO C 1 409 ? 44.51500 71.12100 18.71200 1.000 56.25266 409 PRO A O 1
ATOM 10682 N N . VAL C 1 410 ? 45.74300 69.46900 19.61300 1.000 50.80357 410 VAL A N 1
ATOM 10683 C CA . VAL C 1 410 ? 46.98200 70.22700 19.49200 1.000 54.49991 410 VAL A CA 1
ATOM 10684 C C . VAL C 1 410 ? 47.42600 70.21500 18.03600 1.000 53.55494 410 VAL A C 1
ATOM 10685 O O . VAL C 1 410 ? 47.45600 71.26000 17.37600 1.000 55.50168 410 VAL A O 1
ATOM 10689 N N . GLU C 1 411 ? 47.76900 69.03400 17.52000 1.000 46.12414 411 GLU A N 1
ATOM 10690 C CA . GLU C 1 411 ? 48.17000 68.94200 16.12200 1.000 57.39968 411 GLU A CA 1
ATOM 10691 C C . GLU C 1 411 ? 46.99800 69.15000 15.17300 1.000 52.36722 411 GLU A C 1
ATOM 10692 O O . GLU C 1 411 ? 47.21300 69.53600 14.01900 1.000 52.72237 411 GLU A O 1
ATOM 10698 N N . GLY C 1 412 ? 45.76800 68.90400 15.63000 1.000 48.32757 412 GLY A N 1
ATOM 10699 C CA . GLY C 1 412 ? 44.61200 69.21200 14.80600 1.000 51.84852 412 GLY A CA 1
ATOM 10700 C C . GLY C 1 412 ? 44.45900 70.70100 14.56700 1.000 64.37741 412 GLY A C 1
ATOM 10701 O O . GLY C 1 412 ? 44.05500 71.12800 13.48100 1.000 55.30837 412 GLY A O 1
ATOM 10702 N N . ALA C 1 413 ? 44.78100 71.51300 15.57500 1.000 51.77591 413 ALA A N 1
ATOM 10703 C CA . ALA C 1 413 ? 44.77500 72.95700 15.37600 1.000 52.69700 413 ALA A CA 1
ATOM 10704 C C . ALA C 1 413 ? 45.89900 73.38500 14.44200 1.000 54.71866 413 ALA A C 1
ATOM 10705 O O . ALA C 1 413 ? 45.70700 74.26500 13.59600 1.000 58.44875 413 ALA A O 1
ATOM 10707 N N . ALA C 1 414 ? 47.07500 72.76500 14.57000 1.000 54.53529 414 ALA A N 1
ATOM 10708 C CA . ALA C 1 414 ? 48.19200 73.09900 13.69100 1.000 50.79524 414 ALA A CA 1
ATOM 10709 C C . ALA C 1 414 ? 47.87700 72.76400 12.23900 1.000 62.68893 414 ALA A C 1
ATOM 10710 O O . ALA C 1 414 ? 48.15200 73.56500 11.33700 1.000 69.99356 414 ALA A O 1
ATOM 10712 N N . LEU C 1 415 ? 47.30400 71.58400 11.99000 1.000 52.32863 415 LEU A N 1
ATOM 10713 C CA . LEU C 1 415 ? 46.96100 71.20900 10.62300 1.000 55.93338 415 LEU A CA 1
ATOM 10714 C C . LEU C 1 415 ? 45.94400 72.17300 10.03100 1.000 52.27553 415 LEU A C 1
ATOM 10715 O O . LEU C 1 415 ? 46.02200 72.51700 8.84600 1.000 58.17802 415 LEU A O 1
ATOM 10720 N N . ALA C 1 416 ? 44.98600 72.62600 10.84300 1.000 44.61526 416 ALA A N 1
ATOM 10721 C CA . ALA C 1 416 ? 44.00100 73.58500 10.35700 1.000 44.28443 416 ALA A CA 1
ATOM 10722 C C . ALA C 1 416 ? 44.66800 74.88200 9.92100 1.000 62.58599 416 ALA A C 1
ATOM 10723 O O . ALA C 1 416 ? 44.32100 75.44800 8.87700 1.000 59.88650 416 ALA A O 1
ATOM 10725 N N . ILE C 1 417 ? 45.63300 75.36500 10.71000 1.000 56.31813 417 ILE A N 1
ATOM 10726 C CA . ILE C 1 417 ? 46.36200 76.57800 10.35100 1.000 56.35147 417 ILE A CA 1
ATOM 10727 C C . ILE C 1 417 ? 47.06900 76.39500 9.01600 1.000 57.44415 417 ILE A C 1
ATOM 10728 O O . ILE C 1 417 ? 46.89100 77.18700 8.08300 1.000 62.39533 417 ILE A O 1
ATOM 10733 N N . ALA C 1 418 ? 47.88100 75.33900 8.90500 1.000 51.52645 418 ALA A N 1
ATOM 10734 C CA . ALA C 1 418 ? 48.64400 75.11700 7.68300 1.000 60.98130 418 ALA A CA 1
ATOM 10735 C C . ALA C 1 418 ? 47.73400 74.89300 6.48300 1.000 60.34844 418 ALA A C 1
ATOM 10736 O O . ALA C 1 418 ? 48.10300 75.23700 5.35400 1.000 64.99778 418 ALA A O 1
ATOM 10738 N N . ILE C 1 419 ? 46.54600 74.32500 6.70200 1.000 57.13507 419 ILE A N 1
ATOM 10739 C CA . ILE C 1 419 ? 45.59800 74.14200 5.60600 1.000 52.93436 419 ILE A CA 1
ATOM 10740 C C . ILE C 1 419 ? 44.96800 75.47600 5.22500 1.000 53.31038 419 ILE A C 1
ATOM 10741 O O . ILE C 1 419 ? 44.89500 75.82900 4.04300 1.000 60.65677 419 ILE A O 1
ATOM 10746 N N . ILE C 1 420 ? 44.50500 76.23700 6.22300 1.000 53.57303 420 ILE A N 1
ATOM 10747 C CA . ILE C 1 420 ? 43.96700 77.57000 5.95900 1.000 55.12608 420 ILE A CA 1
ATOM 10748 C C . ILE C 1 420 ? 45.00100 78.42500 5.24100 1.000 61.00859 420 ILE A C 1
ATOM 10749 O O . ILE C 1 420 ? 44.68000 79.15000 4.29000 1.000 64.46816 420 ILE A O 1
ATOM 10754 N N . GLU C 1 421 ? 46.25800 78.34800 5.68000 1.000 58.84624 421 GLU A N 1
ATOM 10755 C CA . GLU C 1 421 ? 47.32800 79.09500 5.02800 1.000 60.82617 421 GLU A CA 1
ATOM 10756 C C . GLU C 1 421 ? 47.44000 78.70900 3.55800 1.000 59.60663 421 GLU A C 1
ATOM 10757 O O . GLU C 1 421 ? 47.29800 79.55600 2.67000 1.000 70.10682 421 GLU A O 1
ATOM 10763 N N . ASP C 1 422 ? 47.66100 77.41700 3.28800 1.000 52.64517 422 ASP A N 1
ATOM 10764 C CA . ASP C 1 422 ? 47.87000 76.94400 1.92100 1.000 66.58958 422 ASP A CA 1
ATOM 10765 C C . ASP C 1 422 ? 46.73500 77.36200 0.99400 1.000 56.29915 422 ASP A C 1
ATOM 10766 O O . ASP C 1 422 ? 46.97700 77.79000 -0.14100 1.000 62.86489 422 ASP A O 1
ATOM 10771 N N . LEU C 1 423 ? 45.48800 77.25000 1.45900 1.000 51.00932 423 LEU A N 1
ATOM 10772 C CA . LEU C 1 423 ? 44.35700 77.63700 0.62200 1.000 54.96151 423 LEU A CA 1
ATOM 10773 C C . LEU C 1 423 ? 44.37200 79.13200 0.32600 1.000 69.12602 423 LEU A C 1
ATOM 10774 O O . LEU C 1 423 ? 44.00300 79.55400 -0.77700 1.000 76.87927 423 LEU A O 1
ATOM 10779 N N . LEU C 1 424 ? 44.79800 79.94900 1.29400 1.000 58.13782 424 LEU A N 1
ATOM 10780 C CA . LEU C 1 424 ? 44.95200 81.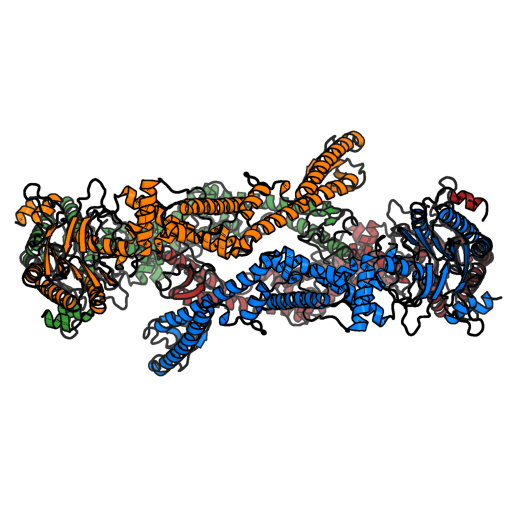37500 1.02700 1.000 61.96386 424 LEU A CA 1
ATOM 10781 C C . LEU C 1 424 ? 46.09200 81.63300 0.05000 1.000 62.26961 424 LEU A C 1
ATOM 10782 O O . LEU C 1 424 ? 45.98100 82.50400 -0.82100 1.000 64.72723 424 LEU A O 1
ATOM 10787 N N . GLU C 1 425 ? 47.19800 80.89200 0.18300 1.000 61.38817 425 GLU A N 1
ATOM 10788 C CA . GLU C 1 425 ? 48.32400 81.08000 -0.72800 1.000 71.31259 425 GLU A CA 1
ATOM 10789 C C . GLU C 1 425 ? 47.92500 80.79100 -2.16900 1.000 63.58420 425 GLU A C 1
ATOM 10790 O O . GLU C 1 425 ? 48.46900 81.39700 -3.10000 1.000 64.18992 425 GLU A O 1
ATOM 10796 N N . LYS C 1 426 ? 46.98200 79.87200 -2.37500 1.000 67.51096 426 LYS A N 1
ATOM 10797 C CA . LYS C 1 426 ? 46.44700 79.61200 -3.70300 1.000 56.93336 426 LYS A CA 1
ATOM 10798 C C . LYS C 1 426 ? 45.46800 80.68400 -4.16000 1.000 67.59404 426 LYS A C 1
ATOM 10799 O O . LYS C 1 426 ? 45.06900 80.67600 -5.33000 1.000 75.35304 426 LYS A O 1
ATOM 10805 N N . GLY C 1 427 ? 45.07700 81.59900 -3.27700 1.000 60.64290 427 GLY A N 1
ATOM 10806 C CA . GLY C 1 427 ? 44.13900 82.64000 -3.64700 1.000 59.98567 427 GLY A CA 1
ATOM 10807 C C . GLY C 1 427 ? 42.68600 82.24200 -3.54200 1.000 65.88129 427 GLY A C 1
ATOM 10808 O O . GLY C 1 427 ? 41.83900 82.82000 -4.23100 1.000 72.84971 427 GLY A O 1
ATOM 10809 N N . ALA C 1 428 ? 42.36600 81.27100 -2.69300 1.000 63.69571 428 ALA A N 1
ATOM 10810 C CA . ALA C 1 428 ? 41.00000 80.79100 -2.58600 1.000 58.71630 428 ALA A CA 1
ATOM 10811 C C . ALA C 1 428 ? 40.18800 81.65800 -1.62800 1.000 55.17841 428 ALA A C 1
ATOM 10812 O O . ALA C 1 428 ? 40.72700 82.36400 -0.77100 1.000 65.84925 428 ALA A O 1
ATOM 10814 N N . THR C 1 429 ? 38.87000 81.60500 -1.79800 1.000 57.05236 429 THR A N 1
ATOM 10815 C CA . THR C 1 429 ? 37.92300 82.18200 -0.85400 1.000 56.36615 429 THR A CA 1
ATOM 10816 C C . THR C 1 429 ? 37.36500 81.04300 -0.00900 1.000 57.98889 429 THR A C 1
ATOM 10817 O O . THR C 1 429 ? 36.81700 80.07600 -0.54900 1.000 54.33002 429 THR A O 1
ATOM 10821 N N . ILE C 1 430 ? 37.51500 81.15000 1.30800 1.000 47.48061 430 ILE A N 1
ATOM 10822 C CA . ILE C 1 430 ? 37.29300 80.02500 2.20800 1.000 54.70894 430 ILE A CA 1
ATOM 10823 C C . ILE C 1 430 ? 36.30900 80.43100 3.29700 1.000 48.17323 430 ILE A C 1
ATOM 10824 O O . ILE C 1 430 ? 36.41400 81.52200 3.87000 1.000 54.36121 430 ILE A O 1
ATOM 10829 N N . PHE C 1 431 ? 35.34300 79.55800 3.56600 1.000 46.20977 431 PHE A N 1
ATOM 10830 C CA . PHE C 1 431 ? 34.38900 79.71700 4.65500 1.000 42.81151 431 PHE A CA 1
ATOM 10831 C C . PHE C 1 431 ? 34.49300 78.47600 5.52800 1.000 43.91393 431 PHE A C 1
ATOM 10832 O O . PHE C 1 431 ? 34.23900 77.36300 5.05800 1.000 61.49424 431 PHE A O 1
ATOM 10840 N N . VAL C 1 432 ? 34.87300 78.65700 6.79000 1.000 48.79722 432 VAL A N 1
ATOM 10841 C CA . VAL C 1 432 ? 35.25400 77.53300 7.63700 1.000 57.44900 432 VAL A CA 1
ATOM 10842 C C . VAL C 1 432 ? 34.64400 77.69500 9.02400 1.000 47.56361 432 VAL A C 1
ATOM 10843 O O . VAL C 1 432 ? 34.64100 78.79300 9.59100 1.000 45.48730 432 VAL A O 1
ATOM 10847 N N . THR C 1 433 ? 34.11800 76.59600 9.56200 1.000 40.21899 433 THR A N 1
ATOM 10848 C CA . THR C 1 433 ? 33.68300 76.52300 10.94900 1.000 53.79210 433 THR A CA 1
ATOM 10849 C C . THR C 1 433 ? 34.69300 75.72600 11.76700 1.000 50.04482 433 THR A C 1
ATOM 10850 O O . THR C 1 433 ? 35.35900 74.82200 11.25500 1.000 40.17358 433 THR A O 1
ATOM 10854 N N . THR C 1 434 ? 34.79900 76.07200 13.05000 1.000 48.96048 434 THR A N 1
ATOM 10855 C CA . THR C 1 434 ? 35.73000 75.40500 13.95100 1.000 40.78649 434 THR A CA 1
ATOM 10856 C C . THR C 1 434 ? 35.30500 75.65300 15.38900 1.000 43.16282 434 THR A C 1
ATOM 10857 O O . THR C 1 434 ? 34.53200 76.57000 15.68200 1.000 41.15401 434 THR A O 1
ATOM 10861 N N . HIS C 1 435 ? 35.82000 74.81400 16.28700 1.000 39.95488 435 HIS A N 1
ATOM 10862 C CA . HIS C 1 435 ? 35.66300 75.03400 17.71800 1.000 54.21849 435 HIS A CA 1
ATOM 10863 C C . HIS C 1 435 ? 36.99200 74.94600 18.45700 1.000 42.40672 435 HIS A C 1
ATOM 10864 O O . HIS C 1 435 ? 36.99900 74.90300 19.69300 1.000 53.52256 435 HIS A O 1
ATOM 10871 N N . LEU C 1 436 ? 38.11100 74.92100 17.73700 1.000 40.33111 436 LEU A N 1
ATOM 10872 C CA . LEU C 1 436 ? 39.43200 74.90000 18.34800 1.000 45.26049 436 LEU A CA 1
ATOM 10873 C C . LEU C 1 436 ? 39.88700 76.32600 18.62800 1.000 49.12386 436 LEU A C 1
ATOM 10874 O O . LEU C 1 436 ? 39.91600 77.16500 17.72100 1.000 52.36429 436 LEU A O 1
ATOM 10879 N N . THR C 1 437 ? 40.23400 76.59500 19.88600 1.000 52.72216 437 THR A N 1
ATOM 10880 C CA . THR C 1 437 ? 40.65600 77.94100 20.26600 1.000 43.16061 437 THR A CA 1
ATOM 10881 C C . THR C 1 437 ? 41.88900 78.43500 19.51100 1.000 42.20528 437 THR A C 1
ATOM 10882 O O . THR C 1 437 ? 41.89500 79.61600 19.11800 1.000 46.85322 437 THR A O 1
ATOM 10886 N N . PRO C 1 438 ? 42.93500 77.63200 19.26600 1.000 45.36128 438 PRO A N 1
ATOM 10887 C CA . PRO C 1 438 ? 44.07600 78.16000 18.49700 1.000 43.41709 438 PRO A CA 1
ATOM 10888 C C . PRO C 1 438 ? 43.69600 78.71400 17.13500 1.000 43.56178 438 PRO A C 1
ATOM 10889 O O . PRO C 1 438 ? 44.40300 79.58900 16.61900 1.000 55.78913 438 PRO A O 1
ATOM 10893 N N . VAL C 1 439 ? 42.60100 78.24200 16.53600 1.000 55.16659 439 VAL A N 1
ATOM 10894 C CA . VAL C 1 439 ? 42.19400 78.76000 15.23300 1.000 47.01907 439 VAL A CA 1
ATOM 10895 C C . VAL C 1 439 ? 41.51900 80.12000 15.37800 1.000 43.05321 439 VAL A C 1
ATOM 10896 O O . VAL C 1 439 ? 41.76700 81.03200 14.58300 1.000 48.52117 439 VAL A O 1
ATOM 10900 N N . LYS C 1 440 ? 40.66800 80.28500 16.39700 1.000 43.41892 440 LYS A N 1
ATOM 10901 C CA . LYS C 1 440 ? 40.04100 81.58400 16.63200 1.000 48.03417 440 LYS A CA 1
ATOM 10902 C C . LYS C 1 440 ? 41.08500 82.66300 16.89500 1.000 59.34217 440 LYS A C 1
ATOM 10903 O O . LYS C 1 440 ? 40.94100 83.80400 16.43900 1.000 50.38855 440 LYS A O 1
ATOM 10909 N N . VAL C 1 441 ? 42.14400 82.32000 17.63200 1.000 57.08745 441 VAL A N 1
ATOM 10910 C CA . VAL C 1 441 ? 43.18900 83.29200 17.93800 1.000 44.86516 441 VAL A CA 1
ATOM 10911 C C . VAL C 1 441 ? 43.94100 83.68600 16.67300 1.000 51.23904 441 VAL A C 1
ATOM 10912 O O . VAL C 1 441 ? 44.26400 84.86200 16.46600 1.000 51.96440 441 VAL A O 1
ATOM 10916 N N . PHE C 1 442 ? 44.22600 82.71100 15.80800 1.000 55.45149 442 PHE A N 1
ATOM 10917 C CA . PHE C 1 442 ? 44.95400 82.99000 14.57400 1.000 57.78294 442 PHE A CA 1
ATOM 10918 C C . PHE C 1 442 ? 44.15900 83.92300 13.66900 1.000 56.10873 442 PHE A C 1
ATOM 10919 O O . PHE C 1 442 ? 44.69900 84.89900 13.13500 1.000 58.16850 442 PHE A O 1
ATOM 10927 N N . ALA C 1 443 ? 42.86600 83.64200 13.49600 1.000 59.03622 443 ALA A N 1
ATOM 10928 C CA . ALA C 1 443 ? 42.01800 84.48600 12.66400 1.000 54.27504 443 ALA A CA 1
ATOM 10929 C C . ALA C 1 443 ? 41.83300 85.88100 13.24700 1.000 65.65249 443 ALA A C 1
ATOM 10930 O O . ALA C 1 443 ? 41.40700 86.78900 12.52400 1.000 77.09593 443 ALA A O 1
ATOM 10932 N N . MET C 1 444 ? 42.14900 86.07300 14.52900 1.000 51.70630 444 MET A N 1
ATOM 10933 C CA . MET C 1 444 ? 41.92800 87.36700 15.16400 1.000 56.72735 444 MET A CA 1
ATOM 10934 C C . MET C 1 444 ? 42.84900 88.44200 14.60300 1.000 57.59680 444 MET A C 1
ATOM 10935 O O . MET C 1 444 ? 42.46200 89.61500 14.54600 1.000 55.41443 444 MET A O 1
ATOM 10940 N N . ASN C 1 445 ? 44.06000 88.07300 14.18500 1.000 57.05478 445 ASN A N 1
ATOM 10941 C CA . ASN C 1 445 ? 45.04300 89.05000 13.73800 1.000 58.84617 445 ASN A CA 1
ATOM 10942 C C . ASN C 1 445 ? 45.54000 88.82900 12.31500 1.000 59.82050 445 ASN A C 1
ATOM 10943 O O . ASN C 1 445 ? 46.41400 89.57800 11.86200 1.000 57.20077 445 ASN A O 1
ATOM 10948 N N . HIS C 1 446 ? 45.01900 87.84200 11.59900 1.000 55.52469 446 HIS A N 1
ATOM 10949 C CA . HIS C 1 446 ? 45.50400 87.62500 10.24200 1.000 56.76860 446 HIS A CA 1
ATOM 10950 C C . HIS C 1 446 ? 44.91600 88.67600 9.30000 1.000 58.05586 446 HIS A C 1
ATOM 10951 O O . HIS C 1 446 ? 43.73300 89.00700 9.40200 1.000 52.38074 446 HIS A O 1
ATOM 10958 N N . PRO C 1 447 ? 45.73500 89.23600 8.40400 1.000 51.96306 447 PRO A N 1
ATOM 10959 C CA . PRO C 1 447 ? 45.21000 90.23800 7.45400 1.000 61.04108 447 PRO A CA 1
ATOM 10960 C C . PRO C 1 447 ? 44.01100 89.77000 6.64400 1.000 61.17384 447 PRO A C 1
ATOM 10961 O O . PRO C 1 447 ? 42.98900 90.46400 6.60500 1.000 60.10118 447 PRO A O 1
ATOM 10965 N N . LEU C 1 448 ? 44.10400 88.61300 5.98900 1.000 66.22389 448 LEU A N 1
ATOM 10966 C CA . LEU C 1 448 ? 43.06900 88.16800 5.06100 1.000 58.13020 448 LEU A CA 1
ATOM 10967 C C . LEU C 1 448 ? 41.89000 87.48300 5.74100 1.000 60.02804 448 LEU A C 1
ATOM 10968 O O . LEU C 1 448 ? 40.91500 87.15500 5.05700 1.000 57.91579 448 LEU A O 1
ATOM 10973 N N . LEU C 1 449 ? 41.94600 87.25500 7.05000 1.000 46.67962 449 LEU A N 1
ATOM 10974 C CA . LEU C 1 449 ? 40.88300 86.55200 7.75400 1.000 49.97646 449 LEU A CA 1
ATOM 10975 C C . LEU C 1 449 ? 39.99700 87.51500 8.53500 1.000 57.34000 449 LEU A C 1
ATOM 10976 O O . LEU C 1 449 ? 40.27300 88.71000 8.65600 1.000 48.66710 449 LEU A O 1
ATOM 10981 N N . LEU C 1 450 ? 38.90600 86.96300 9.06300 1.000 52.19549 450 LEU A N 1
ATOM 10982 C CA . LEU C 1 450 ? 37.95900 87.72600 9.87100 1.000 44.24930 450 LEU A CA 1
ATOM 10983 C C . LEU C 1 450 ? 37.13500 86.73800 10.68000 1.000 53.20563 450 LEU A C 1
ATOM 10984 O O . LEU C 1 450 ? 36.51900 85.83100 10.11200 1.000 53.43058 450 LEU A O 1
ATOM 10989 N N . ASN C 1 451 ? 37.13000 86.90900 11.99800 1.000 50.35939 451 ASN A N 1
ATOM 10990 C CA . ASN C 1 451 ? 36.38100 86.02500 12.87800 1.000 44.83866 451 ASN A CA 1
ATOM 10991 C C . ASN C 1 451 ? 34.90100 86.38500 12.87500 1.000 45.18785 451 ASN A C 1
ATOM 10992 O O . ASN C 1 451 ? 34.53100 87.56000 12.80900 1.000 51.67886 451 ASN A O 1
ATOM 10997 N N . ALA C 1 452 ? 34.05400 85.36300 12.95000 1.000 41.40268 452 ALA A N 1
ATOM 10998 C CA . ALA C 1 452 ? 32.62100 85.55200 13.10500 1.000 40.89255 452 ALA A CA 1
ATOM 10999 C C . ALA C 1 452 ? 32.09100 84.48700 14.05100 1.000 45.81702 452 ALA A C 1
ATOM 11000 O O . ALA C 1 452 ? 32.69000 83.42100 14.21600 1.000 40.22438 452 ALA A O 1
ATOM 11002 N N . SER C 1 453 ? 30.95800 84.78600 14.68000 1.000 39.86510 453 SER A N 1
ATOM 11003 C CA . SER C 1 453 ? 30.39300 83.87200 15.65800 1.000 43.44020 453 SER A CA 1
ATOM 11004 C C . SER C 1 453 ? 28.87700 83.96300 15.63200 1.000 39.17689 453 SER A C 1
ATOM 11005 O O . SER C 1 453 ? 28.30500 85.02900 15.38600 1.000 39.11016 453 SER A O 1
ATOM 11008 N N . MET C 1 454 ? 28.23600 82.82500 15.89000 1.000 41.77435 454 MET A N 1
ATOM 11009 C CA . MET C 1 454 ? 26.78500 82.77400 15.99000 1.000 47.99992 454 MET A CA 1
ATOM 11010 C C . MET C 1 454 ? 26.35900 83.19300 17.39100 1.000 41.67874 454 MET A C 1
ATOM 11011 O O . MET C 1 454 ? 26.93400 82.74000 18.38600 1.000 44.52052 454 MET A O 1
ATOM 11016 N N . GLU C 1 455 ? 25.35000 84.05500 17.46800 1.000 49.31165 455 GLU A N 1
ATOM 11017 C CA . GLU C 1 455 ? 24.95800 84.63700 18.74400 1.000 43.43815 455 GLU A CA 1
ATOM 11018 C C . GLU C 1 455 ? 24.28700 83.59900 19.63500 1.000 39.19086 455 GLU A C 1
ATOM 11019 O O . GLU C 1 455 ? 23.41400 82.84800 19.19100 1.000 50.48445 455 GLU A O 1
ATOM 11025 N N . PHE C 1 456 ? 24.70600 83.55800 20.89400 1.000 55.03031 456 PHE A N 1
ATOM 11026 C CA . PHE C 1 456 ? 24.03000 82.80200 21.93600 1.000 44.81772 456 PHE A CA 1
ATOM 11027 C C . PHE C 1 456 ? 23.46700 83.79200 22.94600 1.000 37.35211 456 PHE A C 1
ATOM 11028 O O . PHE C 1 456 ? 24.19600 84.65500 23.44400 1.000 46.75840 456 PHE A O 1
ATOM 11036 N N . ASP C 1 457 ? 22.17200 83.68300 23.22800 1.000 36.28910 457 ASP A N 1
ATOM 11037 C CA . ASP C 1 457 ? 21.52100 84.60700 24.14700 1.000 37.22305 457 ASP A CA 1
ATOM 11038 C C . ASP C 1 457 ? 21.71000 84.12900 25.58000 1.000 56.61649 457 ASP A C 1
ATOM 11039 O O . ASP C 1 457 ? 21.15000 83.09200 25.96400 1.000 52.99970 457 ASP A O 1
ATOM 11044 N N . PRO C 1 458 ? 22.48600 84.84700 26.40100 1.000 55.12878 458 PRO A N 1
ATOM 11045 C CA . PRO C 1 458 ? 22.66600 84.41600 27.79800 1.000 62.13111 458 PRO A CA 1
ATOM 11046 C C . PRO C 1 458 ? 21.40100 84.52900 28.62400 1.000 61.10223 458 PRO A C 1
ATOM 11047 O O . PRO C 1 458 ? 21.32900 83.93100 29.70300 1.000 59.21307 458 PRO A O 1
ATOM 11051 N N . GLU C 1 459 ? 20.40000 85.27000 28.14800 1.000 70.21268 459 GLU A N 1
ATOM 11052 C CA . GLU C 1 459 ? 19.15000 85.41300 28.88400 1.000 67.60310 459 GLU A CA 1
ATOM 11053 C C . GLU C 1 459 ? 18.25000 84.19700 28.69400 1.000 55.90484 459 GLU A C 1
ATOM 11054 O O . GLU C 1 459 ? 17.81600 83.57800 29.67100 1.000 58.82494 459 GLU A O 1
ATOM 11060 N N . THR C 1 460 ? 17.95600 83.84100 27.44600 1.000 52.16267 460 THR A N 1
ATOM 11061 C CA . THR C 1 460 ? 17.09200 82.70500 27.16200 1.000 55.63369 460 THR A CA 1
ATOM 11062 C C . THR C 1 460 ? 17.84900 81.38900 27.05200 1.000 47.63148 460 THR A C 1
ATOM 11063 O O . THR C 1 460 ? 17.21000 80.34000 26.91100 1.000 42.94309 460 THR A O 1
ATOM 11067 N N . LEU C 1 461 ? 19.18000 81.42100 27.10800 1.000 49.87603 461 LEU A N 1
ATOM 11068 C CA . LEU C 1 461 ? 20.01800 80.22400 27.04000 1.000 54.07072 461 LEU A CA 1
ATOM 11069 C C . LEU C 1 461 ? 19.69900 79.41200 25.78700 1.000 47.66404 461 LEU A C 1
ATOM 11070 O O . LEU C 1 461 ? 19.27500 78.25700 25.84700 1.000 47.70568 461 LEU A O 1
ATOM 11075 N N . SER C 1 462 ? 19.92000 80.04300 24.63700 1.000 53.97380 462 SER A N 1
ATOM 11076 C CA . SER C 1 462 ? 19.53300 79.44500 23.36800 1.000 47.71711 462 SER A CA 1
ATOM 11077 C C . SER C 1 462 ? 20.19900 80.20800 22.23500 1.000 43.08339 462 SER A C 1
ATOM 11078 O O . SER C 1 462 ? 20.41700 81.42100 22.34900 1.000 39.67709 462 SER A O 1
ATOM 11081 N N . PRO C 1 463 ? 20.53400 79.53600 21.13800 1.000 42.56588 463 PRO A N 1
ATOM 11082 C CA . PRO C 1 463 ? 21.05100 80.25200 19.96600 1.000 41.51166 463 PRO A CA 1
ATOM 11083 C C . PRO C 1 463 ? 19.96300 81.07200 19.28900 1.000 35.88930 463 PRO A C 1
ATOM 11084 O O . PRO C 1 463 ? 18.77700 80.73600 19.32900 1.000 35.58124 463 PRO A O 1
ATOM 11088 N N . THR C 1 464 ? 20.38800 82.16100 18.65100 1.000 36.16472 464 THR A N 1
ATOM 11089 C CA . THR C 1 464 ? 19.47900 83.04800 17.94000 1.000 36.28190 464 THR A CA 1
ATOM 11090 C C . THR C 1 464 ? 19.68800 83.03800 16.43200 1.000 47.39845 464 THR A C 1
ATOM 11091 O O . THR C 1 464 ? 18.90500 83.67100 15.71200 1.000 40.97555 464 THR A O 1
ATOM 11095 N N . TYR C 1 465 ? 20.72600 82.35400 15.94400 1.000 42.09110 465 TYR A N 1
ATOM 11096 C CA . TYR C 1 465 ? 21.02100 82.24400 14.51600 1.000 45.24251 465 TYR A CA 1
ATOM 11097 C C . TYR C 1 465 ? 21.29300 83.60700 13.88800 1.000 48.19045 465 TYR A C 1
ATOM 11098 O O . TYR C 1 465 ? 21.06400 83.81300 12.69300 1.000 56.12015 465 TYR A O 1
ATOM 11107 N N . ARG C 1 466 ? 21.78400 84.53900 14.69600 1.000 37.40047 466 ARG A N 1
ATOM 11108 C CA . ARG C 1 466 ? 22.27100 85.82900 14.23100 1.000 37.87658 466 ARG A CA 1
ATOM 11109 C C . ARG C 1 466 ? 23.79200 85.78200 14.15300 1.000 38.20257 466 ARG A C 1
ATOM 11110 O O . ARG C 1 466 ? 24.45300 85.23200 15.03800 1.000 45.47830 466 ARG A O 1
ATOM 11118 N N . VAL C 1 467 ? 24.34000 86.34700 13.08500 1.000 41.29191 467 VAL A N 1
ATOM 11119 C CA . VAL C 1 467 ? 25.77300 86.28400 12.82200 1.000 39.01117 467 VAL A CA 1
ATOM 11120 C C . VAL C 1 467 ? 26.42700 87.53300 13.39100 1.000 47.53075 467 VAL A C 1
ATOM 11121 O O . VAL C 1 467 ? 26.10900 88.65300 12.97800 1.000 39.71682 467 VAL A O 1
ATOM 11125 N N . LEU C 1 468 ? 27.33900 87.33700 14.34300 1.000 58.28091 468 LEU A N 1
ATOM 11126 C CA . LEU C 1 468 ? 28.07600 88.42200 14.98900 1.000 43.36845 468 LEU A CA 1
ATOM 11127 C C . LEU C 1 468 ? 29.44900 88.50900 14.33200 1.000 48.20075 468 LEU A C 1
ATOM 11128 O O . LEU C 1 468 ? 30.34100 87.70600 14.62100 1.000 54.03322 468 LEU A O 1
ATOM 11133 N N . VAL C 1 469 ? 29.61600 89.48900 13.45000 1.000 51.17698 469 VAL A N 1
ATOM 11134 C CA . VAL C 1 469 ? 30.85500 89.64000 12.69400 1.000 55.81725 469 VAL A CA 1
ATOM 11135 C C . VAL C 1 469 ? 31.87500 90.38700 13.54300 1.000 58.31769 469 VAL A C 1
ATOM 11136 O O . VAL C 1 469 ? 31.55600 91.40100 14.17600 1.000 67.88062 469 VAL A O 1
ATOM 11140 N N . GLY C 1 470 ? 33.10800 89.87500 13.57400 1.000 54.73171 470 GLY A N 1
ATOM 11141 C CA . GLY C 1 470 ? 34.20500 90.49600 14.27400 1.000 47.81718 470 GLY A CA 1
ATOM 11142 C C . GLY C 1 470 ? 34.53300 89.87500 15.61900 1.000 58.51081 470 GLY A C 1
ATOM 11143 O O . GLY C 1 470 ? 35.68600 89.95700 16.06200 1.000 65.26885 470 GLY A O 1
ATOM 11144 N N . VAL C 1 471 ? 33.56100 89.26200 16.27700 1.000 52.93789 471 VAL A N 1
ATOM 11145 C CA . VAL C 1 471 ? 33.74000 88.68300 17.60800 1.000 57.47452 471 VAL A CA 1
ATOM 11146 C C . VAL C 1 471 ? 33.70800 87.16400 17.48400 1.000 58.96666 471 VAL A C 1
ATOM 11147 O O . VAL C 1 471 ? 32.83600 86.62900 16.79000 1.000 53.92386 471 VAL A O 1
ATOM 11151 N N . PRO C 1 472 ? 34.62800 86.40300 18.12700 1.000 59.77649 472 PRO A N 1
ATOM 11152 C CA . PRO C 1 472 ? 34.53700 84.95900 18.11200 1.000 57.21834 472 PRO A CA 1
ATOM 11153 C C . PRO C 1 472 ? 33.94800 84.39000 19.39600 1.000 57.71097 472 PRO A C 1
ATOM 11154 O O . PRO C 1 472 ? 33.25300 85.09300 20.08600 1.000 61.85667 472 PRO A O 1
ATOM 11158 N N . GLY C 1 473 ? 34.15800 83.09700 19.62400 1.000 76.88266 473 GLY A N 1
ATOM 11159 C CA . GLY C 1 473 ? 33.78400 82.50400 20.91900 1.000 86.53068 473 GLY A CA 1
ATOM 11160 C C . GLY C 1 473 ? 32.48100 81.75000 20.96400 1.000 64.30017 473 GLY A C 1
ATOM 11161 O O . GLY C 1 473 ? 31.53000 82.19000 20.31700 1.000 75.36162 473 GLY A O 1
ATOM 11162 N N . GLY C 1 474 ? 32.44400 80.68200 21.75400 1.000 42.75958 474 GLY A N 1
ATOM 11163 C CA . GLY C 1 474 ? 31.17900 79.97200 21.96800 1.000 51.91060 474 GLY A CA 1
ATOM 11164 C C . GLY C 1 474 ? 31.33900 78.47800 21.90200 1.000 41.65612 474 GLY A C 1
ATOM 11165 O O . GLY C 1 474 ? 32.39500 78.05400 21.42200 1.000 46.99474 474 GLY A O 1
ATOM 11166 N N . SER C 1 475 ? 30.35000 77.74200 22.38700 1.000 48.72660 475 SER A N 1
ATOM 11167 C CA . SER C 1 475 ? 30.29200 76.26300 22.31600 1.000 37.06863 475 SER A CA 1
ATOM 11168 C C . SER C 1 475 ? 29.17100 75.91900 23.28000 1.000 37.06251 475 SER A C 1
ATOM 11169 O O . SER C 1 475 ? 28.29000 75.14400 22.90700 1.000 41.34044 475 SER A O 1
ATOM 11172 N N . HIS C 1 476 ? 29.18500 76.55500 24.44600 1.000 39.41824 476 HIS A N 1
ATOM 11173 C CA . HIS C 1 476 ? 28.11200 76.37700 25.45800 1.000 36.16012 476 HIS A CA 1
ATOM 11174 C C . HIS C 1 476 ? 27.70500 74.90300 25.54200 1.000 35.89330 476 HIS A C 1
ATOM 11175 O O . HIS C 1 476 ? 26.51900 74.61500 25.74400 1.000 35.73316 476 HIS A O 1
ATOM 11182 N N . ALA C 1 477 ? 28.68300 74.00400 25.48300 1.000 36.06056 477 ALA A N 1
ATOM 11183 C CA . ALA C 1 477 ? 28.41000 72.55500 25.49800 1.000 36.45020 477 ALA A CA 1
ATOM 11184 C C . ALA C 1 477 ? 27.56700 72.15600 26.70400 1.000 44.36806 477 ALA A C 1
ATOM 11185 O O . ALA C 1 477 ? 26.65800 71.33900 26.53500 1.000 42.73069 477 ALA A O 1
ATOM 11187 N N . PHE C 1 478 ? 27.85900 72.71600 27.87000 1.000 35.55415 478 PHE A N 1
ATOM 11188 C CA . PHE C 1 478 ? 27.15300 72.26600 29.08900 1.000 35.27313 478 PHE A CA 1
ATOM 11189 C C . PHE C 1 478 ? 25.69300 72.69600 29.01600 1.000 34.99184 478 PHE A C 1
ATOM 11190 O O . PHE C 1 478 ? 24.80800 71.90600 29.35800 1.000 34.74699 478 PHE A O 1
ATOM 11198 N N . GLN C 1 479 ? 25.45800 73.91300 28.55600 1.000 35.06449 479 GLN A N 1
ATOM 11199 C CA . GLN C 1 479 ? 24.07600 74.45000 28.53100 1.000 36.08856 479 GLN A CA 1
ATOM 11200 C C . GLN C 1 479 ? 23.29200 73.82200 27.37700 1.000 48.67527 479 GLN A C 1
ATOM 11201 O O . GLN C 1 479 ? 22.08100 73.61800 27.53300 1.000 49.64020 479 GLN A O 1
ATOM 11203 N N . ILE C 1 480 ? 23.96200 73.52500 26.27100 1.000 34.89436 480 ILE A N 1
ATOM 11204 C CA . ILE C 1 480 ? 23.27800 72.82600 25.15300 1.000 42.00896 480 ILE A CA 1
ATOM 11205 C C . ILE C 1 480 ? 22.89300 71.42700 25.62800 1.000 39.95666 480 ILE A C 1
ATOM 11206 O O . ILE C 1 480 ? 21.70900 71.09500 25.57300 1.000 40.75015 480 ILE A O 1
ATOM 11208 N N . ALA C 1 481 ? 23.86900 70.65200 26.09100 1.000 42.16161 481 ALA A N 1
ATOM 11209 C CA . ALA C 1 481 ? 23.59800 69.27000 26.53400 1.000 40.02181 481 ALA A CA 1
ATOM 11210 C C . ALA C 1 481 ? 22.49700 69.26900 27.58700 1.000 37.29573 481 ALA A C 1
ATOM 11211 O O . ALA C 1 481 ? 21.77500 68.28200 27.66300 1.000 34.14128 481 ALA A O 1
ATOM 11213 N N . GLU C 1 482 ? 22.37400 70.33500 28.37200 1.000 34.28617 482 GLU A N 1
ATOM 11214 C CA . GLU C 1 482 ? 21.24300 70.33800 29.29400 1.000 39.38924 482 GLU A CA 1
ATOM 11215 C C . GLU C 1 482 ? 19.92500 70.44400 28.53500 1.000 33.93616 482 GLU A C 1
ATOM 11216 O O . GLU C 1 482 ? 18.97000 69.71200 28.82400 1.000 45.68321 482 GLU A O 1
ATOM 11218 N N . LYS C 1 483 ? 19.85500 71.34600 27.55100 1.000 34.01482 483 LYS A N 1
ATOM 11219 C CA . LYS C 1 483 ? 18.62400 71.50000 26.78200 1.000 45.75087 483 LYS A CA 1
ATOM 11220 C C . LYS C 1 483 ? 18.26200 70.21700 26.04600 1.000 40.93574 483 LYS A C 1
ATOM 11221 O O . LYS C 1 483 ? 17.07700 69.91800 25.86600 1.000 40.60051 483 LYS A O 1
ATOM 11223 N N . LEU C 1 484 ? 19.26500 69.44400 25.62500 1.000 34.73296 484 LEU A N 1
ATOM 11224 C CA . LEU C 1 484 ? 19.01800 68.15600 24.99200 1.000 45.14849 484 LEU A CA 1
ATOM 11225 C C . LEU C 1 484 ? 18.57300 67.08800 25.98100 1.000 42.68810 484 LEU A C 1
ATOM 11226 O O . LEU C 1 484 ? 18.19400 65.99300 25.55200 1.000 43.17477 484 LEU A O 1
ATOM 11231 N N . GLY C 1 485 ? 18.68200 67.35300 27.28100 1.000 44.80264 485 GLY A N 1
ATOM 11232 C CA . GLY C 1 485 ? 18.19000 66.40200 28.29400 1.000 36.27873 485 GLY A CA 1
ATOM 11233 C C . GLY C 1 485 ? 19.25200 65.56700 28.98500 1.000 33.72492 485 GLY A C 1
ATOM 11234 O O . GLY C 1 485 ? 18.88000 64.53000 29.52900 1.000 41.87096 485 GLY A O 1
ATOM 11235 N N . LEU C 1 486 ? 20.51400 65.98800 28.98000 1.000 33.88344 486 LEU A N 1
ATOM 11236 C CA . LEU C 1 486 ? 21.54000 65.25300 29.77000 1.000 40.92892 486 LEU A CA 1
ATOM 11237 C C . LEU C 1 486 ? 21.19600 65.34900 31.25900 1.000 36.19741 486 LEU A C 1
ATOM 11238 O O . LEU C 1 486 ? 20.79000 66.43600 31.68300 1.000 33.87073 486 LEU A O 1
ATOM 11243 N N . ASP C 1 487 ? 21.31900 64.24000 31.99200 1.000 48.85508 487 ASP A N 1
ATOM 11244 C CA . ASP C 1 487 ? 21.00600 64.13100 33.44700 1.000 43.17098 487 ASP A CA 1
ATOM 11245 C C . ASP C 1 487 ? 20.89500 65.46400 34.18500 1.000 50.34854 487 ASP A C 1
ATOM 11246 O O . ASP C 1 487 ? 19.73900 65.77600 34.52500 1.000 58.27512 487 ASP A O 1
ATOM 11251 N N . LYS C 1 488 ? 22.01100 66.15600 34.44100 1.000 36.06536 488 LYS A N 1
ATOM 11252 C CA . LYS C 1 488 ? 22.09200 67.41100 35.24700 1.000 50.75133 488 LYS A CA 1
ATOM 11253 C C . LYS C 1 488 ? 23.17200 67.13800 36.29100 1.000 50.73013 488 LYS A C 1
ATOM 11254 O O . LYS C 1 488 ? 24.07400 67.97300 36.43300 1.000 53.32180 488 LYS A O 1
ATOM 11256 N N . ARG C 1 489 ? 23.07800 65.99300 36.96700 1.000 34.12076 489 ARG A N 1
ATOM 11257 C CA . ARG C 1 489 ? 24.14100 65.58800 37.91400 1.000 46.25981 489 ARG A CA 1
ATOM 11258 C C . ARG C 1 489 ? 25.42200 65.38000 37.10700 1.000 44.72457 489 ARG A C 1
ATOM 11259 O O . ARG C 1 489 ? 26.49900 65.67000 37.64000 1.000 35.59396 489 ARG A O 1
ATOM 11267 N N . ILE C 1 490 ? 25.29100 64.93200 35.85600 1.000 37.00578 490 ILE A N 1
ATOM 11268 C CA . ILE C 1 490 ? 26.47200 64.71100 34.97700 1.000 35.12612 490 ILE A CA 1
ATOM 11269 C C . ILE C 1 490 ? 27.04300 66.07700 34.60500 1.000 34.85094 490 ILE A C 1
ATOM 11270 O O . ILE C 1 490 ? 28.26000 66.21000 34.52700 1.000 41.93329 490 ILE A O 1
ATOM 11275 N N . ILE C 1 491 ? 26.17100 67.05200 34.41000 1.000 37.14038 491 ILE A N 1
ATOM 11276 C CA . ILE C 1 491 ? 26.61900 68.42300 34.05400 1.000 39.65972 491 ILE A CA 1
ATOM 11277 C C . ILE C 1 491 ? 27.22800 69.05300 35.30100 1.000 38.24068 491 ILE A C 1
ATOM 11278 O O . ILE C 1 491 ? 28.34500 69.57300 35.21000 1.000 36.34948 491 ILE A O 1
ATOM 11283 N N . GLU C 1 492 ? 26.50800 68.97700 36.41700 1.000 45.57213 492 GLU A N 1
ATOM 11284 C CA . GLU C 1 492 ? 27.02400 69.51300 37.69700 1.000 41.43936 492 GLU A CA 1
ATOM 11285 C C . GLU C 1 492 ? 28.42400 68.94500 37.93500 1.000 34.99486 492 GLU A C 1
ATOM 11286 O O . GLU C 1 492 ? 29.30000 69.71600 38.34600 1.000 46.16805 492 GLU A O 1
ATOM 11288 N N . ASN C 1 493 ? 28.62500 67.66100 37.65200 1.000 35.05974 493 ASN A N 1
ATOM 11289 C CA . ASN C 1 493 ? 29.96400 67.11600 37.84600 1.000 40.32032 493 ASN A CA 1
ATOM 11290 C C . ASN C 1 493 ? 30.92200 67.62000 36.77400 1.000 43.54890 493 ASN A C 1
ATOM 11291 O O . ASN C 1 493 ? 32.10400 67.86200 37.05200 1.000 40.83331 493 ASN A O 1
ATOM 11296 N N . ALA C 1 494 ? 30.42700 67.79500 35.54600 1.000 39.75291 494 ALA A N 1
ATOM 11297 C CA . ALA C 1 494 ? 31.27700 68.28200 34.46600 1.000 35.97393 494 ALA A CA 1
ATOM 11298 C C . ALA C 1 494 ? 31.72300 69.71600 34.71800 1.000 40.15388 494 ALA A C 1
ATOM 11299 O O . ALA C 1 494 ? 32.85700 70.08600 34.39000 1.000 42.04409 494 ALA A O 1
ATOM 11301 N N . ARG C 1 495 ? 30.85300 70.53400 35.30900 1.000 50.13214 495 ARG A N 1
ATOM 11302 C CA . ARG C 1 495 ? 31.18900 71.92100 35.60200 1.000 57.74101 495 ARG A CA 1
ATOM 11303 C C . ARG C 1 495 ? 32.04400 72.08600 36.85300 1.000 58.23834 495 ARG A C 1
ATOM 11304 O O . ARG C 1 495 ? 32.48200 73.20600 37.13500 1.000 72.15312 495 ARG A O 1
ATOM 11312 N N . SER C 1 496 ? 32.29400 71.01600 37.60400 1.000 53.39595 496 SER A N 1
ATOM 11313 C CA . SER C 1 496 ? 33.05800 71.12200 38.84600 1.000 52.84031 496 SER A CA 1
ATOM 11314 C C . SER C 1 496 ? 34.50900 70.68600 38.66800 1.000 48.04326 496 SER A C 1
ATOM 11315 O O . SER C 1 496 ? 35.08700 70.83900 37.59200 1.000 62.58987 496 SER A O 1
ATOM 11318 N N . MET D 1 1 ? 17.36000 53.89600 19.28900 1.000 63.73932 1 MET D N 1
ATOM 11319 C CA . MET D 1 1 ? 17.39800 52.54900 19.84800 1.000 77.62288 1 MET D CA 1
ATOM 11320 C C . MET D 1 1 ? 18.13400 51.58600 18.92400 1.000 77.58612 1 MET D C 1
ATOM 11321 O O . MET D 1 1 ? 18.46300 50.46600 19.31700 1.000 73.24357 1 MET D O 1
ATOM 11323 N N . ASP D 1 2 ? 18.39200 52.02800 17.69300 1.000 93.29044 2 ASP D N 1
ATOM 11324 C CA . ASP D 1 2 ? 19.03700 51.17600 16.69400 1.000 81.03937 2 ASP D CA 1
ATOM 11325 C C . ASP D 1 2 ? 20.55200 51.37300 16.74600 1.000 82.36991 2 ASP D C 1
ATOM 11326 O O . ASP D 1 2 ? 21.17800 51.98300 15.87500 1.000 66.34215 2 ASP D O 1
ATOM 11331 N N . TYR D 1 3 ? 21.13600 50.83000 17.81400 1.000 61.39178 3 TYR D N 1
ATOM 11332 C CA . TYR D 1 3 ? 22.58300 50.76000 17.93600 1.000 42.59929 3 TYR D CA 1
ATOM 11333 C C . TYR D 1 3 ? 23.17800 49.67100 17.05500 1.000 38.08750 3 TYR D C 1
ATOM 11334 O O . TYR D 1 3 ? 24.38600 49.69300 16.79200 1.000 45.96788 3 TYR D O 1
ATOM 11343 N N . LEU D 1 4 ? 22.35700 48.72400 16.59400 1.000 35.48103 4 LEU D N 1
ATOM 11344 C CA . LEU D 1 4 ? 22.85600 47.67100 15.71600 1.000 48.74507 4 LEU D CA 1
ATOM 11345 C C . LEU D 1 4 ? 23.36300 48.24400 14.39900 1.000 49.34942 4 LEU D C 1
ATOM 11346 O O . LEU D 1 4 ? 24.37400 47.77700 13.85900 1.000 44.00667 4 LEU D O 1
ATOM 11351 N N . GLU D 1 5 ? 22.67600 49.26000 13.86600 1.000 53.61576 5 GLU D N 1
ATOM 11352 C CA . GLU D 1 5 ? 23.14000 49.89600 12.63700 1.000 54.67415 5 GLU D CA 1
ATOM 11353 C C . GLU D 1 5 ? 24.47500 50.59900 12.83800 1.000 40.68503 5 GLU D C 1
ATOM 11354 O O . GLU D 1 5 ? 25.30500 50.62000 11.92300 1.000 39.74233 5 GLU D O 1
ATOM 11360 N N . SER D 1 6 ? 24.70300 51.17500 14.02000 1.000 41.01676 6 SER D N 1
ATOM 11361 C CA . SER D 1 6 ? 25.98300 51.82200 14.28400 1.000 42.89571 6 SER D CA 1
ATOM 11362 C C . SER D 1 6 ? 27.12200 50.81100 14.33600 1.000 42.81010 6 SER D C 1
ATOM 11363 O O . SER D 1 6 ? 28.27100 51.15800 14.04000 1.000 47.74885 6 SER D O 1
ATOM 11366 N N . LEU D 1 7 ? 26.82700 49.56600 14.69800 1.000 36.55681 7 LEU D N 1
ATOM 11367 C CA . LEU D 1 7 ? 27.82700 48.51200 14.77100 1.000 42.89109 7 LEU D CA 1
ATOM 11368 C C . LEU D 1 7 ? 27.92500 47.69800 13.48600 1.000 43.49008 7 LEU D C 1
ATOM 11369 O O . LEU D 1 7 ? 28.58700 46.65400 13.48100 1.000 37.52503 7 LEU D O 1
ATOM 11374 N N . ASP D 1 8 ? 27.28600 48.15500 12.40400 1.000 46.13352 8 ASP D N 1
ATOM 11375 C CA . ASP D 1 8 ? 27.26300 47.45400 11.11500 1.000 39.39313 8 ASP D CA 1
ATOM 11376 C C . ASP D 1 8 ? 26.66300 46.05600 11.23700 1.000 43.00984 8 ASP D C 1
ATOM 11377 O O . ASP D 1 8 ? 27.02900 45.14700 10.48900 1.000 44.01809 8 ASP D O 1
ATOM 11382 N N . PHE D 1 9 ? 25.73800 45.87900 12.18100 1.000 41.49029 9 PHE D N 1
ATOM 11383 C CA . PHE D 1 9 ? 25.06500 44.59000 12.33500 1.000 39.63087 9 PHE D CA 1
ATOM 11384 C C . PHE D 1 9 ? 24.31600 44.16900 11.07500 1.000 48.39989 9 PHE D C 1
ATOM 11385 O O . PHE D 1 9 ? 24.58200 43.06300 10.57200 1.000 45.68882 9 PHE D O 1
ATOM 11393 N N . PRO D 1 10 ? 23.40100 44.96800 10.50700 1.000 42.90333 10 PRO D N 1
ATOM 11394 C CA . PRO D 1 10 ? 22.67900 44.49700 9.31300 1.000 43.11793 10 PRO D CA 1
ATOM 11395 C C . PRO D 1 10 ? 23.57500 44.29000 8.10500 1.000 47.91525 10 PRO D C 1
ATOM 11396 O O . PRO D 1 10 ? 23.21900 43.50100 7.22000 1.000 45.95349 10 PRO D O 1
ATOM 11400 N N . LYS D 1 11 ? 24.72400 44.96400 8.03800 1.000 49.88176 11 LYS D N 1
ATOM 11401 C CA . LYS D 1 11 ? 25.61500 44.79500 6.89700 1.000 45.96496 11 LYS D CA 1
ATOM 11402 C C . LYS D 1 11 ? 26.38800 43.48500 6.97000 1.000 53.52437 11 LYS D C 1
ATOM 11403 O O . LYS D 1 11 ? 26.78200 42.94600 5.92900 1.000 50.67854 11 LYS D O 1
ATOM 11409 N N . VAL D 1 12 ? 26.61200 42.96000 8.17500 1.000 51.20803 12 VAL D N 1
ATOM 11410 C CA . VAL D 1 12 ? 27.18600 41.62400 8.29700 1.000 49.13906 12 VAL D CA 1
ATOM 11411 C C . VAL D 1 12 ? 26.13800 40.56600 7.97300 1.000 38.90202 12 VAL D C 1
ATOM 11412 O O . VAL D 1 12 ? 26.44900 39.53300 7.36900 1.000 49.54007 12 VAL D O 1
ATOM 11416 N N . VAL D 1 13 ? 24.88100 40.81300 8.35000 1.000 37.45224 13 VAL D N 1
ATOM 11417 C CA . VAL D 1 13 ? 23.81500 39.86800 8.03800 1.000 43.07241 13 VAL D CA 1
ATOM 11418 C C . VAL D 1 13 ? 23.60600 39.77200 6.52900 1.000 48.03131 13 VAL D C 1
ATOM 11419 O O . VAL D 1 13 ? 23.20000 38.72300 6.01400 1.000 41.37055 13 VAL D O 1
ATOM 11423 N N . GLU D 1 14 ? 23.88500 40.85000 5.79400 1.000 49.97640 14 GLU D N 1
ATOM 11424 C CA . GLU D 1 14 ? 23.81800 40.78100 4.33900 1.000 44.12873 14 GLU D CA 1
ATOM 11425 C C . GLU D 1 14 ? 24.83800 39.79400 3.78500 1.000 47.85445 14 GLU D C 1
ATOM 11426 O O . GLU D 1 14 ? 24.56800 39.11400 2.78800 1.000 48.83310 14 GLU D O 1
ATOM 11432 N N . ILE D 1 15 ? 26.00100 39.68200 4.43000 1.000 53.07450 15 ILE D N 1
ATOM 11433 C CA . ILE D 1 15 ? 27.02300 38.74500 3.97000 1.000 50.64450 15 ILE D CA 1
ATOM 11434 C C . ILE D 1 15 ? 26.54500 37.30700 4.13800 1.000 50.36616 15 ILE D C 1
ATOM 11435 O O . ILE D 1 15 ? 26.65200 36.48900 3.21700 1.000 57.70986 15 ILE D O 1
ATOM 11440 N N . VAL D 1 16 ? 26.01100 36.97400 5.31600 1.000 49.50679 16 VAL D N 1
ATOM 11441 C CA . VAL D 1 16 ? 25.50200 35.62500 5.53300 1.000 47.92897 16 VAL D CA 1
ATOM 11442 C C . VAL D 1 16 ? 24.22500 35.38900 4.73400 1.000 49.71499 16 VAL D C 1
ATOM 11443 O O . VAL D 1 16 ? 23.90700 34.24000 4.39900 1.000 46.27292 16 VAL D O 1
ATOM 11447 N N . LYS D 1 17 ? 23.50000 36.45500 4.38200 1.000 51.36085 17 LYS D N 1
ATOM 11448 C CA . LYS D 1 17 ? 22.33000 36.29800 3.51900 1.000 60.07112 17 LYS D CA 1
ATOM 11449 C C . LYS D 1 17 ? 22.71300 35.79200 2.13400 1.000 56.77966 17 LYS D C 1
ATOM 11450 O O . LYS D 1 17 ? 21.90700 35.12400 1.47500 1.000 47.48986 17 LYS D O 1
ATOM 11456 N N . LYS D 1 18 ? 23.93200 36.09800 1.67700 1.000 54.70782 18 LYS D N 1
ATOM 11457 C CA . LYS D 1 18 ? 24.37900 35.62900 0.36900 1.000 52.32466 18 LYS D CA 1
ATOM 11458 C C . LYS D 1 18 ? 24.38500 34.10800 0.28600 1.000 61.62572 18 LYS D C 1
ATOM 11459 O O . LYS D 1 18 ? 24.18500 33.54300 -0.79700 1.000 64.97800 18 LYS D O 1
ATOM 11465 N N . TYR D 1 19 ? 24.61300 33.43300 1.40800 1.000 48.38479 19 TYR D N 1
ATOM 11466 C CA . TYR D 1 19 ? 24.68900 31.98000 1.44300 1.000 46.20193 19 TYR D CA 1
ATOM 11467 C C . TYR D 1 19 ? 23.32500 31.31800 1.58000 1.000 41.52468 19 TYR D C 1
ATOM 11468 O O . TYR D 1 19 ? 23.24400 30.08600 1.54000 1.000 57.86002 19 TYR D O 1
ATOM 11477 N N . ALA D 1 20 ? 22.25800 32.09700 1.73900 1.000 46.34481 20 ALA D N 1
ATOM 11478 C CA . ALA D 1 20 ? 20.92600 31.52000 1.84500 1.000 52.64563 20 ALA D CA 1
ATOM 11479 C C . ALA D 1 20 ? 20.48500 30.98300 0.49000 1.000 57.55921 20 ALA D C 1
ATOM 11480 O O . ALA D 1 20 ? 20.51900 31.70100 -0.51500 1.000 55.75282 20 ALA D O 1
ATOM 11482 N N . LEU D 1 21 ? 20.07200 29.71300 0.46400 1.000 58.61125 21 LEU D N 1
ATOM 11483 C CA . LEU D 1 21 ? 19.70500 29.08500 -0.80100 1.000 63.20341 21 LEU D CA 1
ATOM 11484 C C . LEU D 1 21 ? 18.43400 29.68800 -1.38800 1.000 54.56035 21 LEU D C 1
ATOM 11485 O O . LEU D 1 21 ? 18.24800 29.66700 -2.61000 1.000 59.53315 21 LEU D O 1
ATOM 11490 N N . SER D 1 22 ? 17.55900 30.23500 -0.54600 1.000 56.27237 22 SER D N 1
ATOM 11491 C CA . SER D 1 22 ? 16.30600 30.81700 -0.99800 1.000 45.77403 22 SER D CA 1
ATOM 11492 C C . SER D 1 22 ? 16.03700 32.10100 -0.22500 1.000 59.22519 22 SER D C 1
ATOM 11493 O O . SER D 1 22 ? 16.68900 32.39900 0.77900 1.000 54.74682 22 SER D O 1
ATOM 11496 N N . ASP D 1 23 ? 15.05400 32.86400 -0.70700 1.000 52.33911 23 ASP D N 1
ATOM 11497 C CA . ASP D 1 23 ? 14.65800 34.09500 -0.03400 1.000 39.60629 23 ASP D CA 1
ATOM 11498 C C . ASP D 1 23 ? 13.97900 33.82500 1.30400 1.000 55.67878 23 ASP D C 1
ATOM 11499 O O . ASP D 1 23 ? 13.88800 34.73500 2.13600 1.000 56.61188 23 ASP D O 1
ATOM 11504 N N . LEU D 1 24 ? 13.50200 32.59800 1.52900 1.000 52.05816 24 LEU D N 1
ATOM 11505 C CA . LEU D 1 24 ? 12.94100 32.24800 2.83000 1.000 52.26368 24 LEU D CA 1
ATOM 11506 C C . LEU D 1 24 ? 13.97500 32.43400 3.93400 1.000 51.60095 24 LEU D C 1
ATOM 11507 O O . LEU D 1 24 ? 13.68100 33.01300 4.98600 1.000 36.85666 24 LEU D O 1
ATOM 11512 N N . GLY D 1 25 ? 15.19800 31.95100 3.70600 1.000 57.97663 25 GLY D N 1
ATOM 11513 C CA . GLY D 1 25 ? 16.26900 32.18400 4.65800 1.000 45.69794 25 GLY D CA 1
ATOM 11514 C C . GLY D 1 25 ? 16.70000 33.63300 4.71700 1.000 59.71572 25 GLY D C 1
ATOM 11515 O O . GLY D 1 25 ? 17.12500 34.11400 5.77300 1.000 58.52283 25 GLY D O 1
ATOM 11516 N N . ARG D 1 26 ? 16.61300 34.34500 3.59000 1.000 62.34790 26 ARG D N 1
ATOM 11517 C CA A ARG D 1 26 ? 16.90300 35.77500 3.58600 0.625 84.91762 26 ARG D CA 1
ATOM 11518 C CA B ARG D 1 26 ? 16.91700 35.77100 3.60200 0.375 109.89121 26 ARG D CA 1
ATOM 11519 C C . ARG D 1 26 ? 15.99700 36.51700 4.55900 1.000 67.90140 26 ARG D C 1
ATOM 11520 O O . ARG D 1 26 ? 16.45100 37.39100 5.30800 1.000 57.00399 26 ARG D O 1
ATOM 11535 N N . LYS D 1 27 ? 14.70700 36.17500 4.56100 1.000 68.44012 27 LYS D N 1
ATOM 11536 C CA . LYS D 1 27 ? 13.76300 36.83200 5.45800 1.000 60.49628 27 LYS D CA 1
ATOM 11537 C C . LYS D 1 27 ? 14.00000 36.42600 6.90700 1.000 42.56967 27 LYS D C 1
ATOM 11538 O O . LYS D 1 27 ? 13.88100 37.25600 7.81400 1.000 52.94329 27 LYS D O 1
ATOM 11544 N N . HIS D 1 28 ? 14.33200 35.15500 7.14600 1.000 40.34257 28 HIS D N 1
ATOM 11545 C CA . HIS D 1 28 ? 14.48600 34.68600 8.52000 1.000 47.40781 28 HIS D CA 1
ATOM 11546 C C . HIS D 1 28 ? 15.73200 35.27000 9.17200 1.000 49.15027 28 HIS D C 1
ATOM 11547 O O . HIS D 1 28 ? 15.69200 35.68000 10.33800 1.000 43.02018 28 HIS D O 1
ATOM 11554 N N . LEU D 1 29 ? 16.84900 35.31300 8.43800 1.000 49.08899 29 LEU D N 1
ATOM 11555 C CA . LEU D 1 29 ? 18.06000 35.92900 8.97300 1.000 41.48857 29 LEU D CA 1
ATOM 11556 C C . LEU D 1 29 ? 17.81600 37.37600 9.38000 1.000 49.69282 29 LEU D C 1
ATOM 11557 O O . LEU D 1 29 ? 18.45000 37.87400 10.31800 1.000 44.58729 29 LEU D O 1
ATOM 11562 N N . ASP D 1 30 ? 16.89500 38.06000 8.69900 1.000 53.94110 30 ASP D N 1
ATOM 11563 C CA . ASP D 1 30 ? 16.55200 39.43600 9.02800 1.000 52.28089 30 ASP D CA 1
ATOM 11564 C C . ASP D 1 30 ? 15.81300 39.56100 10.35300 1.000 48.97457 30 ASP D C 1
ATOM 11565 O O . ASP D 1 30 ? 15.64100 40.68300 10.84000 1.000 51.14536 30 ASP D O 1
ATOM 11570 N N . THR D 1 31 ? 15.37200 38.45000 10.94300 1.000 43.68088 31 THR D N 1
ATOM 11571 C CA . THR D 1 31 ? 14.67700 38.48600 12.22100 1.000 44.59480 31 THR D CA 1
ATOM 11572 C C . THR D 1 31 ? 15.55400 38.07700 13.39500 1.000 45.62917 31 THR D C 1
ATOM 11573 O O . THR D 1 31 ? 15.11300 38.19300 14.54300 1.000 49.17150 31 THR D O 1
ATOM 11577 N N . LEU D 1 32 ? 16.77500 37.61000 13.14400 1.000 49.80157 32 LEU D N 1
ATOM 11578 C CA . LEU D 1 32 ? 17.66400 37.15500 14.21200 1.000 44.44780 32 LEU D CA 1
ATOM 11579 C C . LEU D 1 32 ? 18.26800 38.37100 14.90300 1.000 47.32515 32 LEU D C 1
ATOM 11580 O O . LEU D 1 32 ? 19.18500 39.00900 14.38200 1.000 44.93864 32 LEU D O 1
ATOM 11585 N N . LYS D 1 33 ? 17.75500 38.68600 16.08600 1.000 51.16735 33 LYS D N 1
ATOM 11586 C CA . LYS D 1 33 ? 18.20200 39.79500 16.91100 1.000 44.72001 33 LYS D CA 1
ATOM 11587 C C . LYS D 1 33 ? 18.74600 39.26600 18.23400 1.000 46.21805 33 LYS D C 1
ATOM 11588 O O . LYS D 1 33 ? 18.46200 38.12400 18.61500 1.000 45.16576 33 LYS D O 1
ATOM 11594 N N . PRO D 1 34 ? 19.54900 40.05700 18.94900 1.000 51.17841 34 PRO D N 1
ATOM 11595 C CA . PRO D 1 34 ? 20.14700 39.56000 20.19600 1.000 47.27103 34 PRO D CA 1
ATOM 11596 C C . PRO D 1 34 ? 19.08500 39.17400 21.21700 1.000 43.87743 34 PRO D C 1
ATOM 11597 O O . PRO D 1 34 ? 18.11200 39.89800 21.43300 1.000 45.91339 34 PRO D O 1
ATOM 11601 N N . THR D 1 35 ? 19.27900 38.01400 21.83800 1.000 46.73014 35 THR D N 1
ATOM 11602 C CA . THR D 1 35 ? 18.37500 37.50100 22.85500 1.000 43.38914 35 THR D CA 1
ATOM 11603 C C . THR D 1 35 ? 19.17800 37.08400 24.07900 1.000 50.92866 35 THR D C 1
ATOM 11604 O O . THR D 1 35 ? 20.40900 37.02300 24.05200 1.000 47.06251 35 THR D O 1
ATOM 11608 N N . VAL D 1 36 ? 18.46400 36.77200 25.16100 1.000 51.70933 36 VAL D N 1
ATOM 11609 C CA . VAL D 1 36 ? 19.14000 36.45100 26.41200 1.000 49.39068 36 VAL D CA 1
ATOM 11610 C C . VAL D 1 36 ? 19.59000 34.98600 26.45100 1.000 54.48564 36 VAL D C 1
ATOM 11611 O O . VAL D 1 36 ? 20.59100 34.66500 27.10000 1.000 63.73547 36 VAL D O 1
ATOM 11615 N N . ASN D 1 37 ? 18.89100 34.07400 25.76200 1.000 60.02871 37 ASN D N 1
ATOM 11616 C CA . ASN D 1 37 ? 19.30800 32.67100 25.65500 1.000 63.22144 37 ASN D CA 1
ATOM 11617 C C . ASN D 1 37 ? 19.64200 32.27800 24.21500 1.000 60.57526 37 ASN D C 1
ATOM 11618 O O . ASN D 1 37 ? 18.95000 31.45900 23.59600 1.000 76.07650 37 ASN D O 1
ATOM 11623 N N . PRO D 1 38 ? 20.77300 32.75900 23.68400 1.000 53.91576 38 PRO D N 1
ATOM 11624 C CA . PRO D 1 38 ? 21.22500 32.28400 22.36900 1.000 51.92082 38 PRO D CA 1
ATOM 11625 C C . PRO D 1 38 ? 21.61300 30.81300 22.36400 1.000 52.31873 38 PRO D C 1
ATOM 11626 O O . PRO D 1 38 ? 22.02500 30.31300 21.31600 1.000 52.27867 38 PRO D O 1
ATOM 11630 N N . TRP D 1 39 ? 21.44300 30.10400 23.49000 1.000 48.35975 39 TRP D N 1
ATOM 11631 C CA . TRP D 1 39 ? 21.97100 28.74800 23.62900 1.000 53.99126 39 TRP D CA 1
ATOM 11632 C C . TRP D 1 39 ? 21.39900 27.80600 22.57600 1.000 49.71932 39 TRP D C 1
ATOM 11633 O O . TRP D 1 39 ? 22.15000 27.12200 21.87200 1.000 55.97014 39 TRP D O 1
ATOM 11644 N N . ASP D 1 40 ? 20.06900 27.73500 22.47200 1.000 54.18904 40 ASP D N 1
ATOM 11645 C CA . ASP D 1 40 ? 19.44200 26.82900 21.51400 1.000 41.29703 40 ASP D CA 1
ATOM 11646 C C . ASP D 1 40 ? 19.92700 27.11000 20.09800 1.000 53.36539 40 ASP D C 1
ATOM 11647 O O . ASP D 1 40 ? 20.44000 26.21700 19.41300 1.000 56.72572 40 ASP D O 1
ATOM 11652 N N . GLU D 1 41 ? 19.77800 28.35900 19.64800 1.000 48.33030 41 GLU D N 1
ATOM 11653 C CA . GLU D 1 41 ? 20.21800 28.73100 18.30600 1.000 50.68776 41 GLU D CA 1
ATOM 11654 C C . GLU D 1 41 ? 21.70600 28.45600 18.11700 1.000 48.71947 41 GLU D C 1
ATOM 11655 O O . GLU D 1 41 ? 22.12300 27.95000 17.06700 1.000 57.14329 41 GLU D O 1
ATOM 11661 N N . LEU D 1 42 ? 22.52200 28.77500 19.12500 1.000 44.34755 42 LEU D N 1
ATOM 11662 C CA . LEU D 1 42 ? 23.96000 28.55800 19.00700 1.000 55.26938 42 LEU D CA 1
ATOM 11663 C C . LEU D 1 42 ? 24.29500 27.08300 18.85200 1.000 48.28164 42 LEU D C 1
ATOM 11664 O O . LEU D 1 42 ? 25.26900 26.73500 18.17500 1.000 47.93841 42 LEU D O 1
ATOM 11669 N N . GLU D 1 43 ? 23.50600 26.20200 19.46800 1.000 42.51049 43 GLU D N 1
ATOM 11670 C CA . GLU D 1 43 ? 23.80900 24.77900 19.39200 1.000 44.80678 43 GLU D CA 1
ATOM 11671 C C . GLU D 1 43 ? 23.26500 24.14600 18.11800 1.000 54.70889 43 GLU D C 1
ATOM 11672 O O . GLU D 1 43 ? 23.86900 23.20200 17.59700 1.000 42.60243 43 GLU D O 1
ATOM 11678 N N . LEU D 1 44 ? 22.13500 24.63900 17.60500 1.000 41.77346 44 LEU D N 1
ATOM 11679 C CA . LEU D 1 44 ? 21.69100 24.20300 16.28700 1.000 50.62330 44 LEU D CA 1
ATOM 11680 C C . LEU D 1 44 ? 22.73200 24.53300 15.22800 1.000 49.22671 44 LEU D C 1
ATOM 11681 O O . LEU D 1 44 ? 22.91700 23.76700 14.27500 1.000 41.88986 44 LEU D O 1
ATOM 11686 N N . VAL D 1 45 ? 23.44100 25.64900 15.39400 1.000 41.40520 45 VAL D N 1
ATOM 11687 C CA . VAL D 1 45 ? 24.45500 26.03600 14.41900 1.000 51.40850 45 VAL D CA 1
ATOM 11688 C C . VAL D 1 45 ? 25.64800 25.09300 14.48700 1.000 51.50209 45 VAL D C 1
ATOM 11689 O O . VAL D 1 45 ? 26.11400 24.58300 13.46100 1.000 42.52306 45 VAL D O 1
ATOM 11693 N N . GLU D 1 46 ? 26.16000 24.84300 15.69700 1.000 53.04100 46 GLU D N 1
ATOM 11694 C CA . GLU D 1 46 ? 27.32800 23.98000 15.83900 1.000 43.56213 46 GLU D CA 1
ATOM 11695 C C . GLU D 1 46 ? 27.03200 22.55700 15.39000 1.000 51.59819 46 GLU D C 1
ATOM 11696 O O . GLU D 1 46 ? 27.91800 21.87800 14.85900 1.000 47.71197 46 GLU D O 1
ATOM 11702 N N . GLU D 1 47 ? 25.80000 22.08700 15.59700 1.000 47.31700 47 GLU D N 1
ATOM 11703 C CA . GLU D 1 47 ? 25.41100 20.78000 15.07800 1.000 52.50765 47 GLU D CA 1
ATOM 11704 C C . GLU D 1 47 ? 25.52900 20.74200 13.56000 1.000 44.66998 47 GLU D C 1
ATOM 11705 O O . GLU D 1 47 ? 26.19000 19.86200 12.99800 1.000 49.04595 47 GLU D O 1
ATOM 11711 N N . LEU D 1 48 ? 24.89900 21.70200 12.87800 1.000 46.64598 48 LEU D N 1
ATOM 11712 C CA . LEU D 1 48 ? 24.99600 21.75800 11.42300 1.000 51.70248 48 LEU D CA 1
ATOM 11713 C C . LEU D 1 48 ? 26.41700 22.07100 10.96900 1.000 49.56964 48 LEU D C 1
ATOM 11714 O O . LEU D 1 48 ? 26.83200 21.63400 9.89000 1.000 54.50505 48 LEU D O 1
ATOM 11719 N N . LEU D 1 49 ? 27.17300 22.82400 11.77100 1.000 54.96860 49 LEU D N 1
ATOM 11720 C CA . LEU D 1 49 ? 28.58600 23.03200 11.46600 1.000 59.42424 49 LEU D CA 1
ATOM 11721 C C . LEU D 1 49 ? 29.34000 21.70900 11.47700 1.000 57.73230 49 LEU D C 1
ATOM 11722 O O . LEU D 1 49 ? 30.15200 21.44000 10.58300 1.000 57.34621 49 LEU D O 1
ATOM 11727 N N . ASN D 1 50 ? 29.08200 20.86800 12.48100 1.000 50.99121 50 ASN D N 1
ATOM 11728 C CA . ASN D 1 50 ? 29.69500 19.54500 12.51100 1.000 57.08905 50 ASN D CA 1
ATOM 11729 C C . ASN D 1 50 ? 29.27100 18.72300 11.30200 1.000 67.16044 50 ASN D C 1
ATOM 11730 O O . ASN D 1 50 ? 30.07900 17.98500 10.73000 1.000 72.99934 50 ASN D O 1
ATOM 11735 N N . TYR D 1 51 ? 28.00600 18.85000 10.89500 1.000 67.31865 51 TYR D N 1
ATOM 11736 C CA . TYR D 1 51 ? 27.51600 18.17800 9.69500 1.000 56.88569 51 TYR D CA 1
ATOM 11737 C C . TYR D 1 51 ? 28.36000 18.52800 8.47400 1.000 58.51502 51 TYR D C 1
ATOM 11738 O O . TYR D 1 51 ? 28.81700 17.64200 7.74300 1.000 58.40482 51 TYR D O 1
ATOM 11747 N N . PHE D 1 52 ? 28.58600 19.82600 8.24700 1.000 55.45879 52 PHE D N 1
ATOM 11748 C CA . PHE D 1 52 ? 29.21100 20.29200 7.01100 1.000 62.35540 52 PHE D CA 1
ATOM 11749 C C . PHE D 1 52 ? 30.63700 19.77300 6.87000 1.000 76.19649 52 PHE D C 1
ATOM 11750 O O . PHE D 1 52 ? 30.97100 19.09300 5.89400 1.000 78.92747 52 PHE D O 1
ATOM 11758 N N . ASN D 1 53 ? 31.50400 20.10100 7.83200 1.000 86.76661 53 ASN D N 1
ATOM 11759 C CA . ASN D 1 53 ? 32.88600 19.63600 7.77300 1.000 85.14560 53 ASN D CA 1
ATOM 11760 C C . ASN D 1 53 ? 33.00700 18.12200 7.89400 1.000 86.71176 53 ASN D C 1
ATOM 11761 O O . ASN D 1 53 ? 34.13300 17.61000 7.87800 1.000 84.29144 53 ASN D O 1
ATOM 11766 N N . ARG D 1 54 ? 31.89400 17.40200 8.01900 1.000 75.26613 54 ARG D N 1
ATOM 11767 C CA . ARG D 1 54 ? 31.88300 15.95100 8.13700 1.000 72.39700 54 ARG D CA 1
ATOM 11768 C C . ARG D 1 54 ? 31.38900 15.25900 6.87500 1.000 81.22992 54 ARG D C 1
ATOM 11769 O O . ARG D 1 54 ? 32.07700 14.38400 6.34100 1.000 71.63412 54 ARG D O 1
ATOM 11777 N N . TRP D 1 55 ? 30.20300 15.62700 6.38400 1.000 84.40136 55 TRP D N 1
ATOM 11778 C CA . TRP D 1 55 ? 29.60500 15.00300 5.21000 1.000 67.46986 55 TRP D CA 1
ATOM 11779 C C . TRP D 1 55 ? 29.34100 15.99000 4.08400 1.000 72.05499 55 TRP D C 1
ATOM 11780 O O . TRP D 1 55 ? 28.61900 15.65200 3.13500 1.000 86.22625 55 TRP D O 1
ATOM 11791 N N . GLY D 1 56 ? 29.89600 17.19300 4.15300 1.000 68.69481 56 GLY D N 1
ATOM 11792 C CA . GLY D 1 56 ? 29.49500 18.13900 3.13900 1.000 70.26561 56 GLY D CA 1
ATOM 11793 C C . GLY D 1 56 ? 28.08100 18.63800 3.40000 1.000 64.12223 56 GLY D C 1
ATOM 11794 O O . GLY D 1 56 ? 27.49200 18.42500 4.46500 1.000 69.65968 56 GLY D O 1
ATOM 11795 N N . GLU D 1 57 ? 27.53500 19.30300 2.39200 1.000 62.19670 57 GLU D N 1
ATOM 11796 C CA . GLU D 1 57 ? 26.24100 19.94500 2.52800 1.000 66.32066 57 GLU D CA 1
ATOM 11797 C C . GLU D 1 57 ? 25.13000 18.91000 2.71600 1.000 66.27588 57 GLU D C 1
ATOM 11798 O O . GLU D 1 57 ? 25.26500 17.75700 2.29900 1.000 64.30361 57 GLU D O 1
ATOM 11804 N N . PRO D 1 58 ? 24.03000 19.29900 3.35400 1.000 72.92384 58 PRO D N 1
ATOM 11805 C CA . PRO D 1 58 ? 22.85900 18.42700 3.42200 1.000 60.98138 58 PRO D CA 1
ATOM 11806 C C . PRO D 1 58 ? 22.07500 18.49300 2.12400 1.000 66.14316 58 PRO D C 1
ATOM 11807 O O . PRO D 1 58 ? 22.36300 19.33900 1.26300 1.000 68.25016 58 PRO D O 1
ATOM 11811 N N . PRO D 1 59 ? 21.07900 17.61600 1.93400 1.000 69.98990 59 PRO D N 1
ATOM 11812 C CA . PRO D 1 59 ? 20.32600 17.62700 0.67200 1.000 56.58449 59 PRO D CA 1
ATOM 11813 C C . PRO D 1 59 ? 19.55500 18.91500 0.43500 1.000 63.18590 59 PRO D C 1
ATOM 11814 O O . PRO D 1 59 ? 18.58500 19.21200 1.14000 1.000 64.34591 59 PRO D O 1
ATOM 11818 N N . ILE D 1 60 ? 19.97900 19.68100 -0.56300 1.000 69.22120 60 ILE D N 1
ATOM 11819 C CA . ILE D 1 60 ? 19.27400 20.88900 -0.98800 1.000 69.81986 60 ILE D CA 1
ATOM 11820 C C . ILE D 1 60 ? 18.56400 20.51400 -2.28400 1.000 90.08245 60 ILE D C 1
ATOM 11821 O O . ILE D 1 60 ? 19.10000 20.66100 -3.38500 1.000 96.20875 60 ILE D O 1
ATOM 11826 N N . LYS D 1 61 ? 17.34200 20.00600 -2.15300 1.000 85.15611 61 LYS D N 1
ATOM 11827 C CA . LYS D 1 61 ? 16.59700 19.42600 -3.26900 1.000 76.56800 61 LYS D CA 1
ATOM 11828 C C . LYS D 1 61 ? 15.35600 20.27400 -3.52200 1.000 62.79964 61 LYS D C 1
ATOM 11829 O O . LYS D 1 61 ? 14.24300 19.90700 -3.13900 1.000 74.55838 61 LYS D O 1
ATOM 11835 N N . GLY D 1 62 ? 15.55300 21.41400 -4.17700 1.000 58.90051 62 GLY D N 1
ATOM 11836 C CA . GLY D 1 62 ? 14.43300 22.26300 -4.53600 1.000 52.56696 62 GLY D CA 1
ATOM 11837 C C . GLY D 1 62 ? 13.81500 23.01000 -3.37900 1.000 55.87300 62 GLY D C 1
ATOM 11838 O O . GLY D 1 62 ? 12.59700 23.21100 -3.35900 1.000 56.73480 62 GLY D O 1
ATOM 11839 N N . LEU D 1 63 ? 14.62200 23.42100 -2.40100 1.000 64.37704 63 LEU D N 1
ATOM 11840 C CA . LEU D 1 63 ? 14.13100 24.23200 -1.28800 1.000 50.53096 63 LEU D CA 1
ATOM 11841 C C . LEU D 1 63 ? 14.12100 25.68900 -1.73800 1.000 55.90900 63 LEU D C 1
ATOM 11842 O O . LEU D 1 63 ? 15.00800 26.48500 -1.42300 1.000 58.85300 63 LEU D O 1
ATOM 11847 N N . ASN D 1 64 ? 13.09100 26.03900 -2.50100 1.000 52.89585 64 ASN D N 1
ATOM 11848 C CA . ASN D 1 64 ? 12.93500 27.38000 -3.03900 1.000 40.83498 64 ASN D CA 1
ATOM 11849 C C . ASN D 1 64 ? 11.78500 28.10000 -2.34800 1.000 41.57802 64 ASN D C 1
ATOM 11850 O O . ASN D 1 64 ? 10.93700 27.48800 -1.69200 1.000 41.78045 64 ASN D O 1
ATOM 11855 N N . ASP D 1 65 ? 11.77500 29.42300 -2.50100 1.000 36.86919 65 ASP D N 1
ATOM 11856 C CA . ASP D 1 65 ? 10.71000 30.24400 -1.87300 1.000 36.46719 65 ASP D CA 1
ATOM 11857 C C . ASP D 1 65 ? 9.39900 29.99000 -2.60300 1.000 50.99387 65 ASP D C 1
ATOM 11858 O O . ASP D 1 65 ? 9.24700 30.44300 -3.74400 1.000 52.09903 65 ASP D O 1
ATOM 11861 N N . ILE D 1 66 ? 8.49400 29.30200 -1.93700 1.000 48.25525 66 ILE D N 1
ATOM 11862 C CA . ILE D 1 66 ? 7.19800 28.97700 -2.52200 1.000 44.27006 66 ILE D CA 1
ATOM 11863 C C . ILE D 1 66 ? 6.09300 29.70000 -1.76200 1.000 45.26204 66 ILE D C 1
ATOM 11864 O O . ILE D 1 66 ? 4.95100 29.23100 -1.71100 1.000 41.97683 66 ILE D O 1
ATOM 11869 N N . SER D 1 67 ? 6.41000 30.86800 -1.23000 1.000 42.34780 67 SER D N 1
ATOM 11870 C CA . SER D 1 67 ? 5.42300 31.60700 -0.41200 1.000 41.19613 67 SER D CA 1
ATOM 11871 C C . SER D 1 67 ? 4.31600 32.16500 -1.30300 1.000 46.81639 67 SER D C 1
ATOM 11872 O O . SER D 1 67 ? 3.16200 32.20300 -0.85500 1.000 44.49334 67 SER D O 1
ATOM 11875 N N . GLN D 1 68 ? 4.66600 32.57400 -2.52000 1.000 39.14630 68 GLN D N 1
ATOM 11876 C CA . GLN D 1 68 ? 3.64200 33.07000 -3.43500 1.000 50.23888 68 GLN D CA 1
ATOM 11877 C C . GLN D 1 68 ? 2.58000 32.01200 -3.69700 1.000 38.95705 68 GLN D C 1
ATOM 11878 O O . GLN D 1 68 ? 1.39100 32.33000 -3.81600 1.000 49.67062 68 GLN D O 1
ATOM 11884 N N . GLU D 1 69 ? 2.98800 30.74500 -3.77700 1.000 35.56379 69 GLU D N 1
ATOM 11885 C CA . GLU D 1 69 ? 2.03000 29.68000 -4.04700 1.000 36.14384 69 GLU D CA 1
ATOM 11886 C C . GLU D 1 69 ? 1.18400 29.37000 -2.81900 1.000 43.84135 69 GLU D C 1
ATOM 11887 O O . GLU D 1 69 ? -0.00700 29.06600 -2.94600 1.000 48.17878 69 GLU D O 1
ATOM 11893 N N . VAL D 1 70 ? 1.77600 29.44800 -1.62200 1.000 47.88327 70 VAL D N 1
ATOM 11894 C CA . VAL D 1 70 ? 1.02600 29.16000 -0.40000 1.000 39.03668 70 VAL D CA 1
ATOM 11895 C C . VAL D 1 70 ? -0.11100 30.15800 -0.22600 1.000 43.79395 70 VAL D C 1
ATOM 11896 O O . VAL D 1 70 ? -1.26200 29.77900 0.02600 1.000 46.57161 70 VAL D O 1
ATOM 11900 N N . GLU D 1 71 ? 0.19500 31.45200 -0.35100 1.000 42.56016 71 GLU D N 1
ATOM 11901 C CA . GLU D 1 71 ? -0.85000 32.46300 -0.22900 1.000 52.60395 71 GLU D CA 1
ATOM 11902 C C . GLU D 1 71 ? -1.92600 32.26900 -1.28600 1.000 44.85693 71 GLU D C 1
ATOM 11903 O O . GLU D 1 71 ? -3.10300 32.55600 -1.03500 1.000 45.40788 71 GLU D O 1
ATOM 11905 N N . LYS D 1 72 ? -1.54500 31.76800 -2.46300 1.000 46.27124 72 LYS D N 1
ATOM 11906 C CA . LYS D 1 72 ? -2.53200 31.45900 -3.49000 1.000 37.51893 72 LYS D CA 1
ATOM 11907 C C . LYS D 1 72 ? -3.46500 30.34300 -3.03300 1.000 43.01568 72 LYS D C 1
ATOM 11908 O O . LYS D 1 72 ? -4.68100 30.42100 -3.24700 1.000 48.65885 72 LYS D O 1
ATOM 11914 N N . VAL D 1 73 ? -2.91900 29.30100 -2.40000 1.000 37.77197 73 VAL D N 1
ATOM 11915 C CA . VAL D 1 73 ? -3.76700 28.26700 -1.80900 1.000 36.48021 73 VAL D CA 1
ATOM 11916 C C . VAL D 1 73 ? -4.66600 28.87600 -0.74300 1.000 50.33203 73 VAL D C 1
ATOM 11917 O O . VAL D 1 73 ? -5.88600 28.67600 -0.74100 1.000 48.36684 73 VAL D O 1
ATOM 11921 N N . LYS D 1 74 ? -4.06700 29.63000 0.18300 1.000 47.06467 74 LYS D N 1
ATOM 11922 C CA . LYS D 1 74 ? -4.81500 30.19000 1.30300 1.000 43.40246 74 LYS D CA 1
ATOM 11923 C C . LYS D 1 74 ? -5.91400 31.13400 0.83300 1.000 44.92947 74 LYS D C 1
ATOM 11924 O O . LYS D 1 74 ? -6.98300 31.19700 1.45100 1.000 44.08592 74 LYS D O 1
ATOM 11930 N N . SER D 1 75 ? -5.68100 31.86100 -0.26300 1.000 47.44423 75 SER D N 1
ATOM 11931 C CA . SER D 1 75 ? -6.70300 32.75200 -0.79900 1.000 50.44096 75 SER D CA 1
ATOM 11932 C C . SER D 1 75 ? -7.87600 31.99300 -1.40800 1.000 50.64854 75 SER D C 1
ATOM 11933 O O . SER D 1 75 ? -8.94200 32.58500 -1.60800 1.000 50.52426 75 SER D O 1
ATOM 11936 N N . GLY D 1 76 ? -7.70900 30.70800 -1.70300 1.000 43.23515 76 GLY D N 1
ATOM 11937 C CA . GLY D 1 76 ? -8.76000 29.91400 -2.30000 1.000 46.44341 76 GLY D CA 1
ATOM 11938 C C . GLY D 1 76 ? -8.64300 29.70500 -3.79200 1.000 51.83577 76 GLY D C 1
ATOM 11939 O O . GLY D 1 76 ? -9.57900 29.17100 -4.39800 1.000 48.07084 76 GLY D O 1
ATOM 11940 N N . SER D 1 77 ? -7.53100 30.10300 -4.40000 1.000 48.01401 77 SER D N 1
ATOM 11941 C CA . SER D 1 77 ? -7.32300 29.98000 -5.83500 1.000 46.87926 77 SER D CA 1
ATOM 11942 C C . SER D 1 77 ? -6.58100 28.68600 -6.15600 1.000 55.33309 77 SER D C 1
ATOM 11943 O O . SER D 1 77 ? -5.70200 28.26900 -5.39400 1.000 47.98577 77 SER D O 1
ATOM 11946 N N . PRO D 1 78 ? -6.92200 28.03700 -7.26500 1.000 48.90179 78 PRO D N 1
ATOM 11947 C CA . PRO D 1 78 ? -6.14700 26.87300 -7.70200 1.000 38.81473 78 PRO D CA 1
ATOM 11948 C C . PRO D 1 78 ? -4.78800 27.29600 -8.23600 1.000 36.08698 78 PRO D C 1
ATOM 11949 O O . PRO D 1 78 ? -4.55800 28.45300 -8.59000 1.000 37.03632 78 PRO D O 1
ATOM 11953 N N . LEU D 1 79 ? -3.87600 26.33200 -8.28600 1.000 36.27666 79 LEU D N 1
ATOM 11954 C CA . LEU D 1 79 ? -2.51900 26.57400 -8.75000 1.000 42.74020 79 LEU D CA 1
ATOM 11955 C C . LEU D 1 79 ? -2.37100 26.16200 -10.20700 1.000 48.97984 79 LEU D C 1
ATOM 11956 O O . LEU D 1 79 ? -3.05100 25.25200 -10.68800 1.000 44.53400 79 LEU D O 1
ATOM 11961 N N . GLU D 1 80 ? -1.47700 26.85000 -10.90700 1.000 54.58946 80 GLU D N 1
ATOM 11962 C CA . GLU D 1 80 ? -1.11500 26.44700 -12.24900 1.000 57.58276 80 GLU D CA 1
ATOM 11963 C C . GLU D 1 80 ? -0.26500 25.18000 -12.18700 1.000 50.82342 80 GLU D C 1
ATOM 11964 O O . GLU D 1 80 ? 0.31300 24.86400 -11.14600 1.000 55.62431 80 GLU D O 1
ATOM 11970 N N . PRO D 1 81 ? -0.19500 24.42100 -13.28500 1.000 60.23543 81 PRO D N 1
ATOM 11971 C CA . PRO D 1 81 ? 0.62900 23.20000 -13.27200 1.000 53.82377 81 PRO D CA 1
ATOM 11972 C C . PRO D 1 81 ? 2.07100 23.43600 -12.85200 1.000 54.46426 81 PRO D C 1
ATOM 11973 O O . PRO D 1 81 ? 2.63500 22.61200 -12.12200 1.000 59.90251 81 PRO D O 1
ATOM 11977 N N . TRP D 1 82 ? 2.68400 24.54300 -13.28200 1.000 49.01335 82 TRP D N 1
ATOM 11978 C CA . TRP D 1 82 ? 4.06600 24.81300 -12.89300 1.000 45.45497 82 TRP D CA 1
ATOM 11979 C C . TRP D 1 82 ? 4.16700 25.15400 -11.41000 1.000 57.31603 82 TRP D C 1
ATOM 11980 O O . TRP D 1 82 ? 5.15000 24.79700 -10.75000 1.000 46.18243 82 TRP D O 1
ATOM 11991 N N . GLU D 1 83 ? 3.16200 25.84600 -10.87000 1.000 46.40677 83 GLU D N 1
ATOM 11992 C CA . GLU D 1 83 ? 3.13900 26.11000 -9.43600 1.000 44.72520 83 GLU D CA 1
ATOM 11993 C C . GLU D 1 83 ? 2.97000 24.82000 -8.64600 1.000 50.28016 83 GLU D C 1
ATOM 11994 O O . GLU D 1 83 ? 3.53800 24.67400 -7.55800 1.000 46.35866 83 GLU D O 1
ATOM 12000 N N . LEU D 1 84 ? 2.19400 23.87200 -9.17600 1.000 44.88780 84 LEU D N 1
ATOM 12001 C CA . LEU D 1 84 ? 2.06300 22.58200 -8.51000 1.000 44.25949 84 LEU D CA 1
ATOM 12002 C C . LEU D 1 84 ? 3.35900 21.78700 -8.58000 1.000 51.72544 84 LEU D C 1
ATOM 12003 O O . LEU D 1 84 ? 3.67500 21.03800 -7.64800 1.000 51.87492 84 LEU D O 1
ATOM 12008 N N . LEU D 1 85 ? 4.11900 21.93500 -9.66900 1.000 50.08477 85 LEU D N 1
ATOM 12009 C CA . LEU D 1 85 ? 5.43200 21.30100 -9.74400 1.000 55.57518 85 LEU D CA 1
ATOM 12010 C C . LEU D 1 85 ? 6.37000 21.86400 -8.68200 1.000 58.95780 85 LEU D C 1
ATOM 12011 O O . LEU D 1 85 ? 7.01400 21.11100 -7.94100 1.000 45.87815 85 LEU D O 1
ATOM 12016 N N . ARG D 1 86 ? 6.45500 23.19400 -8.59700 1.000 54.19818 86 ARG D N 1
ATOM 12017 C CA . ARG D 1 86 ? 7.37900 23.82900 -7.66100 1.000 56.60438 86 ARG D CA 1
ATOM 12018 C C . ARG D 1 86 ? 7.04600 23.47100 -6.21900 1.000 47.50932 86 ARG D C 1
ATOM 12019 O O . ARG D 1 86 ? 7.94800 23.24000 -5.40600 1.000 56.06798 86 ARG D O 1
ATOM 12027 N N . VAL D 1 87 ? 5.75800 23.42900 -5.88100 1.000 45.12700 87 VAL D N 1
ATOM 12028 C CA . VAL D 1 87 ? 5.36400 23.05300 -4.52800 1.000 43.87436 87 VAL D CA 1
ATOM 12029 C C . VAL D 1 87 ? 5.69800 21.59000 -4.26100 1.000 52.10159 87 VAL D C 1
ATOM 12030 O O . VAL D 1 87 ? 6.12900 21.22800 -3.15900 1.000 49.18965 87 VAL D O 1
ATOM 12034 N N . SER D 1 88 ? 5.52900 20.73000 -5.26800 1.000 51.06978 88 SER D N 1
ATOM 12035 C CA . SER D 1 88 ? 5.75600 19.30100 -5.06800 1.000 41.79800 88 SER D CA 1
ATOM 12036 C C . SER D 1 88 ? 7.23300 18.99400 -4.84800 1.000 43.09337 88 SER D C 1
ATOM 12037 O O . SER D 1 88 ? 7.57600 18.14000 -4.02100 1.000 44.27564 88 SER D O 1
ATOM 12040 N N . VAL D 1 89 ? 8.12400 19.67300 -5.57500 1.000 47.19926 89 VAL D N 1
ATOM 12041 C CA . VAL D 1 89 ? 9.55100 19.44700 -5.36700 1.000 47.49742 89 VAL D CA 1
ATOM 12042 C C . VAL D 1 89 ? 10.00500 20.09000 -4.06200 1.000 56.34590 89 VAL D C 1
ATOM 12043 O O . VAL D 1 89 ? 10.90600 19.57500 -3.38600 1.000 43.76296 89 VAL D O 1
ATOM 12047 N N . PHE D 1 90 ? 9.39100 21.21300 -3.68000 1.000 53.73140 90 PHE D N 1
ATOM 12048 C CA . PHE D 1 90 ? 9.62300 21.77600 -2.35400 1.000 50.06355 90 PHE D CA 1
ATOM 12049 C C . PHE D 1 90 ? 9.23300 20.77900 -1.27100 1.000 52.07195 90 PHE D C 1
ATOM 12050 O O . PHE D 1 90 ? 9.97700 20.56700 -0.30700 1.000 43.16398 90 PHE D O 1
ATOM 12058 N N . LEU D 1 91 ? 8.07000 20.14200 -1.42400 1.000 51.47190 91 LEU D N 1
ATOM 12059 C CA . LEU D 1 91 ? 7.63400 19.14400 -0.45800 1.000 50.21686 91 LEU D CA 1
ATOM 12060 C C . LEU D 1 91 ? 8.40300 17.83700 -0.58900 1.000 48.19352 91 LEU D C 1
ATOM 12061 O O . LEU D 1 91 ? 8.43200 17.05200 0.36500 1.000 55.27073 91 LEU D O 1
ATOM 12066 N N . GLU D 1 92 ? 9.02100 17.57900 -1.74300 1.000 52.38850 92 GLU D N 1
ATOM 12067 C CA . GLU D 1 92 ? 9.86800 16.39800 -1.86500 1.000 57.42884 92 GLU D CA 1
ATOM 12068 C C . GLU D 1 92 ? 11.18900 16.60600 -1.13700 1.000 52.96874 92 GLU D C 1
ATOM 12069 O O . GLU D 1 92 ? 11.61600 15.75400 -0.34700 1.000 53.35074 92 GLU D O 1
ATOM 12075 N N . GLY D 1 93 ? 11.84700 17.74000 -1.38500 1.000 59.15938 93 GLY D N 1
ATOM 12076 C CA . GLY D 1 93 ? 13.03800 18.07400 -0.62300 1.000 57.26175 93 GLY D CA 1
ATOM 12077 C C . GLY D 1 93 ? 12.76200 18.21000 0.86000 1.000 52.64538 93 GLY D C 1
ATOM 12078 O O . GLY D 1 93 ? 13.66200 18.02700 1.68400 1.000 47.57919 93 GLY D O 1
ATOM 12079 N N . CYS D 1 94 ? 11.51800 18.53000 1.22000 1.000 47.92623 94 CYS D N 1
ATOM 12080 C CA . CYS D 1 94 ? 11.14500 18.57500 2.62800 1.000 48.76046 94 CYS D CA 1
ATOM 12081 C C . CYS D 1 94 ? 11.21300 17.18600 3.25000 1.000 56.81182 94 CYS D C 1
ATOM 12082 O O . CYS D 1 94 ? 11.74000 17.01800 4.35600 1.000 59.88677 94 CYS D O 1
ATOM 12085 N N . ASP D 1 95 ? 10.69800 16.17700 2.54300 1.000 55.94914 95 ASP D N 1
ATOM 12086 C CA . ASP D 1 95 ? 10.74400 14.81300 3.05800 1.000 65.38212 95 ASP D CA 1
ATOM 12087 C C . ASP D 1 95 ? 12.16900 14.27600 3.07500 1.000 62.42645 95 ASP D C 1
ATOM 12088 O O . ASP D 1 95 ? 12.54400 13.52500 3.98400 1.000 48.57032 95 ASP D O 1
ATOM 12093 N N . ILE D 1 96 ? 12.97600 14.65200 2.08100 1.000 64.43390 96 ILE D N 1
ATOM 12094 C CA . ILE D 1 96 ? 14.37000 14.21600 2.04600 1.000 58.83297 96 ILE D CA 1
ATOM 12095 C C . ILE D 1 96 ? 15.12500 14.76300 3.25100 1.000 58.24086 96 ILE D C 1
ATOM 12096 O O . ILE D 1 96 ? 15.84000 14.03000 3.94600 1.000 65.01431 96 ILE D O 1
ATOM 12101 N N . LEU D 1 97 ? 14.97100 16.06200 3.51800 1.000 63.45769 97 LEU D N 1
ATOM 12102 C CA . LEU D 1 97 ? 15.70700 16.69500 4.60900 1.000 62.60112 97 LEU D CA 1
ATOM 12103 C C . LEU D 1 97 ? 15.31100 16.10800 5.95900 1.000 60.23653 97 LEU D C 1
ATOM 12104 O O . LEU D 1 97 ? 16.17200 15.79200 6.78800 1.000 59.13205 97 LEU D O 1
ATOM 12109 N N . LYS D 1 98 ? 14.00500 15.96400 6.19800 1.000 56.72091 98 LYS D N 1
ATOM 12110 C CA . LYS D 1 98 ? 13.54000 15.35300 7.44000 1.000 59.96022 98 LYS D CA 1
ATOM 12111 C C . LYS D 1 98 ? 14.09300 13.94200 7.59900 1.000 64.12043 98 LYS D C 1
ATOM 12112 O O . LYS D 1 98 ? 14.54700 13.56200 8.68500 1.000 51.50775 98 LYS D O 1
ATOM 12118 N N . LYS D 1 99 ? 14.07300 13.15400 6.52000 1.000 60.83332 99 LYS D N 1
ATOM 12119 C CA . LYS D 1 99 ? 14.60800 11.79800 6.57300 1.000 63.84440 99 LYS D CA 1
ATOM 12120 C C . LYS D 1 99 ? 16.11100 11.79300 6.81700 1.000 60.49001 99 LYS D C 1
ATOM 12121 O O . LYS D 1 99 ? 16.63000 10.87900 7.46900 1.000 47.60146 99 LYS D O 1
ATOM 12127 N N . GLU D 1 100 ? 16.82400 12.79500 6.30000 1.000 50.74337 100 GLU D N 1
ATOM 12128 C CA . GLU D 1 100 ? 18.28000 12.76900 6.36800 1.000 59.66275 100 GLU D CA 1
ATOM 12129 C C . GLU D 1 100 ? 18.77900 13.06300 7.77800 1.000 72.11502 100 GLU D C 1
ATOM 12130 O O . GLU D 1 100 ? 19.74300 12.44100 8.24000 1.000 71.88026 100 GLU D O 1
ATOM 12136 N N . PHE D 1 101 ? 18.13500 13.99900 8.48100 1.000 59.15684 101 PHE D N 1
ATOM 12137 C CA . PHE D 1 101 ? 18.54200 14.30700 9.84900 1.000 63.90046 101 PHE D CA 1
ATOM 12138 C C . PHE D 1 101 ? 18.13000 13.22600 10.83800 1.000 63.07420 101 PHE D C 1
ATOM 12139 O O . PHE D 1 101 ? 18.70100 13.15500 11.93100 1.000 73.85621 101 PHE D O 1
ATOM 12147 N N . GLU D 1 102 ? 17.06600 12.49400 10.51800 1.000 58.28206 102 GLU D N 1
ATOM 12148 C CA . GLU D 1 102 ? 16.52300 11.48700 11.46300 1.000 69.46193 102 GLU D CA 1
ATOM 12149 C C . GLU D 1 102 ? 17.38600 10.22600 11.42400 1.000 70.49486 102 GLU D C 1
ATOM 12150 O O . GLU D 1 102 ? 17.15100 9.31800 12.23400 1.000 60.59784 102 GLU D O 1
ATOM 12156 N N . LYS D 1 103 ? 18.35300 10.19300 10.51600 1.000 68.30084 103 LYS D N 1
ATOM 12157 C CA . LYS D 1 103 ? 19.19800 8.99200 10.35800 1.000 78.02332 103 LYS D CA 1
ATOM 12158 C C . LYS D 1 103 ? 20.54700 9.26600 11.00500 1.000 85.49662 103 LYS D C 1
ATOM 12159 O O . LYS D 1 103 ? 21.37200 8.33900 11.09400 1.000 90.66061 103 LYS D O 1
ATOM 12165 N N . ARG D 1 104 ? 20.78900 10.51400 11.39500 1.000 79.14806 104 ARG D N 1
ATOM 12166 C CA . ARG D 1 104 ? 22.12600 10.87200 11.93200 1.000 78.99204 104 ARG D CA 1
ATOM 12167 C C . ARG D 1 104 ? 22.03900 11.22300 13.42300 1.000 74.60371 104 ARG D C 1
ATOM 12168 O O . ARG D 1 104 ? 20.93300 11.15000 13.98800 1.000 64.71544 104 ARG D O 1
ATOM 12174 N N . GLU D 1 105 ? 23.17700 11.56200 14.03500 1.000 70.83470 105 GLU D N 1
ATOM 12175 C CA . GLU D 1 105 ? 23.19200 11.85400 15.49600 1.000 76.17533 105 GLU D CA 1
ATOM 12176 C C . GLU D 1 105 ? 23.36900 13.35000 15.77000 1.000 75.39180 105 GLU D C 1
ATOM 12177 O O . GLU D 1 105 ? 24.51500 13.76700 15.99700 1.000 77.51691 105 GLU D O 1
ATOM 12179 N N . TYR D 1 106 ? 22.28200 14.11100 15.73600 1.000 64.09740 106 TYR D N 1
ATOM 12180 C CA . TYR D 1 106 ? 22.30400 15.56900 16.00200 1.000 50.63009 106 TYR D CA 1
ATOM 12181 C C . TYR D 1 106 ? 20.93800 15.84500 16.57900 1.000 58.74686 106 TYR D C 1
ATOM 12182 O O . TYR D 1 106 ? 20.09100 16.44400 15.90600 1.000 55.22078 106 TYR D O 1
ATOM 12191 N N . SER D 1 107 ? 20.71800 15.38300 17.80200 1.000 57.86430 107 SER D N 1
ATOM 12192 C CA . SER D 1 107 ? 19.40100 15.49800 18.47200 1.000 58.83634 107 SER D CA 1
ATOM 12193 C C . SER D 1 107 ? 18.62500 16.76600 18.12200 1.000 47.19147 107 SER D C 1
ATOM 12194 O O . SER D 1 107 ? 17.43000 16.64600 17.86700 1.000 54.38413 107 SER D O 1
ATOM 12197 N N . ARG D 1 108 ? 19.26200 17.92900 18.17500 1.000 43.84765 108 ARG D N 1
ATOM 12198 C CA . ARG D 1 108 ? 18.49300 19.18900 18.00400 1.000 55.64701 108 ARG D CA 1
ATOM 12199 C C . ARG D 1 108 ? 18.01200 19.33200 16.55800 1.000 52.51304 108 ARG D C 1
ATOM 12200 O O . ARG D 1 108 ? 16.80700 19.53800 16.37600 1.000 57.35256 108 ARG D O 1
ATOM 12202 N N . LEU D 1 109 ? 18.91600 19.21900 15.58700 1.000 48.50022 109 LEU D N 1
ATOM 12203 C CA . LEU D 1 109 ? 18.50400 19.28000 14.16400 1.000 50.97025 109 LEU D CA 1
ATOM 12204 C C . LEU D 1 109 ? 17.41000 18.23300 13.94800 1.000 55.80513 109 LEU D C 1
ATOM 12205 O O . LEU D 1 109 ? 16.35200 18.58100 13.41100 1.000 52.56421 109 LEU D O 1
ATOM 12210 N N . LYS D 1 110 ? 17.65000 17.00800 14.40300 1.000 50.98390 110 LYS D N 1
ATOM 12211 C CA . LYS D 1 110 ? 16.64700 15.93300 14.25100 1.000 49.64699 110 LYS D CA 1
ATOM 12212 C C . LYS D 1 110 ? 15.33500 16.39300 14.87700 1.000 48.71846 110 LYS D C 1
ATOM 12213 O O . LYS D 1 110 ? 14.32000 16.36300 14.18300 1.000 62.78237 110 LYS D O 1
ATOM 12215 N N . GLU D 1 111 ? 15.35900 16.77800 16.14500 1.000 48.52712 111 GLU D N 1
ATOM 12216 C CA . GLU D 1 111 ? 14.10700 17.15200 16.79700 1.000 55.69242 111 GLU D CA 1
ATOM 12217 C C . GLU D 1 111 ? 13.39600 18.22700 15.98100 1.000 58.82155 111 GLU D C 1
ATOM 12218 O O . GLU D 1 111 ? 12.26700 18.02200 15.51000 1.000 67.28101 111 GLU D O 1
ATOM 12224 N N . THR D 1 112 ? 14.07400 19.36500 15.75900 1.000 53.11280 112 THR D N 1
ATOM 12225 C CA . THR D 1 112 ? 13.43300 20.51700 15.12700 1.000 48.67755 112 THR D CA 1
ATOM 12226 C C . THR D 1 112 ? 12.78400 20.14000 13.80000 1.000 56.84558 112 THR D C 1
ATOM 12227 O O . THR D 1 112 ? 11.60300 20.42600 13.57400 1.000 48.31261 112 THR D O 1
ATOM 12231 N N . PHE D 1 113 ? 13.52100 19.45600 12.92900 1.000 52.56864 113 PHE D N 1
ATOM 12232 C CA . PHE D 1 113 ? 13.04100 19.17700 11.58300 1.000 51.69095 113 PHE D CA 1
ATOM 12233 C C . PHE D 1 113 ? 12.31500 17.84300 11.45700 1.000 52.04386 113 PHE D C 1
ATOM 12234 O O . PHE D 1 113 ? 11.92300 17.47300 10.34500 1.000 58.91461 113 PHE D O 1
ATOM 12242 N N . SER D 1 114 ? 12.11700 17.11500 12.55700 1.000 49.75781 114 SER D N 1
ATOM 12243 C CA . SER D 1 114 ? 11.18000 16.00100 12.52100 1.000 62.61538 114 SER D CA 1
ATOM 12244 C C . SER D 1 114 ? 9.73500 16.47400 12.47100 1.000 53.89917 114 SER D C 1
ATOM 12245 O O . SER D 1 114 ? 8.84500 15.66900 12.17500 1.000 51.93859 114 SER D O 1
ATOM 12248 N N . ARG D 1 115 ? 9.48500 17.75100 12.75800 1.000 54.13739 115 ARG D N 1
ATOM 12249 C CA . ARG D 1 115 ? 8.15700 18.33600 12.64700 1.000 62.25834 115 ARG D CA 1
ATOM 12250 C C . ARG D 1 115 ? 7.77200 18.66800 11.21000 1.000 48.88710 115 ARG D C 1
ATOM 12251 O O . ARG D 1 115 ? 6.65000 19.13200 10.98100 1.000 46.14757 115 ARG D O 1
ATOM 12259 N N . LEU D 1 116 ? 8.67000 18.45600 10.24800 1.000 44.62960 116 LEU D N 1
ATOM 12260 C CA . LEU D 1 116 ? 8.32700 18.64800 8.84500 1.000 52.41606 116 LEU D CA 1
ATOM 12261 C C . LEU D 1 116 ? 7.25700 17.64800 8.42800 1.000 56.08139 116 LEU D C 1
ATOM 12262 O O . LEU D 1 116 ? 7.37600 16.44700 8.68700 1.000 48.84798 116 LEU D O 1
ATOM 12267 N N . SER D 1 117 ? 6.20900 18.14800 7.78000 1.000 51.74705 117 SER D N 1
ATOM 12268 C CA . SER D 1 117 ? 5.08500 17.30400 7.40000 1.000 50.57629 117 SER D CA 1
ATOM 12269 C C . SER D 1 117 ? 5.37200 16.60300 6.07900 1.000 59.29724 117 SER D C 1
ATOM 12270 O O . SER D 1 117 ? 5.82800 17.23100 5.11800 1.000 53.85444 117 SER D O 1
ATOM 12273 N N . SER D 1 118 ? 5.10800 15.30000 6.03700 1.000 66.34051 118 SER D N 1
ATOM 12274 C CA . SER D 1 118 ? 5.29800 14.50600 4.83300 1.000 69.59920 118 SER D CA 1
ATOM 12275 C C . SER D 1 118 ? 4.06000 14.61000 3.95100 1.000 63.14892 118 SER D C 1
ATOM 12276 O O . SER D 1 118 ? 2.93400 14.43200 4.42600 1.000 73.29078 118 SER D O 1
ATOM 12279 N N . PHE D 1 119 ? 4.27300 14.89500 2.66700 1.000 47.56884 119 PHE D N 1
ATOM 12280 C CA . PHE D 1 119 ? 3.17200 15.04400 1.72300 1.000 62.42978 119 PHE D CA 1
ATOM 12281 C C . PHE D 1 119 ? 3.26900 14.01600 0.60200 1.000 54.87396 119 PHE D C 1
ATOM 12282 O O . PHE D 1 119 ? 3.11400 14.36800 -0.57100 1.000 55.62584 119 PHE D O 1
ATOM 12290 N N . ARG D 1 120 ? 3.51000 12.74900 0.95400 1.000 65.86633 120 ARG D N 1
ATOM 12291 C CA . ARG D 1 120 ? 3.77300 11.72400 -0.05500 1.000 59.83671 120 ARG D CA 1
ATOM 12292 C C . ARG D 1 120 ? 2.63800 11.63100 -1.06800 1.000 63.42139 120 ARG D C 1
ATOM 12293 O O . ARG D 1 120 ? 2.87500 11.56900 -2.28000 1.000 54.50612 120 ARG D O 1
ATOM 12301 N N . GLU D 1 121 ? 1.39300 11.62200 -0.58700 1.000 60.13372 121 GLU D N 1
ATOM 12302 C CA . GLU D 1 121 ? 0.25500 11.49100 -1.49000 1.000 50.32739 121 GLU D CA 1
ATOM 12303 C C . GLU D 1 121 ? 0.17500 12.65800 -2.46700 1.000 58.71224 121 GLU D C 1
ATOM 12304 O O . GLU D 1 121 ? -0.22600 12.47300 -3.62200 1.000 60.56553 121 GLU D O 1
ATOM 12310 N N . PHE D 1 122 ? 0.55700 13.86200 -2.03300 1.000 55.65580 122 PHE D N 1
ATOM 12311 C CA . PHE D 1 122 ? 0.51500 15.00500 -2.93800 1.000 55.38378 122 PHE D CA 1
ATOM 12312 C C . PHE D 1 122 ? 1.58300 14.89700 -4.01900 1.000 57.77592 122 PHE D C 1
ATOM 12313 O O . PHE D 1 122 ? 1.32000 15.19900 -5.18900 1.000 53.17023 122 PHE D O 1
ATOM 12321 N N . VAL D 1 123 ? 2.79500 14.47200 -3.65000 1.000 50.28424 123 VAL D N 1
ATOM 12322 C CA . VAL D 1 123 ? 3.86500 14.35900 -4.63800 1.000 59.84307 123 VAL D CA 1
ATOM 12323 C C . VAL D 1 123 ? 3.53100 13.29200 -5.67200 1.000 56.84126 123 VAL D C 1
ATOM 12324 O O . VAL D 1 123 ? 3.80100 13.46300 -6.86800 1.000 54.95011 123 VAL D O 1
ATOM 12328 N N . GLU D 1 124 ? 2.93500 12.17900 -5.23600 1.000 50.62348 124 GLU D N 1
ATOM 12329 C CA . GLU D 1 124 ? 2.62400 11.10700 -6.17600 1.000 68.63575 124 GLU D CA 1
ATOM 12330 C C . GLU D 1 124 ? 1.49800 11.49800 -7.12700 1.000 62.33314 124 GLU D C 1
ATOM 12331 O O . GLU D 1 124 ? 1.48300 11.05000 -8.27900 1.000 54.30178 124 GLU D O 1
ATOM 12337 N N . GLU D 1 125 ? 0.56000 12.33600 -6.68000 1.000 63.93616 125 GLU D N 1
ATOM 12338 C CA . GLU D 1 125 ? -0.51400 12.77400 -7.56200 1.000 47.43438 125 GLU D CA 1
ATOM 12339 C C . GLU D 1 125 ? -0.03400 13.81900 -8.55900 1.000 55.95384 125 GLU D C 1
ATOM 12340 O O . GLU D 1 125 ? -0.51100 13.84700 -9.69900 1.000 47.66087 125 GLU D O 1
ATOM 12346 N N . VAL D 1 126 ? 0.89800 14.68200 -8.15400 1.000 51.20963 126 VAL D N 1
ATOM 12347 C CA . VAL D 1 126 ? 1.45300 15.65900 -9.08400 1.000 50.70861 126 VAL D CA 1
ATOM 12348 C C . VAL D 1 126 ? 2.31700 14.96400 -10.12800 1.000 52.34356 126 VAL D C 1
ATOM 12349 O O . VAL D 1 126 ? 2.24200 15.27500 -11.32300 1.000 56.48428 126 VAL D O 1
ATOM 12353 N N . ASN D 1 127 ? 3.14200 14.00600 -9.69900 1.000 51.94452 127 ASN D N 1
ATOM 12354 C CA . ASN D 1 127 ? 3.95000 13.24600 -10.64700 1.000 57.57955 127 ASN D CA 1
ATOM 12355 C C . ASN D 1 127 ? 3.07800 12.47000 -11.62700 1.000 56.41378 127 ASN D C 1
ATOM 12356 O O . ASN D 1 127 ? 3.44700 12.30800 -12.79600 1.000 40.47459 127 ASN D O 1
ATOM 12361 N N . ARG D 1 128 ? 1.91700 11.99400 -11.17200 1.000 50.96163 128 ARG D N 1
ATOM 12362 C CA . ARG D 1 128 ? 1.06400 11.15400 -12.00300 1.000 49.88207 128 ARG D CA 1
ATOM 12363 C C . ARG D 1 128 ? 0.17300 11.97300 -12.92800 1.000 57.47553 128 ARG D C 1
ATOM 12364 O O . ARG D 1 128 ? -0.21600 11.48800 -13.99600 1.000 52.62984 128 ARG D O 1
ATOM 12372 N N . CYS D 1 129 ? -0.15400 13.20600 -12.55000 1.000 51.77080 129 CYS D N 1
ATOM 12373 C CA . CYS D 1 129 ? -1.06600 14.02300 -13.33800 1.000 44.87174 129 CYS D CA 1
ATOM 12374 C C . CYS D 1 129 ? -0.36800 15.08900 -14.16900 1.000 47.23596 129 CYS D C 1
ATOM 12375 O O . CYS D 1 129 ? -0.90800 15.49900 -15.20100 1.000 52.92321 129 CYS D O 1
ATOM 12378 N N . ILE D 1 130 ? 0.81400 15.54600 -13.76100 1.000 54.04788 130 ILE D N 1
ATOM 12379 C CA . ILE D 1 130 ? 1.51700 16.60100 -14.47800 1.000 57.95846 130 ILE D CA 1
ATOM 12380 C C . ILE D 1 130 ? 2.87800 16.08700 -14.92200 1.000 54.81090 130 ILE D C 1
ATOM 12381 O O . ILE D 1 130 ? 3.52200 15.29000 -14.23200 1.000 64.13124 130 ILE D O 1
ATOM 12386 N N . GLU D 1 131 ? 3.31200 16.55100 -16.08800 1.000 66.47085 131 GLU D N 1
ATOM 12387 C CA . GLU D 1 131 ? 4.60700 16.19800 -16.64900 1.000 65.83097 131 GLU D CA 1
ATOM 12388 C C . GLU D 1 131 ? 5.63200 17.28100 -16.33000 1.000 66.62641 131 GLU D C 1
ATOM 12389 O O . GLU D 1 131 ? 5.30500 18.34900 -15.80400 1.000 59.88517 131 GLU D O 1
ATOM 12391 N N . GLN D 1 132 ? 6.89200 16.99600 -16.67100 1.000 69.80397 132 GLN D N 1
ATOM 12392 C CA . GLN D 1 132 ? 8.00400 17.91000 -16.40500 1.000 61.71294 132 GLN D CA 1
ATOM 12393 C C . GLN D 1 132 ? 8.01600 19.12000 -17.33400 1.000 69.36253 132 GLN D C 1
ATOM 12394 O O . GLN D 1 132 ? 9.08100 19.60300 -17.72100 1.000 81.98700 132 GLN D O 1
ATOM 12396 N N . ASP D 1 133 ? 6.84200 19.63500 -17.69700 1.000 67.64467 133 ASP D N 1
ATOM 12397 C CA . ASP D 1 133 ? 6.75800 20.78600 -18.58800 1.000 76.91935 133 ASP D CA 1
ATOM 12398 C C . ASP D 1 133 ? 5.53700 21.65300 -18.32600 1.000 69.50892 133 ASP D C 1
ATOM 12399 O O . ASP D 1 133 ? 5.40200 22.69600 -18.97000 1.000 79.59712 133 ASP D O 1
ATOM 12404 N N . GLY D 1 134 ? 4.64800 21.26900 -17.41300 1.000 62.37518 134 GLY D N 1
ATOM 12405 C CA . GLY D 1 134 ? 3.41100 21.98000 -17.20000 1.000 61.13939 134 GLY D CA 1
ATOM 12406 C C . GLY D 1 134 ? 2.23400 21.44900 -17.98300 1.000 55.51155 134 GLY D C 1
ATOM 12407 O O . GLY D 1 134 ? 1.15100 22.04400 -17.91900 1.000 54.91276 134 GLY D O 1
ATOM 12408 N N . GLU D 1 135 ? 2.40700 20.35900 -18.72400 1.000 55.44545 135 GLU D N 1
ATOM 12409 C CA . GLU D 1 135 ? 1.31600 19.76800 -19.48300 1.000 54.27371 135 GLU D CA 1
ATOM 12410 C C . GLU D 1 135 ? 0.66400 18.66700 -18.66000 1.000 55.04937 135 GLU D C 1
ATOM 12411 O O . GLU D 1 135 ? 1.35500 17.80300 -18.10700 1.000 48.10873 135 GLU D O 1
ATOM 12413 N N . ILE D 1 136 ? -0.66300 18.71100 -18.57000 1.000 48.82363 136 ILE D N 1
ATOM 12414 C CA . ILE D 1 136 ? -1.40300 17.66800 -17.87200 1.000 45.63060 136 ILE D CA 1
ATOM 12415 C C . ILE D 1 136 ? -1.32000 16.38800 -18.69200 1.000 50.65738 136 ILE D C 1
ATOM 12416 O O . ILE D 1 136 ? -1.66100 16.37200 -19.88000 1.000 50.96147 136 ILE D O 1
ATOM 12421 N N . SER D 1 137 ? -0.85700 15.31300 -18.06400 1.000 46.63927 137 SER D N 1
ATOM 12422 C CA . SER D 1 137 ? -0.66300 14.06300 -18.77500 1.000 47.00895 137 SER D CA 1
ATOM 12423 C C . SER D 1 137 ? -1.98800 13.32500 -18.93500 1.000 57.55666 137 SER D C 1
ATOM 12424 O O . SER D 1 137 ? -2.97900 13.61200 -18.25700 1.000 48.93389 137 SER D O 1
ATOM 12427 N N . ASP D 1 138 ? -1.99100 12.35800 -19.85600 1.000 52.83536 138 ASP D N 1
ATOM 12428 C CA . ASP D 1 138 ? -3.17900 11.54300 -20.08000 1.000 52.23001 138 ASP D CA 1
ATOM 12429 C C . ASP D 1 138 ? -3.48500 10.62600 -18.90200 1.000 56.07114 138 ASP D C 1
ATOM 12430 O O . ASP D 1 138 ? -4.62000 10.15400 -18.78300 1.000 59.37263 138 ASP D O 1
ATOM 12435 N N . ARG D 1 139 ? -2.50400 10.36000 -18.03300 1.000 52.07354 139 ARG D N 1
ATOM 12436 C CA . ARG D 1 139 ? -2.76900 9.56600 -16.83800 1.000 64.64964 139 ARG D CA 1
ATOM 12437 C C . ARG D 1 139 ? -3.70300 10.27700 -15.86900 1.000 45.22306 139 ARG D C 1
ATOM 12438 O O . ARG D 1 139 ? -4.31000 9.61700 -15.01900 1.000 60.66393 139 ARG D O 1
ATOM 12446 N N . ALA D 1 140 ? -3.82900 11.60200 -15.98000 1.000 49.17384 140 ALA D N 1
ATOM 12447 C CA . ALA D 1 140 ? -4.53200 12.37300 -14.96000 1.000 49.70867 140 ALA D CA 1
ATOM 12448 C C . ALA D 1 140 ? -6.00500 11.99300 -14.88800 1.000 49.62910 140 ALA D C 1
ATOM 12449 O O . ALA D 1 140 ? -6.55300 11.78900 -13.79800 1.000 46.68839 140 ALA D O 1
ATOM 12451 N N . SER D 1 141 ? -6.66700 11.89000 -16.03900 1.000 45.92457 141 SER D N 1
ATOM 12452 C CA . SER D 1 141 ? -8.09200 11.62200 -16.04900 1.000 48.84802 141 SER D CA 1
ATOM 12453 C C . SER D 1 141 ? -8.47500 10.71900 -17.21300 1.000 48.60513 141 SER D C 1
ATOM 12454 O O . SER D 1 141 ? -7.90900 10.84300 -18.30900 1.000 44.41436 141 SER D O 1
ATOM 12457 N N . PRO D 1 142 ? -9.42700 9.80700 -17.00700 1.000 47.49967 142 PRO D N 1
ATOM 12458 C CA . PRO D 1 142 ? -9.99500 9.09500 -18.15900 1.000 48.91996 142 PRO D CA 1
ATOM 12459 C C . PRO D 1 142 ? -10.90300 9.98400 -18.98500 1.000 45.19780 142 PRO D C 1
ATOM 12460 O O . PRO D 1 142 ? -11.04200 9.76100 -20.19400 1.000 47.10971 142 PRO D O 1
ATOM 12464 N N . ARG D 1 143 ? -11.51700 10.99500 -18.36800 1.000 40.35635 143 ARG D N 1
ATOM 12465 C CA . ARG D 1 143 ? -12.28400 11.97600 -19.12800 1.000 52.19317 143 ARG D CA 1
ATOM 12466 C C . ARG D 1 143 ? -11.36900 12.83400 -19.99400 1.000 50.63588 143 ARG D C 1
ATOM 12467 O O . ARG D 1 143 ? -11.71000 13.15900 -21.13800 1.000 45.33626 143 ARG D O 1
ATOM 12475 N N . LEU D 1 144 ? -10.20000 13.20900 -19.46900 1.000 40.39612 144 LEU D N 1
ATOM 12476 C CA . LEU D 1 144 ? -9.25300 13.98200 -20.26400 1.000 42.47234 144 LEU D CA 1
ATOM 12477 C C . LEU D 1 144 ? -8.72900 13.16600 -21.43900 1.000 42.12294 144 LEU D C 1
ATOM 12478 O O . LEU D 1 144 ? -8.49900 13.71100 -22.52500 1.000 51.31163 144 LEU D O 1
ATOM 12483 N N . ARG D 1 145 ? -8.54100 11.85800 -21.24500 1.000 47.37480 145 ARG D N 1
ATOM 12484 C CA . ARG D 1 145 ? -8.10500 11.00200 -22.34400 1.000 45.72618 145 ARG D CA 1
ATOM 12485 C C . ARG D 1 145 ? -9.15100 10.96400 -23.45100 1.000 45.08433 145 ARG D C 1
ATOM 12486 O O . ARG D 1 145 ? -8.82600 11.11900 -24.63300 1.000 39.22084 145 ARG D O 1
ATOM 12494 N N . GLU D 1 146 ? -10.41800 10.76000 -23.07800 1.000 39.64640 146 GLU D N 1
ATOM 12495 C CA . GLU D 1 146 ? -11.50400 10.72900 -24.05200 1.000 39.60343 146 GLU D CA 1
ATOM 12496 C C . GLU D 1 146 ? -11.53500 12.00300 -24.88500 1.000 49.23039 146 GLU D C 1
ATOM 12497 O O . GLU D 1 146 ? -11.54300 11.95500 -26.12100 1.000 50.65526 146 GLU D O 1
ATOM 12503 N N . ILE D 1 147 ? -11.56500 13.15700 -24.21400 1.000 44.36190 147 ILE D N 1
ATOM 12504 C CA . ILE D 1 147 ? -11.66600 14.43500 -24.91200 1.000 44.54931 147 ILE D CA 1
ATOM 12505 C C . ILE D 1 147 ? -10.51400 14.60000 -25.89500 1.000 41.01981 147 ILE D C 1
ATOM 12506 O O . ILE D 1 147 ? -10.71100 15.02500 -27.04000 1.000 40.14016 147 ILE D O 1
ATOM 12511 N N . ARG D 1 148 ? -9.30100 14.23700 -25.47500 1.000 42.55388 148 ARG D N 1
ATOM 12512 C CA . ARG D 1 148 ? -8.12700 14.47700 -26.30800 1.000 48.85137 148 ARG D CA 1
ATOM 12513 C C . ARG D 1 148 ? -8.11200 13.57300 -27.53500 1.000 42.21129 148 ARG D C 1
ATOM 12514 O O . ARG D 1 148 ? -7.71400 14.00700 -28.62300 1.000 45.61850 148 ARG D O 1
ATOM 12522 N N . THR D 1 149 ? -8.52400 12.31200 -27.38200 1.000 38.46927 149 THR D N 1
ATOM 12523 C CA . THR D 1 149 ? -8.53400 11.40900 -28.52900 1.000 48.44316 149 THR D CA 1
ATOM 12524 C C . THR D 1 149 ? -9.54200 11.86700 -29.57400 1.000 38.39496 149 THR D C 1
ATOM 12525 O O . THR D 1 149 ? -9.28500 11.76700 -30.77800 1.000 38.28487 149 THR D O 1
ATOM 12529 N N . GLU D 1 150 ? -10.69100 12.38200 -29.13100 1.000 38.32830 150 GLU D N 1
ATOM 12530 C CA . GLU D 1 150 ? -11.68000 12.89400 -30.07300 1.000 43.02441 150 GLU D CA 1
ATOM 12531 C C . GLU D 1 150 ? -11.23800 14.22400 -30.67000 1.000 37.61076 150 GLU D C 1
ATOM 12532 O O . GLU D 1 150 ? -11.50200 14.50100 -31.84600 1.000 48.37226 150 GLU D O 1
ATOM 12538 N N . LYS D 1 151 ? -10.57000 15.06200 -29.87500 1.000 39.45831 151 LYS D N 1
ATOM 12539 C CA . LYS D 1 151 ? -10.06800 16.32800 -30.39700 1.000 45.00479 151 LYS D CA 1
ATOM 12540 C C . LYS D 1 151 ? -9.02200 16.09600 -31.48000 1.000 40.58124 151 LYS D C 1
ATOM 12541 O O . LYS D 1 151 ? -9.01000 16.79300 -32.50200 1.000 41.91772 151 LYS D O 1
ATOM 12545 N N . LYS D 1 152 ? -8.13600 15.12000 -31.27400 1.000 37.36257 152 LYS D N 1
ATOM 12546 C CA . LYS D 1 152 ? -7.11700 14.83000 -32.27500 1.000 37.18272 152 LYS D CA 1
ATOM 12547 C C . LYS D 1 152 ? -7.71900 14.18000 -33.51300 1.000 46.78026 152 LYS D C 1
ATOM 12548 O O . LYS D 1 152 ? -7.25200 14.42900 -34.63100 1.000 48.19775 152 LYS D O 1
ATOM 12550 N N . ARG D 1 153 ? -8.75300 13.35400 -33.33800 1.000 39.08718 153 ARG D N 1
ATOM 12551 C CA . ARG D 1 153 ? -9.42000 12.76000 -34.48900 1.000 48.95177 153 ARG D CA 1
ATOM 12552 C C . ARG D 1 153 ? -10.13400 13.82100 -35.31700 1.000 44.01952 153 ARG D C 1
ATOM 12553 O O . ARG D 1 153 ? -10.10000 13.77800 -36.55200 1.000 37.11226 153 ARG D O 1
ATOM 12561 N N . LEU D 1 154 ? -10.78100 14.78400 -34.65600 1.000 44.20744 154 LEU D N 1
ATOM 12562 C CA . LEU D 1 154 ? -11.49500 15.82900 -35.38100 1.000 42.94040 154 LEU D CA 1
ATOM 12563 C C . LEU D 1 154 ? -10.53000 16.78400 -36.07000 1.000 41.47925 154 LEU D C 1
ATOM 12564 O O . LEU D 1 154 ? -10.74500 17.16400 -37.22700 1.000 44.45696 154 LEU D O 1
ATOM 12569 N N . SER D 1 155 ? -9.46200 17.18300 -35.37700 1.000 43.77416 155 SER D N 1
ATOM 12570 C CA . SER D 1 155 ? -8.49500 18.09100 -35.98300 1.000 45.56888 155 SER D CA 1
ATOM 12571 C C . SER D 1 155 ? -7.77300 17.43800 -37.15400 1.000 37.01839 155 SER D C 1
ATOM 12572 O O . SER D 1 155 ? -7.42700 18.12100 -38.12500 1.000 46.03710 155 SER D O 1
ATOM 12575 N N . SER D 1 156 ? -7.54100 16.12500 -37.09000 1.000 42.33445 156 SER D N 1
ATOM 12576 C CA . SER D 1 156 ? -6.98500 15.42800 -38.24500 1.000 52.47118 156 SER D CA 1
ATOM 12577 C C . SER D 1 156 ? -7.97500 15.38900 -39.40200 1.000 41.82216 156 SER D C 1
ATOM 12578 O O . SER D 1 156 ? -7.56700 15.42600 -40.56700 1.000 36.95082 156 SER D O 1
ATOM 12581 N N . GLU D 1 157 ? -9.27200 15.31500 -39.09900 1.000 43.82073 157 GLU D N 1
ATOM 12582 C CA . GLU D 1 157 ? -10.28300 15.29600 -40.15000 1.000 44.71559 157 GLU D CA 1
ATOM 12583 C C . GLU D 1 157 ? -10.42400 16.66700 -40.80100 1.000 45.09279 157 GLU D C 1
ATOM 12584 O O . GLU D 1 157 ? -10.63000 16.76600 -42.01600 1.000 36.79621 157 GLU D O 1
ATOM 12590 N N . ILE D 1 158 ? -10.30800 17.73500 -40.00600 1.000 44.77746 158 ILE D N 1
ATOM 12591 C CA . ILE D 1 158 ? -10.35500 19.08600 -40.55600 1.000 35.48705 158 ILE D CA 1
ATOM 12592 C C . ILE D 1 158 ? -9.13000 19.35100 -41.42200 1.000 40.45842 158 ILE D C 1
ATOM 12593 O O . ILE D 1 158 ? -9.23600 19.93700 -42.50700 1.000 41.34664 158 ILE D O 1
ATOM 12598 N N . LYS D 1 159 ? -7.95100 18.92900 -40.95800 1.000 41.36573 159 LYS D N 1
ATOM 12599 C CA . LYS D 1 159 ? -6.73400 19.12000 -41.74100 1.000 44.41915 159 LYS D CA 1
ATOM 12600 C C . LYS D 1 159 ? -6.83100 18.42200 -43.09100 1.000 39.38584 159 LYS D C 1
ATOM 12601 O O . LYS D 1 159 ? -6.39000 18.96200 -44.11200 1.000 38.41423 159 LYS D O 1
ATOM 12607 N N . ARG D 1 160 ? -7.41000 17.21900 -43.11300 1.000 41.98808 160 ARG D N 1
ATOM 12608 C CA . ARG D 1 160 ? -7.56400 16.48400 -44.36400 1.000 38.49167 160 ARG D CA 1
ATOM 12609 C C . ARG D 1 160 ? -8.52800 17.19100 -45.30600 1.000 35.67038 160 ARG D C 1
ATOM 12610 O O . ARG D 1 160 ? -8.26400 17.29300 -46.50900 1.000 35.60556 160 ARG D O 1
ATOM 12618 N N . LYS D 1 161 ? -9.65100 17.68100 -44.77700 1.000 38.05441 161 LYS D N 1
ATOM 12619 C CA . LYS D 1 161 ? -10.61300 18.40000 -45.60400 1.000 35.34757 161 LYS D CA 1
ATOM 12620 C C . LYS D 1 161 ? -10.02500 19.70000 -46.13000 1.000 41.24611 161 LYS D C 1
ATOM 12621 O O . LYS D 1 161 ? -10.18300 20.02400 -47.31300 1.000 40.94793 161 LYS D O 1
ATOM 12627 N N . ALA D 1 162 ? -9.34200 20.45700 -45.26800 1.000 38.75802 162 ALA D N 1
ATOM 12628 C CA . ALA D 1 162 ? -8.69500 21.68400 -45.71300 1.000 37.72233 162 ALA D CA 1
ATOM 12629 C C . ALA D 1 162 ? -7.65100 21.40600 -46.78300 1.000 36.63864 162 ALA D C 1
ATOM 12630 O O . ALA D 1 162 ? -7.41800 22.24900 -47.65500 1.000 44.45626 162 ALA D O 1
ATOM 12632 N N . ASP D 1 163 ? -7.00800 20.23900 -46.73000 1.000 35.07905 163 ASP D N 1
ATOM 12633 C CA . ASP D 1 163 ? -6.04700 19.88500 -47.76600 1.000 38.37541 163 ASP D CA 1
ATOM 12634 C C . ASP D 1 163 ? -6.74900 19.68000 -49.10100 1.000 49.50932 163 ASP D C 1
ATOM 12635 O O . ASP D 1 163 ? -6.29600 20.17800 -50.13900 1.000 40.44622 163 ASP D O 1
ATOM 12640 N N . ASP D 1 164 ? -7.86800 18.95100 -49.08900 1.000 43.53161 164 ASP D N 1
ATOM 12641 C CA . ASP D 1 164 ? -8.63900 18.75600 -50.30900 1.000 40.51317 164 ASP D CA 1
ATOM 12642 C C . ASP D 1 164 ? -9.25500 20.06000 -50.79600 1.000 40.58610 164 ASP D C 1
ATOM 12643 O O . ASP D 1 164 ? -9.37600 20.27400 -52.00700 1.000 36.88639 164 ASP D O 1
ATOM 12648 N N . PHE D 1 165 ? -9.64100 20.94200 -49.87200 1.000 44.60556 165 PHE D N 1
ATOM 12649 C CA . PHE D 1 165 ? -10.18800 22.23300 -50.26800 1.000 35.22476 165 PHE D CA 1
ATOM 12650 C C . PHE D 1 165 ? -9.13000 23.12400 -50.90600 1.000 41.56184 165 PHE D C 1
ATOM 12651 O O . PHE D 1 165 ? -9.46500 23.99100 -51.71800 1.000 42.94864 165 PHE D O 1
ATOM 12659 N N . VAL D 1 166 ? -7.85800 22.93700 -50.55000 1.000 44.30231 166 VAL D N 1
ATOM 12660 C CA . VAL D 1 166 ? -6.79600 23.74300 -51.14400 1.000 37.44741 166 VAL D CA 1
ATOM 12661 C C . VAL D 1 166 ? -6.38300 23.17900 -52.50000 1.000 51.90114 166 VAL D C 1
ATOM 12662 O O . VAL D 1 166 ? -6.08100 23.93300 -53.43300 1.000 46.88529 166 VAL D O 1
ATOM 12666 N N . ARG D 1 167 ? -6.37700 21.85000 -52.63700 1.000 48.81433 167 ARG D N 1
ATOM 12667 C CA . ARG D 1 167 ? -6.01100 21.24200 -53.91300 1.000 37.75053 167 ARG D CA 1
ATOM 12668 C C . ARG D 1 167 ? -7.06400 21.52200 -54.97600 1.000 41.51165 167 ARG D C 1
ATOM 12669 O O . ARG D 1 167 ? -6.72700 21.83800 -56.12300 1.000 41.12677 167 ARG D O 1
ATOM 12677 N N . THR D 1 168 ? -8.34000 21.40300 -54.62100 1.000 38.30188 168 THR D N 1
ATOM 12678 C CA . THR D 1 168 ? -9.39700 22.02500 -55.40000 1.000 40.85710 168 THR D CA 1
ATOM 12679 C C . THR D 1 168 ? -9.46200 23.50600 -55.02900 1.000 54.04664 168 THR D C 1
ATOM 12680 O O . THR D 1 168 ? -8.66800 23.99800 -54.22600 1.000 57.66248 168 THR D O 1
ATOM 12684 N N . HIS D 1 169 ? -10.40500 24.24000 -55.62200 1.000 42.35920 169 HIS D N 1
ATOM 12685 C CA . HIS D 1 169 ? -10.58900 25.66400 -55.30700 1.000 49.89769 169 HIS D CA 1
ATOM 12686 C C . HIS D 1 169 ? -9.28600 26.45400 -55.43400 1.000 47.63303 169 HIS D C 1
ATOM 12687 O O . HIS D 1 169 ? -9.10600 27.48500 -54.78200 1.000 43.23270 169 HIS D O 1
ATOM 12694 N N . SER D 1 170 ? -8.36400 25.97100 -56.27000 1.000 60.93258 170 SER D N 1
ATOM 12695 C CA . SER D 1 170 ? -7.02700 26.55700 -56.31800 1.000 61.05686 170 SER D CA 1
ATOM 12696 C C . SER D 1 170 ? -7.05000 27.97400 -56.88400 1.000 63.34040 170 SER D C 1
ATOM 12697 O O . SER D 1 170 ? -6.27700 28.83400 -56.44700 1.000 59.33085 170 SER D O 1
ATOM 12700 N N . GLN D 1 171 ? -7.92800 28.23700 -57.85500 1.000 49.86027 171 GLN D N 1
ATOM 12701 C CA . GLN D 1 171 ? -7.96300 29.54800 -58.49100 1.000 54.41070 171 GLN D CA 1
ATOM 12702 C C . GLN D 1 171 ? -8.54300 30.62500 -57.58200 1.000 63.14801 171 GLN D C 1
ATOM 12703 O O . GLN D 1 171 ? -8.32800 31.81500 -57.83800 1.000 61.51829 171 GLN D O 1
ATOM 12705 N N . ILE D 1 172 ? -9.26800 30.24000 -56.52800 1.000 59.29713 172 ILE D N 1
ATOM 12706 C CA . ILE D 1 172 ? -9.92100 31.21900 -55.66200 1.000 50.38414 172 ILE D CA 1
ATOM 12707 C C . ILE D 1 172 ? -9.07000 31.62900 -54.46900 1.000 52.60082 172 ILE D C 1
ATOM 12708 O O . ILE D 1 172 ? -9.46600 32.54200 -53.72700 1.000 60.57454 172 ILE D O 1
ATOM 12710 N N . LEU D 1 173 ? -7.91400 31.00700 -54.26300 1.000 49.01808 173 LEU D N 1
ATOM 12711 C CA . LEU D 1 173 ? -7.09700 31.25500 -53.08400 1.000 54.80296 173 LEU D CA 1
ATOM 12712 C C . LEU D 1 173 ? -5.95800 32.21600 -53.39900 1.000 55.43452 173 LEU D C 1
ATOM 12713 O O . LEU D 1 173 ? -5.37800 32.17800 -54.48800 1.000 57.51385 173 LEU D O 1
ATOM 12718 N N . GLN D 1 174 ? -5.63900 33.08000 -52.43200 1.000 47.76059 174 GLN D N 1
ATOM 12719 C CA . GLN D 1 174 ? -4.48100 33.95700 -52.56600 1.000 56.08749 174 GLN D CA 1
ATOM 12720 C C . GLN D 1 174 ? -3.18600 33.18600 -52.34100 1.000 43.26222 174 GLN D C 1
ATOM 12721 O O . GLN D 1 174 ? -2.23600 33.30600 -53.12100 1.000 68.97258 174 GLN D O 1
ATOM 12727 N N . GLU D 1 175 ? -3.13200 32.39300 -51.27700 1.000 43.99272 175 GLU D N 1
ATOM 12728 C CA . GLU D 1 175 ? -2.03500 31.47300 -51.02900 1.000 46.13822 175 GLU D CA 1
ATOM 12729 C C . GLU D 1 175 ? -2.58900 30.05700 -50.96300 1.000 51.00709 175 GLU D C 1
ATOM 12730 O O . GLU D 1 175 ? -3.72900 29.83900 -50.53900 1.000 57.74356 175 GLU D O 1
ATOM 12732 N N . GLN D 1 176 ? -1.77900 29.09100 -51.39600 1.000 55.20433 176 GLN D N 1
ATOM 12733 C CA . GLN D 1 176 ? -2.21100 27.69500 -51.47000 1.000 48.45306 176 GLN D CA 1
ATOM 12734 C C . GLN D 1 176 ? -2.02500 27.03400 -50.10400 1.000 45.97539 176 GLN D C 1
ATOM 12735 O O . GLN D 1 176 ? -1.16000 26.18000 -49.89400 1.000 49.98120 176 GLN D O 1
ATOM 12741 N N . MET D 1 177 ? -2.87300 27.44000 -49.16300 1.000 50.02926 177 MET D N 1
ATOM 12742 C CA . MET D 1 177 ? -2.74500 26.97600 -47.78800 1.000 51.32409 177 MET D CA 1
ATOM 12743 C C . MET D 1 177 ? -4.03900 27.25300 -47.03800 1.000 51.61816 177 MET D C 1
ATOM 12744 O O . MET D 1 177 ? -4.93700 27.94100 -47.52800 1.000 43.43717 177 MET D O 1
ATOM 12749 N N . TYR D 1 178 ? -4.11700 26.69600 -45.83600 1.000 49.22099 178 TYR D N 1
ATOM 12750 C CA . TYR D 1 178 ? -5.12900 27.05900 -44.85900 1.000 41.00304 178 TYR D CA 1
ATOM 12751 C C . TYR D 1 178 ? -4.49800 27.93300 -43.78300 1.000 40.91281 178 TYR D C 1
ATOM 12752 O O . TYR D 1 178 ? -3.28000 27.93900 -43.58800 1.000 43.02011 178 TYR D O 1
ATOM 12761 N N . VAL D 1 179 ? -5.34500 28.67900 -43.08200 1.000 45.37331 179 VAL D N 1
ATOM 12762 C CA . VAL D 1 179 ? -4.90100 29.64700 -42.08800 1.000 41.21694 179 VAL D CA 1
ATOM 12763 C C . VAL D 1 179 ? -5.69200 29.42700 -40.80700 1.000 45.41119 179 VAL D C 1
ATOM 12764 O O . VAL D 1 179 ? -6.90300 29.18600 -40.84900 1.000 45.93933 179 VAL D O 1
ATOM 12768 N N . TYR D 1 180 ? -5.00300 29.49800 -39.67100 1.000 48.98205 180 TYR D N 1
ATOM 12769 C CA . TYR D 1 180 ? -5.60000 29.28400 -38.35600 1.000 44.83773 180 TYR D CA 1
ATOM 12770 C C . TYR D 1 180 ? -5.55900 30.60300 -37.58700 1.000 49.32678 180 TYR D C 1
ATOM 12771 O O . TYR D 1 180 ? -4.74700 30.79400 -36.68300 1.000 65.21455 180 TYR D O 1
ATOM 12780 N N . ARG D 1 181 ? -6.44600 31.52400 -37.96100 1.000 54.35619 181 ARG D N 1
ATOM 12781 C CA . ARG D 1 181 ? -6.59700 32.78400 -37.24300 1.000 49.19878 181 ARG D CA 1
ATOM 12782 C C . ARG D 1 181 ? -7.70800 32.65400 -36.21000 1.000 51.61253 181 ARG D C 1
ATOM 12783 O O . ARG D 1 181 ? -8.75100 32.04800 -36.47800 1.000 51.41265 181 ARG D O 1
ATOM 12785 N N . ASP D 1 182 ? -7.47800 33.23600 -35.03100 1.000 55.22154 182 ASP D N 1
ATOM 12786 C CA . ASP D 1 182 ? -8.33000 33.01000 -33.86900 1.000 43.94234 182 ASP D CA 1
ATOM 12787 C C . ASP D 1 182 ? -8.44500 31.51100 -33.61800 1.000 52.77167 182 ASP D C 1
ATOM 12788 O O . ASP D 1 182 ? -7.46200 30.78000 -33.77700 1.000 68.60509 182 ASP D O 1
ATOM 12790 N N . GLY D 1 183 ? -9.62800 31.03400 -33.24800 1.000 38.42607 183 GLY D N 1
ATOM 12791 C CA . GLY D 1 183 ? -9.76800 29.62500 -32.93600 1.000 48.61405 183 GLY D CA 1
ATOM 12792 C C . GLY D 1 183 ? -10.33900 28.76600 -34.04500 1.000 44.39833 183 GLY D C 1
ATOM 12793 O O . GLY D 1 183 ? -10.98000 27.74900 -33.76100 1.000 45.17458 183 GLY D O 1
ATOM 12794 N N . ARG D 1 184 ? -10.10700 29.13400 -35.30700 1.000 45.55440 184 ARG D N 1
ATOM 12795 C CA . ARG D 1 184 ? -10.76200 28.45800 -36.41900 1.000 48.88797 184 ARG D CA 1
ATOM 12796 C C . ARG D 1 184 ? -9.78800 28.20000 -37.56100 1.000 38.10162 184 ARG D C 1
ATOM 12797 O O . ARG D 1 184 ? -8.77100 28.88200 -37.71400 1.000 44.32821 184 ARG D O 1
ATOM 12805 N N . TYR D 1 185 ? -10.13100 27.19900 -38.36800 1.000 37.95232 185 TYR D N 1
ATOM 12806 C CA . TYR D 1 185 ? -9.41200 26.89100 -39.59900 1.000 43.70902 185 TYR D CA 1
ATOM 12807 C C . TYR D 1 185 ? -10.04800 27.66700 -40.74900 1.000 37.74632 185 TYR D C 1
ATOM 12808 O O . TYR D 1 185 ? -11.21200 27.43100 -41.09000 1.000 39.69497 185 TYR D O 1
ATOM 12817 N N . LEU D 1 186 ? -9.29500 28.58900 -41.34000 1.000 36.16206 186 LEU D N 1
ATOM 12818 C CA . LEU D 1 186 ? -9.80300 29.48700 -42.37300 1.000 47.82048 186 LEU D CA 1
ATOM 12819 C C . LEU D 1 186 ? -8.96700 29.35300 -43.64200 1.000 34.79523 186 LEU D C 1
ATOM 12820 O O . LEU D 1 186 ? -7.95700 28.64500 -43.68100 1.000 43.98022 186 LEU D O 1
ATOM 12825 N N . PHE D 1 187 ? -9.39600 30.05500 -44.69000 1.000 33.66390 187 PHE D N 1
ATOM 12826 C CA . PHE D 1 187 ? -8.68300 30.05700 -45.95600 1.000 41.44514 187 PHE D CA 1
ATOM 12827 C C . PHE D 1 187 ? -8.53600 31.48200 -46.47000 1.000 42.54278 187 PHE D C 1
ATOM 12828 O O . PHE D 1 187 ? -9.47400 32.28300 -46.37100 1.000 47.17084 187 PHE D O 1
ATOM 12836 N N . PRO D 1 188 ? -7.37000 31.82800 -47.01700 1.000 46.98872 188 PRO D N 1
ATOM 12837 C CA . PRO D 1 188 ? -7.18300 33.17700 -47.56300 1.000 37.63879 188 PRO D CA 1
ATOM 12838 C C . PRO D 1 188 ? -7.69600 33.28600 -48.98900 1.000 37.65921 188 PRO D C 1
ATOM 12839 O O . PRO D 1 188 ? -6.96000 33.02700 -49.94700 1.000 46.27095 188 PRO D O 1
ATOM 12843 N N . VAL D 1 189 ? -8.95900 33.66700 -49.13900 1.000 45.17216 189 VAL D N 1
ATOM 12844 C CA . VAL D 1 189 ? -9.61700 33.72700 -50.43900 1.000 46.87031 189 VAL D CA 1
ATOM 12845 C C . VAL D 1 189 ? -9.41600 35.11000 -51.04500 1.000 49.69906 189 VAL D C 1
ATOM 12846 O O . VAL D 1 189 ? -9.42500 36.12300 -50.33500 1.000 35.45472 189 VAL D O 1
ATOM 12850 N N . LYS D 1 190 ? -9.21900 35.14900 -52.36300 1.000 60.16643 190 LYS D N 1
ATOM 12851 C CA . LYS D 1 190 ? -9.13700 36.41500 -53.08000 1.000 47.47536 190 LYS D CA 1
ATOM 12852 C C . LYS D 1 190 ? -10.38800 37.24800 -52.82600 1.000 49.18435 190 LYS D C 1
ATOM 12853 O O . LYS D 1 190 ? -11.50500 36.72400 -52.79700 1.000 52.19249 190 LYS D O 1
ATOM 12859 N N . ALA D 1 191 ? -10.19300 38.55600 -52.63800 1.000 53.85057 191 ALA D N 1
ATOM 12860 C CA . ALA D 1 191 ? -11.32200 39.43000 -52.33700 1.000 58.68209 191 ALA D CA 1
ATOM 12861 C C . ALA D 1 191 ? -12.34800 39.43900 -53.46200 1.000 46.09822 191 ALA D C 1
ATOM 12862 O O . ALA D 1 191 ? -13.55200 39.52500 -53.19900 1.000 51.90867 191 ALA D O 1
ATOM 12864 N N . SER D 1 192 ? -11.89900 39.33300 -54.71600 1.000 50.46966 192 SER D N 1
ATOM 12865 C CA . SER D 1 192 ? -12.82600 39.34300 -55.84200 1.000 52.84872 192 SER D CA 1
ATOM 12866 C C . SER D 1 192 ? -13.65200 38.06600 -55.93400 1.000 57.70734 192 SER D C 1
ATOM 12867 O O . SER D 1 192 ? -14.65900 38.04800 -56.64900 1.000 53.98448 192 SER D O 1
ATOM 12870 N N . MET D 1 193 ? -13.25600 37.00200 -55.23100 1.000 47.46959 193 MET D N 1
ATOM 12871 C CA . MET D 1 193 ? -13.95300 35.72100 -55.27600 1.000 50.87053 193 MET D CA 1
ATOM 12872 C C . MET D 1 193 ? -14.72200 35.43900 -53.98800 1.000 49.94894 193 MET D C 1
ATOM 12873 O O . MET D 1 193 ? -14.96300 34.27800 -53.64700 1.000 52.78401 193 MET D O 1
ATOM 12878 N N . LYS D 1 194 ? -15.11400 36.49300 -53.26600 1.000 56.16544 194 LYS D N 1
ATOM 12879 C CA . LYS D 1 194 ? -15.71000 36.31700 -51.94300 1.000 45.76362 194 LYS D CA 1
ATOM 12880 C C . LYS D 1 194 ? -17.00200 35.50700 -51.99500 1.000 54.05701 194 LYS D C 1
ATOM 12881 O O . LYS D 1 194 ? -17.33000 34.80300 -51.03100 1.000 56.35368 194 LYS D O 1
ATOM 12883 N N . ASN D 1 195 ? -17.74400 35.58400 -53.09900 1.000 44.39750 195 ASN D N 1
ATOM 12884 C CA . ASN D 1 195 ? -19.01100 34.88000 -53.22800 1.000 42.40511 195 ASN D CA 1
ATOM 12885 C C . ASN D 1 195 ? -18.88200 33.56500 -53.98800 1.000 45.50665 195 ASN D C 1
ATOM 12886 O O . ASN D 1 195 ? -19.90200 32.94600 -54.31100 1.000 48.70118 195 ASN D O 1
ATOM 12888 N N . ALA D 1 196 ? -17.65700 33.12300 -54.27700 1.000 47.92584 196 ALA D N 1
ATOM 12889 C CA . ALA D 1 196 ? -17.47600 31.88600 -55.03000 1.000 41.12415 196 ALA D CA 1
ATOM 12890 C C . ALA D 1 196 ? -17.97900 30.68200 -54.24300 1.000 46.77402 196 ALA D C 1
ATOM 12891 O O . ALA D 1 196 ? -18.79000 29.89500 -54.74400 1.000 53.65102 196 ALA D O 1
ATOM 12893 N N . VAL D 1 197 ? -17.51400 30.52500 -53.00800 1.000 51.88834 197 VAL D N 1
ATOM 12894 C CA . VAL D 1 197 ? -17.92200 29.42500 -52.14200 1.000 47.42286 197 VAL D CA 1
ATOM 12895 C C . VAL D 1 197 ? -18.82500 29.97700 -51.05000 1.000 37.30673 197 VAL D C 1
ATOM 12896 O O . VAL D 1 197 ? -18.59700 31.07900 -50.53700 1.000 47.29743 197 VAL D O 1
ATOM 12898 N N . ARG D 1 198 ? -19.85400 29.21200 -50.70100 1.000 34.09935 198 ARG D N 1
ATOM 12899 C CA . ARG D 1 198 ? -20.74000 29.58300 -49.60500 1.000 40.57030 198 ARG D CA 1
ATOM 12900 C C . ARG D 1 198 ? -19.99900 29.45100 -48.27600 1.000 44.73773 198 ARG D C 1
ATOM 12901 O O . ARG D 1 198 ? -19.56400 28.35500 -47.90800 1.000 41.23128 198 ARG D O 1
ATOM 12909 N N . GLY D 1 199 ? -19.85000 30.55700 -47.55900 1.000 35.57877 199 GLY D N 1
ATOM 12910 C CA . GLY D 1 199 ? -19.11200 30.51500 -46.31400 1.000 39.81947 199 GLY D CA 1
ATOM 12911 C C . GLY D 1 199 ? -19.32800 31.76200 -45.48600 1.000 45.20785 199 GLY D C 1
ATOM 12912 O O . GLY D 1 199 ? -20.14600 32.62200 -45.81700 1.000 44.65519 199 GLY D O 1
ATOM 12913 N N . ILE D 1 200 ? -18.56900 31.84600 -44.39600 1.000 42.62300 200 ILE D N 1
ATOM 12914 C CA . ILE D 1 200 ? -18.66600 32.93400 -43.42800 1.000 34.51808 200 ILE D CA 1
ATOM 12915 C C . ILE D 1 200 ? -17.40500 33.78100 -43.52700 1.000 40.71817 200 ILE D C 1
ATOM 12916 O O . ILE D 1 200 ? -16.28800 33.25000 -43.48300 1.000 38.38812 200 ILE D O 1
ATOM 12920 N N . VAL D 1 201 ? -17.58300 35.09400 -43.65200 1.000 43.12421 201 VAL D N 1
ATOM 12921 C CA . VAL D 1 201 ? -16.47000 36.03600 -43.70500 1.000 41.48342 201 VAL D CA 1
ATOM 12922 C C . VAL D 1 201 ? -16.07400 36.41200 -42.28200 1.000 40.98533 201 VAL D C 1
ATOM 12923 O O . VAL D 1 201 ? -16.93100 36.76000 -41.46000 1.000 40.24052 201 VAL D O 1
ATOM 12927 N N . HIS D 1 202 ? -14.77400 36.34500 -41.99000 1.000 43.19192 202 HIS D N 1
ATOM 12928 C CA . HIS D 1 202 ? -14.24700 36.67200 -40.66800 1.000 43.06911 202 HIS D CA 1
ATOM 12929 C C . HIS D 1 202 ? -13.36700 37.91600 -40.71700 1.000 43.00290 202 HIS D C 1
ATOM 12930 O O . HIS D 1 202 ? -13.75200 38.96600 -40.19800 1.000 45.23792 202 HIS D O 1
ATOM 12937 N N . HIS D 1 203 ? -12.19000 37.82300 -41.32700 1.000 47.56231 203 HIS D N 1
ATOM 12938 C CA . HIS D 1 203 ? -11.15900 38.84800 -41.27700 1.000 55.46126 203 HIS D CA 1
ATOM 12939 C C . HIS D 1 203 ? -10.87500 39.36100 -42.68500 1.000 46.76184 203 HIS D C 1
ATOM 12940 O O . HIS D 1 203 ? -11.25900 38.75200 -43.68600 1.000 50.27550 203 HIS D O 1
ATOM 12947 N N . LEU D 1 204 ? -10.18600 40.49800 -42.75200 1.000 52.92006 204 LEU D N 1
ATOM 12948 C CA . LEU D 1 204 ? -9.86500 41.15400 -44.01200 1.000 55.46364 204 LEU D CA 1
ATOM 12949 C C . LEU D 1 204 ? -8.39800 41.55900 -43.99800 1.000 55.19430 204 LEU D C 1
ATOM 12950 O O . LEU D 1 204 ? -7.92100 42.13700 -43.01600 1.000 58.65209 204 LEU D O 1
ATOM 12955 N N . SER D 1 205 ? -7.68700 41.25100 -45.08200 1.000 59.74299 205 SER D N 1
ATOM 12956 C CA . SER D 1 205 ? -6.27800 41.60600 -45.17800 1.000 55.64266 205 SER D CA 1
ATOM 12957 C C . SER D 1 205 ? -6.10400 43.12000 -45.13500 1.000 67.94671 205 SER D C 1
ATOM 12958 O O . SER D 1 205 ? -6.95500 43.87900 -45.60600 1.000 73.66376 205 SER D O 1
ATOM 12960 N N . SER D 1 206 ? -4.98000 43.56100 -44.55900 1.000 52.77751 206 SER D N 1
ATOM 12961 C CA . SER D 1 206 ? -4.70800 44.99300 -44.47200 1.000 55.29545 206 SER D CA 1
ATOM 12962 C C . SER D 1 206 ? -4.65900 45.64400 -45.85000 1.000 54.41785 206 SER D C 1
ATOM 12963 O O . SER D 1 206 ? -4.93700 46.84100 -45.97900 1.000 64.67595 206 SER D O 1
ATOM 12965 N N . SER D 1 207 ? -4.31500 44.87700 -46.88700 1.000 63.39226 207 SER D N 1
ATOM 12966 C CA . SER D 1 207 ? -4.30100 45.41500 -48.24200 1.000 57.28718 207 SER D CA 1
ATOM 12967 C C . SER D 1 207 ? -5.68800 45.42500 -48.87000 1.000 53.62791 207 SER D C 1
ATOM 12968 O O . SER D 1 207 ? -5.95300 46.24000 -49.76000 1.000 62.87636 207 SER D O 1
ATOM 12970 N N . GLY D 1 208 ? -6.57700 44.54000 -48.42700 1.000 59.53394 208 GLY D N 1
ATOM 12971 C CA . GLY D 1 208 ? -7.90000 44.43400 -49.00200 1.000 61.47412 208 GLY D CA 1
ATOM 12972 C C . GLY D 1 208 ? -8.03700 43.41400 -50.11100 1.000 73.00975 208 GLY D C 1
ATOM 12973 O O . GLY D 1 208 ? -9.12800 43.29000 -50.68300 1.000 77.28202 208 GLY D O 1
ATOM 12974 N N . ALA D 1 209 ? -6.97200 42.68300 -50.43500 1.000 63.66181 209 ALA D N 1
ATOM 12975 C CA . ALA D 1 209 ? -7.01900 41.70100 -51.50900 1.000 60.73959 209 ALA D CA 1
ATOM 12976 C C . ALA D 1 209 ? -7.45100 40.32100 -51.03800 1.000 64.26080 209 ALA D C 1
ATOM 12977 O O . ALA D 1 209 ? -7.84400 39.49300 -51.86800 1.000 61.06779 209 ALA D O 1
ATOM 12979 N N . THR D 1 210 ? -7.39200 40.05800 -49.73600 1.000 57.05881 210 THR D N 1
ATOM 12980 C CA . THR D 1 210 ? -7.70400 38.75200 -49.17800 1.000 48.58881 210 THR D CA 1
ATOM 12981 C C . THR D 1 210 ? -8.85200 38.87700 -48.18800 1.000 51.82589 210 THR D C 1
ATOM 12982 O O . THR D 1 210 ? -8.82100 39.73600 -47.30000 1.000 61.79751 210 THR D O 1
ATOM 12986 N N . VAL D 1 211 ? -9.86100 38.02600 -48.34900 1.000 45.00747 211 VAL D N 1
ATOM 12987 C CA . VAL D 1 211 ? -10.90900 37.83200 -47.35500 1.000 43.04119 211 VAL D CA 1
ATOM 12988 C C . VAL D 1 211 ? -10.70300 36.45700 -46.73800 1.000 44.17125 211 VAL D C 1
ATOM 12989 O O . VAL D 1 211 ? -10.53700 35.46600 -47.46000 1.000 47.30007 211 VAL D O 1
ATOM 12991 N N . PHE D 1 212 ? -10.69700 36.39800 -45.40900 1.000 47.27406 212 PHE D N 1
ATOM 12992 C CA . PHE D 1 212 ? -10.45000 35.15300 -44.68900 1.000 37.95942 212 PHE D CA 1
ATOM 12993 C C . PHE D 1 212 ? -11.78600 34.45600 -44.46100 1.000 40.97018 212 PHE D C 1
ATOM 12994 O O . PHE D 1 212 ? -12.63900 34.95500 -43.71800 1.000 39.08014 212 PHE D O 1
ATOM 13002 N N . LEU D 1 213 ? -11.95400 33.29300 -45.08700 1.000 41.49662 213 LEU D N 1
ATOM 13003 C CA . LEU D 1 213 ? -13.25600 32.68000 -45.29400 1.000 44.13901 213 LEU D CA 1
ATOM 13004 C C . LEU D 1 213 ? -13.34000 31.33500 -44.58400 1.000 45.75746 213 LEU D C 1
ATOM 13005 O O . LEU D 1 213 ? -12.37000 30.57200 -44.55600 1.000 40.33900 213 LEU D O 1
ATOM 13010 N N . GLU D 1 214 ? -14.51600 31.05600 -44.02000 1.000 47.55402 214 GLU D N 1
ATOM 13011 C CA . GLU D 1 214 ? -14.83000 29.77800 -43.38800 1.000 39.94794 214 GLU D CA 1
ATOM 13012 C C . GLU D 1 214 ? -15.90400 29.07300 -44.20800 1.000 40.58259 214 GLU D C 1
ATOM 13013 O O . GLU D 1 214 ? -17.09800 29.37400 -44.05400 1.000 42.79957 214 GLU D O 1
ATOM 13019 N N . PRO D 1 215 ? -15.54100 28.14200 -45.09200 1.000 40.83544 215 PRO D N 1
ATOM 13020 C CA . PRO D 1 215 ? -16.55300 27.47000 -45.91600 1.000 35.48266 215 PRO D CA 1
ATOM 13021 C C . PRO D 1 215 ? -17.52700 26.66700 -45.06500 1.000 39.99720 215 PRO D C 1
ATOM 13022 O O . PRO D 1 215 ? -17.16900 26.13000 -44.01300 1.000 48.82993 215 PRO D O 1
ATOM 13026 N N . ASP D 1 216 ? -18.77100 26.59600 -45.54900 1.000 34.45710 216 ASP D N 1
ATOM 13027 C CA . ASP D 1 216 ? -19.90900 25.95100 -44.89500 1.000 48.64415 216 ASP D CA 1
ATOM 13028 C C . ASP D 1 216 ? -19.51600 24.73700 -44.05800 1.000 47.00364 216 ASP D C 1
ATOM 13029 O O . ASP D 1 216 ? -19.76100 24.71300 -42.84800 1.000 52.39043 216 ASP D O 1
ATOM 13034 N N . GLU D 1 217 ? -18.90900 23.72900 -44.69000 1.000 42.83932 217 GLU D N 1
ATOM 13035 C CA . GLU D 1 217 ? -18.62200 22.47700 -43.99400 1.000 47.04711 217 GLU D CA 1
ATOM 13036 C C . GLU D 1 217 ? -17.74400 22.71100 -42.77100 1.000 48.64592 217 GLU D C 1
ATOM 13037 O O . GLU D 1 217 ? -18.00700 22.16800 -41.69100 1.000 52.82865 217 GLU D O 1
ATOM 13039 N N . PHE D 1 218 ? -16.70500 23.53500 -42.91400 1.000 43.65427 218 PHE D N 1
ATOM 13040 C CA . PHE D 1 218 ? -15.74800 23.73900 -41.83200 1.000 45.52314 218 PHE D CA 1
ATOM 13041 C C . PHE D 1 218 ? -16.34600 24.44500 -40.62100 1.000 49.97264 218 PHE D C 1
ATOM 13042 O O . PHE D 1 218 ? -15.70000 24.46600 -39.57100 1.000 45.58696 218 PHE D O 1
ATOM 13050 N N . VAL D 1 219 ? -17.54900 25.01200 -40.73100 1.000 48.98474 219 VAL D N 1
ATOM 13051 C CA . VAL D 1 219 ? -18.11600 25.77300 -39.61800 1.000 54.78765 219 VAL D CA 1
ATOM 13052 C C . VAL D 1 219 ? -18.51200 24.83700 -38.48300 1.000 53.40805 219 VAL D C 1
ATOM 13053 O O . VAL D 1 219 ? -18.06600 24.99300 -37.33900 1.000 41.10884 219 VAL D O 1
ATOM 13057 N N . GLU D 1 220 ? -19.36800 23.85600 -38.78100 1.000 46.71018 220 GLU D N 1
ATOM 13058 C CA . GLU D 1 220 ? -19.74300 22.87200 -37.77100 1.000 45.98270 220 GLU D CA 1
ATOM 13059 C C . GLU D 1 220 ? -18.51900 22.12800 -37.25300 1.000 47.76088 220 GLU D C 1
ATOM 13060 O O . GLU D 1 220 ? -18.41900 21.83800 -36.05500 1.000 46.10720 220 GLU D O 1
ATOM 13066 N N . LEU D 1 221 ? -17.56700 21.82800 -38.13900 1.000 46.86268 221 LEU D N 1
ATOM 13067 C CA . LEU D 1 221 ? -16.35200 21.13600 -37.72000 1.000 49.69199 221 LEU D CA 1
ATOM 13068 C C . LEU D 1 221 ? -15.50400 22.01200 -36.80700 1.000 48.04846 221 LEU D C 1
ATOM 13069 O O . LEU D 1 221 ? -15.00600 21.54900 -35.77500 1.000 39.87825 221 LEU D O 1
ATOM 13074 N N . ASN D 1 222 ? -15.31700 23.28200 -37.18000 1.000 48.34355 222 ASN D N 1
ATOM 13075 C CA . ASN D 1 222 ? -14.56400 24.19400 -36.32600 1.000 46.75369 222 ASN D CA 1
ATOM 13076 C C . ASN D 1 222 ? -15.23900 24.35100 -34.97200 1.000 44.24366 222 ASN D C 1
ATOM 13077 O O . ASN D 1 222 ? -14.57200 24.33500 -33.93200 1.000 35.32228 222 ASN D O 1
ATOM 13082 N N . ASN D 1 223 ? -16.56600 24.48900 -34.96400 1.000 42.91805 223 ASN D N 1
ATOM 13083 C CA . ASN D 1 223 ? -17.28500 24.62600 -33.70400 1.000 40.88056 223 ASN D CA 1
ATOM 13084 C C . ASN D 1 223 ? -17.20200 23.35300 -32.87100 1.000 48.58122 223 ASN D C 1
ATOM 13085 O O . ASN D 1 223 ? -17.18900 23.42000 -31.63600 1.000 52.18740 223 ASN D O 1
ATOM 13090 N N . ARG D 1 224 ? -17.13300 22.19000 -33.52400 1.000 49.38326 224 ARG D N 1
ATOM 13091 C CA . ARG D 1 224 ? -17.06700 20.93200 -32.78700 1.000 39.04891 224 ARG D CA 1
ATOM 13092 C C . ARG D 1 224 ? -15.70200 20.74100 -32.13600 1.000 42.91530 224 ARG D C 1
ATOM 13093 O O . ARG D 1 224 ? -15.61800 20.32900 -30.97300 1.000 49.87638 224 ARG D O 1
ATOM 13101 N N . VAL D 1 225 ? -14.62300 21.03200 -32.86600 1.000 42.99187 225 VAL D N 1
ATOM 13102 C CA . VAL D 1 225 ? -13.29500 20.95100 -32.26600 1.000 44.62664 225 VAL D CA 1
ATOM 13103 C C . VAL D 1 225 ? -13.10300 22.06700 -31.24500 1.000 47.65938 225 VAL D C 1
ATOM 13104 O O . VAL D 1 225 ? -12.32300 21.92100 -30.29600 1.000 48.07271 225 VAL D O 1
ATOM 13108 N N . ARG D 1 226 ? -13.81400 23.18700 -31.40600 1.000 48.28075 226 ARG D N 1
ATOM 13109 C CA . ARG D 1 226 ? -13.73700 24.25300 -30.41200 1.000 43.62407 226 ARG D CA 1
ATOM 13110 C C . ARG D 1 226 ? -14.39600 23.83100 -29.10700 1.000 42.25378 226 ARG D C 1
ATOM 13111 O O . ARG D 1 226 ? -13.91100 24.17200 -28.02200 1.000 45.62699 226 ARG D O 1
ATOM 13119 N N . LEU D 1 227 ? -15.50800 23.09600 -29.19300 1.000 45.26643 227 LEU D N 1
ATOM 13120 C CA . LEU D 1 227 ? -16.13500 22.56300 -27.98800 1.000 52.54163 227 LEU D CA 1
ATOM 13121 C C . LEU D 1 227 ? -15.19900 21.59400 -27.27400 1.000 43.80469 227 LEU D C 1
ATOM 13122 O O . LEU D 1 227 ? -15.09000 21.61700 -26.04300 1.000 39.61854 227 LEU D O 1
ATOM 13127 N N . LEU D 1 228 ? -14.50500 20.74100 -28.03500 1.000 42.68039 228 LEU D N 1
ATOM 13128 C CA . LEU D 1 228 ? -13.54800 19.82300 -27.42700 1.000 44.88218 228 LEU D CA 1
ATOM 13129 C C . LEU D 1 228 ? -12.45300 20.58200 -26.68900 1.000 48.25578 228 LEU D C 1
ATOM 13130 O O . LEU D 1 228 ? -12.03500 20.17900 -25.59700 1.000 45.70407 228 LEU D O 1
ATOM 13135 N N . GLU D 1 229 ? -11.97900 21.68800 -27.26800 1.000 40.69086 229 GLU D N 1
ATOM 13136 C CA . GLU D 1 229 ? -10.94700 22.47700 -26.60500 1.000 40.61006 229 GLU D CA 1
ATOM 13137 C C . GLU D 1 229 ? -11.47400 23.13800 -25.33900 1.000 40.36508 229 GLU D C 1
ATOM 13138 O O . GLU D 1 229 ? -10.71200 23.34500 -24.38900 1.000 41.28860 229 GLU D O 1
ATOM 13144 N N . GLU D 1 230 ? -12.76600 23.47200 -25.30100 1.000 41.67651 230 GLU D N 1
ATOM 13145 C CA . GLU D 1 230 ? -13.34500 24.00600 -24.07400 1.000 45.32888 230 GLU D CA 1
ATOM 13146 C C . GLU D 1 230 ? -13.56100 22.90900 -23.04000 1.000 46.36298 230 GLU D C 1
ATOM 13147 O O . GLU D 1 230 ? -13.25900 23.10300 -21.85700 1.000 47.66741 230 GLU D O 1
ATOM 13153 N N . GLU D 1 231 ? -14.08000 21.75600 -23.46700 1.000 47.86557 231 GLU D N 1
ATOM 13154 C CA . GLU D 1 231 ? -14.23800 20.63000 -22.55300 1.000 41.84121 231 GLU D CA 1
ATOM 13155 C C . GLU D 1 231 ? -12.89600 20.20400 -21.97600 1.000 42.60859 231 GLU D C 1
ATOM 13156 O O . GLU D 1 231 ? -12.81500 19.79400 -20.81200 1.000 45.31192 231 GLU D O 1
ATOM 13162 N N . GLU D 1 232 ? -11.83100 20.29600 -22.77700 1.000 36.83736 232 GLU D N 1
ATOM 13163 C CA . GLU D 1 232 ? -10.49800 19.98300 -22.27500 1.000 41.96471 232 GLU D CA 1
ATOM 13164 C C . GLU D 1 232 ? -10.06000 20.98600 -21.21300 1.000 47.64516 232 GLU D C 1
ATOM 13165 O O . GLU D 1 232 ? -9.50300 20.60000 -20.17700 1.000 43.71344 232 GLU D O 1
ATOM 13171 N N . ARG D 1 233 ? -10.29500 22.27800 -21.45700 1.000 41.14182 233 ARG D N 1
ATOM 13172 C CA . ARG D 1 233 ? -9.97500 23.29400 -20.46100 1.000 36.16416 233 ARG D CA 1
ATOM 13173 C C . ARG D 1 233 ? -10.74000 23.05400 -19.16700 1.000 45.30408 233 ARG D C 1
ATOM 13174 O O . ARG D 1 233 ? -10.18400 23.19000 -18.07100 1.000 47.28167 233 ARG D O 1
ATOM 13182 N N . LEU D 1 234 ? -12.02000 22.69100 -19.28000 1.000 39.43942 234 LEU D N 1
ATOM 13183 C CA . LEU D 1 234 ? -12.84000 22.45100 -18.09700 1.000 45.61443 234 LEU D CA 1
ATOM 13184 C C . LEU D 1 234 ? -12.28700 21.30000 -17.26300 1.000 45.16736 234 LEU D C 1
ATOM 13185 O O . LEU D 1 234 ? -12.14500 21.41700 -16.04000 1.000 44.73788 234 LEU D O 1
ATOM 13190 N N . GLU D 1 235 ? -11.96200 20.17800 -17.91200 1.000 42.51800 235 GLU D N 1
ATOM 13191 C CA . GLU D 1 235 ? -11.48600 19.00900 -17.18100 1.000 42.77877 235 GLU D CA 1
ATOM 13192 C C . GLU D 1 235 ? -10.13900 19.26200 -16.51800 1.000 44.55246 235 GLU D C 1
ATOM 13193 O O . GLU D 1 235 ? -9.88200 18.74100 -15.42700 1.000 37.99295 235 GLU D O 1
ATOM 13199 N N . ILE D 1 236 ? -9.26800 20.04600 -17.15600 1.000 42.10938 236 ILE D N 1
ATOM 13200 C CA . ILE D 1 236 ? -7.99500 20.38600 -16.53200 1.000 37.65644 236 ILE D CA 1
ATOM 13201 C C . ILE D 1 236 ? -8.22500 21.23900 -15.29000 1.000 48.70343 236 ILE D C 1
ATOM 13202 O O . ILE D 1 236 ? -7.56700 21.05200 -14.25900 1.000 37.25990 236 ILE D O 1
ATOM 13207 N N . SER D 1 237 ? -9.17600 22.17400 -15.36000 1.000 44.88133 237 SER D N 1
ATOM 13208 C CA . SER D 1 237 ? -9.48800 23.00100 -14.20000 1.000 42.37335 237 SER D CA 1
ATOM 13209 C C . SER D 1 237 ? -9.97500 22.15300 -13.03300 1.000 42.32307 237 SER D C 1
ATOM 13210 O O . SER D 1 237 ? -9.63700 22.42600 -11.87500 1.000 45.98094 237 SER D O 1
ATOM 13213 N N . ARG D 1 238 ? -10.77300 21.12200 -13.31500 1.000 37.66727 238 ARG D N 1
ATOM 13214 C CA . ARG D 1 238 ? -11.23300 20.24700 -12.24400 1.000 45.05302 238 ARG D CA 1
ATOM 13215 C C . ARG D 1 238 ? -10.07800 19.44200 -11.66300 1.000 50.74032 238 ARG D C 1
ATOM 13216 O O . ARG D 1 238 ? -10.00800 19.23700 -10.44500 1.000 44.50738 238 ARG D O 1
ATOM 13224 N N . ILE D 1 239 ? -9.15800 18.98600 -12.51700 1.000 39.95801 239 ILE D N 1
ATOM 13225 C CA . ILE D 1 239 ? -7.99600 18.24500 -12.03400 1.000 42.37823 239 ILE D CA 1
ATOM 13226 C C . ILE D 1 239 ? -7.12000 19.14300 -11.17100 1.000 49.68121 239 ILE D C 1
ATOM 13227 O O . ILE D 1 239 ? -6.71900 18.77200 -10.06200 1.000 38.42998 239 ILE D O 1
ATOM 13232 N N . LEU D 1 240 ? -6.81600 20.34400 -11.67100 1.000 46.55486 240 LEU D N 1
ATOM 13233 C CA . LEU D 1 240 ? -5.95000 21.26000 -10.93400 1.000 37.49216 240 LEU D CA 1
ATOM 13234 C C . LEU D 1 240 ? -6.58400 21.68200 -9.61500 1.000 45.93906 240 LEU D C 1
ATOM 13235 O O . LEU D 1 240 ? -5.88300 21.87600 -8.61500 1.000 44.47210 240 LEU D O 1
ATOM 13240 N N . ARG D 1 241 ? -7.91000 21.83400 -9.59200 1.000 41.85940 241 ARG D N 1
ATOM 13241 C CA . ARG D 1 241 ? -8.59500 22.12000 -8.33700 1.000 37.79761 241 ARG D CA 1
ATOM 13242 C C . ARG D 1 241 ? -8.47000 20.95100 -7.36800 1.000 52.05761 241 ARG D C 1
ATOM 13243 O O . ARG D 1 241 ? -8.26400 21.15300 -6.16600 1.000 45.65450 241 ARG D O 1
ATOM 13251 N N . GLN D 1 242 ? -8.58300 19.72200 -7.87700 1.000 50.81773 242 GLN D N 1
ATOM 13252 C CA . GLN D 1 242 ? -8.45400 18.54700 -7.02100 1.000 50.75230 242 GLN D CA 1
ATOM 13253 C C . GLN D 1 242 ? -7.07000 18.47300 -6.38700 1.000 51.89963 242 GLN D C 1
ATOM 13254 O O . GLN D 1 242 ? -6.93700 18.13300 -5.20600 1.000 52.49422 242 GLN D O 1
ATOM 13260 N N . LEU D 1 243 ? -6.02500 18.78200 -7.16000 1.000 49.11928 243 LEU D N 1
ATOM 13261 C CA . LEU D 1 243 ? -4.66800 18.72800 -6.62400 1.000 47.55494 243 LEU D CA 1
ATOM 13262 C C . LEU D 1 243 ? -4.43700 19.82900 -5.59600 1.000 51.80761 243 LEU D C 1
ATOM 13263 O O . LEU D 1 243 ? -3.80000 19.59800 -4.56200 1.000 47.51374 243 LEU D O 1
ATOM 13268 N N . THR D 1 244 ? -4.95400 21.03000 -5.86200 1.000 47.06408 244 THR D N 1
ATOM 13269 C CA . THR D 1 244 ? -4.79900 22.13300 -4.92200 1.000 38.46983 244 THR D CA 1
ATOM 13270 C C . THR D 1 244 ? -5.54300 21.85700 -3.62200 1.000 45.72380 244 THR D C 1
ATOM 13271 O O . THR D 1 244 ? -5.06000 22.20500 -2.53700 1.000 53.27976 244 THR D O 1
ATOM 13275 N N . ASN D 1 245 ? -6.71300 21.21700 -3.70800 1.000 45.98729 245 ASN D N 1
ATOM 13276 C CA . ASN D 1 245 ? -7.49400 20.92100 -2.51200 1.000 46.45742 245 ASN D CA 1
ATOM 13277 C C . ASN D 1 245 ? -6.75400 20.00000 -1.55000 1.000 54.76506 245 ASN D C 1
ATOM 13278 O O . ASN D 1 245 ? -7.07400 19.98400 -0.35600 1.000 49.58367 245 ASN D O 1
ATOM 13283 N N . ILE D 1 246 ? -5.78000 19.23100 -2.03800 1.000 46.17217 246 ILE D N 1
ATOM 13284 C CA . ILE D 1 246 ? -4.91900 18.47200 -1.13800 1.000 50.14797 246 ILE D CA 1
ATOM 13285 C C . ILE D 1 246 ? -4.08500 19.42100 -0.28600 1.000 50.27169 246 ILE D C 1
ATOM 13286 O O . ILE D 1 246 ? -3.98600 19.26400 0.93600 1.000 43.32056 246 ILE D O 1
ATOM 13291 N N . LEU D 1 247 ? -3.47700 20.42600 -0.92200 1.000 40.31869 247 LEU D N 1
ATOM 13292 C CA . LEU D 1 247 ? -2.72600 21.43000 -0.17800 1.000 40.52189 247 LEU D CA 1
ATOM 13293 C C . LEU D 1 247 ? -3.64400 22.25100 0.71700 1.000 49.98466 247 LEU D C 1
ATOM 13294 O O . LEU D 1 247 ? -3.26400 22.62600 1.83200 1.000 44.61876 247 LEU D O 1
ATOM 13299 N N . LEU D 1 248 ? -4.85900 22.53700 0.24300 1.000 55.96536 248 LEU D N 1
ATOM 13300 C CA . LEU D 1 248 ? -5.77500 23.37200 1.01200 1.000 48.99892 248 LEU D CA 1
ATOM 13301 C C . LEU D 1 248 ? -6.23000 22.67100 2.28500 1.000 43.59915 248 LEU D C 1
ATOM 13302 O O . LEU D 1 248 ? -6.31600 23.29800 3.34700 1.000 53.98099 248 LEU D O 1
ATOM 13307 N N . SER D 1 249 ? -6.51700 21.37000 2.20200 1.000 53.92994 249 SER D N 1
ATOM 13308 C CA . SER D 1 249 ? -6.98500 20.62400 3.36600 1.000 52.25160 249 SER D CA 1
ATOM 13309 C C . SER D 1 249 ? -5.90300 20.42500 4.42000 1.000 50.64712 249 SER D C 1
ATOM 13310 O O . SER D 1 249 ? -6.22400 20.01500 5.54000 1.000 49.27283 249 SER D O 1
ATOM 13313 N N . ARG D 1 250 ? -4.64200 20.69400 4.09200 1.000 50.12073 250 ARG D N 1
ATOM 13314 C CA . ARG D 1 250 ? -3.51800 20.57300 5.01400 1.000 41.70049 250 ARG D CA 1
ATOM 13315 C C . ARG D 1 250 ? -2.69700 21.85500 5.01200 1.000 51.09708 250 ARG D C 1
ATOM 13316 O O . ARG D 1 250 ? -1.48000 21.84700 4.82000 1.000 56.63993 250 ARG D O 1
ATOM 13324 N N . LEU D 1 251 ? -3.36800 22.98800 5.23400 1.000 50.95051 251 LEU D N 1
ATOM 13325 C CA . LEU D 1 251 ? -2.69500 24.27900 5.13200 1.000 48.15938 251 LEU D CA 1
ATOM 13326 C C . LEU D 1 251 ? -1.67300 24.46400 6.24700 1.000 51.31322 251 LEU D C 1
ATOM 13327 O O . LEU D 1 251 ? -0.53400 24.87100 5.99000 1.000 44.43167 251 LEU D O 1
ATOM 13332 N N . ASN D 1 252 ? -2.06200 24.16800 7.49200 1.000 55.89785 252 ASN D N 1
ATOM 13333 C CA . ASN D 1 252 ? -1.15000 24.33000 8.62300 1.000 42.37015 252 ASN D CA 1
ATOM 13334 C C . ASN D 1 252 ? 0.15000 23.57000 8.39500 1.000 48.06624 252 ASN D C 1
ATOM 13335 O O . ASN D 1 252 ? 1.24400 24.10600 8.60600 1.000 45.74070 252 ASN D O 1
ATOM 13340 N N . ASP D 1 253 ? 0.04500 22.31300 7.95900 1.000 44.56230 253 ASP D N 1
ATOM 13341 C CA . ASP D 1 253 ? 1.24000 21.52600 7.67600 1.000 50.51328 253 ASP D CA 1
ATOM 13342 C C . ASP D 1 253 ? 2.07000 22.16800 6.57300 1.000 49.61605 253 ASP D C 1
ATOM 13343 O O . ASP D 1 253 ? 3.30500 22.12400 6.60800 1.000 46.11313 253 ASP D O 1
ATOM 13348 N N . LEU D 1 254 ? 1.40600 22.77500 5.58900 1.000 46.01492 254 LEU D N 1
ATOM 13349 C CA . LEU D 1 254 ? 2.12200 23.43600 4.50300 1.000 48.48131 254 LEU D CA 1
ATOM 13350 C C . LEU D 1 254 ? 2.83300 24.68800 5.00300 1.000 38.09704 254 LEU D C 1
ATOM 13351 O O . LEU D 1 254 ? 4.02500 24.88600 4.73900 1.000 40.28467 254 LEU D O 1
ATOM 13356 N N . GLU D 1 255 ? 2.11900 25.54200 5.74100 1.000 37.91819 255 GLU D N 1
ATOM 13357 C CA . GLU D 1 255 ? 2.73900 26.75200 6.27400 1.000 47.37945 255 GLU D CA 1
ATOM 13358 C C . GLU D 1 255 ? 3.82000 26.43000 7.29900 1.000 50.50538 255 GLU D C 1
ATOM 13359 O O . GLU D 1 255 ? 4.77200 27.20200 7.45700 1.000 52.83202 255 GLU D O 1
ATOM 13365 N N . ARG D 1 256 ? 3.69800 25.30000 7.99900 1.000 43.61179 256 ARG D N 1
ATOM 13366 C CA . ARG D 1 256 ? 4.73400 24.91000 8.94800 1.000 46.37231 256 ARG D CA 1
ATOM 13367 C C . ARG D 1 256 ? 6.03000 24.54900 8.23400 1.000 51.99371 256 ARG D C 1
ATOM 13368 O O . ARG D 1 256 ? 7.11800 24.92900 8.68200 1.000 55.09786 256 ARG D O 1
ATOM 13376 N N . ASN D 1 257 ? 5.93400 23.81100 7.12500 1.000 44.55152 257 ASN D N 1
ATOM 13377 C CA . ASN D 1 257 ? 7.13300 23.43400 6.38300 1.000 45.03728 257 ASN D CA 1
ATOM 13378 C C . ASN D 1 257 ? 7.85200 24.66200 5.84000 1.000 46.15448 257 ASN D C 1
ATOM 13379 O O . ASN D 1 257 ? 9.08600 24.69800 5.79300 1.000 47.85095 257 ASN D O 1
ATOM 13384 N N . VAL D 1 258 ? 7.09600 25.68000 5.42900 1.000 47.15236 258 VAL D N 1
ATOM 13385 C CA . VAL D 1 258 ? 7.71100 26.86800 4.84600 1.000 56.43801 258 VAL D CA 1
ATOM 13386 C C . VAL D 1 258 ? 8.55500 27.59700 5.88300 1.000 42.75671 258 VAL D C 1
ATOM 13387 O O . VAL D 1 258 ? 9.71800 27.93600 5.63300 1.000 48.07144 258 VAL D O 1
ATOM 13391 N N . GLU D 1 259 ? 7.98700 27.84500 7.06500 1.000 46.86797 259 GLU D N 1
ATOM 13392 C CA . GLU D 1 259 ? 8.75200 28.51800 8.11000 1.000 53.99890 259 GLU D CA 1
ATOM 13393 C C . GLU D 1 259 ? 9.86300 27.62900 8.65100 1.000 46.00208 259 GLU D C 1
ATOM 13394 O O . GLU D 1 259 ? 10.90400 28.13600 9.08300 1.000 51.75403 259 GLU D O 1
ATOM 13400 N N . LEU D 1 260 ? 9.66800 26.30700 8.62800 1.000 49.60891 260 LEU D N 1
ATOM 13401 C CA . LEU D 1 260 ? 10.72100 25.40100 9.07400 1.000 38.70385 260 LEU D CA 1
ATOM 13402 C C . LEU D 1 260 ? 11.90900 25.42200 8.12100 1.000 47.29736 260 LEU D C 1
ATOM 13403 O O . LEU D 1 260 ? 13.06500 25.40400 8.56100 1.000 47.83616 260 LEU D O 1
ATOM 13408 N N . ILE D 1 261 ? 11.65000 25.45900 6.81300 1.000 47.04080 261 ILE D N 1
ATOM 13409 C CA . ILE D 1 261 ? 12.74900 25.48200 5.85400 1.000 38.62898 261 ILE D CA 1
ATOM 13410 C C . ILE D 1 261 ? 13.44400 26.83900 5.86900 1.000 38.29976 261 ILE D C 1
ATOM 13411 O O . ILE D 1 261 ? 14.66100 26.92400 5.65700 1.000 39.04246 261 ILE D O 1
ATOM 13416 N N . ALA D 1 262 ? 12.69900 27.91600 6.13200 1.000 38.38268 262 ALA D N 1
ATOM 13417 C CA . ALA D 1 262 ? 13.33800 29.21100 6.33900 1.000 43.25098 262 ALA D CA 1
ATOM 13418 C C . ALA D 1 262 ? 14.26700 29.16600 7.54300 1.000 51.13851 262 ALA D C 1
ATOM 13419 O O . ALA D 1 262 ? 15.37600 29.71500 7.50800 1.000 47.39200 262 ALA D O 1
ATOM 13421 N N . ARG D 1 263 ? 13.82800 28.50900 8.62000 1.000 44.19343 263 ARG D N 1
ATOM 13422 C CA . ARG D 1 263 ? 14.71200 28.24300 9.74800 1.000 42.31061 263 ARG D CA 1
ATOM 13423 C C . ARG D 1 263 ? 15.94000 27.45900 9.30000 1.000 39.83116 263 ARG D C 1
ATOM 13424 O O . ARG D 1 263 ? 17.07800 27.81500 9.63400 1.000 40.89232 263 ARG D O 1
ATOM 13432 N N . PHE D 1 264 ? 15.72500 26.38500 8.53500 1.000 46.10534 264 PHE D N 1
ATOM 13433 C CA . PHE D 1 264 ? 16.83900 25.59500 8.02000 1.000 39.43565 264 PHE D CA 1
ATOM 13434 C C . PHE D 1 264 ? 17.73800 26.42600 7.11600 1.000 41.47867 264 PHE D C 1
ATOM 13435 O O . PHE D 1 264 ? 18.96900 26.33400 7.19700 1.000 39.58188 264 PHE D O 1
ATOM 13443 N N . ASP D 1 265 ? 17.13900 27.23200 6.23600 1.000 51.79063 265 ASP D N 1
ATOM 13444 C CA . ASP D 1 265 ? 17.92500 28.05900 5.32700 1.000 49.13042 265 ASP D CA 1
ATOM 13445 C C . ASP D 1 265 ? 18.78100 29.06200 6.09500 1.000 39.80326 265 ASP D C 1
ATOM 13446 O O . ASP D 1 265 ? 19.94100 29.30400 5.73700 1.000 38.82414 265 ASP D O 1
ATOM 13451 N N . SER D 1 266 ? 18.23200 29.64700 7.16200 1.000 44.40848 266 SER D N 1
ATOM 13452 C CA . SER D 1 266 ? 19.03100 30.54500 7.99300 1.000 47.64355 266 SER D CA 1
ATOM 13453 C C . SER D 1 266 ? 20.18500 29.79900 8.65100 1.000 41.49309 266 SER D C 1
ATOM 13454 O O . SER D 1 266 ? 21.30800 30.31200 8.71800 1.000 38.98653 266 SER D O 1
ATOM 13457 N N . LEU D 1 267 ? 19.92700 28.58300 9.13900 1.000 39.19397 267 LEU D N 1
ATOM 13458 C CA . LEU D 1 267 ? 21.00000 27.77100 9.70400 1.000 39.73233 267 LEU D CA 1
ATOM 13459 C C . LEU D 1 267 ? 22.02500 27.40800 8.64000 1.000 50.51244 267 LEU D C 1
ATOM 13460 O O . LEU D 1 267 ? 23.23700 27.47600 8.88000 1.000 41.28423 267 LEU D O 1
ATOM 13465 N N . TYR D 1 268 ? 21.55000 27.02800 7.45100 1.000 44.95386 268 TYR D N 1
ATOM 13466 C CA . TYR D 1 268 ? 22.44400 26.66800 6.35500 1.000 40.30530 268 TYR D CA 1
ATOM 13467 C C . TYR D 1 268 ? 23.31600 27.84700 5.94200 1.000 40.16765 268 TYR D C 1
ATOM 13468 O O . TYR D 1 268 ? 24.49100 27.67000 5.59800 1.000 41.95774 268 TYR D O 1
ATOM 13477 N N . ALA D 1 269 ? 22.76200 29.06100 5.98400 1.000 39.64386 269 ALA D N 1
ATOM 13478 C CA . ALA D 1 269 ? 23.50100 30.23200 5.52300 1.000 46.36894 269 ALA D CA 1
ATOM 13479 C C . ALA D 1 269 ? 24.66300 30.57700 6.45200 1.000 50.69095 269 ALA D C 1
ATOM 13480 O O . ALA D 1 269 ? 25.75700 30.91100 5.98000 1.000 52.96852 269 ALA D O 1
ATOM 13482 N N . ARG D 1 270 ? 24.46000 30.51700 7.77200 1.000 39.76131 270 ARG D N 1
ATOM 13483 C CA . ARG D 1 270 ? 25.55400 30.89200 8.66300 1.000 51.11812 270 ARG D CA 1
ATOM 13484 C C . ARG D 1 270 ? 26.59300 29.79300 8.82300 1.000 51.55939 270 ARG D C 1
ATOM 13485 O O . ARG D 1 270 ? 27.74000 30.09400 9.17300 1.000 49.15595 270 ARG D O 1
ATOM 13493 N N . VAL D 1 271 ? 26.23300 28.53300 8.57100 1.000 49.02949 271 VAL D N 1
ATOM 13494 C CA . VAL D 1 271 ? 27.25000 27.48700 8.55200 1.000 45.71132 271 VAL D CA 1
ATOM 13495 C C . VAL D 1 271 ? 28.17300 27.67400 7.35500 1.000 50.60889 271 VAL D C 1
ATOM 13496 O O . VAL D 1 271 ? 29.39700 27.54300 7.47000 1.000 42.49887 271 VAL D O 1
ATOM 13500 N N . LYS D 1 272 ? 27.60300 27.98700 6.18900 1.000 50.04336 272 LYS D N 1
ATOM 13501 C CA . LYS D 1 272 ? 28.42500 28.35900 5.04300 1.000 51.25699 272 LYS D CA 1
ATOM 13502 C C . LYS D 1 272 ? 29.25200 29.60000 5.34400 1.000 56.13734 272 LYS D C 1
ATOM 13503 O O . LYS D 1 272 ? 30.41200 29.70100 4.92500 1.000 54.47155 272 LYS D O 1
ATOM 13509 N N . PHE D 1 273 ? 28.66500 30.55800 6.06400 1.000 56.54587 273 PHE D N 1
ATOM 13510 C CA . PHE D 1 273 ? 29.39800 31.76100 6.44000 1.000 51.08660 273 PHE D CA 1
ATOM 13511 C C . PHE D 1 273 ? 30.59700 31.42400 7.31500 1.000 49.95385 273 PHE D C 1
ATOM 13512 O O . PHE D 1 273 ? 31.66800 32.02600 7.17200 1.000 55.48242 273 PHE D O 1
ATOM 13520 N N . ALA D 1 274 ? 30.43800 30.45800 8.22400 1.000 45.44311 274 ALA D N 1
ATOM 13521 C CA . ALA D 1 274 ? 31.53400 30.09000 9.11300 1.000 46.34450 274 ALA D CA 1
ATOM 13522 C C . ALA D 1 274 ? 32.64300 29.36700 8.35900 1.000 57.38329 274 ALA D C 1
ATOM 13523 O O . ALA D 1 274 ? 33.82900 29.58700 8.63000 1.000 53.39960 274 ALA D O 1
ATOM 13525 N N . ARG D 1 275 ? 32.27600 28.50400 7.40800 1.000 51.57346 275 ARG D N 1
ATOM 13526 C CA . ARG D 1 275 ? 33.27700 27.72100 6.69000 1.000 52.76294 275 ARG D CA 1
ATOM 13527 C C . ARG D 1 275 ? 34.18100 28.60900 5.84500 1.000 57.55868 275 ARG D C 1
ATOM 13528 O O . ARG D 1 275 ? 35.38800 28.35900 5.74400 1.000 62.07823 275 ARG D O 1
ATOM 13536 N N . GLU D 1 276 ? 33.61800 29.65200 5.23300 1.000 61.84618 276 GLU D N 1
ATOM 13537 C CA . GLU D 1 276 ? 34.42200 30.53300 4.39200 1.000 71.79352 276 GLU D CA 1
ATOM 13538 C C . GLU D 1 276 ? 35.30100 31.45400 5.23200 1.000 65.16222 276 GLU D C 1
ATOM 13539 O O . GLU D 1 276 ? 36.46700 31.68800 4.89300 1.000 69.36407 276 GLU D O 1
ATOM 13545 N N . PHE D 1 277 ? 34.76700 31.97000 6.33600 1.000 66.53344 277 PHE D N 1
ATOM 13546 C CA . PHE D 1 277 ? 35.46400 32.94700 7.16100 1.000 65.87376 277 PHE D CA 1
ATOM 13547 C C . PHE D 1 277 ? 36.27000 32.31500 8.29300 1.000 62.17819 277 PHE D C 1
ATOM 13548 O O . PHE D 1 277 ? 36.78300 33.04700 9.14600 1.000 73.91578 277 PHE D O 1
ATOM 13556 N N . ASN D 1 278 ? 36.40000 30.98600 8.31600 1.000 57.98539 278 ASN D N 1
ATOM 13557 C CA . ASN D 1 278 ? 37.05800 30.26800 9.41000 1.000 69.15612 278 ASN D CA 1
ATOM 13558 C C . ASN D 1 278 ? 36.39300 30.60400 10.74700 1.000 62.73215 278 ASN D C 1
ATOM 13559 O O . ASN D 1 278 ? 37.03200 31.04800 11.70400 1.000 63.10680 278 ASN D O 1
ATOM 13564 N N . GLY D 1 279 ? 35.07900 30.38100 10.79200 1.000 60.80508 279 GLY D N 1
ATOM 13565 C CA . GLY D 1 279 ? 34.28700 30.78100 11.93300 1.000 52.17621 279 GLY D CA 1
ATOM 13566 C C . GLY D 1 279 ? 34.39300 29.82900 13.10800 1.000 56.69068 279 GLY D C 1
ATOM 13567 O O . GLY D 1 279 ? 34.99800 28.75900 13.04000 1.000 62.65846 279 GLY D O 1
ATOM 13568 N N . THR D 1 280 ? 33.78200 30.24600 14.21500 1.000 52.15209 280 THR D N 1
ATOM 13569 C CA . THR D 1 280 ? 33.75000 29.45000 15.43300 1.000 48.05251 280 THR D CA 1
ATOM 13570 C C . THR D 1 280 ? 32.49000 29.80200 16.20700 1.000 49.65544 280 THR D C 1
ATOM 13571 O O . THR D 1 280 ? 32.15700 30.98200 16.35100 1.000 51.48970 280 THR D O 1
ATOM 13575 N N . VAL D 1 281 ? 31.78700 28.78000 16.68600 1.000 50.36897 281 VAL D N 1
ATOM 13576 C CA . VAL D 1 281 ? 30.59500 28.97600 17.50300 1.000 49.82674 281 VAL D CA 1
ATOM 13577 C C . VAL D 1 281 ? 31.05200 29.25200 18.93300 1.000 49.58825 281 VAL D C 1
ATOM 13578 O O . VAL D 1 281 ? 31.57000 28.36300 19.61500 1.000 52.16516 281 VAL D O 1
ATOM 13582 N N . VAL D 1 282 ? 30.88200 30.49300 19.38400 1.000 54.89192 282 VAL D N 1
ATOM 13583 C CA . VAL D 1 282 ? 31.20600 30.87800 20.75300 1.000 55.44327 282 VAL D CA 1
ATOM 13584 C C . VAL D 1 282 ? 29.91200 30.99300 21.54700 1.000 49.30774 282 VAL D C 1
ATOM 13585 O O . VAL D 1 282 ? 28.89300 31.48300 21.04200 1.000 41.24713 282 VAL D O 1
ATOM 13589 N N . LYS D 1 283 ? 29.94200 30.50800 22.77800 1.000 41.97842 283 LYS D N 1
ATOM 13590 C CA . LYS D 1 283 ? 28.77400 30.44300 23.63600 1.000 48.04222 283 LYS D CA 1
ATOM 13591 C C . LYS D 1 283 ? 28.86000 31.49300 24.73800 1.000 51.89937 283 LYS D C 1
ATOM 13592 O O . LYS D 1 283 ? 29.94600 31.99500 25.04500 1.000 41.57985 283 LYS D O 1
ATOM 13598 N N . PRO D 1 284 ? 27.72900 31.86900 25.33900 1.000 46.70915 284 PRO D N 1
ATOM 13599 C CA . PRO D 1 284 ? 27.76300 32.89500 26.39100 1.000 49.84734 284 PRO D CA 1
ATOM 13600 C C . PRO D 1 284 ? 28.69800 32.49800 27.52400 1.000 55.86549 284 PRO D C 1
ATOM 13601 O O . PRO D 1 284 ? 28.62700 31.38800 28.05600 1.000 46.54901 284 PRO D O 1
ATOM 13605 N N . SER D 1 285 ? 29.58600 33.42000 27.88300 1.000 46.61124 285 SER D N 1
ATOM 13606 C CA . SER D 1 285 ? 30.61600 33.18600 28.88000 1.000 41.57209 285 SER D CA 1
ATOM 13607 C C . SER D 1 285 ? 30.57700 34.30800 29.91000 1.000 52.41664 285 SER D C 1
ATOM 13608 O O . SER D 1 285 ? 29.70000 35.17700 29.88600 1.000 50.34759 285 SER D O 1
ATOM 13611 N N . SER D 1 286 ? 31.54100 34.28000 30.82800 1.000 47.75253 286 SER D N 1
ATOM 13612 C CA . SER D 1 286 ? 31.67300 35.30300 31.85400 1.000 55.00242 286 SER D CA 1
ATOM 13613 C C . SER D 1 286 ? 32.82800 36.25600 31.58800 1.000 50.03764 286 SER D C 1
ATOM 13614 O O . SER D 1 286 ? 33.05500 37.17100 32.38500 1.000 57.83956 286 SER D O 1
ATOM 13617 N N . ARG D 1 287 ? 33.56000 36.06700 30.49500 1.000 46.94212 287 ARG D N 1
ATOM 13618 C CA . ARG D 1 287 ? 34.68300 36.91600 30.13900 1.000 48.68766 287 ARG D CA 1
ATOM 13619 C C . ARG D 1 287 ? 34.44400 37.55600 28.77700 1.000 49.35816 287 ARG D C 1
ATOM 13620 O O . ARG D 1 287 ? 33.62800 37.09000 27.97700 1.000 43.07390 287 ARG D O 1
ATOM 13628 N N . ILE D 1 288 ? 35.16900 38.64200 28.52800 1.000 44.64188 288 ILE D N 1
ATOM 13629 C CA . ILE D 1 288 ? 35.22600 39.28600 27.22200 1.000 41.22168 288 ILE D CA 1
ATOM 13630 C C . ILE D 1 288 ? 36.66600 39.15900 26.75000 1.000 47.17119 288 ILE D C 1
ATOM 13631 O O . ILE D 1 288 ? 37.57500 39.75700 27.34100 1.000 46.78184 288 ILE D O 1
ATOM 13636 N N . ARG D 1 289 ? 36.88300 38.37000 25.70100 1.000 50.18088 289 ARG D N 1
ATOM 13637 C CA . ARG D 1 289 ? 38.24000 38.07100 25.25300 1.000 51.99859 289 ARG D CA 1
ATOM 13638 C C . ARG D 1 289 ? 38.19400 37.65100 23.79400 1.000 50.74505 289 ARG D C 1
ATOM 13639 O O . ARG D 1 289 ? 37.58400 36.62800 23.46600 1.000 47.26754 289 ARG D O 1
ATOM 13647 N N . LEU D 1 290 ? 38.83900 38.42700 22.92900 1.000 52.94939 290 LEU D N 1
ATOM 13648 C CA . LEU D 1 290 ? 38.89300 38.14500 21.50100 1.000 46.87147 290 LEU D CA 1
ATOM 13649 C C . LEU D 1 290 ? 40.21900 37.46800 21.17900 1.000 45.68136 290 LEU D C 1
ATOM 13650 O O . LEU D 1 290 ? 41.28800 38.03800 21.42200 1.000 52.49866 290 LEU D O 1
ATOM 13655 N N . VAL D 1 291 ? 40.14600 36.26000 20.63300 1.000 57.69249 291 VAL D N 1
ATOM 13656 C CA . VAL D 1 291 ? 41.32200 35.51200 20.20600 1.000 52.54386 291 VAL D CA 1
ATOM 13657 C C . VAL D 1 291 ? 41.33400 35.53700 18.68300 1.000 56.63676 291 VAL D C 1
ATOM 13658 O O . VAL D 1 291 ? 40.61300 34.77300 18.03000 1.000 59.90434 291 VAL D O 1
ATOM 13662 N N . ASN D 1 292 ? 42.15300 36.42500 18.11500 1.000 51.97136 292 ASN D N 1
ATOM 13663 C CA . ASN D 1 292 ? 42.34500 36.52100 16.66900 1.000 62.42843 292 ASN D CA 1
ATOM 13664 C C . ASN D 1 292 ? 41.02300 36.77700 15.94400 1.000 60.50738 292 ASN D C 1
ATOM 13665 O O . ASN D 1 292 ? 40.67900 36.10700 14.96700 1.000 59.23212 292 ASN D O 1
ATOM 13670 N N . ALA D 1 293 ? 40.27600 37.76200 16.43400 1.000 51.91088 293 ALA D N 1
ATOM 13671 C CA . ALA D 1 293 ? 39.02900 38.14200 15.78800 1.000 49.18124 293 ALA D CA 1
ATOM 13672 C C . ALA D 1 293 ? 39.30900 38.85600 14.47200 1.000 59.77030 293 ALA D C 1
ATOM 13673 O O . ALA D 1 293 ? 40.20000 39.70600 14.38500 1.000 46.40062 293 ALA D O 1
ATOM 13675 N N . ARG D 1 294 ? 38.54200 38.50500 13.44200 1.000 58.22713 294 ARG D N 1
ATOM 13676 C CA . ARG D 1 294 ? 38.68000 39.09600 12.11400 1.000 51.78547 294 ARG D CA 1
ATOM 13677 C C . ARG D 1 294 ? 37.34900 39.72400 11.72400 1.000 50.22463 294 ARG D C 1
ATOM 13678 O O . ARG D 1 294 ? 36.35500 39.01400 11.53100 1.000 51.15957 294 ARG D O 1
ATOM 13686 N N . HIS D 1 295 ? 37.33400 41.04800 11.61000 1.000 50.53784 295 HIS D N 1
ATOM 13687 C CA . HIS D 1 295 ? 36.13400 41.76800 11.20500 1.000 56.80645 295 HIS D CA 1
ATOM 13688 C C . HIS D 1 295 ? 35.71600 41.34000 9.80200 1.000 49.01333 295 HIS D C 1
ATOM 13689 O O . HIS D 1 295 ? 36.50000 41.50200 8.85400 1.000 46.24370 295 HIS D O 1
ATOM 13696 N N . PRO D 1 296 ? 34.50800 40.79600 9.62100 1.000 44.21588 296 PRO D N 1
ATOM 136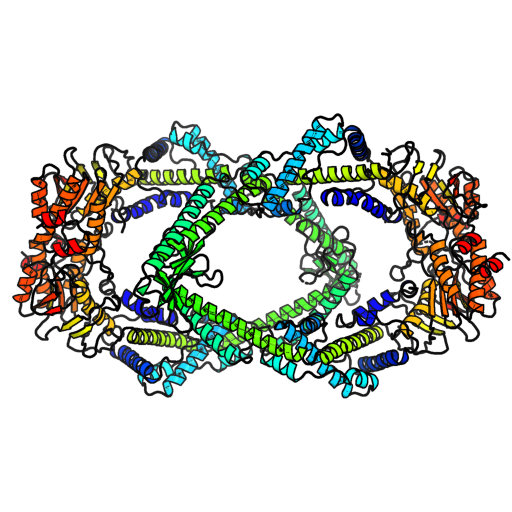97 C CA . PRO D 1 296 ? 34.12900 40.25200 8.30600 1.000 51.98748 296 PRO D CA 1
ATOM 13698 C C . PRO D 1 296 ? 34.00500 41.29700 7.20900 1.000 60.27356 296 PRO D C 1
ATOM 13699 O O . PRO D 1 296 ? 33.94600 40.91900 6.03000 1.000 53.49194 296 PRO D O 1
ATOM 13703 N N . LEU D 1 297 ? 33.96600 42.58300 7.54700 1.000 55.54624 297 LEU D N 1
ATOM 13704 C CA . LEU D 1 297 ? 33.89300 43.64400 6.55300 1.000 41.70942 297 LEU D CA 1
ATOM 13705 C C . LEU D 1 297 ? 35.26600 44.06900 6.04700 1.000 51.78454 297 LEU D C 1
ATOM 13706 O O . LEU D 1 297 ? 35.36900 45.07800 5.34200 1.000 57.60160 297 LEU D O 1
ATOM 13711 N N . ILE D 1 298 ? 36.31100 43.33100 6.38700 1.000 56.63580 298 ILE D N 1
ATOM 13712 C CA . ILE D 1 298 ? 37.67600 43.62000 5.95300 1.000 58.73294 298 ILE D CA 1
ATOM 13713 C C . ILE D 1 298 ? 38.12900 42.48400 5.04800 1.000 63.92615 298 ILE D C 1
ATOM 13714 O O . ILE D 1 298 ? 37.96800 41.31500 5.41800 1.000 60.47665 298 ILE D O 1
ATOM 13719 N N . PRO D 1 299 ? 38.67800 42.77200 3.86800 1.000 67.13989 299 PRO D N 1
ATOM 13720 C CA . PRO D 1 299 ? 39.14500 41.69300 2.99000 1.000 65.07998 299 PRO D CA 1
ATOM 13721 C C . PRO D 1 299 ? 40.19900 40.83300 3.67200 1.000 71.61909 299 PRO D C 1
ATOM 13722 O O . PRO D 1 299 ? 40.92600 41.28500 4.56000 1.000 77.32024 299 PRO D O 1
ATOM 13726 N N . LYS D 1 300 ? 40.27200 39.57100 3.24300 1.000 77.18646 300 LYS D N 1
ATOM 13727 C CA . LYS D 1 300 ? 41.11700 38.60200 3.93500 1.000 75.72708 300 LYS D CA 1
ATOM 13728 C C . LYS D 1 300 ? 42.59700 38.92300 3.76500 1.000 74.12046 300 LYS D C 1
ATOM 13729 O O . LYS D 1 300 ? 43.37600 38.80000 4.71700 1.000 80.91914 300 LYS D O 1
ATOM 13735 N N . GLU D 1 301 ? 43.00300 39.33700 2.56700 1.000 75.68830 301 GLU D N 1
ATOM 13736 C CA . GLU D 1 301 ? 44.38600 39.72400 2.31500 1.000 84.12405 301 GLU D CA 1
ATOM 13737 C C . GLU D 1 301 ? 44.71800 41.10600 2.86300 1.000 86.95795 301 GLU D C 1
ATOM 13738 O O . GLU D 1 301 ? 45.79300 41.63800 2.56500 1.000 92.91832 301 GLU D O 1
ATOM 13744 N N . ARG D 1 302 ? 43.81700 41.69300 3.65100 1.000 82.76670 302 ARG D N 1
ATOM 13745 C CA . ARG D 1 302 ? 44.03100 42.98500 4.28000 1.000 63.98886 302 ARG D CA 1
ATOM 13746 C C . ARG D 1 302 ? 43.88700 42.95200 5.79100 1.000 63.88214 302 ARG D C 1
ATOM 13747 O O . ARG D 1 302 ? 44.35200 43.88300 6.45600 1.000 56.57346 302 ARG D O 1
ATOM 13755 N N . VAL D 1 303 ? 43.27700 41.91100 6.34900 1.000 67.73315 303 VAL D N 1
ATOM 13756 C CA . VAL D 1 303 ? 42.90700 41.89400 7.75800 1.000 56.39775 303 VAL D CA 1
ATOM 13757 C C . VAL D 1 303 ? 44.11100 41.53400 8.61800 1.000 62.64258 303 VAL D C 1
ATOM 13758 O O . VAL D 1 303 ? 45.01900 40.80600 8.20000 1.000 68.47091 303 VAL D O 1
ATOM 13762 N N . VAL D 1 304 ? 44.12000 42.07200 9.83200 1.000 62.35679 304 VAL D N 1
ATOM 13763 C CA . VAL D 1 304 ? 45.08500 41.71700 10.86700 1.000 61.94569 304 VAL D CA 1
ATOM 13764 C C . VAL D 1 304 ? 44.27900 41.35700 12.10900 1.000 61.80875 304 VAL D C 1
ATOM 13765 O O . VAL D 1 304 ? 43.59400 42.22300 12.67400 1.000 56.97902 304 VAL D O 1
ATOM 13769 N N . PRO D 1 305 ? 44.31200 40.10000 12.55300 1.000 60.46606 305 PRO D N 1
ATOM 13770 C CA . PRO D 1 305 ? 43.42600 39.67300 13.64300 1.000 56.67771 305 PRO D CA 1
ATOM 13771 C C . PRO D 1 305 ? 43.64800 40.46900 14.92000 1.000 58.56902 305 PRO D C 1
ATOM 13772 O O . PRO D 1 305 ? 44.75700 40.91900 15.21800 1.000 58.48882 305 PRO D O 1
ATOM 13776 N N . ILE D 1 306 ? 42.56600 40.62700 15.67900 1.000 62.80456 306 ILE D N 1
ATOM 13777 C CA . ILE D 1 306 ? 42.54000 41.45700 16.87800 1.000 55.73509 306 ILE D CA 1
ATOM 13778 C C . ILE D 1 306 ? 42.59300 40.55400 18.10300 1.000 60.65978 306 ILE D C 1
ATOM 13779 O O . ILE D 1 306 ? 41.87400 39.54900 18.17600 1.000 61.45406 306 ILE D O 1
ATOM 13784 N N . ASN D 1 307 ? 43.45100 40.90500 19.06000 1.000 45.36621 307 ASN D N 1
ATOM 13785 C CA . ASN D 1 307 ? 43.54700 40.19900 20.33100 1.000 59.13112 307 ASN D CA 1
ATOM 13786 C C . ASN D 1 307 ? 43.37300 41.20000 21.46100 1.000 53.40914 307 ASN D C 1
ATOM 13787 O O . ASN D 1 307 ? 44.04700 42.23500 21.48900 1.000 50.98933 307 ASN D O 1
ATOM 13792 N N . LEU D 1 308 ? 42.47600 40.88500 22.39300 1.000 56.52487 308 LEU D N 1
ATOM 13793 C CA . LEU D 1 308 ? 42.04600 41.83900 23.40400 1.000 56.67582 308 LEU D CA 1
ATOM 13794 C C . LEU D 1 308 ? 41.25400 41.09600 24.46900 1.000 53.13763 308 LEU D C 1
ATOM 13795 O O . LEU D 1 308 ? 40.49000 40.18200 24.14700 1.000 59.77572 308 LEU D O 1
ATOM 13800 N N . GLU D 1 309 ? 41.43700 41.48900 25.72900 1.000 47.54157 309 GLU D N 1
ATOM 13801 C CA . GLU D 1 309 ? 40.70300 40.88500 26.83200 1.000 46.28397 309 GLU D CA 1
ATOM 13802 C C . GLU D 1 309 ? 40.39300 41.93500 27.88900 1.000 55.12980 309 GLU D C 1
ATOM 13803 O O . GLU D 1 309 ? 41.20700 42.82500 28.15200 1.000 50.42791 309 GLU D O 1
ATOM 13809 N N . LEU D 1 310 ? 39.20600 41.82100 28.48800 1.000 52.11974 310 LEU D N 1
ATOM 13810 C CA . LEU D 1 310 ? 38.81100 42.66600 29.60200 1.000 48.01936 310 LEU D CA 1
ATOM 13811 C C . LEU D 1 310 ? 38.96700 41.88700 30.89600 1.000 47.83046 310 LEU D C 1
ATOM 13812 O O . LEU D 1 310 ? 38.27100 40.87500 31.08300 1.000 49.27779 310 LEU D O 1
ATOM 13817 N N . PRO D 1 311 ? 39.85100 42.29800 31.80200 1.000 48.11510 311 PRO D N 1
ATOM 13818 C CA . PRO D 1 311 ? 40.03100 41.56400 33.06200 1.000 57.75837 311 PRO D CA 1
ATOM 13819 C C . PRO D 1 311 ? 38.77800 41.63500 33.91400 1.000 55.11635 311 PRO D C 1
ATOM 13820 O O . PRO D 1 311 ? 37.97300 42.57000 33.77600 1.000 54.18926 311 PRO D O 1
ATOM 13824 N N . PRO D 1 312 ? 38.57300 40.66300 34.80900 1.000 55.01755 312 PRO D N 1
ATOM 13825 C CA . PRO D 1 312 ? 37.33300 40.64100 35.60200 1.000 59.34160 312 PRO D CA 1
ATOM 13826 C C . PRO D 1 312 ? 37.22600 41.77300 36.61200 1.000 56.63906 312 PRO D C 1
ATOM 13827 O O . PRO D 1 312 ? 36.13300 41.99100 37.15100 1.000 62.67350 312 PRO D O 1
ATOM 13831 N N . ASN D 1 313 ? 38.31200 42.49300 36.88900 1.000 43.09508 313 ASN D N 1
ATOM 13832 C CA . ASN D 1 313 ? 38.27400 43.65400 37.76400 1.000 54.44723 313 ASN D CA 1
ATOM 13833 C C . ASN D 1 313 ? 38.21700 44.96400 36.99100 1.000 58.42116 313 ASN D C 1
ATOM 13834 O O . ASN D 1 313 ? 38.34800 46.03500 37.59300 1.000 71.87393 313 ASN D O 1
ATOM 13839 N N . LYS D 1 314 ? 38.02700 44.90600 35.67600 1.000 50.01839 314 LYS D N 1
ATOM 13840 C CA . LYS D 1 314 ? 37.96200 46.08900 34.83200 1.000 56.52958 314 LYS D CA 1
ATOM 13841 C C . LYS D 1 314 ? 36.60800 46.15300 34.13900 1.000 55.78336 314 LYS D C 1
ATOM 13842 O O . LYS D 1 314 ? 36.09100 45.13500 33.66900 1.000 61.65514 314 LYS D O 1
ATOM 13848 N N . ARG D 1 315 ? 36.03700 47.35500 34.08400 1.000 44.77781 315 ARG D N 1
ATOM 13849 C CA . ARG D 1 315 ? 34.78700 47.59200 33.37900 1.000 42.46296 315 ARG D CA 1
ATOM 13850 C C . ARG D 1 315 ? 34.90300 48.68200 32.32500 1.000 44.02158 315 ARG D C 1
ATOM 13851 O O . ARG D 1 315 ? 33.90700 48.99400 31.66200 1.000 46.61632 315 ARG D O 1
ATOM 13859 N N . GLY D 1 316 ? 36.08100 49.27400 32.15800 1.000 47.44986 316 GLY D N 1
ATOM 13860 C CA . GLY D 1 316 ? 36.28600 50.30000 31.15900 1.000 41.66138 316 GLY D CA 1
ATOM 13861 C C . GLY D 1 316 ? 37.48000 49.99600 30.28100 1.000 50.90881 316 GLY D C 1
ATOM 13862 O O . GLY D 1 316 ? 38.56600 49.68800 30.77900 1.000 52.45791 316 GLY D O 1
ATOM 13863 N N . PHE D 1 317 ? 37.28700 50.06800 28.97000 1.000 49.04913 317 PHE D N 1
ATOM 13864 C CA . PHE D 1 317 ? 38.33900 49.80000 27.99500 1.000 46.99528 317 PHE D CA 1
ATOM 13865 C C . PHE D 1 317 ? 38.46600 51.03900 27.11700 1.000 55.13050 317 PHE D C 1
ATOM 13866 O O . PHE D 1 317 ? 37.66000 51.24900 26.20500 1.000 58.98792 317 PHE D O 1
ATOM 13874 N N . ILE D 1 318 ? 39.47100 51.86100 27.39600 1.000 48.64075 318 ILE D N 1
ATOM 13875 C CA . ILE D 1 318 ? 39.68300 53.11400 26.68000 1.000 58.08155 318 ILE D CA 1
ATOM 13876 C C . ILE D 1 318 ? 40.79200 52.89000 25.66100 1.000 54.55827 318 ILE D C 1
ATOM 13877 O O . ILE D 1 318 ? 41.92000 52.53500 26.02500 1.000 51.39941 318 ILE D O 1
ATOM 13882 N N . ILE D 1 319 ? 40.47300 53.08700 24.38400 1.000 49.43902 319 ILE D N 1
ATOM 13883 C CA . ILE D 1 319 ? 41.42400 52.90600 23.29400 1.000 41.24726 319 ILE D CA 1
ATOM 13884 C C . ILE D 1 319 ? 41.81900 54.27800 22.77000 1.000 45.14678 319 ILE D C 1
ATOM 13885 O O . ILE D 1 319 ? 40.95400 55.10700 22.46500 1.000 48.94973 319 ILE D O 1
ATOM 13890 N N . THR D 1 320 ? 43.11800 54.51300 22.66900 1.000 52.57188 320 THR D N 1
ATOM 13891 C CA . THR D 1 320 ? 43.66700 55.70400 22.04200 1.000 49.94346 320 THR D CA 1
ATOM 13892 C C . THR D 1 320 ? 44.62700 55.26100 20.94200 1.000 52.63508 320 THR D C 1
ATOM 13893 O O . THR D 1 320 ? 44.75000 54.07000 20.64000 1.000 50.51158 320 THR D O 1
ATOM 13897 N N . GLY D 1 321 ? 45.30600 56.22500 20.33500 1.000 56.14626 321 GLY D N 1
ATOM 13898 C CA . GLY D 1 321 ? 46.28800 55.91300 19.32700 1.000 64.45597 321 GLY D CA 1
ATOM 13899 C C . GLY D 1 321 ? 46.12200 56.71800 18.05600 1.000 79.11024 321 GLY D C 1
ATOM 13900 O O . GLY D 1 321 ? 45.39700 57.71700 18.00600 1.000 77.29827 321 GLY D O 1
ATOM 13901 N N . PRO D 1 322 ? 46.79100 56.28000 16.99300 1.000 67.52686 322 PRO D N 1
ATOM 13902 C CA . PRO D 1 322 ? 46.86500 57.09900 15.78200 1.000 64.52125 322 PRO D CA 1
ATOM 13903 C C . PRO D 1 322 ? 45.56900 57.08100 14.99200 1.000 65.53901 322 PRO D C 1
ATOM 13904 O O . PRO D 1 322 ? 44.80200 56.11500 15.02600 1.000 59.40317 322 PRO D O 1
ATOM 13908 N N . ASN D 1 323 ? 45.32700 58.18200 14.28400 1.000 62.32990 323 ASN D N 1
ATOM 13909 C CA . ASN D 1 323 ? 44.27200 58.20700 13.28300 1.000 55.65015 323 ASN D CA 1
ATOM 13910 C C . ASN D 1 323 ? 44.50500 57.09000 12.27600 1.000 51.51901 323 ASN D C 1
ATOM 13911 O O . ASN D 1 323 ? 45.63800 56.84000 11.85700 1.000 63.93373 323 ASN D O 1
ATOM 13916 N N . MET D 1 324 ? 43.42100 56.40500 11.90400 1.000 55.88085 324 MET D N 1
ATOM 13917 C CA . MET D 1 324 ? 43.45300 55.23800 11.02400 1.000 51.43378 324 MET D CA 1
ATOM 13918 C C . MET D 1 324 ? 44.20500 54.06400 11.64200 1.000 55.23524 324 MET D C 1
ATOM 13919 O O . MET D 1 324 ? 44.65600 53.16600 10.92500 1.000 63.71539 324 MET D O 1
ATOM 13924 N N . GLY D 1 325 ? 44.34400 54.04900 12.96700 1.000 53.16750 325 GLY D N 1
ATOM 13925 C CA . GLY D 1 325 ? 45.04100 52.97200 13.63900 1.000 59.35317 325 GLY D CA 1
ATOM 13926 C C . GLY D 1 325 ? 44.20800 51.75600 13.96000 1.000 57.12176 325 GLY D C 1
ATOM 13927 O O . GLY D 1 325 ? 44.76200 50.73200 14.36800 1.000 58.27696 325 GLY D O 1
ATOM 13928 N N . GLY D 1 326 ? 42.89500 51.83500 13.78000 1.000 55.35929 326 GLY D N 1
ATOM 13929 C CA . GLY D 1 326 ? 42.00400 50.75100 14.13300 1.000 49.69564 326 GLY D CA 1
ATOM 13930 C C . GLY D 1 326 ? 41.28700 50.90400 15.45700 1.000 53.77777 326 GLY D C 1
ATOM 13931 O O . GLY D 1 326 ? 40.79500 49.90200 15.99100 1.000 44.31777 326 GLY D O 1
ATOM 13932 N N . LYS D 1 327 ? 41.21700 52.11900 16.00500 1.000 41.84441 327 LYS D N 1
ATOM 13933 C CA . LYS D 1 327 ? 40.52900 52.32600 17.27500 1.000 52.18476 327 LYS D CA 1
ATOM 13934 C C . LYS D 1 327 ? 39.04900 51.99100 17.15200 1.000 52.06983 327 LYS D C 1
ATOM 13935 O O . LYS D 1 327 ? 38.53000 51.12400 17.86400 1.000 49.94610 327 LYS D O 1
ATOM 13941 N N . THR D 1 328 ? 38.35700 52.66700 16.23100 1.000 51.33699 328 THR D N 1
ATOM 13942 C CA . THR D 1 328 ? 36.90900 52.52200 16.12200 1.000 51.20277 328 THR D CA 1
ATOM 13943 C C . THR D 1 328 ? 36.51500 51.10800 15.72100 1.000 41.62789 328 THR D C 1
ATOM 13944 O O . THR D 1 328 ? 35.50300 50.58200 16.19800 1.000 47.40122 328 THR D O 1
ATOM 13948 N N . VAL D 1 329 ? 37.29800 50.47300 14.85000 1.000 51.69580 329 VAL D N 1
ATOM 13949 C CA . VAL D 1 329 ? 36.92700 49.14800 14.36300 1.000 49.17249 329 VAL D CA 1
ATOM 13950 C C . VAL D 1 329 ? 37.09400 48.10800 15.46300 1.000 41.78710 329 VAL D C 1
ATOM 13951 O O . VAL D 1 329 ? 36.26500 47.20000 15.60900 1.000 43.41166 329 VAL D O 1
ATOM 13955 N N . THR D 1 330 ? 38.15600 48.22800 16.26100 1.000 43.68764 330 THR D N 1
ATOM 13956 C CA . THR D 1 330 ? 38.39700 47.26800 17.33400 1.000 49.04341 330 THR D CA 1
ATOM 13957 C C . THR D 1 330 ? 37.24600 47.25800 18.33200 1.000 42.18789 330 THR D C 1
ATOM 13958 O O . THR D 1 330 ? 36.74500 46.19300 18.71200 1.000 45.72294 330 THR D O 1
ATOM 13962 N N . VAL D 1 331 ? 36.80700 48.44000 18.76400 1.000 43.86326 331 VAL D N 1
ATOM 13963 C CA . VAL D 1 331 ? 35.68000 48.51000 19.68400 1.000 41.04194 331 VAL D CA 1
ATOM 13964 C C . VAL D 1 331 ? 34.38300 48.13800 18.97100 1.000 39.31794 331 VAL D C 1
ATOM 13965 O O . VAL D 1 331 ? 33.48000 47.54500 19.57600 1.000 38.88862 331 VAL D O 1
ATOM 13969 N N . LYS D 1 332 ? 34.26900 48.46400 17.68000 1.000 39.12565 332 LYS D N 1
ATOM 13970 C CA . LYS D 1 332 ? 33.13100 48.00000 16.89200 1.000 38.79388 332 LYS D CA 1
ATOM 13971 C C . LYS D 1 332 ? 33.05000 46.48000 16.89300 1.000 38.99922 332 LYS D C 1
ATOM 13972 O O . LYS D 1 332 ? 31.95700 45.90700 16.96000 1.000 43.82782 332 LYS D O 1
ATOM 13978 N N . THR D 1 333 ? 34.20400 45.81300 16.81900 1.000 44.28862 333 THR D N 1
ATOM 13979 C CA . THR D 1 333 ? 34.22900 44.35400 16.84300 1.000 43.30173 333 THR D CA 1
ATOM 13980 C C . THR D 1 333 ? 33.62000 43.81000 18.12900 1.000 44.42345 333 THR D C 1
ATOM 13981 O O . THR D 1 333 ? 32.82000 42.86800 18.09500 1.000 40.31120 333 THR D O 1
ATOM 13985 N N . VAL D 1 334 ? 33.97900 44.40100 19.27200 1.000 44.46147 334 VAL D N 1
ATOM 13986 C CA . VAL D 1 334 ? 33.48100 43.91600 20.55800 1.000 39.52030 334 VAL D CA 1
ATOM 13987 C C . VAL D 1 334 ? 31.96300 44.02000 20.61500 1.000 38.95402 334 VAL D C 1
ATOM 13988 O O . VAL D 1 334 ? 31.27700 43.08700 21.05200 1.000 38.90574 334 VAL D O 1
ATOM 13992 N N . GLY D 1 335 ? 31.41100 45.14900 20.16900 1.000 43.99824 335 GLY D N 1
ATOM 13993 C CA . GLY D 1 335 ? 29.96700 45.30300 20.18100 1.000 44.80469 335 GLY D CA 1
ATOM 13994 C C . GLY D 1 335 ? 29.27900 44.42200 19.15600 1.000 38.13700 335 GLY D C 1
ATOM 13995 O O . GLY D 1 335 ? 28.23100 43.83300 19.43300 1.000 46.44410 335 GLY D O 1
ATOM 13996 N N . LEU D 1 336 ? 29.86100 44.31600 17.95900 1.000 40.44390 336 LEU D N 1
ATOM 13997 C CA . LEU D 1 336 ? 29.24200 43.52800 16.89900 1.000 42.76581 336 LEU D CA 1
ATOM 13998 C C . LEU D 1 336 ? 29.29200 42.03700 17.21600 1.000 43.96318 336 LEU D C 1
ATOM 13999 O O . LEU D 1 336 ? 28.27400 41.34000 17.13300 1.000 38.32146 336 LEU D O 1
ATOM 14004 N N . PHE D 1 337 ? 30.47100 41.52800 17.58500 1.000 38.99237 337 PHE D N 1
ATOM 14005 C CA . PHE D 1 337 ? 30.60000 40.10700 17.89300 1.000 48.32928 337 PHE D CA 1
ATOM 14006 C C . PHE D 1 337 ? 29.73200 39.69900 19.07500 1.000 46.86710 337 PHE D C 1
ATOM 14007 O O . PHE D 1 337 ? 29.35600 38.52600 19.17900 1.000 41.92079 337 PHE D O 1
ATOM 14015 N N . THR D 1 338 ? 29.40300 40.64100 19.96100 1.000 42.53887 338 THR D N 1
ATOM 14016 C CA . THR D 1 338 ? 28.51700 40.33600 21.07800 1.000 40.36021 338 THR D CA 1
ATOM 14017 C C . THR D 1 338 ? 27.07400 40.21600 20.60700 1.000 38.24780 338 THR D C 1
ATOM 14018 O O . THR D 1 338 ? 26.37800 39.25300 20.94600 1.000 38.29530 338 THR D O 1
ATOM 14022 N N . ALA D 1 339 ? 26.60500 41.19500 19.83100 1.000 37.88199 339 ALA D N 1
ATOM 14023 C CA . ALA D 1 339 ? 25.24900 41.12900 19.29900 1.000 37.52697 339 ALA D CA 1
ATOM 14024 C C . ALA D 1 339 ? 25.09300 39.97300 18.31800 1.000 42.33611 339 ALA D C 1
ATOM 14025 O O . ALA D 1 339 ? 24.01500 39.37200 18.23500 1.000 37.59188 339 ALA D O 1
ATOM 14027 N N . LEU D 1 340 ? 26.15500 39.64300 17.57900 1.000 38.07648 340 LEU D N 1
ATOM 14028 C CA . LEU D 1 340 ? 26.10400 38.49300 16.68300 1.000 42.26134 340 LEU D CA 1
ATOM 14029 C C . LEU D 1 340 ? 25.96400 37.19600 17.46900 1.000 42.56428 340 LEU D C 1
ATOM 14030 O O . LEU D 1 340 ? 25.14100 36.33800 17.12900 1.000 38.60108 340 LEU D O 1
ATOM 14035 N N . MET D 1 341 ? 26.76300 37.03700 18.52700 1.000 48.17006 341 MET D N 1
ATOM 14036 C CA . MET D 1 341 ? 26.69700 35.82400 19.33600 1.000 40.10673 341 MET D CA 1
ATOM 14037 C C . MET D 1 341 ? 25.30900 35.64300 19.93700 1.000 38.92563 341 MET D C 1
ATOM 14038 O O . MET D 1 341 ? 24.72300 34.55900 19.85800 1.000 39.39191 341 MET D O 1
ATOM 14043 N N . MET D 1 342 ? 24.76300 36.70200 20.54100 1.000 47.23914 342 MET D N 1
ATOM 14044 C CA . MET D 1 342 ? 23.42700 36.61900 21.12000 1.000 40.84327 342 MET D CA 1
ATOM 14045 C C . MET D 1 342 ? 22.34100 36.43600 20.06700 1.000 53.07109 342 MET D C 1
ATOM 14046 O O . MET D 1 342 ? 21.21500 36.06800 20.41700 1.000 39.34743 342 MET D O 1
ATOM 14051 N N . SER D 1 343 ? 22.64400 36.67800 18.79400 1.000 41.48864 343 SER D N 1
ATOM 14052 C CA . SER D 1 343 ? 21.64900 36.54000 17.74100 1.000 49.76443 343 SER D CA 1
ATOM 14053 C C . SER D 1 343 ? 21.61600 35.14900 17.12100 1.000 45.32250 343 SER D C 1
ATOM 14054 O O . SER D 1 343 ? 20.69800 34.85800 16.34600 1.000 42.14613 343 SER D O 1
ATOM 14057 N N . GLY D 1 344 ? 22.58100 34.29300 17.43700 1.000 45.21040 344 GLY D N 1
ATOM 14058 C CA . GLY D 1 344 ? 22.64900 32.96500 16.86800 1.000 38.89811 344 GLY D CA 1
ATOM 14059 C C . GLY D 1 344 ? 23.69200 32.76500 15.79100 1.000 41.24385 344 GLY D C 1
ATOM 14060 O O . GLY D 1 344 ? 23.55700 31.82800 14.99700 1.000 49.91729 344 GLY D O 1
ATOM 14061 N N . PHE D 1 345 ? 24.72800 33.60100 15.74200 1.000 39.19194 345 PHE D N 1
ATOM 14062 C CA . PHE D 1 345 ? 25.69400 33.55900 14.65700 1.000 46.60287 345 PHE D CA 1
ATOM 14063 C C . PHE D 1 345 ? 27.05000 33.05700 15.14300 1.000 39.99669 345 PHE D C 1
ATOM 14064 O O . PHE D 1 345 ? 27.44800 33.32600 16.27900 1.000 50.76641 345 PHE D O 1
ATOM 14072 N N . PRO D 1 346 ? 27.77600 32.31900 14.31000 1.000 56.15062 346 PRO D N 1
ATOM 14073 C CA . PRO D 1 346 ? 29.18400 32.04300 14.60000 1.000 40.97013 346 PRO D CA 1
ATOM 14074 C C . PRO D 1 346 ? 30.05500 33.22900 14.21100 1.000 43.15531 346 PRO D C 1
ATOM 14075 O O . PRO D 1 346 ? 29.66200 34.09600 13.42900 1.000 40.53020 346 PRO D O 1
ATOM 14079 N N . LEU D 1 347 ? 31.26000 33.25500 14.77800 1.000 53.58569 347 LEU D N 1
ATOM 14080 C CA . LEU D 1 347 ? 32.11400 34.42000 14.61700 1.000 50.49136 347 LEU D CA 1
ATOM 14081 C C . LEU D 1 347 ? 33.43100 34.04800 13.94700 1.000 51.41634 347 LEU D C 1
ATOM 14082 O O . LEU D 1 347 ? 34.00400 32.99400 14.24700 1.000 45.67261 347 LEU D O 1
ATOM 14087 N N . PRO D 1 348 ? 33.93300 34.88700 13.04000 1.000 52.75809 348 PRO D N 1
ATOM 14088 C CA . PRO D 1 348 ? 35.28200 34.66500 12.50300 1.000 57.51480 348 PRO D CA 1
ATOM 14089 C C . PRO D 1 348 ? 36.34600 34.95300 13.55000 1.000 56.85946 348 PRO D C 1
ATOM 14090 O O . PRO D 1 348 ? 36.84200 36.08000 13.66100 1.000 55.38595 348 PRO D O 1
ATOM 14094 N N . CYS D 1 349 ? 36.69000 33.93400 14.33000 1.000 43.37075 349 CYS D N 1
ATOM 14095 C CA . CYS D 1 349 ? 37.69600 34.06100 15.37400 1.000 56.49481 349 CYS D CA 1
ATOM 14096 C C . CYS D 1 349 ? 38.19700 32.66800 15.72000 1.000 56.88804 349 CYS D C 1
ATOM 14097 O O . CYS D 1 349 ? 37.60400 31.65900 15.33100 1.000 60.13673 349 CYS D O 1
ATOM 14100 N N . ASP D 1 350 ? 39.29900 32.62500 16.45900 1.000 62.68385 350 ASP D N 1
ATOM 14101 C CA . ASP D 1 350 ? 39.90400 31.36100 16.84700 1.000 57.64726 350 ASP D CA 1
ATOM 14102 C C . ASP D 1 350 ? 39.27400 30.83900 18.13100 1.000 46.84789 350 ASP D C 1
ATOM 14103 O O . ASP D 1 350 ? 38.79900 31.60800 18.97200 1.000 46.64239 350 ASP D O 1
ATOM 14108 N N . GLU D 1 351 ? 39.26800 29.51400 18.26700 1.000 59.93778 351 GLU D N 1
ATOM 14109 C CA . GLU D 1 351 ? 38.70300 28.88400 19.45100 1.000 60.44698 351 GLU D CA 1
ATOM 14110 C C . GLU D 1 351 ? 39.43400 29.35400 20.70200 1.000 58.10982 351 GLU D C 1
ATOM 14111 O O . GLU D 1 351 ? 40.66400 29.45900 20.72400 1.000 51.76993 351 GLU D O 1
ATOM 14117 N N . GLY D 1 352 ? 38.66400 29.63900 21.74700 1.000 54.31311 352 GLY D N 1
ATOM 14118 C CA . GLY D 1 352 ? 39.16000 30.29100 22.94200 1.000 52.97560 352 GLY D CA 1
ATOM 14119 C C . GLY D 1 352 ? 38.59300 31.67600 23.15700 1.000 52.52391 352 GLY D C 1
ATOM 14120 O O . GLY D 1 352 ? 38.80700 32.25900 24.22800 1.000 53.18446 352 GLY D O 1
ATOM 14121 N N . THR D 1 353 ? 37.88400 32.21900 22.17200 1.000 49.64405 353 THR D N 1
ATOM 14122 C CA . THR D 1 353 ? 37.24300 33.51700 22.31800 1.000 43.69029 353 THR D CA 1
ATOM 14123 C C . THR D 1 353 ? 36.06300 33.40800 23.28100 1.000 52.00759 353 THR D C 1
ATOM 14124 O O . THR D 1 353 ? 35.38900 32.37600 23.34800 1.000 43.85350 353 THR D O 1
ATOM 14128 N N . GLU D 1 354 ? 35.83200 34.46900 24.05400 1.000 53.97098 354 GLU D N 1
ATOM 14129 C CA . GLU D 1 354 ? 34.76500 34.49000 25.04200 1.000 48.44164 354 GLU D CA 1
ATOM 14130 C C . GLU D 1 354 ? 34.02400 35.81600 24.97300 1.000 47.50993 354 GLU D C 1
ATOM 14131 O O . GLU D 1 354 ? 34.64600 36.87900 24.88800 1.000 50.50049 354 GLU D O 1
ATOM 14137 N N . LEU D 1 355 ? 32.69500 35.74700 25.00900 1.000 41.28982 355 LEU D N 1
ATOM 14138 C CA . LEU D 1 355 ? 31.84700 36.93000 25.00500 1.000 40.65501 355 LEU D CA 1
ATOM 14139 C C . LEU D 1 355 ? 30.78600 36.80000 26.08800 1.000 42.13779 355 LEU D C 1
ATOM 14140 O O . LEU D 1 355 ? 30.42500 35.69600 26.50800 1.000 40.60695 355 LEU D O 1
ATOM 14145 N N . LYS D 1 356 ? 30.27900 37.94900 26.52600 1.000 39.90569 356 LYS D N 1
ATOM 14146 C CA . LYS D 1 356 ? 29.28300 38.02600 27.58400 1.000 50.16878 356 LYS D CA 1
ATOM 14147 C C . LYS D 1 356 ? 27.94400 38.47200 27.01400 1.000 39.10872 356 LYS D C 1
ATOM 14148 O O . LYS D 1 356 ? 27.88300 39.40000 26.20000 1.000 40.73745 356 LYS D O 1
ATOM 14154 N N . VAL D 1 357 ? 26.87400 37.80500 27.44800 1.000 39.03484 357 VAL D N 1
ATOM 14155 C CA . VAL D 1 357 ? 25.52800 38.24600 27.10400 1.000 38.56932 357 VAL D CA 1
ATOM 14156 C C . VAL D 1 357 ? 25.23800 39.56400 27.80800 1.000 48.46956 357 VAL D C 1
ATOM 14157 O O . VAL D 1 357 ? 25.53000 39.73000 29.00000 1.000 44.33823 357 VAL D O 1
ATOM 14161 N N . PHE D 1 358 ? 24.67100 40.51200 27.07200 1.000 48.84882 358 PHE D N 1
ATOM 14162 C CA . PHE D 1 358 ? 24.27500 41.80400 27.62700 1.000 42.04454 358 PHE D CA 1
ATOM 14163 C C . PHE D 1 358 ? 22.83600 42.08800 27.22200 1.000 37.02154 358 PHE D C 1
ATOM 14164 O O . PHE D 1 358 ? 22.57800 42.35700 26.03100 1.000 49.88699 358 PHE D O 1
ATOM 14172 N N . PRO D 1 359 ? 21.88000 42.04100 28.15400 1.000 44.06428 359 PRO D N 1
ATOM 14173 C CA . PRO D 1 359 ? 20.48300 42.33900 27.79300 1.000 36.58529 359 PRO D CA 1
ATOM 14174 C C . PRO D 1 359 ? 20.30100 43.67200 27.07900 1.000 48.19132 359 PRO D C 1
ATOM 14175 O O . PRO D 1 359 ? 19.35500 43.81700 26.29300 1.000 47.50086 359 PRO D O 1
ATOM 14179 N N . LYS D 1 360 ? 21.17800 44.64500 27.32100 1.000 40.75446 360 LYS D N 1
ATOM 14180 C CA . LYS D 1 360 ? 21.16300 45.92300 26.61800 1.000 35.87430 360 LYS D CA 1
ATOM 14181 C C . LYS D 1 360 ? 22.51700 46.13400 25.95400 1.000 37.43389 360 LYS D C 1
ATOM 14182 O O . LYS D 1 360 ? 23.55400 46.09200 26.62700 1.000 41.50854 360 LYS D O 1
ATOM 14188 N N . ILE D 1 361 ? 22.50600 46.36300 24.64400 1.000 35.96993 361 ILE D N 1
ATOM 14189 C CA . ILE D 1 361 ? 23.69600 46.74200 23.89000 1.000 36.12720 361 ILE D CA 1
ATOM 14190 C C . ILE D 1 361 ? 23.43900 48.11600 23.28700 1.000 44.65639 361 ILE D C 1
ATOM 14191 O O . ILE D 1 361 ? 22.45000 48.30700 22.56700 1.000 37.13930 361 ILE D O 1
ATOM 14196 N N . MET D 1 362 ? 24.32200 49.06900 23.58300 1.000 39.87739 362 MET D N 1
ATOM 14197 C CA . MET D 1 362 ? 24.17400 50.44200 23.12400 1.000 35.64042 362 MET D CA 1
ATOM 14198 C C . MET D 1 362 ? 25.48400 50.93500 22.53100 1.000 35.87873 362 MET D C 1
ATOM 14199 O O . MET D 1 362 ? 26.56900 50.52600 22.95200 1.000 36.20038 362 MET D O 1
ATOM 14204 N N . ALA D 1 363 ? 25.37100 51.82900 21.55000 1.000 35.74907 363 ALA D N 1
ATOM 14205 C CA . ALA D 1 363 ? 26.53900 52.34600 20.85400 1.000 42.91079 363 ALA D CA 1
ATOM 14206 C C . ALA D 1 363 ? 26.27300 53.77100 20.39000 1.000 44.49974 363 ALA D C 1
ATOM 14207 O O . ALA D 1 363 ? 25.13800 54.13400 20.07000 1.000 45.46576 363 ALA D O 1
ATOM 14209 N N . ASP D 1 364 ? 27.33700 54.57400 20.35900 1.000 37.74239 364 ASP D N 1
ATOM 14210 C CA . ASP D 1 364 ? 27.31000 55.93900 19.82800 1.000 37.41854 364 ASP D CA 1
ATOM 14211 C C . ASP D 1 364 ? 28.49700 56.06300 18.87600 1.000 43.47992 364 ASP D C 1
ATOM 14212 O O . ASP D 1 364 ? 29.60900 56.40000 19.29200 1.000 44.31477 364 ASP D O 1
ATOM 14217 N N . ILE D 1 365 ? 28.26200 55.77300 17.59900 1.000 51.70122 365 ILE D N 1
ATOM 14218 C CA . ILE D 1 365 ? 29.29100 55.83500 16.56800 1.000 46.07747 365 ILE D CA 1
ATOM 14219 C C . ILE D 1 365 ? 28.72200 56.57700 15.36900 1.000 48.81590 365 ILE D C 1
ATOM 14220 O O . ILE D 1 365 ? 27.61100 56.27600 14.91800 1.000 47.96422 365 ILE D O 1
ATOM 14225 N N . GLY D 1 366 ? 29.48000 57.53700 14.85400 1.000 56.16732 366 GLY D N 1
ATOM 14226 C CA . GLY D 1 366 ? 29.08000 58.28200 13.68000 1.000 47.19026 366 GLY D CA 1
ATOM 14227 C C . GLY D 1 366 ? 28.23800 59.50200 14.01300 1.000 53.22014 366 GLY D C 1
ATOM 14228 O O . GLY D 1 366 ? 27.63100 59.61200 15.07800 1.000 59.80216 366 GLY D O 1
ATOM 14229 N N . GLU D 1 367 ? 28.21300 60.43800 13.06900 1.000 49.02474 367 GLU D N 1
ATOM 14230 C CA . GLU D 1 367 ? 27.43600 61.66100 13.19300 1.000 58.01637 367 GLU D CA 1
ATOM 14231 C C . GLU D 1 367 ? 26.45000 61.76300 12.03700 1.000 54.44119 367 GLU D C 1
ATOM 14232 O O . GLU D 1 367 ? 26.71700 61.29100 10.92900 1.000 52.91982 367 GLU D O 1
ATOM 14234 N N . GLU D 1 368 ? 25.30500 62.38300 12.30900 1.000 51.56525 368 GLU D N 1
ATOM 14235 C CA . GLU D 1 368 ? 24.27100 62.60000 11.30700 1.000 52.73339 368 GLU D CA 1
ATOM 14236 C C . GLU D 1 368 ? 23.95000 64.08500 11.26200 1.000 56.53429 368 GLU D C 1
ATOM 14237 O O . GLU D 1 368 ? 23.48200 64.65100 12.25600 1.000 55.86988 368 GLU D O 1
ATOM 14239 N N . GLN D 1 369 ? 24.11800 64.69900 10.08000 1.000 57.87288 369 GLN D N 1
ATOM 14240 C CA . GLN D 1 369 ? 23.76800 66.13300 9.88900 1.000 56.75515 369 GLN D CA 1
ATOM 14241 C C . GLN D 1 369 ? 22.40400 66.26300 9.20100 1.000 40.74705 369 GLN D C 1
ATOM 14242 O O . GLN D 1 369 ? 22.23600 65.63500 8.15500 1.000 54.96214 369 GLN D O 1
ATOM 14248 N N . SER D 1 370 ? 21.47100 67.03700 9.77000 1.000 45.89943 370 SER D N 1
ATOM 14249 C CA . SER D 1 370 ? 20.14200 67.24300 9.14700 1.000 49.33346 370 SER D CA 1
ATOM 14250 C C . SER D 1 370 ? 19.54300 68.60500 9.52600 1.000 47.20203 370 SER D C 1
ATOM 14251 O O . SER D 1 370 ? 19.47700 68.88100 10.72500 1.000 49.21646 370 SER D O 1
ATOM 14254 N N . ILE D 1 371 ? 19.03300 69.35100 8.54600 1.000 38.80453 371 ILE D N 1
ATOM 14255 C CA . ILE D 1 371 ? 18.49900 70.72300 8.79200 1.000 43.39286 371 ILE D CA 1
ATOM 14256 C C . ILE D 1 371 ? 17.01500 70.67000 9.18400 1.000 53.08237 371 ILE D C 1
ATOM 14257 O O . ILE D 1 371 ? 16.48700 71.71100 9.60600 1.000 66.12824 371 ILE D O 1
ATOM 14262 N N . GLU D 1 372 ? 16.35000 69.51900 9.10700 1.000 51.11940 372 GLU D N 1
ATOM 14263 C CA . GLU D 1 372 ? 14.95000 69.50900 9.60600 1.000 62.90735 372 GLU D CA 1
ATOM 14264 C C . GLU D 1 372 ? 14.86800 68.63200 10.86500 1.000 52.06695 372 GLU D C 1
ATOM 14265 O O . GLU D 1 372 ? 13.97200 68.85000 11.68700 1.000 54.56097 372 GLU D O 1
ATOM 14267 N N . GLN D 1 373 ? 15.77200 67.66500 10.97400 1.000 44.36338 373 GLN D N 1
ATOM 14268 C CA . GLN D 1 373 ? 15.83500 66.85800 12.22300 1.000 57.56375 373 GLN D CA 1
ATOM 14269 C C . GLN D 1 373 ? 16.64400 67.66700 13.24200 1.000 51.20696 373 GLN D C 1
ATOM 14270 O O . GLN D 1 373 ? 16.71700 67.22200 14.39800 1.000 52.01989 373 GLN D O 1
ATOM 14276 N N . SER D 1 374 ? 17.17900 68.82300 12.84300 1.000 43.25180 374 SER D N 1
ATOM 14277 C CA . SER D 1 374 ? 17.95600 69.70700 13.74400 1.000 47.16924 374 SER D CA 1
ATOM 14278 C C . SER D 1 374 ? 19.10400 68.88400 14.31600 1.000 44.02320 374 SER D C 1
ATOM 14279 O O . SER D 1 374 ? 19.24000 68.81800 15.53900 1.000 41.51109 374 SER D O 1
ATOM 14282 N N . LEU D 1 375 ? 19.88500 68.28000 13.42800 1.000 47.85461 375 LEU D N 1
ATOM 14283 C CA . LEU D 1 375 ? 20.95100 67.37800 13.85100 1.000 47.39863 375 LEU D CA 1
ATOM 14284 C C . LEU D 1 375 ? 22.29600 68.01600 13.52500 1.000 44.13205 375 LEU D C 1
ATOM 14285 O O . LEU D 1 375 ? 22.76100 67.97400 12.38300 1.000 42.74202 375 LEU D O 1
ATOM 14290 N N . SER D 1 376 ? 22.90900 68.61200 14.53700 1.000 53.17196 376 SER D N 1
ATOM 14291 C CA . SER D 1 376 ? 24.29000 69.04900 14.46500 1.000 45.76694 376 SER D CA 1
ATOM 14292 C C . SER D 1 376 ? 25.23000 67.86800 14.69900 1.000 49.32243 376 SER D C 1
ATOM 14293 O O . SER D 1 376 ? 24.80700 66.76000 15.04000 1.000 47.48295 376 SER D O 1
ATOM 14296 N N . THR D 1 377 ? 26.52900 68.11100 14.51000 1.000 45.14067 377 THR D N 1
ATOM 14297 C CA . THR D 1 377 ? 27.52000 67.10000 14.86800 1.000 47.30707 377 THR D CA 1
ATOM 14298 C C . THR D 1 377 ? 27.47200 66.80300 16.36200 1.000 49.44080 377 THR D C 1
ATOM 14299 O O . THR D 1 377 ? 27.48600 65.63900 16.78000 1.000 53.19297 377 THR D O 1
ATOM 14303 N N . PHE D 1 378 ? 27.40700 67.85300 17.18300 1.000 44.96549 378 PHE D N 1
ATOM 14304 C CA . PHE D 1 378 ? 27.29000 67.67100 18.62500 1.000 38.95042 378 PHE D CA 1
ATOM 14305 C C . PHE D 1 378 ? 25.93800 67.07200 18.99400 1.000 41.47571 378 PHE D C 1
ATOM 14306 O O . PHE D 1 378 ? 25.86300 66.11500 19.77300 1.000 35.31582 378 PHE D O 1
ATOM 14314 N N . SER D 1 379 ? 24.85700 67.62000 18.43500 1.000 44.37361 379 SER D N 1
ATOM 14315 C CA . SER D 1 379 ? 23.51800 67.14100 18.75300 1.000 37.69881 379 SER D CA 1
ATOM 14316 C C . SER D 1 379 ? 23.27700 65.71400 18.27900 1.000 46.74528 379 SER D C 1
ATOM 14317 O O . SER D 1 379 ? 22.40800 65.03000 18.83100 1.000 43.42749 379 SER D O 1
ATOM 14320 N N . SER D 1 380 ? 24.01500 65.25100 17.26800 1.000 45.19661 380 SER D N 1
ATOM 14321 C CA . SER D 1 380 ? 23.84200 63.87700 16.80700 1.000 49.92292 380 SER D CA 1
ATOM 14322 C C . SER D 1 380 ? 24.39300 62.89100 17.82900 1.000 35.87861 380 SER D C 1
ATOM 14323 O O . SER D 1 380 ? 23.71100 61.93600 18.21900 1.000 36.12049 380 SER D O 1
ATOM 14326 N N . HIS D 1 381 ? 25.62600 63.11400 18.28900 1.000 40.27916 381 HIS D N 1
ATOM 14327 C CA . HIS D 1 381 ? 26.19000 62.25300 19.32300 1.000 38.03677 381 HIS D CA 1
ATOM 14328 C C . HIS D 1 381 ? 25.45700 62.42500 20.64800 1.000 38.74340 381 HIS D C 1
ATOM 14329 O O . HIS D 1 381 ? 25.14200 61.43500 21.31900 1.000 35.02929 381 HIS D O 1
ATOM 14336 N N . MET D 1 382 ? 25.16800 63.67100 21.03400 1.000 35.02952 382 MET D N 1
ATOM 14337 C CA . MET D 1 382 ? 24.64300 63.92600 22.37200 1.000 38.69260 382 MET D CA 1
ATOM 14338 C C . MET D 1 382 ? 23.23500 63.37900 22.54400 1.000 34.53818 382 MET D C 1
ATOM 14339 O O . MET D 1 382 ? 22.85600 63.00200 23.65800 1.000 41.59590 382 MET D O 1
ATOM 14344 N N . LYS D 1 383 ? 22.44900 63.31900 21.46800 1.000 37.26665 383 LYS D N 1
ATOM 14345 C CA . LYS D 1 383 ? 21.09600 62.79000 21.60200 1.000 44.21257 383 LYS D CA 1
ATOM 14346 C C . LYS D 1 383 ? 21.10100 61.27800 21.77800 1.000 39.36907 383 LYS D C 1
ATOM 14347 O O . LYS D 1 383 ? 20.18200 60.72500 22.39300 1.000 34.03663 383 LYS D O 1
ATOM 14353 N N . LYS D 1 384 ? 22.12000 60.59500 21.25500 1.000 41.72736 384 LYS D N 1
ATOM 14354 C CA . LYS D 1 384 ? 22.26700 59.17200 21.53900 1.000 47.42116 384 LYS D CA 1
ATOM 14355 C C . LYS D 1 384 ? 22.77800 58.94900 22.95800 1.000 40.12077 384 LYS D C 1
ATOM 14356 O O . LYS D 1 384 ? 22.38400 57.98300 23.62200 1.000 34.51921 384 LYS D O 1
ATOM 14362 N N . ILE D 1 385 ? 23.64800 59.83800 23.44000 1.000 37.49986 385 ILE D N 1
ATOM 14363 C CA . ILE D 1 385 ? 24.20800 59.68700 24.78100 1.000 39.04217 385 ILE D CA 1
ATOM 14364 C C . ILE D 1 385 ? 23.13100 59.90200 25.84000 1.000 41.31569 385 ILE D C 1
ATOM 14365 O O . ILE D 1 385 ? 23.12000 59.22800 26.87800 1.000 34.53150 385 ILE D O 1
ATOM 14370 N N . VAL D 1 386 ? 22.19800 60.82600 25.58800 1.000 38.25191 386 VAL D N 1
ATOM 14371 C CA . VAL D 1 386 ? 21.09700 61.05000 26.52300 1.000 34.10067 386 VAL D CA 1
ATOM 14372 C C . VAL D 1 386 ? 20.27000 59.78100 26.68800 1.000 34.03362 386 VAL D C 1
ATOM 14373 O O . VAL D 1 386 ? 19.87400 59.41800 27.80200 1.000 42.49573 386 VAL D O 1
ATOM 14377 N N . GLU D 1 387 ? 20.00600 59.07900 25.58500 1.000 36.72875 387 GLU D N 1
ATOM 14378 C CA . GLU D 1 387 ? 19.25100 57.83400 25.66900 1.000 39.10205 387 GLU D CA 1
ATOM 14379 C C . GLU D 1 387 ? 20.05800 56.74200 26.36400 1.000 38.02365 387 GLU D C 1
ATOM 14380 O O . GLU D 1 387 ? 19.50600 55.94700 27.13500 1.000 34.20654 387 GLU D O 1
ATOM 14386 N N . ILE D 1 388 ? 21.36700 56.69700 26.11100 1.000 38.63174 388 ILE D N 1
ATOM 14387 C CA . ILE D 1 388 ? 22.21100 55.66100 26.69600 1.000 34.64782 388 ILE D CA 1
ATOM 14388 C C . ILE D 1 388 ? 22.26900 55.81300 28.20900 1.000 43.21126 388 ILE D C 1
ATOM 14389 O O . ILE D 1 388 ? 22.08600 54.84300 28.95500 1.000 35.37602 388 ILE D O 1
ATOM 14394 N N . VAL D 1 389 ? 22.52600 57.03300 28.68400 1.000 41.23554 389 VAL D N 1
ATOM 14395 C CA . VAL D 1 389 ? 22.57100 57.28600 30.12000 1.000 34.56681 389 VAL D CA 1
ATOM 14396 C C . VAL D 1 389 ? 21.22600 56.97400 30.76200 1.000 42.70349 389 VAL D C 1
ATOM 14397 O O . VAL D 1 389 ? 21.16500 56.47700 31.89400 1.000 47.00179 389 VAL D O 1
ATOM 14401 N N . LYS D 1 390 ? 20.13100 57.21900 30.03800 1.000 36.92011 390 LYS D N 1
ATOM 14402 C CA . LYS D 1 390 ? 18.79800 57.00900 30.59300 1.000 41.63739 390 LYS D CA 1
ATOM 14403 C C . LYS D 1 390 ? 18.51200 55.53900 30.88200 1.000 43.09655 390 LYS D C 1
ATOM 14404 O O . LYS D 1 390 ? 17.73000 55.23300 31.78700 1.000 60.27367 390 LYS D O 1
ATOM 14410 N N . ASN D 1 391 ? 19.11900 54.61800 30.13500 1.000 34.35462 391 ASN D N 1
ATOM 14411 C CA . ASN D 1 391 ? 18.78900 53.20600 30.25700 1.000 41.84515 391 ASN D CA 1
ATOM 14412 C C . ASN D 1 391 ? 19.97600 52.32500 30.61800 1.000 37.74159 391 ASN D C 1
ATOM 14413 O O . ASN D 1 391 ? 19.80600 51.10600 30.74000 1.000 35.79662 391 ASN D O 1
ATOM 14418 N N . ALA D 1 392 ? 21.16300 52.89600 30.80000 1.000 34.85842 392 ALA D N 1
ATOM 14419 C CA . ALA D 1 392 ? 22.33100 52.09400 31.13200 1.000 35.16020 392 ALA D CA 1
ATOM 14420 C C . ALA D 1 392 ? 22.24500 51.56300 32.55800 1.000 36.75840 392 ALA D C 1
ATOM 14421 O O . ALA D 1 392 ? 21.87800 52.28500 33.49000 1.000 36.37663 392 ALA D O 1
ATOM 14423 N N . ASP D 1 393 ? 22.58500 50.28900 32.71900 1.000 38.04303 393 ASP D N 1
ATOM 14424 C CA . ASP D 1 393 ? 22.67700 49.64800 34.02300 1.000 36.85346 393 ASP D CA 1
ATOM 14425 C C . ASP D 1 393 ? 23.73900 48.55700 33.92500 1.000 43.70576 393 ASP D C 1
ATOM 14426 O O . ASP D 1 393 ? 24.56600 48.56400 33.00700 1.000 44.96622 393 ASP D O 1
ATOM 14431 N N . SER D 1 394 ? 23.71800 47.60900 34.86600 1.000 38.36983 394 SER D N 1
ATOM 14432 C CA . SER D 1 394 ? 24.72000 46.54900 34.86100 1.000 46.19957 394 SER D CA 1
ATOM 14433 C C . SER D 1 394 ? 24.53700 45.58300 33.69600 1.000 45.20187 394 SER D C 1
ATOM 14434 O O . SER D 1 394 ? 25.48900 44.88600 33.32700 1.000 38.92548 394 SER D O 1
ATOM 14437 N N . ASP D 1 395 ? 23.34400 45.53200 33.10600 1.000 45.44993 395 ASP D N 1
ATOM 14438 C CA . ASP D 1 395 ? 23.06800 44.68700 31.95400 1.000 38.63644 395 ASP D CA 1
ATOM 14439 C C . ASP D 1 395 ? 23.44300 45.34900 30.63200 1.000 42.17069 395 ASP D C 1
ATOM 14440 O O . ASP D 1 395 ? 23.01100 44.87900 29.57300 1.000 46.67048 395 ASP D O 1
ATOM 14445 N N . SER D 1 396 ? 24.23700 46.41400 30.66500 1.000 36.48290 396 SER D N 1
ATOM 14446 C CA . SER D 1 396 ? 24.48500 47.24800 29.49700 1.000 36.32891 396 SER D CA 1
ATOM 14447 C C . SER D 1 396 ? 25.94200 47.15500 29.06500 1.000 36.64729 396 SER D C 1
ATOM 14448 O O . SER D 1 396 ? 26.85000 47.31400 29.88800 1.000 41.24154 396 SER D O 1
ATOM 14451 N N . LEU D 1 397 ? 26.15800 46.90000 27.77700 1.000 36.71929 397 LEU D N 1
ATOM 14452 C CA . LEU D 1 397 ? 27.45900 47.06800 27.14000 1.000 36.99565 397 LEU D CA 1
ATOM 14453 C C . LEU D 1 397 ? 27.38900 48.31000 26.26000 1.000 36.74711 397 LEU D C 1
ATOM 14454 O O . LEU D 1 397 ? 26.63300 48.33900 25.28500 1.000 39.58846 397 LEU D O 1
ATOM 14459 N N . VAL D 1 398 ? 28.16800 49.33100 26.60800 1.000 36.77965 398 VAL D N 1
ATOM 14460 C CA . VAL D 1 398 ? 28.09000 50.64300 25.97600 1.000 36.55684 398 VAL D CA 1
ATOM 14461 C C . VAL D 1 398 ? 29.32200 50.85000 25.10700 1.000 40.34611 398 VAL D C 1
ATOM 14462 O O . VAL D 1 398 ? 30.45200 50.60300 25.54600 1.000 37.23852 398 VAL D O 1
ATOM 14466 N N . ILE D 1 399 ? 29.10000 51.31900 23.88200 1.000 36.76806 399 ILE D N 1
ATOM 14467 C CA . ILE D 1 399 ? 30.15300 51.55400 22.90000 1.000 37.07295 399 ILE D CA 1
ATOM 14468 C C . ILE D 1 399 ? 30.14100 53.04400 22.57400 1.000 40.27214 399 ILE D C 1
ATOM 14469 O O . ILE D 1 399 ? 29.15900 53.55700 22.02200 1.000 46.84308 399 ILE D O 1
ATOM 14474 N N . LEU D 1 400 ? 31.22100 53.74300 22.91500 1.000 44.39354 400 LEU D N 1
ATOM 14475 C CA . LEU D 1 400 ? 31.31900 55.18200 22.70100 1.000 37.04268 400 LEU D CA 1
ATOM 14476 C C . LEU D 1 400 ? 32.53900 55.47300 21.84200 1.000 37.63534 400 LEU D C 1
ATOM 14477 O O . LEU D 1 400 ? 33.66700 55.15300 22.22800 1.000 43.45157 400 LEU D O 1
ATOM 14482 N N . ASP D 1 401 ? 32.31000 56.08000 20.68400 1.000 45.64543 401 ASP D N 1
ATOM 14483 C CA . ASP D 1 401 ? 33.36900 56.41800 19.74500 1.000 49.69281 401 ASP D CA 1
ATOM 14484 C C . ASP D 1 401 ? 33.58700 57.92500 19.74300 1.000 37.78637 401 ASP D C 1
ATOM 14485 O O . ASP D 1 401 ? 32.62000 58.69500 19.72100 1.000 40.41870 401 ASP D O 1
ATOM 14490 N N . GLU D 1 402 ? 34.85500 58.33500 19.77200 1.000 49.39327 402 GLU D N 1
ATOM 14491 C CA . GLU D 1 402 ? 35.23900 59.74500 19.80000 1.000 47.97014 402 GLU D CA 1
ATOM 14492 C C . GLU D 1 402 ? 34.52800 60.48900 20.93100 1.000 37.92533 402 GLU D C 1
ATOM 14493 O O . GLU D 1 402 ? 33.96300 61.56800 20.74300 1.000 37.70083 402 GLU D O 1
ATOM 14499 N N . LEU D 1 403 ? 34.56000 59.89800 22.12200 1.000 44.53496 403 LEU D N 1
ATOM 14500 C CA . LEU D 1 403 ? 33.88000 60.49600 23.26400 1.000 51.60051 403 LEU D CA 1
ATOM 14501 C C . LEU D 1 403 ? 34.49700 61.84400 23.61100 1.000 48.99901 403 LEU D C 1
ATOM 14502 O O . LEU D 1 403 ? 35.72000 61.97300 23.72000 1.000 49.21259 403 LEU D O 1
ATOM 14507 N N . GLY D 1 404 ? 33.64100 62.85000 23.78400 1.000 46.19986 404 GLY D N 1
ATOM 14508 C CA . GLY D 1 404 ? 34.07800 64.19400 24.08500 1.000 46.30765 404 GLY D CA 1
ATOM 14509 C C . GLY D 1 404 ? 34.33900 65.07200 22.88100 1.000 47.73822 404 GLY D C 1
ATOM 14510 O O . GLY D 1 404 ? 34.66000 66.25600 23.05900 1.000 37.73199 404 GLY D O 1
ATOM 14511 N N . SER D 1 405 ? 34.21100 64.54200 21.66900 1.000 47.23184 405 SER D N 1
ATOM 14512 C CA . SER D 1 405 ? 34.46600 65.31600 20.46500 1.000 41.18806 405 SER D CA 1
ATOM 14513 C C . SER D 1 405 ? 33.19700 66.01700 19.99200 1.000 37.49592 405 SER D C 1
ATOM 14514 O O . SER D 1 405 ? 32.07700 65.63800 20.34200 1.000 51.08979 405 SER D O 1
ATOM 14517 N N . GLY D 1 406 ? 33.39100 67.05600 19.18300 1.000 43.45124 406 GLY D N 1
ATOM 14518 C CA . GLY D 1 406 ? 32.30700 67.87700 18.68500 1.000 37.38412 406 GLY D CA 1
ATOM 14519 C C . GLY D 1 406 ? 32.26300 69.27700 19.26000 1.000 51.98606 406 GLY D C 1
ATOM 14520 O O . GLY D 1 406 ? 31.50400 70.11300 18.75000 1.000 47.21530 406 GLY D O 1
ATOM 14521 N N . THR D 1 407 ? 33.05100 69.56400 20.29800 1.000 47.52281 407 THR D N 1
ATOM 14522 C CA . THR D 1 407 ? 33.05300 70.87000 20.94200 1.000 46.06236 407 THR D CA 1
ATOM 14523 C C . THR D 1 407 ? 34.48600 71.24700 21.29200 1.000 38.47773 407 THR D C 1
ATOM 14524 O O . THR D 1 407 ? 35.42900 70.48700 21.04600 1.000 39.59713 407 THR D O 1
ATOM 14528 N N . ASP D 1 408 ? 34.64200 72.45200 21.85000 1.000 44.54653 408 ASP D N 1
ATOM 14529 C CA . ASP D 1 408 ? 35.85000 72.90600 22.52200 1.000 41.03731 408 ASP D CA 1
ATOM 14530 C C . ASP D 1 408 ? 36.35300 71.78100 23.41800 1.000 38.55751 408 ASP D C 1
ATOM 14531 O O . ASP D 1 408 ? 35.65300 71.37200 24.35300 1.000 39.13959 408 ASP D O 1
ATOM 14536 N N . PRO D 1 409 ? 37.54400 71.24300 23.14700 1.000 39.01888 409 PRO D N 1
ATOM 14537 C CA . PRO D 1 409 ? 37.97900 70.01900 23.84400 1.000 39.04109 409 PRO D CA 1
ATOM 14538 C C . PRO D 1 409 ? 38.03800 70.14600 25.35900 1.000 56.04986 409 PRO D C 1
ATOM 14539 O O . PRO D 1 409 ? 37.98400 69.11800 26.04700 1.000 54.43198 409 PRO D O 1
ATOM 14543 N N . VAL D 1 410 ? 38.14600 71.35900 25.90500 1.000 38.93656 410 VAL D N 1
ATOM 14544 C CA . VAL D 1 410 ? 38.10800 71.51700 27.35700 1.000 39.00181 410 VAL D CA 1
ATOM 14545 C C . VAL D 1 410 ? 36.74600 71.09600 27.89500 1.000 41.04693 410 VAL D C 1
ATOM 14546 O O . VAL D 1 410 ? 36.64600 70.27600 28.81600 1.000 39.91685 410 VAL D O 1
ATOM 14550 N N . GLU D 1 411 ? 35.67400 71.64900 27.32300 1.000 37.86515 411 GLU D N 1
ATOM 14551 C CA . GLU D 1 411 ? 34.33400 71.27000 27.75600 1.000 38.04276 411 GLU D CA 1
ATOM 14552 C C . GLU D 1 411 ? 34.00400 69.83500 27.36200 1.000 37.20189 411 GLU D C 1
ATOM 14553 O O . GLU D 1 411 ? 33.26400 69.15000 28.07800 1.000 43.26793 411 GLU D O 1
ATOM 14559 N N . GLY D 1 412 ? 34.53900 69.36500 26.23500 1.000 37.47068 412 GLY D N 1
ATOM 14560 C CA . GLY D 1 412 ? 34.25100 68.00700 25.80600 1.000 49.56153 412 GLY D CA 1
ATOM 14561 C C . GLY D 1 412 ? 34.88000 66.96700 26.71100 1.000 43.91517 412 GLY D C 1
ATOM 14562 O O . GLY D 1 412 ? 34.24200 65.97200 27.06500 1.000 37.23522 412 GLY D O 1
ATOM 14563 N N . ALA D 1 413 ? 36.13900 67.18300 27.09800 1.000 42.31359 413 ALA D N 1
ATOM 14564 C CA . ALA D 1 413 ? 36.79600 66.26400 28.02000 1.000 38.06519 413 ALA D CA 1
ATOM 14565 C C . ALA D 1 413 ? 36.10300 66.25800 29.37700 1.000 37.69690 413 ALA D C 1
ATOM 14566 O O . ALA D 1 413 ? 36.00100 65.21100 30.02600 1.000 40.53813 413 ALA D O 1
ATOM 14568 N N . ALA D 1 414 ? 35.61200 67.41900 29.82100 1.000 37.48561 414 ALA D N 1
ATOM 14569 C CA . ALA D 1 414 ? 34.85600 67.46200 31.06700 1.000 37.12999 414 ALA D CA 1
ATOM 14570 C C . ALA D 1 414 ? 33.56500 66.66300 30.94900 1.000 38.96821 414 ALA D C 1
ATOM 14571 O O . ALA D 1 414 ? 33.18500 65.94100 31.87600 1.000 37.92650 414 ALA D O 1
ATOM 14573 N N . LEU D 1 415 ? 32.88100 66.77400 29.81000 1.000 40.58560 415 LEU D N 1
ATOM 14574 C CA . LEU D 1 415 ? 31.65600 66.00700 29.61800 1.000 39.70610 415 LEU D CA 1
ATOM 14575 C C . LEU D 1 415 ? 31.95700 64.52100 29.47700 1.000 44.42222 415 LEU D C 1
ATOM 14576 O O . LEU D 1 415 ? 31.20600 63.67800 29.98400 1.000 38.44737 415 LEU D O 1
ATOM 14581 N N . ALA D 1 416 ? 33.06100 64.18200 28.80800 1.000 36.74318 416 ALA D N 1
ATOM 14582 C CA . ALA D 1 416 ? 33.42400 62.78000 28.63600 1.000 43.52437 416 ALA D CA 1
ATOM 14583 C C . ALA D 1 416 ? 33.65000 62.09900 29.98100 1.000 36.93729 416 ALA D C 1
ATOM 14584 O O . ALA D 1 416 ? 33.12500 61.00800 30.23300 1.000 36.81668 416 ALA D O 1
ATOM 14586 N N . ILE D 1 417 ? 34.42200 62.73600 30.86500 1.000 37.42565 417 ILE D N 1
ATOM 14587 C CA . ILE D 1 417 ? 34.75300 62.11700 32.14700 1.000 37.17694 417 ILE D CA 1
ATOM 14588 C C . ILE D 1 417 ? 33.50200 61.94600 32.99900 1.000 38.45802 417 ILE D C 1
ATOM 14589 O O . ILE D 1 417 ? 33.30200 60.90100 33.63400 1.000 36.72599 417 ILE D O 1
ATOM 14594 N N . ALA D 1 418 ? 32.63200 62.95800 33.01700 1.000 36.42441 418 ALA D N 1
ATOM 14595 C CA . ALA D 1 418 ? 31.41300 62.86200 33.81400 1.000 39.41724 418 ALA D CA 1
ATOM 14596 C C . ALA D 1 418 ? 30.48900 61.77100 33.28400 1.000 40.51425 418 ALA D C 1
ATOM 14597 O O . ALA D 1 418 ? 29.82200 61.08500 34.06800 1.000 35.79778 418 ALA D O 1
ATOM 14599 N N . ILE D 1 419 ? 30.43800 61.59300 31.96000 1.000 40.56915 419 ILE D N 1
ATOM 14600 C CA . ILE D 1 419 ? 29.61500 60.53200 31.38100 1.000 35.79187 419 ILE D CA 1
ATOM 14601 C C . ILE D 1 419 ? 30.18700 59.16300 31.73200 1.000 36.03515 419 ILE D C 1
ATOM 14602 O O . ILE D 1 419 ? 29.45700 58.25700 32.15200 1.000 35.91323 419 ILE D O 1
ATOM 14607 N N . ILE D 1 420 ? 31.50100 58.99300 31.56100 1.000 36.41949 420 ILE D N 1
ATOM 14608 C CA . ILE D 1 420 ? 32.14700 57.72100 31.88200 1.000 38.90929 420 ILE D CA 1
ATOM 14609 C C . ILE D 1 420 ? 31.90300 57.35200 33.34000 1.000 47.96022 420 ILE D C 1
ATOM 14610 O O . ILE D 1 420 ? 31.55500 56.20900 33.66000 1.000 36.66759 420 ILE D O 1
ATOM 14615 N N . GLU D 1 421 ? 32.07300 58.32000 34.24500 1.000 36.56891 421 GLU D N 1
ATOM 14616 C CA . GLU D 1 421 ? 31.86400 58.04200 35.66300 1.000 40.62291 421 GLU D CA 1
ATOM 14617 C C . GLU D 1 421 ? 30.41100 57.67800 35.94300 1.000 39.61297 421 GLU D C 1
ATOM 14618 O O . GLU D 1 421 ? 30.13100 56.78900 36.75700 1.000 44.42831 421 GLU D O 1
ATOM 14624 N N . ASP D 1 422 ? 29.47200 58.34800 35.27200 1.000 41.52551 422 ASP D N 1
ATOM 14625 C CA . ASP D 1 422 ? 28.06100 58.05300 35.49600 1.000 40.72370 422 ASP D CA 1
ATOM 14626 C C . ASP D 1 422 ? 27.69700 56.66900 34.97400 1.000 48.68706 422 ASP D C 1
ATOM 14627 O O . ASP D 1 422 ? 26.85600 55.97800 35.56200 1.000 45.48964 422 ASP D O 1
ATOM 14632 N N . LEU D 1 423 ? 28.31600 56.24700 33.87000 1.000 44.75833 423 LEU D N 1
ATOM 14633 C CA . LEU D 1 423 ? 28.03300 54.91800 33.33800 1.000 47.96860 423 LEU D CA 1
ATOM 14634 C C . LEU D 1 423 ? 28.59600 53.83300 34.24400 1.000 41.95937 423 LEU D C 1
ATOM 14635 O O . LEU D 1 423 ? 27.95900 52.79200 34.44600 1.000 36.21519 423 LEU D O 1
ATOM 14640 N N . LEU D 1 424 ? 29.78700 54.06000 34.79800 1.000 37.56546 424 LEU D N 1
ATOM 14641 C CA . LEU D 1 424 ? 30.38300 53.08700 35.70700 1.000 45.53420 424 LEU D CA 1
ATOM 14642 C C . LEU D 1 424 ? 29.52800 52.90400 36.95300 1.000 36.59471 424 LEU D C 1
ATOM 14643 O O . LEU D 1 424 ? 29.24300 51.77300 37.36400 1.000 42.34382 424 LEU D O 1
ATOM 14648 N N . GLU D 1 425 ? 29.10400 54.01100 37.56900 1.000 37.34979 425 GLU D N 1
ATOM 14649 C CA . GLU D 1 425 ? 28.33100 53.92500 38.80300 1.000 45.82885 425 GLU D CA 1
ATOM 14650 C C . GLU D 1 425 ? 26.99200 53.23400 38.59900 1.000 44.89876 425 GLU D C 1
ATOM 14651 O O . GLU D 1 425 ? 26.41700 52.72400 39.56800 1.000 45.71597 425 GLU D O 1
ATOM 14657 N N . LYS D 1 426 ? 26.48500 53.20300 37.36600 1.000 38.25767 426 LYS D N 1
ATOM 14658 C CA . LYS D 1 426 ? 25.28400 52.43800 37.06300 1.000 42.55624 426 LYS D CA 1
ATOM 14659 C C . LYS D 1 426 ? 25.57200 50.95900 36.83600 1.000 40.02606 426 LYS D C 1
ATOM 14660 O O . LYS D 1 426 ? 24.63100 50.15800 36.81600 1.000 38.21494 426 LYS D O 1
ATOM 14666 N N . GLY D 1 427 ? 26.83700 50.58100 36.67100 1.000 36.38978 427 GLY D N 1
ATOM 14667 C CA . GLY D 1 427 ? 27.21300 49.19600 36.47600 1.000 38.70750 427 GLY D CA 1
ATOM 14668 C C . GLY D 1 427 ? 27.52300 48.78400 35.05200 1.000 52.08659 427 GLY D C 1
ATOM 14669 O O . GLY D 1 427 ? 27.73600 47.59100 34.80800 1.000 58.55237 427 GLY D O 1
ATOM 14670 N N . ALA D 1 428 ? 27.57300 49.72400 34.11200 1.000 36.64274 428 ALA D N 1
ATOM 14671 C CA . ALA D 1 428 ? 27.74300 49.39000 32.70700 1.000 36.71568 428 ALA D CA 1
ATOM 14672 C C . ALA D 1 428 ? 29.18600 48.99600 32.39500 1.000 37.13980 428 ALA D C 1
ATOM 14673 O O . ALA D 1 428 ? 30.12800 49.35200 33.10600 1.000 37.32915 428 ALA D O 1
ATOM 14675 N N . THR D 1 429 ? 29.34400 48.24100 31.31100 1.000 37.31077 429 THR D N 1
ATOM 14676 C CA . THR D 1 429 ? 30.64700 47.92200 30.73900 1.000 37.72608 429 THR D CA 1
ATOM 14677 C C . THR D 1 429 ? 30.81300 48.75800 29.47700 1.000 43.27937 429 THR D C 1
ATOM 14678 O O . THR D 1 429 ? 29.99000 48.66900 28.55900 1.000 37.39319 429 THR D O 1
ATOM 14682 N N . ILE D 1 430 ? 31.86500 49.57000 29.43100 1.000 37.78668 430 ILE D N 1
ATOM 14683 C CA . ILE D 1 430 ? 32.02100 50.58600 28.39800 1.000 37.67793 430 ILE D CA 1
ATOM 14684 C C . ILE D 1 430 ? 33.29600 50.32800 27.60600 1.000 45.93117 430 ILE D C 1
ATOM 14685 O O . ILE D 1 430 ? 34.30600 49.87200 28.15300 1.000 38.55466 430 ILE D O 1
ATOM 14690 N N . PHE D 1 431 ? 33.23200 50.61100 26.30600 1.000 38.11179 431 PHE D N 1
ATOM 14691 C CA . PHE D 1 431 ? 34.38000 50.53800 25.40700 1.000 38.54996 431 PHE D CA 1
ATOM 14692 C C . PHE D 1 431 ? 34.45700 51.87000 24.67400 1.000 42.12256 431 PHE D C 1
ATOM 14693 O O . PHE D 1 431 ? 33.57100 52.19500 23.87700 1.000 50.12389 431 PHE D O 1
ATOM 14701 N N . VAL D 1 432 ? 35.50600 52.64100 24.94600 1.000 46.94601 432 VAL D N 1
ATOM 14702 C CA . VAL D 1 432 ? 35.58100 54.03900 24.54400 1.000 43.06662 432 VAL D CA 1
ATOM 14703 C C . VAL D 1 432 ? 36.81200 54.26000 23.67800 1.000 42.04465 432 VAL D C 1
ATOM 14704 O O . VAL D 1 432 ? 37.86000 53.64200 23.89600 1.000 54.44589 432 VAL D O 1
ATOM 14708 N N . THR D 1 433 ? 36.67800 55.14500 22.69400 1.000 46.60494 433 THR D N 1
ATOM 14709 C CA . THR D 1 433 ? 37.80700 55.70000 21.96600 1.000 50.11857 433 THR D CA 1
ATOM 14710 C C . THR D 1 433 ? 37.81800 57.21100 22.14800 1.000 47.29728 433 THR D C 1
ATOM 14711 O O . THR D 1 433 ? 36.76500 57.84500 22.27700 1.000 38.82243 433 THR D O 1
ATOM 14715 N N . THR D 1 434 ? 39.01800 57.78300 22.15500 1.000 39.77695 434 THR D N 1
ATOM 14716 C CA . THR D 1 434 ? 39.16700 59.21000 22.39500 1.000 39.73026 434 THR D CA 1
ATOM 14717 C C . THR D 1 434 ? 40.54300 59.64800 21.91900 1.000 43.77859 434 THR D C 1
ATOM 14718 O O . THR D 1 434 ? 41.45400 58.83300 21.75500 1.000 52.93444 434 THR D O 1
ATOM 14722 N N . HIS D 1 435 ? 40.67300 60.95400 21.67600 1.000 56.23763 435 HIS D N 1
ATOM 14723 C CA . HIS D 1 435 ? 41.97200 61.56600 21.42400 1.000 58.48193 435 HIS D CA 1
ATOM 14724 C C . HIS D 1 435 ? 42.17300 62.80800 22.28500 1.000 55.36199 435 HIS D C 1
ATOM 14725 O O . HIS D 1 435 ? 42.97000 63.68300 21.93000 1.000 55.26747 435 HIS D O 1
ATOM 14732 N N . LEU D 1 436 ? 41.46400 62.90100 23.40700 1.000 52.75273 436 LEU D N 1
ATOM 14733 C CA . LEU D 1 436 ? 41.62300 63.99300 24.35700 1.000 53.10946 436 LEU D CA 1
ATOM 14734 C C . LEU D 1 436 ? 42.50700 63.51900 25.50400 1.000 48.46391 436 LEU D C 1
ATOM 14735 O O . LEU D 1 436 ? 42.19200 62.52000 26.16100 1.000 52.91837 436 LEU D O 1
ATOM 14740 N N . THR D 1 437 ? 43.61000 64.23100 25.73800 1.000 54.65625 437 THR D N 1
ATOM 14741 C CA . THR D 1 437 ? 44.53200 63.83200 26.79800 1.000 41.80096 437 THR D CA 1
ATOM 14742 C C . THR D 1 437 ? 43.88600 63.76900 28.17900 1.000 46.93444 437 THR D C 1
ATOM 14743 O O . THR D 1 437 ? 44.16400 62.79900 28.90500 1.000 51.83670 437 THR D O 1
ATOM 14747 N N . PRO D 1 438 ? 43.04900 64.72300 28.61000 1.000 47.53843 438 PRO D N 1
ATOM 14748 C CA . PRO D 1 438 ? 42.41400 64.58100 29.93400 1.000 46.09107 438 PRO D CA 1
ATOM 14749 C C . PRO D 1 438 ? 41.63200 63.28900 30.10700 1.000 48.44196 438 PRO D C 1
ATOM 14750 O O . PRO D 1 438 ? 41.44800 62.84100 31.24500 1.000 46.30561 438 PRO D O 1
ATOM 14754 N N . VAL D 1 439 ? 41.16600 62.67300 29.02200 1.000 50.02434 439 VAL D N 1
ATOM 14755 C CA . VAL D 1 439 ? 40.46000 61.40500 29.15200 1.000 45.95942 439 VAL D CA 1
ATOM 14756 C C . VAL D 1 439 ? 41.44700 60.25700 29.33300 1.000 46.11548 439 VAL D C 1
ATOM 14757 O O . VAL D 1 439 ? 41.20200 59.33200 30.11700 1.000 44.32221 439 VAL D O 1
ATOM 14761 N N . LYS D 1 440 ? 42.58200 60.29900 28.62600 1.000 44.55780 440 LYS D N 1
ATOM 14762 C CA . LYS D 1 440 ? 43.62400 59.30000 28.85000 1.000 44.36716 440 LYS D CA 1
ATOM 14763 C C . LYS D 1 440 ? 44.13400 59.36000 30.28200 1.000 57.25709 440 LYS D C 1
ATOM 14764 O O . LYS D 1 440 ? 44.35200 58.32300 30.92100 1.000 54.13997 440 LYS D O 1
ATOM 14770 N N . VAL D 1 441 ? 44.33200 60.57300 30.80200 1.000 44.79071 441 VAL D N 1
ATOM 14771 C CA . VAL D 1 441 ? 44.80800 60.73400 32.17100 1.000 43.29464 441 VAL D CA 1
ATOM 14772 C C . VAL D 1 441 ? 43.77800 60.19700 33.15600 1.000 52.56989 441 VAL D C 1
ATOM 14773 O O . VAL D 1 441 ? 44.11100 59.45600 34.08800 1.000 46.26663 441 VAL D O 1
ATOM 14777 N N . PHE D 1 442 ? 42.50600 60.55300 32.95700 1.000 40.21795 442 PHE D N 1
ATOM 14778 C CA . PHE D 1 442 ? 41.46100 60.06100 33.84800 1.000 39.74440 442 PHE D CA 1
ATOM 14779 C C . PHE D 1 442 ? 41.34900 58.54400 33.77800 1.000 58.30956 442 PHE D C 1
ATOM 14780 O O . PHE D 1 442 ? 41.11800 57.88200 34.79800 1.000 56.61970 442 PHE D O 1
ATOM 14788 N N . ALA D 1 443 ? 41.50700 57.97300 32.58200 1.000 54.07566 443 ALA D N 1
ATOM 14789 C CA . ALA D 1 443 ? 41.45600 56.52200 32.45300 1.000 54.76022 443 ALA D CA 1
ATOM 14790 C C . ALA D 1 443 ? 42.63500 55.85700 33.15100 1.000 55.55830 443 ALA D C 1
ATOM 14791 O O . ALA D 1 443 ? 42.50400 54.73500 33.65300 1.000 53.12251 443 ALA D O 1
ATOM 14793 N N . MET D 1 444 ? 43.78400 56.53200 33.20000 1.000 61.88271 444 MET D N 1
ATOM 14794 C CA . MET D 1 444 ? 44.95800 55.96900 33.85900 1.000 65.17193 444 MET D CA 1
ATOM 14795 C C . MET D 1 444 ? 44.70500 55.76000 35.34700 1.000 62.13940 444 MET D C 1
ATOM 14796 O O . MET D 1 444 ? 44.84600 54.64800 35.86800 1.000 67.86774 444 MET D O 1
ATOM 14801 N N . ASN D 1 445 ? 44.31800 56.82600 36.04700 1.000 57.32352 445 ASN D N 1
ATOM 14802 C CA . ASN D 1 445 ? 44.18200 56.78700 37.49500 1.000 45.92087 445 ASN D CA 1
ATOM 14803 C C . ASN D 1 445 ? 42.89400 56.12900 37.97000 1.000 49.79778 445 ASN D C 1
ATOM 14804 O O . ASN D 1 445 ? 42.74900 55.90200 39.17600 1.000 59.16052 445 ASN D O 1
ATOM 14809 N N . HIS D 1 446 ? 41.96000 55.82000 37.08200 1.000 63.31202 446 HIS D N 1
ATOM 14810 C CA . HIS D 1 446 ? 40.73700 55.16000 37.51700 1.000 58.57917 446 HIS D CA 1
ATOM 14811 C C . HIS D 1 446 ? 40.98500 53.66300 37.64800 1.000 53.50782 446 HIS D C 1
ATOM 14812 O O . HIS D 1 446 ? 41.43200 53.03200 36.68300 1.000 45.84654 446 HIS D O 1
ATOM 14819 N N . PRO D 1 447 ? 40.72600 53.06300 38.81400 1.000 63.28751 447 PRO D N 1
ATOM 14820 C CA . PRO D 1 447 ? 41.03300 51.63300 38.98100 1.000 64.12787 447 PRO D CA 1
ATOM 14821 C C . PRO D 1 447 ? 40.16700 50.72200 38.12800 1.000 50.91424 447 PRO D C 1
ATOM 14822 O O . PRO D 1 447 ? 40.64200 49.66400 37.69900 1.000 40.77113 447 PRO D O 1
ATOM 14826 N N . LEU D 1 448 ? 38.91400 51.09400 37.86400 1.000 39.81192 448 LEU D N 1
ATOM 14827 C CA . LEU D 1 448 ? 38.04400 50.26900 37.03600 1.000 52.41339 448 LEU D CA 1
ATOM 14828 C C . LEU D 1 448 ? 38.33900 50.39100 35.54600 1.000 50.03025 448 LEU D C 1
ATOM 14829 O O . LEU D 1 448 ? 37.77000 49.62800 34.75800 1.000 50.88668 448 LEU D O 1
ATOM 14834 N N . LEU D 1 449 ? 39.20400 51.31500 35.14000 1.000 46.62535 449 LEU D N 1
ATOM 14835 C CA . LEU D 1 449 ? 39.44800 51.60100 33.73400 1.000 46.20927 449 LEU D CA 1
ATOM 14836 C C . LEU D 1 449 ? 40.78400 51.02700 33.28200 1.000 45.11964 449 LEU D C 1
ATOM 14837 O O . LEU D 1 449 ? 41.69500 50.79400 34.08100 1.000 56.31835 449 LEU D O 1
ATOM 14842 N N . LEU D 1 450 ? 40.88800 50.81100 31.97400 1.000 53.08946 450 LEU D N 1
ATOM 14843 C CA . LEU D 1 450 ? 42.06700 50.21100 31.36700 1.000 57.03425 450 LEU D CA 1
ATOM 14844 C C . LEU D 1 450 ? 42.41900 51.00000 30.11500 1.000 57.01244 450 LEU D C 1
ATOM 14845 O O . LEU D 1 450 ? 41.54500 51.28200 29.29100 1.000 50.79596 450 LEU D O 1
ATOM 14850 N N . ASN D 1 451 ? 43.69100 51.35800 29.97900 1.000 65.63881 451 ASN D N 1
ATOM 14851 C CA . ASN D 1 451 ? 44.17700 52.10900 28.83000 1.000 65.42977 451 ASN D CA 1
ATOM 14852 C C . ASN D 1 451 ? 44.83900 51.16200 27.83700 1.000 63.99572 451 ASN D C 1
ATOM 14853 O O . ASN D 1 451 ? 45.62600 50.29500 28.22800 1.000 73.56045 451 ASN D O 1
ATOM 14858 N N . ALA D 1 452 ? 44.51200 51.32800 26.55900 1.000 67.68763 452 ALA D N 1
ATOM 14859 C CA . ALA D 1 452 ? 45.14600 50.56000 25.49800 1.000 60.23451 452 ALA D CA 1
ATOM 14860 C C . ALA D 1 452 ? 45.25600 51.44300 24.26600 1.000 58.36815 452 ALA D C 1
ATOM 14861 O O . ALA D 1 452 ? 44.49700 52.40000 24.09500 1.000 56.16123 452 ALA D O 1
ATOM 14863 N N . SER D 1 453 ? 46.21500 51.11600 23.40600 1.000 52.05140 453 SER D N 1
ATOM 14864 C CA . SER D 1 453 ? 46.48700 51.94100 22.24100 1.000 60.68376 453 SER D CA 1
ATOM 14865 C C . SER D 1 453 ? 46.76500 51.06500 21.02900 1.000 61.06492 453 SER D C 1
ATOM 14866 O O . SER D 1 453 ? 47.21900 49.92500 21.15400 1.000 56.42658 453 SER D O 1
ATOM 14869 N N . MET D 1 454 ? 46.48900 51.62100 19.85300 1.000 57.48634 454 MET D N 1
ATOM 14870 C CA . MET D 1 454 ? 46.78400 50.94800 18.59600 1.000 47.55845 454 MET D CA 1
ATOM 14871 C C . MET D 1 454 ? 48.25700 51.12900 18.25900 1.000 57.97354 454 MET D C 1
ATOM 14872 O O . MET D 1 454 ? 48.78100 52.24500 18.32200 1.000 69.30609 454 MET D O 1
ATOM 14877 N N . GLU D 1 455 ? 48.92400 50.03400 17.90800 1.000 61.59801 455 GLU D N 1
ATOM 14878 C CA . GLU D 1 455 ? 50.36200 50.08100 17.68800 1.000 65.62546 455 GLU D CA 1
ATOM 14879 C C . GLU D 1 455 ? 50.69500 50.83700 16.40700 1.000 73.12458 455 GLU D C 1
ATOM 14880 O O . GLU D 1 455 ? 50.03400 50.67400 15.37500 1.000 71.91921 455 GLU D O 1
ATOM 14886 N N . PHE D 1 456 ? 51.72500 51.67800 16.48600 1.000 84.23238 456 PHE D N 1
ATOM 14887 C CA . PHE D 1 456 ? 52.25100 52.41500 15.34400 1.000 81.58441 456 PHE D CA 1
ATOM 14888 C C . PHE D 1 456 ? 53.71700 52.03900 15.19300 1.000 91.29370 456 PHE D C 1
ATOM 14889 O O . PHE D 1 456 ? 54.50100 52.20200 16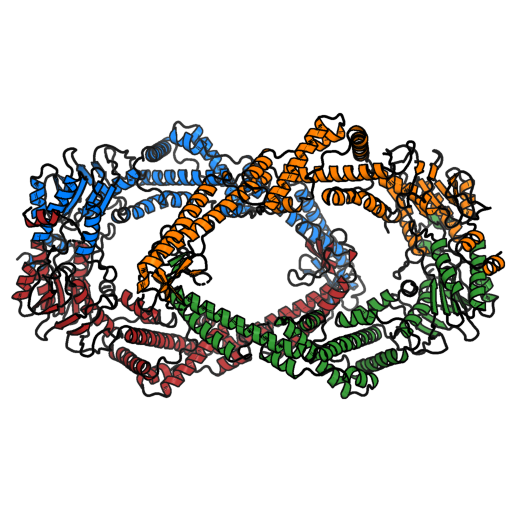.13500 1.000 86.79947 456 PHE D O 1
ATOM 14897 N N . ASP D 1 457 ? 54.08200 51.52700 14.01700 1.000 94.28405 457 ASP D N 1
ATOM 14898 C CA . ASP D 1 457 ? 55.47200 51.20100 13.73200 1.000 100.79917 457 ASP D CA 1
ATOM 14899 C C . ASP D 1 457 ? 56.16700 52.45400 13.21600 1.000 100.38772 457 ASP D C 1
ATOM 14900 O O . ASP D 1 457 ? 55.82600 52.93100 12.12300 1.000 94.87785 457 ASP D O 1
ATOM 14905 N N . PRO D 1 458 ? 57.12700 53.02200 13.95200 1.000 111.87792 458 PRO D N 1
ATOM 14906 C CA . PRO D 1 458 ? 57.81000 54.22300 13.44700 1.000 110.98878 458 PRO D CA 1
ATOM 14907 C C . PRO D 1 458 ? 58.63200 53.95900 12.20000 1.000 109.27487 458 PRO D C 1
ATOM 14908 O O . PRO D 1 458 ? 58.81200 54.87300 11.38600 1.000 109.09232 458 PRO D O 1
ATOM 14912 N N . GLU D 1 459 ? 59.13600 52.73600 12.02600 1.000 105.84146 459 GLU D N 1
ATOM 14913 C CA . GLU D 1 459 ? 59.87900 52.39800 10.81700 1.000 101.71371 459 GLU D CA 1
ATOM 14914 C C . GLU D 1 459 ? 58.97800 52.46800 9.59000 1.000 101.14872 459 GLU D C 1
ATOM 14915 O O . GLU D 1 459 ? 59.21700 53.25600 8.66800 1.000 96.27053 459 GLU D O 1
ATOM 14917 N N . THR D 1 460 ? 57.92300 51.64800 9.56400 1.000 97.47674 460 THR D N 1
ATOM 14918 C CA . THR D 1 460 ? 56.98400 51.67900 8.44800 1.000 97.62628 460 THR D CA 1
ATOM 14919 C C . THR D 1 460 ? 56.24100 53.00400 8.35300 1.000 100.96666 460 THR D C 1
ATOM 14920 O O . THR D 1 460 ? 55.73500 53.33900 7.27500 1.000 90.34108 460 THR D O 1
ATOM 14924 N N . LEU D 1 461 ? 56.17300 53.76200 9.45000 1.000 99.80584 461 LEU D N 1
ATOM 14925 C CA . LEU D 1 461 ? 55.41300 55.00900 9.51000 1.000 99.95351 461 LEU D CA 1
ATOM 14926 C C . LEU D 1 461 ? 53.96900 54.77900 9.06600 1.000 99.34216 461 LEU D C 1
ATOM 14927 O O . LEU D 1 461 ? 53.43000 55.48100 8.20700 1.000 103.97918 461 LEU D O 1
ATOM 14929 N N . SER D 1 462 ? 53.34600 53.76700 9.66300 1.000 82.76074 462 SER D N 1
ATOM 14930 C CA . SER D 1 462 ? 51.99800 53.35400 9.30300 1.000 79.26282 462 SER D CA 1
ATOM 14931 C C . SER D 1 462 ? 51.42700 52.53700 10.45200 1.000 82.69829 462 SER D C 1
ATOM 14932 O O . SER D 1 462 ? 52.18400 51.96700 11.24700 1.000 82.41370 462 SER D O 1
ATOM 14935 N N . PRO D 1 463 ? 50.10100 52.46800 10.57200 1.000 73.72770 463 PRO D N 1
ATOM 14936 C CA . PRO D 1 463 ? 49.48900 51.67200 11.64300 1.000 79.09551 463 PRO D CA 1
ATOM 14937 C C . PRO D 1 463 ? 49.86900 50.20100 11.55100 1.000 77.52324 463 PRO D C 1
ATOM 14938 O O . PRO D 1 463 ? 50.36700 49.70600 10.53700 1.000 67.25880 463 PRO D O 1
ATOM 14942 N N . THR D 1 464 ? 49.61500 49.49400 12.65000 1.000 75.53293 464 THR D N 1
ATOM 14943 C CA . THR D 1 464 ? 49.93800 48.08100 12.78900 1.000 74.17294 464 THR D CA 1
ATOM 14944 C C . THR D 1 464 ? 48.71900 47.21400 13.07700 1.000 72.40703 464 THR D C 1
ATOM 14945 O O . THR D 1 464 ? 48.68700 46.05800 12.64500 1.000 68.94541 464 THR D O 1
ATOM 14949 N N . TYR D 1 465 ? 47.71000 47.75600 13.76800 1.000 74.32652 465 TYR D N 1
ATOM 14950 C CA . TYR D 1 465 ? 46.45900 47.06000 14.08400 1.000 68.95478 465 TYR D CA 1
ATOM 14951 C C . TYR D 1 465 ? 46.67700 45.95700 15.11800 1.000 66.25995 465 TYR D C 1
ATOM 14952 O O . TYR D 1 465 ? 46.08900 44.87800 15.03400 1.000 73.56792 465 TYR D O 1
ATOM 14961 N N . ARG D 1 466 ? 47.52400 46.23700 16.10300 1.000 61.66200 466 ARG D N 1
ATOM 14962 C CA . ARG D 1 466 ? 47.71900 45.37000 17.25500 1.000 61.30437 466 ARG D CA 1
ATOM 14963 C C . ARG D 1 466 ? 47.33300 46.14000 18.50800 1.000 65.81247 466 ARG D C 1
ATOM 14964 O O . ARG D 1 466 ? 47.77900 47.27500 18.70500 1.000 62.23980 466 ARG D O 1
ATOM 14972 N N . VAL D 1 467 ? 46.50000 45.53100 19.34500 1.000 63.01903 467 VAL D N 1
ATOM 14973 C CA . VAL D 1 467 ? 46.05100 46.17300 20.57600 1.000 68.81955 467 VAL D CA 1
ATOM 14974 C C . VAL D 1 467 ? 47.11000 45.95400 21.64900 1.000 73.28501 467 VAL D C 1
ATOM 14975 O O . VAL D 1 467 ? 47.48300 44.81300 21.94200 1.000 75.11510 467 VAL D O 1
ATOM 14979 N N . LEU D 1 468 ? 47.60100 47.04600 22.23300 1.000 62.92397 468 LEU D N 1
ATOM 14980 C CA . LEU D 1 468 ? 48.61200 47.00000 23.28800 1.000 72.65041 468 LEU D CA 1
ATOM 14981 C C . LEU D 1 468 ? 47.94600 47.39500 24.60200 1.000 79.72938 468 LEU D C 1
ATOM 14982 O O . LEU D 1 468 ? 47.71900 48.58100 24.86300 1.000 74.23045 468 LEU D O 1
ATOM 14987 N N . VAL D 1 469 ? 47.64200 46.39600 25.43000 1.000 82.04110 469 VAL D N 1
ATOM 14988 C CA . VAL D 1 469 ? 46.99600 46.65000 26.71100 1.000 74.28016 469 VAL D CA 1
ATOM 14989 C C . VAL D 1 469 ? 47.98100 47.33600 27.64700 1.000 71.01500 469 VAL D C 1
ATOM 14990 O O . VAL D 1 469 ? 49.13900 46.91600 27.77400 1.000 72.84163 469 VAL D O 1
ATOM 14994 N N . GLY D 1 470 ? 47.58400 48.48400 28.20500 1.000 80.43508 470 GLY D N 1
ATOM 14995 C CA . GLY D 1 470 ? 48.44800 49.20200 29.16200 1.000 60.17490 470 GLY D CA 1
ATOM 14996 C C . GLY D 1 470 ? 48.91900 50.55200 28.66100 1.000 68.06880 470 GLY D C 1
ATOM 14997 O O . GLY D 1 470 ? 48.71900 51.53800 29.38200 1.000 73.40497 470 GLY D O 1
ATOM 14998 N N . VAL D 1 471 ? 49.51800 50.60700 27.47400 1.000 74.61609 471 VAL D N 1
ATOM 14999 C CA . VAL D 1 471 ? 50.10600 51.88700 26.97300 1.000 87.66172 471 VAL D CA 1
ATOM 15000 C C . VAL D 1 471 ? 49.05000 52.77700 26.30600 1.000 83.10453 471 VAL D C 1
ATOM 15001 O O . VAL D 1 471 ? 48.05400 52.24300 25.81700 1.000 78.14739 471 VAL D O 1
ATOM 15005 N N . PRO D 1 472 ? 49.21000 54.11900 26.31700 1.000 92.89554 472 PRO D N 1
ATOM 15006 C CA . PRO D 1 472 ? 48.29100 55.03000 25.63100 1.000 87.87402 472 PRO D CA 1
ATOM 15007 C C . PRO D 1 472 ? 48.81400 55.46800 24.25600 1.000 86.96337 472 PRO D C 1
ATOM 15008 O O . PRO D 1 472 ? 49.98000 55.25500 23.99700 1.000 86.21467 472 PRO D O 1
ATOM 15012 N N . GLY D 1 473 ? 47.96400 56.07900 23.41900 1.000 77.32560 473 GLY D N 1
ATOM 15013 C CA . GLY D 1 473 ? 48.37600 56.38600 22.03300 1.000 68.08890 473 GLY D CA 1
ATOM 15014 C C . GLY D 1 473 ? 48.57700 57.85400 21.73300 1.000 69.58450 473 GLY D C 1
ATOM 15015 O O . GLY D 1 473 ? 48.26200 58.66700 22.60400 1.000 92.06235 473 GLY D O 1
ATOM 15016 N N . GLY D 1 474 ? 49.02800 58.18300 20.51800 1.000 81.37993 474 GLY D N 1
ATOM 15017 C CA . GLY D 1 474 ? 49.37800 59.58500 20.22200 1.000 86.81397 474 GLY D CA 1
ATOM 15018 C C . GLY D 1 474 ? 48.79100 60.20200 18.96100 1.000 87.36584 474 GLY D C 1
ATOM 15019 O O . GLY D 1 474 ? 49.25700 61.31100 18.62800 1.000 95.19177 474 GLY D O 1
ATOM 15020 N N . SER D 1 475 ? 47.85700 59.54700 18.26700 1.000 65.60627 475 SER D N 1
ATOM 15021 C CA . SER D 1 475 ? 47.15900 60.17800 17.10800 1.000 74.93736 475 SER D CA 1
ATOM 15022 C C . SER D 1 475 ? 48.08300 60.36500 15.90000 1.000 69.00728 475 SER D C 1
ATOM 15023 O O . SER D 1 475 ? 47.59800 60.21200 14.77700 1.000 72.65555 475 SER D O 1
ATOM 15026 N N . HIS D 1 476 ? 49.34500 60.71200 16.11500 1.000 81.72614 476 HIS D N 1
ATOM 15027 C CA . HIS D 1 476 ? 50.33800 60.80800 15.01200 1.000 81.30864 476 HIS D CA 1
ATOM 15028 C C . HIS D 1 476 ? 49.73700 61.36000 13.71500 1.000 75.79672 476 HIS D C 1
ATOM 15029 O O . HIS D 1 476 ? 49.42900 60.56000 12.81900 1.000 82.98491 476 HIS D O 1
ATOM 15036 N N . ALA D 1 477 ? 49.70500 62.68200 13.55600 1.000 73.11202 477 ALA D N 1
ATOM 15037 C CA . ALA D 1 477 ? 49.21300 63.30000 12.30300 1.000 71.12868 477 ALA D CA 1
ATOM 15038 C C . ALA D 1 477 ? 50.28100 63.25000 11.20700 1.000 78.84300 477 ALA D C 1
ATOM 15039 O O . ALA D 1 477 ? 50.45100 64.26200 10.51100 1.000 78.43436 477 ALA D O 1
ATOM 15041 N N . PHE D 1 478 ? 51.02100 62.14900 11.09900 1.000 76.40392 478 PHE D N 1
ATOM 15042 C CA . PHE D 1 478 ? 51.94000 61.94300 9.95400 1.000 62.72864 478 PHE D CA 1
ATOM 15043 C C . PHE D 1 478 ? 51.16500 60.99300 9.04600 1.000 62.59822 478 PHE D C 1
ATOM 15044 O O . PHE D 1 478 ? 51.67800 60.57100 8.00300 1.000 49.96428 478 PHE D O 1
ATOM 15046 N N . GLN D 1 479 ? 49.95100 60.64900 9.47900 1.000 61.97007 479 GLN D N 1
ATOM 15047 C CA . GLN D 1 479 ? 49.05600 59.77200 8.69200 1.000 64.68540 479 GLN D CA 1
ATOM 15048 C C . GLN D 1 479 ? 48.32100 60.68600 7.71400 1.000 72.58667 479 GLN D C 1
ATOM 15049 O O . GLN D 1 479 ? 47.34800 60.23900 7.09700 1.000 83.72419 479 GLN D O 1
ATOM 15052 N N . ILE D 1 480 ? 48.78300 61.92500 7.59400 1.000 68.46743 480 ILE D N 1
ATOM 15053 C CA . ILE D 1 480 ? 48.19600 62.87100 6.61500 1.000 67.33594 480 ILE D CA 1
ATOM 15054 C C . ILE D 1 480 ? 49.13600 62.92600 5.40700 1.000 76.81620 480 ILE D C 1
ATOM 15055 O O . ILE D 1 480 ? 50.32800 62.61100 5.59200 1.000 74.96403 480 ILE D O 1
ATOM 15057 N N . GLU D 1 482 ? 48.11500 59.69300 3.09100 1.000 64.68627 482 GLU D N 1
ATOM 15058 C CA . GLU D 1 482 ? 47.19700 60.55000 2.29700 1.000 69.01196 482 GLU D CA 1
ATOM 15059 C C . GLU D 1 482 ? 48.05800 61.42500 1.38800 1.000 72.67358 482 GLU D C 1
ATOM 15060 O O . GLU D 1 482 ? 48.57500 60.87600 0.40300 1.000 72.36475 482 GLU D O 1
ATOM 15063 N N . LYS D 1 483 ? 48.22400 62.71000 1.70900 1.000 73.28671 483 LYS D N 1
ATOM 15064 C CA . LYS D 1 483 ? 49.16400 63.55300 0.92300 1.000 75.07522 483 LYS D CA 1
ATOM 15065 C C . LYS D 1 483 ? 49.43900 64.88200 1.62400 1.000 84.18874 483 LYS D C 1
ATOM 15066 O O . LYS D 1 483 ? 50.49200 64.97600 2.28100 1.000 89.78654 483 LYS D O 1
ATOM 15068 N N . LEU D 1 484 ? 48.55900 65.86700 1.44900 1.000 77.26888 484 LEU D N 1
ATOM 15069 C CA . LEU D 1 484 ? 48.77800 67.23500 2.00100 1.000 84.01583 484 LEU D CA 1
ATOM 15070 C C . LEU D 1 484 ? 50.05400 67.83600 1.39300 1.000 81.74555 484 LEU D C 1
ATOM 15071 O O . LEU D 1 484 ? 49.91300 68.74700 0.56400 1.000 92.47557 484 LEU D O 1
ATOM 15076 N N . GLY D 1 485 ? 51.24300 67.37400 1.77700 1.000 75.95154 485 GLY D N 1
ATOM 15077 C CA . GLY D 1 485 ? 52.46800 67.86400 1.11500 1.000 68.02185 485 GLY D CA 1
ATOM 15078 C C . GLY D 1 485 ? 53.50100 68.43400 2.07300 1.000 84.18202 485 GLY D C 1
ATOM 15079 O O . GLY D 1 485 ? 54.08800 67.65200 2.84400 1.000 63.33208 485 GLY D O 1
ATOM 15080 N N . LEU D 1 486 ? 53.75000 69.74300 1.99200 1.000 85.99994 486 LEU D N 1
ATOM 15081 C CA . LEU D 1 486 ? 54.77900 70.40100 2.83500 1.000 74.87315 486 LEU D CA 1
ATOM 15082 C C . LEU D 1 486 ? 54.07800 71.11200 3.98600 1.000 79.75644 486 LEU D C 1
ATOM 15083 O O . LEU D 1 486 ? 54.69700 71.25700 5.03700 1.000 75.72147 486 LEU D O 1
ATOM 15085 N N . ASP D 1 487 ? 52.85200 71.57300 3.75800 1.000 76.57469 487 ASP D N 1
ATOM 15086 C CA . ASP D 1 487 ? 52.07600 72.19500 4.82700 1.000 76.93787 487 ASP D CA 1
ATOM 15087 C C . ASP D 1 487 ? 52.23100 71.45000 6.14600 1.000 79.75004 487 ASP D C 1
ATOM 15088 O O . ASP D 1 487 ? 52.09200 72.04900 7.21900 1.000 77.55063 487 ASP D O 1
ATOM 15093 N N . LYS D 1 488 ? 52.51400 70.14600 6.08600 1.000 67.76942 488 LYS D N 1
ATOM 15094 C CA . LYS D 1 488 ? 52.82900 69.39500 7.29700 1.000 66.99946 488 LYS D CA 1
ATOM 15095 C C . LYS D 1 488 ? 53.99700 70.02500 8.04700 1.000 83.90164 488 LYS D C 1
ATOM 15096 O O . LYS D 1 488 ? 53.97200 70.12900 9.27900 1.000 71.36659 488 LYS D O 1
ATOM 15098 N N . ARG D 1 489 ? 55.02800 70.46500 7.31900 1.000 87.26093 489 ARG D N 1
ATOM 15099 C CA . ARG D 1 489 ? 56.16200 71.11800 7.96300 1.000 70.81674 489 ARG D CA 1
ATOM 15100 C C . ARG D 1 489 ? 55.77400 72.47200 8.54300 1.000 70.51740 489 ARG D C 1
ATOM 15101 O O . ARG D 1 489 ? 56.33400 72.89000 9.56300 1.000 79.74050 489 ARG D O 1
ATOM 15103 N N . ILE D 1 490 ? 54.82500 73.17000 7.91400 1.000 73.39287 490 ILE D N 1
ATOM 15104 C CA . ILE D 1 490 ? 54.36100 74.43800 8.46700 1.000 72.21704 490 ILE D CA 1
ATOM 15105 C C . ILE D 1 490 ? 53.60200 74.20300 9.76600 1.000 73.28956 490 ILE D C 1
ATOM 15106 O O . ILE D 1 490 ? 53.61600 75.05200 10.66700 1.000 75.47398 490 ILE D O 1
ATOM 15111 N N . ILE D 1 491 ? 52.93800 73.05400 9.89200 1.000 72.49178 491 ILE D N 1
ATOM 15112 C CA . ILE D 1 491 ? 52.26400 72.71300 11.14000 1.000 74.13948 491 ILE D CA 1
ATOM 15113 C C . ILE D 1 491 ? 53.27100 72.28700 12.19900 1.000 71.90144 491 ILE D C 1
ATOM 15114 O O . ILE D 1 491 ? 53.16100 72.68000 13.36500 1.000 80.86787 491 ILE D O 1
ATOM 15116 N N . GLU D 1 492 ? 54.26800 71.48200 11.81200 1.000 67.44203 492 GLU D N 1
ATOM 15117 C CA . GLU D 1 492 ? 55.28000 71.03800 12.76500 1.000 67.93195 492 GLU D CA 1
ATOM 15118 C C . GLU D 1 492 ? 56.04000 72.21400 13.36100 1.000 66.15603 492 GLU D C 1
ATOM 15119 O O . GLU D 1 492 ? 56.47500 72.14900 14.51600 1.000 75.35175 492 GLU D O 1
ATOM 15121 N N . ASN D 1 493 ? 56.21100 73.29000 12.59500 1.000 78.39430 493 ASN D N 1
ATOM 15122 C CA . ASN D 1 493 ? 56.80400 74.51300 13.12100 1.000 80.81254 493 ASN D CA 1
ATOM 15123 C C . ASN D 1 493 ? 55.90700 75.10500 14.20200 1.000 78.34791 493 ASN D C 1
ATOM 15124 O O . ASN D 1 493 ? 56.10700 74.84000 15.39200 1.000 103.42905 493 ASN D O 1
ATOM 15126 N N . ALA D 1 494 ? 54.91500 75.89600 13.80100 1.000 87.07060 494 ALA D N 1
ATOM 15127 C CA . ALA D 1 494 ? 53.95800 76.48300 14.73100 1.000 84.52211 494 ALA D CA 1
ATOM 15128 C C . ALA D 1 494 ? 52.81100 77.07600 13.92500 1.000 83.13943 494 ALA D C 1
ATOM 15129 O O . ALA D 1 494 ? 52.87400 77.17500 12.69700 1.000 81.46688 494 ALA D O 1
ATOM 15131 N N . ARG D 1 495 ? 51.76200 77.47500 14.63900 1.000 81.54860 495 ARG D N 1
ATOM 15132 C CA . ARG D 1 495 ? 50.61500 78.13900 14.03400 1.000 65.57134 495 ARG D CA 1
ATOM 15133 C C . ARG D 1 495 ? 50.99300 79.52400 13.51600 1.000 57.20280 495 ARG D C 1
ATOM 15134 O O . ARG D 1 495 ? 51.30300 79.69500 12.33600 1.000 79.78179 495 ARG D O 1
#

B-factor: mean 52.84, std 13.45, range [33.33, 136.45]

InterPro domains:
  IPR000432 DNA mismatch repair protein MutS, C-terminal [PF00488] (318-499)
  IPR000432 DNA mismatch repair protein MutS, C-terminal [PS00486] (396-412)
  IPR000432 DNA mismatch repair protein MutS, C-terminal [SM00534] (314-499)
  IPR002625 Smr domain [PF01713] (681-756)
  IPR002625 Smr domain [PS50828] (681-756)
  IPR002625 Smr domain [SM00463] (678-756)
  IPR005747 Endonuclease MutS2 [MF_00092] (1-755)
  IPR005747 Endonuclease MutS2 [PIRSF005814] (2-756)
  IPR005747 Endonuclease MutS2 [TIGR01069] (2-754)
  IPR005747 Endonuclease MutS2 [cd03280] (289-486)
  IPR007696 DNA mismatch repair protein MutS, core [SM00533] (7-301)
  IPR027417 P-loop containing nucleoside triphosphate hydrolase [G3DSA:3.40.50.300] (280-584)
  IPR027417 P-loop containing nucleoside triphosphate hydrolase [SSF52540] (284-500)
  IPR036063 Smr domain superfamily [G3DSA:3.30.1370.110] (669-756)
  IPR036063 Smr domain superfamily [SSF160443] (680-755)
  IPR036187 DNA mismatch repair protein MutS, core domain superfamily [SSF48334] (41-278)
  IPR045076 DNA mismatch repair MutS [PTHR48466] (298-661)
  IPR046893 MutS2 and Smr-associated SH3 domain [PF20297] (617-656)

Nearest PDB structures (foldseek):
  7qv3-assembly1_w  TM=8.440E-01  e=6.527E-41  Bacillus subtilis subsp. subtilis str. 168
  7qv3-assembly1_v  TM=8.550E-01  e=5.582E-35  Bacillus subtilis subsp. subtilis str. 168
  7vuf-assembly2_D  TM=8.603E-01  e=1.570E-30  Thermus thermophilus HB8
  1nne-assembly1_B  TM=8.204E-01  e=6.330E-21  Thermus aquaticus
  8omq-assembly1_B  TM=6.871E-01  e=8.981E-23  Homo sapiens

Solvent-accessible surface area: 82393 Å² total; per-residue (Å²): 95,79,64,32,96,9,0,22,3,60,127,1,6,69,42,1,30,156,56,17,49,13,54,14,0,92,69,29,0,63,91,18,105,41,54,85,119,1,119,86,27,0,52,2,0,57,31,0,26,74,4,6,113,64,138,31,84,4,33,51,87,13,5,64,36,3,49,140,4,20,90,63,4,37,67,8,39,60,0,69,25,144,8,0,41,85,5,5,65,1,5,96,3,1,38,98,0,16,62,29,2,104,133,48,128,19,76,22,0,14,115,30,1,52,144,14,22,52,5,77,74,1,30,60,19,0,109,99,4,4,74,173,102,23,102,20,23,52,156,9,6,108,112,0,130,89,1,64,85,64,51,162,146,6,64,79,30,2,115,134,80,0,72,58,24,23,176,69,66,75,96,41,9,50,92,82,86,66,60,128,151,101,19,12,24,8,2,13,1,52,107,62,85,62,77,23,1,57,26,94,107,33,33,8,0,8,71,60,6,10,111,24,2,19,113,20,61,49,22,76,25,58,23,91,44,12,46,56,120,6,20,28,95,6,4,15,54,6,10,69,87,22,69,50,10,91,126,1,20,88,27,1,8,62,0,2,0,0,8,0,0,0,64,3,2,106,114,49,116,20,26,20,6,67,22,48,101,74,3,70,1,37,48,1,49,5,11,38,33,59,166,135,110,29,66,52,20,79,10,67,14,38,113,103,36,71,0,0,1,0,2,3,2,6,44,0,14,24,24,39,3,1,6,4,0,0,0,0,0,0,1,0,3,3,0,2,0,0,1,2,48,143,34,12,33,0,66,28,2,68,76,18,7,0,3,23,71,49,58,86,19,113,64,39,31,42,8,0,11,26,11,103,47,2,29,100,1,14,166,69,9,52,85,58,0,0,0,0,0,6,21,9,14,27,4,5,35,36,117,41,1,3,29,4,1,37,2,2,1,56,26,0,4,134,70,14,0,4,1,0,0,3,2,33,8,92,65,2,24,67,45,2,113,110,52,98,55,4,28,5,0,7,7,71,26,41,118,98,87,34,46,27,37,71,38,22,80,90,45,83,49,28,34,6,59,0,47,64,5,0,106,76,30,46,5,49,72,75,4,16,73,92,14,104,121,54,31,109,22,0,15,5,65,102,0,6,30,34,0,30,95,56,7,6,12,17,20,0,17,116,39,1,63,85,17,108,42,60,88,104,2,116,75,31,0,65,1,0,49,18,0,35,69,2,6,80,47,128,29,89,4,46,46,103,11,3,44,46,0,52,161,7,10,101,63,0,116,71,32,47,59,1,86,28,149,14,0,30,82,1,4,58,0,0,78,3,0,18,75,0,32,109,24,3,84,147,73,139,12,66,77,0,63,100,21,0,47,149,4,15,33,0,183,125,0,11,127,59,0,84,105,5,1,52,141,84,14,104,10,18,32,63,11,21,116,168,0,140,60,15,73,82,65,22,58,134,10,38,61,40,8,35,43,85,1,60,27,20,17,107,63,71,63,84,14,6,81,49,88,96,86,47,115,88,16,2,5,4,36,38,113,73,36,108,75,22,62,3,5,10,73,88,18,18,86,79,38,42,16,4,47,8,16,6,56,51,4,3,70,46,13,37,91,24,123,94,16,86,41,73,37,147,68,26,38,66,57,16,18,75,62,7,0,68,44,0,60,93,77,33,108,39,0,49,68,0,18,108,18,0,10,63,0,0,0,1,10,0,0,0,62,1,2,117,113,43,110,18,16,15,5,73,19,47,94,51,6,62,2,35,50,1,42,8,8,30,30,48,90,150,105,28,62,54,16,66,7,66,17,38,110,110,38,84,0,0,0,2,0,2,2,6,46,0,13,14,30,38,2,1,14,3,0,0,0,0,0,0,1,0,4,3,0,1,0,0,0,1,60,141,39,10,47,0,74,31,1,71,74,20,8,0,1,15,28,44,43,71,38,20,82,63,41,42,24,43,10,0,2,28,11,111,59,4,32,95,1,9,161,69,7,46,78,70,0,0,0,0,0,7,17,8,12,30,10,4,30,25,112,37,1,2,25,5,0,40,2,2,0,44,30,0,8,135,79,14,0,10,0,1,0,0,1,13,7,88,64,0,34,74,36,0,122,108,34,106,56,4,25,6,0,6,6,52,30,46,106,94,85,87,48,25,42,79,126,12,53,76,42,84,51,19,31,7,58,0,36,60,5,0,92,82,39,45,7,44,69,98,5,12,78,83,14,97,124,73,38,104,22,0,30,4,66,129,0,8,69,43,0,24,145,55,16,54,12,49,18,0,90,124,45,1,64,87,18,108,44,60,84,102,0,122,68,28,0,51,6,0,54,11,0,33,63,5,7,101,62,114,30,97,4,41,40,140,7,6,78,57,1,46,148,10,14,103,71,1,51,80,4,46,65,2,88,20,146,11,0,28,46,1,4,67,0,1,77,3,1,38,73,0,42,111,28,2,72,146,43,124,17,71,58,0,83,118,26,1,46,154,5,26,22,3,151,114,1,25,91,42,0,95,80,3,6,82,167,108,19,110,11,8,67,135,8,9,101,112,0,122,88,2,53,85,82,60,66,64,7,58,68,43,4,102,140,71,0,47,57,8,20,159,94,62,53,139,18,5,83,49,104,106,63,35,122,120,88,20,11,26,4,0,6,2,63,49,96,52,34,144,60,32,111,17,0,51,16,43,66,24,131,98,43,47,19,12,56,3,0,4,58,76,0,10,70,5,1,19,120,15,53,46,14,68,17,61,24,96,42,20,42,58,124,8,17,29,76,3,0,4,22,1,9,22,72,29,97,23,0,85,79,0,19,102,16,2,8,73,0,2,0,0,8,0,0,0,68,2,4,119,104,46,110,19,42,22,6,72,25,43,100,29,5,74,2,32,46,1,48,8,10,26,32,57,164,139,118,27,59,50,18,76,13,79,12,35,136,98,38,74,0,1,0,0,0,2,1,7,55,1,15,21,20,39,3,1,12,3,0,0,0,0,0,0,2,0,4,4,0,1,0,0,0,1,62,83,34,12,49,0,74,26,3,72,75,20,7,0,1,15,24,46,54,57,34,16,70,65,41,46,25,27,12,10,8,24,12,46,53,5,27,93,0,10,82,77,11,41,82,64,0,0,0,0,0,2,27,11,15,22,6,3,29,25,118,46,0,3,19,13,1,5,2,3,0,56,30,0,9,122,79,14,0,13,0,1,0,1,3,10,6,72,62,1,24,83,44,3,109,132,43,106,59,3,31,6,0,3,4,37,32,40,110,156,96,112,42,36,45,80,143,18,41,93,53,70,43,30,22,3,69,0,28,34,15,0,51,88,36,44,7,54,59,160,5,3,63,84,10,155,122,125,79,23,35,109,22,0,23,5,60,136,2,6,33,28,1,26,100,54,10,40,13,47,17,0,43,102,50,1,57,85,19,108,44,58,98,104,0,128,112,32,0,80,7,0,58,18,0,41,58,2,5,94,159,107,34,88,5,20,57,93,22,3,54,28,0,46,150,3,14,61,66,1,137,85,37,42,59,3,90,20,143,14,0,48,77,0,6,57,0,2,78,0,0,28,58,0,30,86,39,2,83,136,62,97,23,91,23,0,20,115,27,0,40,132,6,17,30,6,162,118,1,19,105,39,0,91,96,6,4,24,96,63,22,50,9,17,70,132,13,3,86,109,0,103,102,5,60,94,57,33,56,121,1,21,41,34,0,98,67,74,0,48,8,21,16,111,40,89,56,85,19,8,78,39,99,101,74,35,103,40,97,21,29,20,4,0,8,10,61,44,105,71,33,102,75,32,88,2,5,5,40,83,14,21,95,98,34,50,15,3,34,5,2,8,50,61,8,1,41,15,0,15,95,5,79,95,20,46,100,51,32,141,135,17,37,70,124,8,17,80,93,7,0,50,43,0,68,92,87,33,105,33,1,59,62,0,18,109,17,0,8,65,0,0,0,0,14,0,0,0,50,3,3,130,117,24,104,22,30,22,7,78,24,39,79,90,2,84,2,33,48,1,24,6,6,33,34,56,82,160,118,26,69,53,16,72,9,72,12,43,101,104,48,60,0,0,0,0,0,2,0,4,63,0,15,15,18,36,3,1,5,2,0,0,0,0,1,0,1,0,4,3,0,2,0,0,0,2,60,157,32,11,48,0,56,34,4,70,70,20,9,0,2,11,26,42,50,58,36,22,70,132,47,46,27,24,10,3,10,30,9,86,58,9,16,78,1,11,158,64,7,49,77,66,0,0,0,0,1,5,23,4,15,30,6,4,30,28,116,36,3,4,28,4,0,40,3,4,0,47,18,0,6,144,75,20,0,10,0,0,0,2,2,8,7,77,72,0,26,79,47,2,109,112,25,104,59,4,17,9,0,5,5,47,38,46,113,93,84,62,51,36,39,82,145,14,44,86,46,78,63,15,40,2,69,20,83,25,23,99,59,21,58,75,7,45,64,79,16,91,82,71,77

Radius of gyration: 51.17 Å; Cα contacts (8 Å, |Δi|>4): 3631; chains: 4; bounding box: 109×108×145 Å